Protein 6XT9 (pdb70)

Nearest PDB structures (foldseek):
  6xt9-assembly1_I  TM=1.001E+00  e=0.000E+00  Homo sapiens
  6voa-assembly1_I  TM=8.432E-01  e=8.627E-98  Bos taurus
  4yd8-assembly1_A  TM=9.291E-01  e=5.196E-53  Homo sapiens
  4yd8-assembly2_B  TM=9.199E-01  e=7.740E-51  Homo sapiens
  6xt9-assembly1_A  TM=5.156E-01  e=2.504E-19  Homo sapiens

Sequence (2183 aa):
SKWLDAHYDPMANIHTFSACLALADLHGDGEYKLVVGDLGPGGQQPRLKVLKGPLVMTESPLPALPAAAATFLMEQHEPRTPALALASGPCVYVYKNLRPYFKFSLPQLPPNPLEQDLWNQAKEDRIDPLTLKEMLESIRETAEEPLSIQSLRFLQLELSEMEAFVNQHKSNSIKRQTVITTMTTLKKNLADEDAVSCLVLGTENKELLVLDPEAFTILAKMSLPSVPVFLEVSGQFDVEFRLAAACRNGNIYILRRDSKHPKYCIELSAQPVGLIRVHKVLVVGSTQDSLHGFTHKGKKLWTVQMPAAILTMNLLEQHSRGLQAVMAGLANGEVRIYRDKALLNVIHTPDAVTSLCFGRYGREDNTLIMTTRGGGLIIKILKRTAVFVEGGSEVGPPPAQAMKLNVPRKTRLYVDQTLREREAGTAMHRAFQTDLYLLRLRAARAYLQALESSLSPLSTTAREPLKLHAVVQGLGPTFKLTLHLQNTSTTRPVLGLLVCFLYNEALYSLPRAFFKVPLLVPGLNYPLETFVESLSNKGISDIIKVLVLREGQSAPLLSAHVNMPGSEFPILEKQNWLIHLHYIRKDYEACKAVIKEQLQETQGLCEYAIYVQALIFRLEGNIQESLELFQTCAVLSPQSADNLKQVARSLFLLGKHKAAIEVYNEAAKLNQKDWEISHNLGVCYIYLKQFNKAQDQLHNALNLNRHDLTYIMLGKIHLLEGDLDKAIEVYKKAVEFSPENTELLTTLGLLYLQLGIYQKAFEHLGNALTYDPTNYKAILAAGSMMQTHGDFDVALTKYRVVACAVPESPPLWNNIGMCFFGKKKYVAAISCLKRANYLAPFDWKILYNLGLVHLTMQQYASAFHFLSAAINFQPKMGELYMLLAVALTNLEDIENAKRAYAEAVHLDKCNPLVNLNYAVLLYNQGEKKNALAQYQEMEKKVSLLKDNSSLEFDSEMVEMAQKMEPLLLAWSYFRRRKFQLCADLCTQMLEKSPYDQAAWILKARALTEMVYIDEIDVDQEGIAEMMLDENAIAQVLAKALFEYIFHHENDVKTALDLAALSTEHSQYKDWWWKVQIGKCYYRLGMYREAEKQFKSALKQQEMVDTFLYLAKVYVSLDQPVTALNLFKQGLDKFPGEVTLLCGIARIYEEMNNMSSAAEYYKEVLKQDNTHVEAIACIGSNHFYSDQPEIALRFYRRLLQMGIYNGQLFNNLGLCCFYAQQYDMTLTSFERALSLAENEEEAADVWYNLGHVAVGIGDTNLAHQCFRLALVNNNNHAEAYNNLAVLEMRKGHVEQARALLQTASSLAPHMYEPHFNFATISDKIGDLQRSYVAAQKSEAAFPDHVDTQHLIKQLRQHFAMLWWSTILGDKEEFDQGCLCLANVDNSGNGQDKIIVGSFMGYLRIFSPHPAKTGDGAQAEDLLLEVDLRDPVLQVEVGKFVSGTEMLHLAVLHSRKLCVYSVSGTLGNVEHGNQCQMKLMYEHNLQRTACNMTYGSFGGVKGRDLICIQSMDGMLMVFEQESYAFGRFLPGFLLPGPLAYSSRTDSFLTVSSCQQVESYKYQVLVVDWTLNIGEQALDICIVSFSASSVFVLGERNFFCLKDNGQIRFMKKLDWSPSCFLPYCSVSEGTINTLIGNHNNMLHIYQDVTLKWATQLPHIPVAVRVGCLHDLKGVIVTLSDDGHLQCSYLGTDPSLFQAPNVQSRELNYDELDVEMKELQKIIKDVNKSQGVWPMTEREDDLNVSVVVSPNFDSVSQATDVEVGTDLVPSVTVKVTLQNRVILQKAKLSVYVQPPLELTCDQFTFEFMTPDLTRTVSFSVYLKRSYTPSELEGNAVVSYSRPTDRNPDGIPRVIQCKFRLPLKLICLPGQPSKTASHKITIDTNKSPVSLLSLFPGFASQSDDDQVNVMGFHFLGGARITVLASKTSQRYRIQSEQFEDLWLITNELILRLQEYFEKQGVKDFACSFSGSIPLQEYFELIDHHFELRINGEKLEELLSERAVQFRAIQRRLLARFKDKTPAPLQHLDTLLDGTYKQVIALADAVEENQGNLFQSFTRLKSATHLVILLIALWQKLSADQVAILEAAFLPLQEDTQELGWEETVDAAISHLLKTCLSKSSKEQALNLNSQLNVKSMFREVLPKQGPLFVEDIMTMVLCKPKLLPLKSLTLEKLEKMHQAAQNTIRQQ

Secondary structure (DSSP, 8-state):
--EEEEEEETT------GGGEEEE-TTSSS--EEEEEE--TTS---EEEEEETTEEEEEEE-SS-EEEEEEE---TT--PPPEEEEEETT--EEESSS-EEEE-----PPPPHHHHHHHTTTTTT---HHHHHHHHHHHHTTS----TTTTTTTTS--HHHHHH-TTHHHH--------EEEEEEEESSSSSSSS-EEEEEEETTSEEEE--TTT-S--EEEE-SS-EEEEEE----SS---EEEEETTSEEEEE-SS--S--EEEE-SS-EEEEEE-SS-EEEEETTSEE--B-SS--B---EE-SS-EEEEEEEE-TTT--EEEEEEESSS-EEEESSS-B------SS-EEEEEEEEETTEEEEEEEEESSS-EEEEEE-SS-----------S----S-S---PPP-HHHHTHHHHHHHSHHHHHHHHHHHHHHHHHHHHHHHHHHHTTT-SS--SSS---EEEEE-TT--SSEEEEEEEEE---SS------EEE------S---S--EEE-----SS-EEE--EEEE--SS----EEEEEE-SSS--S-TT-EEEPPP---/--S-----HHHHHHHHHTT-HHHHHHHHHHHHHHSSS--SHHHHHHHHHHHHHT-TTHHHHHHHHTTTS-TT-TTHHHHHHHHTTSSS-HHHHHHHHHHHHHHS-S-TTHHHHHHHHHHSSS--HHHHHHHHHHHHH---SHHHHHHHHHHHHHS-SHHHHHHHHHHHHH-TT-HHHHHHHHHHHHHH---SHHHHHHHHHHHH-S--HHHHHHHHHHHHTTS-HHHHHHHHHHHTTTSTT-HHHHHHHHHHHHHTT-HHHHHHHHHHHHHHSSS-SHHHHHHHHHHHHTT-HHHHHHHHHHHHTT-TT-SHHHHHHHHHHHTTT-HHHHHHHHHHHHHTTSSS--HHHHHHHHHTTTT--STHHHHHSTT-S-SS--S-HHHHHHHHHHHHHH--/-HHHHHHHHHHHTT--HHHHHHHHHTTTTSS--HHHHHHHHHHHHTTS---S----B-SS-SSSS---SSS---THHHHHHTHHHHT-HHHHHHHHHHHHHHS-SS-HHHHHHHHHHHHHHT-HHHHHHHHHHHHTT---HHHHHHHHHHHHHTT-TTHHHHHHHHGGGTSTT-HHHHHHHHHHTTTTT-HHHHTTGGGTTTTSSTT-GGGTHHHHSTTTTTT-TTHHHHHHHHHHHTT---SHHHHHHHHHHHHTT--SHHHHHHHHHHTT--STTHHHHHHHHHHHHHHHH--HHHHHHHHHHHHHHSS--HHHHHHHHHHHHHHT-HHHHHHHHHHHHTT-SS-SHHHHHHTTTTTTS--TTHHHHHHHHHHHSS-S-HHHHTTHHHHHHHHH--/-B--B-SSS----TTSEEEE-TT--TT---EEEE--SSS-EEEE------SSSS--S--EEEEE--SS-EEEEE-S--STT-----EEEEESSEEEEEE----SS-SSSS-S---EE---EE-SS-EEE--EE-GGG-SS--EE--EESS-EEEEE-SSSEEEEEE-TT-SS---EEE-SSS-EEEEE-TTSBEEEEES-----S---B-SS-EEEEEEEE---EEEEEEESSBEEEE-TTS-EEE--B-SS----EE----SSSS---EEEE-SSSBEEEESSS-B----B-SS--SEEEEE-SSS--SEEEEE-SSSB--B---SSS---SSTTS--SS---S-SS-------SS-TT-SSSTTTSHHHHHHHHHHHHS--SS-S--S-S----EEE-S--SS-EEEEE-B--SS--EEEEEEEE--TTEEESS--EE-----TT--B--EEEEEE-S-S--SSS--EEEEEEEE--TTSSSPEE--EEEE----STTS-----------EEEEE--SS----GGGSSS--S--S----SS--B---SSS--BB---SSS-SSEEEEESSTTSSHHHHHHHHHHHHHHHTTTT---------SHHHHHHHHHHHHHHHHHHHHHTTSSHHHHHHHHHHHHHHHHHHHH--SSSSS-STTSSHHHHHHHHHHHHTTTTHHHHHHHHHHHHHHHHHHHHHHHHHHHHHTT--SSHHHHHHHHS----S-TTTTTHHHHHHHHHHHHTSSS-SS--HHHHHHHHHHT-/-----------------S------PPPP-PPPBPPTTHHHHHHHHHHHHHHHHH-

Solvent-accessible surface area: 100687 Å² total; per-residue (Å²): 70,154,22,84,94,30,72,101,41,78,143,34,76,15,49,8,12,30,53,0,20,14,42,12,10,31,79,46,68,35,38,62,3,11,8,8,2,4,19,10,74,69,72,104,87,13,67,14,18,4,16,65,22,74,136,55,85,38,92,33,109,22,90,32,58,1,2,2,15,8,31,9,33,31,108,147,147,90,133,48,30,44,5,12,4,5,0,2,8,33,15,8,35,12,27,65,63,57,131,102,106,77,141,17,76,11,79,71,73,90,21,47,79,114,28,73,88,9,63,85,41,1,116,74,126,177,33,58,40,128,81,1,56,96,55,5,68,65,27,32,71,112,58,43,88,46,30,30,39,17,15,18,53,16,24,57,6,129,112,96,70,2,72,70,57,53,112,79,8,17,80,24,73,48,96,11,73,18,9,2,6,16,14,24,51,0,67,32,66,104,52,55,123,98,24,6,8,0,6,0,0,0,0,28,50,89,17,1,3,14,0,19,20,132,64,33,90,76,73,46,84,10,51,7,76,10,26,0,16,49,19,26,17,31,8,62,19,80,139,59,9,30,2,5,0,0,1,27,83,8,28,0,21,14,1,84,72,108,41,91,103,44,82,59,91,36,57,20,41,13,16,2,14,3,7,30,78,34,124,160,15,16,0,0,0,2,27,103,22,18,2,27,0,9,53,97,91,6,144,80,112,19,45,27,118,2,90,20,32,9,27,8,13,30,64,7,70,5,124,93,77,49,37,50,4,4,0,1,0,0,40,100,1,14,2,50,12,13,91,69,149,36,72,8,19,48,20,129,103,9,91,7,2,20,0,0,14,24,12,62,22,2,164,75,71,17,4,2,10,0,5,15,138,50,0,1,26,6,11,22,51,8,52,213,118,6,87,25,83,62,73,66,105,109,106,66,65,56,110,84,96,90,34,78,34,98,40,25,193,41,61,176,36,13,82,71,15,15,112,85,2,100,147,58,4,51,58,6,17,72,20,12,67,36,25,5,79,82,6,107,43,86,0,18,139,34,32,3,72,6,33,45,10,19,46,9,5,34,31,113,137,25,63,3,17,3,27,2,82,36,58,135,123,2,118,24,77,54,9,29,5,13,12,44,2,37,4,14,15,110,102,147,34,26,41,11,14,7,5,10,14,38,32,68,116,21,70,15,62,5,113,70,20,12,44,92,5,9,10,1,14,26,50,92,69,14,43,26,39,22,101,2,69,20,130,49,67,59,24,67,52,4,46,3,0,5,4,47,79,146,149,17,27,40,0,41,4,2,3,41,13,89,20,59,100,18,94,176,111,35,35,101,26,28,30,10,13,22,0,1,18,32,22,9,50,83,30,59,136,36,0,58,54,29,2,118,90,15,50,156,108,12,128,20,75,7,64,33,0,19,29,1,34,0,10,7,55,2,47,95,5,59,0,106,70,0,23,98,25,0,87,58,3,16,87,35,19,43,40,29,24,58,5,32,41,25,6,0,14,0,22,7,0,22,20,122,16,124,54,0,15,96,34,0,54,93,0,27,158,75,52,109,164,34,38,42,4,13,4,6,16,0,15,0,36,12,78,48,164,59,36,120,92,0,47,79,44,1,86,69,0,40,121,62,29,123,34,34,63,2,5,49,28,7,2,68,0,10,66,108,88,42,81,35,89,93,0,9,90,24,12,87,144,0,23,129,61,2,74,75,55,28,115,8,4,10,51,0,1,32,8,3,40,113,88,39,62,112,148,67,0,107,85,13,3,27,48,0,31,111,127,52,61,99,42,18,88,0,3,0,0,2,0,4,22,42,6,75,166,18,74,52,93,67,0,9,76,66,2,101,41,5,21,76,64,6,72,53,10,22,14,0,14,0,0,13,0,9,0,13,17,32,94,158,111,70,71,18,0,5,5,1,0,30,61,0,26,36,23,5,28,30,31,63,60,0,4,13,0,0,0,3,2,0,10,35,33,85,2,47,7,0,0,41,12,11,0,29,0,2,25,81,34,45,70,146,50,10,64,1,29,12,2,18,0,4,0,8,67,36,4,122,37,93,131,56,10,120,159,18,22,60,85,2,56,109,62,36,146,97,123,28,43,60,8,27,52,14,6,27,37,62,48,76,125,90,44,93,93,47,21,53,67,19,51,74,39,65,74,94,65,114,101,84,113,87,85,63,80,52,6,53,74,20,39,66,30,19,64,74,87,59,134,106,98,49,34,8,42,0,28,4,19,26,28,16,82,67,25,111,97,0,12,82,49,1,57,79,11,60,124,126,39,124,188,46,108,16,4,95,15,5,62,5,21,0,66,3,39,67,53,72,49,58,70,104,104,45,56,18,61,12,14,40,65,70,79,73,24,39,22,25,30,56,74,52,135,26,128,18,30,59,11,22,41,45,17,73,124,84,68,13,51,68,0,13,64,77,6,47,120,33,11,120,169,47,88,96,157,12,17,48,37,40,3,8,14,0,44,1,16,54,96,70,25,13,74,179,45,0,22,155,36,3,66,50,3,22,147,100,28,78,1,1,27,2,5,27,30,1,6,51,2,34,41,44,68,117,61,63,119,38,0,39,59,7,9,128,95,0,40,118,86,6,90,39,1,7,33,1,9,6,2,4,0,82,17,33,42,118,85,88,52,59,107,48,1,30,119,76,8,92,71,0,30,150,20,12,57,31,43,44,20,0,2,6,14,3,0,0,34,47,8,4,45,22,39,13,17,38,0,4,146,29,4,47,97,1,47,111,50,59,70,107,43,2,14,0,13,0,0,9,0,0,0,0,15,39,6,7,17,8,25,18,2,2,52,6,1,37,115,0,22,57,75,28,119,65,124,92,17,10,0,20,0,14,0,0,2,0,14,4,1,8,20,25,3,30,34,108,6,0,35,30,0,0,24,9,0,1,31,40,23,15,60,16,10,32,0,5,0,0,0,0,2,4,17,60,121,132,42,89,40,73,45,0,63,10,1,0,70,16,0,21,69,32,16,99,99,33,24,9,1,20,3,0,18,0,22,2,1,31,153,76,2,13,11,32,102,0,17,65,11,0,66,99,0,48,90,47,39,85,129,20,18,36,0,71,57,8,5,116,86,2,128,117,63,3,46,54,58,90,13,70,25,128,20,38,115,200,11,43,5,12,27,12,3,0,19,30,13,12,6,58,67,46,89,117,38,16,38,43,6,2,2,0,0,26,73,0,71,1,15,18,1,9,6,73,67,31,154,150,64,159,69,107,67,81,58,48,28,17,4,78,32,64,36,88,55,24,3,17,30,3,11,17,4,56,0,38,36,90,35,97,102,45,2,7,1,0,0,3,23,122,74,2,0,2,14,16,27,34,62,45,188,34,121,95,117,118,38,77,33,4,87,51,79,79,95,48,71,24,120,20,65,103,22,0,5,26,8,22,91,9,32,4,54,66,56,96,36,61,29,7,6,0,5,4,2,13,74,1,14,28,28,12,16,60,8,128,63,87,49,63,12,162,119,19,57,44,62,31,13,11,6,12,18,13,24,5,96,73,58,52,12,11,6,12,1,12,8,43,23,33,2,10,1,7,81,62,104,130,102,131,76,88,58,59,20,16,2,11,13,19,9,27,23,18,32,45,32,56,131,139,40,32,4,5,2,0,0,0,34,74,11,1,0,0,1,68,45,96,23,106,33,64,16,2,11,70,6,120,48,28,4,9,7,7,30,1,25,59,32,78,58,105,47,32,12,0,3,5,1,1,4,44,86,56,32,18,8,33,3,41,30,18,50,9,99,132,29,37,74,16,77,23,67,1,10,1,6,59,41,14,24,13,54,110,52,146,12,8,42,1,2,2,4,29,76,1,50,0,17,0,9,87,44,33,61,40,15,30,16,18,22,101,85,57,19,66,10,54,40,101,69,109,92,57,99,81,87,94,66,36,93,93,79,91,33,50,97,64,20,86,75,66,89,49,35,32,61,48,30,82,66,23,61,69,37,38,92,63,78,16,63,54,90,61,92,74,91,82,14,19,35,18,70,21,106,48,42,144,79,88,82,53,50,2,65,7,101,2,31,3,61,11,137,60,80,5,66,115,16,60,1,18,9,34,18,25,79,8,8,51,32,90,57,94,70,43,74,6,133,116,5,58,94,108,44,84,92,66,38,61,12,24,3,129,45,137,222,35,60,13,9,17,62,16,35,5,24,0,13,3,21,15,6,62,56,44,138,104,21,129,108,21,12,12,19,4,46,28,16,116,15,118,3,46,8,71,3,29,24,139,19,32,157,32,49,150,67,90,42,62,78,12,34,35,31,32,94,98,26,69,21,53,12,92,64,17,23,100,42,9,14,45,133,91,118,47,117,84,93,87,28,22,5,10,26,10,6,36,64,25,41,6,12,3,14,8,27,139,126,28,99,88,24,70,1,10,2,109,81,18,14,7,1,29,26,9,8,33,13,30,48,66,53,28,53,112,82,6,107,164,91,49,56,158,6,140,42,18,9,117,46,4,58,110,8,14,130,53,6,48,107,20,25,59,86,1,32,82,42,17,54,73,26,68,113,51,92,77,88,34,60,92,77,48,63,75,56,129,51,22,61,147,114,29,91,42,55,96,30,105,76,129,105,17,75,132,109,93,32,70,84,91,25,76,39,13,103,101,60,32,58,81,22,43,100,37,39,89,106,18,72,34,82,11,53,56,8,15,16,70,1,13,6,2,1,22,7,7,9,34,12,11,14,45,74,46,115,37,93,71,87,32,20,31,46,13,92,13,1,9,34,1,76,14,90,35,2,76,76,33,4,10,31,128,9,28,43,21,2,5,49,39,27,91,130,129,38,114,86,153,18,60,22,35,95,58,16,21,120,39,26,115,136,95,188,192,63,84,126,161,39,50,30,60,131,99,16,32,25,12,47,51,28,111,63,65,33,28,2,9,14,4,39,2,17,38,6,61,10,120,41,30,81,78,82,64,149,76,98,99,62,47,57,98,86,68,141,171,189

Organism: Homo sapiens (NCBI:txid9606)

InterPro domains:
  IPR011047 Quinoprotein alcohol dehydrogenase-like superfamily [SSF50998] (219-396)
  IPR028784 BBSome complex member BBS1 [PTHR20870] (1-590)
  IPR032728 Bardet-Biedl syndrome 1, N-terminal [PF14779] (23-276)
  IPR056419 Bardet-Biedl syndrome 1 protein, GAE domain [PF23304] (486-587)

Structure (mmCIF, N/CA/C/O backbone):
data_6XT9
#
_entry.id   6XT9
#
loop_
_entity.id
_entity.type
_entity.pdbx_description
1 polymer 'Bardet-Biedl syndrome 1 protein'
2 polymer 'Bardet-Biedl syndrome 4 protein'
3 polymer 'Tetratricopeptide repeat domain 8 isoform 2'
4 polymer 'Protein PTHB1'
5 polymer 'BBSome-interacting protein 1'
#
loop_
_atom_site.group_PDB
_atom_site.id
_atom_site.type_symbol
_atom_site.label_atom_id
_atom_site.label_alt_id
_atom_site.label_comp_id
_atom_site.label_asym_id
_atom_site.label_entity_id
_atom_site.label_seq_id
_atom_site.pdbx_PDB_ins_code
_atom_site.Cartn_x
_atom_site.Cartn_y
_atom_site.Cartn_z
_atom_site.occupancy
_atom_site.B_iso_or_equiv
_atom_site.auth_seq_id
_atom_site.auth_comp_id
_atom_site.auth_asym_id
_atom_site.auth_atom_id
_atom_site.pdbx_PDB_model_num
ATOM 1 N N . SER A 1 21 ? 132.391 198.471 130.085 1.00 174.26 21 SER A N 1
ATOM 2 C CA . SER A 1 21 ? 133.134 197.887 131.195 1.00 174.26 21 SER A CA 1
ATOM 3 C C . SER A 1 21 ? 134.189 196.904 130.696 1.00 174.26 21 SER A C 1
ATOM 4 O O . SER A 1 21 ? 134.151 195.718 131.022 1.00 174.26 21 SER A O 1
ATOM 7 N N . LYS A 1 22 ? 135.129 197.405 129.901 1.00 173.25 22 LYS A N 1
ATOM 8 C CA . LYS A 1 22 ? 136.233 196.612 129.385 1.00 173.25 22 LYS A CA 1
ATOM 9 C C . LYS A 1 22 ? 137.493 197.466 129.382 1.00 173.25 22 LYS A C 1
ATOM 10 O O . LYS A 1 22 ? 137.464 198.659 129.694 1.00 173.25 22 LYS A O 1
ATOM 16 N N . TRP A 1 23 ? 138.607 196.846 129.017 1.00 176.41 23 TRP A N 1
ATOM 17 C CA . TRP A 1 23 ? 139.905 197.497 129.011 1.00 176.41 23 TRP A CA 1
ATOM 18 C C . TRP A 1 23 ? 140.508 197.457 127.613 1.00 176.41 23 TRP A C 1
ATOM 19 O O . TRP A 1 23 ? 139.917 196.938 126.664 1.00 176.41 23 TRP A O 1
ATOM 30 N N . LEU A 1 24 ? 141.705 198.024 127.498 1.00 175.19 24 LEU A N 1
ATOM 31 C CA . LEU A 1 24 ? 142.455 198.045 126.252 1.00 175.19 24 LEU A CA 1
ATOM 32 C C . LEU A 1 24 ? 143.855 197.531 126.536 1.00 175.19 24 LEU A C 1
ATOM 33 O O . LEU A 1 24 ? 144.555 198.080 127.392 1.00 175.19 24 LEU A O 1
ATOM 38 N N . ASP A 1 25 ? 144.256 196.478 125.829 1.00 182.69 25 ASP A N 1
ATOM 39 C CA . ASP A 1 25 ? 145.588 195.911 126.008 1.00 182.69 25 ASP A CA 1
ATOM 40 C C . ASP A 1 25 ? 146.622 196.864 125.425 1.00 182.69 25 ASP A C 1
ATOM 41 O O . ASP A 1 25 ? 146.729 197.007 124.203 1.00 182.69 25 ASP A O 1
ATOM 46 N N . ALA A 1 26 ? 147.376 197.532 126.299 1.00 181.02 26 ALA A N 1
ATOM 47 C CA . ALA A 1 26 ? 148.385 198.476 125.833 1.00 181.02 26 ALA A CA 1
ATOM 48 C C . ALA A 1 26 ? 149.605 197.745 125.289 1.00 181.02 26 ALA A C 1
ATOM 49 O O . ALA A 1 26 ? 149.945 197.869 124.108 1.00 181.02 26 ALA A O 1
ATOM 51 N N . HIS A 1 27 ? 150.284 196.981 126.142 1.00 176.08 27 HIS A N 1
ATOM 52 C CA . HIS A 1 27 ? 151.409 196.152 125.736 1.00 176.08 27 HIS A CA 1
ATOM 53 C C . HIS A 1 27 ? 151.332 194.841 126.499 1.00 176.08 27 HIS A C 1
ATOM 54 O O . HIS A 1 27 ? 150.481 194.658 127.374 1.00 176.08 27 HIS A O 1
ATOM 61 N N . TYR A 1 28 ? 152.234 193.922 126.160 1.00 166.43 28 TYR A N 1
ATOM 62 C CA . TYR A 1 28 ? 152.395 192.685 126.918 1.00 166.43 28 TYR A CA 1
ATOM 63 C C . TYR A 1 28 ? 153.813 192.199 126.669 1.00 166.43 28 TYR A C 1
ATOM 64 O O . TYR A 1 28 ? 154.110 191.701 125.580 1.00 166.43 28 TYR A O 1
ATOM 73 N N . ASP A 1 29 ? 154.681 192.347 127.671 1.00 169.85 29 ASP A N 1
ATOM 74 C CA . ASP A 1 29 ? 156.115 192.107 127.531 1.00 169.85 29 ASP A CA 1
ATOM 75 C C . ASP A 1 29 ? 156.549 191.061 128.553 1.00 169.85 29 ASP A C 1
ATOM 76 O O . ASP A 1 29 ? 157.057 191.407 129.629 1.00 169.85 29 ASP A O 1
ATOM 81 N N . PRO A 1 30 ? 156.382 189.770 128.246 1.00 164.77 30 PRO A N 1
ATOM 82 C CA . PRO A 1 30 ? 156.688 188.728 129.236 1.00 164.77 30 PRO A CA 1
ATOM 83 C C . PRO A 1 30 ? 158.152 188.319 129.297 1.00 164.77 30 PRO A C 1
ATOM 84 O O . PRO A 1 30 ? 158.463 187.245 129.820 1.00 164.77 30 PRO A O 1
ATOM 88 N N . MET A 1 31 ? 159.062 189.131 128.761 1.00 172.38 31 MET A N 1
ATOM 89 C CA . MET A 1 31 ? 160.474 188.783 128.758 1.00 172.38 31 MET A CA 1
ATOM 90 C C . MET A 1 31 ? 161.317 189.612 129.716 1.00 172.38 31 MET A C 1
ATOM 91 O O . MET A 1 31 ? 162.516 189.346 129.842 1.00 172.38 31 MET A O 1
ATOM 96 N N . ALA A 1 32 ? 160.733 190.595 130.398 1.00 165.64 32 ALA A N 1
ATOM 97 C CA . ALA A 1 32 ? 161.501 191.456 131.284 1.00 165.64 32 ALA A CA 1
ATOM 98 C C . ALA A 1 32 ? 161.830 190.731 132.590 1.00 165.64 32 ALA A C 1
ATOM 99 O O . ALA A 1 32 ? 161.430 189.587 132.824 1.00 165.64 32 ALA A O 1
ATOM 101 N N . ASN A 1 33 ? 162.570 191.416 133.461 1.00 165.25 33 ASN A N 1
ATOM 102 C CA . ASN A 1 33 ? 162.957 190.868 134.764 1.00 165.25 33 ASN A CA 1
ATOM 103 C C . ASN A 1 33 ? 162.774 191.971 135.802 1.00 165.25 33 ASN A C 1
ATOM 104 O O . ASN A 1 33 ? 163.695 192.746 136.070 1.00 165.25 33 ASN A O 1
ATOM 109 N N . ILE A 1 34 ? 161.576 192.034 136.378 1.00 161.87 34 ILE A N 1
ATOM 110 C CA . ILE A 1 34 ? 161.211 193.028 137.383 1.00 161.87 34 ILE A CA 1
ATOM 111 C C . ILE A 1 34 ? 160.682 192.260 138.589 1.00 161.87 34 ILE A C 1
ATOM 112 O O . ILE A 1 34 ? 159.530 191.813 138.590 1.00 161.87 34 ILE A O 1
ATOM 117 N N . HIS A 1 35 ? 161.514 192.104 139.615 1.00 161.79 35 HIS A N 1
ATOM 118 C CA . HIS A 1 35 ? 161.133 191.427 140.850 1.00 161.79 35 HIS A CA 1
ATOM 119 C C . HIS A 1 35 ? 160.992 192.460 141.958 1.00 161.79 35 HIS A C 1
ATOM 120 O O . HIS A 1 35 ? 161.986 193.032 142.413 1.00 161.79 35 HIS A O 1
ATOM 127 N N . THR A 1 36 ? 159.759 192.674 142.404 1.00 153.35 36 THR A N 1
ATOM 128 C CA . THR A 1 36 ? 159.435 193.773 143.304 1.00 153.35 36 THR A CA 1
ATOM 129 C C . THR A 1 36 ? 158.107 193.476 143.988 1.00 153.35 36 THR A C 1
ATOM 130 O O . THR A 1 36 ? 157.501 192.423 143.783 1.00 153.35 36 THR A O 1
ATOM 134 N N . PHE A 1 37 ? 157.655 194.424 144.801 1.00 145.67 37 PHE A N 1
ATOM 135 C CA . PHE A 1 37 ? 156.390 194.330 145.510 1.00 145.67 37 PHE A CA 1
ATOM 136 C C . PHE A 1 37 ? 155.554 195.567 145.226 1.00 145.67 37 PHE A C 1
ATOM 137 O O . PHE A 1 37 ? 156.014 196.527 144.605 1.00 145.67 37 PHE A O 1
ATOM 145 N N . SER A 1 38 ? 154.314 195.548 145.708 1.00 142.91 38 SER A N 1
ATOM 146 C CA . SER A 1 38 ? 153.446 196.709 145.571 1.00 142.91 38 SER A CA 1
ATOM 147 C C . SER A 1 38 ? 153.817 197.835 146.523 1.00 142.91 38 SER A C 1
ATOM 148 O O . SER A 1 38 ? 153.299 198.946 146.378 1.00 142.91 38 SER A O 1
ATOM 151 N N . ALA A 1 39 ? 154.695 197.577 147.489 1.00 143.86 39 ALA A N 1
ATOM 152 C CA . ALA A 1 39 ? 155.103 198.620 148.415 1.00 143.86 39 ALA A CA 1
ATOM 153 C C . ALA A 1 39 ? 156.189 199.513 147.835 1.00 143.86 39 ALA A C 1
ATOM 154 O O . ALA A 1 39 ? 156.389 200.628 148.326 1.00 143.86 39 ALA A O 1
ATOM 156 N N . CYS A 1 40 ? 156.895 199.060 146.802 1.00 147.93 40 CYS A N 1
ATOM 157 C CA . CYS A 1 40 ? 158.051 199.783 146.288 1.00 147.93 40 CYS A CA 1
ATOM 158 C C . CYS A 1 40 ? 157.864 200.195 144.834 1.00 147.93 40 CYS A C 1
ATOM 159 O O . CYS A 1 40 ? 158.798 200.149 144.032 1.00 147.93 40 CYS A O 1
ATOM 162 N N . LEU A 1 41 ? 156.654 200.621 144.479 1.00 150.42 41 LEU A N 1
ATOM 163 C CA . LEU A 1 41 ? 156.394 201.260 143.198 1.00 150.42 41 LEU A CA 1
ATOM 164 C C . LEU A 1 41 ? 155.701 202.592 143.442 1.00 150.42 41 LEU A C 1
ATOM 165 O O . LEU A 1 41 ? 154.889 202.715 144.362 1.00 150.42 41 LEU A O 1
ATOM 170 N N . ALA A 1 42 ? 156.016 203.584 142.612 1.00 157.14 42 ALA A N 1
ATOM 171 C CA . ALA A 1 42 ? 155.442 204.911 142.780 1.00 157.14 42 ALA A CA 1
ATOM 172 C C . ALA A 1 42 ? 155.284 205.589 141.428 1.00 157.14 42 ALA A C 1
ATOM 173 O O . ALA A 1 42 ? 156.006 205.287 140.474 1.00 157.14 42 ALA A O 1
ATOM 175 N N . LEU A 1 43 ? 154.333 206.520 141.365 1.00 165.50 43 LEU A N 1
ATOM 176 C CA . LEU A 1 43 ? 154.001 207.248 140.145 1.00 165.50 43 LEU A CA 1
ATOM 177 C C . LEU A 1 43 ? 154.179 208.739 140.394 1.00 165.50 43 LEU A C 1
ATOM 178 O O . LEU A 1 43 ? 153.368 209.357 141.093 1.00 165.50 43 LEU A O 1
ATOM 183 N N . ALA A 1 44 ? 155.233 209.313 139.820 1.00 176.38 44 ALA A N 1
ATOM 184 C CA . ALA A 1 44 ? 155.496 210.740 139.920 1.00 176.38 44 ALA A CA 1
ATOM 185 C C . ALA A 1 44 ? 156.306 211.181 138.713 1.00 176.38 44 ALA A C 1
ATOM 186 O O . ALA A 1 44 ? 156.772 210.364 137.919 1.00 176.38 44 ALA A O 1
ATOM 188 N N . ASP A 1 45 ? 156.464 212.495 138.580 1.00 186.30 45 ASP A N 1
ATOM 189 C CA . ASP A 1 45 ? 157.136 213.079 137.422 1.00 186.30 45 ASP A CA 1
ATOM 190 C C . ASP A 1 45 ? 158.555 213.421 137.848 1.00 186.30 45 ASP A C 1
ATOM 191 O O . ASP A 1 45 ? 158.796 214.396 138.556 1.00 186.30 45 ASP A O 1
ATOM 196 N N . LEU A 1 46 ? 159.513 212.610 137.405 1.00 181.84 46 LEU A N 1
ATOM 197 C CA . LEU A 1 46 ? 160.878 212.760 137.893 1.00 181.84 46 LEU A CA 1
ATOM 198 C C . LEU A 1 46 ? 161.584 213.959 137.267 1.00 181.84 46 LEU A C 1
ATOM 199 O O . LEU A 1 46 ? 162.547 214.477 137.844 1.00 181.84 46 LEU A O 1
ATOM 204 N N . HIS A 1 47 ? 161.108 214.440 136.120 1.00 184.18 47 HIS A N 1
ATOM 205 C CA . HIS A 1 47 ? 161.727 215.571 135.443 1.00 184.18 47 HIS A CA 1
ATOM 206 C C . HIS A 1 47 ? 160.872 216.832 135.509 1.00 184.18 47 HIS A C 1
ATOM 207 O O . HIS A 1 47 ? 161.160 217.807 134.808 1.00 184.18 47 HIS A O 1
ATOM 214 N N . GLY A 1 48 ? 159.821 216.834 136.326 1.00 181.32 48 GLY A N 1
ATOM 215 C CA . GLY A 1 48 ? 159.042 218.039 136.541 1.00 181.32 48 GLY A CA 1
ATOM 216 C C . GLY A 1 48 ? 158.020 218.352 135.466 1.00 181.32 48 GLY A C 1
ATOM 217 O O . GLY A 1 48 ? 157.227 219.288 135.611 1.00 181.32 48 GLY A O 1
ATOM 218 N N . ASP A 1 49 ? 158.018 217.572 134.388 1.00 191.57 49 ASP A N 1
ATOM 219 C CA . ASP A 1 49 ? 157.100 217.786 133.280 1.00 191.57 49 ASP A CA 1
ATOM 220 C C . ASP A 1 49 ? 155.724 217.206 133.610 1.00 191.57 49 ASP A C 1
ATOM 221 O O . ASP A 1 49 ? 155.384 216.943 134.765 1.00 191.57 49 ASP A O 1
ATOM 226 N N . GLY A 1 50 ? 154.903 217.039 132.571 1.00 192.42 50 GLY A N 1
ATOM 227 C CA . GLY A 1 50 ? 153.620 216.383 132.746 1.00 192.42 50 GLY A CA 1
ATOM 228 C C . GLY A 1 50 ? 153.686 214.872 132.666 1.00 192.42 50 GLY A C 1
ATOM 229 O O . GLY A 1 50 ? 152.704 214.201 132.996 1.00 192.42 50 GLY A O 1
ATOM 230 N N . GLU A 1 51 ? 154.822 214.324 132.241 1.00 192.46 51 GLU A N 1
ATOM 231 C CA . GLU A 1 51 ? 154.971 212.882 132.073 1.00 192.46 51 GLU A CA 1
ATOM 232 C C . GLU A 1 51 ? 155.188 212.223 133.429 1.00 192.46 51 GLU A C 1
ATOM 233 O O . GLU A 1 51 ? 156.214 212.444 134.081 1.00 192.46 51 GLU A O 1
ATOM 239 N N . TYR A 1 52 ? 154.219 211.418 133.863 1.00 185.26 52 TYR A N 1
ATOM 240 C CA . TYR A 1 52 ? 154.383 210.621 135.073 1.00 185.26 52 TYR A CA 1
ATOM 241 C C . TYR A 1 52 ? 155.320 209.454 134.789 1.00 185.26 52 TYR A C 1
ATOM 242 O O . TYR A 1 52 ? 155.113 208.702 133.831 1.00 185.26 52 TYR A O 1
ATOM 251 N N . LYS A 1 53 ? 156.350 209.307 135.613 1.00 182.27 53 LYS A N 1
ATOM 252 C CA . LYS A 1 53 ? 157.408 208.331 135.391 1.00 182.27 53 LYS A CA 1
ATOM 253 C C . LYS A 1 53 ? 157.380 207.295 136.505 1.00 182.27 53 LYS A C 1
ATOM 254 O O . LYS A 1 53 ? 157.640 207.620 137.668 1.00 182.27 53 LYS A O 1
ATOM 260 N N . LEU A 1 54 ? 157.053 206.056 136.144 1.00 176.94 54 LEU A N 1
ATOM 261 C CA . LEU A 1 54 ? 157.011 204.960 137.101 1.00 176.94 54 LEU A CA 1
ATOM 262 C C . LEU A 1 54 ? 158.415 204.631 137.594 1.00 176.94 54 LEU A C 1
ATOM 263 O O . LEU A 1 54 ? 159.385 204.653 136.834 1.00 176.94 54 LEU A O 1
ATOM 268 N N . VAL A 1 55 ? 158.516 204.320 138.883 1.00 163.73 55 VAL A N 1
ATOM 269 C CA . VAL A 1 55 ? 159.788 203.990 139.511 1.00 163.73 55 VAL A CA 1
ATOM 270 C C . VAL A 1 55 ? 159.612 202.704 140.310 1.00 163.73 55 VAL A C 1
ATOM 271 O O . VAL A 1 55 ? 158.619 202.526 141.023 1.00 163.73 55 VAL A O 1
ATOM 275 N N . VAL A 1 56 ? 160.561 201.784 140.153 1.00 161.91 56 VAL A N 1
ATOM 276 C CA . VAL A 1 56 ? 160.467 200.449 140.729 1.00 161.91 56 VAL A CA 1
ATOM 277 C C . VAL A 1 56 ? 161.791 200.080 141.390 1.00 161.91 56 VAL A C 1
ATOM 278 O O . VAL A 1 56 ? 162.861 200.201 140.784 1.00 161.91 56 VAL A O 1
ATOM 282 N N . GLY A 1 57 ? 161.714 199.669 142.653 1.00 159.54 57 GLY A N 1
ATOM 283 C CA . GLY A 1 57 ? 162.851 199.151 143.383 1.00 159.54 57 GLY A CA 1
ATOM 284 C C . GLY A 1 57 ? 163.096 197.688 143.086 1.00 159.54 57 GLY A C 1
ATOM 285 O O . GLY A 1 57 ? 162.684 196.818 143.859 1.00 159.54 57 GLY A O 1
ATOM 286 N N . ASP A 1 58 ? 163.732 197.406 141.952 1.00 165.18 58 ASP A N 1
ATOM 287 C CA . ASP A 1 58 ? 163.932 196.030 141.515 1.00 165.18 58 ASP A CA 1
ATOM 288 C C . ASP A 1 58 ? 164.916 195.297 142.420 1.00 165.18 58 ASP A C 1
ATOM 289 O O . ASP A 1 58 ? 166.054 195.736 142.613 1.00 165.18 58 ASP A O 1
ATOM 294 N N . LEU A 1 59 ? 164.464 194.171 142.975 1.00 160.26 59 LEU A N 1
ATOM 295 C CA . LEU A 1 59 ? 165.273 193.396 143.909 1.00 160.26 59 LEU A CA 1
ATOM 296 C C . LEU A 1 59 ? 166.362 192.613 143.191 1.00 160.26 59 LEU A C 1
ATOM 297 O O . LEU A 1 59 ? 167.556 192.821 143.435 1.00 160.26 59 LEU A O 1
ATOM 302 N N . GLY A 1 60 ? 165.960 191.714 142.298 1.00 168.39 60 GLY A N 1
ATOM 303 C CA . GLY A 1 60 ? 166.865 190.783 141.670 1.00 168.39 60 GLY A CA 1
ATOM 304 C C . GLY A 1 60 ? 166.141 189.515 141.260 1.00 168.39 60 GLY A C 1
ATOM 305 O O . GLY A 1 60 ? 165.242 189.035 141.960 1.00 168.39 60 GLY A O 1
ATOM 306 N N . PRO A 1 61 ? 166.508 188.959 140.100 1.00 172.11 61 PRO A N 1
ATOM 307 C CA . PRO A 1 61 ? 165.785 187.778 139.596 1.00 172.11 61 PRO A CA 1
ATOM 308 C C . PRO A 1 61 ? 166.043 186.515 140.389 1.00 172.11 61 PRO A C 1
ATOM 309 O O . PRO A 1 61 ? 165.159 185.655 140.478 1.00 172.11 61 PRO A O 1
ATOM 313 N N . GLY A 1 62 ? 167.234 186.375 140.960 1.00 172.87 62 GLY A N 1
ATOM 314 C CA . GLY A 1 62 ? 167.533 185.262 141.837 1.00 172.87 62 GLY A CA 1
ATOM 315 C C . GLY A 1 62 ? 167.980 185.751 143.196 1.00 172.87 62 GLY A C 1
ATOM 316 O O . GLY A 1 62 ? 168.924 185.211 143.778 1.00 172.87 62 GLY A O 1
ATOM 317 N N . GLY A 1 63 ? 167.309 186.780 143.710 1.00 171.94 63 GLY A N 1
ATOM 318 C CA . GLY A 1 63 ? 167.808 187.461 144.886 1.00 171.94 63 GLY A CA 1
ATOM 319 C C . GLY A 1 63 ? 169.076 188.236 144.632 1.00 171.94 63 GLY A C 1
ATOM 320 O O . GLY A 1 63 ? 169.951 188.285 145.499 1.00 171.94 63 GLY A O 1
ATOM 321 N N . GLN A 1 64 ? 169.196 188.851 143.458 1.00 173.49 64 GLN A N 1
ATOM 322 C CA . GLN A 1 64 ? 170.417 189.504 143.018 1.00 173.49 64 GLN A CA 1
ATOM 323 C C . GLN A 1 64 ? 170.563 190.865 143.704 1.00 173.49 64 GLN A C 1
ATOM 324 O O . GLN A 1 64 ? 169.811 191.213 144.620 1.00 173.49 64 GLN A O 1
ATOM 330 N N . GLN A 1 65 ? 171.566 191.622 143.266 1.00 172.47 65 GLN A N 1
ATOM 331 C CA . GLN A 1 65 ? 171.840 192.939 143.814 1.00 172.47 65 GLN A CA 1
ATOM 332 C C . GLN A 1 65 ? 170.666 193.878 143.548 1.00 172.47 65 GLN A C 1
ATOM 333 O O . GLN A 1 65 ? 170.083 193.841 142.455 1.00 172.47 65 GLN A O 1
ATOM 339 N N . PRO A 1 66 ? 170.263 194.685 144.526 1.00 169.55 66 PRO A N 1
ATOM 340 C CA . PRO A 1 66 ? 169.151 195.620 144.313 1.00 169.55 66 PRO A CA 1
ATOM 341 C C . PRO A 1 66 ? 169.553 196.728 143.355 1.00 169.55 66 PRO A C 1
ATOM 342 O O . PRO A 1 66 ? 170.578 197.390 143.531 1.00 169.55 66 PRO A O 1
ATOM 346 N N . ARG A 1 67 ? 168.749 196.906 142.316 1.00 172.48 67 ARG A N 1
ATOM 347 C CA . ARG A 1 67 ? 169.021 197.904 141.298 1.00 172.48 67 ARG A CA 1
ATOM 348 C C . ARG A 1 67 ? 167.800 198.792 141.142 1.00 172.48 67 ARG A C 1
ATOM 349 O O . ARG A 1 67 ? 166.691 198.295 140.925 1.00 172.48 67 ARG A O 1
ATOM 357 N N . LEU A 1 68 ? 168.005 200.097 141.272 1.00 171.98 68 LEU A N 1
ATOM 358 C CA . LEU A 1 68 ? 166.922 201.047 141.076 1.00 171.98 68 LEU A CA 1
ATOM 359 C C . LEU A 1 68 ? 166.565 201.115 139.599 1.00 171.98 68 LEU A C 1
ATOM 360 O O . LEU A 1 68 ? 167.443 201.131 138.733 1.00 171.98 68 LEU A O 1
ATOM 365 N N . LYS A 1 69 ? 165.267 201.140 139.308 1.00 169.59 69 LYS A N 1
ATOM 366 C CA . LYS A 1 69 ? 164.796 201.273 137.940 1.00 169.59 69 LYS A CA 1
ATOM 367 C C . LYS A 1 69 ? 163.671 202.294 137.884 1.00 169.59 69 LYS A C 1
ATOM 368 O O . LYS A 1 69 ? 162.779 202.299 138.736 1.00 169.59 69 LYS A O 1
ATOM 374 N N . VAL A 1 70 ? 163.728 203.160 136.876 1.00 175.77 70 VAL A N 1
ATOM 375 C CA . VAL A 1 70 ? 162.683 204.133 136.605 1.00 175.77 70 VAL A CA 1
ATOM 376 C C . VAL A 1 70 ? 162.165 203.863 135.192 1.00 175.77 70 VAL A C 1
ATOM 377 O O . VAL A 1 70 ? 162.828 203.218 134.378 1.00 175.77 70 VAL A O 1
ATOM 381 N N . LEU A 1 71 ? 160.949 204.332 134.916 1.00 183.97 71 LEU A N 1
ATOM 382 C CA . LEU A 1 71 ? 160.270 203.998 133.672 1.00 183.97 71 LEU A CA 1
ATOM 383 C C . LEU A 1 71 ? 159.835 205.261 132.947 1.00 183.97 71 LEU A C 1
ATOM 384 O O . LEU A 1 71 ? 159.324 206.199 133.564 1.00 183.97 71 LEU A O 1
ATOM 389 N N . LYS A 1 72 ? 160.044 205.272 131.631 1.00 184.62 72 LYS A N 1
ATOM 390 C CA . LYS A 1 72 ? 159.570 206.339 130.753 1.00 184.62 72 LYS A CA 1
ATOM 391 C C . LYS A 1 72 ? 159.071 205.677 129.477 1.00 184.62 72 LYS A C 1
ATOM 392 O O . LYS A 1 72 ? 159.872 205.156 128.695 1.00 184.62 72 LYS A O 1
ATOM 398 N N . GLY A 1 73 ? 157.759 205.703 129.260 1.00 184.42 73 GLY A N 1
ATOM 399 C CA . GLY A 1 73 ? 157.163 204.943 128.190 1.00 184.42 73 GLY A CA 1
ATOM 400 C C . GLY A 1 73 ? 157.118 203.473 128.552 1.00 184.42 73 GLY A C 1
ATOM 401 O O . GLY A 1 73 ? 157.179 203.105 129.729 1.00 184.42 73 GLY A O 1
ATOM 402 N N . PRO A 1 74 ? 157.014 202.595 127.552 1.00 182.47 74 PRO A N 1
ATOM 403 C CA . PRO A 1 74 ? 156.961 201.156 127.834 1.00 182.47 74 PRO A CA 1
ATOM 404 C C . PRO A 1 74 ? 158.311 200.524 128.138 1.00 182.47 74 PRO A C 1
ATOM 405 O O . PRO A 1 74 ? 158.359 199.319 128.403 1.00 182.47 74 PRO A O 1
ATOM 409 N N . LEU A 1 75 ? 159.399 201.287 128.116 1.00 182.64 75 LEU A N 1
ATOM 410 C CA . LEU A 1 75 ? 160.726 200.756 128.375 1.00 182.64 75 LEU A CA 1
ATOM 411 C C . LEU A 1 75 ? 161.370 201.584 129.482 1.00 182.64 75 LEU A C 1
ATOM 412 O O . LEU A 1 75 ? 160.897 202.672 129.820 1.00 182.64 75 LEU A O 1
ATOM 417 N N . VAL A 1 76 ? 162.451 201.048 130.059 1.00 181.48 76 VAL A N 1
ATOM 418 C CA . VAL A 1 76 ? 163.120 201.694 131.183 1.00 181.48 76 VAL A CA 1
ATOM 419 C C . VAL A 1 76 ? 163.853 202.950 130.721 1.00 181.48 76 VAL A C 1
ATOM 420 O O . VAL A 1 76 ? 164.112 203.148 129.526 1.00 181.48 76 VAL A O 1
ATOM 424 N N . MET A 1 77 ? 164.188 203.811 131.681 1.00 183.17 77 MET A N 1
ATOM 425 C CA . MET A 1 77 ? 164.837 205.084 131.395 1.00 183.17 77 MET A CA 1
ATOM 426 C C . MET A 1 77 ? 166.225 205.191 132.009 1.00 183.17 77 MET A C 1
ATOM 427 O O . MET A 1 77 ? 167.189 205.472 131.288 1.00 183.17 77 MET A O 1
ATOM 432 N N . THR A 1 78 ? 166.364 204.984 133.322 1.00 179.47 78 THR A N 1
ATOM 433 C CA . THR A 1 78 ? 167.674 204.955 133.971 1.00 179.47 78 THR A CA 1
ATOM 434 C C . THR A 1 78 ? 167.701 203.803 134.961 1.00 179.47 78 THR A C 1
ATOM 435 O O . THR A 1 78 ? 166.705 203.547 135.644 1.00 179.47 78 THR A O 1
ATOM 439 N N . GLU A 1 79 ? 168.835 203.117 135.033 1.00 182.81 79 GLU A N 1
ATOM 440 C CA . GLU A 1 79 ? 169.101 202.139 136.075 1.00 182.81 79 GLU A CA 1
ATOM 441 C C . GLU A 1 79 ? 170.189 202.656 137.011 1.00 182.81 79 GLU A C 1
ATOM 442 O O . GLU A 1 79 ? 171.020 203.487 136.635 1.00 182.81 79 GLU A O 1
ATOM 448 N N . SER A 1 80 ? 170.173 202.150 138.249 1.00 175.90 80 SER A N 1
ATOM 449 C CA . SER A 1 80 ? 171.133 202.590 139.253 1.00 175.90 80 SER A CA 1
ATOM 450 C C . SER A 1 80 ? 171.276 201.525 140.323 1.00 175.90 80 SER A C 1
ATOM 451 O O . SER A 1 80 ? 170.269 200.914 140.704 1.00 175.90 80 SER A O 1
ATOM 454 N N . PRO A 1 81 ? 172.481 201.281 140.834 1.00 172.45 81 PRO A N 1
ATOM 455 C CA . PRO A 1 81 ? 172.636 200.315 141.926 1.00 172.45 81 PRO A CA 1
ATOM 456 C C . PRO A 1 81 ? 172.160 200.893 143.248 1.00 172.45 81 PRO A C 1
ATOM 457 O O . PRO A 1 81 ? 172.117 202.110 143.445 1.00 172.45 81 PRO A O 1
ATOM 461 N N . LEU A 1 82 ? 171.803 199.996 144.164 1.00 159.32 82 LEU A N 1
ATOM 462 C CA . LEU A 1 82 ? 171.277 200.362 145.466 1.00 159.32 82 LEU A CA 1
ATOM 463 C C . LEU A 1 82 ? 172.193 199.848 146.569 1.00 159.32 82 LEU A C 1
ATOM 464 O O . LEU A 1 82 ? 172.865 198.827 146.392 1.00 159.32 82 LEU A O 1
ATOM 469 N N . PRO A 1 83 ? 172.258 200.540 147.711 1.00 152.58 83 PRO A N 1
ATOM 470 C CA . PRO A 1 83 ? 173.153 200.080 148.784 1.00 152.58 83 PRO A CA 1
ATOM 471 C C . PRO A 1 83 ? 172.668 198.823 149.480 1.00 152.58 83 PRO A C 1
ATOM 472 O O . PRO A 1 83 ? 173.493 197.981 149.854 1.00 152.58 83 PRO A O 1
ATOM 476 N N . ALA A 1 84 ? 171.361 198.668 149.667 1.00 148.89 84 ALA A N 1
ATOM 477 C CA . ALA A 1 84 ? 170.808 197.489 150.317 1.00 148.89 84 ALA A CA 1
ATOM 478 C C . ALA A 1 84 ? 169.442 197.199 149.713 1.00 148.89 84 ALA A C 1
ATOM 479 O O . ALA A 1 84 ? 168.973 197.909 148.820 1.00 148.89 84 ALA A O 1
ATOM 481 N N . LEU A 1 85 ? 168.800 196.149 150.219 1.00 140.72 85 LEU A N 1
ATOM 482 C CA . LEU A 1 85 ? 167.504 195.710 149.718 1.00 140.72 85 LEU A CA 1
ATOM 483 C C . LEU A 1 85 ? 166.436 196.721 150.111 1.00 140.72 85 LEU A C 1
ATOM 484 O O . LEU A 1 85 ? 166.146 196.887 151.300 1.00 140.72 85 LEU A O 1
ATOM 489 N N . PRO A 1 86 ? 165.834 197.407 149.146 1.00 135.22 86 PRO A N 1
ATOM 490 C CA . PRO A 1 86 ? 164.935 198.512 149.473 1.00 135.22 86 PRO A CA 1
ATOM 491 C C . PRO A 1 86 ? 163.589 198.029 149.974 1.00 135.22 86 PRO A C 1
ATOM 492 O O . PRO A 1 86 ? 163.125 196.939 149.641 1.00 135.22 86 PRO A O 1
ATOM 496 N N . ALA A 1 87 ? 162.957 198.876 150.783 1.00 134.01 87 ALA A N 1
ATOM 497 C CA . ALA A 1 87 ? 161.698 198.537 151.433 1.00 134.01 87 ALA A CA 1
ATOM 498 C C . ALA A 1 87 ? 160.496 199.136 150.715 1.00 134.01 87 ALA A C 1
ATOM 499 O O . ALA A 1 87 ? 159.614 198.404 150.262 1.00 134.01 87 ALA A O 1
ATOM 501 N N . ALA A 1 88 ? 160.443 200.458 150.597 1.00 136.08 88 ALA A N 1
ATOM 502 C CA . ALA A 1 88 ? 159.280 201.115 150.028 1.00 136.08 88 ALA A CA 1
ATOM 503 C C . ALA A 1 88 ? 159.724 202.343 149.250 1.00 136.08 88 ALA A C 1
ATOM 504 O O . ALA A 1 88 ? 160.908 202.688 149.208 1.00 136.08 88 ALA A O 1
ATOM 506 N N . ALA A 1 89 ? 158.754 203.010 148.631 1.00 142.79 89 ALA A N 1
ATOM 507 C CA . ALA A 1 89 ? 159.011 204.200 147.836 1.00 142.79 89 ALA A CA 1
ATOM 508 C C . ALA A 1 89 ? 157.880 205.190 148.046 1.00 142.79 89 ALA A C 1
ATOM 509 O O . ALA A 1 89 ? 156.706 204.813 147.997 1.00 142.79 89 ALA A O 1
ATOM 511 N N . ALA A 1 90 ? 158.235 206.449 148.283 1.00 148.92 90 ALA A N 1
ATOM 512 C CA . ALA A 1 90 ? 157.259 207.515 148.428 1.00 148.92 90 ALA A CA 1
ATOM 513 C C . ALA A 1 90 ? 157.828 208.780 147.804 1.00 148.92 90 ALA A C 1
ATOM 514 O O . ALA A 1 90 ? 159.022 208.869 147.516 1.00 148.92 90 ALA A O 1
ATOM 516 N N . THR A 1 91 ? 156.956 209.764 147.584 1.00 158.88 91 THR A N 1
ATOM 517 C CA . THR A 1 91 ? 157.335 211.028 146.959 1.00 158.88 91 THR A CA 1
ATOM 518 C C . THR A 1 91 ? 156.855 212.160 147.849 1.00 158.88 91 THR A C 1
ATOM 519 O O . THR A 1 91 ? 155.684 212.183 148.238 1.00 158.88 91 THR A O 1
ATOM 523 N N . PHE A 1 92 ? 157.743 213.099 148.171 1.00 165.08 92 PHE A N 1
ATOM 524 C CA . PHE A 1 92 ? 157.479 214.054 149.238 1.00 165.08 92 PHE A CA 1
ATOM 525 C C . PHE A 1 92 ? 157.774 215.489 148.825 1.00 165.08 92 PHE A C 1
ATOM 526 O O . PHE A 1 92 ? 158.759 215.757 148.131 1.00 165.08 92 PHE A O 1
ATOM 534 N N . LEU A 1 93 ? 156.922 216.404 149.280 1.00 173.94 93 LEU A N 1
ATOM 535 C CA . LEU A 1 93 ? 156.996 217.815 148.935 1.00 173.94 93 LEU A CA 1
ATOM 536 C C . LEU A 1 93 ? 157.871 218.573 149.919 1.00 173.94 93 LEU A C 1
ATOM 537 O O . LEU A 1 93 ? 157.868 218.281 151.119 1.00 173.94 93 LEU A O 1
ATOM 542 N N . MET A 1 94 ? 158.614 219.545 149.403 1.00 187.58 94 MET A N 1
ATOM 543 C CA . MET A 1 94 ? 159.077 220.654 150.222 1.00 187.58 94 MET A CA 1
ATOM 544 C C . MET A 1 94 ? 158.051 221.780 150.172 1.00 187.58 94 MET A C 1
ATOM 545 O O . MET A 1 94 ? 156.917 221.586 149.724 1.00 187.58 94 MET A O 1
ATOM 550 N N . GLU A 1 95 ? 158.448 222.962 150.631 1.00 204.55 95 GLU A N 1
ATOM 551 C CA . GLU A 1 95 ? 157.512 224.072 150.745 1.00 204.55 95 GLU A CA 1
ATOM 552 C C . GLU A 1 95 ? 157.267 224.733 149.386 1.00 204.55 95 GLU A C 1
ATOM 553 O O . GLU A 1 95 ? 157.610 224.194 148.329 1.00 204.55 95 GLU A O 1
ATOM 559 N N . GLN A 1 96 ? 156.671 225.925 149.426 1.00 211.78 96 GLN A N 1
ATOM 560 C CA . GLN A 1 96 ? 156.085 226.652 148.281 1.00 211.78 96 GLN A CA 1
ATOM 561 C C . GLN A 1 96 ? 157.160 227.147 147.309 1.00 211.78 96 GLN A C 1
ATOM 562 O O . GLN A 1 96 ? 156.792 227.866 146.366 1.00 211.78 96 GLN A O 1
ATOM 568 N N . HIS A 1 97 ? 158.442 226.871 147.538 1.00 216.48 97 HIS A N 1
ATOM 569 C CA . HIS A 1 97 ? 159.629 227.277 146.748 1.00 216.48 97 HIS A CA 1
ATOM 570 C C . HIS A 1 97 ? 159.401 226.982 145.260 1.00 216.48 97 HIS A C 1
ATOM 571 O O . HIS A 1 97 ? 159.421 227.912 144.440 1.00 216.48 97 HIS A O 1
ATOM 578 N N . GLU A 1 98 ? 159.175 225.734 144.874 1.00 208.79 98 GLU A N 1
ATOM 579 C CA . GLU A 1 98 ? 158.934 225.451 143.466 1.00 208.79 98 GLU A CA 1
ATOM 580 C C . GLU A 1 98 ? 157.697 224.576 143.306 1.00 208.79 98 GLU A C 1
ATOM 581 O O . GLU A 1 98 ? 157.389 223.765 144.188 1.00 208.79 98 GLU A O 1
ATOM 587 N N . PRO A 1 99 ? 156.965 224.705 142.191 1.00 201.78 99 PRO A N 1
ATOM 588 C CA . PRO A 1 99 ? 155.806 223.830 141.958 1.00 201.78 99 PRO A CA 1
ATOM 589 C C . PRO A 1 99 ? 156.165 222.483 141.345 1.00 201.78 99 PRO A C 1
ATOM 590 O O . PRO A 1 99 ? 155.300 221.821 140.763 1.00 201.78 99 PRO A O 1
ATOM 594 N N . ARG A 1 100 ? 157.433 222.081 141.448 1.00 186.94 100 ARG A N 1
ATOM 595 C CA . ARG A 1 100 ? 157.874 220.791 140.931 1.00 186.94 100 ARG A CA 1
ATOM 596 C C . ARG A 1 100 ? 157.249 219.637 141.709 1.00 186.94 100 ARG A C 1
ATOM 597 O O . ARG A 1 100 ? 156.672 219.825 142.785 1.00 186.94 100 ARG A O 1
ATOM 605 N N . THR A 1 101 ? 157.373 218.436 141.142 1.00 185.07 101 THR A N 1
ATOM 606 C CA . THR A 1 101 ? 156.800 217.219 141.693 1.00 185.07 101 THR A CA 1
ATOM 607 C C . THR A 1 101 ? 157.427 216.902 143.055 1.00 185.07 101 THR A C 1
ATOM 608 O O . THR A 1 101 ? 158.549 217.331 143.339 1.00 185.07 101 THR A O 1
ATOM 612 N N . PRO A 1 102 ? 156.683 216.224 143.938 1.00 179.92 102 PRO A N 1
ATOM 613 C CA . PRO A 1 102 ? 157.261 215.738 145.198 1.00 179.92 102 PRO A CA 1
ATOM 614 C C . PRO A 1 102 ? 158.501 214.871 145.011 1.00 179.92 102 PRO A C 1
ATOM 615 O O . PRO A 1 102 ? 158.589 214.062 144.085 1.00 179.92 102 PRO A O 1
ATOM 619 N N . ALA A 1 103 ? 159.467 215.055 145.909 1.00 165.06 103 ALA A N 1
ATOM 620 C CA . ALA A 1 103 ? 160.757 214.391 145.779 1.00 165.06 103 ALA A CA 1
ATOM 621 C C . ALA A 1 103 ? 160.684 212.954 146.278 1.00 165.06 103 ALA A C 1
ATOM 622 O O . ALA A 1 103 ? 160.127 212.675 147.342 1.00 165.06 103 ALA A O 1
ATOM 624 N N . LEU A 1 104 ? 161.292 212.049 145.512 1.00 154.14 104 LEU A N 1
ATOM 625 C CA . LEU A 1 104 ? 161.178 210.618 145.764 1.00 154.14 104 LEU A CA 1
ATOM 626 C C . LEU A 1 104 ? 161.967 210.211 147.002 1.00 154.14 104 LEU A C 1
ATOM 627 O O . LEU A 1 104 ? 163.110 210.636 147.192 1.00 154.14 104 LEU A O 1
ATOM 632 N N . ALA A 1 105 ? 161.349 209.389 147.847 1.00 146.71 105 ALA A N 1
ATOM 633 C CA . ALA A 1 105 ? 162.001 208.798 149.004 1.00 146.71 105 ALA A CA 1
ATOM 634 C C . ALA A 1 105 ? 162.139 207.296 148.799 1.00 146.71 105 ALA A C 1
ATOM 635 O O . ALA A 1 105 ? 161.295 206.669 148.151 1.00 146.71 105 ALA A O 1
ATOM 637 N N . LEU A 1 106 ? 163.201 206.720 149.356 1.00 135.17 106 LEU A N 1
ATOM 638 C CA . LEU A 1 106 ? 163.503 205.305 149.166 1.00 135.17 106 LEU A CA 1
ATOM 639 C C . LEU A 1 106 ? 164.049 204.741 150.466 1.00 135.17 106 LEU A C 1
ATOM 640 O O . LEU A 1 106 ? 165.185 205.038 150.844 1.00 135.17 106 LEU A O 1
ATOM 645 N N . ALA A 1 107 ? 163.253 203.915 151.135 1.00 133.82 107 ALA A N 1
ATOM 646 C CA . ALA A 1 107 ? 163.649 203.302 152.394 1.00 133.82 107 ALA A CA 1
ATOM 647 C C . ALA A 1 107 ? 164.435 202.029 152.109 1.00 133.82 107 ALA A C 1
ATOM 648 O O . ALA A 1 107 ? 163.953 201.146 151.392 1.00 133.82 107 ALA A O 1
ATOM 650 N N . SER A 1 108 ? 165.637 201.931 152.672 1.00 136.52 108 SER A N 1
ATOM 651 C CA . SER A 1 108 ? 166.487 200.764 152.453 1.00 136.52 108 SER A CA 1
ATOM 652 C C . SER A 1 108 ? 167.434 200.632 153.634 1.00 136.52 108 SER A C 1
ATOM 653 O O . SER A 1 108 ? 168.359 201.435 153.775 1.00 136.52 108 SER A O 1
ATOM 656 N N . GLY A 1 109 ? 167.221 199.612 154.459 1.00 133.97 109 GLY A N 1
ATOM 657 C CA . GLY A 1 109 ? 168.001 199.432 155.659 1.00 133.97 109 GLY A CA 1
ATOM 658 C C . GLY A 1 109 ? 167.701 200.525 156.661 1.00 133.97 109 GLY A C 1
ATOM 659 O O . GLY A 1 109 ? 166.626 201.129 156.644 1.00 133.97 109 GLY A O 1
ATOM 660 N N . PRO A 1 110 ? 168.640 200.806 157.553 1.00 132.16 110 PRO A N 1
ATOM 661 C CA . PRO A 1 110 ? 168.460 201.946 158.454 1.00 132.16 110 PRO A CA 1
ATOM 662 C C . PRO A 1 110 ? 168.975 203.247 157.865 1.00 132.16 110 PRO A C 1
ATOM 663 O O . PRO A 1 110 ? 169.624 204.025 158.570 1.00 132.16 110 PRO A O 1
ATOM 667 N N . CYS A 1 111 ? 168.688 203.503 156.586 1.00 135.18 111 CYS A N 1
ATOM 668 C CA . CYS A 1 111 ? 169.123 204.739 155.939 1.00 135.18 111 CYS A CA 1
ATOM 669 C C . CYS A 1 111 ? 168.218 204.989 154.734 1.00 135.18 111 CYS A C 1
ATOM 670 O O . CYS A 1 111 ? 168.401 204.369 153.684 1.00 135.18 111 CYS A O 1
ATOM 673 N N . VAL A 1 112 ? 167.262 205.894 154.889 1.00 132.34 112 VAL A N 1
ATOM 674 C CA . VAL A 1 112 ? 166.414 206.279 153.768 1.00 132.34 112 VAL A CA 1
ATOM 675 C C . VAL A 1 112 ? 167.191 207.233 152.865 1.00 132.34 112 VAL A C 1
ATOM 676 O O . VAL A 1 112 ? 167.899 208.129 153.340 1.00 132.34 112 VAL A O 1
ATOM 680 N N . TYR A 1 113 ? 167.129 206.989 151.559 1.00 145.42 113 TYR A N 1
ATOM 681 C CA . TYR A 1 113 ? 167.803 207.817 150.566 1.00 145.42 113 TYR A CA 1
ATOM 682 C C . TYR A 1 113 ? 166.749 208.599 149.798 1.00 145.42 113 TYR A C 1
ATOM 683 O O . TYR A 1 113 ? 166.013 208.029 148.985 1.00 145.42 113 TYR A O 1
ATOM 692 N N . VAL A 1 114 ? 166.676 209.902 150.059 1.00 157.05 114 VAL A N 1
ATOM 693 C CA . VAL A 1 114 ? 165.767 210.760 149.315 1.00 157.05 114 VAL A CA 1
ATOM 694 C C . VAL A 1 114 ? 166.356 211.025 147.933 1.00 157.05 114 VAL A C 1
ATOM 695 O O . VAL A 1 114 ? 167.577 211.152 147.769 1.00 157.05 114 VAL A O 1
ATOM 699 N N . TYR A 1 115 ? 165.496 211.053 146.916 1.00 155.13 115 TYR A N 1
ATOM 700 C CA . TYR A 1 115 ? 165.923 211.303 145.545 1.00 155.13 115 TYR A CA 1
ATOM 701 C C . TYR A 1 115 ? 165.089 212.434 144.968 1.00 155.13 115 TYR A C 1
ATOM 702 O O . TYR A 1 115 ? 163.867 212.309 144.850 1.00 155.13 115 TYR A O 1
ATOM 711 N N . LYS A 1 116 ? 165.748 213.532 144.612 1.00 161.20 116 LYS A N 1
ATOM 712 C CA . LYS A 1 116 ? 165.091 214.702 144.044 1.00 161.20 116 LYS A CA 1
ATOM 713 C C . LYS A 1 116 ? 165.745 215.006 142.709 1.00 161.20 116 LYS A C 1
ATOM 714 O O . LYS A 1 116 ? 166.823 215.607 142.678 1.00 161.20 116 LYS A O 1
ATOM 720 N N . ASN A 1 117 ? 165.072 214.609 141.622 1.00 165.95 117 ASN A N 1
ATOM 721 C CA . ASN A 1 117 ? 165.622 214.607 140.261 1.00 165.95 117 ASN A CA 1
ATOM 722 C C . ASN A 1 117 ? 166.941 213.839 140.207 1.00 165.95 117 ASN A C 1
ATOM 723 O O . ASN A 1 117 ? 167.973 214.375 139.798 1.00 165.95 117 ASN A O 1
ATOM 728 N N . LEU A 1 118 ? 166.894 212.583 140.669 1.00 155.86 118 LEU A N 1
ATOM 729 C CA . LEU A 1 118 ? 167.988 211.608 140.573 1.00 155.86 118 LEU A CA 1
ATOM 730 C C . LEU A 1 118 ? 169.261 212.089 141.265 1.00 155.86 118 LEU A C 1
ATOM 731 O O . LEU A 1 118 ? 170.371 211.821 140.805 1.00 155.86 118 LEU A O 1
ATOM 736 N N . ARG A 1 119 ? 169.106 212.814 142.367 1.00 159.59 119 ARG A N 1
ATOM 737 C CA . ARG A 1 119 ? 170.250 213.354 143.086 1.00 159.59 119 ARG A CA 1
ATOM 738 C C . ARG A 1 119 ? 170.448 212.576 144.377 1.00 159.59 119 ARG A C 1
ATOM 739 O O . ARG A 1 119 ? 169.664 212.752 145.325 1.00 159.59 119 ARG A O 1
ATOM 747 N N . PRO A 1 120 ? 171.453 211.707 144.465 1.00 159.68 120 PRO A N 1
ATOM 748 C CA . PRO A 1 120 ? 171.699 210.996 145.725 1.00 159.68 120 PRO A CA 1
ATOM 749 C C . PRO A 1 120 ? 172.341 211.883 146.780 1.00 159.68 120 PRO A C 1
ATOM 750 O O . PRO A 1 120 ? 173.533 212.199 146.711 1.00 159.68 120 PRO A O 1
ATOM 754 N N . TYR A 1 121 ? 171.550 212.287 147.768 1.00 153.09 121 TYR A N 1
ATOM 755 C CA . TYR A 1 121 ? 172.060 213.071 148.881 1.00 153.09 121 TYR A CA 1
ATOM 756 C C . TYR A 1 121 ? 171.233 212.742 150.111 1.00 153.09 121 TYR A C 1
ATOM 757 O O . TYR A 1 121 ? 170.195 212.078 150.018 1.00 153.09 121 TYR A O 1
ATOM 766 N N . PHE A 1 122 ? 171.718 213.219 151.262 1.00 146.98 122 PHE A N 1
ATOM 767 C CA . PHE A 1 122 ? 171.075 213.081 152.567 1.00 146.98 122 PHE A CA 1
ATOM 768 C C . PHE A 1 122 ? 170.832 211.624 152.951 1.00 146.98 122 PHE A C 1
ATOM 769 O O . PHE A 1 122 ? 169.693 211.146 152.927 1.00 146.98 122 PHE A O 1
ATOM 777 N N . LYS A 1 123 ? 171.899 210.883 153.227 1.00 143.47 123 LYS A N 1
ATOM 778 C CA . LYS A 1 123 ? 171.733 209.580 153.861 1.00 143.47 123 LYS A CA 1
ATOM 779 C C . LYS A 1 123 ? 171.275 209.829 155.291 1.00 143.47 123 LYS A C 1
ATOM 780 O O . LYS A 1 123 ? 172.080 210.123 156.177 1.00 143.47 123 LYS A O 1
ATOM 786 N N . PHE A 1 124 ? 169.967 209.746 155.509 1.00 136.53 124 PHE A N 1
ATOM 787 C CA . PHE A 1 124 ? 169.403 209.958 156.831 1.00 136.53 124 PHE A CA 1
ATOM 788 C C . PHE A 1 124 ? 169.740 208.776 157.732 1.00 136.53 124 PHE A C 1
ATOM 789 O O . PHE A 1 124 ? 169.877 207.641 157.276 1.00 136.53 124 PHE A O 1
ATOM 797 N N . SER A 1 125 ? 169.895 209.052 159.021 1.00 140.54 125 SER A N 1
ATOM 798 C CA . SER A 1 125 ? 170.295 208.041 159.983 1.00 140.54 125 SER A CA 1
ATOM 799 C C . SER A 1 125 ? 169.193 207.820 161.006 1.00 140.54 125 SER A C 1
ATOM 800 O O . SER A 1 125 ? 168.464 208.745 161.368 1.00 140.54 125 SER A O 1
ATOM 803 N N . LEU A 1 126 ? 169.088 206.582 161.474 1.00 144.39 126 LEU A N 1
ATOM 804 C CA . LEU A 1 126 ? 168.171 206.254 162.549 1.00 144.39 126 LEU A CA 1
ATOM 805 C C . LEU A 1 126 ? 168.691 206.846 163.860 1.00 144.39 126 LEU A C 1
ATOM 806 O O . LEU A 1 126 ? 169.882 207.140 163.982 1.00 144.39 126 LEU A O 1
ATOM 811 N N . PRO A 1 127 ? 167.811 207.063 164.844 1.00 155.21 127 PRO A N 1
ATOM 812 C CA . PRO A 1 127 ? 168.265 207.637 166.125 1.00 155.21 127 PRO A CA 1
ATOM 813 C C . PRO A 1 127 ? 169.236 206.776 166.924 1.00 155.21 127 PRO A C 1
ATOM 814 O O . PRO A 1 127 ? 169.880 207.325 167.829 1.00 155.21 127 PRO A O 1
ATOM 818 N N . GLN A 1 128 ? 169.356 205.474 166.627 1.00 177.98 128 GLN A N 1
ATOM 819 C CA . GLN A 1 128 ? 170.344 204.560 167.218 1.00 177.98 128 GLN A CA 1
ATOM 820 C C . GLN A 1 128 ? 170.193 204.481 168.742 1.00 177.98 128 GLN A C 1
ATOM 821 O O . GLN A 1 128 ? 171.021 204.987 169.503 1.00 177.98 128 GLN A O 1
ATOM 827 N N . LEU A 1 129 ? 169.075 203.879 169.148 1.00 195.73 129 LEU A N 1
ATOM 828 C CA . LEU A 1 129 ? 168.704 203.792 170.557 1.00 195.73 129 LEU A CA 1
ATOM 829 C C . LEU A 1 129 ? 169.751 203.007 171.347 1.00 195.73 129 LEU A C 1
ATOM 830 O O . LEU A 1 129 ? 170.158 201.917 170.928 1.00 195.73 129 LEU A O 1
ATOM 835 N N . PRO A 1 130 ? 170.209 203.528 172.484 1.00 213.30 130 PRO A N 1
ATOM 836 C CA . PRO A 1 130 ? 171.345 202.918 173.189 1.00 213.30 130 PRO A CA 1
ATOM 837 C C . PRO A 1 130 ? 170.904 201.717 174.006 1.00 213.30 130 PRO A C 1
ATOM 838 O O . PRO A 1 130 ? 169.719 201.595 174.351 1.00 213.30 130 PRO A O 1
ATOM 842 N N . PRO A 1 131 ? 171.821 200.806 174.333 1.00 234.35 131 PRO A N 1
ATOM 843 C CA . PRO A 1 131 ? 171.449 199.640 175.141 1.00 234.35 131 PRO A CA 1
ATOM 844 C C . PRO A 1 131 ? 171.178 200.018 176.589 1.00 234.35 131 PRO A C 1
ATOM 845 O O . PRO A 1 131 ? 171.389 201.149 177.030 1.00 234.35 131 PRO A O 1
ATOM 849 N N . ASN A 1 132 ? 170.712 199.038 177.330 1.00 263.57 132 ASN A N 1
ATOM 850 C CA . ASN A 1 132 ? 170.366 199.120 178.738 1.00 263.57 132 ASN A CA 1
ATOM 851 C C . ASN A 1 132 ? 171.628 199.086 179.598 1.00 263.57 132 ASN A C 1
ATOM 852 O O . ASN A 1 132 ? 172.605 198.417 179.243 1.00 263.57 132 ASN A O 1
ATOM 857 N N . PRO A 1 133 ? 171.637 199.805 180.731 1.00 274.03 133 PRO A N 1
ATOM 858 C CA . PRO A 1 133 ? 172.901 200.008 181.463 1.00 274.03 133 PRO A CA 1
ATOM 859 C C . PRO A 1 133 ? 173.446 198.770 182.155 1.00 274.03 133 PRO A C 1
ATOM 860 O O . PRO A 1 133 ? 174.610 198.792 182.574 1.00 274.03 133 PRO A O 1
ATOM 864 N N . LEU A 1 134 ? 172.659 197.702 182.301 1.00 278.26 134 LEU A N 1
ATOM 865 C CA . LEU A 1 134 ? 173.212 196.466 182.845 1.00 278.26 134 LEU A CA 1
ATOM 866 C C . LEU A 1 134 ? 174.175 195.819 181.861 1.00 278.26 134 LEU A C 1
ATOM 867 O O . LEU A 1 134 ? 175.143 195.169 182.273 1.00 278.26 134 LEU A O 1
ATOM 872 N N . GLU A 1 135 ? 173.929 195.996 180.564 1.00 277.38 135 GLU A N 1
ATOM 873 C CA . GLU A 1 135 ? 174.918 195.622 179.563 1.00 277.38 135 GLU A CA 1
ATOM 874 C C . GLU A 1 135 ? 176.093 196.587 179.566 1.00 277.38 135 GLU A C 1
ATOM 875 O O . GLU A 1 135 ? 177.205 196.211 179.179 1.00 277.38 135 GLU A O 1
ATOM 881 N N . GLN A 1 136 ? 175.864 197.832 179.996 1.00 279.90 136 GLN A N 1
ATOM 882 C CA . GLN A 1 136 ? 176.933 198.822 180.002 1.00 279.90 136 GLN A CA 1
ATOM 883 C C . GLN A 1 136 ? 177.958 198.544 181.090 1.00 279.90 136 GLN A C 1
ATOM 884 O O . GLN A 1 136 ? 179.101 199.001 180.987 1.00 279.90 136 GLN A O 1
ATOM 890 N N . ASP A 1 137 ? 177.575 197.813 182.139 1.00 289.32 137 ASP A N 1
ATOM 891 C CA . ASP A 1 137 ? 178.561 197.402 183.132 1.00 289.32 137 ASP A CA 1
ATOM 892 C C . ASP A 1 137 ? 179.525 196.371 182.563 1.00 289.32 137 ASP A C 1
ATOM 893 O O . ASP A 1 137 ? 180.720 196.411 182.872 1.00 289.32 137 ASP A O 1
ATOM 898 N N . LEU A 1 138 ? 179.032 195.454 181.724 1.00 288.89 138 LEU A N 1
ATOM 899 C CA . LEU A 1 138 ? 179.927 194.567 180.987 1.00 288.89 138 LEU A CA 1
ATOM 900 C C . LEU A 1 138 ? 180.711 195.333 179.930 1.00 288.89 138 LEU A C 1
ATOM 901 O O . LEU A 1 138 ? 181.832 194.944 179.586 1.00 288.89 138 LEU A O 1
ATOM 906 N N . TRP A 1 139 ? 180.130 196.413 179.404 1.00 292.56 139 TRP A N 1
ATOM 907 C CA . TRP A 1 139 ? 180.837 197.293 178.481 1.00 292.56 139 TRP A CA 1
ATOM 908 C C . TRP A 1 139 ? 181.962 198.051 179.177 1.00 292.56 139 TRP A C 1
ATOM 909 O O . TRP A 1 139 ? 182.933 198.452 178.525 1.00 292.56 139 TRP A O 1
ATOM 920 N N . ASN A 1 140 ? 181.868 198.239 180.493 1.00 302.33 140 ASN A N 1
ATOM 921 C CA . ASN A 1 140 ? 182.784 199.109 181.216 1.00 302.33 140 ASN A CA 1
ATOM 922 C C . ASN A 1 140 ? 183.730 198.362 182.150 1.00 302.33 140 ASN A C 1
ATOM 923 O O . ASN A 1 140 ? 184.495 199.008 182.870 1.00 302.33 140 ASN A O 1
ATOM 928 N N . GLN A 1 141 ? 183.700 197.030 182.171 1.00 312.01 141 GLN A N 1
ATOM 929 C CA . GLN A 1 141 ? 184.575 196.290 183.074 1.00 312.01 141 GLN A CA 1
ATOM 930 C C . GLN A 1 141 ? 185.781 195.667 182.390 1.00 312.01 141 GLN A C 1
ATOM 931 O O . GLN A 1 141 ? 186.847 195.594 183.003 1.00 312.01 141 GLN A O 1
ATOM 937 N N . ALA A 1 142 ? 185.651 195.229 181.141 1.00 317.27 142 ALA A N 1
ATOM 938 C CA . ALA A 1 142 ? 186.734 194.522 180.476 1.00 317.27 142 ALA A CA 1
ATOM 939 C C . ALA A 1 142 ? 187.635 195.437 179.664 1.00 317.27 142 ALA A C 1
ATOM 940 O O . ALA A 1 142 ? 188.704 194.998 179.225 1.00 317.27 142 ALA A O 1
ATOM 942 N N . LYS A 1 143 ? 187.240 196.694 179.461 1.00 317.50 143 LYS A N 1
ATOM 943 C CA . LYS A 1 143 ? 188.028 197.608 178.646 1.00 317.50 143 LYS A CA 1
ATOM 944 C C . LYS A 1 143 ? 189.237 198.178 179.379 1.00 317.50 143 LYS A C 1
ATOM 945 O O . LYS A 1 143 ? 190.044 198.873 178.752 1.00 317.50 143 LYS A O 1
ATOM 951 N N . GLU A 1 144 ? 189.388 197.905 180.676 1.00 322.93 144 GLU A N 1
ATOM 952 C CA . GLU A 1 144 ? 190.566 198.312 181.434 1.00 322.93 144 GLU A CA 1
ATOM 953 C C . GLU A 1 144 ? 191.398 197.109 181.876 1.00 322.93 144 GLU A C 1
ATOM 954 O O . GLU A 1 144 ? 192.009 197.133 182.949 1.00 322.93 144 GLU A O 1
ATOM 960 N N . ASP A 1 145 ? 191.413 196.058 181.045 1.00 323.30 145 ASP A N 1
ATOM 961 C CA . ASP A 1 145 ? 192.177 194.818 181.253 1.00 323.30 145 ASP A CA 1
ATOM 962 C C . ASP A 1 145 ? 191.780 194.100 182.542 1.00 323.30 145 ASP A C 1
ATOM 963 O O . ASP A 1 145 ? 192.614 193.474 183.200 1.00 323.30 145 ASP A O 1
ATOM 968 N N . ARG A 1 146 ? 190.503 194.182 182.906 1.00 319.87 146 ARG A N 1
ATOM 969 C CA . ARG A 1 146 ? 189.942 193.452 184.037 1.00 319.87 146 ARG A CA 1
ATOM 970 C C . ARG A 1 146 ? 189.010 192.351 183.543 1.00 319.87 146 ARG A C 1
ATOM 971 O O . ARG A 1 146 ? 187.949 192.099 184.118 1.00 319.87 146 ARG A O 1
ATOM 979 N N . ILE A 1 147 ? 189.410 191.687 182.463 1.00 321.70 147 ILE A N 1
ATOM 980 C CA . ILE A 1 147 ? 188.560 190.750 181.740 1.00 321.70 147 ILE A CA 1
ATOM 981 C C . ILE A 1 147 ? 188.817 189.338 182.253 1.00 321.70 147 ILE A C 1
ATOM 982 O O . ILE A 1 147 ? 189.971 188.900 182.356 1.00 321.70 147 ILE A O 1
ATOM 987 N N . ASP A 1 148 ? 187.741 188.634 182.603 1.00 320.24 148 ASP A N 1
ATOM 988 C CA . ASP A 1 148 ? 187.801 187.233 182.973 1.00 320.24 148 ASP A CA 1
ATOM 989 C C . ASP A 1 148 ? 186.846 186.432 182.098 1.00 320.24 148 ASP A C 1
ATOM 990 O O . ASP A 1 148 ? 185.724 186.881 181.842 1.00 320.24 148 ASP A O 1
ATOM 995 N N . PRO A 1 149 ? 187.261 185.256 181.616 1.00 316.47 149 PRO A N 1
ATOM 996 C CA . PRO A 1 149 ? 186.384 184.499 180.707 1.00 316.47 149 PRO A CA 1
ATOM 997 C C . PRO A 1 149 ? 185.175 183.884 181.388 1.00 316.47 149 PRO A C 1
ATOM 998 O O . PRO A 1 149 ? 184.101 183.813 180.778 1.00 316.47 149 PRO A O 1
ATOM 1002 N N . LEU A 1 150 ? 185.311 183.437 182.638 1.00 313.55 150 LEU A N 1
ATOM 1003 C CA . LEU A 1 150 ? 184.213 182.715 183.273 1.00 313.55 150 LEU A CA 1
ATOM 1004 C C . LEU A 1 150 ? 183.140 183.665 183.791 1.00 313.55 150 LEU A C 1
ATOM 1005 O O . LEU A 1 150 ? 181.956 183.497 183.476 1.00 313.55 150 LEU A O 1
ATOM 1010 N N . THR A 1 151 ? 183.526 184.666 184.588 1.00 313.45 151 THR A N 1
ATOM 1011 C CA . THR A 1 151 ? 182.533 185.506 185.248 1.00 313.45 151 THR A CA 1
ATOM 1012 C C . THR A 1 151 ? 181.885 186.512 184.306 1.00 313.45 151 THR A C 1
ATOM 1013 O O . THR A 1 151 ? 180.850 187.089 184.662 1.00 313.45 151 THR A O 1
ATOM 1017 N N . LEU A 1 152 ? 182.460 186.741 183.123 1.00 308.04 152 LEU A N 1
ATOM 1018 C CA . LEU A 1 152 ? 181.730 187.485 182.106 1.00 308.04 152 LEU A CA 1
ATOM 1019 C C . LEU A 1 152 ? 180.597 186.636 181.550 1.00 308.04 152 LEU A C 1
ATOM 1020 O O . LEU A 1 152 ? 179.489 187.135 181.332 1.00 308.04 152 LEU A O 1
ATOM 1025 N N . LYS A 1 153 ? 180.855 185.340 181.333 1.00 299.01 153 LYS A N 1
ATOM 1026 C CA . LYS A 1 153 ? 179.852 184.447 180.767 1.00 299.01 153 LYS A CA 1
ATOM 1027 C C . LYS A 1 153 ? 178.724 184.138 181.742 1.00 299.01 153 LYS A C 1
ATOM 1028 O O . LYS A 1 153 ? 177.697 183.592 181.327 1.00 299.01 153 LYS A O 1
ATOM 1034 N N . GLU A 1 154 ? 178.889 184.464 183.023 1.00 298.02 154 GLU A N 1
ATOM 1035 C CA . GLU A 1 154 ? 177.823 184.281 183.994 1.00 298.02 154 GLU A CA 1
ATOM 1036 C C . GLU A 1 154 ? 177.127 185.580 184.366 1.00 298.02 154 GLU A C 1
ATOM 1037 O O . GLU A 1 154 ? 175.979 185.536 184.821 1.00 298.02 154 GLU A O 1
ATOM 1043 N N . MET A 1 155 ? 177.784 186.729 184.187 1.00 296.40 155 MET A N 1
ATOM 1044 C CA . MET A 1 155 ? 177.104 187.991 184.451 1.00 296.40 155 MET A CA 1
ATOM 1045 C C . MET A 1 155 ? 176.110 188.318 183.342 1.00 296.40 155 MET A C 1
ATOM 1046 O O . MET A 1 155 ? 175.095 188.979 183.590 1.00 296.40 155 MET A O 1
ATOM 1051 N N . LEU A 1 156 ? 176.382 187.863 182.114 1.00 287.10 156 LEU A N 1
ATOM 1052 C CA . LEU A 1 156 ? 175.425 188.047 181.030 1.00 287.10 156 LEU A CA 1
ATOM 1053 C C . LEU A 1 156 ? 174.193 187.175 181.224 1.00 287.10 156 LEU A C 1
ATOM 1054 O O . LEU A 1 156 ? 173.091 187.558 180.817 1.00 287.10 156 LEU A O 1
ATOM 1059 N N . GLU A 1 157 ? 174.362 186.010 181.850 1.00 280.85 157 GLU A N 1
ATOM 1060 C CA . GLU A 1 157 ? 173.247 185.127 182.156 1.00 280.85 157 GLU A CA 1
ATOM 1061 C C . GLU A 1 157 ? 172.363 185.659 183.274 1.00 280.85 157 GLU A C 1
ATOM 1062 O O . GLU A 1 157 ? 171.233 185.187 183.425 1.00 280.85 157 GLU A O 1
ATOM 1068 N N . SER A 1 158 ? 172.847 186.613 184.066 1.00 279.10 158 SER A N 1
ATOM 1069 C CA . SER A 1 158 ? 171.986 187.299 185.018 1.00 279.10 158 SER A CA 1
ATOM 1070 C C . SER A 1 158 ? 171.241 188.467 184.389 1.00 279.10 158 SER A C 1
ATOM 1071 O O . SER A 1 158 ? 170.266 188.948 184.975 1.00 279.10 158 SER A O 1
ATOM 1074 N N . ILE A 1 159 ? 171.672 188.927 183.216 1.00 266.28 159 ILE A N 1
ATOM 1075 C CA . ILE A 1 159 ? 171.020 190.032 182.526 1.00 266.28 159 ILE A CA 1
ATOM 1076 C C . ILE A 1 159 ? 169.832 189.503 181.737 1.00 266.28 159 ILE A C 1
ATOM 1077 O O . ILE A 1 159 ? 168.697 189.958 181.915 1.00 266.28 159 ILE A O 1
ATOM 1082 N N . ARG A 1 160 ? 170.090 188.533 180.865 1.00 253.29 160 ARG A N 1
ATOM 1083 C CA . ARG A 1 160 ? 169.110 188.069 179.893 1.00 253.29 160 ARG A CA 1
ATOM 1084 C C . ARG A 1 160 ? 167.997 187.228 180.504 1.00 253.29 160 ARG A C 1
ATOM 1085 O O . ARG A 1 160 ? 166.921 187.131 179.906 1.00 253.29 160 ARG A O 1
ATOM 1093 N N . GLU A 1 161 ? 168.211 186.636 181.676 1.00 254.55 161 GLU A N 1
ATOM 1094 C CA . GLU A 1 161 ? 167.285 185.638 182.198 1.00 254.55 161 GLU A CA 1
ATOM 1095 C C . GLU A 1 161 ? 166.306 186.182 183.227 1.00 254.55 161 GLU A C 1
ATOM 1096 O O . GLU A 1 161 ? 165.195 185.654 183.341 1.00 254.55 161 GLU A O 1
ATOM 1102 N N . THR A 1 162 ? 166.678 187.220 183.978 1.00 252.16 162 THR A N 1
ATOM 1103 C CA . THR A 1 162 ? 165.755 187.794 184.953 1.00 252.16 162 THR A CA 1
ATOM 1104 C C . THR A 1 162 ? 164.734 188.693 184.267 1.00 252.16 162 THR A C 1
ATOM 1105 O O . THR A 1 162 ? 163.533 188.400 184.256 1.00 252.16 162 THR A O 1
ATOM 1109 N N . ALA A 1 163 ? 165.204 189.790 183.680 1.00 246.35 163 ALA A N 1
ATOM 1110 C CA . ALA A 1 163 ? 164.386 190.655 182.838 1.00 246.35 163 ALA A CA 1
ATOM 1111 C C . ALA A 1 163 ? 165.276 191.093 181.689 1.00 246.35 163 ALA A C 1
ATOM 1112 O O . ALA A 1 163 ? 166.327 191.695 181.926 1.00 246.35 163 ALA A O 1
ATOM 1114 N N . GLU A 1 164 ? 164.867 190.765 180.462 1.00 235.27 164 GLU A N 1
ATOM 1115 C CA . GLU A 1 164 ? 165.754 190.831 179.306 1.00 235.27 164 GLU A CA 1
ATOM 1116 C C . GLU A 1 164 ? 166.234 192.241 178.950 1.00 235.27 164 GLU A C 1
ATOM 1117 O O . GLU A 1 164 ? 167.394 192.565 179.233 1.00 235.27 164 GLU A O 1
ATOM 1123 N N . GLU A 1 165 ? 165.333 193.111 178.454 1.00 249.24 165 GLU A N 1
ATOM 1124 C CA . GLU A 1 165 ? 165.613 194.352 177.728 1.00 249.24 165 GLU A CA 1
ATOM 1125 C C . GLU A 1 165 ? 166.827 194.194 176.816 1.00 249.24 165 GLU A C 1
ATOM 1126 O O . GLU A 1 165 ? 167.771 194.987 176.913 1.00 249.24 165 GLU A O 1
ATOM 1132 N N . PRO A 1 166 ? 166.845 193.186 175.925 1.00 244.63 166 PRO A N 1
ATOM 1133 C CA . PRO A 1 166 ? 168.131 192.666 175.439 1.00 244.63 166 PRO A CA 1
ATOM 1134 C C . PRO A 1 166 ? 168.865 193.552 174.443 1.00 244.63 166 PRO A C 1
ATOM 1135 O O . PRO A 1 166 ? 170.069 193.778 174.621 1.00 244.63 166 PRO A O 1
ATOM 1139 N N . LEU A 1 167 ? 168.144 194.095 173.454 1.00 239.09 167 LEU A N 1
ATOM 1140 C CA . LEU A 1 167 ? 168.719 194.717 172.255 1.00 239.09 167 LEU A CA 1
ATOM 1141 C C . LEU A 1 167 ? 169.793 193.818 171.644 1.00 239.09 167 LEU A C 1
ATOM 1142 O O . LEU A 1 167 ? 170.950 194.208 171.472 1.00 239.09 167 LEU A O 1
ATOM 1147 N N . SER A 1 168 ? 169.387 192.588 171.317 1.00 250.93 168 SER A N 1
ATOM 1148 C CA . SER A 1 168 ? 170.305 191.510 170.969 1.00 250.93 168 SER A CA 1
ATOM 1149 C C . SER A 1 168 ? 170.627 191.455 169.479 1.00 250.93 168 SER A C 1
ATOM 1150 O O . SER A 1 168 ? 170.963 190.381 168.961 1.00 250.93 168 SER A O 1
ATOM 1153 N N . ILE A 1 169 ? 170.522 192.583 168.774 1.00 235.60 169 ILE A N 1
ATOM 1154 C CA . ILE A 1 169 ? 171.054 192.668 167.416 1.00 235.60 169 ILE A CA 1
ATOM 1155 C C . ILE A 1 169 ? 172.577 192.610 167.446 1.00 235.60 169 ILE A C 1
ATOM 1156 O O . ILE A 1 169 ? 173.205 191.887 166.663 1.00 235.60 169 ILE A O 1
ATOM 1161 N N . GLN A 1 170 ? 173.189 193.336 168.374 1.00 250.63 170 GLN A N 1
ATOM 1162 C CA . GLN A 1 170 ? 174.631 193.348 168.556 1.00 250.63 170 GLN A CA 1
ATOM 1163 C C . GLN A 1 170 ? 175.052 192.872 169.940 1.00 250.63 170 GLN A C 1
ATOM 1164 O O . GLN A 1 170 ? 176.128 192.282 170.074 1.00 250.63 170 GLN A O 1
ATOM 1170 N N . SER A 1 171 ? 174.199 193.048 170.956 1.00 253.39 171 SER A N 1
ATOM 1171 C CA . SER A 1 171 ? 174.535 192.620 172.311 1.00 253.39 171 SER A CA 1
ATOM 1172 C C . SER A 1 171 ? 174.634 191.103 172.427 1.00 253.39 171 SER A C 1
ATOM 1173 O O . SER A 1 171 ? 175.389 190.602 173.267 1.00 253.39 171 SER A O 1
ATOM 1176 N N . LEU A 1 172 ? 173.905 190.363 171.586 1.00 254.15 172 LEU A N 1
ATOM 1177 C CA . LEU A 1 172 ? 174.001 188.905 171.607 1.00 254.15 172 LEU A CA 1
ATOM 1178 C C . LEU A 1 172 ? 175.343 188.436 171.058 1.00 254.15 172 LEU A C 1
ATOM 1179 O O . LEU A 1 172 ? 175.974 187.538 171.625 1.00 254.15 172 LEU A O 1
ATOM 1184 N N . ARG A 1 173 ? 175.805 189.035 169.958 1.00 257.10 173 ARG A N 1
ATOM 1185 C CA . ARG A 1 173 ? 177.150 188.709 169.503 1.00 257.10 173 ARG A CA 1
ATOM 1186 C C . ARG A 1 173 ? 178.218 189.434 170.307 1.00 257.10 173 ARG A C 1
ATOM 1187 O O . ARG A 1 173 ? 179.405 189.130 170.147 1.00 257.10 173 ARG A O 1
ATOM 1195 N N . PHE A 1 174 ? 177.826 190.385 171.155 1.00 278.41 174 PHE A N 1
ATOM 1196 C CA . PHE A 1 174 ? 178.702 190.905 172.193 1.00 278.41 174 PHE A CA 1
ATOM 1197 C C . PHE A 1 174 ? 178.790 189.974 173.394 1.00 278.41 174 PHE A C 1
ATOM 1198 O O . PHE A 1 174 ? 179.616 190.215 174.282 1.00 278.41 174 PHE A O 1
ATOM 1206 N N . LEU A 1 175 ? 177.966 188.923 173.451 1.00 275.32 175 LEU A N 1
ATOM 1207 C CA . LEU A 1 175 ? 178.007 187.989 174.568 1.00 275.32 175 LEU A CA 1
ATOM 1208 C C . LEU A 1 175 ? 178.320 186.552 174.173 1.00 275.32 175 LEU A C 1
ATOM 1209 O O . LEU A 1 175 ? 178.871 185.817 174.995 1.00 275.32 175 LEU A O 1
ATOM 1214 N N . GLN A 1 176 ? 177.997 186.128 172.947 1.00 272.63 176 GLN A N 1
ATOM 1215 C CA . GLN A 1 176 ? 178.154 184.720 172.590 1.00 272.63 176 GLN A CA 1
ATOM 1216 C C . GLN A 1 176 ? 179.598 184.318 172.332 1.00 272.63 176 GLN A C 1
ATOM 1217 O O . GLN A 1 176 ? 179.860 183.119 172.184 1.00 272.63 176 GLN A O 1
ATOM 1223 N N . LEU A 1 177 ? 180.521 185.274 172.244 1.00 291.65 177 LEU A N 1
ATOM 1224 C CA . LEU A 1 177 ? 181.900 184.964 171.888 1.00 291.65 177 LEU A CA 1
ATOM 1225 C C . LEU A 1 177 ? 182.592 184.195 173.011 1.00 291.65 177 LEU A C 1
ATOM 1226 O O . LEU A 1 177 ? 182.414 184.488 174.197 1.00 291.65 177 LEU A O 1
ATOM 1231 N N . GLU A 1 178 ? 183.367 183.187 172.619 1.00 301.59 178 GLU A N 1
ATOM 1232 C CA . GLU A 1 178 ? 183.843 182.142 173.516 1.00 301.59 178 GLU A CA 1
ATOM 1233 C C . GLU A 1 178 ? 185.178 182.548 174.146 1.00 301.59 178 GLU A C 1
ATOM 1234 O O . GLU A 1 178 ? 185.570 183.717 174.108 1.00 301.59 178 GLU A O 1
ATOM 1240 N N . LEU A 1 179 ? 185.871 181.577 174.751 1.00 307.58 179 LEU A N 1
ATOM 1241 C CA . LEU A 1 179 ? 187.085 181.860 175.512 1.00 307.58 179 LEU A CA 1
ATOM 1242 C C . LEU A 1 179 ? 188.237 182.284 174.609 1.00 307.58 179 LEU A C 1
ATOM 1243 O O . LEU A 1 179 ? 189.015 183.177 174.965 1.00 307.58 179 LEU A O 1
ATOM 1248 N N . SER A 1 180 ? 188.365 181.653 173.441 1.00 318.43 180 SER A N 1
ATOM 1249 C CA . SER A 1 180 ? 189.542 181.863 172.603 1.00 318.43 180 SER A CA 1
ATOM 1250 C C . SER A 1 180 ? 189.515 183.215 171.899 1.00 318.43 180 SER A C 1
ATOM 1251 O O . SER A 1 180 ? 190.539 183.905 171.842 1.00 318.43 180 SER A O 1
ATOM 1254 N N . GLU A 1 181 ? 188.360 183.608 171.357 1.00 320.27 181 GLU A N 1
ATOM 1255 C CA . GLU A 1 181 ? 188.283 184.855 170.601 1.00 320.27 181 GLU A CA 1
ATOM 1256 C C . GLU A 1 181 ? 188.319 186.067 171.524 1.00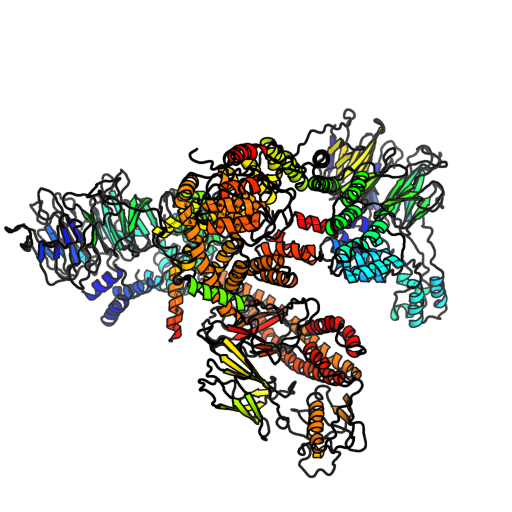 320.27 181 GLU A C 1
ATOM 1257 O O . GLU A 1 181 ? 188.996 187.059 171.230 1.00 320.27 181 GLU A O 1
ATOM 1263 N N . MET A 1 182 ? 187.601 185.998 172.650 1.00 318.44 182 MET A N 1
ATOM 1264 C CA . MET A 1 182 ? 187.481 187.153 173.538 1.00 318.44 182 MET A CA 1
ATOM 1265 C C . MET A 1 182 ? 188.796 187.458 174.242 1.00 318.44 182 MET A C 1
ATOM 1266 O O . MET A 1 182 ? 189.140 188.627 174.452 1.00 318.44 182 MET A O 1
ATOM 1271 N N . GLU A 1 183 ? 189.549 186.423 174.611 1.00 321.77 183 GLU A N 1
ATOM 1272 C CA . GLU A 1 183 ? 190.885 186.650 175.139 1.00 321.77 183 GLU A CA 1
ATOM 1273 C C . GLU A 1 183 ? 191.861 187.094 174.058 1.00 321.77 183 GLU A C 1
ATOM 1274 O O . GLU A 1 183 ? 192.880 187.713 174.378 1.00 321.77 183 GLU A O 1
ATOM 1280 N N . ALA A 1 184 ? 191.567 186.797 172.791 1.00 321.98 184 ALA A N 1
ATOM 1281 C CA . ALA A 1 184 ? 192.315 187.381 171.687 1.00 321.98 184 ALA A CA 1
ATOM 1282 C C . ALA A 1 184 ? 191.785 188.753 171.295 1.00 321.98 184 ALA A C 1
ATOM 1283 O O . ALA A 1 184 ? 192.481 189.496 170.595 1.00 321.98 184 ALA A O 1
ATOM 1285 N N . PHE A 1 185 ? 190.576 189.103 171.731 1.00 315.55 185 PHE A N 1
ATOM 1286 C CA . PHE A 1 185 ? 189.973 190.407 171.475 1.00 315.55 185 PHE A CA 1
ATOM 1287 C C . PHE A 1 185 ? 189.807 191.192 172.771 1.00 315.55 185 PHE A C 1
ATOM 1288 O O . PHE A 1 185 ? 188.760 191.790 173.022 1.00 315.55 185 PHE A O 1
ATOM 1296 N N . VAL A 1 186 ? 190.836 191.179 173.623 1.00 322.19 186 VAL A N 1
ATOM 1297 C CA . VAL A 1 186 ? 190.774 191.921 174.880 1.00 322.19 186 VAL A CA 1
ATOM 1298 C C . VAL A 1 186 ? 190.816 193.422 174.629 1.00 322.19 186 VAL A C 1
ATOM 1299 O O . VAL A 1 186 ? 190.341 194.212 175.453 1.00 322.19 186 VAL A O 1
ATOM 1303 N N . ASN A 1 187 ? 191.380 193.840 173.498 1.00 319.58 187 ASN A N 1
ATOM 1304 C CA . ASN A 1 187 ? 191.329 195.237 173.095 1.00 319.58 187 ASN A CA 1
ATOM 1305 C C . ASN A 1 187 ? 190.312 195.479 171.986 1.00 319.58 187 ASN A C 1
ATOM 1306 O O . ASN A 1 187 ? 189.700 196.548 171.939 1.00 319.58 187 ASN A O 1
ATOM 1311 N N . GLN A 1 188 ? 190.101 194.495 171.105 1.00 310.13 188 GLN A N 1
ATOM 1312 C CA . GLN A 1 188 ? 189.271 194.713 169.923 1.00 310.13 188 GLN A CA 1
ATOM 1313 C C . GLN A 1 188 ? 187.784 194.683 170.249 1.00 310.13 188 GLN A C 1
ATOM 1314 O O . GLN A 1 188 ? 187.039 195.567 169.808 1.00 310.13 188 GLN A O 1
ATOM 1320 N N . HIS A 1 189 ? 187.340 193.683 171.019 1.00 304.04 189 HIS A N 1
ATOM 1321 C CA . HIS A 1 189 ? 185.926 193.550 171.366 1.00 304.04 189 HIS A CA 1
ATOM 1322 C C . HIS A 1 189 ? 185.454 194.695 172.257 1.00 304.04 189 HIS A C 1
ATOM 1323 O O . HIS A 1 189 ? 184.273 195.058 172.226 1.00 304.04 189 HIS A O 1
ATOM 1330 N N . LYS A 1 190 ? 186.363 195.309 173.014 1.00 310.47 190 LYS A N 1
ATOM 1331 C CA . LYS A 1 190 ? 186.046 196.511 173.767 1.00 310.47 190 LYS A CA 1
ATOM 1332 C C . LYS A 1 190 ? 186.280 197.795 172.982 1.00 310.47 190 LYS A C 1
ATOM 1333 O O . LYS A 1 190 ? 185.851 198.862 173.434 1.00 310.47 190 LYS A O 1
ATOM 1339 N N . SER A 1 191 ? 186.942 197.726 171.825 1.00 304.87 191 SER A N 1
ATOM 1340 C CA . SER A 1 191 ? 187.019 198.876 170.933 1.00 304.87 191 SER A CA 1
ATOM 1341 C C . SER A 1 191 ? 185.885 198.908 169.923 1.00 304.87 191 SER A C 1
ATOM 1342 O O . SER A 1 191 ? 185.755 199.899 169.195 1.00 304.87 191 SER A O 1
ATOM 1345 N N . ASN A 1 192 ? 185.076 197.855 169.855 1.00 290.78 192 ASN A N 1
ATOM 1346 C CA . ASN A 1 192 ? 183.939 197.804 168.940 1.00 290.78 192 ASN A CA 1
ATOM 1347 C C . ASN A 1 192 ? 182.843 198.691 169.509 1.00 290.78 192 ASN A C 1
ATOM 1348 O O . ASN A 1 192 ? 181.974 198.242 170.260 1.00 290.78 192 ASN A O 1
ATOM 1353 N N . SER A 1 193 ? 182.901 199.973 169.152 1.00 268.47 193 SER A N 1
ATOM 1354 C CA . SER A 1 193 ? 181.885 200.944 169.543 1.00 268.47 193 SER A CA 1
ATOM 1355 C C . SER A 1 193 ? 180.570 200.582 168.868 1.00 268.47 193 SER A C 1
ATOM 1356 O O . SER A 1 193 ? 180.449 200.676 167.642 1.00 268.47 193 SER A O 1
ATOM 1359 N N . ILE A 1 194 ? 179.591 200.158 169.662 1.00 245.63 194 ILE A N 1
ATOM 1360 C CA . ILE A 1 194 ? 178.361 199.592 169.120 1.00 245.63 194 ILE A CA 1
ATOM 1361 C C . ILE A 1 194 ? 177.472 200.711 168.584 1.00 245.63 194 ILE A C 1
ATOM 1362 O O . ILE A 1 194 ? 177.332 201.774 169.203 1.00 245.63 194 ILE A O 1
ATOM 1367 N N . LYS A 1 195 ? 176.912 200.494 167.393 1.00 211.15 195 LYS A N 1
ATOM 1368 C CA . LYS A 1 195 ? 176.116 201.527 166.743 1.00 211.15 195 LYS A CA 1
ATOM 1369 C C . LYS A 1 195 ? 174.639 201.414 167.089 1.00 211.15 195 LYS A C 1
ATOM 1370 O O . LYS A 1 195 ? 173.950 202.440 167.150 1.00 211.15 195 LYS A O 1
ATOM 1376 N N . ARG A 1 196 ? 174.154 200.183 167.295 1.00 207.87 196 ARG A N 1
ATOM 1377 C CA . ARG A 1 196 ? 172.774 199.864 167.679 1.00 207.87 196 ARG A CA 1
ATOM 1378 C C . ARG A 1 196 ? 171.762 200.372 166.649 1.00 207.87 196 ARG A C 1
ATOM 1379 O O . ARG A 1 196 ? 170.882 201.183 166.944 1.00 207.87 196 ARG A O 1
ATOM 1387 N N . GLN A 1 197 ? 171.899 199.870 165.424 1.00 176.33 197 GLN A N 1
ATOM 1388 C CA . GLN A 1 197 ? 170.986 200.244 164.358 1.00 176.33 197 GLN A CA 1
ATOM 1389 C C . GLN A 1 197 ? 169.680 199.463 164.468 1.00 176.33 197 GLN A C 1
ATOM 1390 O O . GLN A 1 197 ? 169.552 198.510 165.239 1.00 176.33 197 GLN A O 1
ATOM 1396 N N . THR A 1 198 ? 168.695 199.888 163.678 1.00 147.37 198 THR A N 1
ATOM 1397 C CA . THR A 1 198 ? 167.409 199.209 163.595 1.00 147.37 198 THR A CA 1
ATOM 1398 C C . THR A 1 198 ? 166.855 199.440 162.196 1.00 147.37 198 THR A C 1
ATOM 1399 O O . THR A 1 198 ? 166.785 200.584 161.740 1.00 147.37 198 THR A O 1
ATOM 1403 N N . VAL A 1 199 ? 166.468 198.363 161.526 1.00 130.51 199 VAL A N 1
ATOM 1404 C CA . VAL A 1 199 ? 166.139 198.394 160.106 1.00 130.51 199 VAL A CA 1
ATOM 1405 C C . VAL A 1 199 ? 164.693 198.832 159.925 1.00 130.51 199 VAL A C 1
ATOM 1406 O O . VAL A 1 199 ? 163.793 198.360 160.628 1.00 130.51 199 VAL A O 1
ATOM 1410 N N . ILE A 1 200 ? 164.471 199.766 158.997 1.00 123.49 200 ILE A N 1
ATOM 1411 C CA . ILE A 1 200 ? 163.122 200.190 158.651 1.00 123.49 200 ILE A CA 1
ATOM 1412 C C . ILE A 1 200 ? 162.428 199.086 157.868 1.00 123.49 200 ILE A C 1
ATOM 1413 O O . ILE A 1 200 ? 163.043 198.413 157.031 1.00 123.49 200 ILE A O 1
ATOM 1418 N N . THR A 1 201 ? 161.139 198.889 158.137 1.00 119.70 201 THR A N 1
ATOM 1419 C CA . THR A 1 201 ? 160.343 197.910 157.409 1.00 119.70 201 THR A CA 1
ATOM 1420 C C . THR A 1 201 ? 159.475 198.547 156.335 1.00 119.70 201 THR A C 1
ATOM 1421 O O . THR A 1 201 ? 159.431 198.060 155.205 1.00 119.70 201 THR A O 1
ATOM 1425 N N . THR A 1 202 ? 158.776 199.624 156.667 1.00 116.93 202 THR A N 1
ATOM 1426 C CA . THR A 1 202 ? 157.759 200.175 155.790 1.00 116.93 202 THR A CA 1
ATOM 1427 C C . THR A 1 202 ? 157.800 201.697 155.832 1.00 116.93 202 THR A C 1
ATOM 1428 O O . THR A 1 202 ? 158.509 202.298 156.641 1.00 116.93 202 THR A O 1
ATOM 1432 N N . MET A 1 203 ? 157.017 202.321 154.952 1.00 122.27 203 MET A N 1
ATOM 1433 C CA . MET A 1 203 ? 157.110 203.758 154.723 1.00 122.27 203 MET A CA 1
ATOM 1434 C C . MET A 1 203 ? 155.832 204.235 154.055 1.00 122.27 203 MET A C 1
ATOM 1435 O O . MET A 1 203 ? 155.359 203.595 153.113 1.00 122.27 203 MET A O 1
ATOM 1440 N N . THR A 1 204 ? 155.279 205.351 154.527 1.00 134.15 204 THR A N 1
ATOM 1441 C CA . THR A 1 204 ? 154.062 205.879 153.928 1.00 134.15 204 THR A CA 1
ATOM 1442 C C . THR A 1 204 ? 154.054 207.398 153.998 1.00 134.15 204 THR A C 1
ATOM 1443 O O . THR A 1 204 ? 154.938 208.021 154.592 1.00 134.15 204 THR A O 1
ATOM 1447 N N . THR A 1 205 ? 153.026 207.985 153.388 1.00 147.87 205 THR A N 1
ATOM 1448 C CA . THR A 1 205 ? 152.926 209.423 153.177 1.00 147.87 205 THR A CA 1
ATOM 1449 C C . THR A 1 205 ? 151.696 209.961 153.896 1.00 147.87 205 THR A C 1
ATOM 1450 O O . THR A 1 205 ? 150.616 209.368 153.810 1.00 147.87 205 THR A O 1
ATOM 1454 N N . LEU A 1 206 ? 151.858 211.077 154.604 1.00 157.88 206 LEU A N 1
ATOM 1455 C CA . LEU A 1 206 ? 150.756 211.758 155.271 1.00 157.88 206 LEU A CA 1
ATOM 1456 C C . LEU A 1 206 ? 150.824 213.248 154.970 1.00 157.88 206 LEU A C 1
ATOM 1457 O O . LEU A 1 206 ? 151.876 213.869 155.137 1.00 157.88 206 LEU A O 1
ATOM 1462 N N . LYS A 1 207 ? 149.702 213.818 154.534 1.00 168.78 207 LYS A N 1
ATOM 1463 C CA . LYS A 1 207 ? 149.643 215.249 154.260 1.00 168.78 207 LYS A CA 1
ATOM 1464 C C . LYS A 1 207 ? 149.688 216.045 155.559 1.00 168.78 207 LYS A C 1
ATOM 1465 O O . LYS A 1 207 ? 148.811 215.910 156.417 1.00 168.78 207 LYS A O 1
ATOM 1471 N N . LYS A 1 208 ? 150.711 216.880 155.697 1.00 174.68 208 LYS A N 1
ATOM 1472 C CA . LYS A 1 208 ? 150.976 217.601 156.931 1.00 174.68 208 LYS A CA 1
ATOM 1473 C C . LYS A 1 208 ? 150.132 218.869 157.014 1.00 174.68 208 LYS A C 1
ATOM 1474 O O . LYS A 1 208 ? 149.785 219.479 156.000 1.00 174.68 208 LYS A O 1
ATOM 1480 N N . ASN A 1 209 ? 149.737 219.196 158.252 1.00 186.11 209 ASN A N 1
ATOM 1481 C CA . ASN A 1 209 ? 149.114 220.461 158.698 1.00 186.11 209 ASN A CA 1
ATOM 1482 C C . ASN A 1 209 ? 147.651 220.612 158.264 1.00 186.11 209 ASN A C 1
ATOM 1483 O O . ASN A 1 209 ? 146.924 221.462 158.786 1.00 186.11 209 ASN A O 1
ATOM 1488 N N . LEU A 1 210 ? 147.196 219.723 157.372 1.00 189.84 210 LEU A N 1
ATOM 1489 C CA . LEU A 1 210 ? 145.865 219.774 156.769 1.00 189.84 210 LEU A CA 1
ATOM 1490 C C . LEU A 1 210 ? 145.676 218.525 155.913 1.00 189.84 210 LEU A C 1
ATOM 1491 O O . LEU A 1 210 ? 146.643 217.808 155.639 1.00 189.84 210 LEU A O 1
ATOM 1496 N N . ALA A 1 211 ? 144.441 218.250 155.492 1.00 189.76 211 ALA A N 1
ATOM 1497 C CA . ALA A 1 211 ? 144.138 217.099 154.653 1.00 189.76 211 ALA A CA 1
ATOM 1498 C C . ALA A 1 211 ? 144.293 217.375 153.162 1.00 189.76 211 ALA A C 1
ATOM 1499 O O . ALA A 1 211 ? 144.042 216.470 152.359 1.00 189.76 211 ALA A O 1
ATOM 1501 N N . ASP A 1 212 ? 144.690 218.583 152.765 1.00 191.93 212 ASP A N 1
ATOM 1502 C CA . ASP A 1 212 ? 144.785 218.898 151.344 1.00 191.93 212 ASP A CA 1
ATOM 1503 C C . ASP A 1 212 ? 146.155 218.516 150.793 1.00 191.93 212 ASP A C 1
ATOM 1504 O O . ASP A 1 212 ? 147.136 218.412 151.533 1.00 191.93 212 ASP A O 1
ATOM 1509 N N . GLU A 1 213 ? 146.218 218.312 149.474 1.00 194.26 213 GLU A N 1
ATOM 1510 C CA . GLU A 1 213 ? 147.472 217.904 148.850 1.00 194.26 213 GLU A CA 1
ATOM 1511 C C . GLU A 1 213 ? 148.403 219.088 148.622 1.00 194.26 213 GLU A C 1
ATOM 1512 O O . GLU A 1 213 ? 149.602 218.895 148.393 1.00 194.26 213 GLU A O 1
ATOM 1518 N N . ASP A 1 214 ? 147.872 220.313 148.671 1.00 200.19 214 ASP A N 1
ATOM 1519 C CA . ASP A 1 214 ? 148.700 221.490 148.427 1.00 200.19 214 ASP A CA 1
ATOM 1520 C C . ASP A 1 214 ? 149.642 221.758 149.592 1.00 200.19 214 ASP A C 1
ATOM 1521 O O . ASP A 1 214 ? 150.683 222.405 149.424 1.00 200.19 214 ASP A O 1
ATOM 1526 N N . ALA A 1 215 ? 149.296 221.275 150.781 1.00 189.32 215 ALA A N 1
ATOM 1527 C CA . ALA A 1 215 ? 150.205 221.379 151.911 1.00 189.32 215 ALA A CA 1
ATOM 1528 C C . ALA A 1 215 ? 151.313 220.342 151.791 1.00 189.32 215 ALA A C 1
ATOM 1529 O O . ALA A 1 215 ? 151.268 219.456 150.933 1.00 189.32 215 ALA A O 1
ATOM 1531 N N . VAL A 1 216 ? 152.316 220.459 152.662 1.00 177.49 216 VAL A N 1
ATOM 1532 C CA . VAL A 1 216 ? 153.465 219.567 152.595 1.00 177.49 216 VAL A CA 1
ATOM 1533 C C . VAL A 1 216 ? 153.088 218.185 153.104 1.00 177.49 216 VAL A C 1
ATOM 1534 O O . VAL A 1 216 ? 152.059 217.997 153.765 1.00 177.49 216 VAL A O 1
ATOM 1538 N N . SER A 1 217 ? 153.921 217.203 152.777 1.00 166.02 217 SER A N 1
ATOM 1539 C CA . SER A 1 217 ? 153.681 215.839 153.216 1.00 166.02 217 SER A CA 1
ATOM 1540 C C . SER A 1 217 ? 154.639 215.453 154.342 1.00 166.02 217 SER A C 1
ATOM 1541 O O . SER A 1 217 ? 155.762 215.956 154.434 1.00 166.02 217 SER A O 1
ATOM 1544 N N . CYS A 1 218 ? 154.185 214.539 155.199 1.00 153.62 218 CYS A N 1
ATOM 1545 C CA . CYS A 1 218 ? 154.856 214.210 156.455 1.00 153.62 218 CYS A CA 1
ATOM 1546 C C . CYS A 1 218 ? 155.095 212.707 156.525 1.00 153.62 218 CYS A C 1
ATOM 1547 O O . CYS A 1 218 ? 154.146 211.921 156.429 1.00 153.62 218 CYS A O 1
ATOM 1550 N N . LEU A 1 219 ? 156.364 212.314 156.670 1.00 141.40 219 LEU A N 1
ATOM 1551 C CA . LEU A 1 219 ? 156.744 210.906 156.608 1.00 141.40 219 LEU A CA 1
ATOM 1552 C C . LEU A 1 219 ? 156.266 210.175 157.848 1.00 141.40 219 LEU A C 1
ATOM 1553 O O . LEU A 1 219 ? 156.220 210.751 158.938 1.00 141.40 219 LEU A O 1
ATOM 1558 N N . VAL A 1 220 ? 155.904 208.917 157.681 1.00 124.71 220 VAL A N 1
ATOM 1559 C CA . VAL A 1 220 ? 155.689 208.005 158.793 1.00 124.71 220 VAL A CA 1
ATOM 1560 C C . VAL A 1 220 ? 156.561 206.787 158.547 1.00 124.71 220 VAL A C 1
ATOM 1561 O O . VAL A 1 220 ? 156.572 206.235 157.442 1.00 124.71 220 VAL A O 1
ATOM 1565 N N . LEU A 1 221 ? 157.317 206.379 159.561 1.00 115.17 221 LEU A N 1
ATOM 1566 C CA . LEU A 1 221 ? 158.219 205.245 159.439 1.00 115.17 221 LEU A CA 1
ATOM 1567 C C . LEU A 1 221 ? 157.987 204.292 160.597 1.00 115.17 221 LEU A C 1
ATOM 1568 O O . LEU A 1 221 ? 158.029 204.703 161.759 1.00 115.17 221 LEU A O 1
ATOM 1573 N N . GLY A 1 222 ? 157.730 203.031 160.280 1.00 117.84 222 GLY A N 1
ATOM 1574 C CA . GLY A 1 222 ? 157.750 201.967 161.260 1.00 117.84 222 GLY A CA 1
ATOM 1575 C C . GLY A 1 222 ? 159.022 201.167 161.069 1.00 117.84 222 GLY A C 1
ATOM 1576 O O . GLY A 1 222 ? 159.552 201.081 159.966 1.00 117.84 222 GLY A O 1
ATOM 1577 N N . THR A 1 223 ? 159.521 200.585 162.152 1.00 126.16 223 THR A N 1
ATOM 1578 C CA . THR A 1 223 ? 160.802 199.904 162.083 1.00 126.16 223 THR A CA 1
ATOM 1579 C C . THR A 1 223 ? 160.777 198.681 162.989 1.00 126.16 223 THR A C 1
ATOM 1580 O O . THR A 1 223 ? 159.772 198.383 163.640 1.00 126.16 223 THR A O 1
ATOM 1584 N N . GLU A 1 224 ? 161.912 197.980 163.036 1.00 131.76 224 GLU A N 1
ATOM 1585 C CA . GLU A 1 224 ? 162.010 196.684 163.695 1.00 131.76 224 GLU A CA 1
ATOM 1586 C C . GLU A 1 224 ? 161.951 196.773 165.214 1.00 131.76 224 GLU A C 1
ATOM 1587 O O . GLU A 1 224 ? 161.772 195.744 165.873 1.00 131.76 224 GLU A O 1
ATOM 1593 N N . ASN A 1 225 ? 162.059 197.966 165.790 1.00 134.60 225 ASN A N 1
ATOM 1594 C CA . ASN A 1 225 ? 162.002 198.120 167.236 1.00 134.60 225 ASN A CA 1
ATOM 1595 C C . ASN A 1 225 ? 160.591 198.378 167.738 1.00 134.60 225 ASN A C 1
ATOM 1596 O O . ASN A 1 225 ? 160.434 199.012 168.791 1.00 134.60 225 ASN A O 1
ATOM 1601 N N . LYS A 1 226 ? 159.580 197.871 167.010 1.00 129.82 226 LYS A N 1
ATOM 1602 C CA . LYS A 1 226 ? 158.127 198.042 167.233 1.00 129.82 226 LYS A CA 1
ATOM 1603 C C . LYS A 1 226 ? 157.740 199.465 167.640 1.00 129.82 226 LYS A C 1
ATOM 1604 O O . LYS A 1 226 ? 156.894 199.678 168.510 1.00 129.82 226 LYS A O 1
ATOM 1610 N N . GLU A 1 227 ? 158.343 200.448 166.983 1.00 134.97 227 GLU A N 1
ATOM 1611 C CA . GLU A 1 227 ? 158.075 201.854 167.228 1.00 134.97 227 GLU A CA 1
ATOM 1612 C C . GLU A 1 227 ? 157.779 202.540 165.905 1.00 134.97 227 GLU A C 1
ATOM 1613 O O . GLU A 1 227 ? 158.288 202.140 164.853 1.00 134.97 227 GLU A O 1
ATOM 1619 N N . LEU A 1 228 ? 156.955 203.580 165.961 1.00 127.54 228 LEU A N 1
ATOM 1620 C CA . LEU A 1 228 ? 156.496 204.270 164.761 1.00 127.54 228 LEU A CA 1
ATOM 1621 C C . LEU A 1 228 ? 157.064 205.679 164.762 1.00 127.54 228 LEU A C 1
ATOM 1622 O O . LEU A 1 228 ? 156.541 206.565 165.446 1.00 127.54 228 LEU A O 1
ATOM 1627 N N . LEU A 1 229 ? 158.127 205.883 163.993 1.00 122.62 229 LEU A N 1
ATOM 1628 C CA . LEU A 1 229 ? 158.677 207.211 163.813 1.00 122.62 229 LEU A CA 1
ATOM 1629 C C . LEU A 1 229 ? 157.771 208.039 162.914 1.00 122.62 229 LEU A C 1
ATOM 1630 O O . LEU A 1 229 ? 156.924 207.521 162.182 1.00 122.62 229 LEU A O 1
ATOM 1635 N N . VAL A 1 230 ? 157.964 209.350 162.976 1.00 124.07 230 VAL A N 1
ATOM 1636 C CA . VAL A 1 230 ? 157.280 210.281 162.093 1.00 124.07 230 VAL A CA 1
ATOM 1637 C C . VAL A 1 230 ? 158.194 211.474 161.830 1.00 124.07 230 VAL A C 1
ATOM 1638 O O . VAL A 1 230 ? 158.612 212.180 162.754 1.00 124.07 230 VAL A O 1
ATOM 1642 N N . LEU A 1 231 ? 158.551 211.677 160.568 1.00 127.53 231 LEU A N 1
ATOM 1643 C CA . LEU A 1 231 ? 159.609 212.605 160.206 1.00 127.53 231 LEU A CA 1
ATOM 1644 C C . LEU A 1 231 ? 159.028 213.884 159.628 1.00 127.53 231 LEU A C 1
ATOM 1645 O O . LEU A 1 231 ? 157.831 213.991 159.358 1.00 127.53 231 LEU A O 1
ATOM 1650 N N . ASP A 1 232 ? 159.908 214.861 159.430 1.00 142.94 232 ASP A N 1
ATOM 1651 C CA . ASP A 1 232 ? 159.510 216.186 159.001 1.00 142.94 232 ASP A CA 1
ATOM 1652 C C . ASP A 1 232 ? 160.148 216.534 157.665 1.00 142.94 232 ASP A C 1
ATOM 1653 O O . ASP A 1 232 ? 161.290 216.146 157.407 1.00 142.94 232 ASP A O 1
ATOM 1658 N N . PRO A 1 233 ? 159.442 217.252 156.796 1.00 153.87 233 PRO A N 1
ATOM 1659 C CA . PRO A 1 233 ? 160.063 217.697 155.544 1.00 153.87 233 PRO A CA 1
ATOM 1660 C C . PRO A 1 233 ? 161.094 218.786 155.794 1.00 153.87 233 PRO A C 1
ATOM 1661 O O . PRO A 1 233 ? 160.952 219.595 156.715 1.00 153.87 233 PRO A O 1
ATOM 1665 N N . GLU A 1 234 ? 162.191 218.713 155.026 1.00 157.24 234 GLU A N 1
ATOM 1666 C CA . GLU A 1 234 ? 163.241 219.724 154.856 1.00 157.24 234 GLU A CA 1
ATOM 1667 C C . GLU A 1 234 ? 164.154 219.855 156.081 1.00 157.24 234 GLU A C 1
ATOM 1668 O O . GLU A 1 234 ? 165.250 220.417 155.985 1.00 157.24 234 GLU A O 1
ATOM 1674 N N . ALA A 1 235 ? 163.769 219.274 157.215 1.00 150.26 235 ALA A N 1
ATOM 1675 C CA . ALA A 1 235 ? 164.603 219.269 158.410 1.00 150.26 235 ALA A CA 1
ATOM 1676 C C . ALA A 1 235 ? 164.909 217.861 158.890 1.00 150.26 235 ALA A C 1
ATOM 1677 O O . ALA A 1 235 ? 166.051 217.585 159.281 1.00 150.26 235 ALA A O 1
ATOM 1679 N N . PHE A 1 236 ? 163.904 216.975 158.870 1.00 150.13 236 PHE A N 1
ATOM 1680 C CA . PHE A 1 236 ? 164.045 215.532 159.101 1.00 150.13 236 PHE A CA 1
ATOM 1681 C C . PHE A 1 236 ? 164.617 215.208 160.477 1.00 150.13 236 PHE A C 1
ATOM 1682 O O . PHE A 1 236 ? 165.469 214.329 160.611 1.00 150.13 236 PHE A O 1
ATOM 1690 N N . THR A 1 237 ? 164.176 215.919 161.511 1.00 144.09 237 THR A N 1
ATOM 1691 C CA . THR A 1 237 ? 164.725 215.544 162.804 1.00 144.09 237 THR A CA 1
ATOM 1692 C C . THR A 1 237 ? 163.945 214.388 163.416 1.00 144.09 237 THR A C 1
ATOM 1693 O O . THR A 1 237 ? 164.325 213.229 163.230 1.00 144.09 237 THR A O 1
ATOM 1697 N N . ILE A 1 238 ? 162.787 214.704 164.007 1.00 136.26 238 ILE A N 1
ATOM 1698 C CA . ILE A 1 238 ? 161.791 213.833 164.643 1.00 136.26 238 ILE A CA 1
ATOM 1699 C C . ILE A 1 238 ? 160.572 214.735 164.766 1.00 136.26 238 ILE A C 1
ATOM 1700 O O . ILE A 1 238 ? 160.708 215.908 165.128 1.00 136.26 238 ILE A O 1
ATOM 1705 N N . LEU A 1 239 ? 159.377 214.230 164.478 1.00 136.34 239 LEU A N 1
ATOM 1706 C CA . LEU A 1 239 ? 158.190 214.956 164.909 1.00 136.34 239 LEU A CA 1
ATOM 1707 C C . LEU A 1 239 ? 157.595 214.404 166.195 1.00 136.34 239 LEU A C 1
ATOM 1708 O O . LEU A 1 239 ? 157.272 215.179 167.099 1.00 136.34 239 LEU A O 1
ATOM 1713 N N . ALA A 1 240 ? 157.455 213.088 166.302 1.00 132.53 240 ALA A N 1
ATOM 1714 C CA . ALA A 1 240 ? 156.897 212.440 167.482 1.00 132.53 240 ALA A CA 1
ATOM 1715 C C . ALA A 1 240 ? 157.376 210.995 167.493 1.00 132.53 240 ALA A C 1
ATOM 1716 O O . ALA A 1 240 ? 158.295 210.624 166.755 1.00 132.53 240 ALA A O 1
ATOM 1718 N N . LYS A 1 241 ? 156.745 210.173 168.327 1.00 137.41 241 LYS A N 1
ATOM 1719 C CA . LYS A 1 241 ? 157.144 208.784 168.490 1.00 137.41 241 LYS A CA 1
ATOM 1720 C C . LYS A 1 241 ? 155.966 208.011 169.063 1.00 137.41 241 LYS A C 1
ATOM 1721 O O . LYS A 1 241 ? 155.298 208.488 169.983 1.00 137.41 241 LYS A O 1
ATOM 1727 N N . MET A 1 242 ? 155.711 206.824 168.514 1.00 143.76 242 MET A N 1
ATOM 1728 C CA . MET A 1 242 ? 154.591 205.998 168.937 1.00 143.76 242 MET A CA 1
ATOM 1729 C C . MET A 1 242 ? 155.092 204.645 169.412 1.00 143.76 242 MET A C 1
ATOM 1730 O O . MET A 1 242 ? 156.145 204.167 168.983 1.00 143.76 242 MET A O 1
ATOM 1735 N N . SER A 1 243 ? 154.314 204.024 170.293 1.00 143.94 243 SER A N 1
ATOM 1736 C CA . SER A 1 243 ? 154.670 202.754 170.907 1.00 143.94 243 SER A CA 1
ATOM 1737 C C . SER A 1 243 ? 153.648 201.694 170.527 1.00 143.94 243 SER A C 1
ATOM 1738 O O . SER A 1 243 ? 152.449 201.871 170.761 1.00 143.94 243 SER A O 1
ATOM 1741 N N . LEU A 1 244 ? 154.122 200.600 169.944 1.00 130.01 244 LEU A N 1
ATOM 1742 C CA . LEU A 1 244 ? 153.281 199.468 169.596 1.00 130.01 244 LEU A CA 1
ATOM 1743 C C . LEU A 1 244 ? 153.908 198.197 170.143 1.00 130.01 244 LEU A C 1
ATOM 1744 O O . LEU A 1 244 ? 155.135 198.087 170.196 1.00 130.01 244 LEU A O 1
ATOM 1749 N N . PRO A 1 245 ? 153.103 197.224 170.566 1.00 124.36 245 PRO A N 1
ATOM 1750 C CA . PRO A 1 245 ? 153.659 195.989 171.139 1.00 124.36 245 PRO A CA 1
ATOM 1751 C C . PRO A 1 245 ? 154.055 194.919 170.130 1.00 124.36 245 PRO A C 1
ATOM 1752 O O . PRO A 1 245 ? 154.274 193.776 170.540 1.00 124.36 245 PRO A O 1
ATOM 1756 N N . SER A 1 246 ? 154.166 195.249 168.847 1.00 120.40 246 SER A N 1
ATOM 1757 C CA . SER A 1 246 ? 154.414 194.252 167.815 1.00 120.40 246 SER A CA 1
ATOM 1758 C C . SER A 1 246 ? 154.998 194.935 166.587 1.00 120.40 246 SER A C 1
ATOM 1759 O O . SER A 1 246 ? 154.800 196.133 166.377 1.00 120.40 246 SER A O 1
ATOM 1762 N N . VAL A 1 247 ? 155.719 194.162 165.786 1.00 110.53 247 VAL A N 1
ATOM 1763 C CA . VAL A 1 247 ? 156.447 194.716 164.642 1.00 110.53 247 VAL A CA 1
ATOM 1764 C C . VAL A 1 247 ? 155.467 194.958 163.499 1.00 110.53 247 VAL A C 1
ATOM 1765 O O . VAL A 1 247 ? 154.753 194.027 163.104 1.00 110.53 247 VAL A O 1
ATOM 1769 N N . PRO A 1 248 ? 155.412 196.162 162.938 1.00 106.12 248 PRO A N 1
ATOM 1770 C CA . PRO A 1 248 ? 154.436 196.450 161.886 1.00 106.12 248 PRO A CA 1
ATOM 1771 C C . PRO A 1 248 ? 154.973 196.221 160.484 1.00 106.12 248 PRO A C 1
ATOM 1772 O O . PRO A 1 248 ? 156.145 196.453 160.181 1.00 106.12 248 PRO A O 1
ATOM 1776 N N . VAL A 1 249 ? 154.078 195.752 159.617 1.00 102.69 249 VAL A N 1
ATOM 1777 C CA . VAL A 1 249 ? 154.432 195.502 158.223 1.00 102.69 249 VAL A CA 1
ATOM 1778 C C . VAL A 1 249 ? 153.437 196.101 157.239 1.00 102.69 249 VAL A C 1
ATOM 1779 O O . VAL A 1 249 ? 153.778 196.303 156.060 1.00 102.69 249 VAL A O 1
ATOM 1783 N N . PHE A 1 250 ? 152.226 196.460 157.652 1.00 107.16 250 PHE A N 1
ATOM 1784 C CA . PHE A 1 250 ? 151.275 197.122 156.772 1.00 107.16 250 PHE A CA 1
ATOM 1785 C C . PHE A 1 250 ? 150.626 198.253 157.544 1.00 107.16 250 PHE A C 1
ATOM 1786 O O . PHE A 1 250 ? 150.147 198.042 158.660 1.00 107.16 250 PHE A O 1
ATOM 1794 N N . LEU A 1 251 ? 150.607 199.445 156.956 1.00 116.15 251 LEU A N 1
ATOM 1795 C CA . LEU A 1 251 ? 150.055 200.590 157.662 1.00 116.15 251 LEU A CA 1
ATOM 1796 C C . LEU A 1 251 ? 149.493 201.578 156.655 1.00 116.15 251 LEU A C 1
ATOM 1797 O O . LEU A 1 251 ? 149.820 201.542 155.467 1.00 116.15 251 LEU A O 1
ATOM 1802 N N . GLU A 1 252 ? 148.652 202.476 157.157 1.00 135.93 252 GLU A N 1
ATOM 1803 C CA . GLU A 1 252 ? 148.054 203.525 156.351 1.00 135.93 252 GLU A CA 1
ATOM 1804 C C . GLU A 1 252 ? 147.619 204.657 157.269 1.00 135.93 252 GLU A C 1
ATOM 1805 O O . GLU A 1 252 ? 147.674 204.544 158.494 1.00 135.93 252 GLU A O 1
ATOM 1811 N N . VAL A 1 253 ? 147.158 205.744 156.662 1.00 146.81 253 VAL A N 1
ATOM 1812 C CA . VAL A 1 253 ? 146.648 206.897 157.391 1.00 146.81 253 VAL A CA 1
ATOM 1813 C C . VAL A 1 253 ? 145.385 207.385 156.688 1.00 146.81 253 VAL A C 1
ATOM 1814 O O . VAL A 1 253 ? 145.254 207.254 155.464 1.00 146.81 253 VAL A O 1
ATOM 1818 N N . SER A 1 254 ? 144.416 207.859 157.474 1.00 155.76 254 SER A N 1
ATOM 1819 C CA . SER A 1 254 ? 143.225 208.459 156.883 1.00 155.76 254 SER A CA 1
ATOM 1820 C C . SER A 1 254 ? 143.564 209.794 156.236 1.00 155.76 254 SER A C 1
ATOM 1821 O O . SER A 1 254 ? 143.178 210.061 155.092 1.00 155.76 254 SER A O 1
ATOM 1824 N N . GLY A 1 255 ? 144.274 210.640 156.961 1.00 169.05 255 GLY A N 1
ATOM 1825 C CA . GLY A 1 255 ? 144.891 211.860 156.496 1.00 169.05 255 GLY A CA 1
ATOM 1826 C C . GLY A 1 255 ? 144.091 213.089 156.892 1.00 169.05 255 GLY A C 1
ATOM 1827 O O . GLY A 1 255 ? 143.201 213.557 156.176 1.00 169.05 255 GLY A O 1
ATOM 1828 N N . GLN A 1 256 ? 144.458 213.629 158.056 1.00 177.62 256 GLN A N 1
ATOM 1829 C CA . GLN A 1 256 ? 144.048 214.920 158.600 1.00 177.62 256 GLN A CA 1
ATOM 1830 C C . GLN A 1 256 ? 145.179 215.341 159.528 1.00 177.62 256 GLN A C 1
ATOM 1831 O O . GLN A 1 256 ? 146.003 214.501 159.906 1.00 177.62 256 GLN A O 1
ATOM 1837 N N . PHE A 1 257 ? 145.232 216.610 159.921 1.00 180.38 257 PHE A N 1
ATOM 1838 C CA . PHE A 1 257 ? 146.281 217.026 160.840 1.00 180.38 257 PHE A CA 1
ATOM 1839 C C . PHE A 1 257 ? 145.796 218.213 161.660 1.00 180.38 257 PHE A C 1
ATOM 1840 O O . PHE A 1 257 ? 144.866 218.924 161.268 1.00 180.38 257 PHE A O 1
ATOM 1848 N N . ASP A 1 258 ? 146.406 218.358 162.844 1.00 192.20 258 ASP A N 1
ATOM 1849 C CA . ASP A 1 258 ? 146.218 219.422 163.836 1.00 192.20 258 ASP A CA 1
ATOM 1850 C C . ASP A 1 258 ? 144.855 219.453 164.527 1.00 192.20 258 ASP A C 1
ATOM 1851 O O . ASP A 1 258 ? 144.687 220.201 165.495 1.00 192.20 258 ASP A O 1
ATOM 1856 N N . VAL A 1 259 ? 143.870 218.674 164.067 1.00 190.71 259 VAL A N 1
ATOM 1857 C CA . VAL A 1 259 ? 142.631 218.540 164.835 1.00 190.71 259 VAL A CA 1
ATOM 1858 C C . VAL A 1 259 ? 142.371 217.073 165.158 1.00 190.71 259 VAL A C 1
ATOM 1859 O O . VAL A 1 259 ? 141.838 216.736 166.222 1.00 190.71 259 VAL A O 1
ATOM 1863 N N . GLU A 1 260 ? 142.812 216.178 164.276 1.00 179.97 260 GLU A N 1
ATOM 1864 C CA . GLU A 1 260 ? 142.520 214.757 164.396 1.00 179.97 260 GLU A CA 1
ATOM 1865 C C . GLU A 1 260 ? 143.474 214.033 163.460 1.00 179.97 260 GLU A C 1
ATOM 1866 O O . GLU A 1 260 ? 143.868 214.571 162.422 1.00 179.97 260 GLU A O 1
ATOM 1872 N N . PHE A 1 261 ? 143.855 212.814 163.837 1.00 166.07 261 PHE A N 1
ATOM 1873 C CA . PHE A 1 261 ? 144.866 212.065 163.100 1.00 166.07 261 PHE A CA 1
ATOM 1874 C C . PHE A 1 261 ? 144.736 210.586 163.431 1.00 166.07 261 PHE A C 1
ATOM 1875 O O . PHE A 1 261 ? 145.011 210.178 164.561 1.00 166.07 261 PHE A O 1
ATOM 1883 N N . ARG A 1 262 ? 144.303 209.787 162.456 1.00 155.10 262 ARG A N 1
ATOM 1884 C CA . ARG A 1 262 ? 144.107 208.354 162.654 1.00 155.10 262 ARG A CA 1
ATOM 1885 C C . ARG A 1 262 ? 145.203 207.593 161.929 1.00 155.10 262 ARG A C 1
ATOM 1886 O O . ARG A 1 262 ? 145.284 207.641 160.699 1.00 155.10 262 ARG A O 1
ATOM 1894 N N . LEU A 1 263 ? 146.021 206.872 162.687 1.00 141.60 263 LEU A N 1
ATOM 1895 C CA . LEU A 1 263 ? 147.126 206.105 162.138 1.00 141.60 263 LEU A CA 1
ATOM 1896 C C . LEU A 1 263 ? 146.878 204.632 162.399 1.00 141.60 263 LEU A C 1
ATOM 1897 O O . LEU A 1 263 ? 146.987 204.178 163.541 1.00 141.60 263 LEU A O 1
ATOM 1902 N N . ALA A 1 264 ? 146.564 203.888 161.344 1.00 128.99 264 ALA A N 1
ATOM 1903 C CA . ALA A 1 264 ? 146.290 202.463 161.438 1.00 128.99 264 ALA A CA 1
ATOM 1904 C C . ALA A 1 264 ? 147.502 201.679 160.965 1.00 128.99 264 ALA A C 1
ATOM 1905 O O . ALA A 1 264 ? 148.181 202.083 160.017 1.00 128.99 264 ALA A O 1
ATOM 1907 N N . ALA A 1 265 ? 147.769 200.556 161.623 1.00 114.06 265 ALA A N 1
ATOM 1908 C CA . ALA A 1 265 ? 148.913 199.732 161.273 1.00 114.06 265 ALA A CA 1
ATOM 1909 C C . ALA A 1 265 ? 148.625 198.283 161.622 1.00 114.06 265 ALA A C 1
ATOM 1910 O O . ALA A 1 265 ? 148.107 197.988 162.701 1.00 114.06 265 ALA A O 1
ATOM 1912 N N . ALA A 1 266 ? 148.964 197.389 160.702 1.00 105.24 266 ALA A N 1
ATOM 1913 C CA . ALA A 1 266 ? 148.874 195.955 160.919 1.00 105.24 266 ALA A CA 1
ATOM 1914 C C . ALA A 1 266 ? 150.252 195.411 161.264 1.00 105.24 266 ALA A C 1
ATOM 1915 O O . ALA A 1 266 ? 151.275 195.988 160.891 1.00 105.24 266 ALA A O 1
ATOM 1917 N N . CYS A 1 267 ? 150.276 194.289 161.974 1.00 107.35 267 CYS A N 1
ATOM 1918 C CA . CYS A 1 267 ? 151.509 193.791 162.556 1.00 107.35 267 CYS A CA 1
ATOM 1919 C C . CYS A 1 267 ? 151.708 192.323 162.212 1.00 107.35 267 CYS A C 1
ATOM 1920 O O . CYS A 1 267 ? 150.866 191.688 161.576 1.00 107.35 267 CYS A O 1
ATOM 1923 N N . ARG A 1 268 ? 152.841 191.781 162.655 1.00 103.57 268 ARG A N 1
ATOM 1924 C CA . ARG A 1 268 ? 153.167 190.382 162.428 1.00 103.57 268 ARG A CA 1
ATOM 1925 C C . ARG A 1 268 ? 152.392 189.433 163.325 1.00 103.57 268 ARG A C 1
ATOM 1926 O O . ARG A 1 268 ? 152.382 188.229 163.058 1.00 103.57 268 ARG A O 1
ATOM 1934 N N . ASN A 1 269 ? 151.753 189.929 164.376 1.00 109.83 269 ASN A N 1
ATOM 1935 C CA . ASN A 1 269 ? 150.988 189.072 165.266 1.00 109.83 269 ASN A CA 1
ATOM 1936 C C . ASN A 1 269 ? 149.534 188.941 164.840 1.00 109.83 269 ASN A C 1
ATOM 1937 O O . ASN A 1 269 ? 148.729 188.378 165.586 1.00 109.83 269 ASN A O 1
ATOM 1942 N N . GLY A 1 270 ? 149.185 189.444 163.661 1.00 113.11 270 GLY A N 1
ATOM 1943 C CA . GLY A 1 270 ? 147.833 189.302 163.164 1.00 113.11 270 GLY A CA 1
ATOM 1944 C C . GLY A 1 270 ? 146.825 190.190 163.846 1.00 113.11 270 GLY A C 1
ATOM 1945 O O . GLY A 1 270 ? 145.710 189.746 164.131 1.00 113.11 270 GLY A O 1
ATOM 1946 N N . ASN A 1 271 ? 147.185 191.434 164.128 1.00 115.72 271 ASN A N 1
ATOM 1947 C CA . ASN A 1 271 ? 146.289 192.369 164.781 1.00 115.72 271 ASN A CA 1
ATOM 1948 C C . ASN A 1 271 ? 146.175 193.646 163.962 1.00 115.72 271 ASN A C 1
ATOM 1949 O O . ASN A 1 271 ? 146.969 193.913 163.058 1.00 115.72 271 ASN A O 1
ATOM 1954 N N . ILE A 1 272 ? 145.166 194.442 164.298 1.00 119.78 272 ILE A N 1
ATOM 1955 C CA . ILE A 1 272 ? 144.967 195.758 163.710 1.00 119.78 272 ILE A CA 1
ATOM 1956 C C . ILE A 1 272 ? 145.085 196.780 164.828 1.00 119.78 272 ILE A C 1
ATOM 1957 O O . ILE A 1 272 ? 144.325 196.732 165.804 1.00 119.78 272 ILE A O 1
ATOM 1962 N N . TYR A 1 273 ? 146.041 197.691 164.696 1.00 125.47 273 TYR A N 1
ATOM 1963 C CA . TYR A 1 273 ? 146.301 198.713 165.695 1.00 125.47 273 TYR A CA 1
ATOM 1964 C C . TYR A 1 273 ? 146.052 200.079 165.082 1.00 125.47 273 TYR A C 1
ATOM 1965 O O . TYR A 1 273 ? 146.523 200.359 163.977 1.00 125.47 273 TYR A O 1
ATOM 1974 N N . ILE A 1 274 ? 145.311 200.923 165.794 1.00 138.04 274 ILE A N 1
ATOM 1975 C CA . ILE A 1 274 ? 145.010 202.271 165.333 1.00 138.04 274 ILE A CA 1
ATOM 1976 C C . ILE A 1 274 ? 145.432 203.267 166.404 1.00 138.04 274 ILE A C 1
ATOM 1977 O O . ILE A 1 274 ? 145.439 202.962 167.600 1.00 138.04 274 ILE A O 1
ATOM 1982 N N . LEU A 1 275 ? 145.805 204.465 165.959 1.00 147.68 275 LEU A N 1
ATOM 1983 C CA . LEU A 1 275 ? 146.420 205.466 166.819 1.00 147.68 275 LEU A CA 1
ATOM 1984 C C . LEU A 1 275 ? 145.648 206.774 166.725 1.00 147.68 275 LEU A C 1
ATOM 1985 O O . LEU A 1 275 ? 145.144 207.130 165.656 1.00 147.68 275 LEU A O 1
ATOM 1990 N N . ARG A 1 276 ? 145.564 207.491 167.846 1.00 163.26 276 ARG A N 1
ATOM 1991 C CA . ARG A 1 276 ? 144.891 208.781 167.888 1.00 163.26 276 ARG A CA 1
ATOM 1992 C C . ARG A 1 276 ? 145.863 209.886 167.475 1.00 163.26 276 ARG A C 1
ATOM 1993 O O . ARG A 1 276 ? 146.962 209.623 166.981 1.00 163.26 276 ARG A O 1
ATOM 2001 N N . ARG A 1 277 ? 145.452 211.146 167.659 1.00 174.17 277 ARG A N 1
ATOM 2002 C CA . ARG A 1 277 ? 146.228 212.272 167.143 1.00 174.17 277 ARG A CA 1
ATOM 2003 C C . ARG A 1 277 ? 147.497 212.494 167.957 1.00 174.17 277 ARG A C 1
ATOM 2004 O O . ARG A 1 277 ? 148.596 212.575 167.398 1.00 174.17 277 ARG A O 1
ATOM 2012 N N . ASP A 1 278 ? 147.368 212.588 169.278 1.00 177.04 278 ASP A N 1
ATOM 2013 C CA . ASP A 1 278 ? 148.514 212.840 170.138 1.00 177.04 278 ASP A CA 1
ATOM 2014 C C . ASP A 1 278 ? 148.722 211.792 171.215 1.00 177.04 278 ASP A C 1
ATOM 2015 O O . ASP A 1 278 ? 149.830 211.716 171.759 1.00 177.04 278 ASP A O 1
ATOM 2020 N N . SER A 1 279 ? 147.711 210.994 171.549 1.00 167.70 279 SER A N 1
ATOM 2021 C CA . SER A 1 279 ? 147.889 209.895 172.489 1.00 167.70 279 SER A CA 1
ATOM 2022 C C . SER A 1 279 ? 148.714 208.806 171.818 1.00 167.70 279 SER A C 1
ATOM 2023 O O . SER A 1 279 ? 148.259 208.170 170.863 1.00 167.70 279 SER A O 1
ATOM 2026 N N . LYS A 1 280 ? 149.931 208.597 172.309 1.00 165.29 280 LYS A N 1
ATOM 2027 C CA . LYS A 1 280 ? 150.897 207.705 171.667 1.00 165.29 280 LYS A CA 1
ATOM 2028 C C . LYS A 1 280 ? 150.802 206.279 172.203 1.00 165.29 280 LYS A C 1
ATOM 2029 O O . LYS A 1 280 ? 151.797 205.668 172.590 1.00 165.29 280 LYS A O 1
ATOM 2035 N N . HIS A 1 281 ? 149.588 205.737 172.222 1.00 167.94 281 HIS A N 1
ATOM 2036 C CA . HIS A 1 281 ? 149.322 204.383 172.684 1.00 167.94 281 HIS A CA 1
ATOM 2037 C C . HIS A 1 281 ? 148.195 203.821 171.837 1.00 167.94 281 HIS A C 1
ATOM 2038 O O . HIS A 1 281 ? 147.335 204.584 171.380 1.00 167.94 281 HIS A O 1
ATOM 2045 N N . PRO A 1 282 ? 148.174 202.505 171.590 1.00 159.68 282 PRO A N 1
ATOM 2046 C CA . PRO A 1 282 ? 147.075 201.930 170.803 1.00 159.68 282 PRO A CA 1
ATOM 2047 C C . PRO A 1 282 ? 145.763 201.950 171.567 1.00 159.68 282 PRO A C 1
ATOM 2048 O O . PRO A 1 282 ? 145.548 201.155 172.487 1.00 159.68 282 PRO A O 1
ATOM 2052 N N . LYS A 1 283 ? 144.875 202.868 171.182 1.00 158.28 283 LYS A N 1
ATOM 2053 C CA . LYS A 1 283 ? 143.658 203.083 171.954 1.00 158.28 283 LYS A CA 1
ATOM 2054 C C . LYS A 1 283 ? 142.646 201.975 171.711 1.00 158.28 283 LYS A C 1
ATOM 2055 O O . LYS A 1 283 ? 142.007 201.492 172.652 1.00 158.28 283 LYS A O 1
ATOM 2061 N N . TYR A 1 284 ? 142.492 201.553 170.464 1.00 149.35 284 TYR A N 1
ATOM 2062 C CA . TYR A 1 284 ? 141.552 200.504 170.113 1.00 149.35 284 TYR A CA 1
ATOM 2063 C C . TYR A 1 284 ? 142.275 199.423 169.328 1.00 149.35 284 TYR A C 1
ATOM 2064 O O . TYR A 1 284 ? 142.966 199.712 168.347 1.00 149.35 284 TYR A O 1
ATOM 2073 N N . CYS A 1 285 ? 142.123 198.181 169.771 1.00 134.62 285 CYS A N 1
ATOM 2074 C CA . CYS A 1 285 ? 142.759 197.042 169.129 1.00 134.62 285 CYS A CA 1
ATOM 2075 C C . CYS A 1 285 ? 141.697 196.061 168.662 1.00 134.62 285 CYS A C 1
ATOM 2076 O O . CYS A 1 285 ? 140.781 195.717 169.414 1.00 134.62 285 CYS A O 1
ATOM 2079 N N . ILE A 1 286 ? 141.812 195.629 167.410 1.00 121.95 286 ILE A N 1
ATOM 2080 C CA . ILE A 1 286 ? 140.955 194.590 166.861 1.00 121.95 286 ILE A CA 1
ATOM 2081 C C . ILE A 1 286 ? 141.833 193.567 166.163 1.00 121.95 286 ILE A C 1
ATOM 2082 O O . ILE A 1 286 ? 142.900 193.890 165.633 1.00 121.95 286 ILE A O 1
ATOM 2087 N N . GLU A 1 287 ? 141.374 192.324 166.165 1.00 127.18 287 GLU A N 1
ATOM 2088 C CA . GLU A 1 287 ? 142.182 191.190 165.756 1.00 127.18 287 GLU A CA 1
ATOM 2089 C C . GLU A 1 287 ? 141.543 190.487 164.567 1.00 127.18 287 GLU A C 1
ATOM 2090 O O . GLU A 1 287 ? 140.380 190.709 164.225 1.00 127.18 287 GLU A O 1
ATOM 2096 N N . LEU A 1 288 ? 142.338 189.630 163.934 1.00 116.50 288 LEU A N 1
ATOM 2097 C CA . LEU A 1 288 ? 141.847 188.729 162.905 1.00 116.50 288 LEU A CA 1
ATOM 2098 C C . LEU A 1 288 ? 142.183 187.306 163.315 1.00 116.50 288 LEU A C 1
ATOM 2099 O O . LEU A 1 288 ? 142.598 187.066 164.452 1.00 116.50 288 LEU A O 1
ATOM 2104 N N . SER A 1 289 ? 142.002 186.356 162.404 1.00 110.80 289 SER A N 1
ATOM 2105 C CA . SER A 1 289 ? 142.445 184.994 162.640 1.00 110.80 289 SER A CA 1
ATOM 2106 C C . SER A 1 289 ? 143.824 184.704 162.077 1.00 110.80 289 SER A C 1
ATOM 2107 O O . SER A 1 289 ? 144.431 183.706 162.478 1.00 110.80 289 SER A O 1
ATOM 2110 N N . ALA A 1 290 ? 144.341 185.537 161.180 1.00 104.82 290 ALA A N 1
ATOM 2111 C CA . ALA A 1 290 ? 145.602 185.264 160.514 1.00 104.82 290 ALA A CA 1
ATOM 2112 C C . ALA A 1 290 ? 146.234 186.575 160.076 1.00 104.82 290 ALA A C 1
ATOM 2113 O O . ALA A 1 290 ? 145.734 187.661 160.378 1.00 104.82 290 ALA A O 1
ATOM 2115 N N . GLN A 1 291 ? 147.346 186.457 159.361 1.00 104.99 291 GLN A N 1
ATOM 2116 C CA . GLN A 1 291 ? 148.123 187.620 158.944 1.00 104.99 291 GLN A CA 1
ATOM 2117 C C . GLN A 1 291 ? 147.388 188.413 157.875 1.00 104.99 291 GLN A C 1
ATOM 2118 O O . GLN A 1 291 ? 146.985 187.836 156.858 1.00 104.99 291 GLN A O 1
ATOM 2124 N N . PRO A 1 292 ? 147.181 189.711 158.057 1.00 99.68 292 PRO A N 1
ATOM 2125 C CA . PRO A 1 292 ? 146.637 190.524 156.969 1.00 99.68 292 PRO A CA 1
ATOM 2126 C C . PRO A 1 292 ? 147.671 190.744 155.876 1.00 99.68 292 PRO A C 1
ATOM 2127 O O . PRO A 1 292 ? 148.795 191.174 156.141 1.00 99.68 292 PRO A O 1
ATOM 2131 N N . VAL A 1 293 ? 147.285 190.454 154.629 1.00 105.74 293 VAL A N 1
ATOM 2132 C CA . VAL A 1 293 ? 148.200 190.574 153.497 1.00 105.74 293 VAL A CA 1
ATOM 2133 C C . VAL A 1 293 ? 148.179 191.962 152.884 1.00 105.74 293 VAL A C 1
ATOM 2134 O O . VAL A 1 293 ? 148.926 192.221 151.934 1.00 105.74 293 VAL A O 1
ATOM 2138 N N . GLY A 1 294 ? 147.327 192.853 153.375 1.00 116.93 294 GLY A N 1
ATOM 2139 C CA . GLY A 1 294 ? 147.216 194.184 152.822 1.00 116.93 294 GLY A CA 1
ATOM 2140 C C . GLY A 1 294 ? 146.200 195.006 153.581 1.00 116.93 294 GLY A C 1
ATOM 2141 O O . GLY A 1 294 ? 145.151 194.492 153.983 1.00 116.93 294 GLY A O 1
ATOM 2142 N N . LEU A 1 295 ? 146.495 196.286 153.785 1.00 120.68 295 LEU A N 1
ATOM 2143 C CA . LEU A 1 295 ? 145.645 197.156 154.591 1.00 120.68 295 LEU A CA 1
ATOM 2144 C C . LEU A 1 295 ? 145.311 198.388 153.767 1.00 120.68 295 LEU A C 1
ATOM 2145 O O . LEU A 1 295 ? 146.143 199.289 153.630 1.00 120.68 295 LEU A O 1
ATOM 2150 N N . ILE A 1 296 ? 144.104 198.423 153.213 1.00 128.79 296 ILE A N 1
ATOM 2151 C CA . ILE A 1 296 ? 143.644 199.525 152.378 1.00 128.79 296 ILE A CA 1
ATOM 2152 C C . ILE A 1 296 ? 142.374 200.092 152.993 1.00 128.79 296 ILE A C 1
ATOM 2153 O O . ILE A 1 296 ? 141.513 199.340 153.460 1.00 128.79 296 ILE A O 1
ATOM 2158 N N . ARG A 1 297 ? 142.258 201.415 153.008 1.00 137.32 297 ARG A N 1
ATOM 2159 C CA . ARG A 1 297 ? 141.037 202.037 153.490 1.00 137.32 297 ARG A CA 1
ATOM 2160 C C . ARG A 1 297 ? 140.150 202.461 152.328 1.00 137.32 297 ARG A C 1
ATOM 2161 O O . ARG A 1 297 ? 140.584 202.572 151.179 1.00 137.32 297 ARG A O 1
ATOM 2169 N N . VAL A 1 298 ? 138.882 202.687 152.653 1.00 139.51 298 VAL A N 1
ATOM 2170 C CA . VAL A 1 298 ? 137.877 203.190 151.726 1.00 139.51 298 VAL A CA 1
ATOM 2171 C C . VAL A 1 298 ? 137.540 204.529 152.386 1.00 139.51 298 VAL A C 1
ATOM 2172 O O . VAL A 1 298 ? 138.244 204.927 153.324 1.00 139.51 298 VAL A O 1
ATOM 2176 N N . HIS A 1 299 ? 136.548 205.268 151.862 1.00 150.46 299 HIS A N 1
ATOM 2177 C CA . HIS A 1 299 ? 136.208 206.611 152.333 1.00 150.46 299 HIS A CA 1
ATOM 2178 C C . HIS A 1 299 ? 135.911 206.670 153.828 1.00 150.46 299 HIS A C 1
ATOM 2179 O O . HIS A 1 299 ? 136.305 207.633 154.494 1.00 150.46 299 HIS A O 1
ATOM 2186 N N . LYS A 1 300 ? 135.233 205.665 154.376 1.00 142.27 300 LYS A N 1
ATOM 2187 C CA . LYS A 1 300 ? 135.044 205.586 155.819 1.00 142.27 300 LYS A CA 1
ATOM 2188 C C . LYS A 1 300 ? 135.288 204.207 156.411 1.00 142.27 300 LYS A C 1
ATOM 2189 O O . LYS A 1 300 ? 135.559 204.120 157.615 1.00 142.27 300 LYS A O 1
ATOM 2195 N N . VAL A 1 301 ? 135.208 203.141 155.628 1.00 145.67 301 VAL A N 1
ATOM 2196 C CA . VAL A 1 301 ? 135.443 201.798 156.123 1.00 145.67 301 VAL A CA 1
ATOM 2197 C C . VAL A 1 301 ? 136.870 201.411 155.749 1.00 145.67 301 VAL A C 1
ATOM 2198 O O . VAL A 1 301 ? 137.498 202.011 154.873 1.00 145.67 301 VAL A O 1
ATOM 2202 N N . LEU A 1 302 ? 137.406 200.411 156.444 1.00 135.61 302 LEU A N 1
ATOM 2203 C CA . LEU A 1 302 ? 138.789 199.981 156.275 1.00 135.61 302 LEU A CA 1
ATOM 2204 C C . LEU A 1 302 ? 138.807 198.474 156.083 1.00 135.61 302 LEU A C 1
ATOM 2205 O O . LEU A 1 302 ? 138.273 197.739 156.919 1.00 135.61 302 LEU A O 1
ATOM 2210 N N . VAL A 1 303 ? 139.418 198.011 154.996 1.00 130.36 303 VAL A N 1
ATOM 2211 C CA . VAL A 1 303 ? 139.386 196.596 154.653 1.00 130.36 303 VAL A CA 1
ATOM 2212 C C . VAL A 1 303 ? 140.767 195.989 154.853 1.00 130.36 303 VAL A C 1
ATOM 2213 O O . VAL A 1 303 ? 141.794 196.676 154.792 1.00 130.36 303 VAL A O 1
ATOM 2217 N N . VAL A 1 304 ? 140.777 194.688 155.138 1.00 122.23 304 VAL A N 1
ATOM 2218 C CA . VAL A 1 304 ? 141.993 193.909 155.317 1.00 122.23 304 VAL A CA 1
ATOM 2219 C C . VAL A 1 304 ? 141.941 192.736 154.350 1.00 122.23 304 VAL A C 1
ATOM 2220 O O . VAL A 1 304 ? 140.922 192.473 153.714 1.00 122.23 304 VAL A O 1
ATOM 2224 N N . GLY A 1 305 ? 143.060 192.030 154.238 1.00 116.94 305 GLY A N 1
ATOM 2225 C CA . GLY A 1 305 ? 143.033 190.763 153.536 1.00 116.94 305 GLY A CA 1
ATOM 2226 C C . GLY A 1 305 ? 143.644 189.618 154.313 1.00 116.94 305 GLY A C 1
ATOM 2227 O O . GLY A 1 305 ? 144.861 189.560 154.474 1.00 116.94 305 GLY A O 1
ATOM 2228 N N . SER A 1 306 ? 142.829 188.673 154.759 1.00 123.14 306 SER A N 1
ATOM 2229 C CA . SER A 1 306 ? 143.361 187.536 155.489 1.00 123.14 306 SER A CA 1
ATOM 2230 C C . SER A 1 306 ? 143.952 186.526 154.519 1.00 123.14 306 SER A C 1
ATOM 2231 O O . SER A 1 306 ? 143.504 186.395 153.379 1.00 123.14 306 SER A O 1
ATOM 2234 N N . THR A 1 307 ? 144.964 185.796 154.985 1.00 119.40 307 THR A N 1
ATOM 2235 C CA . THR A 1 307 ? 145.559 184.763 154.148 1.00 119.40 307 THR A CA 1
ATOM 2236 C C . THR A 1 307 ? 144.723 183.493 154.101 1.00 119.40 307 THR A C 1
ATOM 2237 O O . THR A 1 307 ? 145.085 182.559 153.379 1.00 119.40 307 THR A O 1
ATOM 2241 N N . GLN A 1 308 ? 143.631 183.432 154.860 1.00 130.31 308 GLN A N 1
ATOM 2242 C CA . GLN A 1 308 ? 142.577 182.451 154.665 1.00 130.31 308 GLN A CA 1
ATOM 2243 C C . GLN A 1 308 ? 141.520 182.937 153.683 1.00 130.31 308 GLN A C 1
ATOM 2244 O O . GLN A 1 308 ? 140.428 182.356 153.635 1.00 130.31 308 GLN A O 1
ATOM 2250 N N . ASP A 1 309 ? 141.818 184.018 152.949 1.00 128.79 309 ASP A N 1
ATOM 2251 C CA . ASP A 1 309 ? 141.036 184.521 151.815 1.00 128.79 309 ASP A CA 1
ATOM 2252 C C . ASP A 1 309 ? 139.640 184.973 152.246 1.00 128.79 309 ASP A C 1
ATOM 2253 O O . ASP A 1 309 ? 138.631 184.596 151.651 1.00 128.79 309 ASP A O 1
ATOM 2258 N N . SER A 1 310 ? 139.595 185.793 153.293 1.00 134.48 310 SER A N 1
ATOM 2259 C CA . SER A 1 310 ? 138.349 186.314 153.851 1.00 134.48 310 SER A CA 1
ATOM 2260 C C . SER A 1 310 ? 138.536 187.817 154.030 1.00 134.48 310 SER A C 1
ATOM 2261 O O . SER A 1 310 ? 138.932 188.284 155.100 1.00 134.48 310 SER A O 1
ATOM 2264 N N . LEU A 1 311 ? 138.242 188.569 152.975 1.00 131.96 311 LEU A N 1
ATOM 2265 C CA . LEU A 1 311 ? 138.486 190.008 152.926 1.00 131.96 311 LEU A CA 1
ATOM 2266 C C . LEU A 1 311 ? 137.438 190.719 153.774 1.00 131.96 311 LEU A C 1
ATOM 2267 O O . LEU A 1 311 ? 136.273 190.825 153.386 1.00 131.96 311 LEU A O 1
ATOM 2272 N N . HIS A 1 312 ? 137.847 191.215 154.937 1.00 134.50 312 HIS A N 1
ATOM 2273 C CA . HIS A 1 312 ? 136.924 191.803 155.895 1.00 134.50 312 HIS A CA 1
ATOM 2274 C C . HIS A 1 312 ? 136.724 193.291 155.618 1.00 134.50 312 HIS A C 1
ATOM 2275 O O . HIS A 1 312 ? 137.079 193.810 154.557 1.00 134.50 312 HIS A O 1
ATOM 2282 N N . GLY A 1 313 ? 136.130 193.985 156.586 1.00 139.40 313 GLY A N 1
ATOM 2283 C CA . GLY A 1 313 ? 135.948 195.421 156.539 1.00 139.40 313 GLY A CA 1
ATOM 2284 C C . GLY A 1 313 ? 135.616 195.977 157.909 1.00 139.40 313 GLY A C 1
ATOM 2285 O O . GLY A 1 313 ? 134.750 195.438 158.604 1.00 139.40 313 GLY A O 1
ATOM 2286 N N . PHE A 1 314 ? 136.291 197.050 158.314 1.00 142.36 314 PHE A N 1
ATOM 2287 C CA . PHE A 1 314 ? 136.111 197.624 159.641 1.00 142.36 314 PHE A CA 1
ATOM 2288 C C . PHE A 1 314 ? 135.944 199.131 159.546 1.00 142.36 314 PHE A C 1
ATOM 2289 O O . PHE A 1 314 ? 136.591 199.787 158.726 1.00 142.36 314 PHE A O 1
ATOM 2297 N N . THR A 1 315 ? 135.097 199.681 160.409 1.00 148.87 315 THR A N 1
ATOM 2298 C CA . THR A 1 315 ? 134.761 201.098 160.359 1.00 148.87 315 THR A CA 1
ATOM 2299 C C . THR A 1 315 ? 135.843 201.933 161.048 1.00 148.87 315 THR A C 1
ATOM 2300 O O . THR A 1 315 ? 136.955 201.463 161.310 1.00 148.87 315 THR A O 1
ATOM 2304 N N . HIS A 1 316 ? 135.520 203.206 161.307 1.00 148.81 316 HIS A N 1
ATOM 2305 C CA . HIS A 1 316 ? 136.473 204.163 161.867 1.00 148.81 316 HIS A CA 1
ATOM 2306 C C . HIS A 1 316 ? 136.924 203.746 163.262 1.00 148.81 316 HIS A C 1
ATOM 2307 O O . HIS A 1 316 ? 138.124 203.611 163.527 1.00 148.81 316 HIS A O 1
ATOM 2314 N N . LYS A 1 317 ? 135.970 203.535 164.170 1.00 144.99 317 LYS A N 1
ATOM 2315 C CA . LYS A 1 317 ? 136.308 202.924 165.449 1.00 144.99 317 LYS A CA 1
ATOM 2316 C C . LYS A 1 317 ? 136.688 201.462 165.273 1.00 144.99 317 LYS A C 1
ATOM 2317 O O . LYS A 1 317 ? 137.539 200.947 166.006 1.00 144.99 317 LYS A O 1
ATOM 2323 N N . GLY A 1 318 ? 136.068 200.787 164.313 1.00 143.84 318 GLY A N 1
ATOM 2324 C CA . GLY A 1 318 ? 136.430 199.436 163.947 1.00 143.84 318 GLY A CA 1
ATOM 2325 C C . GLY A 1 318 ? 135.498 198.389 164.512 1.00 143.84 318 GLY A C 1
ATOM 2326 O O . GLY A 1 318 ? 135.644 197.973 165.665 1.00 143.84 318 GLY A O 1
ATOM 2327 N N . LYS A 1 319 ? 134.539 197.950 163.700 1.00 144.72 319 LYS A N 1
ATOM 2328 C CA . LYS A 1 319 ? 133.657 196.840 164.029 1.00 144.72 319 LYS A CA 1
ATOM 2329 C C . LYS A 1 319 ? 133.453 196.010 162.772 1.00 144.72 319 LYS A C 1
ATOM 2330 O O . LYS A 1 319 ? 133.816 196.422 161.669 1.00 144.72 319 LYS A O 1
ATOM 2336 N N . LYS A 1 320 ? 132.854 194.837 162.942 1.00 142.86 320 LYS A N 1
ATOM 2337 C CA . LYS A 1 320 ? 132.608 193.966 161.802 1.00 142.86 320 LYS A CA 1
ATOM 2338 C C . LYS A 1 320 ? 131.437 194.491 160.980 1.00 142.86 320 LYS A C 1
ATOM 2339 O O . LYS A 1 320 ? 130.350 194.734 161.513 1.00 142.86 320 LYS A O 1
ATOM 2345 N N . LEU A 1 321 ? 131.663 194.676 159.681 1.00 140.32 321 LEU A N 1
ATOM 2346 C CA . LEU A 1 321 ? 130.634 195.178 158.779 1.00 140.32 321 LEU A CA 1
ATOM 2347 C C . LEU A 1 321 ? 130.232 194.167 157.720 1.00 140.32 321 LEU A C 1
ATOM 2348 O O . LEU A 1 321 ? 129.047 193.834 157.607 1.00 140.32 321 LEU A O 1
ATOM 2353 N N . TRP A 1 322 ? 131.184 193.667 156.939 1.00 142.01 322 TRP A N 1
ATOM 2354 C CA . TRP A 1 322 ? 130.883 192.730 155.868 1.00 142.01 322 TRP A CA 1
ATOM 2355 C C . TRP A 1 322 ? 132.128 191.906 155.591 1.00 142.01 322 TRP A C 1
ATOM 2356 O O . TRP A 1 322 ? 133.222 192.231 156.058 1.00 142.01 322 TRP A O 1
ATOM 2367 N N . THR A 1 323 ? 131.952 190.844 154.810 1.00 135.31 323 THR A N 1
ATOM 2368 C CA . THR A 1 323 ? 133.042 189.919 154.530 1.00 135.31 323 THR A CA 1
ATOM 2369 C C . THR A 1 323 ? 132.777 189.229 153.204 1.00 135.31 323 THR A C 1
ATOM 2370 O O . THR A 1 323 ? 131.728 188.603 153.030 1.00 135.31 323 THR A O 1
ATOM 2374 N N . VAL A 1 324 ? 133.718 189.346 152.273 1.00 130.28 324 VAL A N 1
ATOM 2375 C CA . VAL A 1 324 ? 133.645 188.656 150.992 1.00 130.28 324 VAL A CA 1
ATOM 2376 C C . VAL A 1 324 ? 134.699 187.555 150.971 1.00 130.28 324 VAL A C 1
ATOM 2377 O O . VAL A 1 324 ? 135.858 187.777 151.340 1.00 130.28 324 VAL A O 1
ATOM 2381 N N . GLN A 1 325 ? 134.275 186.352 150.609 1.00 131.17 325 GLN A N 1
ATOM 2382 C CA . GLN A 1 325 ? 135.189 185.236 150.455 1.00 131.17 325 GLN A CA 1
ATOM 2383 C C . GLN A 1 325 ? 135.760 185.257 149.045 1.00 131.17 325 GLN A C 1
ATOM 2384 O O . GLN A 1 325 ? 135.099 185.678 148.093 1.00 131.17 325 GLN A O 1
ATOM 2390 N N . MET A 1 326 ? 136.993 184.812 148.920 1.00 136.21 326 MET A N 1
ATOM 2391 C CA . MET A 1 326 ? 137.614 184.797 147.614 1.00 136.21 326 MET A CA 1
ATOM 2392 C C . MET A 1 326 ? 138.029 183.378 147.247 1.00 136.21 326 MET A C 1
ATOM 2393 O O . MET A 1 326 ? 138.632 182.681 148.070 1.00 136.21 326 MET A O 1
ATOM 2398 N N . PRO A 1 327 ? 137.729 182.920 146.030 1.00 135.98 327 PRO A N 1
ATOM 2399 C CA . PRO A 1 327 ? 137.974 181.518 145.670 1.00 135.98 327 PRO A CA 1
ATOM 2400 C C . PRO A 1 327 ? 139.418 181.169 145.342 1.00 135.98 327 PRO A C 1
ATOM 2401 O O . PRO A 1 327 ? 139.657 180.081 144.812 1.00 135.98 327 PRO A O 1
ATOM 2405 N N . ALA A 1 328 ? 140.384 182.038 145.623 1.00 131.80 328 ALA A N 1
ATOM 2406 C CA . ALA A 1 328 ? 141.789 181.708 145.440 1.00 131.80 328 ALA A CA 1
ATOM 2407 C C . ALA A 1 328 ? 142.595 182.492 146.464 1.00 131.80 328 ALA A C 1
ATOM 2408 O O . ALA A 1 328 ? 142.060 183.345 147.177 1.00 131.80 328 ALA A O 1
ATOM 2410 N N . ALA A 1 329 ? 143.896 182.213 146.520 1.00 125.25 329 ALA A N 1
ATOM 2411 C CA . ALA A 1 329 ? 144.760 182.812 147.527 1.00 125.25 329 ALA A CA 1
ATOM 2412 C C . ALA A 1 329 ? 145.081 184.259 147.170 1.00 125.25 329 ALA A C 1
ATOM 2413 O O . ALA A 1 329 ? 145.514 184.547 146.048 1.00 125.25 329 ALA A O 1
ATOM 2415 N N . ILE A 1 330 ? 144.861 185.165 148.128 1.00 116.12 330 ILE A N 1
ATOM 2416 C CA . ILE A 1 330 ? 145.160 186.578 147.928 1.00 116.12 330 ILE A CA 1
ATOM 2417 C C . ILE A 1 330 ? 146.668 186.753 147.853 1.00 116.12 330 ILE A C 1
ATOM 2418 O O . ILE A 1 330 ? 147.421 186.099 148.583 1.00 116.12 330 ILE A O 1
ATOM 2423 N N . LEU A 1 331 ? 147.126 187.622 146.957 1.00 123.36 331 LEU A N 1
ATOM 2424 C CA . LEU A 1 331 ? 148.553 187.857 146.827 1.00 123.36 331 LEU A CA 1
ATOM 2425 C C . LEU A 1 331 ? 148.933 189.330 146.783 1.00 123.36 331 LEU A C 1
ATOM 2426 O O . LEU A 1 331 ? 150.063 189.660 147.156 1.00 123.36 331 LEU A O 1
ATOM 2431 N N . THR A 1 332 ? 148.039 190.227 146.367 1.00 131.60 332 THR A N 1
ATOM 2432 C CA . THR A 1 332 ? 148.320 191.657 146.351 1.00 131.60 332 THR A CA 1
ATOM 2433 C C . THR A 1 332 ? 147.006 192.402 146.546 1.00 131.60 332 THR A C 1
ATOM 2434 O O . THR A 1 332 ? 145.967 191.967 146.047 1.00 131.60 332 THR A O 1
ATOM 2438 N N . MET A 1 333 ? 147.052 193.513 147.278 1.00 132.18 333 MET A N 1
ATOM 2439 C CA . MET A 1 333 ? 145.894 194.375 147.463 1.00 132.18 333 MET A CA 1
ATOM 2440 C C . MET A 1 333 ? 146.327 195.828 147.288 1.00 132.18 333 MET A C 1
ATOM 2441 O O . MET A 1 333 ? 147.445 196.194 147.664 1.00 132.18 333 MET A O 1
ATOM 2446 N N . ASN A 1 334 ? 145.453 196.652 146.704 1.00 142.25 334 ASN A N 1
ATOM 2447 C CA . ASN A 1 334 ? 145.771 198.049 146.429 1.00 142.25 334 ASN A CA 1
ATOM 2448 C C . ASN A 1 334 ? 144.484 198.863 146.325 1.00 142.25 334 ASN A C 1
ATOM 2449 O O . ASN A 1 334 ? 143.376 198.321 146.349 1.00 142.25 334 ASN A O 1
ATOM 2454 N N . LEU A 1 335 ? 144.648 200.182 146.198 1.00 151.10 335 LEU A N 1
ATOM 2455 C CA . LEU A 1 335 ? 143.555 201.144 146.174 1.00 151.10 335 LEU A CA 1
ATOM 2456 C C . LEU A 1 335 ? 143.327 201.682 144.766 1.00 151.10 335 LEU A C 1
ATOM 2457 O O . LEU A 1 335 ? 144.269 202.035 144.049 1.00 151.10 335 LEU A O 1
ATOM 2462 N N . LEU A 1 336 ? 142.053 201.754 144.378 1.00 162.95 336 LEU A N 1
ATOM 2463 C CA . LEU A 1 336 ? 141.634 202.329 143.104 1.00 162.95 336 LEU A CA 1
ATOM 2464 C C . LEU A 1 336 ? 141.084 203.720 143.366 1.00 162.95 336 LEU A C 1
ATOM 2465 O O . LEU A 1 336 ? 140.236 203.897 144.246 1.00 162.95 336 LEU A O 1
ATOM 2470 N N . GLU A 1 337 ? 141.553 204.697 142.598 1.00 183.09 337 GLU A N 1
ATOM 2471 C CA . GLU A 1 337 ? 141.101 206.072 142.744 1.00 183.09 337 GLU A CA 1
ATOM 2472 C C . GLU A 1 337 ? 141.056 206.742 141.381 1.00 183.09 337 GLU A C 1
ATOM 2473 O O . GLU A 1 337 ? 142.101 206.994 140.771 1.00 183.09 337 GLU A O 1
ATOM 2479 N N . GLN A 1 338 ? 139.846 207.040 140.913 1.00 187.53 338 GLN A N 1
ATOM 2480 C CA . GLN A 1 338 ? 139.635 207.777 139.675 1.00 187.53 338 GLN A CA 1
ATOM 2481 C C . GLN A 1 338 ? 139.350 209.229 140.022 1.00 187.53 338 GLN A C 1
ATOM 2482 O O . GLN A 1 338 ? 138.453 209.513 140.822 1.00 187.53 338 GLN A O 1
ATOM 2488 N N . HIS A 1 339 ? 140.116 210.143 139.424 1.00 191.41 339 HIS A N 1
ATOM 2489 C CA . HIS A 1 339 ? 139.936 211.563 139.705 1.00 191.41 339 HIS A CA 1
ATOM 2490 C C . HIS A 1 339 ? 138.641 212.080 139.092 1.00 191.41 339 HIS A C 1
ATOM 2491 O O . HIS A 1 339 ? 137.968 212.943 139.667 1.00 191.41 339 HIS A O 1
ATOM 2498 N N . SER A 1 340 ? 138.274 211.555 137.923 1.00 187.33 340 SER A N 1
ATOM 2499 C CA . SER A 1 340 ? 137.075 212.026 137.240 1.00 187.33 340 SER A CA 1
ATOM 2500 C C . SER A 1 340 ? 135.814 211.476 137.892 1.00 187.33 340 SER A C 1
ATOM 2501 O O . SER A 1 340 ? 134.938 212.239 138.313 1.00 187.33 340 SER A O 1
ATOM 2504 N N . ARG A 1 341 ? 135.704 210.150 137.984 1.00 183.55 341 ARG A N 1
ATOM 2505 C CA . ARG A 1 341 ? 134.471 209.540 138.470 1.00 183.55 341 ARG A CA 1
ATOM 2506 C C . ARG A 1 341 ? 134.349 209.661 139.983 1.00 183.55 341 ARG A C 1
ATOM 2507 O O . ARG A 1 341 ? 133.239 209.677 140.528 1.00 183.55 341 ARG A O 1
ATOM 2515 N N . GLY A 1 342 ? 135.477 209.745 140.682 1.00 181.34 342 GLY A N 1
ATOM 2516 C CA . GLY A 1 342 ? 135.446 209.721 142.127 1.00 181.34 342 GLY A CA 1
ATOM 2517 C C . GLY A 1 342 ? 135.208 208.355 142.725 1.00 181.34 342 GLY A C 1
ATOM 2518 O O . GLY A 1 342 ? 134.661 208.267 143.830 1.00 181.34 342 GLY A O 1
ATOM 2519 N N . LEU A 1 343 ? 135.592 207.288 142.030 1.00 170.84 343 LEU A N 1
ATOM 2520 C CA . LEU A 1 343 ? 135.315 205.943 142.511 1.00 170.84 343 LEU A CA 1
ATOM 2521 C C . LEU A 1 343 ? 136.468 205.423 143.359 1.00 170.84 343 LEU A C 1
ATOM 2522 O O . LEU A 1 343 ? 137.628 205.428 142.938 1.00 170.84 343 LEU A O 1
ATOM 2527 N N . GLN A 1 344 ? 136.139 204.970 144.564 1.00 159.69 344 GLN A N 1
ATOM 2528 C CA . GLN A 1 344 ? 137.115 204.383 145.470 1.00 159.69 344 GLN A CA 1
ATOM 2529 C C . GLN A 1 344 ? 136.866 202.884 145.560 1.00 159.69 344 GLN A C 1
ATOM 2530 O O . GLN A 1 344 ? 135.947 202.444 146.259 1.00 159.69 344 GLN A O 1
ATOM 2536 N N . ALA A 1 345 ? 137.681 202.104 144.856 1.00 154.14 345 ALA A N 1
ATOM 2537 C CA . ALA A 1 345 ? 137.570 200.653 144.846 1.00 154.14 345 ALA A CA 1
ATOM 2538 C C . ALA A 1 345 ? 138.861 200.053 145.380 1.00 154.14 345 ALA A C 1
ATOM 2539 O O . ALA A 1 345 ? 139.851 200.769 145.564 1.00 154.14 345 ALA A O 1
ATOM 2541 N N . VAL A 1 346 ? 138.839 198.750 145.645 1.00 146.26 346 VAL A N 1
ATOM 2542 C CA . VAL A 1 346 ? 139.977 198.023 146.196 1.00 146.26 346 VAL A CA 1
ATOM 2543 C C . VAL A 1 346 ? 140.341 196.893 145.234 1.00 146.26 346 VAL A C 1
ATOM 2544 O O . VAL A 1 346 ? 139.459 196.194 144.720 1.00 146.26 346 VAL A O 1
ATOM 2548 N N . MET A 1 347 ? 141.629 196.765 144.929 1.00 145.71 347 MET A N 1
ATOM 2549 C CA . MET A 1 347 ? 142.098 195.681 144.082 1.00 145.71 347 MET A CA 1
ATOM 2550 C C . MET A 1 347 ? 142.420 194.435 144.890 1.00 145.71 347 MET A C 1
ATOM 2551 O O . MET A 1 347 ? 142.581 194.473 146.110 1.00 145.71 347 MET A O 1
ATOM 2556 N N . ALA A 1 348 ? 142.517 193.316 144.176 1.00 142.49 348 ALA A N 1
ATOM 2557 C CA . ALA A 1 348 ? 142.894 192.041 144.776 1.00 142.49 348 ALA A CA 1
ATOM 2558 C C . ALA A 1 348 ? 143.558 191.212 143.682 1.00 142.49 348 ALA A C 1
ATOM 2559 O O . ALA A 1 348 ? 142.868 190.629 142.844 1.00 142.49 348 ALA A O 1
ATOM 2561 N N . GLY A 1 349 ? 144.885 191.177 143.686 1.00 138.07 349 GLY A N 1
ATOM 2562 C CA . GLY A 1 349 ? 145.602 190.358 142.732 1.00 138.07 349 GLY A CA 1
ATOM 2563 C C . GLY A 1 349 ? 145.676 188.916 143.183 1.00 138.07 349 GLY A C 1
ATOM 2564 O O . GLY A 1 349 ? 146.440 188.586 144.092 1.00 138.07 349 GLY A O 1
ATOM 2565 N N . LEU A 1 350 ? 144.894 188.045 142.555 1.00 136.25 350 LEU A N 1
ATOM 2566 C CA . LEU A 1 350 ? 144.785 186.673 143.021 1.00 136.25 350 LEU A CA 1
ATOM 2567 C C . LEU A 1 350 ? 145.964 185.839 142.529 1.00 136.25 350 LEU A C 1
ATOM 2568 O O . LEU A 1 350 ? 146.881 186.327 141.865 1.00 136.25 350 LEU A O 1
ATOM 2573 N N . ALA A 1 351 ? 145.927 184.551 142.856 1.00 137.58 351 ALA A N 1
ATOM 2574 C CA . ALA A 1 351 ? 147.059 183.672 142.615 1.00 137.58 351 ALA A CA 1
ATOM 2575 C C . ALA A 1 351 ? 147.035 183.012 141.246 1.00 137.58 351 ALA A C 1
ATOM 2576 O O . ALA A 1 351 ? 148.105 182.739 140.692 1.00 137.58 351 ALA A O 1
ATOM 2578 N N . ASN A 1 352 ? 145.854 182.737 140.689 1.00 142.07 352 ASN A N 1
ATOM 2579 C CA . ASN A 1 352 ? 145.790 182.105 139.378 1.00 142.07 352 ASN A CA 1
ATOM 2580 C C . ASN A 1 352 ? 146.102 183.075 138.249 1.00 142.07 352 ASN A C 1
ATOM 2581 O O . ASN A 1 352 ? 146.513 182.637 137.170 1.00 142.07 352 ASN A O 1
ATOM 2586 N N . GLY A 1 353 ? 145.922 184.373 138.471 1.00 148.59 353 GLY A N 1
ATOM 2587 C CA . GLY A 1 353 ? 146.223 185.359 137.455 1.00 148.59 353 GLY A CA 1
ATOM 2588 C C . GLY A 1 353 ? 145.160 186.426 137.317 1.00 148.59 353 GLY A C 1
ATOM 2589 O O . GLY A 1 353 ? 145.409 187.482 136.728 1.00 148.59 353 GLY A O 1
ATOM 2590 N N . GLU A 1 354 ? 143.970 186.166 137.851 1.00 144.24 354 GLU A N 1
ATOM 2591 C CA . GLU A 1 354 ? 142.898 187.141 137.767 1.00 144.24 354 GLU A CA 1
ATOM 2592 C C . GLU A 1 354 ? 143.147 188.287 138.740 1.00 144.24 354 GLU A C 1
ATOM 2593 O O . GLU A 1 354 ? 143.923 188.175 139.692 1.00 144.24 354 GLU A O 1
ATOM 2599 N N . VAL A 1 355 ? 142.500 189.417 138.471 1.00 142.14 355 VAL A N 1
ATOM 2600 C CA . VAL A 1 355 ? 142.597 190.610 139.306 1.00 142.14 355 VAL A CA 1
ATOM 2601 C C . VAL A 1 355 ? 141.164 191.049 139.576 1.00 142.14 355 VAL A C 1
ATOM 2602 O O . VAL A 1 355 ? 140.532 191.690 138.731 1.00 142.14 355 VAL A O 1
ATOM 2606 N N . ARG A 1 356 ? 140.635 190.681 140.732 1.00 140.21 356 ARG A N 1
ATOM 2607 C CA . ARG A 1 356 ? 139.267 191.031 141.068 1.00 140.21 356 ARG A CA 1
ATOM 2608 C C . ARG A 1 356 ? 139.202 192.442 141.628 1.00 140.21 356 ARG A C 1
ATOM 2609 O O . ARG A 1 356 ? 140.088 192.883 142.362 1.00 140.21 356 ARG A O 1
ATOM 2617 N N . ILE A 1 357 ? 138.143 193.157 141.259 1.00 144.23 357 ILE A N 1
ATOM 2618 C CA . ILE A 1 357 ? 137.940 194.541 141.665 1.00 144.23 357 ILE A CA 1
ATOM 2619 C C . ILE A 1 357 ? 136.655 194.596 142.471 1.00 144.23 357 ILE A C 1
ATOM 2620 O O . ILE A 1 357 ? 135.650 193.994 142.079 1.00 144.23 357 ILE A O 1
ATOM 2625 N N . TYR A 1 358 ? 136.679 195.311 143.589 1.00 142.98 358 TYR A N 1
ATOM 2626 C CA . TYR A 1 358 ? 135.555 195.309 144.510 1.00 142.98 358 TYR A CA 1
ATOM 2627 C C . TYR A 1 358 ? 135.276 196.712 145.019 1.00 142.98 358 TYR A C 1
ATOM 2628 O O . TYR A 1 358 ? 136.205 197.475 145.296 1.00 142.98 358 TYR A O 1
ATOM 2637 N N . ARG A 1 359 ? 133.995 197.044 145.131 1.00 150.61 359 ARG A N 1
ATOM 2638 C CA . ARG A 1 359 ? 133.523 198.155 145.945 1.00 150.61 359 ARG A CA 1
ATOM 2639 C C . ARG A 1 359 ? 133.234 197.590 147.332 1.00 150.61 359 ARG A C 1
ATOM 2640 O O . ARG A 1 359 ? 134.003 196.756 147.825 1.00 150.61 359 ARG A O 1
ATOM 2648 N N . ASP A 1 360 ? 132.175 198.081 147.977 1.00 150.40 360 ASP A N 1
ATOM 2649 C CA . ASP A 1 360 ? 131.774 197.658 149.330 1.00 150.40 360 ASP A CA 1
ATOM 2650 C C . ASP A 1 360 ? 131.471 196.159 149.311 1.00 150.40 360 ASP A C 1
ATOM 2651 O O . ASP A 1 360 ? 132.080 195.411 150.090 1.00 150.40 360 ASP A O 1
ATOM 2656 N N . LYS A 1 361 ? 130.568 195.673 148.465 1.00 146.41 361 LYS A N 1
ATOM 2657 C CA . LYS A 1 361 ? 130.230 194.255 148.445 1.00 146.41 361 LYS A CA 1
ATOM 2658 C C . LYS A 1 361 ? 130.032 193.706 147.041 1.00 146.41 361 LYS A C 1
ATOM 2659 O O . LYS A 1 361 ? 129.540 192.584 146.893 1.00 146.41 361 LYS A O 1
ATOM 2665 N N . ALA A 1 362 ? 130.403 194.458 146.012 1.00 149.00 362 ALA A N 1
ATOM 2666 C CA . ALA A 1 362 ? 130.084 194.101 144.638 1.00 149.00 362 ALA A CA 1
ATOM 2667 C C . ALA A 1 362 ? 131.357 193.856 143.847 1.00 149.00 362 ALA A C 1
ATOM 2668 O O . ALA A 1 362 ? 132.306 194.642 143.929 1.00 149.00 362 ALA A O 1
ATOM 2670 N N . LEU A 1 363 ? 131.372 192.767 143.087 1.00 154.49 363 LEU A N 1
ATOM 2671 C CA . LEU A 1 363 ? 132.407 192.544 142.089 1.00 154.49 363 LEU A CA 1
ATOM 2672 C C . LEU A 1 363 ? 132.143 193.455 140.899 1.00 154.49 363 LEU A C 1
ATOM 2673 O O . LEU A 1 363 ? 131.039 193.455 140.345 1.00 154.49 363 LEU A O 1
ATOM 2678 N N . LEU A 1 364 ? 133.149 194.235 140.507 1.00 159.06 364 LEU A N 1
ATOM 2679 C CA . LEU A 1 364 ? 132.966 195.140 139.380 1.00 159.06 364 LEU A CA 1
ATOM 2680 C C . LEU A 1 364 ? 133.361 194.466 138.074 1.00 159.06 364 LEU A C 1
ATOM 2681 O O . LEU A 1 364 ? 132.533 194.312 137.170 1.00 159.06 364 LEU A O 1
ATOM 2686 N N . ASN A 1 365 ? 134.618 194.044 137.962 1.00 148.69 365 ASN A N 1
ATOM 2687 C CA . ASN A 1 365 ? 135.059 193.277 136.806 1.00 148.69 365 ASN A CA 1
ATOM 2688 C C . ASN A 1 365 ? 136.263 192.443 137.203 1.00 148.69 365 ASN A C 1
ATOM 2689 O O . ASN A 1 365 ? 136.744 192.509 138.335 1.00 148.69 365 ASN A O 1
ATOM 2694 N N . VAL A 1 366 ? 136.740 191.654 136.246 1.00 141.53 366 VAL A N 1
ATOM 2695 C CA . VAL A 1 366 ? 137.913 190.807 136.408 1.00 141.53 366 VAL A CA 1
ATOM 2696 C C . VAL A 1 366 ? 138.717 190.873 135.120 1.00 141.53 366 VAL A C 1
ATOM 2697 O O . VAL A 1 366 ? 138.169 191.201 134.063 1.00 141.53 366 VAL A O 1
ATOM 2701 N N . ILE A 1 367 ? 140.011 190.581 135.205 1.00 145.74 367 ILE A N 1
ATOM 2702 C CA . ILE A 1 367 ? 140.877 190.470 134.035 1.00 145.74 367 ILE A CA 1
ATOM 2703 C C . ILE A 1 367 ? 141.606 189.138 134.132 1.00 145.74 367 ILE A C 1
ATOM 2704 O O . ILE A 1 367 ? 142.445 188.946 135.019 1.00 145.74 367 ILE A O 1
ATOM 2709 N N . HIS A 1 368 ? 141.290 188.224 133.217 1.00 153.58 368 HIS A N 1
ATOM 2710 C CA . HIS A 1 368 ? 141.676 186.829 133.399 1.00 153.58 368 HIS A CA 1
ATOM 2711 C C . HIS A 1 368 ? 143.011 186.510 132.740 1.00 153.58 368 HIS A C 1
ATOM 2712 O O . HIS A 1 368 ? 143.586 185.445 132.991 1.00 153.58 368 HIS A O 1
ATOM 2719 N N . THR A 1 369 ? 143.503 187.404 131.879 1.00 160.36 369 THR A N 1
ATOM 2720 C CA . THR A 1 369 ? 144.562 187.112 130.909 1.00 160.36 369 THR A CA 1
ATOM 2721 C C . THR A 1 369 ? 145.913 186.629 131.455 1.00 160.36 369 THR A C 1
ATOM 2722 O O . THR A 1 369 ? 146.336 185.529 131.078 1.00 160.36 369 THR A O 1
ATOM 2726 N N . PRO A 1 370 ? 146.635 187.365 132.332 1.00 160.64 370 PRO A N 1
ATOM 2727 C CA . PRO A 1 370 ? 148.043 187.008 132.534 1.00 160.64 370 PRO A CA 1
ATOM 2728 C C . PRO A 1 370 ? 148.238 185.901 133.556 1.00 160.64 370 PRO A C 1
ATOM 2729 O O . PRO A 1 370 ? 147.275 185.287 134.026 1.00 160.64 370 PRO A O 1
ATOM 2733 N N . ASP A 1 371 ? 149.496 185.635 133.895 1.00 161.81 371 ASP A N 1
ATOM 2734 C CA . ASP A 1 371 ? 149.822 184.752 135.003 1.00 161.81 371 ASP A CA 1
ATOM 2735 C C . ASP A 1 371 ? 149.716 185.499 136.332 1.00 161.81 371 ASP A C 1
ATOM 2736 O O . ASP A 1 371 ? 149.110 186.571 136.424 1.00 161.81 371 ASP A O 1
ATOM 2741 N N . ALA A 1 372 ? 150.293 184.899 137.377 1.00 152.64 372 ALA A N 1
ATOM 2742 C CA . ALA A 1 372 ? 150.198 185.434 138.732 1.00 152.64 372 ALA A CA 1
ATOM 2743 C C . ALA A 1 372 ? 150.870 186.795 138.847 1.00 152.64 372 ALA A C 1
ATOM 2744 O O . ALA A 1 372 ? 152.033 186.969 138.479 1.00 152.64 372 ALA A O 1
ATOM 2746 N N . VAL A 1 373 ? 150.116 187.757 139.367 1.00 152.57 373 VAL A N 1
ATOM 2747 C CA . VAL A 1 373 ? 150.531 189.150 139.437 1.00 152.57 373 VAL A CA 1
ATOM 2748 C C . VAL A 1 373 ? 150.971 189.461 140.864 1.00 152.57 373 VAL A C 1
ATOM 2749 O O . VAL A 1 373 ? 150.292 189.094 141.830 1.00 152.57 373 VAL A O 1
ATOM 2753 N N . THR A 1 374 ? 152.144 190.078 140.998 1.00 151.50 374 THR A N 1
ATOM 2754 C CA . THR A 1 374 ? 152.661 190.428 142.314 1.00 151.50 374 THR A CA 1
ATOM 2755 C C . THR A 1 374 ? 152.574 191.916 142.605 1.00 151.50 374 THR A C 1
ATOM 2756 O O . THR A 1 374 ? 152.406 192.302 143.766 1.00 151.50 374 THR A O 1
ATOM 2760 N N . SER A 1 375 ? 152.677 192.755 141.583 1.00 153.54 375 SER A N 1
ATOM 2761 C CA . SER A 1 375 ? 152.755 194.195 141.752 1.00 153.54 375 SER A CA 1
ATOM 2762 C C . SER A 1 375 ? 151.589 194.859 141.038 1.00 153.54 375 SER A C 1
ATOM 2763 O O . SER A 1 375 ? 151.141 194.392 139.988 1.00 153.54 375 SER A O 1
ATOM 2766 N N . LEU A 1 376 ? 151.107 195.965 141.601 1.00 152.15 376 LEU A N 1
ATOM 2767 C CA . LEU A 1 376 ? 149.890 196.582 141.080 1.00 152.15 376 LEU A CA 1
ATOM 2768 C C . LEU A 1 376 ? 149.856 198.043 141.514 1.00 152.15 376 LEU A C 1
ATOM 2769 O O . LEU A 1 376 ? 149.998 198.337 142.704 1.00 152.15 376 LEU A O 1
ATOM 2774 N N . CYS A 1 377 ? 149.656 198.946 140.555 1.00 161.06 377 CYS A N 1
ATOM 2775 C CA . CYS A 1 377 ? 149.292 200.328 140.832 1.00 161.06 377 CYS A CA 1
ATOM 2776 C C . CYS A 1 377 ? 148.192 200.755 139.874 1.00 161.06 377 CYS A C 1
ATOM 2777 O O . CYS A 1 377 ? 147.947 200.104 138.855 1.00 161.06 377 CYS A O 1
ATOM 2780 N N . PHE A 1 378 ? 147.532 201.863 140.209 1.00 168.66 378 PHE A N 1
ATOM 2781 C CA . PHE A 1 378 ? 146.481 202.429 139.364 1.00 168.66 378 PHE A CA 1
ATOM 2782 C C . PHE A 1 378 ? 146.553 203.949 139.464 1.00 168.66 378 PHE A C 1
ATOM 2783 O O . PHE A 1 378 ? 146.214 204.523 140.503 1.00 168.66 378 PHE A O 1
ATOM 2791 N N . GLY A 1 379 ? 146.973 204.595 138.380 1.00 178.50 379 GLY A N 1
ATOM 2792 C CA . GLY A 1 379 ? 147.089 206.042 138.357 1.00 178.50 379 GLY A CA 1
ATOM 2793 C C . GLY A 1 379 ? 147.201 206.538 136.934 1.00 178.50 379 GLY A C 1
ATOM 2794 O O . GLY A 1 379 ? 146.803 205.865 135.983 1.00 178.50 379 GLY A O 1
ATOM 2795 N N . ARG A 1 380 ? 147.724 207.753 136.796 1.00 183.45 380 ARG A N 1
ATOM 2796 C CA . ARG A 1 380 ? 148.018 208.266 135.467 1.00 183.45 380 ARG A CA 1
ATOM 2797 C C . ARG A 1 380 ? 149.470 207.995 135.104 1.00 183.45 380 ARG A C 1
ATOM 2798 O O . ARG A 1 380 ? 150.379 208.213 135.909 1.00 183.45 380 ARG A O 1
ATOM 2806 N N . TYR A 1 381 ? 149.685 207.481 133.900 1.00 183.37 381 TYR A N 1
ATOM 2807 C CA . TYR A 1 381 ? 151.021 207.203 133.396 1.00 183.37 381 TYR A CA 1
ATOM 2808 C C . TYR A 1 381 ? 151.302 208.117 132.213 1.00 183.37 381 TYR A C 1
ATOM 2809 O O . TYR A 1 381 ? 150.824 207.863 131.104 1.00 183.37 381 TYR A O 1
ATOM 2818 N N . GLY A 1 382 ? 152.082 209.164 132.445 1.00 188.22 382 GLY A N 1
ATOM 2819 C CA . GLY A 1 382 ? 152.421 210.062 131.355 1.00 188.22 382 GLY A CA 1
ATOM 2820 C C . GLY A 1 382 ? 151.280 211.009 131.050 1.00 188.22 382 GLY A C 1
ATOM 2821 O O . GLY A 1 382 ? 150.883 211.833 131.881 1.00 188.22 382 GLY A O 1
ATOM 2822 N N . ARG A 1 383 ? 150.740 210.896 129.835 1.00 187.92 383 ARG A N 1
ATOM 2823 C CA . ARG A 1 383 ? 149.678 211.803 129.418 1.00 187.92 383 ARG A CA 1
ATOM 2824 C C . ARG A 1 383 ? 148.300 211.222 129.707 1.00 187.92 383 ARG A C 1
ATOM 2825 O O . ARG A 1 383 ? 147.370 211.963 130.048 1.00 187.92 383 ARG A O 1
ATOM 2833 N N . GLU A 1 384 ? 148.147 209.908 129.569 1.00 188.84 384 GLU A N 1
ATOM 2834 C CA . GLU A 1 384 ? 146.857 209.275 129.803 1.00 188.84 384 GLU A CA 1
ATOM 2835 C C . GLU A 1 384 ? 146.556 209.239 131.295 1.00 188.84 384 GLU A C 1
ATOM 2836 O O . GLU A 1 384 ? 147.461 209.090 132.121 1.00 188.84 384 GLU A O 1
ATOM 2842 N N . ASP A 1 385 ? 145.277 209.386 131.639 1.00 185.44 385 ASP A N 1
ATOM 2843 C CA . ASP A 1 385 ? 144.920 209.561 133.041 1.00 185.44 385 ASP A CA 1
ATOM 2844 C C . ASP A 1 385 ? 144.524 208.244 133.694 1.00 185.44 385 ASP A C 1
ATOM 2845 O O . ASP A 1 385 ? 144.571 208.118 134.923 1.00 185.44 385 ASP A O 1
ATOM 2850 N N . ASN A 1 386 ? 144.143 207.251 132.900 1.00 184.06 386 ASN A N 1
ATOM 2851 C CA . ASN A 1 386 ? 143.651 205.985 133.421 1.00 184.06 386 ASN A CA 1
ATOM 2852 C C . ASN A 1 386 ? 144.608 204.865 133.044 1.00 184.06 386 ASN A C 1
ATOM 2853 O O . ASN A 1 386 ? 144.539 204.333 131.932 1.00 184.06 386 ASN A O 1
ATOM 2858 N N . THR A 1 387 ? 145.491 204.506 133.973 1.00 180.26 387 THR A N 1
ATOM 2859 C CA . THR A 1 387 ? 146.440 203.426 133.739 1.00 180.26 387 THR A CA 1
ATOM 2860 C C . THR A 1 387 ? 146.491 202.520 134.962 1.00 180.26 387 THR A C 1
ATOM 2861 O O . THR A 1 387 ? 146.581 203.005 136.093 1.00 180.26 387 THR A O 1
ATOM 2865 N N . LEU A 1 388 ? 146.430 201.207 134.754 1.00 168.85 388 LEU A N 1
ATOM 2866 C CA . LEU A 1 388 ? 146.455 200.238 135.848 1.00 168.85 388 LEU A CA 1
ATOM 2867 C C . LEU A 1 388 ? 147.574 199.255 135.514 1.00 168.85 388 LEU A C 1
ATOM 2868 O O . LEU A 1 388 ? 147.364 198.263 134.812 1.00 168.85 388 LEU A O 1
ATOM 2873 N N . ILE A 1 389 ? 148.765 199.546 136.012 1.00 162.23 389 ILE A N 1
ATOM 2874 C CA . ILE A 1 389 ? 149.965 198.776 135.708 1.00 162.23 389 ILE A CA 1
ATOM 2875 C C . ILE A 1 389 ? 150.019 197.550 136.612 1.00 162.23 389 ILE A C 1
ATOM 2876 O O . ILE A 1 389 ? 149.696 197.616 137.803 1.00 162.23 389 ILE A O 1
ATOM 2881 N N . MET A 1 390 ? 150.388 196.410 136.030 1.00 166.08 390 MET A N 1
ATOM 2882 C CA . MET A 1 390 ? 150.586 195.162 136.753 1.00 166.08 390 MET A CA 1
ATOM 2883 C C . MET A 1 390 ? 151.880 194.510 136.269 1.00 166.08 390 MET A C 1
ATOM 2884 O O . MET A 1 390 ? 152.567 195.032 135.386 1.00 166.08 390 MET A O 1
ATOM 2889 N N . THR A 1 391 ? 152.221 193.362 136.854 1.00 161.86 391 THR A N 1
ATOM 2890 C CA . THR A 1 391 ? 153.548 192.782 136.666 1.00 161.86 391 THR A CA 1
ATOM 2891 C C . THR A 1 391 ? 153.475 191.277 136.884 1.00 161.86 391 THR A C 1
ATOM 2892 O O . THR A 1 391 ? 152.883 190.825 137.867 1.00 161.86 391 THR A O 1
ATOM 2896 N N . THR A 1 392 ? 154.073 190.510 135.971 1.00 162.67 392 THR A N 1
ATOM 2897 C CA . THR A 1 392 ? 154.092 189.056 136.075 1.00 162.67 392 THR A CA 1
ATOM 2898 C C . THR A 1 392 ? 154.974 188.590 137.228 1.00 162.67 392 THR A C 1
ATOM 2899 O O . THR A 1 392 ? 155.832 189.324 137.723 1.00 162.67 392 THR A O 1
ATOM 2903 N N . ARG A 1 393 ? 154.769 187.337 137.641 1.00 155.86 393 ARG A N 1
ATOM 2904 C CA . ARG A 1 393 ? 155.602 186.776 138.698 1.00 155.86 393 ARG A CA 1
ATOM 2905 C C . ARG A 1 393 ? 156.988 186.412 138.186 1.00 155.86 393 ARG A C 1
ATOM 2906 O O . ARG A 1 393 ? 157.932 186.311 138.977 1.00 155.86 393 ARG A O 1
ATOM 2914 N N . GLY A 1 394 ? 157.134 186.209 136.876 1.00 159.11 394 GLY A N 1
ATOM 2915 C CA . GLY A 1 394 ? 158.442 185.903 136.330 1.00 159.11 394 GLY A CA 1
ATOM 2916 C C . GLY A 1 394 ? 159.311 187.131 136.177 1.00 159.11 394 GLY A C 1
ATOM 2917 O O . GLY A 1 394 ? 160.541 187.031 136.197 1.00 159.11 394 GLY A O 1
ATOM 2918 N N . GLY A 1 395 ? 158.695 188.297 136.016 1.00 159.96 395 GLY A N 1
ATOM 2919 C CA . GLY A 1 395 ? 159.443 189.529 135.918 1.00 159.96 395 GLY A CA 1
ATOM 2920 C C . GLY A 1 395 ? 159.026 190.399 134.754 1.00 159.96 395 GLY A C 1
ATOM 2921 O O . GLY A 1 395 ? 159.505 191.527 134.608 1.00 159.96 395 GLY A O 1
ATOM 2922 N N . GLY A 1 396 ? 158.128 189.886 133.918 1.00 164.35 396 GLY A N 1
ATOM 2923 C CA . GLY A 1 396 ? 157.673 190.615 132.757 1.00 164.35 396 GLY A CA 1
ATOM 2924 C C . GLY A 1 396 ? 156.650 191.675 133.106 1.00 164.35 396 GLY A C 1
ATOM 2925 O O . GLY A 1 396 ? 156.268 191.866 134.259 1.00 164.35 396 GLY A O 1
ATOM 2926 N N . LEU A 1 397 ? 156.193 192.376 132.072 1.00 164.69 397 LEU A N 1
ATOM 2927 C CA . LEU A 1 397 ? 155.259 193.479 132.230 1.00 164.69 397 LEU A CA 1
ATOM 2928 C C . LEU A 1 397 ? 153.968 193.210 131.471 1.00 164.69 397 LEU A C 1
ATOM 2929 O O . LEU A 1 397 ? 153.937 192.465 130.489 1.00 164.69 397 LEU A O 1
ATOM 2934 N N . ILE A 1 398 ? 152.900 193.843 131.944 1.00 166.43 398 ILE A N 1
ATOM 2935 C CA . ILE A 1 398 ? 151.609 193.857 131.265 1.00 166.43 398 ILE A CA 1
ATOM 2936 C C . ILE A 1 398 ? 150.888 195.141 131.647 1.00 166.43 398 ILE A C 1
ATOM 2937 O O . ILE A 1 398 ? 150.758 195.464 132.831 1.00 166.43 398 ILE A O 1
ATOM 2942 N N . ILE A 1 399 ? 150.448 195.895 130.643 1.00 168.82 399 ILE A N 1
ATOM 2943 C CA . ILE A 1 399 ? 149.878 197.220 130.844 1.00 168.82 399 ILE A CA 1
ATOM 2944 C C . ILE A 1 399 ? 148.455 197.226 130.304 1.00 168.82 399 ILE A C 1
ATOM 2945 O O . ILE A 1 399 ? 148.199 196.732 129.200 1.00 168.82 399 ILE A O 1
ATOM 2950 N N . LYS A 1 400 ? 147.531 197.787 131.082 1.00 171.39 400 LYS A N 1
ATOM 2951 C CA . LYS A 1 400 ? 146.150 197.977 130.668 1.00 171.39 400 LYS A CA 1
ATOM 2952 C C . LYS A 1 400 ? 145.838 199.466 130.609 1.00 171.39 400 LYS A C 1
ATOM 2953 O O . LYS A 1 400 ? 146.450 200.272 131.314 1.00 171.39 400 LYS A O 1
ATOM 2959 N N . ILE A 1 401 ? 144.882 199.828 129.756 1.00 170.53 401 ILE A N 1
ATOM 2960 C CA . ILE A 1 401 ? 144.463 201.216 129.586 1.00 170.53 401 ILE A CA 1
ATOM 2961 C C . ILE A 1 401 ? 142.943 201.259 129.574 1.00 170.53 401 ILE A C 1
ATOM 2962 O O . ILE A 1 401 ? 142.304 200.585 128.760 1.00 170.53 401 ILE A O 1
ATOM 2967 N N . LEU A 1 402 ? 142.363 202.032 130.485 1.00 174.73 402 LEU A N 1
ATOM 2968 C CA . LEU A 1 402 ? 140.927 202.238 130.469 1.00 174.73 402 LEU A CA 1
ATOM 2969 C C . LEU A 1 402 ? 140.557 203.294 129.429 1.00 174.73 402 LEU A C 1
ATOM 2970 O O . LEU A 1 402 ? 141.334 204.198 129.113 1.00 174.73 402 LEU A O 1
ATOM 2975 N N . LYS A 1 403 ? 139.347 203.169 128.893 1.00 182.41 403 LYS A N 1
ATOM 2976 C CA . LYS A 1 403 ? 138.796 204.140 127.960 1.00 182.41 403 LYS A CA 1
ATOM 2977 C C . LYS A 1 403 ? 137.793 205.041 128.669 1.00 182.41 403 LYS A C 1
ATOM 2978 O O . LYS A 1 403 ? 137.266 204.701 129.731 1.00 182.41 403 LYS A O 1
ATOM 2984 N N . ARG A 1 404 ? 137.535 206.203 128.063 1.00 190.20 404 ARG A N 1
ATOM 2985 C CA . ARG A 1 404 ? 136.674 207.200 128.693 1.00 190.20 404 ARG A CA 1
ATOM 2986 C C . ARG A 1 404 ? 135.211 206.778 128.660 1.00 190.20 404 ARG A C 1
ATOM 2987 O O . ARG A 1 404 ? 134.418 207.206 129.506 1.00 190.20 404 ARG A O 1
ATOM 2995 N N . THR A 1 405 ? 134.835 205.943 127.691 1.00 189.30 405 THR A N 1
ATOM 2996 C CA . THR A 1 405 ? 133.436 205.555 127.552 1.00 189.30 405 THR A CA 1
ATOM 2997 C C . THR A 1 405 ? 133.031 204.537 128.610 1.00 189.30 405 THR A C 1
ATOM 2998 O O . THR A 1 405 ? 131.879 204.526 129.059 1.00 189.30 405 THR A O 1
ATOM 3002 N N . ALA A 1 406 ? 133.958 203.677 129.020 1.00 184.13 406 ALA A N 1
ATOM 3003 C CA . ALA A 1 406 ? 133.613 202.596 129.931 1.00 184.13 406 ALA A CA 1
ATOM 3004 C C . ALA A 1 406 ? 133.470 203.109 131.356 1.00 184.13 406 ALA A C 1
ATOM 3005 O O . ALA A 1 406 ? 134.406 203.679 131.923 1.00 184.13 406 ALA A O 1
ATOM 3007 N N . VAL A 1 407 ? 132.286 202.906 131.931 1.00 186.31 407 VAL A N 1
ATOM 3008 C CA . VAL A 1 407 ? 132.067 203.075 133.359 1.00 186.31 407 VAL A CA 1
ATOM 3009 C C . VAL A 1 407 ? 131.808 201.684 133.924 1.00 186.31 407 VAL A C 1
ATOM 3010 O O . VAL A 1 407 ? 131.352 200.777 133.223 1.00 186.31 407 VAL A O 1
ATOM 3014 N N . PHE A 1 408 ? 132.171 201.497 135.187 1.00 183.42 408 PHE A N 1
ATOM 3015 C CA . PHE A 1 408 ? 132.176 200.176 135.797 1.00 183.42 408 PHE A CA 1
ATOM 3016 C C . PHE A 1 408 ? 130.787 199.839 136.323 1.00 183.42 408 PHE A C 1
ATOM 3017 O O . PHE A 1 408 ? 130.217 200.586 137.126 1.00 183.42 408 PHE A O 1
ATOM 3025 N N . VAL A 1 409 ? 130.253 198.712 135.859 1.00 188.89 409 VAL A N 1
ATOM 3026 C CA . VAL A 1 409 ? 128.955 198.195 136.255 1.00 188.89 409 VAL A CA 1
ATOM 3027 C C . VAL A 1 409 ? 129.256 197.052 137.222 1.00 188.89 409 VAL A C 1
ATOM 3028 O O . VAL A 1 409 ? 130.299 196.414 137.137 1.00 188.89 409 VAL A O 1
ATOM 3032 N N . GLU A 1 410 ? 128.204 196.552 137.917 1.00 196.54 410 GLU A N 1
ATOM 3033 C CA . GLU A 1 410 ? 128.154 195.122 138.322 1.00 196.54 410 GLU A CA 1
ATOM 3034 C C . GLU A 1 410 ? 128.263 194.196 137.115 1.00 196.54 410 GLU A C 1
ATOM 3035 O O . GLU A 1 410 ? 129.271 193.496 136.953 1.00 196.54 410 GLU A O 1
ATOM 3037 N N . GLY A 1 411 ? 127.240 194.209 136.247 1.00 211.14 411 GLY A N 1
ATOM 3038 C CA . GLY A 1 411 ? 127.174 193.440 134.992 1.00 211.14 411 GLY A CA 1
ATOM 3039 C C . GLY A 1 411 ? 127.394 191.942 135.215 1.00 211.14 411 GLY A C 1
ATOM 3040 O O . GLY A 1 411 ? 128.011 191.248 134.403 1.00 211.14 411 GLY A O 1
ATOM 3041 N N . GLY A 1 412 ? 126.877 191.442 136.333 1.00 222.02 412 GLY A N 1
ATOM 3042 C CA . GLY A 1 412 ? 127.101 190.069 136.765 1.00 222.02 412 GLY A CA 1
ATOM 3043 C C . GLY A 1 412 ? 125.836 189.257 136.527 1.00 222.02 412 GLY A C 1
ATOM 3044 O O . GLY A 1 412 ? 124.735 189.699 136.875 1.00 222.02 412 GLY A O 1
ATOM 3045 N N . SER A 1 413 ? 125.996 188.079 135.934 1.00 232.40 413 SER A N 1
ATOM 3046 C CA . SER A 1 413 ? 124.871 187.194 135.688 1.00 232.40 413 SER A CA 1
ATOM 3047 C C . SER A 1 413 ? 124.475 186.457 136.965 1.00 232.40 413 SER A C 1
ATOM 3048 O O . SER A 1 413 ? 125.112 186.586 138.015 1.00 232.40 413 SER A O 1
ATOM 3050 N N . GLU A 1 414 ? 123.400 185.675 136.860 1.00 240.34 414 GLU A N 1
ATOM 3051 C CA . GLU A 1 414 ? 122.886 184.892 137.984 1.00 240.34 414 GLU A CA 1
ATOM 3052 C C . GLU A 1 414 ? 123.417 183.460 137.891 1.00 240.34 414 GLU A C 1
ATOM 3053 O O . GLU A 1 414 ? 122.783 182.550 137.352 1.00 240.34 414 GLU A O 1
ATOM 3055 N N . VAL A 1 415 ? 124.618 183.273 138.435 1.00 239.53 415 VAL A N 1
ATOM 3056 C CA . VAL A 1 415 ? 125.255 181.962 138.454 1.00 239.53 415 VAL A CA 1
ATOM 3057 C C . VAL A 1 415 ? 124.600 181.093 139.521 1.00 239.53 415 VAL A C 1
ATOM 3058 O O . VAL A 1 415 ? 124.766 181.341 140.721 1.00 239.53 415 VAL A O 1
ATOM 3060 N N . GLY A 1 416 ? 123.863 180.075 139.086 1.00 233.23 416 GLY A N 1
ATOM 3061 C CA . GLY A 1 416 ? 123.101 179.241 140.000 1.00 233.23 416 GLY A CA 1
ATOM 3062 C C . GLY A 1 416 ? 123.961 178.109 140.553 1.00 233.23 416 GLY A C 1
ATOM 3063 O O . GLY A 1 416 ? 125.153 177.991 140.255 1.00 233.23 416 GLY A O 1
ATOM 3064 N N . PRO A 1 417 ? 123.330 177.267 141.375 1.00 211.87 417 PRO A N 1
ATOM 3065 C CA . PRO A 1 417 ? 124.052 176.183 142.035 1.00 211.87 417 PRO A CA 1
ATOM 3066 C C . PRO A 1 417 ? 124.342 175.044 141.068 1.00 211.87 417 PRO A C 1
ATOM 3067 O O . PRO A 1 417 ? 125.505 174.728 140.791 1.00 211.87 417 PRO A O 1
ATOM 3069 N N . PRO A 1 418 ? 123.295 174.414 140.540 1.00 199.03 418 PRO A N 1
ATOM 3070 C CA . PRO A 1 418 ? 123.440 173.280 139.633 1.00 199.03 418 PRO A CA 1
ATOM 3071 C C . PRO A 1 418 ? 122.510 173.473 138.445 1.00 199.03 418 PRO A C 1
ATOM 3072 O O . PRO A 1 418 ? 121.310 173.192 138.539 1.00 199.03 418 PRO A O 1
ATOM 3074 N N . PRO A 1 419 ? 123.062 173.951 137.331 1.00 195.95 419 PRO A N 1
ATOM 3075 C CA . PRO A 1 419 ? 122.337 173.998 136.073 1.00 195.95 419 PRO A CA 1
ATOM 3076 C C . PRO A 1 419 ? 122.713 172.853 135.146 1.00 195.95 419 PRO A C 1
ATOM 3077 O O . PRO A 1 419 ? 122.184 172.780 134.032 1.00 195.95 419 PRO A O 1
ATOM 3079 N N . ALA A 1 420 ? 123.602 171.960 135.572 1.00 188.12 420 ALA A N 1
ATOM 3080 C CA . ALA A 1 420 ? 124.052 170.871 134.720 1.00 188.12 420 ALA A CA 1
ATOM 3081 C C . ALA A 1 420 ? 123.229 169.609 134.957 1.00 188.12 420 ALA A C 1
ATOM 3082 O O . ALA A 1 420 ? 122.770 169.332 136.069 1.00 188.12 420 ALA A O 1
ATOM 3084 N N . GLN A 1 421 ? 123.050 168.837 133.882 1.00 184.45 421 GLN A N 1
ATOM 3085 C CA . GLN A 1 421 ? 122.308 167.583 133.967 1.00 184.45 421 GLN A CA 1
ATOM 3086 C C . GLN A 1 421 ? 123.251 166.388 134.023 1.00 184.45 421 GLN A C 1
ATOM 3087 O O . GLN A 1 421 ? 123.009 165.370 133.364 1.00 184.45 421 GLN A O 1
ATOM 3089 N N . ALA A 1 422 ? 124.350 166.517 134.770 1.00 176.83 422 ALA A N 1
ATOM 3090 C CA . ALA A 1 422 ? 125.435 165.524 134.861 1.00 176.83 422 ALA A CA 1
ATOM 3091 C C . ALA A 1 422 ? 124.878 164.227 135.451 1.00 176.83 422 ALA A C 1
ATOM 3092 O O . ALA A 1 422 ? 125.194 163.146 134.938 1.00 176.83 422 ALA A O 1
ATOM 3094 N N . MET A 1 423 ? 124.062 164.278 136.504 1.00 161.29 423 MET A N 1
ATOM 3095 C CA . MET A 1 423 ? 123.506 163.079 137.125 1.00 161.29 423 MET A CA 1
ATOM 3096 C C . MET A 1 423 ? 122.017 163.306 137.390 1.00 161.29 423 MET A C 1
ATOM 3097 O O . MET A 1 423 ? 121.630 163.988 138.341 1.00 161.29 423 MET A O 1
ATOM 3099 N N . LYS A 1 424 ? 121.178 162.738 136.529 1.00 146.59 424 LYS A N 1
ATOM 3100 C CA . LYS A 1 424 ? 119.741 162.809 136.742 1.00 146.59 424 LYS A CA 1
ATOM 3101 C C . LYS A 1 424 ? 119.236 161.532 137.402 1.00 146.59 424 LYS A C 1
ATOM 3102 O O . LYS A 1 424 ? 118.736 160.628 136.724 1.00 146.59 424 LYS A O 1
ATOM 3104 N N . LEU A 1 425 ? 119.381 161.474 138.734 1.00 130.12 425 LEU A N 1
ATOM 3105 C CA . LEU A 1 425 ? 118.845 160.410 139.596 1.00 130.12 425 LEU A CA 1
ATOM 3106 C C . LEU A 1 425 ? 119.372 159.031 139.202 1.00 130.12 425 LEU A C 1
ATOM 3107 O O . LEU A 1 425 ? 118.644 158.190 138.671 1.00 130.12 425 LEU A O 1
ATOM 3109 N N . ASN A 1 426 ? 120.666 158.818 139.439 1.00 121.51 426 ASN A N 1
ATOM 3110 C CA . ASN A 1 426 ? 121.346 157.577 139.072 1.00 121.51 426 ASN A CA 1
ATOM 3111 C C . ASN A 1 426 ? 120.808 156.429 139.922 1.00 121.51 426 ASN A C 1
ATOM 3112 O O . ASN A 1 426 ? 121.181 156.278 141.088 1.00 121.51 426 ASN A O 1
ATOM 3117 N N . VAL A 1 427 ? 119.944 155.612 139.328 1.00 110.30 427 VAL A N 1
ATOM 3118 C CA . VAL A 1 427 ? 119.318 154.470 139.990 1.00 110.30 427 VAL A CA 1
ATOM 3119 C C . VAL A 1 427 ? 119.411 153.288 139.032 1.00 110.30 427 VAL A C 1
ATOM 3120 O O . VAL A 1 427 ? 119.056 153.433 137.854 1.00 110.30 427 VAL A O 1
ATOM 3124 N N . PRO A 1 428 ? 119.890 152.120 139.468 1.00 106.53 428 PRO A N 1
ATOM 3125 C CA . PRO A 1 428 ? 119.987 150.979 138.552 1.00 106.53 428 PRO A CA 1
ATOM 3126 C C . PRO A 1 428 ? 118.618 150.411 138.222 1.00 106.53 428 PRO A C 1
ATOM 3127 O O . PRO A 1 428 ? 117.650 150.583 138.967 1.00 106.53 428 PRO A O 1
ATOM 3131 N N . ARG A 1 429 ? 118.544 149.730 137.084 1.00 114.06 429 ARG A N 1
ATOM 3132 C CA . ARG A 1 429 ? 117.284 149.249 136.537 1.00 114.06 429 ARG A CA 1
ATOM 3133 C C . ARG A 1 429 ? 117.094 147.777 136.870 1.00 114.06 429 ARG A C 1
ATOM 3134 O O . ARG A 1 429 ? 117.990 146.960 136.631 1.00 114.06 429 ARG A O 1
ATOM 3142 N N . LYS A 1 430 ? 115.924 147.446 137.407 1.00 111.88 430 LYS A N 1
ATOM 3143 C CA . LYS A 1 430 ? 115.589 146.084 137.798 1.00 111.88 430 LYS A CA 1
ATOM 3144 C C . LYS A 1 430 ? 114.801 145.407 136.684 1.00 111.88 430 LYS A C 1
ATOM 3145 O O . LYS A 1 430 ? 113.700 145.846 136.338 1.00 111.88 430 LYS A O 1
ATOM 3151 N N . THR A 1 431 ? 115.363 144.330 136.144 1.00 118.62 431 THR A N 1
ATOM 3152 C CA . THR A 1 431 ? 114.846 143.674 134.950 1.00 118.62 431 THR A CA 1
ATOM 3153 C C . THR A 1 431 ? 113.721 142.706 135.303 1.00 118.62 431 THR A C 1
ATOM 3154 O O . THR A 1 431 ? 113.164 142.724 136.403 1.00 118.62 431 THR A O 1
ATOM 3158 N N . ARG A 1 432 ? 113.367 141.848 134.341 1.00 121.14 432 ARG A N 1
ATOM 3159 C CA . ARG A 1 432 ? 112.388 140.793 134.574 1.00 121.14 432 ARG A CA 1
ATOM 3160 C C . ARG A 1 432 ? 112.911 139.740 135.540 1.00 121.14 432 ARG A C 1
ATOM 3161 O O . ARG A 1 432 ? 112.115 139.109 136.242 1.00 121.14 432 ARG A O 1
ATOM 3169 N N . LEU A 1 433 ? 114.229 139.552 135.606 1.00 111.64 433 LEU A N 1
ATOM 3170 C CA . LEU A 1 433 ? 114.821 138.497 136.417 1.00 111.64 433 LEU A CA 1
ATOM 3171 C C . LEU A 1 433 ? 114.684 138.761 137.916 1.00 111.64 433 LEU A C 1
ATOM 3172 O O . LEU A 1 433 ? 114.886 137.839 138.712 1.00 111.64 433 LEU A O 1
ATOM 3177 N N . TYR A 1 434 ? 114.322 139.980 138.318 1.00 110.92 434 TYR A N 1
ATOM 3178 C CA . TYR A 1 434 ? 113.945 140.236 139.701 1.00 110.92 434 TYR A CA 1
ATOM 3179 C C . TYR A 1 434 ? 112.440 140.152 139.926 1.00 110.92 434 TYR A C 1
ATOM 3180 O O . TYR A 1 434 ? 112.011 139.682 140.986 1.00 110.92 434 TYR A O 1
ATOM 3189 N N . VAL A 1 435 ? 111.624 140.574 138.955 1.00 120.76 435 VAL A N 1
ATOM 3190 C CA . VAL A 1 435 ? 110.189 140.687 139.206 1.00 120.76 435 VAL A CA 1
ATOM 3191 C C . VAL A 1 435 ? 109.510 139.318 139.204 1.00 120.76 435 VAL A C 1
ATOM 3192 O O . VAL A 1 435 ? 108.396 139.180 139.722 1.00 120.76 435 VAL A O 1
ATOM 3196 N N . ASP A 1 436 ? 110.160 138.285 138.674 1.00 121.90 436 ASP A N 1
ATOM 3197 C CA . ASP A 1 436 ? 109.640 136.941 138.872 1.00 121.90 436 ASP A CA 1
ATOM 3198 C C . ASP A 1 436 ? 110.097 136.345 140.192 1.00 121.90 436 ASP A C 1
ATOM 3199 O O . ASP A 1 436 ? 109.453 135.421 140.698 1.00 121.90 436 ASP A O 1
ATOM 3204 N N . GLN A 1 437 ? 111.194 136.853 140.755 1.00 108.15 437 GLN A N 1
ATOM 3205 C CA . GLN A 1 437 ? 111.695 136.332 142.016 1.00 108.15 437 GLN A CA 1
ATOM 3206 C C . GLN A 1 437 ? 110.819 136.724 143.192 1.00 108.15 437 GLN A C 1
ATOM 3207 O O . GLN A 1 437 ? 110.787 135.998 144.189 1.00 108.15 437 GLN A O 1
ATOM 3213 N N . THR A 1 438 ? 110.097 137.840 143.098 1.00 112.60 438 THR A N 1
ATOM 3214 C CA . THR A 1 438 ? 109.246 138.245 144.209 1.00 112.60 438 THR A CA 1
ATOM 3215 C C . THR A 1 438 ? 107.975 137.405 144.264 1.00 112.60 438 THR A C 1
ATOM 3216 O O . THR A 1 438 ? 107.316 137.327 145.307 1.00 112.60 438 THR A O 1
ATOM 3220 N N . LEU A 1 439 ? 107.617 136.758 143.153 1.00 120.66 439 LEU A N 1
ATOM 3221 C CA . LEU A 1 439 ? 106.452 135.882 143.169 1.00 120.66 439 LEU A CA 1
ATOM 3222 C C . LEU A 1 439 ? 106.771 134.550 143.828 1.00 120.66 439 LEU A C 1
ATOM 3223 O O . LEU A 1 439 ? 105.894 133.942 144.452 1.00 120.66 439 LEU A O 1
ATOM 3228 N N . ARG A 1 440 ? 108.016 134.086 143.701 1.00 116.56 440 ARG A N 1
ATOM 3229 C CA . ARG A 1 440 ? 108.440 132.884 144.411 1.00 116.56 440 ARG A CA 1
ATOM 3230 C C . ARG A 1 440 ? 108.477 133.130 145.913 1.00 116.56 440 ARG A C 1
ATOM 3231 O O . ARG A 1 440 ? 108.176 132.232 146.708 1.00 116.56 440 ARG A O 1
ATOM 3239 N N . GLU A 1 441 ? 108.803 134.353 146.319 1.00 117.59 441 GLU A N 1
ATOM 3240 C CA . GLU A 1 441 ? 108.858 134.689 147.732 1.00 117.59 441 GLU A CA 1
ATOM 3241 C C . GLU A 1 441 ? 107.486 134.911 148.341 1.00 117.59 441 GLU A C 1
ATOM 3242 O O . GLU A 1 441 ? 107.330 134.745 149.554 1.00 117.59 441 GLU A O 1
ATOM 3248 N N . ARG A 1 442 ? 106.492 135.275 147.531 1.00 118.38 442 ARG A N 1
ATOM 3249 C CA . ARG A 1 442 ? 105.219 135.717 148.086 1.00 118.38 442 ARG A CA 1
ATOM 3250 C C . ARG A 1 442 ? 104.380 134.544 148.573 1.00 118.38 442 ARG A C 1
ATOM 3251 O O . ARG A 1 442 ? 103.758 134.621 149.638 1.00 118.38 442 ARG A O 1
ATOM 3259 N N . GLU A 1 443 ? 104.355 133.451 147.817 1.00 122.55 443 GLU A N 1
ATOM 3260 C CA . GLU A 1 443 ? 103.493 132.321 148.139 1.00 122.55 443 GLU A CA 1
ATOM 3261 C C . GLU A 1 443 ? 104.188 131.241 148.956 1.00 122.55 443 GLU A C 1
ATOM 3262 O O . GLU A 1 443 ? 103.615 130.746 149.929 1.00 122.55 443 GLU A O 1
ATOM 3268 N N . ALA A 1 444 ? 105.409 130.860 148.587 1.00 116.00 444 ALA A N 1
ATOM 3269 C CA . ALA A 1 444 ? 106.130 129.799 149.273 1.00 116.00 444 ALA A CA 1
ATOM 3270 C C . ALA A 1 444 ? 107.154 130.332 150.268 1.00 116.00 444 ALA A C 1
ATOM 3271 O O . ALA A 1 444 ? 108.102 129.619 150.610 1.00 116.00 444 ALA A O 1
ATOM 3273 N N . GLY A 1 445 ? 106.981 131.566 150.744 1.00 105.19 445 GLY A N 1
ATOM 3274 C CA . GLY A 1 445 ? 107.978 132.172 151.608 1.00 105.19 445 GLY A CA 1
ATOM 3275 C C . GLY A 1 445 ? 108.041 131.585 153.000 1.00 105.19 445 GLY A C 1
ATOM 3276 O O . GLY A 1 445 ? 109.095 131.650 153.639 1.00 105.19 445 GLY A O 1
ATOM 3277 N N . THR A 1 446 ? 106.943 130.996 153.475 1.00 103.33 446 THR A N 1
ATOM 3278 C CA . THR A 1 446 ? 106.898 130.507 154.848 1.00 103.33 446 THR A CA 1
ATOM 3279 C C . THR A 1 446 ? 107.784 129.287 155.042 1.00 103.33 446 THR A C 1
ATOM 3280 O O . THR A 1 446 ? 108.220 129.011 156.164 1.00 103.33 446 THR A O 1
ATOM 3284 N N . ALA A 1 447 ? 108.061 128.551 153.970 1.00 110.83 447 ALA A N 1
ATOM 3285 C CA . ALA A 1 447 ? 109.034 127.473 154.061 1.00 110.83 447 ALA A CA 1
ATOM 3286 C C . ALA A 1 447 ? 110.456 128.010 154.060 1.00 110.83 447 ALA A C 1
ATOM 3287 O O . ALA A 1 447 ? 111.368 127.346 154.564 1.00 110.83 447 ALA A O 1
ATOM 3289 N N . MET A 1 448 ? 110.665 129.203 153.508 1.00 104.54 448 MET A N 1
ATOM 3290 C CA . MET A 1 448 ? 112.014 129.741 153.408 1.00 104.54 448 MET A CA 1
ATOM 3291 C C . MET A 1 448 ? 112.536 130.243 154.744 1.00 104.54 448 MET A C 1
ATOM 3292 O O . MET A 1 448 ? 113.750 130.227 154.972 1.00 104.54 448 MET A O 1
ATOM 3297 N N . HIS A 1 449 ? 111.648 130.683 155.634 1.00 102.43 449 HIS A N 1
ATOM 3298 C CA . HIS A 1 449 ? 112.100 131.217 156.912 1.00 102.43 449 HIS A CA 1
ATOM 3299 C C . HIS A 1 449 ? 112.609 130.109 157.820 1.00 102.43 449 HIS A C 1
ATOM 3300 O O . HIS A 1 449 ? 113.663 130.245 158.452 1.00 102.43 449 HIS A O 1
ATOM 3307 N N . ARG A 1 450 ? 111.872 129.001 157.898 1.00 112.27 450 ARG A N 1
ATOM 3308 C CA . ARG A 1 450 ? 112.305 127.877 158.715 1.00 112.27 450 ARG A CA 1
ATOM 3309 C C . ARG A 1 450 ? 113.486 127.150 158.103 1.00 112.27 450 ARG A C 1
ATOM 3310 O O . ARG A 1 450 ? 114.189 126.427 158.812 1.00 112.27 450 ARG A O 1
ATOM 3318 N N . ALA A 1 451 ? 113.717 127.322 156.804 1.00 101.11 451 ALA A N 1
ATOM 3319 C CA . ALA A 1 451 ? 114.909 126.756 156.195 1.00 101.11 451 ALA A CA 1
ATOM 3320 C C . ALA A 1 451 ? 116.153 127.534 156.584 1.00 101.11 451 ALA A C 1
ATOM 3321 O O . ALA A 1 451 ? 117.251 126.973 156.605 1.00 101.11 451 ALA A O 1
ATOM 3323 N N . PHE A 1 452 ? 116.010 128.819 156.893 1.00 95.81 452 PHE A N 1
ATOM 3324 C CA . PHE A 1 452 ? 117.192 129.601 157.226 1.00 95.81 452 PHE A CA 1
ATOM 3325 C C . PHE A 1 452 ? 117.652 129.338 158.651 1.00 95.81 452 PHE A C 1
ATOM 3326 O O . PHE A 1 452 ? 118.856 129.209 158.895 1.00 95.81 452 PHE A O 1
ATOM 3334 N N . GLN A 1 453 ? 116.711 129.239 159.593 1.00 100.89 453 GLN A N 1
ATOM 3335 C CA . GLN A 1 453 ? 117.065 129.136 161.006 1.00 100.89 453 GLN A CA 1
ATOM 3336 C C . GLN A 1 453 ? 117.750 127.813 161.318 1.00 100.89 453 GLN A C 1
ATOM 3337 O O . GLN A 1 453 ? 118.806 127.787 161.958 1.00 100.89 453 GLN A O 1
ATOM 3343 N N . THR A 1 454 ? 117.183 126.706 160.842 1.00 108.37 454 THR A N 1
ATOM 3344 C CA . THR A 1 454 ? 117.754 125.400 161.138 1.00 108.37 454 THR A CA 1
ATOM 3345 C C . THR A 1 454 ? 119.031 125.129 160.359 1.00 108.37 454 THR A C 1
ATOM 3346 O O . THR A 1 454 ? 119.726 124.157 160.661 1.00 108.37 454 THR A O 1
ATOM 3350 N N . ASP A 1 455 ? 119.342 125.944 159.355 1.00 102.50 455 ASP A N 1
ATOM 3351 C CA . ASP A 1 455 ? 120.657 125.876 158.738 1.00 102.50 455 ASP A CA 1
ATOM 3352 C C . ASP A 1 455 ? 121.634 126.804 159.431 1.00 102.50 455 ASP A C 1
ATOM 3353 O O . ASP A 1 455 ? 122.834 126.523 159.470 1.00 102.50 455 ASP A O 1
ATOM 3358 N N . LEU A 1 456 ? 121.134 127.902 159.984 1.00 90.25 456 LEU A N 1
ATOM 3359 C CA . LEU A 1 456 ? 121.962 128.784 160.788 1.00 90.25 456 LEU A CA 1
ATOM 3360 C C . LEU A 1 456 ? 122.213 128.207 162.172 1.00 90.25 456 LEU A C 1
ATOM 3361 O O . LEU A 1 456 ? 123.219 128.541 162.807 1.00 90.25 456 LEU A O 1
ATOM 3366 N N . TYR A 1 457 ? 121.323 127.336 162.651 1.00 98.67 457 TYR A N 1
ATOM 3367 C CA . TYR A 1 457 ? 121.514 126.751 163.972 1.00 98.67 457 TYR A CA 1
ATOM 3368 C C . TYR A 1 457 ? 122.647 125.737 163.978 1.00 98.67 457 TYR A C 1
ATOM 3369 O O . TYR A 1 457 ? 123.289 125.532 165.012 1.00 98.67 457 TYR A O 1
ATOM 3378 N N . LEU A 1 458 ? 122.908 125.096 162.843 1.00 92.32 458 LEU A N 1
ATOM 3379 C CA . LEU A 1 458 ? 124.116 124.293 162.733 1.00 92.32 458 LEU A CA 1
ATOM 3380 C C . LEU A 1 458 ? 125.342 125.172 162.563 1.00 92.32 458 LEU A C 1
ATOM 3381 O O . LEU A 1 458 ? 126.459 124.741 162.865 1.00 92.32 458 LEU A O 1
ATOM 3386 N N . LEU A 1 459 ? 125.155 126.402 162.085 1.00 80.39 459 LEU A N 1
ATOM 3387 C CA . LEU A 1 459 ? 126.293 127.263 161.797 1.00 80.39 459 LEU A CA 1
ATOM 3388 C C . LEU A 1 459 ? 126.904 127.819 163.073 1.00 80.39 459 LEU A C 1
ATOM 3389 O O . LEU A 1 459 ? 128.128 127.962 163.168 1.00 80.39 459 LEU A O 1
ATOM 3394 N N . ARG A 1 460 ? 126.068 128.148 164.059 1.00 81.39 460 ARG A N 1
ATOM 3395 C CA . ARG A 1 460 ? 126.589 128.582 165.348 1.00 81.39 460 ARG A CA 1
ATOM 3396 C C . ARG A 1 460 ? 127.330 127.452 166.043 1.00 81.39 460 ARG A C 1
ATOM 3397 O O . ARG A 1 460 ? 128.345 127.681 166.710 1.00 81.39 460 ARG A O 1
ATOM 3405 N N . LEU A 1 461 ? 126.846 126.220 165.880 1.00 86.73 461 LEU A N 1
ATOM 3406 C CA . LEU A 1 461 ? 127.501 125.081 166.507 1.00 86.73 461 LEU A CA 1
ATOM 3407 C C . LEU A 1 461 ? 128.807 124.743 165.804 1.00 86.73 461 LEU A C 1
ATOM 3408 O O . LEU A 1 461 ? 129.814 124.468 166.464 1.00 86.73 461 LEU A O 1
ATOM 3413 N N . ARG A 1 462 ? 128.812 124.774 164.469 1.00 79.35 462 ARG A N 1
ATOM 3414 C CA . ARG A 1 462 ? 130.014 124.431 163.717 1.00 79.35 462 ARG A CA 1
ATOM 3415 C C . ARG A 1 462 ? 131.112 125.466 163.909 1.00 79.35 462 ARG A C 1
ATOM 3416 O O . ARG A 1 462 ? 132.299 125.124 163.879 1.00 79.35 462 ARG A O 1
ATOM 3424 N N . ALA A 1 463 ? 130.739 126.725 164.136 1.00 78.34 463 ALA A N 1
ATOM 3425 C CA . ALA A 1 463 ? 131.739 127.751 164.399 1.00 78.34 463 ALA A CA 1
ATOM 3426 C C . ALA A 1 463 ? 132.352 127.575 165.780 1.00 78.34 463 ALA A C 1
ATOM 3427 O O . ALA A 1 463 ? 133.579 127.539 165.924 1.00 78.34 463 ALA A O 1
ATOM 3429 N N . ALA A 1 464 ? 131.506 127.451 166.806 1.00 81.59 464 ALA A N 1
ATOM 3430 C CA . ALA A 1 464 ? 131.990 127.404 168.181 1.00 81.59 464 ALA A CA 1
ATOM 3431 C C . ALA A 1 464 ? 132.749 126.120 168.478 1.00 81.59 464 ALA A C 1
ATOM 3432 O O . ALA A 1 464 ? 133.686 126.132 169.282 1.00 81.59 464 ALA A O 1
ATOM 3434 N N . ARG A 1 465 ? 132.373 125.010 167.840 1.00 86.69 465 ARG A N 1
ATOM 3435 C CA . ARG A 1 465 ? 133.134 123.776 167.990 1.00 86.69 465 ARG A CA 1
ATOM 3436 C C . ARG A 1 465 ? 134.488 123.859 167.303 1.00 86.69 465 ARG A C 1
ATOM 3437 O O . ARG A 1 465 ? 135.406 123.123 167.677 1.00 86.69 465 ARG A O 1
ATOM 3445 N N . ALA A 1 466 ? 134.635 124.735 166.313 1.00 76.54 466 ALA A N 1
ATOM 3446 C CA . ALA A 1 466 ? 135.934 124.987 165.713 1.00 76.54 466 ALA A CA 1
ATOM 3447 C C . ALA A 1 466 ? 136.638 126.184 166.326 1.00 76.54 466 ALA A C 1
ATOM 3448 O O . ALA A 1 466 ? 137.858 126.309 166.183 1.00 76.54 466 ALA A O 1
ATOM 3450 N N . TYR A 1 467 ? 135.901 127.066 166.997 1.00 81.76 467 TYR A N 1
ATOM 3451 C CA . TYR A 1 467 ? 136.533 128.164 167.717 1.00 81.76 467 TYR A CA 1
ATOM 3452 C C . TYR A 1 467 ? 137.249 127.647 168.955 1.00 81.76 467 TYR A C 1
ATOM 3453 O O . TYR A 1 467 ? 138.437 127.918 169.157 1.00 81.76 467 TYR A O 1
ATOM 3462 N N . LEU A 1 468 ? 136.538 126.892 169.795 1.00 91.44 468 LEU A N 1
ATOM 3463 C CA . LEU A 1 468 ? 137.122 126.355 171.019 1.00 91.44 468 LEU A CA 1
ATOM 3464 C C . LEU A 1 468 ? 138.189 125.308 170.741 1.00 91.44 468 LEU A C 1
ATOM 3465 O O . LEU A 1 468 ? 139.023 125.047 171.610 1.00 91.44 468 LEU A O 1
ATOM 3470 N N . GLN A 1 469 ? 138.183 124.715 169.548 1.00 97.46 469 GLN A N 1
ATOM 3471 C CA . GLN A 1 469 ? 139.220 123.779 169.139 1.00 97.46 469 GLN A CA 1
ATOM 3472 C C . GLN A 1 469 ? 140.576 124.456 168.980 1.00 97.46 469 GLN A C 1
ATOM 3473 O O . GLN A 1 469 ? 141.607 123.783 169.072 1.00 97.46 469 GLN A O 1
ATOM 3479 N N . ALA A 1 470 ? 140.603 125.769 168.764 1.00 95.88 470 ALA A N 1
ATOM 3480 C CA . ALA A 1 470 ? 141.850 126.508 168.645 1.00 95.88 470 ALA A CA 1
ATOM 3481 C C . ALA A 1 470 ? 142.107 127.464 169.795 1.00 95.88 470 ALA A C 1
ATOM 3482 O O . ALA A 1 470 ? 143.261 127.818 170.033 1.00 95.88 470 ALA A O 1
ATOM 3484 N N . LEU A 1 471 ? 141.063 127.901 170.500 1.00 102.59 471 LEU A N 1
ATOM 3485 C CA . LEU A 1 471 ? 141.257 128.822 171.614 1.00 102.59 471 LEU A CA 1
ATOM 3486 C C . LEU A 1 471 ? 141.947 128.133 172.782 1.00 102.59 471 LEU A C 1
ATOM 3487 O O . LEU A 1 471 ? 142.813 128.727 173.433 1.00 102.59 471 LEU A O 1
ATOM 3492 N N . GLU A 1 472 ? 141.582 126.880 173.057 1.00 116.43 472 GLU A N 1
ATOM 3493 C CA . GLU A 1 472 ? 142.269 126.122 174.097 1.00 116.43 472 GLU A CA 1
ATOM 3494 C C . GLU A 1 472 ? 143.703 125.818 173.694 1.00 116.43 472 GLU A C 1
ATOM 3495 O O . GLU A 1 472 ? 144.599 125.789 174.543 1.00 116.43 472 GLU A O 1
ATOM 3501 N N . SER A 1 473 ? 143.944 125.605 172.403 1.00 102.86 473 SER A N 1
ATOM 3502 C CA . SER A 1 473 ? 145.308 125.492 171.915 1.00 102.86 473 SER A CA 1
ATOM 3503 C C . SER A 1 473 ? 145.978 126.845 171.739 1.00 102.86 473 SER A C 1
ATOM 3504 O O . SER A 1 473 ? 147.182 126.877 171.469 1.00 102.86 473 SER A O 1
ATOM 3507 N N . SER A 1 474 ? 145.213 127.939 171.867 1.00 109.92 474 SER A N 1
ATOM 3508 C CA . SER A 1 474 ? 145.702 129.324 171.847 1.00 109.92 474 SER A CA 1
ATOM 3509 C C . SER A 1 474 ? 146.419 129.669 170.541 1.00 109.92 474 SER A C 1
ATOM 3510 O O . SER A 1 474 ? 147.453 130.336 170.531 1.00 109.92 474 SER A O 1
ATOM 3513 N N . LEU A 1 475 ? 145.836 129.231 169.424 1.00 100.65 475 LEU A N 1
ATOM 3514 C CA . LEU A 1 475 ? 146.416 129.499 168.113 1.00 100.65 475 LEU A CA 1
ATOM 3515 C C . LEU A 1 475 ? 146.281 130.952 167.689 1.00 100.65 475 LEU A C 1
ATOM 3516 O O . LEU A 1 475 ? 146.958 131.367 166.743 1.00 100.65 475 LEU A O 1
ATOM 3521 N N . SER A 1 476 ? 145.422 131.723 168.343 1.00 102.69 476 SER A N 1
ATOM 3522 C CA . SER A 1 476 ? 145.115 133.059 167.861 1.00 102.69 476 SER A CA 1
ATOM 3523 C C . SER A 1 476 ? 146.272 134.012 168.152 1.00 102.69 476 SER A C 1
ATOM 3524 O O . SER A 1 476 ? 146.901 133.923 169.208 1.00 102.69 476 SER A O 1
ATOM 3527 N N . PRO A 1 477 ? 146.574 134.936 167.235 1.00 100.89 477 PRO A N 1
ATOM 3528 C CA . PRO A 1 477 ? 147.617 135.936 167.499 1.00 100.89 477 PRO A CA 1
ATOM 3529 C C . PRO A 1 477 ? 147.163 137.111 168.356 1.00 100.89 477 PRO A C 1
ATOM 3530 O O . PRO A 1 477 ? 147.799 138.166 168.327 1.00 100.89 477 PRO A O 1
ATOM 3534 N N . LEU A 1 478 ? 146.067 136.965 169.099 1.00 109.50 478 LEU A N 1
ATOM 3535 C CA . LEU A 1 478 ? 145.561 138.017 169.968 1.00 109.50 478 LEU A CA 1
ATOM 3536 C C . LEU A 1 478 ? 145.424 137.488 171.390 1.00 109.50 478 LEU A C 1
ATOM 3537 O O . LEU A 1 478 ? 145.159 136.302 171.601 1.00 109.50 478 LEU A O 1
ATOM 3542 N N . SER A 1 479 ? 145.605 138.377 172.367 1.00 123.64 479 SER A N 1
ATOM 3543 C CA . SER A 1 479 ? 145.525 138.003 173.774 1.00 123.64 479 SER A CA 1
ATOM 3544 C C . SER A 1 479 ? 144.910 139.137 174.581 1.00 123.64 479 SER A C 1
ATOM 3545 O O . SER A 1 479 ? 144.675 140.236 174.075 1.00 123.64 479 SER A O 1
ATOM 3548 N N . THR A 1 480 ? 144.654 138.852 175.860 1.00 138.92 480 THR A N 1
ATOM 3549 C CA . THR A 1 480 ? 143.971 139.793 176.740 1.00 138.92 480 THR A CA 1
ATOM 3550 C C . THR A 1 480 ? 144.744 140.012 178.040 1.00 138.92 480 THR A C 1
ATOM 3551 O O . THR A 1 480 ? 144.831 141.142 178.533 1.00 138.92 480 THR A O 1
ATOM 3555 N N . THR A 1 481 ? 145.339 138.950 178.589 1.00 140.97 481 THR A N 1
ATOM 3556 C CA . THR A 1 481 ? 146.038 139.063 179.869 1.00 140.97 481 THR A CA 1
ATOM 3557 C C . THR A 1 481 ? 147.372 139.785 179.711 1.00 140.97 481 THR A C 1
ATOM 3558 O O . THR A 1 481 ? 147.573 140.874 180.261 1.00 140.97 481 THR A O 1
ATOM 3562 N N . ALA A 1 482 ? 148.296 139.190 178.964 1.00 136.69 482 ALA A N 1
ATOM 3563 C CA . ALA A 1 482 ? 149.475 139.883 178.467 1.00 136.69 482 ALA A CA 1
ATOM 3564 C C . ALA A 1 482 ? 149.139 140.348 177.058 1.00 136.69 482 ALA A C 1
ATOM 3565 O O . ALA A 1 482 ? 148.831 139.527 176.188 1.00 136.69 482 ALA A O 1
ATOM 3567 N N . ARG A 1 483 ? 149.209 141.654 176.829 1.00 128.75 483 ARG A N 1
ATOM 3568 C CA . ARG A 1 483 ? 148.349 142.311 175.849 1.00 128.75 483 ARG A CA 1
ATOM 3569 C C . ARG A 1 483 ? 149.049 142.622 174.535 1.00 128.75 483 ARG A C 1
ATOM 3570 O O . ARG A 1 483 ? 148.833 143.691 173.965 1.00 128.75 483 ARG A O 1
ATOM 3578 N N . GLU A 1 484 ? 149.889 141.724 174.031 1.00 115.13 484 GLU A N 1
ATOM 3579 C CA . GLU A 1 484 ? 150.464 142.098 172.745 1.00 115.13 484 GLU A CA 1
ATOM 3580 C C . GLU A 1 484 ? 149.916 141.220 171.628 1.00 115.13 484 GLU A C 1
ATOM 3581 O O . GLU A 1 484 ? 149.491 140.092 171.883 1.00 115.13 484 GLU A O 1
ATOM 3587 N N . PRO A 1 485 ? 149.863 141.706 170.393 1.00 111.38 485 PRO A N 1
ATOM 3588 C CA . PRO A 1 485 ? 149.623 140.829 169.252 1.00 111.38 485 PRO A CA 1
ATOM 3589 C C . PRO A 1 485 ? 150.948 140.380 168.653 1.00 111.38 485 PRO A C 1
ATOM 3590 O O . PRO A 1 485 ? 152.027 140.818 169.053 1.00 111.38 485 PRO A O 1
ATOM 3594 N N . LEU A 1 486 ? 150.839 139.503 167.665 1.00 108.12 486 LEU A N 1
ATOM 3595 C CA . LEU A 1 486 ? 152.021 138.916 167.061 1.00 108.12 486 LEU A CA 1
ATOM 3596 C C . LEU A 1 486 ? 151.798 138.767 165.568 1.00 108.12 486 LEU A C 1
ATOM 3597 O O . LEU A 1 486 ? 150.960 137.973 165.136 1.00 108.12 486 LEU A O 1
ATOM 3602 N N . LYS A 1 487 ? 152.550 139.536 164.794 1.00 122.47 487 LYS A N 1
ATOM 3603 C CA . LYS A 1 487 ? 152.535 139.442 163.347 1.00 122.47 487 LYS A CA 1
ATOM 3604 C C . LYS A 1 487 ? 153.915 138.971 162.924 1.00 122.47 487 LYS A C 1
ATOM 3605 O O . LYS A 1 487 ? 154.912 139.262 163.589 1.00 122.47 487 LYS A O 1
ATOM 3611 N N . LEU A 1 488 ? 153.970 138.241 161.817 1.00 128.09 488 LEU A N 1
ATOM 3612 C CA . LEU A 1 488 ? 155.232 137.675 161.369 1.00 128.09 488 LEU A CA 1
ATOM 3613 C C . LEU A 1 488 ? 155.155 137.443 159.872 1.00 128.09 488 LEU A C 1
ATOM 3614 O O . LEU A 1 488 ? 154.075 137.261 159.309 1.00 128.09 488 LEU A O 1
ATOM 3619 N N . HIS A 1 489 ? 156.320 137.446 159.235 1.00 146.83 489 HIS A N 1
ATOM 3620 C CA . HIS A 1 489 ? 156.362 137.534 157.786 1.00 146.83 489 HIS A CA 1
ATOM 3621 C C . HIS A 1 489 ? 157.670 136.954 157.278 1.00 146.83 489 HIS A C 1
ATOM 3622 O O . HIS A 1 489 ? 158.654 136.866 158.014 1.00 146.83 489 HIS A O 1
ATOM 3629 N N . ALA A 1 490 ? 157.661 136.545 156.015 1.00 161.54 490 ALA A N 1
ATOM 3630 C CA . ALA A 1 490 ? 158.873 136.177 155.300 1.00 161.54 490 ALA A CA 1
ATOM 3631 C C . ALA A 1 490 ? 159.348 137.385 154.504 1.00 161.54 490 ALA A C 1
ATOM 3632 O O . ALA A 1 490 ? 158.569 137.982 153.755 1.00 161.54 490 ALA A O 1
ATOM 3634 N N . VAL A 1 491 ? 160.619 137.737 154.661 1.00 187.65 491 VAL A N 1
ATOM 3635 C CA . VAL A 1 491 ? 161.152 138.979 154.126 1.00 187.65 491 VAL A CA 1
ATOM 3636 C C . VAL A 1 491 ? 161.739 138.678 152.742 1.00 187.65 491 VAL A C 1
ATOM 3637 O O . VAL A 1 491 ? 161.958 137.522 152.376 1.00 187.65 491 VAL A O 1
ATOM 3641 N N . VAL A 1 492 ? 161.953 139.743 151.957 1.00 205.34 492 VAL A N 1
ATOM 3642 C CA . VAL A 1 492 ? 162.420 139.651 150.574 1.00 205.34 492 VAL A CA 1
ATOM 3643 C C . VAL A 1 492 ? 163.794 138.993 150.459 1.00 205.34 492 VAL A C 1
ATOM 3644 O O . VAL A 1 492 ? 164.006 138.163 149.564 1.00 205.34 492 VAL A O 1
ATOM 3648 N N . GLN A 1 493 ? 164.714 139.283 151.379 1.00 209.37 493 GLN A N 1
ATOM 3649 C CA . GLN A 1 493 ? 166.034 138.659 151.388 1.00 209.37 493 GLN A CA 1
ATOM 3650 C C . GLN A 1 493 ? 165.980 137.175 151.744 1.00 209.37 493 GLN A C 1
ATOM 3651 O O . GLN A 1 493 ? 166.947 136.451 151.488 1.00 209.37 493 GLN A O 1
ATOM 3657 N N . GLY A 1 494 ? 164.862 136.699 152.284 1.00 199.97 494 GLY A N 1
ATOM 3658 C CA . GLY A 1 494 ? 164.684 135.291 152.559 1.00 199.97 494 GLY A CA 1
ATOM 3659 C C . GLY A 1 494 ? 164.268 134.492 151.341 1.00 199.97 494 GLY A C 1
ATOM 3660 O O . GLY A 1 494 ? 163.084 134.187 151.167 1.00 199.97 494 GLY A O 1
ATOM 3661 N N . LEU A 1 495 ? 165.228 134.170 150.476 1.00 202.36 495 LEU A N 1
ATOM 3662 C CA . LEU A 1 495 ? 164.960 133.403 149.270 1.00 202.36 495 LEU A CA 1
ATOM 3663 C C . LEU A 1 495 ? 166.083 132.404 149.041 1.00 202.36 495 LEU A C 1
ATOM 3664 O O . LEU A 1 495 ? 167.249 132.693 149.324 1.00 202.36 495 LEU A O 1
ATOM 3669 N N . GLY A 1 496 ? 165.724 131.229 148.533 1.00 201.52 496 GLY A N 1
ATOM 3670 C CA . GLY A 1 496 ? 166.693 130.211 148.209 1.00 201.52 496 GLY A CA 1
ATOM 3671 C C . GLY A 1 496 ? 166.981 129.282 149.370 1.00 201.52 496 GLY A C 1
ATOM 3672 O O . GLY A 1 496 ? 166.099 128.962 150.174 1.00 201.52 496 GLY A O 1
ATOM 3673 N N . PRO A 1 497 ? 168.234 128.812 149.468 1.00 197.80 497 PRO A N 1
ATOM 3674 C CA . PRO A 1 497 ? 168.618 127.944 150.590 1.00 197.80 497 PRO A CA 1
ATOM 3675 C C . PRO A 1 497 ? 168.638 128.707 151.901 1.00 197.80 497 PRO A C 1
ATOM 3676 O O . PRO A 1 497 ? 168.150 128.215 152.924 1.00 197.80 497 PRO A O 1
ATOM 3680 N N . THR A 1 498 ? 169.201 129.910 151.881 1.00 190.12 498 THR A N 1
ATOM 3681 C CA . THR A 1 498 ? 169.048 130.803 153.016 1.00 190.12 498 THR A CA 1
ATOM 3682 C C . THR A 1 498 ? 167.634 131.373 153.032 1.00 190.12 498 THR A C 1
ATOM 3683 O O . THR A 1 498 ? 166.942 131.416 152.010 1.00 190.12 498 THR A O 1
ATOM 3687 N N . PHE A 1 499 ? 167.201 131.790 154.219 1.00 181.31 499 PHE A N 1
ATOM 3688 C CA . PHE A 1 499 ? 165.832 132.237 154.430 1.00 181.31 499 PHE A CA 1
ATOM 3689 C C . PHE A 1 499 ? 165.791 133.019 155.732 1.00 181.31 499 PHE A C 1
ATOM 3690 O O . PHE A 1 499 ? 166.345 132.575 156.740 1.00 181.31 499 PHE A O 1
ATOM 3698 N N . LYS A 1 500 ? 165.153 134.181 155.705 1.00 167.41 500 LYS A N 1
ATOM 3699 C CA . LYS A 1 500 ? 165.120 135.079 156.847 1.00 167.41 500 LYS A CA 1
ATOM 3700 C C . LYS A 1 500 ? 163.680 135.311 157.277 1.00 167.41 500 LYS A C 1
ATOM 3701 O O . LYS A 1 500 ? 162.810 135.587 156.446 1.00 167.41 500 LYS A O 1
ATOM 3707 N N . LEU A 1 501 ? 163.435 135.194 158.578 1.00 143.20 501 LEU A N 1
ATOM 3708 C CA . LEU A 1 501 ? 162.091 135.268 159.139 1.00 143.20 501 LEU A CA 1
ATOM 3709 C C . LEU A 1 501 ? 162.055 136.387 160.167 1.00 143.20 501 LEU A C 1
ATOM 3710 O O . LEU A 1 501 ? 162.729 136.308 161.199 1.00 143.20 501 LEU A O 1
ATOM 3715 N N . THR A 1 502 ? 161.285 137.431 159.882 1.00 133.56 502 THR A N 1
ATOM 3716 C CA . THR A 1 502 ? 161.088 138.494 160.848 1.00 133.56 502 THR A CA 1
ATOM 3717 C C . THR A 1 502 ? 159.924 138.147 161.766 1.00 133.56 502 THR A C 1
ATOM 3718 O O . THR A 1 502 ? 159.198 137.174 161.556 1.00 133.56 502 THR A O 1
ATOM 3722 N N . LEU A 1 503 ? 159.738 138.971 162.791 1.00 122.16 503 LEU A N 1
ATOM 3723 C CA . LEU A 1 503 ? 158.698 138.758 163.785 1.00 122.16 503 LEU A CA 1
ATOM 3724 C C . LEU A 1 503 ? 158.431 140.092 164.460 1.00 122.16 503 LEU A C 1
ATOM 3725 O O . LEU A 1 503 ? 159.373 140.829 164.757 1.00 122.16 503 LEU A O 1
ATOM 3730 N N . HIS A 1 504 ? 157.160 140.405 164.695 1.00 117.01 504 HIS A N 1
ATOM 3731 C CA . HIS A 1 504 ? 156.762 141.742 165.122 1.00 117.01 504 HIS A CA 1
ATOM 3732 C C . HIS A 1 504 ? 155.985 141.669 166.428 1.00 117.01 504 HIS A C 1
ATOM 3733 O O . HIS A 1 504 ? 154.846 141.192 166.455 1.00 117.01 504 HIS A O 1
ATOM 3740 N N . LEU A 1 505 ? 156.596 142.157 167.501 1.00 108.89 505 LEU A N 1
ATOM 3741 C CA . LEU A 1 505 ? 155.943 142.318 168.788 1.00 108.89 505 LEU A CA 1
ATOM 3742 C C . LEU A 1 505 ? 155.758 143.793 169.097 1.00 108.89 505 LEU A C 1
ATOM 3743 O O . LEU A 1 505 ? 156.579 144.630 168.713 1.00 108.89 505 LEU A O 1
ATOM 3748 N N . GLN A 1 506 ? 154.684 144.092 169.826 1.00 117.13 506 GLN A N 1
ATOM 3749 C CA . GLN A 1 506 ? 154.312 145.462 170.156 1.00 117.13 506 GLN A CA 1
ATOM 3750 C C . GLN A 1 506 ? 153.282 145.460 171.273 1.00 117.13 506 GLN A C 1
ATOM 3751 O O . GLN A 1 506 ? 152.264 144.779 171.163 1.00 117.13 506 GLN A O 1
ATOM 3757 N N . ASN A 1 507 ? 153.512 146.209 172.342 1.00 118.42 507 ASN A N 1
ATOM 3758 C CA . ASN A 1 507 ? 152.533 146.213 173.415 1.00 118.42 507 ASN A CA 1
ATOM 3759 C C . ASN A 1 507 ? 151.327 147.069 173.039 1.00 118.42 507 ASN A C 1
ATOM 3760 O O . ASN A 1 507 ? 151.422 148.009 172.248 1.00 118.42 507 ASN A O 1
ATOM 3765 N N . THR A 1 508 ? 150.171 146.717 173.606 1.00 120.31 508 THR A N 1
ATOM 3766 C CA . THR A 1 508 ? 148.951 147.503 173.450 1.00 120.31 508 THR A CA 1
ATOM 3767 C C . THR A 1 508 ? 148.492 148.125 174.758 1.00 120.31 508 THR A C 1
ATOM 3768 O O . THR A 1 508 ? 147.308 148.434 174.910 1.00 120.31 508 THR A O 1
ATOM 3772 N N . SER A 1 509 ? 149.390 148.301 175.712 1.00 129.14 509 SER A N 1
ATOM 3773 C CA . SER A 1 509 ? 149.040 149.063 176.894 1.00 129.14 509 SER A CA 1
ATOM 3774 C C . SER A 1 509 ? 149.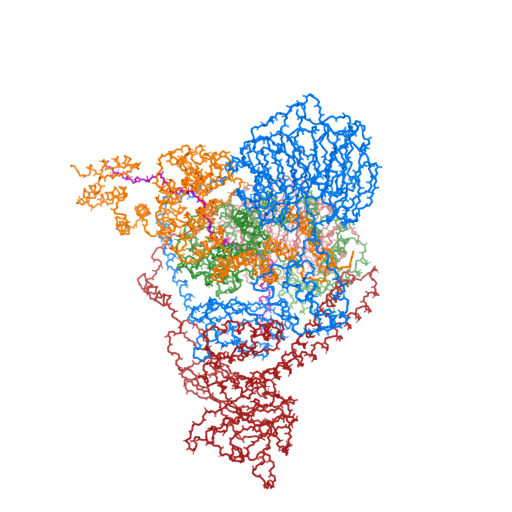419 150.523 176.693 1.00 129.14 509 SER A C 1
ATOM 3775 O O . SER A 1 509 ? 150.079 150.896 175.720 1.00 129.14 509 SER A O 1
ATOM 3778 N N . THR A 1 510 ? 148.974 151.362 177.621 1.00 137.01 510 THR A N 1
ATOM 3779 C CA . THR A 1 510 ? 149.450 152.735 177.677 1.00 137.01 510 THR A CA 1
ATOM 3780 C C . THR A 1 510 ? 150.542 152.918 178.715 1.00 137.01 510 THR A C 1
ATOM 3781 O O . THR A 1 510 ? 151.617 153.429 178.391 1.00 137.01 510 THR A O 1
ATOM 3785 N N . THR A 1 511 ? 150.295 152.508 179.962 1.00 141.49 511 THR A N 1
ATOM 3786 C CA . THR A 1 511 ? 151.349 152.457 180.977 1.00 141.49 511 THR A CA 1
ATOM 3787 C C . THR A 1 511 ? 151.241 151.105 181.685 1.00 141.49 511 THR A C 1
ATOM 3788 O O . THR A 1 511 ? 150.623 151.002 182.748 1.00 141.49 511 THR A O 1
ATOM 3792 N N . ARG A 1 512 ? 151.860 150.081 181.086 1.00 133.82 512 ARG A N 1
ATOM 3793 C CA . ARG A 1 512 ? 152.149 148.798 181.719 1.00 133.82 512 ARG A CA 1
ATOM 3794 C C . ARG A 1 512 ? 153.185 148.062 180.881 1.00 133.82 512 ARG A C 1
ATOM 3795 O O . ARG A 1 512 ? 152.817 147.294 179.985 1.00 133.82 512 ARG A O 1
ATOM 3803 N N . PRO A 1 513 ? 154.472 148.278 181.116 1.00 124.70 513 PRO A N 1
ATOM 3804 C CA . PRO A 1 513 ? 155.487 147.554 180.343 1.00 124.70 513 PRO A CA 1
ATOM 3805 C C . PRO A 1 513 ? 155.568 146.091 180.740 1.00 124.70 513 PRO A C 1
ATOM 3806 O O . PRO A 1 513 ? 155.913 145.777 181.882 1.00 124.70 513 PRO A O 1
ATOM 3810 N N . VAL A 1 514 ? 155.234 145.190 179.814 1.00 115.56 514 VAL A N 1
ATOM 3811 C CA . VAL A 1 514 ? 155.390 143.767 180.075 1.00 115.56 514 VAL A CA 1
ATOM 3812 C C . VAL A 1 514 ? 156.871 143.417 180.084 1.00 115.56 514 VAL A C 1
ATOM 3813 O O . VAL A 1 514 ? 157.690 144.049 179.404 1.00 115.56 514 VAL A O 1
ATOM 3817 N N . LEU A 1 515 ? 157.220 142.393 180.855 1.00 111.04 515 LEU A N 1
ATOM 3818 C CA . LEU A 1 515 ? 158.583 142.252 181.343 1.00 111.04 515 LEU A CA 1
ATOM 3819 C C . LEU A 1 515 ? 159.132 140.862 181.070 1.00 111.04 515 LEU A C 1
ATOM 3820 O O . LEU A 1 515 ? 158.592 139.875 181.574 1.00 111.04 515 LEU A O 1
ATOM 3825 N N . GLY A 1 516 ? 160.204 140.805 180.275 1.00 108.99 516 GLY A N 1
ATOM 3826 C CA . GLY A 1 516 ? 161.082 139.653 180.144 1.00 108.99 516 GLY A CA 1
ATOM 3827 C C . GLY A 1 516 ? 160.468 138.312 179.798 1.00 108.99 516 GLY A C 1
ATOM 3828 O O . GLY A 1 516 ? 160.703 137.323 180.497 1.00 108.99 516 GLY A O 1
ATOM 3829 N N . LEU A 1 517 ? 159.685 138.257 178.731 1.00 106.24 517 LEU A N 1
ATOM 3830 C CA . LEU A 1 517 ? 159.043 137.022 178.316 1.00 106.24 517 LEU A CA 1
ATOM 3831 C C . LEU A 1 517 ? 160.010 136.161 177.518 1.00 106.24 517 LEU A C 1
ATOM 3832 O O . LEU A 1 517 ? 161.185 136.486 177.343 1.00 106.24 517 LEU A O 1
ATOM 3837 N N . LEU A 1 518 ? 159.491 135.049 177.019 1.00 102.09 518 LEU A N 1
ATOM 3838 C CA . LEU A 1 518 ? 160.290 134.044 176.343 1.00 102.09 518 LEU A CA 1
ATOM 3839 C C . LEU A 1 518 ? 159.625 133.692 175.029 1.00 102.09 518 LEU A C 1
ATOM 3840 O O . LEU A 1 518 ? 158.419 133.458 174.992 1.00 102.09 518 LEU A O 1
ATOM 3845 N N . VAL A 1 519 ? 160.407 133.637 173.956 1.00 96.27 519 VAL A N 1
ATOM 3846 C CA . VAL A 1 519 ? 159.913 133.204 172.651 1.00 96.27 519 VAL A CA 1
ATOM 3847 C C . VAL A 1 519 ? 160.688 131.945 172.269 1.00 96.27 519 VAL A C 1
ATOM 3848 O O . VAL A 1 519 ? 161.921 131.901 172.321 1.00 96.27 519 VAL A O 1
ATOM 3852 N N . CYS A 1 520 ? 159.955 130.879 171.975 1.00 101.60 520 CYS A N 1
ATOM 3853 C CA . CYS A 1 520 ? 160.508 129.614 171.531 1.00 101.60 520 CYS A CA 1
ATOM 3854 C C . CYS A 1 520 ? 159.592 129.030 170.474 1.00 101.60 520 CYS A C 1
ATOM 3855 O O . CYS A 1 520 ? 158.366 129.110 170.584 1.00 101.60 520 CYS A O 1
ATOM 3858 N N . PHE A 1 521 ? 160.184 128.447 169.444 1.00 108.93 521 PHE A N 1
ATOM 3859 C CA . PHE A 1 521 ? 159.397 127.834 168.382 1.00 108.93 521 PHE A CA 1
ATOM 3860 C C . PHE A 1 521 ? 159.716 126.346 168.267 1.00 108.93 521 PHE A C 1
ATOM 3861 O O . PHE A 1 521 ? 160.784 125.945 167.798 1.00 108.93 521 PHE A O 1
ATOM 3869 N N . LEU A 1 522 ? 158.790 125.533 168.759 1.00 105.90 522 LEU A N 1
ATOM 3870 C CA . LEU A 1 522 ? 158.783 124.123 168.429 1.00 105.90 522 LEU A CA 1
ATOM 3871 C C . LEU A 1 522 ? 158.372 123.942 166.978 1.00 105.90 522 LEU A C 1
ATOM 3872 O O . LEU A 1 522 ? 157.519 124.662 166.457 1.00 105.90 522 LEU A O 1
ATOM 3877 N N . TYR A 1 523 ? 158.994 122.973 166.322 1.00 124.83 523 TYR A N 1
ATOM 3878 C CA . TYR A 1 523 ? 158.753 122.766 164.904 1.00 124.83 523 TYR A CA 1
ATOM 3879 C C . TYR A 1 523 ? 159.129 121.342 164.542 1.00 124.83 523 TYR A C 1
ATOM 3880 O O . TYR A 1 523 ? 160.068 120.779 165.112 1.00 124.83 523 TYR A O 1
ATOM 3889 N N . ASN A 1 524 ? 158.375 120.766 163.608 1.00 145.10 524 ASN A N 1
ATOM 3890 C CA . ASN A 1 524 ? 158.693 119.449 163.079 1.00 145.10 524 ASN A CA 1
ATOM 3891 C C . ASN A 1 524 ? 160.008 119.513 162.317 1.00 145.10 524 ASN A C 1
ATOM 3892 O O . ASN A 1 524 ? 160.195 120.380 161.458 1.00 145.10 524 ASN A O 1
ATOM 3897 N N . GLU A 1 525 ? 160.926 118.610 162.653 1.00 147.47 525 GLU A N 1
ATOM 3898 C CA . GLU A 1 525 ? 162.316 118.720 162.220 1.00 147.47 525 GLU A CA 1
ATOM 3899 C C . GLU A 1 525 ? 162.413 118.414 160.734 1.00 147.47 525 GLU A C 1
ATOM 3900 O O . GLU A 1 525 ? 162.355 117.258 160.308 1.00 147.47 525 GLU A O 1
ATOM 3906 N N . ALA A 1 526 ? 162.498 119.469 159.941 1.00 152.10 526 ALA A N 1
ATOM 3907 C CA . ALA A 1 526 ? 162.949 119.375 158.564 1.00 152.10 526 ALA A CA 1
ATOM 3908 C C . ALA A 1 526 ? 164.456 119.634 158.552 1.00 152.10 526 ALA A C 1
ATOM 3909 O O . ALA A 1 526 ? 165.108 119.620 159.599 1.00 152.10 526 ALA A O 1
ATOM 3911 N N . LEU A 1 527 ? 165.025 119.873 157.379 1.00 165.54 527 LEU A N 1
ATOM 3912 C CA . LEU A 1 527 ? 166.470 119.921 157.225 1.00 165.54 527 LEU A CA 1
ATOM 3913 C C . LEU A 1 527 ? 167.058 121.317 157.424 1.00 165.54 527 LEU A C 1
ATOM 3914 O O . LEU A 1 527 ? 168.204 121.554 157.030 1.00 165.54 527 LEU A O 1
ATOM 3919 N N . TYR A 1 528 ? 166.329 122.229 158.058 1.00 157.65 528 TYR A N 1
ATOM 3920 C CA . TYR A 1 528 ? 166.885 123.523 158.422 1.00 157.65 528 TYR A CA 1
ATOM 3921 C C . TYR A 1 528 ? 167.290 123.548 159.895 1.00 157.65 528 TYR A C 1
ATOM 3922 O O . TYR A 1 528 ? 166.910 122.683 160.686 1.00 157.65 528 TYR A O 1
ATOM 3931 N N . SER A 1 529 ? 168.075 124.565 160.259 1.00 154.90 529 SER A N 1
ATOM 3932 C CA . SER A 1 529 ? 168.753 124.598 161.551 1.00 154.90 529 SER A CA 1
ATOM 3933 C C . SER A 1 529 ? 168.190 125.651 162.499 1.00 154.90 529 SER A C 1
ATOM 3934 O O . SER A 1 529 ? 167.752 125.293 163.598 1.00 154.90 529 SER A O 1
ATOM 3937 N N . LEU A 1 530 ? 168.187 126.919 162.086 1.00 153.25 530 LEU A N 1
ATOM 3938 C CA . LEU A 1 530 ? 167.792 128.060 162.916 1.00 153.25 530 LEU A CA 1
ATOM 3939 C C . LEU A 1 530 ? 168.565 128.115 164.234 1.00 153.25 530 LEU A C 1
ATOM 3940 O O . LEU A 1 530 ? 168.045 127.726 165.279 1.00 153.25 530 LEU A O 1
ATOM 3945 N N . PRO A 1 531 ? 169.824 128.584 164.197 1.00 143.34 531 PRO A N 1
ATOM 3946 C CA . PRO A 1 531 ? 170.802 128.222 165.246 1.00 143.34 531 PRO A CA 1
ATOM 3947 C C . PRO A 1 531 ? 170.504 128.732 166.649 1.00 143.34 531 PRO A C 1
ATOM 3948 O O . PRO A 1 531 ? 170.965 128.121 167.620 1.00 143.34 531 PRO A O 1
ATOM 3952 N N . ARG A 1 532 ? 169.769 129.833 166.800 1.00 123.33 532 ARG A N 1
ATOM 3953 C CA . ARG A 1 532 ? 169.469 130.314 168.145 1.00 123.33 532 ARG A CA 1
ATOM 3954 C C . ARG A 1 532 ? 168.304 129.544 168.753 1.00 123.33 532 ARG A C 1
ATOM 3955 O O . ARG A 1 532 ? 168.433 128.937 169.821 1.00 123.33 532 ARG A O 1
ATOM 3963 N N . ALA A 1 533 ? 167.142 129.605 168.104 1.00 108.57 533 ALA A N 1
ATOM 3964 C CA . ALA A 1 533 ? 165.917 128.841 168.324 1.00 108.57 533 ALA A CA 1
ATOM 3965 C C . ALA A 1 533 ? 165.199 129.161 169.636 1.00 108.57 533 ALA A C 1
ATOM 3966 O O . ALA A 1 533 ? 164.087 128.676 169.831 1.00 108.57 533 ALA A O 1
ATOM 3968 N N . PHE A 1 534 ? 165.773 129.965 170.532 1.00 101.56 534 PHE A N 1
ATOM 3969 C CA . PHE A 1 534 ? 165.168 130.222 171.840 1.00 101.56 534 PHE A CA 1
ATOM 3970 C C . PHE A 1 534 ? 165.754 131.530 172.375 1.00 101.56 534 PHE A C 1
ATOM 3971 O O . PHE A 1 534 ? 166.885 131.561 172.863 1.00 101.56 534 PHE A O 1
ATOM 3979 N N . PHE A 1 535 ? 164.974 132.601 172.277 1.00 105.77 535 PHE A N 1
ATOM 3980 C CA . PHE A 1 535 ? 165.461 133.905 172.697 1.00 105.77 535 PHE A CA 1
ATOM 3981 C C . PHE A 1 535 ? 164.969 134.251 174.092 1.00 105.77 535 PHE A C 1
ATOM 3982 O O . PHE A 1 535 ? 164.150 133.549 174.685 1.00 105.77 535 PHE A O 1
ATOM 3990 N N . LYS A 1 536 ? 165.467 135.368 174.597 1.00 105.91 536 LYS A N 1
ATOM 3991 C CA . LYS A 1 536 ? 164.863 136.077 175.712 1.00 105.91 536 LYS A CA 1
ATOM 3992 C C . LYS A 1 536 ? 164.475 137.453 175.190 1.00 105.91 536 LYS A C 1
ATOM 3993 O O . LYS A 1 536 ? 165.339 138.208 174.737 1.00 105.91 536 LYS A O 1
ATOM 3999 N N . VAL A 1 537 ? 163.186 137.768 175.230 1.00 99.86 537 VAL A N 1
ATOM 4000 C CA . VAL A 1 537 ? 162.678 138.948 174.535 1.00 99.86 537 VAL A CA 1
ATOM 4001 C C . VAL A 1 537 ? 163.000 140.178 175.384 1.00 99.86 537 VAL A C 1
ATOM 4002 O O . VAL A 1 537 ? 163.070 140.071 176.618 1.00 99.86 537 VAL A O 1
ATOM 4006 N N . PRO A 1 538 ? 163.304 141.330 174.784 1.00 103.32 538 PRO A N 1
ATOM 4007 C CA . PRO A 1 538 ? 163.582 142.525 175.589 1.00 103.32 538 PRO A CA 1
ATOM 4008 C C . PRO A 1 538 ? 162.332 143.086 176.245 1.00 103.32 538 PRO A C 1
ATOM 4009 O O . PRO A 1 538 ? 161.213 142.617 176.034 1.00 103.32 538 PRO A O 1
ATOM 4013 N N . LEU A 1 539 ? 162.545 144.116 177.059 1.00 110.70 539 LEU A N 1
ATOM 4014 C CA . LEU A 1 539 ? 161.439 144.764 177.748 1.00 110.70 539 LEU A CA 1
ATOM 4015 C C . LEU A 1 539 ? 160.624 145.565 176.750 1.00 110.70 539 LEU A C 1
ATOM 4016 O O . LEU A 1 539 ? 161.116 146.538 176.171 1.00 110.70 539 LEU A O 1
ATOM 4021 N N . LEU A 1 540 ? 159.376 145.163 176.555 1.00 116.14 540 LEU A N 1
ATOM 4022 C CA . LEU A 1 540 ? 158.509 145.804 175.580 1.00 116.14 540 LEU A CA 1
ATOM 4023 C C . LEU A 1 540 ? 157.961 147.090 176.180 1.00 116.14 540 LEU A C 1
ATOM 4024 O O . LEU A 1 540 ? 157.291 147.064 177.216 1.00 116.14 540 LEU A O 1
ATOM 4029 N N . VAL A 1 541 ? 158.264 148.213 175.541 1.00 121.75 541 VAL A N 1
ATOM 4030 C CA . VAL A 1 541 ? 157.724 149.495 175.975 1.00 121.75 541 VAL A CA 1
ATOM 4031 C C . VAL A 1 541 ? 156.325 149.626 175.387 1.00 121.75 541 VAL A C 1
ATOM 4032 O O . VAL A 1 541 ? 156.031 149.017 174.348 1.00 121.75 541 VAL A O 1
ATOM 4036 N N . PRO A 1 542 ? 155.417 150.337 176.033 1.00 123.09 542 PRO A N 1
ATOM 4037 C CA . PRO A 1 542 ? 154.080 150.501 175.452 1.00 123.09 542 PRO A CA 1
ATOM 4038 C C . PRO A 1 542 ? 154.072 151.467 174.282 1.00 123.09 542 PRO A C 1
ATOM 4039 O O . PRO A 1 542 ? 154.212 152.678 174.466 1.00 123.09 542 PRO A O 1
ATOM 4043 N N . GLY A 1 543 ? 153.916 150.941 173.072 1.00 115.32 543 GLY A N 1
ATOM 4044 C CA . GLY A 1 543 ? 153.767 151.788 171.908 1.00 115.32 543 GLY A CA 1
ATOM 4045 C C . GLY A 1 543 ? 154.654 151.437 170.733 1.00 115.32 543 GLY A C 1
ATOM 4046 O O . GLY A 1 543 ? 154.205 151.484 169.585 1.00 115.32 543 GLY A O 1
ATOM 4047 N N . LEU A 1 544 ? 155.906 151.079 170.990 1.00 112.75 544 LEU A N 1
ATOM 4048 C CA . LEU A 1 544 ? 156.828 150.768 169.911 1.00 112.75 544 LEU A CA 1
ATOM 4049 C C . LEU A 1 544 ? 156.627 149.334 169.446 1.00 112.75 544 LEU A C 1
ATOM 4050 O O . LEU A 1 544 ? 156.237 148.459 170.222 1.00 112.75 544 LEU A O 1
ATOM 4055 N N . ASN A 1 545 ? 156.886 149.099 168.165 1.00 118.60 545 ASN A N 1
ATOM 4056 C CA . ASN A 1 545 ? 156.872 147.755 167.611 1.00 118.60 545 ASN A CA 1
ATOM 4057 C C . ASN A 1 545 ? 158.301 147.247 167.488 1.00 118.60 545 ASN A C 1
ATOM 4058 O O . ASN A 1 545 ? 159.227 148.016 167.214 1.00 118.60 545 ASN A O 1
ATOM 4063 N N . TYR A 1 546 ? 158.484 145.955 167.726 1.00 113.67 546 TYR A N 1
ATOM 4064 C CA . TYR A 1 546 ? 159.817 145.391 167.782 1.00 113.67 546 TYR A CA 1
ATOM 4065 C C . TYR A 1 546 ? 160.036 144.450 166.614 1.00 113.67 546 TYR A C 1
ATOM 4066 O O . TYR A 1 546 ? 159.261 143.500 166.443 1.00 113.67 546 TYR A O 1
ATOM 4075 N N . PRO A 1 547 ? 161.050 144.666 165.796 1.00 121.71 547 PRO A N 1
ATOM 4076 C CA . PRO A 1 547 ? 161.430 143.641 164.820 1.00 121.71 547 PRO A CA 1
ATOM 4077 C C . PRO A 1 547 ? 162.310 142.584 165.467 1.00 121.71 547 PRO A C 1
ATOM 4078 O O . PRO A 1 547 ? 163.231 142.915 166.215 1.00 121.71 547 PRO A O 1
ATOM 4082 N N . LEU A 1 548 ? 162.012 141.309 165.226 1.00 127.90 548 LEU A N 1
ATOM 4083 C CA . LEU A 1 548 ? 162.809 140.201 165.740 1.00 127.90 548 LEU A CA 1
ATOM 4084 C C . LEU A 1 548 ? 163.100 139.257 164.588 1.00 127.90 548 LEU A C 1
ATOM 4085 O O . LEU A 1 548 ? 162.175 138.677 164.014 1.00 127.90 548 LEU A O 1
ATOM 4090 N N . GLU A 1 549 ? 164.375 139.102 164.252 1.00 146.59 549 GLU A N 1
ATOM 4091 C CA . GLU A 1 549 ? 164.775 138.415 163.034 1.00 146.59 549 GLU A CA 1
ATOM 4092 C C . GLU A 1 549 ? 165.562 137.151 163.347 1.00 146.59 549 GLU A C 1
ATOM 4093 O O . GLU A 1 549 ? 166.311 137.096 164.326 1.00 146.59 549 GLU A O 1
ATOM 4099 N N . THR A 1 550 ? 165.384 136.139 162.499 1.00 150.06 550 THR A N 1
ATOM 4100 C CA . THR A 1 550 ? 166.104 134.879 162.593 1.00 150.06 550 THR A CA 1
ATOM 4101 C C . THR A 1 550 ? 166.696 134.553 161.229 1.00 150.06 550 THR A C 1
ATOM 4102 O O . THR A 1 550 ? 166.648 135.364 160.301 1.00 150.06 550 THR A O 1
ATOM 4106 N N . PHE A 1 551 ? 167.256 133.352 161.109 1.00 160.58 551 PHE A N 1
ATOM 4107 C CA . PHE A 1 551 ? 167.917 132.920 159.879 1.00 160.58 551 PHE A CA 1
ATOM 4108 C C . PHE A 1 551 ? 167.674 131.429 159.657 1.00 160.58 551 PHE A C 1
ATOM 4109 O O . PHE A 1 551 ? 168.403 130.588 160.190 1.00 160.58 551 PHE A O 1
ATOM 4117 N N . VAL A 1 552 ? 166.655 131.106 158.864 1.00 175.00 552 VAL A N 1
ATOM 4118 C CA . VAL A 1 552 ? 166.432 129.727 158.452 1.00 175.00 552 VAL A CA 1
ATOM 4119 C C . VAL A 1 552 ? 167.501 129.342 157.440 1.00 175.00 552 VAL A C 1
ATOM 4120 O O . VAL A 1 552 ? 167.752 130.071 156.472 1.00 175.00 552 VAL A O 1
ATOM 4124 N N . GLU A 1 553 ? 168.143 128.198 157.653 1.00 184.23 553 GLU A N 1
ATOM 4125 C CA . GLU A 1 553 ? 169.122 127.688 156.703 1.00 184.23 553 GLU A CA 1
ATOM 4126 C C . GLU A 1 553 ? 168.655 126.332 156.195 1.00 184.23 553 GLU A C 1
ATOM 4127 O O . GLU A 1 553 ? 169.053 125.294 156.733 1.00 184.23 553 GLU A O 1
ATOM 4133 N N . SER A 1 554 ? 167.832 126.344 155.150 1.00 188.88 554 SER A N 1
ATOM 4134 C CA . SER A 1 554 ? 167.306 125.129 154.540 1.00 188.88 554 SER A CA 1
ATOM 4135 C C . SER A 1 554 ? 168.349 124.586 153.578 1.00 188.88 554 SER A C 1
ATOM 4136 O O . SER A 1 554 ? 169.057 125.361 152.925 1.00 188.88 554 SER A O 1
ATOM 4139 N N . LEU A 1 555 ? 168.448 123.259 153.492 1.00 187.93 555 LEU A N 1
ATOM 4140 C CA . LEU A 1 555 ? 169.494 122.659 152.670 1.00 187.93 555 LEU A CA 1
ATOM 4141 C C . LEU A 1 555 ? 168.952 122.196 151.320 1.00 187.93 555 LEU A C 1
ATOM 4142 O O . LEU A 1 555 ? 169.654 122.276 150.306 1.00 187.93 555 LEU A O 1
ATOM 4147 N N . SER A 1 556 ? 167.711 121.709 151.283 1.00 202.38 556 SER A N 1
ATOM 4148 C CA . SER A 1 556 ? 167.076 121.284 150.042 1.00 202.38 556 SER A CA 1
ATOM 4149 C C . SER A 1 556 ? 165.640 121.789 150.001 1.00 202.38 556 SER A C 1
ATOM 4150 O O . SER A 1 556 ? 165.189 122.525 150.882 1.00 202.38 556 SER A O 1
ATOM 4153 N N . ASN A 1 557 ? 164.923 121.368 148.963 1.00 212.03 557 ASN A N 1
ATOM 4154 C CA . ASN A 1 557 ? 163.634 121.959 148.638 1.00 212.03 557 ASN A CA 1
ATOM 4155 C C . ASN A 1 557 ? 162.475 121.219 149.302 1.00 212.03 557 ASN A C 1
ATOM 4156 O O . ASN A 1 557 ? 162.053 120.148 148.857 1.00 212.03 557 ASN A O 1
ATOM 4161 N N . LYS A 1 558 ? 161.944 121.821 150.368 1.00 202.12 558 LYS A N 1
ATOM 4162 C CA . LYS A 1 558 ? 160.735 121.332 151.024 1.00 202.12 558 LYS A CA 1
ATOM 4163 C C . LYS A 1 558 ? 159.883 122.491 151.527 1.00 202.12 558 LYS A C 1
ATOM 4164 O O . LYS A 1 558 ? 160.252 123.659 151.364 1.00 202.12 558 LYS A O 1
ATOM 4170 N N . GLY A 1 559 ? 158.740 122.175 152.131 1.00 183.50 559 GLY A N 1
ATOM 4171 C CA . GLY A 1 559 ? 157.905 123.178 152.763 1.00 183.50 559 GLY A CA 1
ATOM 4172 C C . GLY A 1 559 ? 157.040 122.602 153.866 1.00 183.50 559 GLY A C 1
ATOM 4173 O O . GLY A 1 559 ? 156.252 121.683 153.623 1.00 183.50 559 GLY A O 1
ATOM 4174 N N . ILE A 1 560 ? 157.161 123.145 155.076 1.00 163.58 560 ILE A N 1
ATOM 4175 C CA . ILE A 1 560 ? 156.448 122.645 156.247 1.00 163.58 560 ILE A CA 1
ATOM 4176 C C . ILE A 1 560 ? 156.349 123.775 157.269 1.00 163.58 560 ILE A C 1
ATOM 4177 O O . ILE A 1 560 ? 157.289 124.562 157.432 1.00 163.58 560 ILE A O 1
ATOM 4182 N N . SER A 1 561 ? 155.192 123.876 157.922 1.00 144.13 561 SER A N 1
ATOM 4183 C CA . SER A 1 561 ? 154.852 125.053 158.710 1.00 144.13 561 SER A CA 1
ATOM 4184 C C . SER A 1 561 ? 155.535 125.035 160.073 1.00 144.13 561 SER A C 1
ATOM 4185 O O . SER A 1 561 ? 155.624 123.989 160.721 1.00 144.13 561 SER A O 1
ATOM 4188 N N . ASP A 1 562 ? 156.006 126.204 160.506 1.00 118.36 562 ASP A N 1
ATOM 4189 C CA . ASP A 1 562 ? 156.530 126.401 161.849 1.00 118.36 562 ASP A CA 1
ATOM 4190 C C . ASP A 1 562 ? 155.425 126.862 162.787 1.00 118.36 562 ASP A C 1
ATOM 4191 O O . ASP A 1 562 ? 154.396 127.388 162.359 1.00 118.36 562 ASP A O 1
ATOM 4196 N N . ILE A 1 563 ? 155.646 126.664 164.079 1.00 104.86 563 ILE A N 1
ATOM 4197 C CA . ILE A 1 563 ? 154.773 127.205 165.109 1.00 104.86 563 ILE A CA 1
ATOM 4198 C C . ILE A 1 563 ? 155.654 127.976 166.075 1.00 104.86 563 ILE A C 1
ATOM 4199 O O . ILE A 1 563 ? 156.550 127.397 166.697 1.00 104.86 563 ILE A O 1
ATOM 4204 N N . ILE A 1 564 ? 155.420 129.279 166.181 1.00 96.37 564 ILE A N 1
ATOM 4205 C CA . ILE A 1 564 ? 156.218 130.162 167.019 1.00 96.37 564 ILE A CA 1
ATOM 4206 C C . ILE A 1 564 ? 155.387 130.551 168.225 1.00 96.37 564 ILE A C 1
ATOM 4207 O O . ILE A 1 564 ? 154.309 131.132 168.075 1.00 96.37 564 ILE A O 1
ATOM 4212 N N . LYS A 1 565 ? 155.899 130.271 169.415 1.00 98.98 565 LYS A N 1
ATOM 4213 C CA . LYS A 1 565 ? 155.195 130.531 170.658 1.00 98.98 565 LYS A CA 1
ATOM 4214 C C . LYS A 1 565 ? 155.859 131.669 171.417 1.00 98.98 565 LYS A C 1
ATOM 4215 O O . LYS A 1 565 ? 157.030 131.983 171.206 1.00 98.98 565 LYS A O 1
ATOM 4221 N N . VAL A 1 566 ? 155.101 132.280 172.325 1.00 97.76 566 VAL A N 1
ATOM 4222 C CA . VAL A 1 566 ? 155.657 133.178 173.334 1.00 97.76 566 VAL A CA 1
ATOM 4223 C C . VAL A 1 566 ? 155.061 132.778 174.678 1.00 97.76 566 VAL A C 1
ATOM 4224 O O . VAL A 1 566 ? 153.860 132.517 174.785 1.00 97.76 566 VAL A O 1
ATOM 4228 N N . LEU A 1 567 ? 155.899 132.712 175.704 1.00 107.02 567 LEU A N 1
ATOM 4229 C CA . LEU A 1 567 ? 155.449 132.277 177.013 1.00 107.02 567 LEU A CA 1
ATOM 4230 C C . LEU A 1 567 ? 155.572 133.408 178.025 1.00 107.02 567 LEU A C 1
ATOM 4231 O O . LEU A 1 567 ? 156.325 134.365 177.843 1.00 107.02 567 LEU A O 1
ATOM 4236 N N . VAL A 1 568 ? 154.848 133.268 179.135 1.00 117.77 568 VAL A N 1
ATOM 4237 C CA . VAL A 1 568 ? 155.067 134.119 180.299 1.00 117.77 568 VAL A CA 1
ATOM 4238 C C . VAL A 1 568 ? 156.308 133.560 180.989 1.00 117.77 568 VAL A C 1
ATOM 4239 O O . VAL A 1 568 ? 156.785 132.480 180.620 1.00 117.77 568 VAL A O 1
ATOM 4243 N N . LEU A 1 569 ? 156.820 134.279 181.998 1.00 121.64 569 LEU A N 1
ATOM 4244 C CA . LEU A 1 569 ? 158.204 134.139 182.455 1.00 121.64 569 LEU A CA 1
ATOM 4245 C C . LEU A 1 569 ? 158.513 132.739 182.978 1.00 121.64 569 LEU A C 1
ATOM 4246 O O . LEU A 1 569 ? 159.354 132.031 182.414 1.00 121.64 569 LEU A O 1
ATOM 4251 N N . ARG A 1 570 ? 157.852 132.316 184.049 1.00 137.55 570 ARG A N 1
ATOM 4252 C CA . ARG A 1 570 ? 158.202 131.014 184.596 1.00 137.55 570 ARG A CA 1
ATOM 4253 C C . ARG A 1 570 ? 157.007 130.091 184.796 1.00 137.55 570 ARG A C 1
ATOM 4254 O O . ARG A 1 570 ? 157.107 128.886 184.547 1.00 137.55 570 ARG A O 1
ATOM 4262 N N . GLU A 1 571 ? 155.876 130.633 185.250 1.00 145.70 571 GLU A N 1
ATOM 4263 C CA . GLU A 1 571 ? 154.815 129.764 185.753 1.00 145.70 571 GLU A CA 1
ATOM 4264 C C . GLU A 1 571 ? 153.940 129.212 184.630 1.00 145.70 571 GLU A C 1
ATOM 4265 O O . GLU A 1 571 ? 153.852 127.991 184.452 1.00 145.70 571 GLU A O 1
ATOM 4271 N N . GLY A 1 572 ? 153.304 130.077 183.851 1.00 130.59 572 GLY A N 1
ATOM 4272 C CA . GLY A 1 572 ? 152.313 129.620 182.897 1.00 130.59 572 GLY A CA 1
ATOM 4273 C C . GLY A 1 572 ? 152.930 129.107 181.618 1.00 130.59 572 GLY A C 1
ATOM 4274 O O . GLY A 1 572 ? 153.451 129.886 180.819 1.00 130.59 572 GLY A O 1
ATOM 4275 N N . GLN A 1 573 ? 152.882 127.794 181.412 1.00 117.44 573 GLN A N 1
ATOM 4276 C CA . GLN A 1 573 ? 153.352 127.193 180.175 1.00 117.44 573 GLN A CA 1
ATOM 4277 C C . GLN A 1 573 ? 152.248 127.080 179.142 1.00 117.44 573 GLN A C 1
ATOM 4278 O O . GLN A 1 573 ? 152.419 126.380 178.142 1.00 117.44 573 GLN A O 1
ATOM 4284 N N . SER A 1 574 ? 151.143 127.807 179.336 1.00 119.89 574 SER A N 1
ATOM 4285 C CA . SER A 1 574 ? 149.954 127.637 178.506 1.00 119.89 574 SER A CA 1
ATOM 4286 C C . SER A 1 574 ? 150.146 128.207 177.107 1.00 119.89 574 SER A C 1
ATOM 4287 O O . SER A 1 574 ? 149.303 127.990 176.227 1.00 119.89 574 SER A O 1
ATOM 4290 N N . ALA A 1 575 ? 151.237 128.954 176.894 1.00 109.03 575 ALA A N 1
ATOM 4291 C CA . ALA A 1 575 ? 151.711 129.460 175.613 1.00 109.03 575 ALA A CA 1
ATOM 4292 C C . ALA A 1 575 ? 150.689 130.334 174.899 1.00 109.03 575 ALA A C 1
ATOM 4293 O O . ALA A 1 575 ? 150.068 129.874 173.934 1.00 109.03 575 ALA A O 1
ATOM 4295 N N . PRO A 1 576 ? 150.445 131.565 175.353 1.00 109.70 576 PRO A N 1
ATOM 4296 C CA . PRO A 1 576 ? 149.594 132.466 174.573 1.00 109.70 576 PRO A CA 1
ATOM 4297 C C . PRO A 1 576 ? 150.298 132.891 173.295 1.00 109.70 576 PRO A C 1
ATOM 4298 O O . PRO A 1 576 ? 151.523 132.843 173.194 1.00 109.70 576 PRO A O 1
ATOM 4302 N N . LEU A 1 577 ? 149.487 133.277 172.305 1.00 104.09 577 LEU A N 1
ATOM 4303 C CA . LEU A 1 577 ? 149.940 133.870 171.040 1.00 104.09 577 LEU A CA 1
ATOM 4304 C C . LEU A 1 577 ? 150.870 132.956 170.251 1.00 104.09 577 LEU A C 1
ATOM 4305 O O . LEU A 1 577 ? 151.855 133.409 169.669 1.00 104.09 577 LEU A O 1
ATOM 4310 N N . LEU A 1 578 ? 150.579 131.665 170.223 1.00 103.81 578 LEU A N 1
ATOM 4311 C CA . LEU A 1 578 ? 151.352 130.797 169.352 1.00 103.81 578 LEU A CA 1
ATOM 4312 C C . LEU A 1 578 ? 150.820 130.917 167.931 1.00 103.81 578 LEU A C 1
ATOM 4313 O O . LEU A 1 578 ? 149.632 130.705 167.681 1.00 103.81 578 LEU A O 1
ATOM 4318 N N . SER A 1 579 ? 151.696 131.294 167.010 1.00 105.85 579 SER A N 1
ATOM 4319 C CA . SER A 1 579 ? 151.314 131.623 165.645 1.00 105.85 579 SER A CA 1
ATOM 4320 C C . SER A 1 579 ? 151.848 130.554 164.708 1.00 105.85 579 SER A C 1
ATOM 4321 O O . SER A 1 579 ? 153.057 130.479 164.474 1.00 105.85 579 SER A O 1
ATOM 4324 N N . ALA A 1 580 ? 150.947 129.743 164.156 1.00 120.74 580 ALA A N 1
ATOM 4325 C CA . ALA A 1 580 ? 151.330 128.679 163.230 1.00 120.74 580 ALA A CA 1
ATOM 4326 C C . ALA A 1 580 ? 151.683 129.312 161.889 1.00 120.74 580 ALA A C 1
ATOM 4327 O O . ALA A 1 580 ? 150.855 129.454 160.987 1.00 120.74 580 ALA A O 1
ATOM 4329 N N . HIS A 1 581 ? 152.940 129.717 161.774 1.00 136.16 581 HIS A N 1
ATOM 4330 C CA . HIS A 1 581 ? 153.434 130.280 160.530 1.00 136.16 581 HIS A CA 1
ATOM 4331 C C . HIS A 1 581 ? 153.553 129.216 159.453 1.00 136.16 581 HIS A C 1
ATOM 4332 O O . HIS A 1 581 ? 154.241 128.210 159.629 1.00 136.16 581 HIS A O 1
ATOM 4339 N N . VAL A 1 582 ? 152.914 129.458 158.313 1.00 150.57 582 VAL A N 1
ATOM 4340 C CA . VAL A 1 582 ? 153.000 128.562 157.166 1.00 150.57 582 VAL A CA 1
ATOM 4341 C C . VAL A 1 582 ? 154.167 129.020 156.295 1.00 150.57 582 VAL A C 1
ATOM 4342 O O . VAL A 1 582 ? 154.264 130.195 155.921 1.00 150.57 582 VAL A O 1
ATOM 4346 N N . ASN A 1 583 ? 155.096 128.107 156.043 1.00 167.67 583 ASN A N 1
ATOM 4347 C CA . ASN A 1 583 ? 156.308 128.467 155.334 1.00 167.67 583 ASN A CA 1
ATOM 4348 C C . ASN A 1 583 ? 156.087 128.420 153.828 1.00 167.67 583 ASN A C 1
ATOM 4349 O O . ASN A 1 583 ? 155.180 127.755 153.323 1.00 167.67 583 ASN A O 1
ATOM 4354 N N . MET A 1 584 ? 156.938 129.146 153.114 1.00 191.01 584 MET A N 1
ATOM 4355 C CA . MET A 1 584 ? 157.057 129.115 151.668 1.00 191.01 584 MET A CA 1
ATOM 4356 C C . MET A 1 584 ? 157.976 127.979 151.243 1.00 191.01 584 MET A C 1
ATOM 4357 O O . MET A 1 584 ? 158.947 127.672 151.942 1.00 191.01 584 MET A O 1
ATOM 4362 N N . PRO A 1 585 ? 157.689 127.307 150.130 1.00 207.22 585 PRO A N 1
ATOM 4363 C CA . PRO A 1 585 ? 158.578 126.241 149.650 1.00 207.22 585 PRO A CA 1
ATOM 4364 C C . PRO A 1 585 ? 159.792 126.824 148.942 1.00 207.22 585 PRO A C 1
ATOM 4365 O O . PRO A 1 585 ? 159.691 127.347 147.828 1.00 207.22 585 PRO A O 1
ATOM 4369 N N . GLY A 1 586 ? 160.947 126.725 149.587 1.00 216.82 586 GLY A N 1
ATOM 4370 C CA . GLY A 1 586 ? 162.200 127.231 149.043 1.00 216.82 586 GLY A CA 1
ATOM 4371 C C . GLY A 1 586 ? 162.866 126.167 148.190 1.00 216.82 586 GLY A C 1
ATOM 4372 O O . GLY A 1 586 ? 162.430 125.014 148.174 1.00 216.82 586 GLY A O 1
ATOM 4373 N N . SER A 1 587 ? 163.912 126.565 147.473 1.00 220.50 587 SER A N 1
ATOM 4374 C CA . SER A 1 587 ? 164.648 125.636 146.621 1.00 220.50 587 SER A CA 1
ATOM 4375 C C . SER A 1 587 ? 165.978 125.239 147.253 1.00 220.50 587 SER A C 1
ATOM 4376 O O . SER A 1 587 ? 166.621 126.040 147.932 1.00 220.50 587 SER A O 1
ATOM 4379 N N . GLU B 2 37 ? 179.715 197.984 157.441 1.00 229.86 28 GLU D N 1
ATOM 4380 C CA . GLU B 2 37 ? 180.445 197.795 158.690 1.00 229.86 28 GLU D CA 1
ATOM 4381 C C . GLU B 2 37 ? 180.674 196.303 158.904 1.00 229.86 28 GLU D C 1
ATOM 4382 O O . GLU B 2 37 ? 180.253 195.483 158.092 1.00 229.86 28 GLU D O 1
ATOM 4388 N N . PHE B 2 38 ? 181.347 195.952 159.997 1.00 225.58 29 PHE D N 1
ATOM 4389 C CA . PHE B 2 38 ? 181.832 194.584 160.154 1.00 225.58 29 PHE D CA 1
ATOM 4390 C C . PHE B 2 38 ? 180.781 193.545 160.560 1.00 225.58 29 PHE D C 1
ATOM 4391 O O . PHE B 2 38 ? 180.632 192.571 159.802 1.00 225.58 29 PHE D O 1
ATOM 4399 N N . PRO B 2 39 ? 180.038 193.665 161.687 1.00 213.84 30 PRO D N 1
ATOM 4400 C CA . PRO B 2 39 ? 179.531 192.440 162.345 1.00 213.84 30 PRO D CA 1
ATOM 4401 C C . PRO B 2 39 ? 178.463 191.668 161.582 1.00 213.84 30 PRO D C 1
ATOM 4402 O O . PRO B 2 39 ? 178.793 190.670 160.930 1.00 213.84 30 PRO D O 1
ATOM 4406 N N . ILE B 2 40 ? 177.217 192.167 161.568 1.00 187.06 31 ILE D N 1
ATOM 4407 C CA . ILE B 2 40 ? 176.089 191.739 160.732 1.00 187.06 31 ILE D CA 1
ATOM 4408 C C . ILE B 2 40 ? 175.183 192.967 160.758 1.00 187.06 31 ILE D C 1
ATOM 4409 O O . ILE B 2 40 ? 175.227 193.745 161.716 1.00 187.06 31 ILE D O 1
ATOM 4414 N N . LEU B 2 41 ? 174.343 193.155 159.738 1.00 169.47 32 LEU D N 1
ATOM 4415 C CA . LEU B 2 41 ? 173.208 194.059 159.910 1.00 169.47 32 LEU D CA 1
ATOM 4416 C C . LEU B 2 41 ? 172.112 193.393 160.735 1.00 169.47 32 LEU D C 1
ATOM 4417 O O . LEU B 2 41 ? 171.328 194.077 161.406 1.00 169.47 32 LEU D O 1
ATOM 4422 N N . GLU B 2 42 ? 171.987 192.064 160.600 1.00 173.51 33 GLU D N 1
ATOM 4423 C CA . GLU B 2 42 ? 171.355 191.153 161.570 1.00 173.51 33 GLU D CA 1
ATOM 4424 C C . GLU B 2 42 ? 169.826 191.207 161.529 1.00 173.51 33 GLU D C 1
ATOM 4425 O O . GLU B 2 42 ? 169.146 190.471 162.245 1.00 173.51 33 GLU D O 1
ATOM 4431 N N . LYS B 2 43 ? 169.265 192.047 160.663 1.00 151.75 34 LYS D N 1
ATOM 4432 C CA . LYS B 2 43 ? 167.809 192.140 160.579 1.00 151.75 34 LYS D CA 1
ATOM 4433 C C . LYS B 2 43 ? 167.396 192.228 159.118 1.00 151.75 34 LYS D C 1
ATOM 4434 O O . LYS B 2 43 ? 167.567 193.274 158.485 1.00 151.75 34 LYS D O 1
ATOM 4440 N N . GLN B 2 44 ? 166.850 191.132 158.593 1.00 129.93 35 GLN D N 1
ATOM 4441 C CA . GLN B 2 44 ? 166.226 191.138 157.277 1.00 129.93 35 GLN D CA 1
ATOM 4442 C C . GLN B 2 44 ? 164.904 190.392 157.335 1.00 129.93 35 GLN D C 1
ATOM 4443 O O . GLN B 2 44 ? 164.490 189.745 156.368 1.00 129.93 35 GLN D O 1
ATOM 4449 N N . ASN B 2 45 ? 164.223 190.489 158.472 1.00 121.41 36 ASN D N 1
ATOM 4450 C CA . ASN B 2 45 ? 163.005 189.736 158.711 1.00 121.41 36 ASN D CA 1
ATOM 4451 C C . ASN B 2 45 ? 161.804 190.295 157.972 1.00 121.41 36 ASN D C 1
ATOM 4452 O O . ASN B 2 45 ? 160.774 189.621 157.905 1.00 121.41 36 ASN D O 1
ATOM 4457 N N . TRP B 2 46 ? 161.901 191.504 157.427 1.00 116.30 37 TRP D N 1
ATOM 4458 C CA . TRP B 2 46 ? 160.777 192.077 156.706 1.00 116.30 37 TRP D CA 1
ATOM 4459 C C . TRP B 2 46 ? 160.549 191.395 155.372 1.00 116.30 37 TRP D C 1
ATOM 4460 O O . TRP B 2 46 ? 159.448 191.487 154.822 1.00 116.30 37 TRP D O 1
ATOM 4471 N N . LEU B 2 47 ? 161.567 190.734 154.833 1.00 111.16 38 LEU D N 1
ATOM 4472 C CA . LEU B 2 47 ? 161.450 190.049 153.558 1.00 111.16 38 LEU D CA 1
ATOM 4473 C C . LEU B 2 47 ? 160.929 188.631 153.718 1.00 111.16 38 LEU D C 1
ATOM 4474 O O . LEU B 2 47 ? 160.138 188.167 152.891 1.00 111.16 38 LEU D O 1
ATOM 4479 N N . ILE B 2 48 ? 161.370 187.938 154.770 1.00 107.53 39 ILE D N 1
ATOM 4480 C CA . ILE B 2 48 ? 160.965 186.553 154.978 1.00 107.53 39 ILE D CA 1
ATOM 4481 C C . ILE B 2 48 ? 159.499 186.483 155.371 1.00 107.53 39 ILE D C 1
ATOM 4482 O O . ILE B 2 48 ? 158.768 185.585 154.938 1.00 107.53 39 ILE D O 1
ATOM 4487 N N . HIS B 2 49 ? 159.031 187.454 156.150 1.00 99.18 40 HIS D N 1
ATOM 4488 C CA . HIS B 2 49 ? 157.610 187.539 156.443 1.00 99.18 40 HIS D CA 1
ATOM 4489 C C . HIS B 2 49 ? 156.778 187.887 155.219 1.00 99.18 40 HIS D C 1
ATOM 4490 O O . HIS B 2 49 ? 155.585 187.582 155.204 1.00 99.18 40 HIS D O 1
ATOM 4497 N N . LEU B 2 50 ? 157.369 188.485 154.186 1.00 103.32 41 LEU D N 1
ATOM 4498 C CA . LEU B 2 50 ? 156.627 188.668 152.945 1.00 103.32 41 LEU D CA 1
ATOM 4499 C C . LEU B 2 50 ? 156.505 187.375 152.158 1.00 103.32 41 LEU D C 1
ATOM 4500 O O . LEU B 2 50 ? 155.522 187.185 151.437 1.00 103.32 41 LEU D O 1
ATOM 4505 N N . HIS B 2 51 ? 157.487 186.485 152.270 1.00 108.79 42 HIS D N 1
ATOM 4506 C CA . HIS B 2 51 ? 157.412 185.224 151.545 1.00 108.79 42 HIS D CA 1
ATOM 4507 C C . HIS B 2 51 ? 156.405 184.279 152.186 1.00 108.79 42 HIS D C 1
ATOM 4508 O O . HIS B 2 51 ? 155.627 183.623 151.487 1.00 108.79 42 HIS D O 1
ATOM 4515 N N . TYR B 2 52 ? 156.413 184.191 153.518 1.00 99.52 43 TYR D N 1
ATOM 4516 C CA . TYR B 2 52 ? 155.509 183.281 154.211 1.00 99.52 43 TYR D CA 1
ATOM 4517 C C . TYR B 2 52 ? 154.060 183.743 154.117 1.00 99.52 43 TYR D C 1
ATOM 4518 O O . TYR B 2 52 ? 153.148 182.912 154.059 1.00 99.52 43 TYR D O 1
ATOM 4527 N N . ILE B 2 53 ? 153.823 185.054 154.053 1.00 100.26 44 ILE D N 1
ATOM 4528 C CA . ILE B 2 53 ? 152.453 185.547 153.939 1.00 100.26 44 ILE D CA 1
ATOM 4529 C C . ILE B 2 53 ? 151.923 185.380 152.524 1.00 100.26 44 ILE D C 1
ATOM 4530 O O . ILE B 2 53 ? 150.710 185.465 152.299 1.00 100.26 44 ILE D O 1
ATOM 4535 N N . ARG B 2 54 ? 152.803 185.103 151.568 1.00 110.16 45 ARG D N 1
ATOM 4536 C CA . ARG B 2 54 ? 152.458 184.905 150.172 1.00 110.16 45 ARG D CA 1
ATOM 4537 C C . ARG B 2 54 ? 152.333 183.422 149.830 1.00 110.16 45 ARG D C 1
ATOM 4538 O O . ARG B 2 54 ? 151.987 183.080 148.694 1.00 110.16 45 ARG D O 1
ATOM 4546 N N . LYS B 2 55 ? 152.571 182.547 150.813 1.00 112.90 46 LYS D N 1
ATOM 4547 C CA . LYS B 2 55 ? 152.598 181.087 150.662 1.00 112.90 46 LYS D CA 1
ATOM 4548 C C . LYS B 2 55 ? 153.612 180.635 149.615 1.00 112.90 46 LYS D C 1
ATOM 4549 O O . LYS B 2 55 ? 153.389 179.658 148.902 1.00 112.90 46 LYS D O 1
ATOM 4555 N N . ASP B 2 56 ? 154.735 181.336 149.517 1.00 122.68 47 ASP D N 1
ATOM 4556 C CA . ASP B 2 56 ? 155.826 180.921 148.644 1.00 122.68 47 ASP D CA 1
ATOM 4557 C C . ASP B 2 56 ? 156.871 180.217 149.509 1.00 122.68 47 ASP D C 1
ATOM 4558 O O . ASP B 2 56 ? 157.947 180.737 149.797 1.00 122.68 47 ASP D O 1
ATOM 4563 N N . TYR B 2 57 ? 156.534 178.991 149.910 1.00 115.76 48 TYR D N 1
ATOM 4564 C CA . TYR B 2 57 ? 157.352 178.275 150.882 1.00 115.76 48 TYR D CA 1
ATOM 4565 C C . TYR B 2 57 ? 158.658 177.759 150.300 1.00 115.76 48 TYR D C 1
ATOM 4566 O O . TYR B 2 57 ? 159.543 177.362 151.063 1.00 115.76 48 TYR D O 1
ATOM 4575 N N . GLU B 2 58 ? 158.801 177.749 148.978 1.00 131.17 49 GLU D N 1
ATOM 4576 C CA . GLU B 2 58 ? 160.036 177.260 148.383 1.00 131.17 49 GLU D CA 1
ATOM 4577 C C . GLU B 2 58 ? 161.096 178.349 148.287 1.00 131.17 49 GLU D C 1
ATOM 4578 O O . GLU B 2 58 ? 162.289 178.055 148.416 1.00 131.17 49 GLU D O 1
ATOM 4584 N N . ALA B 2 59 ? 160.694 179.603 148.075 1.00 124.74 50 ALA D N 1
ATOM 4585 C CA . ALA B 2 59 ? 161.666 180.686 148.075 1.00 124.74 50 ALA D CA 1
ATOM 4586 C C . ALA B 2 59 ? 162.007 181.132 149.487 1.00 124.74 50 ALA D C 1
ATOM 4587 O O . ALA B 2 59 ? 163.095 181.670 149.717 1.00 124.74 50 ALA D O 1
ATOM 4589 N N . CYS B 2 60 ? 161.095 180.916 150.436 1.00 131.30 51 CYS D N 1
ATOM 4590 C CA . CYS B 2 60 ? 161.341 181.331 151.811 1.00 131.30 51 CYS D CA 1
ATOM 4591 C C . CYS B 2 60 ? 162.394 180.459 152.475 1.00 131.30 51 CYS D C 1
ATOM 4592 O O . CYS B 2 60 ? 163.196 180.960 153.270 1.00 131.30 51 CYS D O 1
ATOM 4595 N N . LYS B 2 61 ? 162.424 179.166 152.138 1.00 129.72 52 LYS D N 1
ATOM 4596 C CA . LYS B 2 61 ? 163.411 178.252 152.705 1.00 129.72 52 LYS D CA 1
ATOM 4597 C C . LYS B 2 61 ? 164.828 178.610 152.285 1.00 129.72 52 LYS D C 1
ATOM 4598 O O . LYS B 2 61 ? 165.783 178.307 153.009 1.00 129.72 52 LYS D O 1
ATOM 4604 N N . ALA B 2 62 ? 164.986 179.243 151.122 1.00 135.66 53 ALA D N 1
ATOM 4605 C CA . ALA B 2 62 ? 166.305 179.694 150.696 1.00 135.66 53 ALA D CA 1
ATOM 4606 C C . ALA B 2 62 ? 166.806 180.831 151.577 1.00 135.66 53 ALA D C 1
ATOM 4607 O O . ALA B 2 62 ? 167.964 180.828 152.010 1.00 135.66 53 ALA D O 1
ATOM 4609 N N . VAL B 2 63 ? 165.937 181.803 151.866 1.00 130.07 54 VAL D N 1
ATOM 4610 C CA . VAL B 2 63 ? 166.351 182.973 152.632 1.00 130.07 54 VAL D CA 1
ATOM 4611 C C . VAL B 2 63 ? 166.580 182.608 154.091 1.00 130.07 54 VAL D C 1
ATOM 4612 O O . VAL B 2 63 ? 167.415 183.220 154.767 1.00 130.07 54 VAL D O 1
ATOM 4616 N N . ILE B 2 64 ? 165.852 181.610 154.595 1.00 129.94 55 ILE D N 1
ATOM 4617 C CA . ILE B 2 64 ? 166.107 181.091 155.936 1.00 129.94 55 ILE D CA 1
ATOM 4618 C C . ILE B 2 64 ? 167.484 180.444 155.994 1.00 129.94 55 ILE D C 1
ATOM 4619 O O . ILE B 2 64 ? 168.263 180.675 156.926 1.00 129.94 55 ILE D O 1
ATOM 4624 N N . LYS B 2 65 ? 167.816 179.647 154.977 1.00 139.85 56 LYS D N 1
ATOM 4625 C CA . LYS B 2 65 ? 169.163 179.098 154.888 1.00 139.85 56 LYS D CA 1
ATOM 4626 C C . LYS B 2 65 ? 170.189 180.177 154.572 1.00 139.85 56 LYS D C 1
ATOM 4627 O O . LYS B 2 65 ? 171.361 180.037 154.935 1.00 139.85 56 LYS D O 1
ATOM 4633 N N . GLU B 2 66 ? 169.772 181.255 153.907 1.00 145.96 57 GLU D N 1
ATOM 4634 C CA . GLU B 2 66 ? 170.702 182.334 153.593 1.00 145.96 57 GLU D CA 1
ATOM 4635 C C . GLU B 2 66 ? 171.031 183.156 154.831 1.00 145.96 57 GLU D C 1
ATOM 4636 O O . GLU B 2 66 ? 172.206 183.379 155.144 1.00 145.96 57 GLU D O 1
ATOM 4642 N N . GLN B 2 67 ? 170.001 183.623 155.539 1.00 150.35 58 GLN D N 1
ATOM 4643 C CA . GLN B 2 67 ? 170.213 184.560 156.637 1.00 150.35 58 GLN D CA 1
ATOM 4644 C C . GLN B 2 67 ? 170.859 183.883 157.836 1.00 150.35 58 GLN D C 1
ATOM 4645 O O . GLN B 2 67 ? 171.643 184.508 158.557 1.00 150.35 58 GLN D O 1
ATOM 4651 N N . LEU B 2 68 ? 170.543 182.608 158.067 1.00 150.44 59 LEU D N 1
ATOM 4652 C CA . LEU B 2 68 ? 171.173 181.891 159.169 1.00 150.44 59 LEU D CA 1
ATOM 4653 C C . LEU B 2 68 ? 172.633 181.583 158.866 1.00 150.44 59 LEU D C 1
ATOM 4654 O O . LEU B 2 68 ? 173.458 181.521 159.784 1.00 150.44 59 LEU D O 1
ATOM 4659 N N . GLN B 2 69 ? 172.974 181.408 157.590 1.00 159.05 60 GLN D N 1
ATOM 4660 C CA . GLN B 2 69 ? 174.372 181.207 157.230 1.00 159.05 60 GLN D CA 1
ATOM 4661 C C . GLN B 2 69 ? 175.114 182.528 157.099 1.00 159.05 60 GLN D C 1
ATOM 4662 O O . GLN B 2 69 ? 176.339 182.564 157.261 1.00 159.05 60 GLN D O 1
ATOM 4668 N N . GLU B 2 70 ? 174.401 183.616 156.789 1.00 160.14 61 GLU D N 1
ATOM 4669 C CA . GLU B 2 70 ? 175.047 184.923 156.711 1.00 160.14 61 GLU D CA 1
ATOM 4670 C C . GLU B 2 70 ? 175.478 185.402 158.090 1.00 160.14 61 GLU D C 1
ATOM 4671 O O . GLU B 2 70 ? 176.596 185.902 158.258 1.00 160.14 61 GLU D O 1
ATOM 4677 N N . THR B 2 71 ? 174.612 185.253 159.086 1.00 165.96 62 THR D N 1
ATOM 4678 C CA . THR B 2 71 ? 175.043 185.428 160.461 1.00 165.96 62 THR D CA 1
ATOM 4679 C C . THR B 2 71 ? 175.856 184.214 160.901 1.00 165.96 62 THR D C 1
ATOM 4680 O O . THR B 2 71 ? 175.866 183.168 160.246 1.00 165.96 62 THR D O 1
ATOM 4684 N N . GLN B 2 72 ? 176.559 184.370 162.026 1.00 175.18 63 GLN D N 1
ATOM 4685 C CA . GLN B 2 72 ? 177.345 183.260 162.557 1.00 175.18 63 GLN D CA 1
ATOM 4686 C C . GLN B 2 72 ? 176.444 182.169 163.122 1.00 175.18 63 GLN D C 1
ATOM 4687 O O . GLN B 2 72 ? 176.846 181.003 163.210 1.00 175.18 63 GLN D O 1
ATOM 4693 N N . GLY B 2 73 ? 175.228 182.529 163.513 1.00 167.16 64 GLY D N 1
ATOM 4694 C CA . GLY B 2 73 ? 174.250 181.553 163.952 1.00 167.16 64 GLY D CA 1
ATOM 4695 C C . GLY B 2 73 ? 173.228 182.219 164.841 1.00 167.16 64 GLY D C 1
ATOM 4696 O O . GLY B 2 73 ? 173.291 183.426 165.094 1.00 167.16 64 GLY D O 1
ATOM 4697 N N . LEU B 2 74 ? 172.292 181.392 165.317 1.00 162.24 65 LEU D N 1
ATOM 4698 C CA . LEU B 2 74 ? 171.279 181.733 166.327 1.00 162.24 65 LEU D CA 1
ATOM 4699 C C . LEU B 2 74 ? 170.476 182.993 165.981 1.00 162.24 65 LEU D C 1
ATOM 4700 O O . LEU B 2 74 ? 170.211 183.853 166.825 1.00 162.24 65 LEU D O 1
ATOM 4705 N N . CYS B 2 75 ? 170.054 183.085 164.723 1.00 140.56 66 CYS D N 1
ATOM 4706 C CA . CYS B 2 75 ? 169.089 184.111 164.355 1.00 140.56 66 CYS D CA 1
ATOM 4707 C C . CYS B 2 75 ? 167.724 183.732 164.910 1.00 140.56 66 CYS D C 1
ATOM 4708 O O . CYS B 2 75 ? 167.442 182.553 165.142 1.00 140.56 66 CYS D O 1
ATOM 4711 N N . GLU B 2 76 ? 166.874 184.731 165.137 1.00 112.62 67 GLU D N 1
ATOM 4712 C CA . GLU B 2 76 ? 165.633 184.464 165.854 1.00 112.62 67 GLU D CA 1
ATOM 4713 C C . GLU B 2 76 ? 164.490 184.151 164.901 1.00 112.62 67 GLU D C 1
ATOM 4714 O O . GLU B 2 76 ? 163.889 183.074 164.973 1.00 112.62 67 GLU D O 1
ATOM 4720 N N . TYR B 2 77 ? 164.163 185.087 164.009 1.00 98.90 68 TYR D N 1
ATOM 4721 C CA . TYR B 2 77 ? 162.961 184.930 163.200 1.00 98.90 68 TYR D CA 1
ATOM 4722 C C . TYR B 2 77 ? 163.164 183.920 162.084 1.00 98.90 68 TYR D C 1
ATOM 4723 O O . TYR B 2 77 ? 162.191 183.379 161.551 1.00 98.90 68 TYR D O 1
ATOM 4732 N N . ALA B 2 78 ? 164.415 183.656 161.710 1.00 104.90 69 ALA D N 1
ATOM 4733 C CA . ALA B 2 78 ? 164.672 182.613 160.724 1.00 104.90 69 ALA D CA 1
ATOM 4734 C C . ALA B 2 78 ? 164.427 181.235 161.317 1.00 104.90 69 ALA D C 1
ATOM 4735 O O . ALA B 2 78 ? 164.117 180.286 160.591 1.00 104.90 69 ALA D O 1
ATOM 4737 N N . ILE B 2 79 ? 164.561 181.104 162.635 1.00 96.14 70 ILE D N 1
ATOM 4738 C CA . ILE B 2 79 ? 164.228 179.844 163.288 1.00 96.14 70 ILE D CA 1
ATOM 4739 C C . ILE B 2 79 ? 162.719 179.713 163.434 1.00 96.14 70 ILE D C 1
ATOM 4740 O O . ILE B 2 79 ? 162.150 178.638 163.205 1.00 96.14 70 ILE D O 1
ATOM 4745 N N . TYR B 2 80 ? 162.044 180.820 163.749 1.00 85.70 71 TYR D N 1
ATOM 4746 C CA . TYR B 2 80 ? 160.632 180.776 164.115 1.00 85.70 71 TYR D CA 1
ATOM 4747 C C . TYR B 2 80 ? 159.749 180.420 162.928 1.00 85.70 71 TYR D C 1
ATOM 4748 O O . TYR B 2 80 ? 158.898 179.531 163.023 1.00 85.70 71 TYR D O 1
ATOM 4757 N N . VAL B 2 81 ? 159.944 181.088 161.792 1.00 93.44 72 VAL D N 1
ATOM 4758 C CA . VAL B 2 81 ? 159.056 180.835 160.664 1.00 93.44 72 VAL D CA 1
ATOM 4759 C C . VAL B 2 81 ? 159.457 179.553 159.946 1.00 93.44 72 VAL D C 1
ATOM 4760 O O . VAL B 2 81 ? 158.650 178.962 159.219 1.00 93.44 72 VAL D O 1
ATOM 4764 N N . GLN B 2 82 ? 160.691 179.082 160.147 1.00 101.38 73 GLN D N 1
ATOM 4765 C CA . GLN B 2 82 ? 161.046 177.754 159.663 1.00 101.38 73 GLN D CA 1
ATOM 4766 C C . GLN B 2 82 ? 160.317 176.679 160.450 1.00 101.38 73 GLN D C 1
ATOM 4767 O O . GLN B 2 82 ? 160.005 175.613 159.910 1.00 101.38 73 GLN D O 1
ATOM 4773 N N . ALA B 2 83 ? 160.030 176.945 161.720 1.00 90.61 74 ALA D N 1
ATOM 4774 C CA . ALA B 2 83 ? 159.194 176.041 162.489 1.00 90.61 74 ALA D CA 1
ATOM 4775 C C . ALA B 2 83 ? 157.728 176.206 162.144 1.00 90.61 74 ALA D C 1
ATOM 4776 O O . ALA B 2 83 ? 156.942 175.280 162.355 1.00 90.61 74 ALA D O 1
ATOM 4778 N N . LEU B 2 84 ? 157.337 177.359 161.623 1.00 84.70 75 LEU D N 1
ATOM 4779 C CA . LEU B 2 84 ? 155.956 177.540 161.215 1.00 84.70 75 LEU D CA 1
ATOM 4780 C C . LEU B 2 84 ? 155.702 177.050 159.801 1.00 84.70 75 LEU D C 1
ATOM 4781 O O . LEU B 2 84 ? 154.543 176.986 159.382 1.00 84.70 75 LEU D O 1
ATOM 4786 N N . ILE B 2 85 ? 156.747 176.705 159.060 1.00 91.22 76 ILE D N 1
ATOM 4787 C CA . ILE B 2 85 ? 156.579 176.053 157.768 1.00 91.22 76 ILE D CA 1
ATOM 4788 C C . ILE B 2 85 ? 156.446 174.547 157.932 1.00 91.22 76 ILE D C 1
ATOM 4789 O O . ILE B 2 85 ? 155.580 173.924 157.312 1.00 91.22 76 ILE D O 1
ATOM 4794 N N . PHE B 2 86 ? 157.268 173.955 158.802 1.00 92.15 77 PHE D N 1
ATOM 4795 C CA . PHE B 2 86 ? 157.164 172.532 159.099 1.00 92.15 77 PHE D CA 1
ATOM 4796 C C . PHE B 2 86 ? 155.860 172.182 159.799 1.00 92.15 77 PHE D C 1
ATOM 4797 O O . PHE B 2 86 ? 155.404 171.041 159.693 1.00 92.15 77 PHE D O 1
ATOM 4805 N N . ARG B 2 87 ? 155.250 173.134 160.501 1.00 82.31 78 ARG D N 1
ATOM 4806 C CA . ARG B 2 87 ? 153.944 172.913 161.098 1.00 82.31 78 ARG D CA 1
ATOM 4807 C C . ARG B 2 87 ? 152.816 173.037 160.093 1.00 82.31 78 ARG D C 1
ATOM 4808 O O . ARG B 2 87 ? 151.670 172.726 160.426 1.00 82.31 78 ARG D O 1
ATOM 4816 N N . LEU B 2 88 ? 153.106 173.507 158.885 1.00 83.79 79 LEU D N 1
ATOM 4817 C CA . LEU B 2 88 ? 152.098 173.525 157.838 1.00 83.79 79 LEU D CA 1
ATOM 4818 C C . LEU B 2 88 ? 152.142 172.261 156.998 1.00 83.79 79 LEU D C 1
ATOM 4819 O O . LEU B 2 88 ? 151.219 172.006 156.219 1.00 83.79 79 LEU D O 1
ATOM 4824 N N . GLU B 2 89 ? 153.198 171.466 157.138 1.00 91.37 80 GLU D N 1
ATOM 4825 C CA . GLU B 2 89 ? 153.373 170.277 156.321 1.00 91.37 80 GLU D CA 1
ATOM 4826 C C . GLU B 2 89 ? 153.010 168.994 157.047 1.00 91.37 80 GLU D C 1
ATOM 4827 O O . GLU B 2 89 ? 152.843 167.961 156.393 1.00 91.37 80 GLU D O 1
ATOM 4833 N N . GLY B 2 90 ? 152.891 169.026 158.369 1.00 84.47 81 GLY D N 1
ATOM 4834 C CA . GLY B 2 90 ? 152.621 167.843 159.159 1.00 84.47 81 GLY D CA 1
ATOM 4835 C C . GLY B 2 90 ? 153.779 167.387 160.015 1.00 84.47 81 GLY D C 1
ATOM 4836 O O . GLY B 2 90 ? 153.609 166.470 160.829 1.00 84.47 81 GLY D O 1
ATOM 4837 N N . ASN B 2 91 ? 154.952 168.000 159.871 1.00 96.22 82 ASN D N 1
ATOM 4838 C CA . ASN B 2 91 ? 156.150 167.597 160.607 1.00 96.22 82 ASN D CA 1
ATOM 4839 C C . ASN B 2 91 ? 156.172 168.255 161.989 1.00 96.22 82 ASN D C 1
ATOM 4840 O O . ASN B 2 91 ? 157.084 169.001 162.349 1.00 96.22 82 ASN D O 1
ATOM 4845 N N . ILE B 2 92 ? 155.139 167.944 162.779 1.00 84.05 83 ILE D N 1
ATOM 4846 C CA . ILE B 2 92 ? 154.950 168.573 164.080 1.00 84.05 83 ILE D CA 1
ATOM 4847 C C . ILE B 2 92 ? 156.000 168.109 165.078 1.00 84.05 83 ILE D C 1
ATOM 4848 O O . ILE B 2 92 ? 156.365 168.862 165.989 1.00 84.05 83 ILE D O 1
ATOM 4853 N N . GLN B 2 93 ? 156.567 166.920 164.878 1.00 95.34 84 GLN D N 1
ATOM 4854 C CA . GLN B 2 93 ? 157.694 166.501 165.701 1.00 95.34 84 GLN D CA 1
ATOM 4855 C C . GLN B 2 93 ? 158.932 167.347 165.424 1.00 95.34 84 GLN D C 1
ATOM 4856 O O . GLN B 2 93 ? 159.755 167.557 166.322 1.00 95.34 84 GLN D O 1
ATOM 4862 N N . GLU B 2 94 ? 159.057 167.878 164.213 1.00 97.35 85 GLU D N 1
ATOM 4863 C CA . GLU B 2 94 ? 160.131 168.809 163.907 1.00 97.35 85 GLU D CA 1
ATOM 4864 C C . GLU B 2 94 ? 159.755 170.253 164.194 1.00 97.35 85 GLU D C 1
ATOM 4865 O O . GLU B 2 94 ? 160.648 171.095 164.324 1.00 97.35 85 GLU D O 1
ATOM 4871 N N . SER B 2 95 ? 158.464 170.559 164.300 1.00 91.04 86 SER D N 1
ATOM 4872 C CA . SER B 2 95 ? 158.008 171.874 164.722 1.00 91.04 86 SER D CA 1
ATOM 4873 C C . SER B 2 95 ? 157.791 171.956 166.223 1.00 91.04 86 SER D C 1
ATOM 4874 O O . SER B 2 95 ? 157.010 172.794 166.684 1.00 91.04 86 SER D O 1
ATOM 4877 N N . LEU B 2 96 ? 158.439 171.092 166.989 1.00 87.72 87 LEU D N 1
ATOM 4878 C CA . LEU B 2 96 ? 158.460 171.200 168.435 1.00 87.72 87 LEU D CA 1
ATOM 4879 C C . LEU B 2 96 ? 159.853 171.405 168.990 1.00 87.72 87 LEU D C 1
ATOM 4880 O O . LEU B 2 96 ? 160.008 172.150 169.956 1.00 87.72 87 LEU D O 1
ATOM 4885 N N . GLU B 2 97 ? 160.874 170.795 168.395 1.00 101.79 88 GLU D N 1
ATOM 4886 C CA . GLU B 2 97 ? 162.227 171.051 168.867 1.00 101.79 88 GLU D CA 1
ATOM 4887 C C . GLU B 2 97 ? 162.755 172.392 168.372 1.00 101.79 88 GLU D C 1
ATOM 4888 O O . GLU B 2 97 ? 163.631 172.979 169.014 1.00 101.79 88 GLU D O 1
ATOM 4894 N N . LEU B 2 98 ? 162.247 172.890 167.243 1.00 94.52 89 LEU D N 1
ATOM 4895 C CA . LEU B 2 98 ? 162.664 174.207 166.780 1.00 94.52 89 LEU D CA 1
ATOM 4896 C C . LEU B 2 98 ? 162.043 175.299 167.631 1.00 94.52 89 LEU D C 1
ATOM 4897 O O . LEU B 2 98 ? 162.668 176.335 167.878 1.00 94.52 89 LEU D O 1
ATOM 4902 N N . PHE B 2 99 ? 160.818 175.079 168.100 1.00 94.91 90 PHE D N 1
ATOM 4903 C CA . PHE B 2 99 ? 160.223 175.967 169.085 1.00 94.91 90 PHE D CA 1
ATOM 4904 C C . PHE B 2 99 ? 160.855 175.823 170.461 1.00 94.91 90 PHE D C 1
ATOM 4905 O O . PHE B 2 99 ? 160.628 176.682 171.316 1.00 94.91 90 PHE D O 1
ATOM 4913 N N . GLN B 2 100 ? 161.625 174.760 170.704 1.00 104.45 91 GLN D N 1
ATOM 4914 C CA . GLN B 2 100 ? 162.396 174.681 171.937 1.00 104.45 91 GLN D CA 1
ATOM 4915 C C . GLN B 2 100 ? 163.625 175.574 171.872 1.00 104.45 91 GLN D C 1
ATOM 4916 O O . GLN B 2 100 ? 164.011 176.175 172.880 1.00 104.45 91 GLN D O 1
ATOM 4922 N N . THR B 2 101 ? 164.256 175.661 170.698 1.00 106.59 92 THR D N 1
ATOM 4923 C CA . THR B 2 101 ? 165.349 176.608 170.508 1.00 106.59 92 THR D CA 1
ATOM 4924 C C . THR B 2 101 ? 164.840 178.042 170.595 1.00 106.59 92 THR D C 1
ATOM 4925 O O . THR B 2 101 ? 165.460 178.895 171.243 1.00 106.59 92 THR D O 1
ATOM 4929 N N . CYS B 2 102 ? 163.674 178.308 170.008 1.00 109.42 93 CYS D N 1
ATOM 4930 C CA . CYS B 2 102 ? 163.057 179.623 170.105 1.00 109.42 93 CYS D CA 1
ATOM 4931 C C . CYS B 2 102 ? 162.498 179.910 171.494 1.00 109.42 93 CYS D C 1
ATOM 4932 O O . CYS B 2 102 ? 162.213 181.071 171.799 1.00 109.42 93 CYS D O 1
ATOM 4935 N N . ALA B 2 103 ? 162.337 178.892 172.340 1.00 111.69 94 ALA D N 1
ATOM 4936 C CA . ALA B 2 103 ? 161.996 179.126 173.735 1.00 111.69 94 ALA D CA 1
ATOM 4937 C C . ALA B 2 103 ? 163.216 179.445 174.580 1.00 111.69 94 ALA D C 1
ATOM 4938 O O . ALA B 2 103 ? 163.066 179.819 175.747 1.00 111.69 94 ALA D O 1
ATOM 4940 N N . VAL B 2 104 ? 164.415 179.298 174.021 1.00 120.68 95 VAL D N 1
ATOM 4941 C CA . VAL B 2 104 ? 165.634 179.574 174.770 1.00 120.68 95 VAL D CA 1
ATOM 4942 C C . VAL B 2 104 ? 166.057 181.026 174.589 1.00 120.68 95 VAL D C 1
ATOM 4943 O O . VAL B 2 104 ? 166.360 181.726 175.563 1.00 120.68 95 VAL D O 1
ATOM 4947 N N . LEU B 2 105 ? 166.035 181.514 173.346 1.00 127.80 96 LEU D N 1
ATOM 4948 C CA . LEU B 2 105 ? 166.624 182.804 173.003 1.00 127.80 96 LEU D CA 1
ATOM 4949 C C . LEU B 2 105 ? 165.850 183.995 173.549 1.00 127.80 96 LEU D C 1
ATOM 4950 O O . LEU B 2 105 ? 166.372 185.113 173.507 1.00 127.80 96 LEU D O 1
ATOM 4955 N N . SER B 2 106 ? 164.642 183.791 174.060 1.00 144.50 97 SER D N 1
ATOM 4956 C CA . SER B 2 106 ? 163.878 184.862 174.684 1.00 144.50 97 SER D CA 1
ATOM 4957 C C . SER B 2 106 ? 162.879 184.278 175.674 1.00 144.50 97 SER D C 1
ATOM 4958 O O . SER B 2 106 ? 161.690 184.156 175.357 1.00 144.50 97 SER D O 1
ATOM 4961 N N . PRO B 2 107 ? 163.316 183.910 176.882 1.00 154.43 98 PRO D N 1
ATOM 4962 C CA . PRO B 2 107 ? 162.395 183.279 177.838 1.00 154.43 98 PRO D CA 1
ATOM 4963 C C . PRO B 2 107 ? 161.403 184.239 178.466 1.00 154.43 98 PRO D C 1
ATOM 4964 O O . PRO B 2 107 ? 160.438 183.778 179.086 1.00 154.43 98 PRO D O 1
ATOM 4968 N N . GLN B 2 108 ? 161.602 185.547 178.335 1.00 188.48 99 GLN D N 1
ATOM 4969 C CA . GLN B 2 108 ? 160.648 186.522 178.841 1.00 188.48 99 GLN D CA 1
ATOM 4970 C C . GLN B 2 108 ? 159.574 186.871 177.825 1.00 188.48 99 GLN D C 1
ATOM 4971 O O . GLN B 2 108 ? 158.782 187.786 178.071 1.00 188.48 99 GLN D O 1
ATOM 4977 N N . SER B 2 109 ? 159.533 186.178 176.692 1.00 147.38 100 SER D N 1
ATOM 4978 C CA . SER B 2 109 ? 158.535 186.432 175.664 1.00 147.38 100 SER D CA 1
ATOM 4979 C C . SER B 2 109 ? 157.377 185.463 175.845 1.00 147.38 100 SER D C 1
ATOM 4980 O O . SER B 2 109 ? 157.583 184.250 175.940 1.00 147.38 100 SER D O 1
ATOM 4983 N N . ALA B 2 110 ? 156.162 185.998 175.883 1.00 126.13 101 ALA D N 1
ATOM 4984 C CA . ALA B 2 110 ? 154.973 185.171 176.017 1.00 126.13 101 ALA D CA 1
ATOM 4985 C C . ALA B 2 110 ? 154.511 184.578 174.696 1.00 126.13 101 ALA D C 1
ATOM 4986 O O . ALA B 2 110 ? 153.448 183.952 174.657 1.00 126.13 101 ALA D O 1
ATOM 4988 N N . ASP B 2 111 ? 155.267 184.764 173.617 1.00 108.77 102 ASP D N 1
ATOM 4989 C CA . ASP B 2 111 ? 154.878 184.180 172.341 1.00 108.77 102 ASP D CA 1
ATOM 4990 C C . ASP B 2 111 ? 155.258 182.709 172.259 1.00 108.77 102 ASP D C 1
ATOM 4991 O O . ASP B 2 111 ? 154.393 181.848 172.070 1.00 108.77 102 ASP D O 1
ATOM 4996 N N . ASN B 2 112 ? 156.554 182.409 172.397 1.00 101.74 103 ASN D N 1
ATOM 4997 C CA . ASN B 2 112 ? 157.047 181.059 172.142 1.00 101.74 103 ASN D CA 1
ATOM 4998 C C . ASN B 2 112 ? 156.553 180.062 173.177 1.00 101.74 103 ASN D C 1
ATOM 4999 O O . ASN B 2 112 ? 156.185 178.940 172.819 1.00 101.74 103 ASN D O 1
ATOM 5004 N N . LEU B 2 113 ? 156.489 180.462 174.446 1.00 107.01 104 LEU D N 1
ATOM 5005 C CA . LEU B 2 113 ? 155.949 179.576 175.470 1.00 107.01 104 LEU D CA 1
ATOM 5006 C C . LEU B 2 113 ? 154.445 179.396 175.336 1.00 107.01 104 LEU D C 1
ATOM 5007 O O . LEU B 2 113 ? 153.886 178.485 175.953 1.00 107.01 104 LEU D O 1
ATOM 5012 N N . LYS B 2 114 ? 153.779 180.248 174.558 1.00 101.69 105 LYS D N 1
ATOM 5013 C CA . LYS B 2 114 ? 152.433 179.944 174.096 1.00 101.69 105 LYS D CA 1
ATOM 5014 C C . LYS B 2 114 ? 152.477 179.107 172.826 1.00 101.69 105 LYS D C 1
ATOM 5015 O O . LYS B 2 114 ? 151.693 178.166 172.668 1.00 101.69 105 LYS D O 1
ATOM 5021 N N . GLN B 2 115 ? 153.417 179.406 171.934 1.00 91.30 106 GLN D N 1
ATOM 5022 C CA . GLN B 2 115 ? 153.467 178.739 170.642 1.00 91.30 106 GLN D CA 1
ATOM 5023 C C . GLN B 2 115 ? 154.064 177.341 170.725 1.00 91.30 106 GLN D C 1
ATOM 5024 O O . GLN B 2 115 ? 153.864 176.544 169.805 1.00 91.30 106 GLN D O 1
ATOM 5030 N N . VAL B 2 116 ? 154.805 177.026 171.788 1.00 90.08 107 VAL D N 1
ATOM 5031 C CA . VAL B 2 116 ? 155.193 175.639 172.027 1.00 90.08 107 VAL D CA 1
ATOM 5032 C C . VAL B 2 116 ? 153.966 174.811 172.372 1.00 90.08 107 VAL D C 1
ATOM 5033 O O . VAL B 2 116 ? 153.739 173.737 171.805 1.00 90.08 107 VAL D O 1
ATOM 5037 N N . ALA B 2 117 ? 153.125 175.331 173.263 1.00 92.34 108 ALA D N 1
ATOM 5038 C CA . ALA B 2 117 ? 151.975 174.585 173.748 1.00 92.34 108 ALA D CA 1
ATOM 5039 C C . ALA B 2 117 ? 150.873 174.438 172.711 1.00 92.34 108 ALA D C 1
ATOM 5040 O O . ALA B 2 117 ? 149.929 173.680 172.946 1.00 92.34 108 ALA D O 1
ATOM 5042 N N . ARG B 2 118 ? 150.958 175.135 171.580 1.00 88.94 109 ARG D N 1
ATOM 5043 C CA . ARG B 2 118 ? 150.127 174.757 170.446 1.00 88.94 109 ARG D CA 1
ATOM 5044 C C . ARG B 2 118 ? 150.687 173.521 169.762 1.00 88.94 109 ARG D C 1
ATOM 5045 O O . ARG B 2 118 ? 149.930 172.629 169.370 1.00 88.94 109 ARG D O 1
ATOM 5053 N N . SER B 2 119 ? 152.008 173.428 169.646 1.00 83.10 110 SER D N 1
ATOM 5054 C CA . SER B 2 119 ? 152.632 172.270 169.026 1.00 83.10 110 SER D CA 1
ATOM 5055 C C . SER B 2 119 ? 152.636 171.042 169.922 1.00 83.10 110 SER D C 1
ATOM 5056 O O . SER B 2 119 ? 153.047 169.972 169.468 1.00 83.10 110 SER D O 1
ATOM 5059 N N . LEU B 2 120 ? 152.212 171.163 171.176 1.00 81.82 111 LEU D N 1
ATOM 5060 C CA . LEU B 2 120 ? 151.965 170.006 172.021 1.00 81.82 111 LEU D CA 1
ATOM 5061 C C . LEU B 2 120 ? 150.492 169.660 172.112 1.00 81.82 111 LEU D C 1
ATOM 5062 O O . LEU B 2 120 ? 150.158 168.562 172.556 1.00 81.82 111 LEU D O 1
ATOM 5067 N N . PHE B 2 121 ? 149.610 170.572 171.715 1.00 78.09 112 PHE D N 1
ATOM 5068 C CA . PHE B 2 121 ? 148.202 170.231 171.597 1.00 78.09 112 PHE D CA 1
ATOM 5069 C C . PHE B 2 121 ? 147.964 169.298 170.421 1.00 78.09 112 PHE D C 1
ATOM 5070 O O . PHE B 2 121 ? 147.005 168.521 170.428 1.00 78.09 112 PHE D O 1
ATOM 5078 N N . LEU B 2 122 ? 148.819 169.362 169.409 1.00 77.87 113 LEU D N 1
ATOM 5079 C CA . LEU B 2 122 ? 148.618 168.594 168.195 1.00 77.87 113 LEU D CA 1
ATOM 5080 C C . LEU B 2 122 ? 149.307 167.243 168.222 1.00 77.87 113 LEU D C 1
ATOM 5081 O O . LEU B 2 122 ? 148.886 166.338 167.498 1.00 77.87 113 LEU D O 1
ATOM 5086 N N . LEU B 2 123 ? 150.335 167.070 169.040 1.00 79.83 114 LEU D N 1
ATOM 5087 C CA . LEU B 2 123 ? 150.985 165.774 169.132 1.00 79.83 114 LEU D CA 1
ATOM 5088 C C . LEU B 2 123 ? 150.253 164.802 170.043 1.00 79.83 114 LEU D C 1
ATOM 5089 O O . LEU B 2 123 ? 150.753 163.698 170.267 1.00 79.83 114 LEU D O 1
ATOM 5094 N N . GLY B 2 124 ? 149.090 165.176 170.569 1.00 85.93 115 GLY D N 1
ATOM 5095 C CA . GLY B 2 124 ? 148.287 164.301 171.382 1.00 85.93 115 GLY D CA 1
ATOM 5096 C C . GLY B 2 124 ? 148.563 164.385 172.867 1.00 85.93 115 GLY D C 1
ATOM 5097 O O . GLY B 2 124 ? 147.665 164.109 173.667 1.00 85.93 115 GLY D O 1
ATOM 5098 N N . LYS B 2 125 ? 149.774 164.781 173.256 1.00 90.76 116 LYS D N 1
ATOM 5099 C CA . LYS B 2 125 ? 150.150 164.867 174.665 1.00 90.76 116 LYS D CA 1
ATOM 5100 C C . LYS B 2 125 ? 149.439 166.070 175.270 1.00 90.76 116 LYS D C 1
ATOM 5101 O O . LYS B 2 125 ? 149.967 167.180 175.352 1.00 90.76 116 LYS D O 1
ATOM 5107 N N . HIS B 2 126 ? 148.203 165.832 175.701 1.00 91.25 117 HIS D N 1
ATOM 5108 C CA . HIS B 2 126 ? 147.325 166.920 176.110 1.00 91.25 117 HIS D CA 1
ATOM 5109 C C . HIS B 2 126 ? 147.718 167.478 177.470 1.00 91.25 117 HIS D C 1
ATOM 5110 O O . HIS B 2 126 ? 147.922 168.687 177.617 1.00 91.25 117 HIS D O 1
ATOM 5117 N N . LYS B 2 127 ? 147.822 166.606 178.480 1.00 101.29 118 LYS D N 1
ATOM 5118 C CA . LYS B 2 127 ? 148.052 167.057 179.852 1.00 101.29 118 LYS D CA 1
ATOM 5119 C C . LYS B 2 127 ? 149.434 167.667 180.031 1.00 101.29 118 LYS D C 1
ATOM 5120 O O . LYS B 2 127 ? 149.628 168.506 180.916 1.00 101.29 118 LYS D O 1
ATOM 5126 N N . ALA B 2 128 ? 150.398 167.276 179.197 1.00 99.53 119 ALA D N 1
ATOM 5127 C CA . ALA B 2 128 ? 151.683 167.958 179.203 1.00 99.53 119 ALA D CA 1
ATOM 5128 C C . ALA B 2 128 ? 151.557 169.384 178.688 1.00 99.53 119 ALA D C 1
ATOM 5129 O O . ALA B 2 128 ? 152.328 170.257 179.093 1.00 99.53 119 ALA D O 1
ATOM 5131 N N . ALA B 2 129 ? 150.583 169.644 177.820 1.00 99.22 120 ALA D N 1
ATOM 5132 C CA . ALA B 2 129 ? 150.451 170.971 177.240 1.00 99.22 120 ALA D CA 1
ATOM 5133 C C . ALA B 2 129 ? 149.729 171.941 178.161 1.00 99.22 120 ALA D C 1
ATOM 5134 O O . ALA B 2 129 ? 149.986 173.147 178.089 1.00 99.22 120 ALA D O 1
ATOM 5136 N N . ILE B 2 130 ? 148.837 171.452 179.030 1.00 103.54 121 ILE D N 1
ATOM 5137 C CA . ILE B 2 130 ? 148.036 172.360 179.849 1.00 103.54 121 ILE D CA 1
ATOM 5138 C C . ILE B 2 130 ? 148.860 173.050 180.925 1.00 103.54 121 ILE D C 1
ATOM 5139 O O . ILE B 2 130 ? 148.412 174.051 181.491 1.00 103.54 121 ILE D O 1
ATOM 5144 N N . GLU B 2 131 ? 150.059 172.554 181.220 1.00 107.83 122 GLU D N 1
ATOM 5145 C CA . GLU B 2 131 ? 150.922 173.256 182.154 1.00 107.83 122 GLU D CA 1
ATOM 5146 C C . GLU B 2 131 ? 151.813 174.266 181.447 1.00 107.83 122 GLU D C 1
ATOM 5147 O O . GLU B 2 131 ? 152.149 175.302 182.030 1.00 107.83 122 GLU D O 1
ATOM 5153 N N . VAL B 2 132 ? 152.198 173.988 180.199 1.00 101.00 123 VAL D N 1
ATOM 5154 C CA . VAL B 2 132 ? 152.985 174.952 179.439 1.00 101.00 123 VAL D CA 1
ATOM 5155 C C . VAL B 2 132 ? 152.125 176.139 179.042 1.00 101.00 123 VAL D C 1
ATOM 5156 O O . VAL B 2 132 ? 152.622 177.265 178.922 1.00 101.00 123 VAL D O 1
ATOM 5160 N N . TYR B 2 133 ? 150.824 175.918 178.843 1.00 103.67 124 TYR D N 1
ATOM 5161 C CA . TYR B 2 133 ? 149.908 177.041 178.686 1.00 103.67 124 TYR D CA 1
ATOM 5162 C C . TYR B 2 133 ? 149.790 177.827 179.980 1.00 103.67 124 TYR D C 1
ATOM 5163 O O . TYR B 2 133 ? 149.746 179.061 179.959 1.00 103.67 124 TYR D O 1
ATOM 5172 N N . ASN B 2 134 ? 149.747 177.126 181.116 1.00 108.16 125 ASN D N 1
ATOM 5173 C CA . ASN B 2 134 ? 149.790 177.801 182.406 1.00 108.16 125 ASN D CA 1
ATOM 5174 C C . ASN B 2 134 ? 151.128 178.487 182.626 1.00 108.16 125 ASN D C 1
ATOM 5175 O O . ASN B 2 134 ? 151.192 179.507 183.319 1.00 108.16 125 ASN D O 1
ATOM 5180 N N . GLU B 2 135 ? 152.200 177.944 182.042 1.00 115.29 126 GLU D N 1
ATOM 5181 C CA . GLU B 2 135 ? 153.504 178.593 182.111 1.00 115.29 126 GLU D CA 1
ATOM 5182 C C . GLU B 2 135 ? 153.516 179.905 181.342 1.00 115.29 126 GLU D C 1
ATOM 5183 O O . GLU B 2 135 ? 154.196 180.854 181.745 1.00 115.29 126 GLU D O 1
ATOM 5189 N N . ALA B 2 136 ? 152.763 179.990 180.253 1.00 110.47 127 ALA D N 1
ATOM 5190 C CA . ALA B 2 136 ? 152.599 181.261 179.570 1.00 110.47 127 ALA D CA 1
ATOM 5191 C C . ALA B 2 136 ? 151.441 182.074 180.120 1.00 110.47 127 ALA D C 1
ATOM 5192 O O . ALA B 2 136 ? 151.388 183.285 179.884 1.00 110.47 127 ALA D O 1
ATOM 5194 N N . ALA B 2 137 ? 150.518 181.446 180.853 1.00 117.05 128 ALA D N 1
ATOM 5195 C CA . ALA B 2 137 ? 149.422 182.193 181.458 1.00 117.05 128 ALA D CA 1
ATOM 5196 C C . ALA B 2 137 ? 149.876 183.022 182.647 1.00 117.05 128 ALA D C 1
ATOM 5197 O O . ALA B 2 137 ? 149.168 183.954 183.040 1.00 117.05 128 ALA D O 1
ATOM 5199 N N . LYS B 2 138 ? 151.025 182.697 183.236 1.00 125.01 129 LYS D N 1
ATOM 5200 C CA . LYS B 2 138 ? 151.571 183.477 184.336 1.00 125.01 129 LYS D CA 1
ATOM 5201 C C . LYS B 2 138 ? 152.583 184.512 183.882 1.00 125.01 129 LYS D C 1
ATOM 5202 O O . LYS B 2 138 ? 152.789 185.508 184.582 1.00 125.01 129 LYS D O 1
ATOM 5208 N N . LEU B 2 139 ? 153.216 184.306 182.731 1.00 124.01 130 LEU D N 1
ATOM 5209 C CA . LEU B 2 139 ? 154.119 185.307 182.186 1.00 124.01 130 LEU D CA 1
ATOM 5210 C C . LEU B 2 139 ? 153.368 186.435 181.493 1.00 124.01 130 LEU D C 1
ATOM 5211 O O . LEU B 2 139 ? 153.949 187.501 181.266 1.00 124.01 130 LEU D O 1
ATOM 5216 N N . ASN B 2 140 ? 152.090 186.236 181.183 1.00 124.74 131 ASN D N 1
ATOM 5217 C CA . ASN B 2 140 ? 151.248 187.288 180.632 1.00 124.74 131 ASN D CA 1
ATOM 5218 C C . ASN B 2 140 ? 149.800 186.980 180.971 1.00 124.74 131 ASN D C 1
ATOM 5219 O O . ASN B 2 140 ? 149.355 185.841 180.812 1.00 124.74 131 ASN D O 1
ATOM 5224 N N . GLN B 2 141 ? 149.073 187.989 181.428 1.00 136.57 132 GLN D N 1
ATOM 5225 C CA . GLN B 2 141 ? 147.670 187.837 181.771 1.00 136.57 132 GLN D CA 1
ATOM 5226 C C . GLN B 2 141 ? 146.806 188.512 180.716 1.00 136.57 132 GLN D C 1
ATOM 5227 O O . GLN B 2 141 ? 147.310 189.161 179.794 1.00 136.57 132 GLN D O 1
ATOM 5233 N N . LYS B 2 142 ? 145.489 188.330 180.876 1.00 143.41 133 LYS D N 1
ATOM 5234 C CA . LYS B 2 142 ? 144.447 188.945 180.046 1.00 143.41 133 LYS D CA 1
ATOM 5235 C C . LYS B 2 142 ? 144.596 188.601 178.567 1.00 143.41 133 LYS D C 1
ATOM 5236 O O . LYS B 2 142 ? 144.290 189.418 177.697 1.00 143.41 133 LYS D O 1
ATOM 5242 N N . ASP B 2 143 ? 145.073 187.397 178.269 1.00 131.93 134 ASP D N 1
ATOM 5243 C CA . ASP B 2 143 ? 145.218 186.944 176.895 1.00 131.93 134 ASP D CA 1
ATOM 5244 C C . ASP B 2 143 ? 144.041 186.059 176.521 1.00 131.93 134 ASP D C 1
ATOM 5245 O O . ASP B 2 143 ? 143.498 185.338 177.363 1.00 131.93 134 ASP D O 1
ATOM 5250 N N . TRP B 2 144 ? 143.656 186.112 175.251 1.00 120.82 135 TRP D N 1
ATOM 5251 C CA . TRP B 2 144 ? 142.402 185.500 174.837 1.00 120.82 135 TRP D CA 1
ATOM 5252 C C . TRP B 2 144 ? 142.561 184.005 174.576 1.00 120.82 135 TRP D C 1
ATOM 5253 O O . TRP B 2 144 ? 141.859 183.184 175.176 1.00 120.82 135 TRP D O 1
ATOM 5264 N N . GLU B 2 145 ? 143.482 183.630 173.690 1.00 118.27 136 GLU D N 1
ATOM 5265 C CA . GLU B 2 145 ? 143.549 182.245 173.244 1.00 118.27 136 GLU D CA 1
ATOM 5266 C C . GLU B 2 145 ? 144.184 181.313 174.264 1.00 118.27 136 GLU D C 1
ATOM 5267 O O . GLU B 2 145 ? 143.902 180.111 174.235 1.00 118.27 136 GLU D O 1
ATOM 5273 N N . ILE B 2 146 ? 145.028 181.830 175.160 1.00 112.20 137 ILE D N 1
ATOM 5274 C CA . ILE B 2 146 ? 145.625 180.970 176.176 1.00 112.20 137 ILE D CA 1
ATOM 5275 C C . ILE B 2 146 ? 144.582 180.566 177.199 1.00 112.20 137 ILE D C 1
ATOM 5276 O O . ILE B 2 146 ? 144.662 179.484 177.790 1.00 112.20 137 ILE D O 1
ATOM 5281 N N . SER B 2 147 ? 143.583 181.408 177.415 1.00 113.89 138 SER D N 1
ATOM 5282 C CA . SER B 2 147 ? 142.425 181.002 178.190 1.00 113.89 138 SER D CA 1
ATOM 5283 C C . SER B 2 147 ? 141.379 180.300 177.340 1.00 113.89 138 SER D C 1
ATOM 5284 O O . SER B 2 147 ? 140.318 179.948 177.861 1.00 113.89 138 SER D O 1
ATOM 5287 N N . HIS B 2 148 ? 141.646 180.097 176.054 1.00 101.91 139 HIS D N 1
ATOM 5288 C CA . HIS B 2 148 ? 140.776 179.312 175.190 1.00 101.91 139 HIS D CA 1
ATOM 5289 C C . HIS B 2 148 ? 141.333 177.938 174.866 1.00 101.91 139 HIS D C 1
ATOM 5290 O O . HIS B 2 148 ? 140.578 176.965 174.860 1.00 101.91 139 HIS D O 1
ATOM 5297 N N . ASN B 2 149 ? 142.637 177.834 174.594 1.00 95.26 140 ASN D N 1
ATOM 5298 C CA . ASN B 2 149 ? 143.238 176.529 174.344 1.00 95.26 140 ASN D CA 1
ATOM 5299 C C . ASN B 2 149 ? 143.240 175.665 175.593 1.00 95.26 140 ASN D C 1
ATOM 5300 O O . ASN B 2 149 ? 143.159 174.437 175.493 1.00 95.26 140 ASN D O 1
ATOM 5305 N N . LEU B 2 150 ? 143.323 176.283 176.770 1.00 104.60 141 LEU D N 1
ATOM 5306 C CA . LEU B 2 150 ? 143.111 175.543 178.006 1.00 104.60 141 LEU D CA 1
ATOM 5307 C C . LEU B 2 150 ? 141.676 175.062 178.119 1.00 104.60 141 LEU D C 1
ATOM 5308 O O . LEU B 2 150 ? 141.411 174.051 178.777 1.00 104.60 141 LEU D O 1
ATOM 5313 N N . GLY B 2 151 ? 140.740 175.781 177.501 1.00 104.06 142 GLY D N 1
ATOM 5314 C CA . GLY B 2 151 ? 139.372 175.303 177.452 1.00 104.06 142 GLY D CA 1
ATOM 5315 C C . GLY B 2 151 ? 139.233 174.049 176.614 1.00 104.06 142 GLY D C 1
ATOM 5316 O O . GLY B 2 151 ? 138.743 173.023 177.090 1.00 104.06 142 GLY D O 1
ATOM 5317 N N . VAL B 2 152 ? 139.695 174.105 175.363 1.00 98.48 143 VAL D N 1
ATOM 5318 C CA . VAL B 2 152 ? 139.488 172.991 174.442 1.00 98.48 143 VAL D CA 1
ATOM 5319 C C . VAL B 2 152 ? 140.371 171.795 174.773 1.00 98.48 143 VAL D C 1
ATOM 5320 O O . VAL B 2 152 ? 140.033 170.665 174.402 1.00 98.48 143 VAL D O 1
ATOM 5324 N N . CYS B 2 153 ? 141.471 171.986 175.499 1.00 100.20 144 CYS D N 1
ATOM 5325 C CA . CYS B 2 153 ? 142.283 170.834 175.849 1.00 100.20 144 CYS D CA 1
ATOM 5326 C C . CYS B 2 153 ? 141.721 170.093 177.053 1.00 100.20 144 CYS D C 1
ATOM 5327 O O . CYS B 2 153 ? 142.066 168.928 177.267 1.00 100.20 144 CYS D O 1
ATOM 5330 N N . TYR B 2 154 ? 140.834 170.727 177.819 1.00 105.25 145 TYR D N 1
ATOM 5331 C CA . TYR B 2 154 ? 140.127 170.021 178.877 1.00 105.25 145 TYR D CA 1
ATOM 5332 C C . TYR B 2 154 ? 138.999 169.165 178.324 1.00 105.25 145 TYR D C 1
ATOM 5333 O O . TYR B 2 154 ? 138.671 168.129 178.908 1.00 105.25 145 TYR D O 1
ATOM 5342 N N . ILE B 2 155 ? 138.387 169.586 177.216 1.00 100.99 146 ILE D N 1
ATOM 5343 C CA . ILE B 2 155 ? 137.284 168.825 176.642 1.00 100.99 146 ILE D CA 1
ATOM 5344 C C . ILE B 2 155 ? 137.798 167.575 175.940 1.00 100.99 146 ILE D C 1
ATOM 5345 O O . ILE B 2 155 ? 137.057 166.603 175.766 1.00 100.99 146 ILE D O 1
ATOM 5350 N N . TYR B 2 156 ? 139.067 167.557 175.542 1.00 99.68 147 TYR D N 1
ATOM 5351 C CA . TYR B 2 156 ? 139.613 166.330 174.978 1.00 99.68 147 TYR D CA 1
ATOM 5352 C C . TYR B 2 156 ? 140.151 165.433 176.081 1.00 99.68 147 TYR D C 1
ATOM 5353 O O . TYR B 2 156 ? 140.465 164.262 175.844 1.00 99.68 147 TYR D O 1
ATOM 5362 N N . LEU B 2 157 ? 140.264 165.971 177.291 1.00 107.82 148 LEU D N 1
ATOM 5363 C CA . LEU B 2 157 ? 140.202 165.172 178.503 1.00 107.82 148 LEU D CA 1
ATOM 5364 C C . LEU B 2 157 ? 138.741 164.934 178.867 1.00 107.82 148 LEU D C 1
ATOM 5365 O O . LEU B 2 157 ? 137.834 165.125 178.057 1.00 107.82 148 LEU D O 1
ATOM 5370 N N . LYS B 2 158 ? 138.505 164.505 180.102 1.00 114.75 149 LYS D N 1
ATOM 5371 C CA . LYS B 2 158 ? 137.121 164.291 180.502 1.00 114.75 149 LYS D CA 1
ATOM 5372 C C . LYS B 2 158 ? 136.660 165.336 181.508 1.00 114.75 149 LYS D C 1
ATOM 5373 O O . LYS B 2 158 ? 135.482 165.367 181.878 1.00 114.75 149 LYS D O 1
ATOM 5379 N N . GLN B 2 159 ? 137.564 166.203 181.954 1.00 116.62 150 GLN D N 1
ATOM 5380 C CA . GLN B 2 159 ? 137.171 167.285 182.845 1.00 116.62 150 GLN D CA 1
ATOM 5381 C C . GLN B 2 159 ? 136.373 168.324 182.077 1.00 116.62 150 GLN D C 1
ATOM 5382 O O . GLN B 2 159 ? 136.877 168.941 181.137 1.00 116.62 150 GLN D O 1
ATOM 5388 N N . PHE B 2 160 ? 135.119 168.507 182.475 1.00 116.99 151 PHE D N 1
ATOM 5389 C CA . PHE B 2 160 ? 134.201 169.323 181.692 1.00 116.99 151 PHE D CA 1
ATOM 5390 C C . PHE B 2 160 ? 133.811 170.589 182.437 1.00 116.99 151 PHE D C 1
ATOM 5391 O O . PHE B 2 160 ? 133.609 171.640 181.821 1.00 116.99 151 PHE D O 1
ATOM 5399 N N . ASN B 2 161 ? 133.682 170.488 183.760 1.00 124.94 152 ASN D N 1
ATOM 5400 C CA . ASN B 2 161 ? 133.162 171.600 184.547 1.00 124.94 152 ASN D CA 1
ATOM 5401 C C . ASN B 2 161 ? 134.151 172.756 184.611 1.00 124.94 152 ASN D C 1
ATOM 5402 O O . ASN B 2 161 ? 133.752 173.923 184.535 1.00 124.94 152 ASN D O 1
ATOM 5407 N N . LYS B 2 162 ? 135.442 172.459 184.736 1.00 122.41 153 LYS D N 1
ATOM 5408 C CA . LYS B 2 162 ? 136.459 173.498 184.692 1.00 122.41 153 LYS D CA 1
ATOM 5409 C C . LYS B 2 162 ? 136.926 173.795 183.274 1.00 122.41 153 LYS D C 1
ATOM 5410 O O . LYS B 2 162 ? 137.923 174.501 183.096 1.00 122.41 153 LYS D O 1
ATOM 5416 N N . ALA B 2 163 ? 136.234 173.267 182.269 1.00 120.48 154 ALA D N 1
ATOM 5417 C CA . ALA B 2 163 ? 136.381 173.735 180.900 1.00 120.48 154 ALA D CA 1
ATOM 5418 C C . ALA B 2 163 ? 135.345 174.786 180.544 1.00 120.48 154 ALA D C 1
ATOM 5419 O O . ALA B 2 163 ? 135.643 175.700 179.767 1.00 120.48 154 ALA D O 1
ATOM 5421 N N . GLN B 2 164 ? 134.138 174.667 181.101 1.00 123.87 155 GLN D N 1
ATOM 5422 C CA . GLN B 2 164 ? 133.028 175.539 180.742 1.00 123.87 155 GLN D CA 1
ATOM 5423 C C . GLN B 2 164 ? 133.243 176.976 181.191 1.00 123.87 155 GLN D C 1
ATOM 5424 O O . GLN B 2 164 ? 132.770 177.898 180.522 1.00 123.87 155 GLN D O 1
ATOM 5430 N N . ASP B 2 165 ? 133.945 177.188 182.297 1.00 128.61 156 ASP D N 1
ATOM 5431 C CA . ASP B 2 165 ? 134.262 178.540 182.733 1.00 128.61 156 ASP D CA 1
ATOM 5432 C C . ASP B 2 165 ? 135.473 179.111 182.015 1.00 128.61 156 ASP D C 1
ATOM 5433 O O . ASP B 2 165 ? 135.614 180.337 181.937 1.00 128.61 156 ASP D O 1
ATOM 5438 N N . GLN B 2 166 ? 136.359 178.241 181.520 1.00 120.91 157 GLN D N 1
ATOM 5439 C CA . GLN B 2 166 ? 137.528 178.699 180.777 1.00 120.91 157 GLN D CA 1
ATOM 5440 C C . GLN B 2 166 ? 137.122 179.379 179.479 1.00 120.91 157 GLN D C 1
ATOM 5441 O O . GLN B 2 166 ? 137.698 180.405 179.100 1.00 120.91 157 GLN D O 1
ATOM 5447 N N . LEU B 2 167 ? 136.123 178.830 178.791 1.00 118.87 158 LEU D N 1
ATOM 5448 C CA . LEU B 2 167 ? 135.621 179.486 177.594 1.00 118.87 158 LEU D CA 1
ATOM 5449 C C . LEU B 2 167 ? 134.818 180.727 177.945 1.00 118.87 158 LEU D C 1
ATOM 5450 O O . LEU B 2 167 ? 134.798 181.687 177.168 1.00 118.87 158 LEU D O 1
ATOM 5455 N N . HIS B 2 168 ? 134.155 180.726 179.103 1.00 119.87 159 HIS D N 1
ATOM 5456 C CA . HIS B 2 168 ? 133.536 181.950 179.596 1.00 119.87 159 HIS D CA 1
ATOM 5457 C C . HIS B 2 168 ? 134.592 182.994 179.923 1.00 119.87 159 HIS D C 1
ATOM 5458 O O . HIS B 2 168 ? 134.374 184.194 179.726 1.00 119.87 159 HIS D O 1
ATOM 5465 N N . ASN B 2 169 ? 135.747 182.552 180.419 1.00 123.71 160 ASN D N 1
ATOM 5466 C CA . ASN B 2 169 ? 136.868 183.464 180.598 1.00 123.71 160 ASN D CA 1
ATOM 5467 C C . ASN B 2 169 ? 137.472 183.865 179.260 1.00 123.71 160 ASN D C 1
ATOM 5468 O O . ASN B 2 169 ? 138.046 184.952 179.141 1.00 123.71 160 ASN D O 1
ATOM 5473 N N . ALA B 2 170 ? 137.347 183.013 178.245 1.00 119.91 161 ALA D N 1
ATOM 5474 C CA . ALA B 2 170 ? 137.869 183.328 176.925 1.00 119.91 161 ALA D CA 1
ATOM 5475 C C . ALA B 2 170 ? 136.889 184.103 176.065 1.00 119.91 161 ALA D C 1
ATOM 5476 O O . ALA B 2 170 ? 137.280 184.600 175.005 1.00 119.91 161 ALA D O 1
ATOM 5478 N N . LEU B 2 171 ? 135.631 184.214 176.486 1.00 120.27 162 LEU D N 1
ATOM 5479 C CA . LEU B 2 171 ? 134.655 184.956 175.700 1.00 120.27 162 LEU D CA 1
ATOM 5480 C C . LEU B 2 171 ? 134.605 186.422 176.107 1.00 120.27 162 LEU D C 1
ATOM 5481 O O . LEU B 2 171 ? 134.466 187.301 175.249 1.00 120.27 162 LEU D O 1
ATOM 5486 N N . ASN B 2 172 ? 134.724 186.700 177.406 1.00 124.22 163 ASN D N 1
ATOM 5487 C CA . ASN B 2 172 ? 134.590 188.066 177.892 1.00 124.22 163 ASN D CA 1
ATOM 5488 C C . ASN B 2 172 ? 135.754 188.943 177.456 1.00 124.22 163 ASN D C 1
ATOM 5489 O O . ASN B 2 172 ? 135.571 190.145 177.237 1.00 124.22 163 ASN D O 1
ATOM 5494 N N . LEU B 2 173 ? 136.945 188.366 177.306 1.00 123.39 164 LEU D N 1
ATOM 5495 C CA . LEU B 2 173 ? 138.073 189.154 176.828 1.00 123.39 164 LEU D CA 1
ATOM 5496 C C . LEU B 2 173 ? 137.970 189.429 175.336 1.00 123.39 164 LEU D C 1
ATOM 5497 O O . LEU B 2 173 ? 138.322 190.522 174.883 1.00 123.39 164 LEU D O 1
ATOM 5502 N N . ASN B 2 174 ? 137.474 188.465 174.568 1.00 121.38 165 ASN D N 1
ATOM 5503 C CA . ASN B 2 174 ? 137.430 188.584 173.114 1.00 121.38 165 ASN D CA 1
ATOM 5504 C C . ASN B 2 174 ? 136.402 187.599 172.589 1.00 121.38 165 ASN D C 1
ATOM 5505 O O . ASN B 2 174 ? 136.549 186.391 172.792 1.00 121.38 165 ASN D O 1
ATOM 5510 N N . ARG B 2 175 ? 135.378 188.099 171.909 1.00 126.13 166 ARG D N 1
ATOM 5511 C CA . ARG B 2 175 ? 134.388 187.222 171.302 1.00 126.13 166 ARG D CA 1
ATOM 5512 C C . ARG B 2 175 ? 134.920 186.690 169.975 1.00 126.13 166 ARG D C 1
ATOM 5513 O O . ARG B 2 175 ? 135.532 187.428 169.196 1.00 126.13 166 ARG D O 1
ATOM 5521 N N . HIS B 2 176 ? 134.738 185.394 169.748 1.00 119.55 167 HIS D N 1
ATOM 5522 C CA . HIS B 2 176 ? 135.236 184.727 168.557 1.00 119.55 167 HIS D CA 1
ATOM 5523 C C . HIS B 2 176 ? 134.277 183.611 168.171 1.00 119.55 167 HIS D C 1
ATOM 5524 O O . HIS B 2 176 ? 133.533 183.090 169.004 1.00 119.55 167 HIS D O 1
ATOM 5531 N N . ASP B 2 177 ? 134.307 183.238 166.892 1.00 118.23 168 ASP D N 1
ATOM 5532 C CA . ASP B 2 177 ? 133.361 182.240 166.408 1.00 118.23 168 ASP D CA 1
ATOM 5533 C C . ASP B 2 177 ? 133.771 180.829 166.799 1.00 118.23 168 ASP D C 1
ATOM 5534 O O . ASP B 2 177 ? 132.914 180.009 167.138 1.00 118.23 168 ASP D O 1
ATOM 5539 N N . LEU B 2 178 ? 135.069 180.523 166.766 1.00 112.81 169 LEU D N 1
ATOM 5540 C CA . LEU B 2 178 ? 135.511 179.179 167.113 1.00 112.81 169 LEU D CA 1
ATOM 5541 C C . LEU B 2 178 ? 135.396 178.912 168.608 1.00 112.81 169 LEU D C 1
ATOM 5542 O O . LEU B 2 178 ? 135.293 177.751 169.016 1.00 112.81 169 LEU D O 1
ATOM 5547 N N . THR B 2 179 ? 135.357 179.961 169.430 1.00 112.53 170 THR D N 1
ATOM 5548 C CA . THR B 2 179 ? 135.122 179.788 170.855 1.00 112.53 170 THR D CA 1
ATOM 5549 C C . THR B 2 179 ? 133.680 179.420 171.154 1.00 112.53 170 THR D C 1
ATOM 5550 O O . THR B 2 179 ? 133.388 178.942 172.253 1.00 112.53 170 THR D O 1
ATOM 5554 N N . TYR B 2 180 ? 132.776 179.642 170.206 1.00 115.95 171 TYR D N 1
ATOM 5555 C CA . TYR B 2 180 ? 131.362 179.382 170.428 1.00 115.95 171 TYR D CA 1
ATOM 5556 C C . TYR B 2 180 ? 131.035 177.903 170.325 1.00 115.95 171 TYR D C 1
ATOM 5557 O O . TYR B 2 180 ? 130.341 177.354 171.186 1.00 115.95 171 TYR D O 1
ATOM 5566 N N . ILE B 2 181 ? 131.515 177.245 169.273 1.00 115.39 172 ILE D N 1
ATOM 5567 C CA . ILE B 2 181 ? 131.040 175.899 168.996 1.00 115.39 172 ILE D CA 1
ATOM 5568 C C . ILE B 2 181 ? 131.681 174.881 169.928 1.00 115.39 172 ILE D C 1
ATOM 5569 O O . ILE B 2 181 ? 131.091 173.827 170.190 1.00 115.39 172 ILE D O 1
ATOM 5574 N N . MET B 2 182 ? 132.872 175.168 170.458 1.00 113.95 173 MET D N 1
ATOM 5575 C CA . MET B 2 182 ? 133.392 174.323 171.524 1.00 113.95 173 MET D CA 1
ATOM 5576 C C . MET B 2 182 ? 132.588 174.505 172.801 1.00 113.95 173 MET D C 1
ATOM 5577 O O . MET B 2 182 ? 132.420 173.552 173.568 1.00 113.95 173 MET D O 1
ATOM 5582 N N . LEU B 2 183 ? 132.079 175.713 173.041 1.00 116.26 174 LEU D N 1
ATOM 5583 C CA . LEU B 2 183 ? 131.139 175.901 174.135 1.00 116.26 174 LEU D CA 1
ATOM 5584 C C . LEU B 2 183 ? 129.808 175.235 173.827 1.00 116.26 174 LEU D C 1
ATOM 5585 O O . LEU B 2 183 ? 129.159 174.698 174.730 1.00 116.26 174 LEU D O 1
ATOM 5590 N N . GLY B 2 184 ? 129.401 175.234 172.557 1.00 119.53 175 GLY D N 1
ATOM 5591 C CA . GLY B 2 184 ? 128.232 174.474 172.161 1.00 119.53 175 GLY D CA 1
ATOM 5592 C C . GLY B 2 184 ? 128.436 172.977 172.220 1.00 119.53 175 GLY D C 1
ATOM 5593 O O . GLY B 2 184 ? 127.461 172.234 172.369 1.00 119.53 175 GLY D O 1
ATOM 5594 N N . LYS B 2 185 ? 129.685 172.521 172.112 1.00 118.69 176 LYS D N 1
ATOM 5595 C CA . LYS B 2 185 ? 130.001 171.107 172.263 1.00 118.69 176 LYS D CA 1
ATOM 5596 C C . LYS B 2 185 ? 129.776 170.620 173.687 1.00 118.69 176 LYS D C 1
ATOM 5597 O O . LYS B 2 185 ? 129.533 169.427 173.894 1.00 118.69 176 LYS D O 1
ATOM 5603 N N . ILE B 2 186 ? 129.835 171.522 174.664 1.00 124.74 177 ILE D N 1
ATOM 5604 C CA . ILE B 2 186 ? 129.758 171.134 176.065 1.00 124.74 177 ILE D CA 1
ATOM 5605 C C . ILE B 2 186 ? 128.344 170.727 176.441 1.00 124.74 177 ILE D C 1
ATOM 5606 O O . ILE B 2 186 ? 128.121 169.647 176.999 1.00 124.74 177 ILE D O 1
ATOM 5611 N N . HIS B 2 187 ? 127.369 171.579 176.129 1.00 129.50 178 HIS D N 1
ATOM 5612 C CA . HIS B 2 187 ? 126.017 171.369 176.628 1.00 129.50 178 HIS D CA 1
ATOM 5613 C C . HIS B 2 187 ? 125.310 170.227 175.909 1.00 129.50 178 HIS D C 1
ATOM 5614 O O . HIS B 2 187 ? 124.404 169.609 176.478 1.00 129.50 178 HIS D O 1
ATOM 5621 N N . LEU B 2 188 ? 125.711 169.921 174.674 1.00 133.50 179 LEU D N 1
ATOM 5622 C CA . LEU B 2 188 ? 125.171 168.741 174.008 1.00 133.50 179 LEU D CA 1
ATOM 5623 C C . LEU B 2 188 ? 125.734 167.462 174.608 1.00 133.50 179 LEU D C 1
ATOM 5624 O O . LEU B 2 188 ? 125.016 166.464 174.732 1.00 133.50 179 LEU D O 1
ATOM 5629 N N . LEU B 2 189 ? 127.015 167.479 174.978 1.00 125.29 180 LEU D N 1
ATOM 5630 C CA . LEU B 2 189 ? 127.659 166.285 175.513 1.00 125.29 180 LEU D CA 1
ATOM 5631 C C . LEU B 2 189 ? 127.130 165.948 176.900 1.00 125.29 180 LEU D C 1
ATOM 5632 O O . LEU B 2 189 ? 126.871 164.779 177.209 1.00 125.29 180 LEU D O 1
ATOM 5637 N N . GLU B 2 190 ? 126.957 166.961 177.749 1.00 139.45 181 GLU D N 1
ATOM 5638 C CA . GLU B 2 190 ? 126.496 166.705 179.109 1.00 139.45 181 GLU D CA 1
ATOM 5639 C C . GLU B 2 190 ? 125.001 166.431 179.149 1.00 139.45 181 GLU D C 1
ATOM 5640 O O . GLU B 2 190 ? 124.527 165.678 180.008 1.00 139.45 181 GLU D O 1
ATOM 5646 N N . GLY B 2 191 ? 124.240 167.020 178.232 1.00 145.40 182 GLY D N 1
ATOM 5647 C CA . GLY B 2 191 ? 122.801 166.947 178.362 1.00 145.40 182 GLY D CA 1
ATOM 5648 C C . GLY B 2 191 ? 121.998 167.707 177.331 1.00 145.40 182 GLY D C 1
ATOM 5649 O O . GLY B 2 191 ? 122.227 167.573 176.124 1.00 145.40 182 GLY D O 1
ATOM 5650 N N . ASP B 2 192 ? 121.048 168.506 177.817 1.00 151.34 183 ASP D N 1
ATOM 5651 C CA . ASP B 2 192 ? 119.983 169.047 176.981 1.00 151.34 183 ASP D CA 1
ATOM 5652 C C . ASP B 2 192 ? 120.492 170.089 175.996 1.00 151.34 183 ASP D C 1
ATOM 5653 O O . ASP B 2 192 ? 121.638 170.539 176.064 1.00 151.34 183 ASP D O 1
ATOM 5658 N N . LEU B 2 193 ? 119.609 170.482 175.087 1.00 139.73 184 LEU D N 1
ATOM 5659 C CA . LEU B 2 193 ? 119.904 171.462 174.059 1.00 139.73 184 LEU D CA 1
ATOM 5660 C C . LEU B 2 193 ? 119.327 172.836 174.359 1.00 139.73 184 LEU D C 1
ATOM 5661 O O . LEU B 2 193 ? 119.620 173.783 173.624 1.00 139.73 184 LEU D O 1
ATOM 5666 N N . ASP B 2 194 ? 118.519 172.961 175.416 1.00 147.96 185 ASP D N 1
ATOM 5667 C CA . ASP B 2 194 ? 117.743 174.180 175.631 1.00 147.96 185 ASP D CA 1
ATOM 5668 C C . ASP B 2 194 ? 118.642 175.346 176.016 1.00 147.96 185 ASP D C 1
ATOM 5669 O O . ASP B 2 194 ? 118.451 176.474 175.547 1.00 147.96 185 ASP D O 1
ATOM 5674 N N . LYS B 2 195 ? 119.638 175.093 176.863 1.00 139.01 186 LYS D N 1
ATOM 5675 C CA . LYS B 2 195 ? 120.622 176.130 177.144 1.00 139.01 186 LYS D CA 1
ATOM 5676 C C . LYS B 2 195 ? 121.602 176.272 175.989 1.00 139.01 186 LYS D C 1
ATOM 5677 O O . LYS B 2 195 ? 122.222 177.326 175.816 1.00 139.01 186 LYS D O 1
ATOM 5683 N N . ALA B 2 196 ? 121.741 175.223 175.176 1.00 130.51 187 ALA D N 1
ATOM 5684 C CA . ALA B 2 196 ? 122.723 175.240 174.102 1.00 130.51 187 ALA D CA 1
ATOM 5685 C C . ALA B 2 196 ? 122.272 176.099 172.930 1.00 130.51 187 ALA D C 1
ATOM 5686 O O . ALA B 2 196 ? 123.108 176.571 172.152 1.00 130.51 187 ALA D O 1
ATOM 5688 N N . ILE B 2 197 ? 120.961 176.297 172.779 1.00 130.22 188 ILE D N 1
ATOM 5689 C CA . ILE B 2 197 ? 120.447 177.153 171.715 1.00 130.22 188 ILE D CA 1
ATOM 5690 C C . ILE B 2 197 ? 120.831 178.604 171.968 1.00 130.22 188 ILE D C 1
ATOM 5691 O O . ILE B 2 197 ? 121.224 179.330 171.045 1.00 130.22 188 ILE D O 1
ATOM 5696 N N . GLU B 2 198 ? 120.775 179.033 173.229 1.00 133.44 189 GLU D N 1
ATOM 5697 C CA . GLU B 2 198 ? 121.083 180.420 173.557 1.00 133.44 189 GLU D CA 1
ATOM 5698 C C . GLU B 2 198 ? 122.569 180.709 173.403 1.00 133.44 189 GLU D C 1
ATOM 5699 O O . GLU B 2 198 ? 122.966 181.865 173.221 1.00 133.44 189 GLU D O 1
ATOM 5705 N N . VAL B 2 199 ? 123.405 179.673 173.479 1.00 122.79 190 VAL D N 1
ATOM 5706 C CA . VAL B 2 199 ? 124.800 179.822 173.081 1.00 122.79 190 VAL D CA 1
ATOM 5707 C C . VAL B 2 199 ? 124.888 180.095 171.588 1.00 122.79 190 VAL D C 1
ATOM 5708 O O . VAL B 2 199 ? 125.683 180.925 171.134 1.00 122.79 190 VAL D O 1
ATOM 5712 N N . TYR B 2 200 ? 124.053 179.419 170.803 1.00 116.70 191 TYR D N 1
ATOM 5713 C CA . TYR B 2 200 ? 124.088 179.632 169.364 1.00 116.70 191 TYR D CA 1
ATOM 5714 C C . TYR B 2 200 ? 123.289 180.864 168.969 1.00 116.70 191 TYR D C 1
ATOM 5715 O O . TYR B 2 200 ? 123.560 181.475 167.929 1.00 116.70 191 TYR D O 1
ATOM 5724 N N . LYS B 2 201 ? 122.301 181.245 169.781 1.00 115.19 192 LYS D N 1
ATOM 5725 C CA . LYS B 2 201 ? 121.550 182.460 169.488 1.00 115.19 192 LYS D CA 1
ATOM 5726 C C . LYS B 2 201 ? 122.418 183.692 169.694 1.00 115.19 192 LYS D C 1
ATOM 5727 O O . LYS B 2 201 ? 122.240 184.708 169.013 1.00 115.19 192 LYS D O 1
ATOM 5733 N N . LYS B 2 202 ? 123.371 183.616 170.622 1.00 115.74 193 LYS D N 1
ATOM 5734 C CA . LYS B 2 202 ? 124.410 184.635 170.690 1.00 115.74 193 LYS D CA 1
ATOM 5735 C C . LYS B 2 202 ? 125.355 184.517 169.506 1.00 115.74 193 LYS D C 1
ATOM 5736 O O . LYS B 2 202 ? 125.901 185.519 169.031 1.00 115.74 193 LYS D O 1
ATOM 5742 N N . ALA B 2 203 ? 125.552 183.295 169.009 1.00 111.89 194 ALA D N 1
ATOM 5743 C CA . ALA B 2 203 ? 126.549 183.069 167.970 1.00 111.89 194 ALA D CA 1
ATOM 5744 C C . ALA B 2 203 ? 126.057 183.544 166.611 1.00 111.89 194 ALA D C 1
ATOM 5745 O O . ALA B 2 203 ? 126.846 184.025 165.790 1.00 111.89 194 ALA D O 1
ATOM 5747 N N . VAL B 2 204 ? 124.755 183.420 166.352 1.00 113.25 195 VAL D N 1
ATOM 5748 C CA . VAL B 2 204 ? 124.208 183.909 165.091 1.00 113.25 195 VAL D CA 1
ATOM 5749 C C . VAL B 2 204 ? 124.119 185.432 165.119 1.00 113.25 195 VAL D C 1
ATOM 5750 O O . VAL B 2 204 ? 124.175 186.097 164.076 1.00 113.25 195 VAL D O 1
ATOM 5754 N N . GLU B 2 205 ? 124.039 186.008 166.319 1.00 119.55 196 GLU D N 1
ATOM 5755 C CA . GLU B 2 205 ? 123.936 187.449 166.495 1.00 119.55 196 GLU D CA 1
ATOM 5756 C C . GLU B 2 205 ? 125.223 188.148 166.090 1.00 119.55 196 GLU D C 1
ATOM 5757 O O . GLU B 2 205 ? 125.190 189.181 165.414 1.00 119.55 196 GLU D O 1
ATOM 5763 N N . PHE B 2 206 ? 126.360 187.581 166.489 1.00 114.37 197 PHE D N 1
ATOM 5764 C CA . PHE B 2 206 ? 127.644 188.196 166.187 1.00 114.37 197 PHE D CA 1
ATOM 5765 C C . PHE B 2 206 ? 128.030 188.028 164.725 1.00 114.37 197 PHE D C 1
ATOM 5766 O O . PHE B 2 206 ? 128.672 188.915 164.154 1.00 114.37 197 PHE D O 1
ATOM 5774 N N . SER B 2 207 ? 127.637 186.925 164.101 1.00 110.98 198 SER D N 1
ATOM 5775 C CA . SER B 2 207 ? 128.021 186.625 162.722 1.00 110.98 198 SER D CA 1
ATOM 5776 C C . SER B 2 207 ? 126.846 185.993 161.996 1.00 110.98 198 SER D C 1
ATOM 5777 O O . SER B 2 207 ? 126.732 184.765 161.914 1.00 110.98 198 SER D O 1
ATOM 5780 N N . PRO B 2 208 ? 125.946 186.808 161.439 1.00 108.76 199 PRO D N 1
ATOM 5781 C CA . PRO B 2 208 ? 124.793 186.261 160.714 1.00 108.76 199 PRO D CA 1
ATOM 5782 C C . PRO B 2 208 ? 125.103 185.805 159.300 1.00 108.76 199 PRO D C 1
ATOM 5783 O O . PRO B 2 208 ? 124.177 185.431 158.574 1.00 108.76 199 PRO D O 1
ATOM 5787 N N . GLU B 2 209 ? 126.366 185.828 158.891 1.00 113.57 200 GLU D N 1
ATOM 5788 C CA . GLU B 2 209 ? 126.753 185.479 157.533 1.00 113.57 200 GLU D CA 1
ATOM 5789 C C . GLU B 2 209 ? 127.458 184.136 157.435 1.00 113.57 200 GLU D C 1
ATOM 5790 O O . GLU B 2 209 ? 127.602 183.610 156.327 1.00 113.57 200 GLU D O 1
ATOM 5796 N N . ASN B 2 210 ? 127.901 183.571 158.554 1.00 118.62 201 ASN D N 1
ATOM 5797 C CA . ASN B 2 210 ? 128.613 182.303 158.516 1.00 118.62 201 ASN D CA 1
ATOM 5798 C C . ASN B 2 210 ? 127.620 181.156 158.389 1.00 118.62 201 ASN D C 1
ATOM 5799 O O . ASN B 2 210 ? 126.653 181.070 159.153 1.00 118.62 201 ASN D O 1
ATOM 5804 N N . THR B 2 211 ? 127.864 180.271 157.422 1.00 113.49 202 THR D N 1
ATOM 5805 C CA . THR B 2 211 ? 126.923 179.192 157.154 1.00 113.49 202 THR D CA 1
ATOM 5806 C C . THR B 2 211 ? 127.067 178.046 158.146 1.00 113.49 202 THR D C 1
ATOM 5807 O O . THR B 2 211 ? 126.099 177.321 158.393 1.00 113.49 202 THR D O 1
ATOM 5811 N N . GLU B 2 212 ? 128.255 177.870 158.722 1.00 119.12 203 GLU D N 1
ATOM 5812 C CA . GLU B 2 212 ? 128.493 176.743 159.614 1.00 119.12 203 GLU D CA 1
ATOM 5813 C C . GLU B 2 212 ? 127.807 176.929 160.954 1.00 119.12 203 GLU D C 1
ATOM 5814 O O . GLU B 2 212 ? 127.372 175.949 161.565 1.00 119.12 203 GLU D O 1
ATOM 5820 N N . LEU B 2 213 ? 127.702 178.170 161.421 1.00 118.97 204 LEU D N 1
ATOM 5821 C CA . LEU B 2 213 ? 126.989 178.448 162.659 1.00 118.97 204 LEU D CA 1
ATOM 5822 C C . LEU B 2 213 ? 125.486 178.367 162.466 1.00 118.97 204 LEU D C 1
ATOM 5823 O O . LEU B 2 213 ? 124.760 178.035 163.408 1.00 118.97 204 LEU D O 1
ATOM 5828 N N . LEU B 2 214 ? 125.008 178.661 161.259 1.00 113.95 205 LEU D N 1
ATOM 5829 C CA . LEU B 2 214 ? 123.578 178.604 160.988 1.00 113.95 205 LEU D CA 1
ATOM 5830 C C . LEU B 2 214 ? 123.091 177.167 160.876 1.00 113.95 205 LEU D C 1
ATOM 5831 O O . LEU B 2 214 ? 122.031 176.820 161.409 1.00 113.95 205 LEU D O 1
ATOM 5836 N N . THR B 2 215 ? 123.849 176.324 160.168 1.00 110.61 206 THR D N 1
ATOM 5837 C CA . THR B 2 215 ? 123.400 174.968 159.868 1.00 110.61 206 THR D CA 1
ATOM 5838 C C . THR B 2 215 ? 123.314 174.116 161.122 1.00 110.61 206 THR D C 1
ATOM 5839 O O . THR B 2 215 ? 122.384 173.319 161.274 1.00 110.61 206 THR D O 1
ATOM 5843 N N . THR B 2 216 ? 124.270 174.277 162.036 1.00 114.12 207 THR D N 1
ATOM 5844 C CA . THR B 2 216 ? 124.207 173.558 163.300 1.00 114.12 207 THR D CA 1
ATOM 5845 C C . THR B 2 216 ? 123.063 174.072 164.159 1.00 114.12 207 THR D C 1
ATOM 5846 O O . THR B 2 216 ? 122.462 173.304 164.920 1.00 114.12 207 THR D O 1
ATOM 5850 N N . LEU B 2 217 ? 122.727 175.354 164.026 1.00 108.93 208 LEU D N 1
ATOM 5851 C CA . LEU B 2 217 ? 121.547 175.879 164.697 1.00 108.93 208 LEU D CA 1
ATOM 5852 C C . LEU B 2 217 ? 120.272 175.302 164.102 1.00 108.93 208 LEU D C 1
ATOM 5853 O O . LEU B 2 217 ? 119.296 175.078 164.828 1.00 108.93 208 LEU D O 1
ATOM 5858 N N . GLY B 2 218 ? 120.276 175.024 162.798 1.00 109.91 209 GLY D N 1
ATOM 5859 C CA . GLY B 2 218 ? 119.089 174.482 162.160 1.00 109.91 209 GLY D CA 1
ATOM 5860 C C . GLY B 2 218 ? 118.765 173.073 162.616 1.00 109.91 209 GLY D C 1
ATOM 5861 O O . GLY B 2 218 ? 117.597 172.738 162.834 1.00 109.91 209 GLY D O 1
ATOM 5862 N N . LEU B 2 219 ? 119.789 172.233 162.775 1.00 111.04 210 LEU D N 1
ATOM 5863 C CA . LEU B 2 219 ? 119.564 170.892 163.301 1.00 111.04 210 LEU D CA 1
ATOM 5864 C C . LEU B 2 219 ? 119.156 170.931 164.764 1.00 111.04 210 LEU D C 1
ATOM 5865 O O . LEU B 2 219 ? 118.449 170.033 165.233 1.00 111.04 210 LEU D O 1
ATOM 5870 N N . LEU B 2 220 ? 119.578 171.964 165.493 1.00 116.38 211 LEU D N 1
ATOM 5871 C CA . LEU B 2 220 ? 119.249 172.046 166.909 1.00 116.38 211 LEU D CA 1
ATOM 5872 C C . LEU B 2 220 ? 117.798 172.450 167.118 1.00 116.38 211 LEU D C 1
ATOM 5873 O O . LEU B 2 220 ? 117.154 171.991 168.068 1.00 116.38 211 LEU D O 1
ATOM 5878 N N . TYR B 2 221 ? 117.271 173.318 166.253 1.00 115.69 212 TYR D N 1
ATOM 5879 C CA . TYR B 2 221 ? 115.842 173.608 166.283 1.00 115.69 212 TYR D CA 1
ATOM 5880 C C . TYR B 2 221 ? 115.016 172.391 165.900 1.00 115.69 212 TYR D C 1
ATOM 5881 O O . TYR B 2 221 ? 113.925 172.189 166.445 1.00 115.69 212 TYR D O 1
ATOM 5890 N N . LEU B 2 222 ? 115.521 171.570 164.979 1.00 115.81 213 LEU D N 1
ATOM 5891 C CA . LEU B 2 222 ? 114.735 170.448 164.483 1.00 115.81 213 LEU D CA 1
ATOM 5892 C C . LEU B 2 222 ? 114.631 169.335 165.514 1.00 115.81 213 LEU D C 1
ATOM 5893 O O . LEU B 2 222 ? 113.600 168.659 165.591 1.00 115.81 213 LEU D O 1
ATOM 5898 N N . GLN B 2 223 ? 115.671 169.140 166.322 1.00 124.62 214 GLN D N 1
ATOM 5899 C CA . GLN B 2 223 ? 115.594 168.169 167.402 1.00 124.62 214 GLN D CA 1
ATOM 5900 C C . GLN B 2 223 ? 114.693 168.635 168.533 1.00 124.62 214 GLN D C 1
ATOM 5901 O O . GLN B 2 223 ? 114.195 167.801 169.295 1.00 124.62 214 GLN D O 1
ATOM 5907 N N . LEU B 2 224 ? 114.470 169.943 168.657 1.00 126.21 215 LEU D N 1
ATOM 5908 C CA . LEU B 2 224 ? 113.491 170.446 169.610 1.00 126.21 215 LEU D CA 1
ATOM 5909 C C . LEU B 2 224 ? 112.064 170.188 169.148 1.00 126.21 215 LEU D C 1
ATOM 5910 O O . LEU B 2 224 ? 111.156 170.104 169.981 1.00 126.21 215 LEU D O 1
ATOM 5915 N N . GLY B 2 225 ? 111.853 170.025 167.848 1.00 127.93 216 GLY D N 1
ATOM 5916 C CA . GLY B 2 225 ? 110.518 170.095 167.295 1.00 127.93 216 GLY D CA 1
ATOM 5917 C C . GLY B 2 225 ? 110.341 171.465 166.683 1.00 127.93 216 GLY D C 1
ATOM 5918 O O . GLY B 2 225 ? 110.426 172.474 167.390 1.00 127.93 216 GLY D O 1
ATOM 5919 N N . ILE B 2 226 ? 110.113 171.513 165.369 1.00 123.61 217 ILE D N 1
ATOM 5920 C CA . ILE B 2 226 ? 110.241 172.764 164.636 1.00 123.61 217 ILE D CA 1
ATOM 5921 C C . ILE B 2 226 ? 109.066 173.681 164.947 1.00 123.61 217 ILE D C 1
ATOM 5922 O O . ILE B 2 226 ? 107.923 173.237 165.128 1.00 123.61 217 ILE D O 1
ATOM 5927 N N . TYR B 2 227 ? 109.367 174.966 165.105 1.00 135.90 218 TYR D N 1
ATOM 5928 C CA . TYR B 2 227 ? 108.363 176.015 165.195 1.00 135.90 218 TYR D CA 1
ATOM 5929 C C . TYR B 2 227 ? 108.490 176.958 164.004 1.00 135.90 218 TYR D C 1
ATOM 5930 O O . TYR B 2 227 ? 108.325 178.171 164.135 1.00 135.90 218 TYR D O 1
ATOM 5939 N N . GLN B 2 228 ? 108.821 176.377 162.846 1.00 131.42 219 GLN D N 1
ATOM 5940 C CA . GLN B 2 228 ? 109.052 176.939 161.511 1.00 131.42 219 GLN D CA 1
ATOM 5941 C C . GLN B 2 228 ? 110.295 177.828 161.434 1.00 131.42 219 GLN D C 1
ATOM 5942 O O . GLN B 2 228 ? 110.665 178.256 160.331 1.00 131.42 219 GLN D O 1
ATOM 5948 N N . LYS B 2 229 ? 111.000 178.047 162.546 1.00 122.55 220 LYS D N 1
ATOM 5949 C CA . LYS B 2 229 ? 112.204 178.867 162.529 1.00 122.55 220 LYS D CA 1
ATOM 5950 C C . LYS B 2 229 ? 113.361 178.148 161.851 1.00 122.55 220 LYS D C 1
ATOM 5951 O O . LYS B 2 229 ? 114.223 178.798 161.248 1.00 122.55 220 LYS D O 1
ATOM 5957 N N . ALA B 2 230 ? 113.389 176.814 161.930 1.00 115.93 221 ALA D N 1
ATOM 5958 C CA . ALA B 2 230 ? 114.483 176.050 161.339 1.00 115.93 221 ALA D CA 1
ATOM 5959 C C . ALA B 2 230 ? 114.467 176.123 159.822 1.00 115.93 221 ALA D C 1
ATOM 5960 O O . ALA B 2 230 ? 115.526 176.043 159.190 1.00 115.93 221 ALA D O 1
ATOM 5962 N N . PHE B 2 231 ? 113.283 176.278 159.229 1.00 115.98 222 PHE D N 1
ATOM 5963 C CA . PHE B 2 231 ? 113.189 176.458 157.786 1.00 115.98 222 PHE D CA 1
ATOM 5964 C C . PHE B 2 231 ? 113.804 177.781 157.351 1.00 115.98 222 PHE D C 1
ATOM 5965 O O . PHE B 2 231 ? 114.327 177.888 156.237 1.00 115.98 222 PHE D O 1
ATOM 5973 N N . GLU B 2 232 ? 113.768 178.789 158.222 1.00 120.95 223 GLU D N 1
ATOM 5974 C CA . GLU B 2 232 ? 114.323 180.091 157.876 1.00 120.95 223 GLU D CA 1
ATOM 5975 C C . GLU B 2 232 ? 115.844 180.073 157.894 1.00 120.95 223 GLU D C 1
ATOM 5976 O O . GLU B 2 232 ? 116.485 180.643 157.004 1.00 120.95 223 GLU D O 1
ATOM 5982 N N . HIS B 2 233 ? 116.435 179.428 158.900 1.00 114.68 224 HIS D N 1
ATOM 5983 C CA . HIS B 2 233 ? 117.874 179.540 159.106 1.00 114.68 224 HIS D CA 1
ATOM 5984 C C . HIS B 2 233 ? 118.665 178.767 158.064 1.00 114.68 224 HIS D C 1
ATOM 5985 O O . HIS B 2 233 ? 119.788 179.158 157.727 1.00 114.68 224 HIS D O 1
ATOM 5992 N N . LEU B 2 234 ? 118.105 177.678 157.542 1.00 108.23 225 LEU D N 1
ATOM 5993 C CA . LEU B 2 234 ? 118.812 176.912 156.525 1.00 108.23 225 LEU D CA 1
ATOM 5994 C C . LEU B 2 234 ? 118.834 177.653 155.198 1.00 108.23 225 LEU D C 1
ATOM 5995 O O . LEU B 2 234 ? 119.824 177.587 154.460 1.00 108.23 225 LEU D O 1
ATOM 6000 N N . GLY B 2 235 ? 117.752 178.369 154.885 1.00 117.34 226 GLY D N 1
ATOM 6001 C CA . GLY B 2 235 ? 117.716 179.155 153.666 1.00 117.34 226 GLY D CA 1
ATOM 6002 C C . GLY B 2 235 ? 118.683 180.317 153.683 1.00 117.34 226 GLY D C 1
ATOM 6003 O O . GLY B 2 235 ? 119.181 180.726 152.631 1.00 117.34 226 GLY D O 1
ATOM 6004 N N . ASN B 2 236 ? 118.958 180.865 154.867 1.00 119.95 227 ASN D N 1
ATOM 6005 C CA . ASN B 2 236 ? 120.018 181.856 154.993 1.00 119.95 227 ASN D CA 1
ATOM 6006 C C . ASN B 2 236 ? 121.374 181.237 154.697 1.00 119.95 227 ASN D C 1
ATOM 6007 O O . ASN B 2 236 ? 122.225 181.862 154.054 1.00 119.95 227 ASN D O 1
ATOM 6012 N N . ALA B 2 237 ? 121.588 180.002 155.148 1.00 116.23 228 ALA D N 1
ATOM 6013 C CA . ALA B 2 237 ? 122.837 179.320 154.846 1.00 116.23 228 ALA D CA 1
ATOM 6014 C C . ALA B 2 237 ? 122.887 178.870 153.397 1.00 116.23 228 ALA D C 1
ATOM 6015 O O . ALA B 2 237 ? 123.974 178.766 152.818 1.00 116.23 228 ALA D O 1
ATOM 6017 N N . LEU B 2 238 ? 121.729 178.606 152.795 1.00 122.00 229 LEU D N 1
ATOM 6018 C CA . LEU B 2 238 ? 121.701 178.139 151.417 1.00 122.00 229 LEU D CA 1
ATOM 6019 C C . LEU B 2 238 ? 121.956 179.261 150.422 1.00 12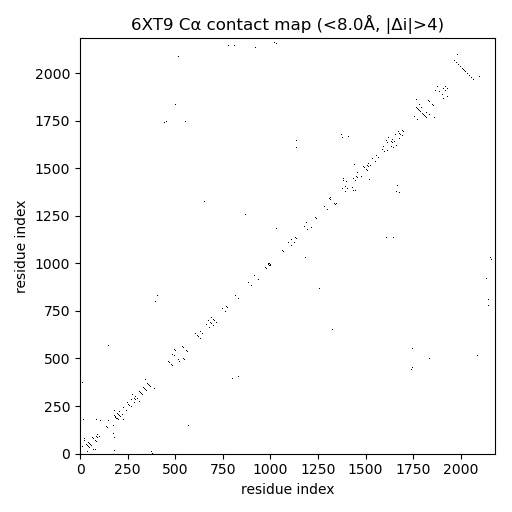2.00 229 LEU D C 1
ATOM 6020 O O . LEU B 2 238 ? 122.592 179.030 149.389 1.00 122.00 229 LEU D O 1
ATOM 6025 N N . THR B 2 239 ? 121.468 180.471 150.699 1.00 128.36 230 THR D N 1
ATOM 6026 C CA . THR B 2 239 ? 121.729 181.581 149.790 1.00 128.36 230 THR D CA 1
ATOM 6027 C C . THR B 2 239 ? 123.162 182.080 149.916 1.00 128.36 230 THR D C 1
ATOM 6028 O O . THR B 2 239 ? 123.777 182.461 148.914 1.00 128.36 230 THR D O 1
ATOM 6032 N N . TYR B 2 240 ? 123.709 182.086 151.134 1.00 123.53 231 TYR D N 1
ATOM 6033 C CA . TYR B 2 240 ? 125.089 182.516 151.320 1.00 123.53 231 TYR D CA 1
ATOM 6034 C C . TYR B 2 240 ? 126.077 181.499 150.773 1.00 123.53 231 TYR D C 1
ATOM 6035 O O . TYR B 2 240 ? 127.200 181.871 150.420 1.00 123.53 231 TYR D O 1
ATOM 6044 N N . ASP B 2 241 ? 125.683 180.232 150.698 1.00 128.65 232 ASP D N 1
ATOM 6045 C CA . ASP B 2 241 ? 126.487 179.180 150.094 1.00 128.65 232 ASP D CA 1
ATOM 6046 C C . ASP B 2 241 ? 125.561 178.079 149.594 1.00 128.65 232 ASP D C 1
ATOM 6047 O O . ASP B 2 241 ? 124.857 177.449 150.392 1.00 128.65 232 ASP D O 1
ATOM 6052 N N . PRO B 2 242 ? 125.525 177.818 148.285 1.00 132.11 233 PRO D N 1
ATOM 6053 C CA . PRO B 2 242 ? 124.528 176.895 147.738 1.00 132.11 233 PRO D CA 1
ATOM 6054 C C . PRO B 2 242 ? 124.973 175.448 147.617 1.00 132.11 233 PRO D C 1
ATOM 6055 O O . PRO B 2 242 ? 124.149 174.607 147.233 1.00 132.11 233 PRO D O 1
ATOM 6059 N N . THR B 2 243 ? 126.229 175.129 147.925 1.00 134.81 234 THR D N 1
ATOM 6060 C CA . THR B 2 243 ? 126.757 173.789 147.703 1.00 134.81 234 THR D CA 1
ATOM 6061 C C . THR B 2 243 ? 127.215 173.098 148.983 1.00 134.81 234 THR D C 1
ATOM 6062 O O . THR B 2 243 ? 127.883 172.060 148.908 1.00 134.81 234 THR D O 1
ATOM 6066 N N . ASN B 2 244 ? 126.852 173.620 150.151 1.00 118.22 235 ASN D N 1
ATOM 6067 C CA . ASN B 2 244 ? 127.237 172.998 151.411 1.00 118.22 235 ASN D CA 1
ATOM 6068 C C . ASN B 2 244 ? 126.404 171.741 151.631 1.00 118.22 235 ASN D C 1
ATOM 6069 O O . ASN B 2 244 ? 125.177 171.819 151.755 1.00 118.22 235 ASN D O 1
ATOM 6074 N N . TYR B 2 245 ? 127.085 170.591 151.696 1.00 103.76 236 TYR D N 1
ATOM 6075 C CA . TYR B 2 245 ? 126.417 169.291 151.680 1.00 103.76 236 TYR D CA 1
ATOM 6076 C C . TYR B 2 245 ? 125.587 169.069 152.937 1.00 103.76 236 TYR D C 1
ATOM 6077 O O . TYR B 2 245 ? 124.492 168.501 152.869 1.00 103.76 236 TYR D O 1
ATOM 6086 N N . LYS B 2 246 ? 126.081 169.522 154.087 1.00 104.90 237 LYS D N 1
ATOM 6087 C CA . LYS B 2 246 ? 125.342 169.355 155.332 1.00 104.90 237 LYS D CA 1
ATOM 6088 C C . LYS B 2 246 ? 124.083 170.204 155.366 1.00 104.90 237 LYS D C 1
ATOM 6089 O O . LYS B 2 246 ? 123.133 169.853 156.071 1.00 104.90 237 LYS D O 1
ATOM 6095 N N . ALA B 2 247 ? 124.050 171.301 154.612 1.00 102.25 238 ALA D N 1
ATOM 6096 C CA . ALA B 2 247 ? 122.872 172.157 154.606 1.00 102.25 238 ALA D CA 1
ATOM 6097 C C . ALA B 2 247 ? 121.737 171.537 153.804 1.00 102.25 238 ALA D C 1
ATOM 6098 O O . ALA B 2 247 ? 120.561 171.742 154.126 1.00 102.25 238 ALA D O 1
ATOM 6100 N N . ILE B 2 248 ? 122.070 170.776 152.759 1.00 102.28 239 ILE D N 1
ATOM 6101 C CA . ILE B 2 248 ? 121.054 170.302 151.824 1.00 102.28 239 ILE D CA 1
ATOM 6102 C C . ILE B 2 248 ? 120.209 169.204 152.450 1.00 102.28 239 ILE D C 1
ATOM 6103 O O . ILE B 2 248 ? 118.983 169.189 152.291 1.00 102.28 239 ILE D O 1
ATOM 6108 N N . LEU B 2 249 ? 120.843 168.280 153.181 1.00 100.31 240 LEU D N 1
ATOM 6109 C CA . LEU B 2 249 ? 120.114 167.150 153.750 1.00 100.31 240 LEU D CA 1
ATOM 6110 C C . LEU B 2 249 ? 119.133 167.587 154.825 1.00 100.31 240 LEU D C 1
ATOM 6111 O O . LEU B 2 249 ? 118.111 166.924 155.027 1.00 100.31 240 LEU D O 1
ATOM 6116 N N . ALA B 2 250 ? 119.428 168.686 155.519 1.00 107.23 241 ALA D N 1
ATOM 6117 C CA . ALA B 2 250 ? 118.495 169.211 156.508 1.00 107.23 241 ALA D CA 1
ATOM 6118 C C . ALA B 2 250 ? 117.226 169.718 155.840 1.00 107.23 241 ALA D C 1
ATOM 6119 O O . ALA B 2 250 ? 116.115 169.340 156.224 1.00 107.23 241 ALA D O 1
ATOM 6121 N N . ALA B 2 251 ? 117.378 170.562 154.818 1.00 106.41 242 ALA D N 1
ATOM 6122 C CA . ALA B 2 251 ? 116.229 170.973 154.024 1.00 106.41 242 ALA D CA 1
ATOM 6123 C C . ALA B 2 251 ? 115.695 169.819 153.194 1.00 106.41 242 ALA D C 1
ATOM 6124 O O . ALA B 2 251 ? 114.503 169.792 152.868 1.00 106.41 242 ALA D O 1
ATOM 6126 N N . GLY B 2 252 ? 116.562 168.873 152.831 1.00 102.09 243 GLY D N 1
ATOM 6127 C CA . GLY B 2 252 ? 116.087 167.645 152.219 1.00 102.09 243 GLY D CA 1
ATOM 6128 C C . GLY B 2 252 ? 115.212 166.844 153.160 1.00 102.09 243 GLY D C 1
ATOM 6129 O O . GLY B 2 252 ? 114.221 166.243 152.746 1.00 102.09 243 GLY D O 1
ATOM 6130 N N . SER B 2 253 ? 115.561 166.834 154.445 1.00 97.42 244 SER D N 1
ATOM 6131 C CA . SER B 2 253 ? 114.693 166.184 155.415 1.00 97.42 244 SER D CA 1
ATOM 6132 C C . SER B 2 253 ? 113.500 167.053 155.769 1.00 97.42 244 SER D C 1
ATOM 6133 O O . SER B 2 253 ? 112.444 166.527 156.126 1.00 97.42 244 SER D O 1
ATOM 6136 N N . MET B 2 254 ? 113.648 168.376 155.680 1.00 112.33 245 MET D N 1
ATOM 6137 C CA . MET B 2 254 ? 112.595 169.269 156.153 1.00 112.33 245 MET D CA 1
ATOM 6138 C C . MET B 2 254 ? 111.395 169.262 155.217 1.00 112.33 245 MET D C 1
ATOM 6139 O O . MET B 2 254 ? 110.246 169.258 155.675 1.00 112.33 245 MET D O 1
ATOM 6144 N N . MET B 2 255 ? 111.642 169.275 153.907 1.00 109.98 246 MET D N 1
ATOM 6145 C CA . MET B 2 255 ? 110.548 169.189 152.949 1.00 109.98 246 MET D CA 1
ATOM 6146 C C . MET B 2 255 ? 109.885 167.822 153.001 1.00 109.98 246 MET D C 1
ATOM 6147 O O . MET B 2 255 ? 108.660 167.710 152.884 1.00 109.98 246 MET D O 1
ATOM 6152 N N . GLN B 2 256 ? 110.679 166.778 153.226 1.00 92.39 247 GLN D N 1
ATOM 6153 C CA . GLN B 2 256 ? 110.215 165.411 153.058 1.00 92.39 247 GLN D CA 1
ATOM 6154 C C . GLN B 2 256 ? 109.303 164.960 154.191 1.00 92.39 247 GLN D C 1
ATOM 6155 O O . GLN B 2 256 ? 108.596 163.960 154.043 1.00 92.39 247 GLN D O 1
ATOM 6161 N N . THR B 2 257 ? 109.274 165.687 155.301 1.00 103.81 248 THR D N 1
ATOM 6162 C CA . THR B 2 257 ? 108.403 165.335 156.413 1.00 103.81 248 THR D CA 1
ATOM 6163 C C . THR B 2 257 ? 106.944 165.686 156.169 1.00 103.81 248 THR D C 1
ATOM 6164 O O . THR B 2 257 ? 106.082 165.227 156.925 1.00 103.81 248 THR D O 1
ATOM 6168 N N . HIS B 2 258 ? 106.641 166.484 155.148 1.00 113.61 249 HIS D N 1
ATOM 6169 C CA . HIS B 2 258 ? 105.269 166.851 154.828 1.00 113.61 249 HIS D CA 1
ATOM 6170 C C . HIS B 2 258 ? 104.826 166.260 153.498 1.00 113.61 249 HIS D C 1
ATOM 6171 O O . HIS B 2 258 ? 103.813 165.561 153.425 1.00 113.61 249 HIS D O 1
ATOM 6178 N N . GLY B 2 259 ? 105.576 166.531 152.442 1.00 113.03 250 GLY D N 1
ATOM 6179 C CA . GLY B 2 259 ? 105.253 166.091 151.106 1.00 113.03 250 GLY D CA 1
ATOM 6180 C C . GLY B 2 259 ? 106.387 166.524 150.210 1.00 113.03 250 GLY D C 1
ATOM 6181 O O . GLY B 2 259 ? 107.549 166.344 150.587 1.00 113.03 250 GLY D O 1
ATOM 6182 N N . ASP B 2 260 ? 106.056 167.083 149.038 1.00 109.99 251 ASP D N 1
ATOM 6183 C CA . ASP B 2 260 ? 107.008 167.748 148.139 1.00 109.99 251 ASP D CA 1
ATOM 6184 C C . ASP B 2 260 ? 108.132 166.810 147.710 1.00 109.99 251 ASP D C 1
ATOM 6185 O O . ASP B 2 260 ? 109.303 167.195 147.661 1.00 109.99 251 ASP D O 1
ATOM 6190 N N . PHE B 2 261 ? 107.757 165.557 147.446 1.00 102.01 252 PHE D N 1
ATOM 6191 C CA . PHE B 2 261 ? 108.719 164.522 147.092 1.00 102.01 252 PHE D CA 1
ATOM 6192 C C . PHE B 2 261 ? 109.427 164.855 145.790 1.00 102.01 252 PHE D C 1
ATOM 6193 O O . PHE B 2 261 ? 110.640 164.656 145.664 1.00 102.01 252 PHE D O 1
ATOM 6201 N N . ASP B 2 262 ? 108.683 165.379 144.816 1.00 115.73 253 ASP D N 1
ATOM 6202 C CA . ASP B 2 262 ? 109.291 165.860 143.583 1.00 115.73 253 ASP D CA 1
ATOM 6203 C C . ASP B 2 262 ? 110.167 167.080 143.829 1.00 115.73 253 ASP D C 1
ATOM 6204 O O . ASP B 2 262 ? 111.151 167.292 143.113 1.00 115.73 253 ASP D O 1
ATOM 6209 N N . VAL B 2 263 ? 109.829 167.892 144.832 1.00 106.07 254 VAL D N 1
ATOM 6210 C CA . VAL B 2 263 ? 110.683 169.021 145.175 1.00 106.07 254 VAL D CA 1
ATOM 6211 C C . VAL B 2 263 ? 111.916 168.539 145.919 1.00 106.07 254 VAL D C 1
ATOM 6212 O O . VAL B 2 263 ? 112.996 169.130 145.795 1.00 106.07 254 VAL D O 1
ATOM 6216 N N . ALA B 2 264 ? 111.784 167.451 146.680 1.00 99.82 255 ALA D N 1
ATOM 6217 C CA . ALA B 2 264 ? 112.890 166.972 147.500 1.00 99.82 255 ALA D CA 1
ATOM 6218 C C . ALA B 2 264 ? 114.015 166.411 146.647 1.00 99.82 255 ALA D C 1
ATOM 6219 O O . ALA B 2 264 ? 115.190 166.682 146.915 1.00 99.82 255 ALA D O 1
ATOM 6221 N N . LEU B 2 265 ? 113.671 165.647 145.608 1.00 98.10 256 LEU D N 1
ATOM 6222 C CA . LEU B 2 265 ? 114.687 165.043 144.751 1.00 98.10 256 LEU D CA 1
ATOM 6223 C C . LEU B 2 265 ? 115.455 166.096 143.967 1.00 98.10 256 LEU D C 1
ATOM 6224 O O . LEU B 2 265 ? 116.636 165.907 143.659 1.00 98.10 256 LEU D O 1
ATOM 6229 N N . THR B 2 266 ? 114.798 167.211 143.641 1.00 101.27 257 THR D N 1
ATOM 6230 C CA . THR B 2 266 ? 115.478 168.293 142.942 1.00 101.27 257 THR D CA 1
ATOM 6231 C C . THR B 2 266 ? 116.537 168.931 143.825 1.00 101.27 257 THR D C 1
ATOM 6232 O O . THR B 2 266 ? 117.577 169.377 143.332 1.00 101.27 257 THR D O 1
ATOM 6236 N N . LYS B 2 267 ? 116.294 168.976 145.135 1.00 97.81 258 LYS D N 1
ATOM 6237 C CA . LYS B 2 267 ? 117.346 169.381 146.057 1.00 97.81 258 LYS D CA 1
ATOM 6238 C C . LYS B 2 267 ? 118.423 168.311 146.156 1.00 97.81 258 LYS D C 1
ATOM 6239 O O . LYS B 2 267 ? 119.615 168.628 146.222 1.00 97.81 258 LYS D O 1
ATOM 6245 N N . TYR B 2 268 ? 118.021 167.037 146.158 1.00 91.66 259 TYR D N 1
ATOM 6246 C CA . TYR B 2 268 ? 118.977 165.954 146.357 1.00 91.66 259 TYR D CA 1
ATOM 6247 C C . TYR B 2 268 ? 119.870 165.755 145.144 1.00 91.66 259 TYR D C 1
ATOM 6248 O O . TYR B 2 268 ? 121.038 165.384 145.295 1.00 91.66 259 TYR D O 1
ATOM 6257 N N . ARG B 2 269 ? 119.348 166.008 143.942 1.00 107.03 260 ARG D N 1
ATOM 6258 C CA . ARG B 2 269 ? 120.134 165.819 142.729 1.00 107.03 260 ARG D CA 1
ATOM 6259 C C . ARG B 2 269 ? 121.266 166.825 142.600 1.00 107.03 260 ARG D C 1
ATOM 6260 O O . ARG B 2 269 ? 122.182 166.600 141.802 1.00 107.03 260 ARG D O 1
ATOM 6268 N N . VAL B 2 270 ? 121.208 167.935 143.342 1.00 109.55 261 VAL D N 1
ATOM 6269 C CA . VAL B 2 270 ? 122.310 168.892 143.366 1.00 109.55 261 VAL D CA 1
ATOM 6270 C C . VAL B 2 270 ? 123.565 168.249 143.931 1.00 109.55 261 VAL D C 1
ATOM 6271 O O . VAL B 2 270 ? 124.673 168.455 143.422 1.00 109.55 261 VAL D O 1
ATOM 6275 N N . VAL B 2 271 ? 123.410 167.442 144.975 1.00 100.15 262 VAL D N 1
ATOM 6276 C CA . VAL B 2 271 ? 124.554 166.975 145.740 1.00 100.15 262 VAL D CA 1
ATOM 6277 C C . VAL B 2 271 ? 124.966 165.557 145.358 1.00 100.15 262 VAL D C 1
ATOM 6278 O O . VAL B 2 271 ? 126.095 165.149 145.668 1.00 100.15 262 VAL D O 1
ATOM 6282 N N . ALA B 2 272 ? 124.111 164.815 144.649 1.00 104.10 263 ALA D N 1
ATOM 6283 C CA . ALA B 2 272 ? 124.397 163.429 144.301 1.00 104.10 263 ALA D CA 1
ATOM 6284 C C . ALA B 2 272 ? 125.531 163.287 143.299 1.00 104.10 263 ALA D C 1
ATOM 6285 O O . ALA B 2 272 ? 126.074 162.189 143.158 1.00 104.10 263 ALA D O 1
ATOM 6287 N N . CYS B 2 273 ? 125.899 164.355 142.605 1.00 113.04 264 CYS D N 1
ATOM 6288 C CA . CYS B 2 273 ? 127.089 164.343 141.775 1.00 113.04 264 CYS D CA 1
ATOM 6289 C C . CYS B 2 273 ? 128.336 164.755 142.541 1.00 113.04 264 CYS D C 1
ATOM 6290 O O . CYS B 2 273 ? 129.425 164.769 141.960 1.00 113.04 264 CYS D O 1
ATOM 6293 N N . ALA B 2 274 ? 128.202 165.089 143.822 1.00 105.69 265 ALA D N 1
ATOM 6294 C CA . ALA B 2 274 ? 129.338 165.426 144.670 1.00 105.69 265 ALA D CA 1
ATOM 6295 C C . ALA B 2 274 ? 129.660 164.337 145.681 1.00 105.69 265 ALA D C 1
ATOM 6296 O O . ALA B 2 274 ? 130.830 163.993 145.864 1.00 105.69 265 ALA D O 1
ATOM 6298 N N . VAL B 2 275 ? 128.647 163.795 146.345 1.00 98.78 266 VAL D N 1
ATOM 6299 C CA . VAL B 2 275 ? 128.811 162.688 147.281 1.00 98.78 266 VAL D CA 1
ATOM 6300 C C . VAL B 2 275 ? 128.066 161.469 146.738 1.00 98.78 266 VAL D C 1
ATOM 6301 O O . VAL B 2 275 ? 126.937 161.167 147.149 1.00 98.78 266 VAL D O 1
ATOM 6305 N N . PRO B 2 276 ? 128.677 160.719 145.818 1.00 92.91 267 PRO D N 1
ATOM 6306 C CA . PRO B 2 276 ? 127.930 159.679 145.096 1.00 92.91 267 PRO D CA 1
ATOM 6307 C C . PRO B 2 276 ? 127.649 158.429 145.911 1.00 92.91 267 PRO D C 1
ATOM 6308 O O . PRO B 2 276 ? 126.897 157.566 145.442 1.00 92.91 267 PRO D O 1
ATOM 6312 N N . GLU B 2 277 ? 128.206 158.310 147.114 1.00 88.56 268 GLU D N 1
ATOM 6313 C CA . GLU B 2 277 ? 128.160 157.064 147.865 1.00 88.56 268 GLU D CA 1
ATOM 6314 C C . GLU B 2 277 ? 127.670 157.221 149.298 1.00 88.56 268 GLU D C 1
ATOM 6315 O O . GLU B 2 277 ? 127.820 156.283 150.080 1.00 88.56 268 GLU D O 1
ATOM 6321 N N . SER B 2 278 ? 127.085 158.355 149.660 1.00 85.37 269 SER D N 1
ATOM 6322 C CA . SER B 2 278 ? 126.754 158.630 151.060 1.00 85.37 269 SER D CA 1
ATOM 6323 C C . SER B 2 278 ? 125.556 157.810 151.522 1.00 85.37 269 SER D C 1
ATOM 6324 O O . SER B 2 278 ? 124.485 157.903 150.913 1.00 85.37 269 SER D O 1
ATOM 6327 N N . PRO B 2 279 ? 125.683 157.008 152.574 1.00 78.77 270 PRO D N 1
ATOM 6328 C CA . PRO B 2 279 ? 124.557 156.188 153.022 1.00 78.77 270 PRO D CA 1
ATOM 6329 C C . PRO B 2 279 ? 123.427 156.975 153.678 1.00 78.77 270 PRO D C 1
ATOM 6330 O O . PRO B 2 279 ? 122.277 156.522 153.584 1.00 78.77 270 PRO D O 1
ATOM 6334 N N . PRO B 2 280 ? 123.648 158.114 154.365 1.00 70.77 271 PRO D N 1
ATOM 6335 C CA . PRO B 2 280 ? 122.467 158.910 154.729 1.00 70.77 271 PRO D CA 1
ATOM 6336 C C . PRO B 2 280 ? 121.775 159.539 153.544 1.00 70.77 271 PRO D C 1
ATOM 6337 O O . PRO B 2 280 ? 120.558 159.741 153.598 1.00 70.77 271 PRO D O 1
ATOM 6341 N N . LEU B 2 281 ? 122.506 159.859 152.481 1.00 76.21 272 LEU D N 1
ATOM 6342 C CA . LEU B 2 281 ? 121.870 160.376 151.278 1.00 76.21 272 LEU D CA 1
ATOM 6343 C C . LEU B 2 281 ? 121.019 159.304 150.621 1.00 76.21 272 LEU D C 1
ATOM 6344 O O . LEU B 2 281 ? 119.828 159.509 150.364 1.00 76.21 272 LEU D O 1
ATOM 6349 N N . TRP B 2 282 ? 121.611 158.133 150.383 1.00 78.44 273 TRP D N 1
ATOM 6350 C CA . TRP B 2 282 ? 120.936 157.072 149.652 1.00 78.44 273 TRP D CA 1
ATOM 6351 C C . TRP B 2 282 ? 119.805 156.441 150.438 1.00 78.44 273 TRP D C 1
ATOM 6352 O O . TRP B 2 282 ? 118.972 155.759 149.843 1.00 78.44 273 TRP D O 1
ATOM 6363 N N . ASN B 2 283 ? 119.756 156.638 151.752 1.00 70.47 274 ASN D N 1
ATOM 6364 C CA . ASN B 2 283 ? 118.573 156.220 152.488 1.00 70.47 274 ASN D CA 1
ATOM 6365 C C . ASN B 2 283 ? 117.396 157.136 152.191 1.00 70.47 274 ASN D C 1
ATOM 6366 O O . ASN B 2 283 ? 116.258 156.672 152.066 1.00 70.47 274 ASN D O 1
ATOM 6371 N N . ASN B 2 284 ? 117.653 158.441 152.064 1.00 74.47 275 ASN D N 1
ATOM 6372 C CA . ASN B 2 284 ? 116.567 159.407 151.934 1.00 74.47 275 ASN D CA 1
ATOM 6373 C C . ASN B 2 284 ? 115.903 159.312 150.571 1.00 74.47 275 ASN D C 1
ATOM 6374 O O . ASN B 2 284 ? 114.671 159.311 150.473 1.00 74.47 275 ASN D O 1
ATOM 6379 N N . ILE B 2 285 ? 116.712 159.246 149.507 1.00 72.56 276 ILE D N 1
ATOM 6380 C CA . ILE B 2 285 ? 116.198 159.061 148.155 1.00 72.56 276 ILE D CA 1
ATOM 6381 C C . ILE B 2 285 ? 115.443 157.750 148.044 1.00 72.56 276 ILE D C 1
ATOM 6382 O O . ILE B 2 285 ? 114.460 157.651 147.302 1.00 72.56 276 ILE D O 1
ATOM 6387 N N . GLY B 2 286 ? 115.887 156.728 148.775 1.00 80.46 277 GLY D N 1
ATOM 6388 C CA . GLY B 2 286 ? 115.105 155.512 148.876 1.00 80.46 277 GLY D CA 1
ATOM 6389 C C . GLY B 2 286 ? 113.785 155.734 149.582 1.00 80.46 277 GLY D C 1
ATOM 6390 O O . GLY B 2 286 ? 112.757 155.185 149.183 1.00 80.46 277 GLY D O 1
ATOM 6391 N N . MET B 2 287 ? 113.787 156.553 150.629 1.00 80.49 278 MET D N 1
ATOM 6392 C CA . MET B 2 287 ? 112.538 156.833 151.316 1.00 80.49 278 MET D CA 1
ATOM 6393 C C . MET B 2 287 ? 111.675 157.830 150.564 1.00 80.49 278 MET D C 1
ATOM 6394 O O . MET B 2 287 ? 110.464 157.878 150.799 1.00 80.49 278 MET D O 1
ATOM 6399 N N . CYS B 2 288 ? 112.260 158.616 149.662 1.00 84.71 279 CYS D N 1
ATOM 6400 C CA . CYS B 2 288 ? 111.460 159.551 148.885 1.00 84.71 279 CYS D CA 1
ATOM 6401 C C . CYS B 2 288 ? 110.672 158.834 147.803 1.00 84.71 279 CYS D C 1
ATOM 6402 O O . CYS B 2 288 ? 109.540 159.222 147.500 1.00 84.71 279 CYS D O 1
ATOM 6405 N N . PHE B 2 289 ? 111.256 157.788 147.216 1.00 82.01 280 PHE D N 1
ATOM 6406 C CA . PHE B 2 289 ? 110.535 156.982 146.239 1.00 82.01 280 PHE D CA 1
ATOM 6407 C C . PHE B 2 289 ? 109.387 156.220 146.881 1.00 82.01 280 PHE D C 1
ATOM 6408 O O . PHE B 2 289 ? 108.404 155.900 146.205 1.00 82.01 280 PHE D O 1
ATOM 6416 N N . PHE B 2 290 ? 109.493 155.931 148.179 1.00 81.87 281 PHE D N 1
ATOM 6417 C CA . PHE B 2 290 ? 108.417 155.282 148.914 1.00 81.87 281 PHE D CA 1
ATOM 6418 C C . PHE B 2 290 ? 107.177 156.158 149.014 1.00 81.87 281 PHE D C 1
ATOM 6419 O O . PHE B 2 290 ? 106.068 155.631 149.136 1.00 81.87 281 PHE D O 1
ATOM 6427 N N . GLY B 2 291 ? 107.333 157.478 148.947 1.00 92.23 282 GLY D N 1
ATOM 6428 C CA . GLY B 2 291 ? 106.167 158.343 148.926 1.00 92.23 282 GLY D CA 1
ATOM 6429 C C . GLY B 2 291 ? 105.437 158.302 147.599 1.00 92.23 282 GLY D C 1
ATOM 6430 O O . GLY B 2 291 ? 104.205 158.268 147.558 1.00 92.23 282 GLY D O 1
ATOM 6431 N N . LYS B 2 292 ? 106.181 158.286 146.498 1.00 91.22 283 LYS D N 1
ATOM 6432 C CA . LYS B 2 292 ? 105.597 158.289 145.165 1.00 91.22 283 LYS D CA 1
ATOM 6433 C C . LYS B 2 292 ? 105.174 156.906 144.689 1.00 91.22 283 LYS D C 1
ATOM 6434 O O . LYS B 2 292 ? 104.879 156.758 143.499 1.00 91.22 283 LYS D O 1
ATOM 6440 N N . LYS B 2 293 ? 105.174 155.909 145.582 1.00 96.46 284 LYS D N 1
ATOM 6441 C CA . LYS B 2 293 ? 104.739 154.532 145.314 1.00 96.46 284 LYS D CA 1
ATOM 6442 C C . LYS B 2 293 ? 105.544 153.859 144.206 1.00 96.46 284 LYS D C 1
ATOM 6443 O O . LYS B 2 293 ? 105.047 152.966 143.522 1.00 96.46 284 LYS D O 1
ATOM 6449 N N . LYS B 2 294 ? 106.793 154.275 144.017 1.00 93.45 285 LYS D N 1
ATOM 6450 C CA . LYS B 2 294 ? 107.728 153.536 143.171 1.00 93.45 285 LYS D CA 1
ATOM 6451 C C . LYS B 2 294 ? 108.424 152.487 144.036 1.00 93.45 285 LYS D C 1
ATOM 6452 O O . LYS B 2 294 ? 109.594 152.611 144.397 1.00 93.45 285 LYS D O 1
ATOM 6458 N N . TYR B 2 295 ? 107.653 151.445 144.371 1.00 89.75 286 TYR D N 1
ATOM 6459 C CA . TYR B 2 295 ? 108.055 150.491 145.402 1.00 89.75 286 TYR D CA 1
ATOM 6460 C C . TYR B 2 295 ? 109.297 149.712 145.003 1.00 89.75 286 TYR D C 1
ATOM 6461 O O . TYR B 2 295 ? 110.234 149.575 145.797 1.00 89.75 286 TYR D O 1
ATOM 6470 N N . VAL B 2 296 ? 109.338 149.219 143.765 1.00 89.93 287 VAL D N 1
ATOM 6471 C CA . VAL B 2 296 ? 110.479 148.437 143.310 1.00 89.93 287 VAL D CA 1
ATOM 6472 C C . VAL B 2 296 ? 111.707 149.300 143.074 1.00 89.93 287 VAL D C 1
ATOM 6473 O O . VAL B 2 296 ? 112.820 148.777 142.974 1.00 89.93 287 VAL D O 1
ATOM 6477 N N . ALA B 2 297 ? 111.541 150.617 143.012 1.00 82.66 288 ALA D N 1
ATOM 6478 C CA . ALA B 2 297 ? 112.698 151.483 142.870 1.00 82.66 288 ALA D CA 1
ATOM 6479 C C . ALA B 2 297 ? 113.433 151.648 144.191 1.00 82.66 288 ALA D C 1
ATOM 6480 O O . ALA B 2 297 ? 114.662 151.769 144.206 1.00 82.66 288 ALA D O 1
ATOM 6482 N N . ALA B 2 298 ? 112.698 151.640 145.306 1.00 81.21 289 ALA D N 1
ATOM 6483 C CA . ALA B 2 298 ? 113.287 151.996 146.593 1.00 81.21 289 ALA D CA 1
ATOM 6484 C C . ALA B 2 298 ? 114.225 150.914 147.105 1.00 81.21 289 ALA D C 1
ATOM 6485 O O . ALA B 2 298 ? 115.296 151.222 147.639 1.00 81.21 289 ALA D O 1
ATOM 6487 N N . ILE B 2 299 ? 113.833 149.645 146.971 1.00 75.85 290 ILE D N 1
ATOM 6488 C CA . ILE B 2 299 ? 114.673 148.540 147.411 1.00 75.85 290 ILE D CA 1
ATOM 6489 C C . ILE B 2 299 ? 115.941 148.463 146.584 1.00 75.85 290 ILE D C 1
ATOM 6490 O O . ILE B 2 299 ? 117.014 148.162 147.113 1.00 75.85 290 ILE D O 1
ATOM 6495 N N . SER B 2 300 ? 115.860 148.802 145.304 1.00 78.94 291 SER D N 1
ATOM 6496 C CA . SER B 2 300 ? 117.056 148.912 144.488 1.00 78.94 291 SER D CA 1
ATOM 6497 C C . SER B 2 300 ? 117.890 150.130 144.839 1.00 78.94 291 SER D C 1
ATOM 6498 O O . SER B 2 300 ? 119.048 150.205 144.422 1.00 78.94 291 SER D O 1
ATOM 6501 N N 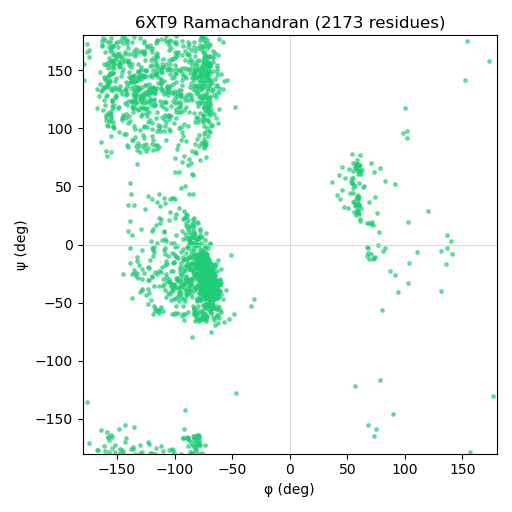. CYS B 2 301 ? 117.332 151.080 145.583 1.00 77.94 292 CYS D N 1
ATOM 6502 C CA . CYS B 2 301 ? 118.062 152.260 146.014 1.00 77.94 292 CYS D CA 1
ATOM 6503 C C . CYS B 2 301 ? 118.496 152.183 147.469 1.00 77.94 292 CYS D C 1
ATOM 6504 O O . CYS B 2 301 ? 119.584 152.659 147.801 1.00 77.94 292 CYS D O 1
ATOM 6507 N N . LEU B 2 302 ? 117.683 151.578 148.337 1.00 63.71 293 LEU D N 1
ATOM 6508 C CA . LEU B 2 302 ? 118.072 151.420 149.734 1.00 63.71 293 LEU D CA 1
ATOM 6509 C C . LEU B 2 302 ? 119.221 150.438 149.885 1.00 63.71 293 LEU D C 1
ATOM 6510 O O . LEU B 2 302 ? 120.110 150.643 150.714 1.00 63.71 293 LEU D O 1
ATOM 6515 N N . LYS B 2 303 ? 119.228 149.368 149.090 1.00 72.03 294 LYS D N 1
ATOM 6516 C CA . LYS B 2 303 ? 120.255 148.343 149.232 1.00 72.03 294 LYS D CA 1
ATOM 6517 C C . LYS B 2 303 ? 121.613 148.794 148.730 1.00 72.03 294 LYS D C 1
ATOM 6518 O O . LYS B 2 303 ? 122.599 148.092 148.959 1.00 72.03 294 LYS D O 1
ATOM 6524 N N . ARG B 2 304 ? 121.692 149.932 148.052 1.00 74.44 295 ARG D N 1
ATOM 6525 C CA . ARG B 2 304 ? 122.979 150.558 147.820 1.00 74.44 295 ARG D CA 1
ATOM 6526 C C . ARG B 2 304 ? 123.539 151.182 149.084 1.00 74.44 295 ARG D C 1
ATOM 6527 O O . ARG B 2 304 ? 124.745 151.423 149.160 1.00 74.44 295 ARG D O 1
ATOM 6535 N N . ALA B 2 305 ? 122.695 151.454 150.075 1.00 66.14 296 ALA D N 1
ATOM 6536 C CA . ALA B 2 305 ? 123.182 151.978 151.340 1.00 66.14 296 ALA D CA 1
ATOM 6537 C C . ALA B 2 305 ? 123.585 150.869 152.292 1.00 66.14 296 ALA D C 1
ATOM 6538 O O . ALA B 2 305 ? 124.609 150.979 152.972 1.00 66.14 296 ALA D O 1
ATOM 6540 N N . ASN B 2 306 ? 122.800 149.794 152.345 1.00 66.05 297 ASN D N 1
ATOM 6541 C CA . ASN B 2 306 ? 123.101 148.693 153.247 1.00 66.05 297 ASN D CA 1
ATOM 6542 C C . ASN B 2 306 ? 124.343 147.921 152.836 1.00 66.05 297 ASN D C 1
ATOM 6543 O O . ASN B 2 306 ? 124.959 147.274 153.683 1.00 66.05 297 ASN D O 1
ATOM 6548 N N . TYR B 2 307 ? 124.715 147.957 151.562 1.00 60.48 298 TYR D N 1
ATOM 6549 C CA . TYR B 2 307 ? 126.026 147.453 151.187 1.00 60.48 298 TYR D CA 1
ATOM 6550 C C . TYR B 2 307 ? 127.118 148.366 151.707 1.00 60.48 298 TYR D C 1
ATOM 6551 O O . TYR B 2 307 ? 128.166 147.895 152.156 1.00 60.48 298 TYR D O 1
ATOM 6560 N N . LEU B 2 308 ? 126.900 149.674 151.638 1.00 65.92 299 LEU D N 1
ATOM 6561 C CA . LEU B 2 308 ? 127.968 150.629 151.890 1.00 65.92 299 LEU D CA 1
ATOM 6562 C C . LEU B 2 308 ? 128.184 150.870 153.373 1.00 65.92 299 LEU D C 1
ATOM 6563 O O . LEU B 2 308 ? 129.323 151.051 153.809 1.00 65.92 299 LEU D O 1
ATOM 6568 N N . ALA B 2 309 ? 127.117 150.868 154.158 1.00 67.39 300 ALA D N 1
ATOM 6569 C CA . ALA B 2 309 ? 127.218 150.898 155.614 1.00 67.39 300 ALA D CA 1
ATOM 6570 C C . ALA B 2 309 ? 126.474 149.689 156.156 1.00 67.39 300 ALA D C 1
ATOM 6571 O O . ALA B 2 309 ? 125.231 149.666 156.139 1.00 67.39 300 ALA D O 1
ATOM 6573 N N . PRO B 2 310 ? 127.181 148.658 156.631 1.00 64.76 301 PRO D N 1
ATOM 6574 C CA . PRO B 2 310 ? 126.514 147.371 156.872 1.00 64.76 301 PRO D CA 1
ATOM 6575 C C . PRO B 2 310 ? 125.626 147.357 158.095 1.00 64.76 301 PRO D C 1
ATOM 6576 O O . PRO B 2 310 ? 124.587 146.689 158.077 1.00 64.76 301 PRO D O 1
ATOM 6580 N N . PHE B 2 311 ? 125.990 148.063 159.159 1.00 64.71 302 PHE D N 1
ATOM 6581 C CA . PHE B 2 311 ? 125.108 148.203 160.310 1.00 64.71 302 PHE D CA 1
ATOM 6582 C C . PHE B 2 311 ? 124.719 149.658 160.519 1.00 64.71 302 PHE D C 1
ATOM 6583 O O . PHE B 2 311 ? 125.581 150.531 160.649 1.00 64.71 302 PHE D O 1
ATOM 6591 N N . ASP B 2 312 ? 123.414 149.917 160.485 1.00 73.23 303 ASP D N 1
ATOM 6592 C CA . ASP B 2 312 ? 122.846 151.193 160.881 1.00 73.23 303 ASP D CA 1
ATOM 6593 C C . ASP B 2 312 ? 121.559 150.948 161.637 1.00 73.23 303 ASP D C 1
ATOM 6594 O O . ASP B 2 312 ? 120.917 149.909 161.496 1.00 73.23 303 ASP D O 1
ATOM 6599 N N . TRP B 2 313 ? 121.190 151.935 162.444 1.00 81.03 304 TRP D N 1
ATOM 6600 C CA . TRP B 2 313 ? 119.871 151.936 163.058 1.00 81.03 304 TRP D CA 1
ATOM 6601 C C . TRP B 2 313 ? 118.777 152.055 162.011 1.00 81.03 304 TRP D C 1
ATOM 6602 O O . TRP B 2 313 ? 117.752 151.370 162.088 1.00 81.03 304 TRP D O 1
ATOM 6613 N N . LYS B 2 314 ? 118.971 152.931 161.033 1.00 75.95 305 LYS D N 1
ATOM 6614 C CA . LYS B 2 314 ? 117.871 153.472 160.252 1.00 75.95 305 LYS D CA 1
ATOM 6615 C C . LYS B 2 314 ? 117.713 152.816 158.894 1.00 75.95 305 LYS D C 1
ATOM 6616 O O . LYS B 2 314 ? 116.587 152.705 158.403 1.00 75.95 305 LYS D O 1
ATOM 6622 N N . ILE B 2 315 ? 118.816 152.405 158.267 1.00 67.15 306 ILE D N 1
ATOM 6623 C CA . ILE B 2 315 ? 118.739 151.782 156.952 1.00 67.15 306 ILE D CA 1
ATOM 6624 C C . ILE B 2 315 ? 118.039 150.438 157.045 1.00 67.15 306 ILE D C 1
ATOM 6625 O O . ILE B 2 315 ? 117.224 150.088 156.187 1.00 67.15 306 ILE D O 1
ATOM 6630 N N . LEU B 2 316 ? 118.300 149.693 158.119 1.00 69.03 307 LEU D N 1
ATOM 6631 C CA . LEU B 2 316 ? 117.704 148.372 158.269 1.00 69.03 307 LEU D CA 1
ATOM 6632 C C . LEU B 2 316 ? 116.216 148.459 158.570 1.00 69.03 307 LEU D C 1
ATOM 6633 O O . LEU B 2 316 ? 115.433 147.656 158.056 1.00 69.03 307 LEU D O 1
ATOM 6638 N N . TYR B 2 317 ? 115.801 149.425 159.389 1.00 67.34 308 TYR D N 1
ATOM 6639 C CA . TYR B 2 317 ? 114.382 149.545 159.695 1.00 67.34 308 TYR D CA 1
ATOM 6640 C C . TYR B 2 317 ? 113.599 150.071 158.503 1.00 67.34 308 TYR D C 1
ATOM 6641 O O . TYR B 2 317 ? 112.435 149.705 158.316 1.00 67.34 308 TYR D O 1
ATOM 6650 N N . ASN B 2 318 ? 114.220 150.905 157.677 1.00 66.71 309 ASN D N 1
ATOM 6651 C CA . ASN B 2 318 ? 113.570 151.335 156.445 1.00 66.71 309 ASN D CA 1
ATOM 6652 C C . ASN B 2 318 ? 113.473 150.190 155.450 1.00 66.71 309 ASN D C 1
ATOM 6653 O O . ASN B 2 318 ? 112.454 150.030 154.770 1.00 66.71 309 ASN D O 1
ATOM 6658 N N . LEU B 2 319 ? 114.529 149.380 155.356 1.00 67.35 310 LEU D N 1
ATOM 6659 C CA . LEU B 2 319 ? 114.573 148.309 154.369 1.00 67.35 310 LEU D CA 1
ATOM 6660 C C . LEU B 2 319 ? 113.590 147.204 154.703 1.00 67.35 310 LEU D C 1
ATOM 6661 O O . LEU B 2 319 ? 113.084 146.535 153.800 1.00 67.35 310 LEU D O 1
ATOM 6666 N N . GLY B 2 320 ? 113.299 147.008 155.985 1.00 74.71 311 GLY D N 1
ATOM 6667 C CA . GLY B 2 320 ? 112.294 146.036 156.357 1.00 74.71 311 GLY D CA 1
ATOM 6668 C C . GLY B 2 320 ? 110.883 146.555 156.216 1.00 74.71 311 GLY D C 1
ATOM 6669 O O . GLY B 2 320 ? 109.947 145.768 156.056 1.00 74.71 311 GLY D O 1
ATOM 6670 N N . LEU B 2 321 ? 110.704 147.872 156.257 1.00 70.78 312 LEU D N 1
ATOM 6671 C CA . LEU B 2 321 ? 109.357 148.419 156.218 1.00 70.78 312 LEU D CA 1
ATOM 6672 C C . LEU B 2 321 ? 108.768 148.384 154.818 1.00 70.78 312 LEU D C 1
ATOM 6673 O O . LEU B 2 321 ? 107.551 148.242 154.667 1.00 70.78 312 LEU D O 1
ATOM 6678 N N . VAL B 2 322 ? 109.606 148.483 153.789 1.00 72.71 313 VAL D N 1
ATOM 6679 C CA . VAL B 2 322 ? 109.092 148.484 152.427 1.00 72.71 313 VAL D CA 1
ATOM 6680 C C . VAL B 2 322 ? 108.698 147.079 151.995 1.00 72.71 313 VAL D C 1
ATOM 6681 O O . VAL B 2 322 ? 107.927 146.904 151.047 1.00 72.71 313 VAL D O 1
ATOM 6685 N N . HIS B 2 323 ? 109.199 146.058 152.686 1.00 77.99 314 HIS D N 1
ATOM 6686 C CA . HIS B 2 323 ? 108.864 144.699 152.293 1.00 77.99 314 HIS D CA 1
ATOM 6687 C C . HIS B 2 323 ? 107.485 144.304 152.799 1.00 77.99 314 HIS D C 1
ATOM 6688 O O . HIS B 2 323 ? 106.759 143.571 152.119 1.00 77.99 314 HIS D O 1
ATOM 6695 N N . LEU B 2 324 ? 107.105 144.783 153.984 1.00 81.29 315 LEU D N 1
ATOM 6696 C CA . LEU B 2 324 ? 105.785 144.467 154.521 1.00 81.29 315 LEU D CA 1
ATOM 6697 C C . LEU B 2 324 ? 104.686 145.152 153.727 1.00 81.29 315 LEU D C 1
ATOM 6698 O O . LEU B 2 324 ? 103.551 144.667 153.677 1.00 81.29 315 LEU D O 1
ATOM 6703 N N . THR B 2 325 ? 104.997 146.287 153.110 1.00 86.94 316 THR D N 1
ATOM 6704 C CA . THR B 2 325 ? 104.047 146.894 152.193 1.00 86.94 316 THR D CA 1
ATOM 6705 C C . THR B 2 325 ? 103.953 146.088 150.908 1.00 86.94 316 THR D C 1
ATOM 6706 O O . THR B 2 325 ? 102.898 146.045 150.267 1.00 86.94 316 THR D O 1
ATOM 6710 N N . MET B 2 326 ? 105.047 145.436 150.520 1.00 98.11 317 MET D N 1
ATOM 6711 C CA . MET B 2 326 ? 105.062 144.631 149.308 1.00 98.11 317 MET D CA 1
ATOM 6712 C C . MET B 2 326 ? 104.672 143.179 149.572 1.00 98.11 317 MET D C 1
ATOM 6713 O O . MET B 2 326 ? 104.751 142.356 148.653 1.00 98.11 317 MET D O 1
ATOM 6718 N N . GLN B 2 327 ? 104.267 142.855 150.805 1.00 94.57 318 GLN D N 1
ATOM 6719 C CA . GLN B 2 327 ? 103.820 141.531 151.240 1.00 94.57 318 GLN D CA 1
ATOM 6720 C C . GLN B 2 327 ? 104.877 140.452 151.050 1.00 94.57 318 GLN D C 1
ATOM 6721 O O . GLN B 2 327 ? 104.542 139.283 150.860 1.00 94.57 318 GLN D O 1
ATOM 6727 N N . GLN B 2 328 ? 106.153 140.822 151.096 1.00 90.27 319 GLN D N 1
ATOM 6728 C CA . GLN B 2 328 ? 107.255 139.873 150.951 1.00 90.27 319 GLN D CA 1
ATOM 6729 C C . GLN B 2 328 ? 107.735 139.452 152.340 1.00 90.27 319 GLN D C 1
ATOM 6730 O O . GLN B 2 328 ? 108.885 139.669 152.725 1.00 90.27 319 GLN D O 1
ATOM 6736 N N . TYR B 2 329 ? 106.817 138.809 153.073 1.00 85.41 320 TYR D N 1
ATOM 6737 C CA . TYR B 2 329 ? 106.897 138.732 154.532 1.00 85.41 320 TYR D CA 1
ATOM 6738 C C . TYR B 2 329 ? 108.104 137.947 155.017 1.00 85.41 320 TYR D C 1
ATOM 6739 O O . TYR B 2 329 ? 108.589 138.175 156.128 1.00 85.41 320 TYR D O 1
ATOM 6748 N N . ALA B 2 330 ? 108.600 137.015 154.209 1.00 83.75 321 ALA D N 1
ATOM 6749 C CA . ALA B 2 330 ? 109.684 136.159 154.672 1.00 83.75 321 ALA D CA 1
ATOM 6750 C C . ALA B 2 330 ? 111.007 136.904 154.673 1.00 83.75 321 ALA D C 1
ATOM 6751 O O . ALA B 2 330 ? 111.890 136.624 155.489 1.00 83.75 321 ALA D O 1
ATOM 6753 N N . SER B 2 331 ? 111.164 137.856 153.759 1.00 85.65 322 SER D N 1
ATOM 6754 C CA . SER B 2 331 ? 112.405 138.614 153.716 1.00 85.65 322 SER D CA 1
ATOM 6755 C C . SER B 2 331 ? 112.403 139.729 154.751 1.00 85.65 322 SER D C 1
ATOM 6756 O O . SER B 2 331 ? 113.465 140.156 155.216 1.00 85.65 322 SER D O 1
ATOM 6759 N N . ALA B 2 332 ? 111.218 140.202 155.134 1.00 85.53 323 ALA D N 1
ATOM 6760 C CA . ALA B 2 332 ? 111.131 141.301 156.084 1.00 85.53 323 ALA D CA 1
ATOM 6761 C C . ALA B 2 332 ? 111.472 140.871 157.497 1.00 85.53 323 ALA D C 1
ATOM 6762 O O . ALA B 2 332 ? 111.830 141.721 158.315 1.00 85.53 323 ALA D O 1
ATOM 6764 N N . PHE B 2 333 ? 111.358 139.581 157.811 1.00 83.59 324 PHE D N 1
ATOM 6765 C CA . PHE B 2 333 ? 111.839 139.105 159.101 1.00 83.59 324 PHE D CA 1
ATOM 6766 C C . PHE B 2 333 ? 113.353 139.198 159.183 1.00 83.59 324 PHE D C 1
ATOM 6767 O O . PHE B 2 333 ? 113.900 139.368 160.274 1.00 83.59 324 PHE D O 1
ATOM 6775 N N . HIS B 2 334 ? 114.041 139.089 158.051 1.00 82.46 325 HIS D N 1
ATOM 6776 C CA . HIS B 2 334 ? 115.492 139.087 158.085 1.00 82.46 325 HIS D CA 1
ATOM 6777 C C . HIS B 2 334 ? 116.059 140.460 158.395 1.00 82.46 325 HIS D C 1
ATOM 6778 O O . HIS B 2 334 ? 117.068 140.558 159.095 1.00 82.46 325 HIS D O 1
ATOM 6785 N N . PHE B 2 335 ? 115.432 141.520 157.903 1.00 77.01 326 PHE D N 1
ATOM 6786 C CA . PHE B 2 335 ? 115.971 142.853 158.121 1.00 77.01 326 PHE D CA 1
ATOM 6787 C C . PHE B 2 335 ? 115.477 143.472 159.417 1.00 77.01 326 PHE D C 1
ATOM 6788 O O . PHE B 2 335 ? 116.238 144.176 160.086 1.00 77.01 326 PHE D O 1
ATOM 6796 N N . LEU B 2 336 ? 114.212 143.234 159.769 1.00 72.67 327 LEU D N 1
ATOM 6797 C CA . LEU B 2 336 ? 113.665 143.756 161.015 1.00 72.67 327 LEU D CA 1
ATOM 6798 C C . LEU B 2 336 ? 114.378 143.158 162.215 1.00 72.67 327 LEU D C 1
ATOM 6799 O O . LEU B 2 336 ? 114.745 143.872 163.151 1.00 72.67 327 LEU D O 1
ATOM 6804 N N . SER B 2 337 ? 114.610 141.848 162.192 1.00 74.42 328 SER D N 1
ATOM 6805 C CA . SER B 2 337 ? 115.375 141.226 163.261 1.00 74.42 328 SER D CA 1
ATOM 6806 C C . SER B 2 337 ? 116.859 141.532 163.178 1.00 74.42 328 SER D C 1
ATOM 6807 O O . SER B 2 337 ? 117.579 141.261 164.141 1.00 74.42 328 SER D O 1
ATOM 6810 N N . ALA B 2 338 ? 117.338 142.079 162.065 1.00 69.01 329 ALA D N 1
ATOM 6811 C CA . ALA B 2 338 ? 118.733 142.472 162.015 1.00 69.01 329 ALA D CA 1
ATOM 6812 C C . ALA B 2 338 ? 118.980 143.837 162.623 1.00 69.01 329 ALA D C 1
ATOM 6813 O O . ALA B 2 338 ? 120.139 144.218 162.783 1.00 69.01 329 ALA D O 1
ATOM 6815 N N . ALA B 2 339 ? 117.933 144.581 162.966 1.00 70.90 330 ALA D N 1
ATOM 6816 C CA . ALA B 2 339 ? 118.106 145.865 163.621 1.00 70.90 330 ALA D CA 1
ATOM 6817 C C . ALA B 2 339 ? 117.712 145.848 165.086 1.00 70.90 330 ALA D C 1
ATOM 6818 O O . ALA B 2 339 ? 117.949 146.839 165.781 1.00 70.90 330 ALA D O 1
ATOM 6820 N N . ILE B 2 340 ? 117.113 144.758 165.565 1.00 77.79 331 ILE D N 1
ATOM 6821 C CA . ILE B 2 340 ? 116.925 144.582 166.998 1.00 77.79 331 ILE D CA 1
ATOM 6822 C C . ILE B 2 340 ? 118.272 144.423 167.685 1.00 77.79 331 ILE D C 1
ATOM 6823 O O . ILE B 2 340 ? 118.488 144.968 168.774 1.00 77.79 331 ILE D O 1
ATOM 6828 N N . ASN B 2 341 ? 119.212 143.725 167.043 1.00 80.05 332 ASN D N 1
ATOM 6829 C CA . ASN B 2 341 ? 120.508 143.451 167.652 1.00 80.05 332 ASN D CA 1
ATOM 6830 C C . ASN B 2 341 ? 121.356 144.698 167.834 1.00 80.05 332 ASN D C 1
ATOM 6831 O O . ASN B 2 341 ? 122.203 144.725 168.731 1.00 80.05 332 ASN D O 1
ATOM 6836 N N . PHE B 2 342 ? 121.152 145.729 167.017 1.00 76.65 333 PHE D N 1
ATOM 6837 C CA . PHE B 2 342 ? 121.994 146.913 167.081 1.00 76.65 333 PHE D CA 1
ATOM 6838 C C . PHE B 2 342 ? 121.463 147.986 168.012 1.00 76.65 333 PHE D C 1
ATOM 6839 O O . PHE B 2 342 ? 122.243 148.833 168.458 1.00 76.65 333 PHE D O 1
ATOM 6847 N N . GLN B 2 343 ? 120.167 147.977 168.310 1.00 93.72 334 GLN D N 1
ATOM 6848 C CA . GLN B 2 343 ? 119.595 148.856 169.326 1.00 93.72 334 GLN D CA 1
ATOM 6849 C C . GLN B 2 343 ? 118.342 148.193 169.869 1.00 93.72 334 GLN D C 1
ATOM 6850 O O . GLN B 2 343 ? 117.293 148.178 169.215 1.00 93.72 334 GLN D O 1
ATOM 6856 N N . PRO B 2 344 ? 118.410 147.644 171.079 1.00 95.36 335 PRO D N 1
ATOM 6857 C CA . PRO B 2 344 ? 117.303 146.806 171.548 1.00 95.36 335 PRO D CA 1
ATOM 6858 C C . PRO B 2 344 ? 116.124 147.595 172.081 1.00 95.36 335 PRO D C 1
ATOM 6859 O O . PRO B 2 344 ? 115.012 147.059 172.126 1.00 95.36 335 PRO D O 1
ATOM 6863 N N . LYS B 2 345 ? 116.316 148.852 172.463 1.00 106.23 336 LYS D N 1
ATOM 6864 C CA . LYS B 2 345 ? 115.325 149.571 173.253 1.00 106.23 336 LYS D CA 1
ATOM 6865 C C . LYS B 2 345 ? 114.211 150.203 172.423 1.00 106.23 336 LYS D C 1
ATOM 6866 O O . LYS B 2 345 ? 113.456 151.021 172.956 1.00 106.23 336 LYS D O 1
ATOM 6872 N N . MET B 2 346 ? 114.079 149.850 171.150 1.00 104.27 337 MET D N 1
ATOM 6873 C CA . MET B 2 346 ? 113.054 150.466 170.322 1.00 104.27 337 MET D CA 1
ATOM 6874 C C . MET B 2 346 ? 111.710 149.782 170.531 1.00 104.27 337 MET D C 1
ATOM 6875 O O . MET B 2 346 ? 111.636 148.595 170.851 1.00 104.27 337 MET D O 1
ATOM 6880 N N . GLY B 2 347 ? 110.642 150.550 170.350 1.00 113.55 338 GLY D N 1
ATOM 6881 C CA . GLY B 2 347 ? 109.304 150.009 170.451 1.00 113.55 338 GLY D CA 1
ATOM 6882 C C . GLY B 2 347 ? 108.744 149.555 169.121 1.00 113.55 338 GLY D C 1
ATOM 6883 O O . GLY B 2 347 ? 108.197 148.455 169.009 1.00 113.55 338 GLY D O 1
ATOM 6884 N N . GLU B 2 348 ? 108.888 150.395 168.100 1.00 115.66 339 GLU D N 1
ATOM 6885 C CA . GLU B 2 348 ? 108.223 150.155 166.828 1.00 115.66 339 GLU D CA 1
ATOM 6886 C C . GLU B 2 348 ? 108.868 149.049 166.009 1.00 115.66 339 GLU D C 1
ATOM 6887 O O . GLU B 2 348 ? 108.185 148.452 165.171 1.00 115.66 339 GLU D O 1
ATOM 6893 N N . LEU B 2 349 ? 110.159 148.774 166.210 1.00 105.27 340 LEU D N 1
ATOM 6894 C CA . LEU B 2 349 ? 110.749 147.577 165.620 1.00 105.27 340 LEU D CA 1
ATOM 6895 C C . LEU B 2 349 ? 110.108 146.321 166.181 1.00 105.27 340 LEU D C 1
ATOM 6896 O O . LEU B 2 349 ? 109.832 145.373 165.440 1.00 105.27 340 LEU D O 1
ATOM 6901 N N . TYR B 2 350 ? 109.860 146.302 167.491 1.00 113.37 341 TYR D N 1
ATOM 6902 C CA . TYR B 2 350 ? 109.150 145.183 168.094 1.00 113.37 341 TYR D CA 1
ATOM 6903 C C . TYR B 2 350 ? 107.702 145.135 167.643 1.00 113.37 341 TYR D C 1
ATOM 6904 O O . TYR B 2 350 ? 107.101 144.057 167.612 1.00 113.37 341 TYR D O 1
ATOM 6913 N N . MET B 2 351 ? 107.125 146.287 167.303 1.00 118.50 342 MET D N 1
ATOM 6914 C CA . MET B 2 351 ? 105.761 146.304 166.794 1.00 118.50 342 MET D CA 1
ATOM 6915 C C . MET B 2 351 ? 105.684 145.665 165.415 1.00 118.50 342 MET D C 1
ATOM 6916 O O . MET B 2 351 ? 104.809 144.831 165.161 1.00 118.50 342 MET D O 1
ATOM 6921 N N . LEU B 2 352 ? 106.613 146.013 164.525 1.00 111.37 343 LEU D N 1
ATOM 6922 C CA . LEU B 2 352 ? 106.520 145.541 163.148 1.00 111.37 343 LEU D CA 1
ATOM 6923 C C . LEU B 2 352 ? 106.994 144.102 163.015 1.00 111.37 343 LEU D C 1
ATOM 6924 O O . LEU B 2 352 ? 106.512 143.367 162.146 1.00 111.37 343 LEU D O 1
ATOM 6929 N N . LEU B 2 353 ? 107.947 143.690 163.857 1.00 102.24 344 LEU D N 1
ATOM 6930 C CA . LEU B 2 353 ? 108.459 142.324 163.804 1.00 102.24 344 LEU D CA 1
ATOM 6931 C C . LEU B 2 353 ? 107.386 141.312 164.163 1.00 102.24 344 LEU D C 1
ATOM 6932 O O . LEU B 2 353 ? 107.399 140.186 163.655 1.00 102.24 344 LEU D O 1
ATOM 6937 N N . ALA B 2 354 ? 106.445 141.700 165.020 1.00 118.22 345 ALA D N 1
ATOM 6938 C CA . ALA B 2 354 ? 105.335 140.817 165.345 1.00 118.22 345 ALA D CA 1
ATOM 6939 C C . ALA B 2 354 ? 104.389 140.666 164.161 1.00 118.22 345 ALA D C 1
ATOM 6940 O O . ALA B 2 354 ? 103.813 139.593 163.952 1.00 118.22 345 ALA D O 1
ATOM 6942 N N . VAL B 2 355 ? 104.225 141.725 163.368 1.00 112.33 346 VAL D N 1
ATOM 6943 C CA . VAL B 2 355 ? 103.433 141.604 162.153 1.00 112.33 346 VAL D CA 1
ATOM 6944 C C . VAL B 2 355 ? 104.168 140.783 161.106 1.00 112.33 346 VAL D C 1
ATOM 6945 O O . VAL B 2 355 ? 103.530 140.115 160.285 1.00 112.33 346 VAL D O 1
ATOM 6949 N N . ALA B 2 356 ? 105.501 140.781 161.137 1.00 109.99 347 ALA D N 1
ATOM 6950 C CA . ALA B 2 356 ? 106.257 139.898 160.258 1.00 109.99 347 ALA D CA 1
ATOM 6951 C C . ALA B 2 356 ? 106.142 138.437 160.667 1.00 109.99 347 ALA D C 1
ATOM 6952 O O . ALA B 2 356 ? 106.449 137.554 159.860 1.00 109.99 347 ALA D O 1
ATOM 6954 N N . LEU B 2 357 ? 105.711 138.161 161.895 1.00 110.33 348 LEU D N 1
ATOM 6955 C CA . LEU B 2 357 ? 105.580 136.789 162.355 1.00 110.33 348 LEU D CA 1
ATOM 6956 C C . LEU B 2 357 ? 104.226 136.179 162.043 1.00 110.33 348 LEU D C 1
ATOM 6957 O O . LEU B 2 357 ? 104.152 134.979 161.768 1.00 110.33 348 LEU D O 1
ATOM 6962 N N . THR B 2 358 ? 103.151 136.966 162.085 1.00 108.66 349 THR D N 1
ATOM 6963 C CA . THR B 2 358 ? 101.822 136.390 161.927 1.00 108.66 349 THR D CA 1
ATOM 6964 C C . THR B 2 358 ? 101.520 135.999 160.489 1.00 108.66 349 THR D C 1
ATOM 6965 O O . THR B 2 358 ? 100.624 135.181 160.260 1.00 108.66 349 THR D O 1
ATOM 6969 N N . ASN B 2 359 ? 102.237 136.554 159.516 1.00 106.83 350 ASN D N 1
ATOM 6970 C CA . ASN B 2 359 ? 102.119 136.051 158.157 1.00 106.83 350 ASN D CA 1
ATOM 6971 C C . ASN B 2 359 ? 102.917 134.776 157.960 1.00 106.83 350 ASN D C 1
ATOM 6972 O O . ASN B 2 359 ? 102.642 134.023 157.021 1.00 106.83 350 ASN D O 1
ATOM 6977 N N . LEU B 2 360 ? 103.894 134.524 158.822 1.00 112.67 351 LEU D N 1
ATOM 6978 C CA . LEU B 2 360 ? 104.487 133.207 158.971 1.00 112.67 351 LEU D CA 1
ATOM 6979 C C . LEU B 2 360 ? 103.671 132.449 160.018 1.00 112.67 351 LEU D C 1
ATOM 6980 O O . LEU B 2 360 ? 102.574 132.870 160.395 1.00 112.67 351 LEU D O 1
ATOM 6985 N N . GLU B 2 361 ? 104.183 131.324 160.512 1.00 128.32 352 GLU D N 1
ATOM 6986 C CA . GLU B 2 361 ? 103.480 130.566 161.548 1.00 128.32 352 GLU D CA 1
ATOM 6987 C C . GLU B 2 361 ? 104.427 130.342 162.724 1.00 128.32 352 GLU D C 1
ATOM 6988 O O . GLU B 2 361 ? 105.048 129.287 162.850 1.00 128.32 352 GLU D O 1
ATOM 6994 N N . ASP B 2 362 ? 104.523 131.350 163.584 1.00 137.04 353 ASP D N 1
ATOM 6995 C CA . ASP B 2 362 ? 105.217 131.284 164.868 1.00 137.04 353 ASP D CA 1
ATOM 6996 C C . ASP B 2 362 ? 104.388 132.006 165.924 1.00 137.04 353 ASP D C 1
ATOM 6997 O O . ASP B 2 362 ? 104.855 132.940 166.576 1.00 137.04 353 ASP D O 1
ATOM 7002 N N . ILE B 2 363 ? 103.112 131.614 166.038 1.00 136.14 354 ILE D N 1
ATOM 7003 C CA . ILE B 2 363 ? 102.158 132.275 166.934 1.00 136.14 354 ILE D CA 1
ATOM 7004 C C . ILE B 2 363 ? 102.613 132.196 168.388 1.00 136.14 354 ILE D C 1
ATOM 7005 O O . ILE B 2 363 ? 102.314 133.083 169.198 1.00 136.14 354 ILE D O 1
ATOM 7010 N N . GLU B 2 364 ? 103.349 131.138 168.739 1.00 148.32 355 GLU D N 1
ATOM 7011 C CA . GLU B 2 364 ? 103.982 131.073 170.053 1.00 148.32 355 GLU D CA 1
ATOM 7012 C C . GLU B 2 364 ? 105.042 132.159 170.206 1.00 148.32 355 GLU D C 1
ATOM 7013 O O . GLU B 2 364 ? 105.126 132.810 171.254 1.00 148.32 355 GLU D O 1
ATOM 7019 N N . ASN B 2 365 ? 105.853 132.377 169.169 1.00 138.71 356 ASN D N 1
ATOM 7020 C CA . ASN B 2 365 ? 106.799 133.486 169.193 1.00 138.71 356 ASN D CA 1
ATOM 7021 C C . ASN B 2 365 ? 106.107 134.833 169.063 1.00 138.71 356 ASN D C 1
ATOM 7022 O O . ASN B 2 365 ? 106.676 135.846 169.477 1.00 138.71 356 ASN D O 1
ATOM 7027 N N . ALA B 2 366 ? 104.897 134.861 168.499 1.00 141.40 357 ALA D N 1
ATOM 7028 C CA . ALA B 2 366 ? 104.206 136.125 168.269 1.00 141.40 357 ALA D CA 1
ATOM 7029 C C . ALA B 2 366 ? 103.729 136.748 169.572 1.00 141.40 357 ALA D C 1
ATOM 7030 O O . ALA B 2 366 ? 103.846 137.963 169.765 1.00 141.40 357 ALA D O 1
ATOM 7032 N N . LYS B 2 367 ? 103.178 135.935 170.471 1.00 142.93 358 LYS D N 1
ATOM 7033 C CA . LYS B 2 367 ? 102.771 136.451 171.770 1.00 142.93 358 LYS D CA 1
ATOM 7034 C C . LYS B 2 367 ? 103.975 136.810 172.628 1.00 142.93 358 LYS D C 1
ATOM 7035 O O . LYS B 2 367 ? 103.894 137.732 173.447 1.00 142.93 358 LYS D O 1
ATOM 7041 N N . ARG B 2 368 ? 105.094 136.106 172.451 1.00 151.38 359 ARG D N 1
ATOM 7042 C CA . ARG B 2 368 ? 106.299 136.433 173.204 1.00 151.38 359 ARG D CA 1
ATOM 7043 C C . ARG B 2 368 ? 106.924 137.729 172.702 1.00 151.38 359 ARG D C 1
ATOM 7044 O O . ARG B 2 368 ? 107.332 138.582 173.500 1.00 151.38 359 ARG D O 1
ATOM 7052 N N . ALA B 2 369 ? 107.007 137.892 171.379 1.00 147.28 360 ALA D N 1
ATOM 7053 C CA . ALA B 2 369 ? 107.593 139.104 170.817 1.00 147.28 360 ALA D CA 1
ATOM 7054 C C . ALA B 2 369 ? 106.712 140.315 171.080 1.00 147.28 360 ALA D C 1
ATOM 7055 O O . ALA B 2 369 ? 107.216 141.433 171.233 1.00 147.28 360 ALA D O 1
ATOM 7057 N N . TYR B 2 370 ? 105.396 140.112 171.151 1.00 158.11 361 TYR D N 1
ATOM 7058 C CA . TYR B 2 370 ? 104.514 141.225 171.471 1.00 158.11 361 TYR D CA 1
ATOM 7059 C C . TYR B 2 370 ? 104.622 141.606 172.944 1.00 158.11 361 TYR D C 1
ATOM 7060 O O . TYR B 2 370 ? 104.369 142.759 173.317 1.00 158.11 361 TYR D O 1
ATOM 7069 N N . ALA B 2 371 ? 105.013 140.652 173.794 1.00 158.67 362 ALA D N 1
ATOM 7070 C CA . ALA B 2 371 ? 105.116 140.921 175.225 1.00 158.67 362 ALA D CA 1
ATOM 7071 C C . ALA B 2 371 ? 106.238 141.905 175.530 1.00 158.67 362 ALA D C 1
ATOM 7072 O O . ALA B 2 371 ? 106.105 142.747 176.425 1.00 158.67 362 ALA D O 1
ATOM 7074 N N . GLU B 2 372 ? 107.343 141.829 174.787 1.00 152.73 363 GLU D N 1
ATOM 7075 C CA . GLU B 2 372 ? 108.392 142.825 174.946 1.00 152.73 363 GLU D CA 1
ATOM 7076 C C . GLU B 2 372 ? 108.076 144.110 174.199 1.00 152.73 363 GLU D C 1
ATOM 7077 O O . GLU B 2 372 ? 108.754 145.119 174.410 1.00 152.73 363 GLU D O 1
ATOM 7083 N N . ALA B 2 373 ? 107.061 144.097 173.337 1.00 154.59 364 ALA D N 1
ATOM 7084 C CA . ALA B 2 373 ? 106.748 145.282 172.549 1.00 154.59 364 ALA D CA 1
ATOM 7085 C C . ALA B 2 373 ? 106.006 146.319 173.379 1.00 154.59 364 ALA D C 1
ATOM 7086 O O . ALA B 2 373 ? 106.353 147.506 173.362 1.00 154.59 364 ALA D O 1
ATOM 7088 N N . VAL B 2 374 ? 104.982 145.888 174.120 1.00 161.47 365 VAL D N 1
ATOM 7089 C CA . VAL B 2 374 ? 104.125 146.816 174.848 1.00 161.47 365 VAL D CA 1
ATOM 7090 C C . VAL B 2 374 ? 104.832 147.377 176.081 1.00 161.47 365 VAL D C 1
ATOM 7091 O O . VAL B 2 374 ? 104.422 148.409 176.625 1.00 161.47 365 VAL D O 1
ATOM 7095 N N . HIS B 2 375 ? 105.924 146.748 176.509 1.00 172.22 366 HIS D N 1
ATOM 7096 C CA . HIS B 2 375 ? 106.600 147.172 177.727 1.00 172.22 366 HIS D CA 1
ATOM 7097 C C . HIS B 2 375 ? 107.672 148.226 177.468 1.00 172.22 366 HIS D C 1
ATOM 7098 O O . HIS B 2 375 ? 107.927 149.067 178.334 1.00 172.22 366 HIS D O 1
ATOM 7105 N N . LEU B 2 376 ? 108.301 148.214 176.294 1.00 165.00 367 LEU D N 1
ATOM 7106 C CA . LEU B 2 376 ? 109.508 149.008 176.105 1.00 165.00 367 LEU D CA 1
ATOM 7107 C C . LEU B 2 376 ? 109.251 150.477 175.799 1.00 165.00 367 LEU D C 1
ATOM 7108 O O . LEU B 2 376 ? 110.220 151.225 175.632 1.00 165.00 367 LEU D O 1
ATOM 7113 N N . ASP B 2 377 ? 107.997 150.921 175.720 1.00 186.57 368 ASP D N 1
ATOM 7114 C CA . ASP B 2 377 ? 107.705 152.310 175.377 1.00 186.57 368 ASP D CA 1
ATOM 7115 C C . ASP B 2 377 ? 107.067 153.086 176.528 1.00 186.57 368 ASP D C 1
ATOM 7116 O O . ASP B 2 377 ? 107.577 154.142 176.918 1.00 186.57 368 ASP D O 1
ATOM 7121 N N . LYS B 2 378 ? 105.909 152.617 177.009 1.00 197.91 369 LYS D N 1
ATOM 7122 C CA . LYS B 2 378 ? 105.167 153.054 178.194 1.00 197.91 369 LYS D CA 1
ATOM 7123 C C . LYS B 2 378 ? 104.532 154.439 178.101 1.00 197.91 369 LYS D C 1
ATOM 7124 O O . LYS B 2 378 ? 103.712 154.782 178.960 1.00 197.91 369 LYS D O 1
ATOM 7130 N N . CYS B 2 379 ? 104.876 155.254 177.099 1.00 205.16 370 CYS D N 1
ATOM 7131 C CA . CYS B 2 379 ? 104.148 156.514 176.963 1.00 205.16 370 CYS D CA 1
ATOM 7132 C C . CYS B 2 379 ? 103.750 156.897 175.543 1.00 205.16 370 CYS D C 1
ATOM 7133 O O . CYS B 2 379 ? 102.599 157.295 175.341 1.00 205.16 370 CYS D O 1
ATOM 7136 N N . ASN B 2 380 ? 104.636 156.793 174.555 1.00 203.04 371 ASN D N 1
ATOM 7137 C CA . ASN B 2 380 ? 104.402 157.522 173.309 1.00 203.04 371 ASN D CA 1
ATOM 7138 C C . ASN B 2 380 ? 103.448 156.858 172.308 1.00 203.04 371 ASN D C 1
ATOM 7139 O O . ASN B 2 380 ? 102.411 157.459 171.998 1.00 203.04 371 ASN D O 1
ATOM 7144 N N . PRO B 2 381 ? 103.714 155.632 171.766 1.00 185.96 372 PRO D N 1
ATOM 7145 C CA . PRO B 2 381 ? 102.953 155.227 170.575 1.00 185.96 372 PRO D CA 1
ATOM 7146 C C . PRO B 2 381 ? 101.613 154.582 170.886 1.00 185.96 372 PRO D C 1
ATOM 7147 O O . PRO B 2 381 ? 101.427 153.950 171.931 1.00 185.96 372 PRO D O 1
ATOM 7151 N N . LEU B 2 382 ? 100.666 154.742 169.969 1.00 182.90 373 LEU D N 1
ATOM 7152 C CA . LEU B 2 382 ? 99.321 154.221 170.149 1.00 182.90 373 LEU D CA 1
ATOM 7153 C C . LEU B 2 382 ? 98.942 153.189 169.099 1.00 182.90 373 LEU D C 1
ATOM 7154 O O . LEU B 2 382 ? 97.837 152.644 169.161 1.00 182.90 373 LEU D O 1
ATOM 7159 N N . VAL B 2 383 ? 99.825 152.908 168.140 1.00 172.20 374 VAL D N 1
ATOM 7160 C CA . VAL B 2 383 ? 99.476 151.995 167.056 1.00 172.20 374 VAL D CA 1
ATOM 7161 C C . VAL B 2 383 ? 99.523 150.550 167.536 1.00 172.20 374 VAL D C 1
ATOM 7162 O O . VAL B 2 383 ? 98.734 149.706 167.096 1.00 172.20 374 VAL D O 1
ATOM 7166 N N . ASN B 2 384 ? 100.443 150.245 168.452 1.00 171.71 375 ASN D N 1
ATOM 7167 C CA . ASN B 2 384 ? 100.676 148.856 168.833 1.00 171.71 375 ASN D CA 1
ATOM 7168 C C . ASN B 2 384 ? 99.561 148.317 169.720 1.00 171.71 375 ASN D C 1
ATOM 7169 O O . ASN B 2 384 ? 99.344 147.102 169.782 1.00 171.71 375 ASN D O 1
ATOM 7174 N N . LEU B 2 385 ? 98.836 149.197 170.412 1.00 175.84 376 LEU D N 1
ATOM 7175 C CA . LEU B 2 385 ? 97.657 148.729 171.131 1.00 175.84 376 LEU D CA 1
ATOM 7176 C C . LEU B 2 385 ? 96.512 148.441 170.170 1.00 175.84 376 LEU D C 1
ATOM 7177 O O . LEU B 2 385 ? 95.593 147.682 170.497 1.00 175.84 376 LEU D O 1
ATOM 7182 N N . ASN B 2 386 ? 96.543 149.039 168.977 1.00 176.36 377 ASN D N 1
ATOM 7183 C CA . ASN B 2 386 ? 95.594 148.638 167.945 1.00 176.36 377 ASN D CA 1
ATOM 7184 C C . ASN B 2 386 ? 96.025 147.329 167.302 1.00 176.36 377 ASN D C 1
ATOM 7185 O O . ASN B 2 386 ? 95.215 146.633 166.681 1.00 176.36 377 ASN D O 1
ATOM 7190 N N . TYR B 2 387 ? 97.306 146.983 167.433 1.00 165.80 378 TYR D N 1
ATOM 7191 C CA . TYR B 2 387 ? 97.753 145.657 167.030 1.00 165.80 378 TYR D CA 1
ATOM 7192 C C . TYR B 2 387 ? 97.350 144.615 168.066 1.00 165.80 378 TYR D C 1
ATOM 7193 O O . TYR B 2 387 ? 97.211 143.426 167.747 1.00 165.80 378 TYR D O 1
ATOM 7202 N N . ALA B 2 388 ? 97.119 145.054 169.308 1.00 171.39 379 ALA D N 1
ATOM 7203 C CA . ALA B 2 388 ? 96.770 144.132 170.384 1.00 171.39 379 ALA D CA 1
ATOM 7204 C C . ALA B 2 388 ? 95.409 143.495 170.164 1.00 171.39 379 ALA D C 1
ATOM 7205 O O . ALA B 2 388 ? 95.145 142.403 170.670 1.00 171.39 379 ALA D O 1
ATOM 7207 N N . VAL B 2 389 ? 94.532 144.158 169.412 1.00 181.10 380 VAL D N 1
ATOM 7208 C CA . VAL B 2 389 ? 93.185 143.633 169.227 1.00 181.10 380 VAL D CA 1
ATOM 7209 C C . VAL B 2 389 ? 93.162 142.623 168.086 1.00 181.10 380 VAL D C 1
ATOM 7210 O O . VAL B 2 389 ? 92.271 141.770 168.006 1.00 181.10 380 VAL D O 1
ATOM 7214 N N . LEU B 2 390 ? 94.152 142.690 167.195 1.00 173.04 381 LEU D N 1
ATOM 7215 C CA . LEU B 2 390 ? 94.148 141.801 166.042 1.00 173.04 381 LEU D CA 1
ATOM 7216 C C . LEU B 2 390 ? 94.710 140.439 166.418 1.00 173.04 381 LEU D C 1
ATOM 7217 O O . LEU B 2 390 ? 94.239 139.402 165.938 1.00 173.04 381 LEU D O 1
ATOM 7222 N N . LEU B 2 391 ? 95.727 140.426 167.281 1.00 174.29 382 LEU D N 1
ATOM 7223 C CA . LEU B 2 391 ? 96.165 139.170 167.875 1.00 174.29 382 LEU D CA 1
ATOM 7224 C C . LEU B 2 391 ? 95.093 138.613 168.801 1.00 174.29 382 LEU D C 1
ATOM 7225 O O . LEU B 2 391 ? 94.906 137.395 168.887 1.00 174.29 382 LEU D O 1
ATOM 7230 N N . TYR B 2 392 ? 94.362 139.498 169.481 1.00 177.68 383 TYR D N 1
ATOM 7231 C CA . TYR B 2 392 ? 93.311 139.056 170.386 1.00 177.68 383 TYR D CA 1
ATOM 7232 C C . TYR B 2 392 ? 92.043 138.690 169.632 1.00 177.68 383 TYR D C 1
ATOM 7233 O O . TYR B 2 392 ? 91.117 138.127 170.222 1.00 177.68 383 TYR D O 1
ATOM 7242 N N . ASN B 2 393 ? 91.975 139.022 168.338 1.00 171.95 384 ASN D N 1
ATOM 7243 C CA . ASN B 2 393 ? 90.812 138.665 167.532 1.00 171.95 384 ASN D CA 1
ATOM 7244 C C . ASN B 2 393 ? 90.703 137.155 167.364 1.00 171.95 384 ASN D C 1
ATOM 7245 O O . ASN B 2 393 ? 89.599 136.604 167.291 1.00 171.95 384 ASN D O 1
ATOM 7250 N N . GLN B 2 394 ? 91.838 136.468 167.335 1.00 173.00 385 GLN D N 1
ATOM 7251 C CA . GLN B 2 394 ? 91.840 135.021 167.194 1.00 173.00 385 GLN D CA 1
ATOM 7252 C C . GLN B 2 394 ? 91.834 134.364 168.570 1.00 173.00 385 GLN D C 1
ATOM 7253 O O . GLN B 2 394 ? 92.780 134.531 169.349 1.00 173.00 385 GLN D O 1
ATOM 7259 N N . GLY B 2 395 ? 90.756 133.639 168.873 1.00 182.34 386 GLY D N 1
ATOM 7260 C CA . GLY B 2 395 ? 90.554 132.762 170.030 1.00 182.34 386 GLY D CA 1
ATOM 7261 C C . GLY B 2 395 ? 90.621 133.472 171.381 1.00 182.34 386 GLY D C 1
ATOM 7262 O O . GLY B 2 395 ? 91.031 132.839 172.362 1.00 182.34 386 GLY D O 1
ATOM 7263 N N . GLU B 2 396 ? 90.229 134.742 171.480 1.00 180.75 387 GLU D N 1
ATOM 7264 C CA . GLU B 2 396 ? 90.264 135.451 172.752 1.00 180.75 387 GLU D CA 1
ATOM 7265 C C . GLU B 2 396 ? 89.210 136.551 172.740 1.00 180.75 387 GLU D C 1
ATOM 7266 O O . GLU B 2 396 ? 88.903 137.106 171.683 1.00 180.75 387 GLU D O 1
ATOM 7268 N N . LYS B 2 397 ? 88.628 136.839 173.909 1.00 179.97 388 LYS D N 1
ATOM 7269 C CA . LYS B 2 397 ? 87.536 137.805 173.977 1.00 179.97 388 LYS D CA 1
ATOM 7270 C C . LYS B 2 397 ? 87.561 138.761 175.163 1.00 179.97 388 LYS D C 1
ATOM 7271 O O . LYS B 2 397 ? 86.853 139.772 175.118 1.00 179.97 388 LYS D O 1
ATOM 7273 N N . LYS B 2 398 ? 88.340 138.492 176.212 1.00 179.10 389 LYS D N 1
ATOM 7274 C CA . LYS B 2 398 ? 88.187 139.256 177.448 1.00 179.10 389 LYS D CA 1
ATOM 7275 C C . LYS B 2 398 ? 88.911 140.596 177.379 1.00 179.10 389 LYS D C 1
ATOM 7276 O O . LYS B 2 398 ? 88.281 141.659 177.419 1.00 179.10 389 LYS D O 1
ATOM 7278 N N . ASN B 2 399 ? 90.237 140.566 177.256 1.00 178.10 390 ASN D N 1
ATOM 7279 C CA . ASN B 2 399 ? 91.079 141.754 177.335 1.00 178.10 390 ASN D CA 1
ATOM 7280 C C . ASN B 2 399 ? 91.177 142.530 176.029 1.00 178.10 390 ASN D C 1
ATOM 7281 O O . ASN B 2 399 ? 92.155 143.262 175.836 1.00 178.10 390 ASN D O 1
ATOM 7283 N N . ALA B 2 400 ? 90.209 142.380 175.124 1.00 182.31 391 ALA D N 1
ATOM 7284 C CA . ALA B 2 400 ? 90.224 143.141 173.880 1.00 182.31 391 ALA D CA 1
ATOM 7285 C C . ALA B 2 400 ? 89.970 144.620 174.139 1.00 182.31 391 ALA D C 1
ATOM 7286 O O . ALA B 2 400 ? 90.787 145.475 173.777 1.00 182.31 391 ALA D O 1
ATOM 7288 N N . LEU B 2 401 ? 88.839 144.937 174.775 1.00 188.84 392 LEU D N 1
ATOM 7289 C CA . LEU B 2 401 ? 88.507 146.329 175.065 1.00 188.84 392 LEU D CA 1
ATOM 7290 C C . LEU B 2 401 ? 89.419 146.903 176.142 1.00 188.84 392 LEU D C 1
ATOM 7291 O O . LEU B 2 401 ? 89.569 148.126 176.250 1.00 188.84 392 LEU D O 1
ATOM 7293 N N . ALA B 2 402 ? 90.020 146.033 176.959 1.00 193.99 393 ALA D N 1
ATOM 7294 C CA . ALA B 2 402 ? 91.028 146.482 177.911 1.00 193.99 393 ALA D CA 1
ATOM 7295 C C . ALA B 2 402 ? 92.264 146.998 177.191 1.00 193.99 393 ALA D C 1
ATOM 7296 O O . ALA B 2 402 ? 92.850 148.010 177.591 1.00 193.99 393 ALA D O 1
ATOM 7298 N N . GLN B 2 403 ? 92.672 146.317 176.120 1.00 189.64 394 GLN D N 1
ATOM 7299 C CA . GLN B 2 403 ? 93.766 146.825 175.305 1.00 189.64 394 GLN D CA 1
ATOM 7300 C C . GLN B 2 403 ? 93.313 148.004 174.454 1.00 189.64 394 GLN D C 1
ATOM 7301 O O . GLN B 2 403 ? 94.103 148.909 174.163 1.00 189.64 394 GLN D O 1
ATOM 7303 N N . TYR B 2 404 ? 92.038 148.018 174.056 1.00 191.26 395 TYR D N 1
ATOM 7304 C CA . TYR B 2 404 ? 91.546 149.077 173.180 1.00 191.26 395 TYR D CA 1
ATOM 7305 C C . TYR B 2 404 ? 91.410 150.399 173.926 1.00 191.26 395 TYR D C 1
ATOM 7306 O O . TYR B 2 404 ? 91.681 151.468 173.366 1.00 191.26 395 TYR D O 1
ATOM 7308 N N . GLN B 2 405 ? 90.994 150.346 175.192 1.00 197.75 396 GLN D N 1
ATOM 7309 C CA . GLN B 2 405 ? 90.873 151.570 175.976 1.00 197.75 396 GLN D CA 1
ATOM 7310 C C . GLN B 2 405 ? 92.200 151.949 176.619 1.00 197.75 396 GLN D C 1
ATOM 7311 O O . GLN B 2 405 ? 92.313 153.012 177.241 1.00 197.75 396 GLN D O 1
ATOM 7313 N N . GLU B 2 406 ? 93.210 151.088 176.491 1.00 199.95 397 GLU D N 1
ATOM 7314 C CA . GLU B 2 406 ? 94.508 151.350 177.100 1.00 199.95 397 GLU D CA 1
ATOM 7315 C C . GLU B 2 406 ? 95.221 152.489 176.384 1.00 199.95 397 GLU D C 1
ATOM 7316 O O . GLU B 2 406 ? 95.584 152.362 175.210 1.00 199.95 397 GLU D O 1
ATOM 7318 N N . MET B 2 407 ? 95.420 153.594 177.119 1.00 198.88 398 MET D N 1
ATOM 7319 C CA . MET B 2 407 ? 96.054 154.827 176.632 1.00 198.88 398 MET D CA 1
ATOM 7320 C C . MET B 2 407 ? 95.362 155.362 175.382 1.00 198.88 398 MET D C 1
ATOM 7321 O O . MET B 2 407 ? 96.005 155.665 174.376 1.00 198.88 398 MET D O 1
ATOM 7323 N N . GLU B 2 408 ? 94.032 155.459 175.441 1.00 199.37 399 GLU D N 1
ATOM 7324 C CA . GLU B 2 408 ? 93.275 155.938 174.290 1.00 199.37 399 GLU D CA 1
ATOM 7325 C C . GLU B 2 408 ? 93.507 157.425 174.055 1.00 199.37 399 GLU D C 1
ATOM 7326 O O . GLU B 2 408 ? 93.481 157.892 172.911 1.00 199.37 399 GLU D O 1
ATOM 7328 N N . LYS B 2 409 ? 93.748 158.180 175.122 1.00 204.02 400 LYS D N 1
ATOM 7329 C CA . LYS B 2 409 ? 94.015 159.602 174.977 1.00 204.02 400 LYS D CA 1
ATOM 7330 C C . LYS B 2 409 ? 95.458 159.834 174.552 1.00 204.02 400 LYS D C 1
ATOM 7331 O O . LYS B 2 409 ? 96.392 159.271 175.129 1.00 204.02 400 LYS D O 1
ATOM 7333 N N . LYS B 2 410 ? 95.637 160.668 173.534 1.00 208.44 401 LYS D N 1
ATOM 7334 C CA . LYS B 2 410 ? 96.954 161.066 173.057 1.00 208.44 401 LYS D CA 1
ATOM 7335 C C . LYS B 2 410 ? 97.293 162.417 173.668 1.00 208.44 401 LYS D C 1
ATOM 7336 O O . LYS B 2 410 ? 96.482 163.347 173.603 1.00 208.44 401 LYS D O 1
ATOM 7338 N N . VAL B 2 411 ? 98.473 162.508 174.290 1.00 219.48 402 VAL D N 1
ATOM 7339 C CA . VAL B 2 411 ? 98.894 163.754 174.926 1.00 219.48 402 VAL D CA 1
ATOM 7340 C C . VAL B 2 411 ? 99.115 164.859 173.898 1.00 219.48 402 VAL D C 1
ATOM 7341 O O . VAL B 2 411 ? 98.385 165.857 173.878 1.00 219.48 402 VAL D O 1
ATOM 7343 N N . SER B 2 412 ? 100.105 164.688 173.026 1.00 220.73 403 SER D N 1
ATOM 7344 C CA . SER B 2 412 ? 100.397 165.663 171.984 1.00 220.73 403 SER D CA 1
ATOM 7345 C C . SER B 2 412 ? 101.137 164.958 170.858 1.00 220.73 403 SER D C 1
ATOM 7346 O O . SER B 2 412 ? 102.320 164.631 170.975 1.00 220.73 403 SER D O 1
ATOM 7348 N N . LEU B 2 413 ? 100.423 164.741 169.753 1.00 219.57 404 LEU D N 1
ATOM 7349 C CA . LEU B 2 413 ? 100.993 164.053 168.601 1.00 219.57 404 LEU D CA 1
ATOM 7350 C C . LEU B 2 413 ? 100.259 164.421 167.319 1.00 219.57 404 LEU D C 1
ATOM 7351 O O . LEU B 2 413 ? 99.052 164.684 167.338 1.00 219.57 404 LEU D O 1
ATOM 7353 N N . LEU B 2 414 ? 100.984 164.443 166.198 1.00 217.80 405 LEU D N 1
ATOM 7354 C CA . LEU B 2 414 ? 100.349 164.706 164.912 1.00 217.80 405 LEU D CA 1
ATOM 7355 C C . LEU B 2 414 ? 100.373 163.468 164.023 1.00 217.80 405 LEU D C 1
ATOM 7356 O O . LEU B 2 414 ? 100.264 163.577 162.796 1.00 217.80 405 LEU D O 1
ATOM 7358 N N . LYS B 2 415 ? 100.519 162.291 164.620 1.00 207.33 406 LYS D N 1
ATOM 7359 C CA . LYS B 2 415 ? 100.605 161.035 163.865 1.00 207.33 406 LYS D CA 1
ATOM 7360 C C . LYS B 2 415 ? 99.207 160.685 163.347 1.00 207.33 406 LYS D C 1
ATOM 7361 O O . LYS B 2 415 ? 98.197 161.192 163.853 1.00 207.33 406 LYS D O 1
ATOM 7363 N N . ASP B 2 416 ? 99.134 159.815 162.345 1.00 204.31 407 ASP D N 1
ATOM 7364 C CA . ASP B 2 416 ? 97.881 159.454 161.695 1.00 204.31 407 ASP D CA 1
ATOM 7365 C C . ASP B 2 416 ? 97.173 158.348 162.462 1.00 204.31 407 ASP D C 1
ATOM 7366 O O . ASP B 2 416 ? 97.243 157.170 162.101 1.00 204.31 407 ASP D O 1
ATOM 7368 N N . ASN B 2 417 ? 96.472 158.715 163.536 1.00 200.19 408 ASN D N 1
ATOM 7369 C CA . ASN B 2 417 ? 95.660 157.737 164.252 1.00 200.19 408 ASN D CA 1
ATOM 7370 C C . ASN B 2 417 ? 94.309 157.543 163.573 1.00 200.19 408 ASN D C 1
ATOM 7371 O O . ASN B 2 417 ? 93.549 156.637 163.935 1.00 200.19 408 ASN D O 1
ATOM 7373 N N . SER B 2 418 ? 93.995 158.387 162.585 1.00 197.47 409 SER D N 1
ATOM 7374 C CA . SER B 2 418 ? 92.691 158.328 161.929 1.00 197.47 409 SER D CA 1
ATOM 7375 C C . SER B 2 418 ? 92.581 157.121 161.007 1.00 197.47 409 SER D C 1
ATOM 7376 O O . SER B 2 418 ? 91.504 156.525 160.881 1.00 197.47 409 SER D O 1
ATOM 7378 N N . SER B 2 419 ? 93.676 156.759 160.334 1.00 185.80 410 SER D N 1
ATOM 7379 C CA . SER B 2 419 ? 93.679 155.534 159.540 1.00 185.80 410 SER D CA 1
ATOM 7380 C C . SER B 2 419 ? 93.588 154.309 160.437 1.00 185.80 410 SER D C 1
ATOM 7381 O O . SER B 2 419 ? 92.981 153.297 160.065 1.00 185.80 410 SER D O 1
ATOM 7383 N N . LEU B 2 420 ? 94.178 154.389 161.631 1.00 187.49 411 LEU D N 1
ATOM 7384 C CA . LEU B 2 420 ? 94.001 153.333 162.619 1.00 187.49 411 LEU D CA 1
ATOM 7385 C C . LEU B 2 420 ? 92.593 153.355 163.197 1.00 187.49 411 LEU D C 1
ATOM 7386 O O . LEU B 2 420 ? 92.081 152.320 163.637 1.00 187.49 411 LEU D O 1
ATOM 7388 N N . GLU B 2 421 ? 91.954 154.529 163.207 1.00 187.76 412 GLU D N 1
ATOM 7389 C CA . GLU B 2 421 ? 90.610 154.643 163.765 1.00 187.76 412 GLU D CA 1
ATOM 7390 C C . GLU B 2 421 ? 89.582 153.960 162.875 1.00 187.76 412 GLU D C 1
ATOM 7391 O O . GLU B 2 421 ? 88.527 153.525 163.353 1.00 187.76 412 GLU D O 1
ATOM 7393 N N . PHE B 2 422 ? 89.863 153.877 161.573 1.00 182.31 413 PHE D N 1
ATOM 7394 C CA . PHE B 2 422 ? 89.062 153.028 160.701 1.00 182.31 413 PHE D CA 1
ATOM 7395 C C . PHE B 2 422 ? 89.214 151.565 161.091 1.00 182.31 413 PHE D C 1
ATOM 7396 O O . PHE B 2 422 ? 88.239 150.806 161.088 1.00 182.31 413 PHE D O 1
ATOM 7398 N N . ASP B 2 423 ? 90.434 151.159 161.445 1.00 182.86 414 ASP D N 1
ATOM 7399 C CA . ASP B 2 423 ? 90.643 149.811 161.956 1.00 182.86 414 ASP D CA 1
ATOM 7400 C C . ASP B 2 423 ? 90.134 149.684 163.386 1.00 182.86 414 ASP D C 1
ATOM 7401 O O . ASP B 2 423 ? 89.674 148.613 163.797 1.00 182.86 414 ASP D O 1
ATOM 7403 N N . SER B 2 424 ? 90.203 150.772 164.159 1.00 188.08 415 SER D N 1
ATOM 7404 C CA . SER B 2 424 ? 89.684 150.737 165.523 1.00 188.08 415 SER D CA 1
ATOM 7405 C C . SER B 2 424 ? 88.162 150.746 165.531 1.00 188.08 415 SER D C 1
ATOM 7406 O O . SER B 2 424 ? 87.538 150.362 166.527 1.00 188.08 415 SER D O 1
ATOM 7408 N N . GLU B 2 425 ? 87.549 151.202 164.434 1.00 185.82 416 GLU D N 1
ATOM 7409 C CA . GLU B 2 425 ? 86.108 151.051 164.274 1.00 185.82 416 GLU D CA 1
ATOM 7410 C C . GLU B 2 425 ? 85.724 149.580 164.186 1.00 185.82 416 GLU D C 1
ATOM 7411 O O . GLU B 2 425 ? 84.674 149.172 164.696 1.00 185.82 416 GLU D O 1
ATOM 7413 N N . MET B 2 426 ? 86.572 148.765 163.555 1.00 183.04 417 MET D N 1
ATOM 7414 C CA . MET B 2 426 ? 86.344 147.325 163.544 1.00 183.04 417 MET D CA 1
ATOM 7415 C C . MET B 2 426 ? 86.699 146.703 164.888 1.00 183.04 417 MET D C 1
ATOM 7416 O O . MET B 2 426 ? 86.173 145.643 165.249 1.00 183.04 417 MET D O 1
ATOM 7418 N N . VAL B 2 427 ? 87.598 147.345 165.639 1.00 180.89 418 VAL D N 1
ATOM 7419 C CA . VAL B 2 427 ? 87.974 146.830 166.951 1.00 180.89 418 VAL D CA 1
ATOM 7420 C C . VAL B 2 427 ? 86.846 147.006 167.957 1.00 180.89 418 VAL D C 1
ATOM 7421 O O . VAL B 2 427 ? 86.536 146.084 168.720 1.00 180.89 418 VAL D O 1
ATOM 7423 N N . GLU B 2 428 ? 86.212 148.180 167.965 1.00 179.38 419 GLU D N 1
ATOM 7424 C CA . GLU B 2 428 ? 85.078 148.402 168.854 1.00 179.38 419 GLU D CA 1
ATOM 7425 C C . GLU B 2 428 ? 83.840 147.668 168.359 1.00 179.38 419 GLU D C 1
ATOM 7426 O O . GLU B 2 428 ? 82.890 147.453 169.120 1.00 179.38 419 GLU D O 1
ATOM 7428 N N . MET B 2 429 ? 83.828 147.286 167.080 1.00 180.17 420 MET D N 1
ATOM 7429 C CA . MET B 2 429 ? 82.731 146.482 166.556 1.00 180.17 420 MET D CA 1
ATOM 7430 C C . MET B 2 429 ? 82.763 145.072 167.127 1.00 180.17 420 MET D C 1
ATOM 7431 O O . MET B 2 429 ? 81.721 144.418 167.245 1.00 180.17 420 MET D O 1
ATOM 7433 N N . ALA B 2 430 ? 83.954 144.588 167.489 1.00 173.12 421 ALA D N 1
ATOM 7434 C CA . ALA B 2 430 ? 84.064 143.262 168.086 1.00 173.12 421 ALA D CA 1
ATOM 7435 C C . ALA B 2 430 ? 83.481 143.240 169.492 1.00 173.12 421 ALA D C 1
ATOM 7436 O O . ALA B 2 430 ? 83.059 142.187 169.981 1.00 173.12 421 ALA D O 1
ATOM 7438 N N . GLN B 2 431 ? 83.441 144.396 170.154 1.00 171.26 422 GLN D N 1
ATOM 7439 C CA . GLN B 2 431 ? 82.892 144.516 171.499 1.00 171.26 422 GLN D CA 1
ATOM 7440 C C . GLN B 2 431 ? 81.859 145.643 171.502 1.00 171.26 422 GLN D C 1
ATOM 7441 O O . GLN B 2 431 ? 82.162 146.788 171.840 1.00 171.26 422 GLN D O 1
ATOM 7443 N N . LYS B 2 432 ? 80.628 145.304 171.135 1.00 165.11 423 LYS D N 1
ATOM 7444 C CA . LYS B 2 432 ? 79.535 146.268 171.144 1.00 165.11 423 LYS D CA 1
ATOM 7445 C C . LYS B 2 432 ? 78.201 145.562 171.349 1.00 165.11 423 LYS D C 1
ATOM 7446 O O . LYS B 2 432 ? 78.113 144.340 171.234 1.00 165.11 423 LYS D O 1
ATOM 7448 N N . MET C 3 17 ? 154.098 95.418 111.546 1.00 153.57 5 MET H N 1
ATOM 7449 C CA . MET C 3 17 ? 154.363 94.862 112.867 1.00 153.57 5 MET H CA 1
ATOM 7450 C C . MET C 3 17 ? 153.398 95.419 113.908 1.00 153.57 5 MET H C 1
ATOM 7451 O O . MET C 3 17 ? 153.248 96.632 114.054 1.00 153.57 5 MET H O 1
ATOM 7456 N N . GLU C 3 18 ? 152.739 94.513 114.620 1.00 145.36 6 GLU H N 1
ATOM 7457 C CA . GLU C 3 18 ? 151.787 94.848 115.675 1.00 145.36 6 GLU H CA 1
ATOM 7458 C C . GLU C 3 18 ? 152.323 95.671 116.855 1.00 145.36 6 GLU H C 1
ATOM 7459 O O . GLU C 3 18 ? 151.539 96.446 117.418 1.00 145.36 6 GLU H O 1
ATOM 7465 N N . PRO C 3 19 ? 153.590 95.547 117.303 1.00 144.36 7 PRO H N 1
ATOM 7466 C CA . PRO C 3 19 ? 154.054 96.493 118.342 1.00 144.36 7 PRO H CA 1
ATOM 7467 C C . PRO C 3 19 ? 154.159 97.939 117.882 1.00 144.36 7 PRO H C 1
ATOM 7468 O O . PRO C 3 19 ? 153.841 98.849 118.658 1.00 144.36 7 PRO H O 1
ATOM 7472 N N . LEU C 3 20 ? 154.614 98.180 116.651 1.00 136.82 8 LEU H N 1
ATOM 7473 C CA . LEU C 3 20 ? 154.750 99.552 116.172 1.00 136.82 8 LEU H CA 1
ATOM 7474 C C . LEU C 3 20 ? 153.390 100.207 115.973 1.00 136.82 8 LEU H C 1
ATOM 7475 O O . LEU C 3 20 ? 153.216 101.394 116.270 1.00 136.82 8 LEU H O 1
ATOM 7480 N N . LEU C 3 21 ? 152.414 99.442 115.486 1.00 134.51 9 LEU H N 1
ATOM 7481 C CA . LEU C 3 21 ? 151.075 99.980 115.289 1.00 134.51 9 LEU H CA 1
ATOM 7482 C C . LEU C 3 21 ? 150.392 100.257 116.619 1.00 134.51 9 LEU H C 1
ATOM 7483 O O . LEU C 3 21 ? 149.773 101.311 116.797 1.00 134.51 9 LEU H O 1
ATOM 7488 N N . LEU C 3 22 ? 150.502 99.324 117.570 1.00 130.39 10 LEU H N 1
ATOM 7489 C CA . LEU C 3 22 ? 149.903 99.523 118.885 1.00 130.39 10 LEU H CA 1
ATOM 7490 C C . LEU C 3 22 ? 150.577 100.647 119.656 1.00 130.39 10 LEU H C 1
ATOM 7491 O O . LEU C 3 22 ? 149.931 101.275 120.501 1.00 130.39 10 LEU H O 1
ATOM 7496 N N . ALA C 3 23 ? 151.848 100.925 119.372 1.00 131.99 11 ALA H N 1
ATOM 7497 C CA . ALA C 3 23 ? 152.489 102.104 119.940 1.00 131.99 11 ALA H CA 1
ATOM 7498 C C . ALA C 3 23 ? 151.883 103.376 119.367 1.00 131.99 11 ALA H C 1
ATOM 7499 O O . ALA C 3 23 ? 151.565 104.314 120.107 1.00 131.99 11 ALA H O 1
ATOM 7501 N N . TRP C 3 24 ? 151.705 103.418 118.047 1.00 125.30 12 TRP H N 1
ATOM 7502 C CA . TRP C 3 24 ? 151.156 104.605 117.404 1.00 125.30 12 TRP H CA 1
ATOM 7503 C C . TRP C 3 24 ? 149.671 104.755 117.699 1.00 125.30 12 TRP H C 1
ATOM 7504 O O . TRP C 3 24 ? 149.169 105.875 117.833 1.00 125.30 12 TRP H O 1
ATOM 7515 N N . SER C 3 25 ? 148.956 103.639 117.818 1.00 123.19 13 SER H N 1
ATOM 7516 C CA . SER C 3 25 ? 147.538 103.711 118.130 1.00 123.19 13 SER H CA 1
ATOM 7517 C C . SER C 3 25 ? 147.288 104.059 119.588 1.00 123.19 13 SER H C 1
ATOM 7518 O O . SER C 3 25 ? 146.189 104.508 119.924 1.00 123.19 13 SER H O 1
ATOM 7521 N N . TYR C 3 26 ? 148.270 103.849 120.464 1.00 125.79 14 TYR H N 1
ATOM 7522 C CA . TYR C 3 26 ? 148.150 104.355 121.824 1.00 125.79 14 TYR H CA 1
ATOM 7523 C C . TYR C 3 26 ? 148.342 105.860 121.880 1.00 125.79 14 TYR H C 1
ATOM 7524 O O . TYR C 3 26 ? 147.767 106.518 122.754 1.00 125.79 14 TYR H O 1
ATOM 7533 N N . PHE C 3 27 ? 149.131 106.416 120.964 1.00 121.46 15 PHE H N 1
ATOM 7534 C CA . PHE C 3 27 ? 149.336 107.856 120.927 1.00 121.46 15 PHE H CA 1
ATOM 7535 C C . PHE C 3 27 ? 148.105 108.579 120.405 1.00 121.46 15 PHE H C 1
ATOM 7536 O O . PHE C 3 27 ? 147.832 109.714 120.807 1.00 121.46 15 PHE H O 1
ATOM 7544 N N . ARG C 3 28 ? 147.359 107.933 119.508 1.00 117.48 16 ARG H N 1
ATOM 7545 C CA . ARG C 3 28 ? 146.162 108.539 118.939 1.00 117.48 16 ARG H CA 1
ATOM 7546 C C . ARG C 3 28 ? 145.058 108.687 119.975 1.00 117.48 16 ARG H C 1
ATOM 7547 O O . ARG C 3 28 ? 144.417 109.740 120.050 1.00 117.48 16 ARG H O 1
ATOM 7555 N N . ARG C 3 29 ? 144.838 107.666 120.800 1.00 117.37 17 ARG H N 1
ATOM 7556 C CA . ARG C 3 29 ? 143.901 107.762 121.908 1.00 117.37 17 ARG H CA 1
ATOM 7557 C C . ARG C 3 29 ? 144.565 108.289 123.172 1.00 117.37 17 ARG H C 1
ATOM 7558 O O . ARG C 3 29 ? 143.993 108.170 124.260 1.00 117.37 17 ARG H O 1
ATOM 7566 N N . ARG C 3 30 ? 145.765 108.862 123.031 1.00 114.78 18 ARG H N 1
ATOM 7567 C CA . ARG C 3 30 ? 146.601 109.517 124.039 1.00 114.78 18 ARG H CA 1
ATOM 7568 C C . ARG C 3 30 ? 146.773 108.741 125.344 1.00 114.78 18 ARG H C 1
ATOM 7569 O O . ARG C 3 30 ? 146.961 109.334 126.411 1.00 114.78 18 ARG H O 1
ATOM 7577 N N . LYS C 3 31 ? 146.778 107.413 125.264 1.00 129.81 19 LYS H N 1
ATOM 7578 C CA . LYS C 3 31 ? 147.236 106.616 126.392 1.00 129.81 19 LYS H CA 1
ATOM 7579 C C . LYS C 3 31 ? 148.751 106.720 126.457 1.00 129.81 19 LYS H C 1
ATOM 7580 O O . LYS C 3 31 ? 149.461 105.930 125.829 1.00 129.81 19 LYS H O 1
ATOM 7586 N N . PHE C 3 32 ? 149.251 107.697 127.212 1.00 132.71 20 PHE H N 1
ATOM 7587 C CA . PHE C 3 32 ? 150.651 108.091 127.098 1.00 132.71 20 PHE H CA 1
ATOM 7588 C C . PHE C 3 32 ? 151.576 107.164 127.874 1.00 132.71 20 PHE H C 1
ATOM 7589 O O . PHE C 3 32 ? 152.605 106.724 127.349 1.00 132.71 20 PHE H O 1
ATOM 7597 N N . GLN C 3 33 ? 151.236 106.877 129.133 1.00 139.89 21 GLN H N 1
ATOM 7598 C CA . GLN C 3 33 ? 152.102 106.046 129.963 1.00 139.89 21 GLN H CA 1
ATOM 7599 C C . GLN C 3 33 ? 152.117 104.602 129.486 1.00 139.89 21 GLN H C 1
ATOM 7600 O O . GLN C 3 33 ? 153.115 103.898 129.671 1.00 139.89 21 GLN H O 1
ATOM 7606 N N . LEU C 3 34 ? 151.036 104.153 128.853 1.00 137.62 22 LEU H N 1
ATOM 7607 C CA . LEU C 3 34 ? 151.027 102.844 128.219 1.00 137.62 22 LEU H CA 1
ATOM 7608 C C . LEU C 3 34 ? 151.780 102.833 126.896 1.00 137.62 22 LEU H C 1
ATOM 7609 O O . LEU C 3 34 ? 151.999 101.753 126.338 1.00 137.62 22 LEU H O 1
ATOM 7614 N N . CYS C 3 35 ? 152.183 103.995 126.387 1.00 142.67 23 CYS H N 1
ATOM 7615 C CA . CYS C 3 35 ? 152.847 104.081 125.094 1.00 142.67 23 CYS H CA 1
ATOM 7616 C C . CYS C 3 35 ? 154.363 104.108 125.212 1.00 142.67 23 CYS H C 1
ATOM 7617 O O . CYS C 3 35 ? 155.051 103.460 124.416 1.00 142.67 23 CYS H O 1
ATOM 7620 N N . ALA C 3 36 ? 154.891 104.839 126.197 1.00 146.35 24 ALA H N 1
ATOM 7621 C CA . ALA C 3 36 ? 156.331 105.078 126.268 1.00 146.35 24 ALA H CA 1
ATOM 7622 C C . ALA C 3 36 ? 157.099 103.813 126.625 1.00 146.35 24 ALA H C 1
ATOM 7623 O O . ALA C 3 36 ? 158.219 103.606 126.145 1.00 146.35 24 ALA H O 1
ATOM 7625 N N . ASP C 3 37 ? 156.515 102.954 127.458 1.00 150.12 25 ASP H N 1
ATOM 7626 C CA . ASP C 3 37 ? 157.182 101.709 127.819 1.00 150.12 25 ASP H CA 1
ATOM 7627 C C . ASP C 3 37 ? 157.153 100.715 126.666 1.00 150.12 25 ASP H C 1
ATOM 7628 O O . ASP C 3 37 ? 158.134 100.001 126.429 1.00 150.12 25 ASP H O 1
ATOM 7633 N N . LEU C 3 38 ? 156.033 100.648 125.946 1.00 145.61 26 LEU H N 1
ATOM 7634 C CA . LEU C 3 38 ? 155.936 99.741 124.810 1.00 145.61 26 LEU H CA 1
ATOM 7635 C C . LEU C 3 38 ? 156.784 100.222 123.644 1.00 145.61 26 LEU H C 1
ATOM 7636 O O . LEU C 3 38 ? 157.250 99.411 122.837 1.00 145.61 26 LEU H O 1
ATOM 7641 N N . CYS C 3 39 ? 157.006 101.530 123.546 1.00 153.28 27 CYS H N 1
ATOM 7642 C CA . CYS C 3 39 ? 157.858 102.051 122.488 1.00 153.28 27 CYS H CA 1
ATOM 7643 C C . CYS C 3 39 ? 159.327 101.778 122.780 1.00 153.28 27 CYS H C 1
ATOM 7644 O O . CYS C 3 39 ? 160.074 101.366 121.886 1.00 153.28 27 CYS H O 1
ATOM 7647 N N . THR C 3 40 ? 159.755 101.981 124.028 1.00 153.43 28 THR H N 1
ATOM 7648 C CA . THR C 3 40 ? 161.129 101.667 124.399 1.00 153.43 28 THR H CA 1
ATOM 7649 C C . THR C 3 40 ? 161.359 100.171 124.560 1.00 153.43 28 THR H C 1
ATOM 7650 O O . THR C 3 40 ? 162.512 99.750 124.691 1.00 153.43 28 THR H O 1
ATOM 7654 N N . GLN C 3 41 ? 160.296 99.365 124.558 1.00 155.00 29 GLN H N 1
ATOM 7655 C CA . GLN C 3 41 ? 160.465 97.926 124.405 1.00 155.00 29 GLN H CA 1
ATOM 7656 C C . GLN C 3 41 ? 160.937 97.591 122.996 1.00 155.00 29 GLN H C 1
ATOM 7657 O O . GLN C 3 41 ? 161.609 96.576 122.780 1.00 155.00 29 GLN H O 1
ATOM 7663 N N . MET C 3 42 ? 160.591 98.432 122.022 1.00 155.99 30 MET H N 1
ATOM 7664 C CA . MET C 3 42 ? 161.113 98.266 120.674 1.00 155.99 30 MET H CA 1
ATOM 7665 C C . MET C 3 42 ? 162.480 98.906 120.491 1.00 155.99 30 MET H C 1
ATOM 7666 O O . MET C 3 42 ? 163.060 98.790 119.406 1.00 155.99 30 MET H O 1
ATOM 7671 N N . LEU C 3 43 ? 163.005 99.576 121.519 1.00 155.74 31 LEU H N 1
ATOM 7672 C CA . LEU C 3 43 ? 164.248 100.323 121.357 1.00 155.74 31 LEU H CA 1
ATOM 7673 C C . LEU C 3 43 ? 165.451 99.393 121.268 1.00 155.74 31 LEU H C 1
ATOM 7674 O O . LEU C 3 43 ? 166.396 99.663 120.519 1.00 155.74 31 LEU H O 1
ATOM 7679 N N . GLU C 3 44 ? 165.436 98.291 122.018 1.00 165.07 32 GLU H N 1
ATOM 7680 C CA . GLU C 3 44 ? 166.579 97.385 122.007 1.00 165.07 32 GLU H CA 1
ATOM 7681 C C . GLU C 3 44 ? 166.533 96.425 120.827 1.00 165.07 32 GLU H C 1
ATOM 7682 O O . GLU C 3 44 ? 167.518 95.729 120.561 1.00 165.07 32 GLU H O 1
ATOM 7688 N N . LYS C 3 45 ? 165.408 96.373 120.111 1.00 161.98 33 LYS H N 1
ATOM 7689 C CA . LYS C 3 45 ? 165.298 95.467 118.972 1.00 161.98 33 LYS H CA 1
ATOM 7690 C C . LYS C 3 45 ? 166.085 95.985 117.775 1.00 161.98 33 LYS H C 1
ATOM 7691 O O . LYS C 3 45 ? 166.378 95.231 116.840 1.00 161.98 33 LYS H O 1
ATOM 7697 N N . SER C 3 46 ? 166.431 97.267 117.784 1.00 167.19 34 SER H N 1
ATOM 7698 C CA . SER C 3 46 ? 167.174 97.898 116.704 1.00 167.19 34 SER H CA 1
ATOM 7699 C C . SER C 3 46 ? 168.333 98.688 117.294 1.00 167.19 34 SER H C 1
ATOM 7700 O O . SER C 3 46 ? 168.287 99.054 118.474 1.00 167.19 34 SER H O 1
ATOM 7703 N N . PRO C 3 47 ? 169.405 98.931 116.534 1.00 170.06 35 PRO H N 1
ATOM 7704 C CA . PRO C 3 47 ? 170.380 99.942 116.979 1.00 170.06 35 PRO H CA 1
ATOM 7705 C C . PRO C 3 47 ? 169.772 101.330 117.061 1.00 170.06 35 PRO H C 1
ATOM 7706 O O . PRO C 3 47 ? 169.845 101.978 118.113 1.00 170.06 35 PRO H O 1
ATOM 7710 N N . TYR C 3 48 ? 169.147 101.792 115.982 1.00 178.74 36 TYR H N 1
ATOM 7711 C CA . TYR C 3 48 ? 168.452 103.068 115.973 1.00 178.74 36 TYR H CA 1
ATOM 7712 C C . TYR C 3 48 ? 167.282 103.004 115.005 1.00 178.74 36 TYR H C 1
ATOM 7713 O O . TYR C 3 48 ? 167.471 102.802 113.802 1.00 178.74 36 TYR H O 1
ATOM 7722 N N . ASP C 3 49 ? 166.075 103.169 115.539 1.00 165.70 37 ASP H N 1
ATOM 7723 C CA . ASP C 3 49 ? 164.869 103.331 114.737 1.00 165.70 37 ASP H CA 1
ATOM 7724 C C . ASP C 3 49 ? 164.364 104.749 114.934 1.00 165.70 37 ASP H C 1
ATOM 7725 O O . ASP C 3 49 ? 164.040 105.145 116.059 1.00 165.70 37 ASP H O 1
ATOM 7730 N N . GLN C 3 50 ? 164.296 105.504 113.838 1.00 161.48 38 GLN H N 1
ATOM 7731 C CA . GLN C 3 50 ? 163.938 106.916 113.914 1.00 161.48 38 GLN H CA 1
ATOM 7732 C C . GLN C 3 50 ? 162.473 107.097 114.293 1.00 161.48 38 GLN H C 1
ATOM 7733 O O . GLN C 3 50 ? 162.096 108.117 114.878 1.00 161.48 38 GLN H O 1
ATOM 7739 N N . ALA C 3 51 ? 161.634 106.108 113.978 1.00 156.15 39 ALA H N 1
ATOM 7740 C CA . ALA C 3 51 ? 160.211 106.235 114.268 1.00 156.15 39 ALA H CA 1
ATOM 7741 C C . ALA C 3 51 ? 159.933 106.037 115.750 1.00 156.15 39 ALA H C 1
ATOM 7742 O O . ALA C 3 51 ? 159.137 106.771 116.345 1.00 156.15 39 ALA H O 1
ATOM 7744 N N . ALA C 3 52 ? 160.581 105.049 116.365 1.00 150.77 40 ALA H N 1
ATOM 7745 C CA . ALA C 3 52 ? 160.385 104.834 117.791 1.00 150.77 40 ALA H CA 1
ATOM 7746 C C . ALA C 3 52 ? 161.101 105.898 118.607 1.00 150.77 40 ALA H C 1
ATOM 7747 O O . ALA C 3 52 ? 160.686 106.210 119.728 1.00 150.77 40 ALA H O 1
ATOM 7749 N N . TRP C 3 53 ? 162.178 106.465 118.063 1.00 154.75 41 TRP H N 1
ATOM 7750 C CA . TRP C 3 53 ? 162.937 107.466 118.806 1.00 154.75 41 TRP H CA 1
ATOM 7751 C C . TRP C 3 53 ? 162.152 108.765 118.941 1.00 154.75 41 TRP H C 1
ATOM 7752 O O . TRP C 3 53 ? 162.222 109.441 119.973 1.00 154.75 41 TRP H O 1
ATOM 7763 N N . ILE C 3 54 ? 161.380 109.122 117.915 1.00 150.96 42 ILE H N 1
ATOM 7764 C CA . ILE C 3 54 ? 160.574 110.332 118.015 1.00 150.96 42 ILE H CA 1
ATOM 7765 C C . ILE C 3 54 ? 159.263 110.038 118.730 1.00 150.96 42 ILE H C 1
ATOM 7766 O O . ILE C 3 54 ? 158.652 110.934 119.324 1.00 150.96 42 ILE H O 1
ATOM 7771 N N . LEU C 3 55 ? 158.813 108.783 118.698 1.00 147.35 43 LEU H N 1
ATOM 7772 C CA . LEU C 3 55 ? 157.590 108.439 119.409 1.00 147.35 43 LEU H CA 1
ATOM 7773 C C . LEU C 3 55 ? 157.844 108.349 120.903 1.00 147.35 43 LEU H C 1
ATOM 7774 O O . LEU C 3 55 ? 157.002 108.760 121.708 1.00 147.35 43 LEU H O 1
ATOM 7779 N N . LYS C 3 56 ? 159.007 107.819 121.292 1.00 152.48 44 LYS H N 1
ATOM 7780 C CA . LYS C 3 56 ? 159.429 107.896 122.686 1.00 152.48 44 LYS H CA 1
ATOM 7781 C C . LYS C 3 56 ? 159.646 109.344 123.098 1.00 152.48 44 LYS H C 1
ATOM 7782 O O . LYS C 3 56 ? 159.413 109.713 124.254 1.00 152.48 44 LYS H O 1
ATOM 7788 N N . ALA C 3 57 ? 160.075 110.183 122.155 1.00 150.22 45 ALA H N 1
ATOM 7789 C CA . ALA C 3 57 ? 160.189 111.606 122.433 1.00 150.22 45 ALA H CA 1
ATOM 7790 C C . ALA C 3 57 ? 158.819 112.244 122.615 1.00 150.22 45 ALA H C 1
ATOM 7791 O O . ALA C 3 57 ? 158.521 112.788 123.684 1.00 150.22 45 ALA H O 1
ATOM 7793 N N . ARG C 3 58 ? 157.960 112.155 121.599 1.00 142.55 46 ARG H N 1
ATOM 7794 C CA . ARG C 3 58 ? 156.730 112.936 121.584 1.00 142.55 46 ARG H CA 1
ATOM 7795 C C . ARG C 3 58 ? 155.680 112.436 122.563 1.00 142.55 46 ARG H C 1
ATOM 7796 O O . ARG C 3 58 ? 154.857 113.234 123.023 1.00 142.55 46 ARG H O 1
ATOM 7804 N N . ALA C 3 59 ? 155.682 111.146 122.902 1.00 143.66 47 ALA H N 1
ATOM 7805 C CA . ALA C 3 59 ? 154.787 110.692 123.959 1.00 143.66 47 ALA H CA 1
ATOM 7806 C C . ALA C 3 59 ? 155.253 111.187 125.318 1.00 143.66 47 ALA H C 1
ATOM 7807 O O . ALA C 3 59 ? 154.433 111.383 126.221 1.00 143.66 47 ALA H O 1
ATOM 7809 N N . LEU C 3 60 ? 156.555 111.404 125.479 1.00 153.29 48 LEU H N 1
ATOM 7810 C CA . LEU C 3 60 ? 157.063 111.985 126.710 1.00 153.29 48 LEU H CA 1
ATOM 7811 C C . LEU C 3 60 ? 156.852 113.489 126.773 1.00 153.29 48 LEU H C 1
ATOM 7812 O O . LEU C 3 60 ? 156.920 114.062 127.865 1.00 153.29 48 LEU H O 1
ATOM 7817 N N . THR C 3 61 ? 156.608 114.140 125.635 1.00 152.24 49 THR H N 1
ATOM 7818 C CA . THR C 3 61 ? 156.381 115.581 125.651 1.00 152.24 49 THR H CA 1
ATOM 7819 C C . THR C 3 61 ? 155.013 115.909 126.224 1.00 152.24 49 THR H C 1
ATOM 7820 O O . THR C 3 61 ? 154.882 116.780 127.088 1.00 152.24 49 THR H O 1
ATOM 7824 N N . GLU C 3 62 ? 153.986 115.206 125.771 1.00 157.52 50 GLU H N 1
ATOM 7825 C CA . GLU C 3 62 ? 152.618 115.559 126.110 1.00 157.52 50 GLU H CA 1
ATOM 7826 C C . GLU C 3 62 ? 152.168 115.011 127.455 1.00 157.52 50 GLU H C 1
ATOM 7827 O O . GLU C 3 62 ? 150.960 114.976 127.706 1.00 157.52 50 GLU H O 1
ATOM 7833 N N . MET C 3 63 ? 153.091 114.567 128.311 1.00 156.46 51 MET H N 1
ATOM 7834 C CA . MET C 3 63 ? 152.718 114.249 129.684 1.00 156.46 51 MET H CA 1
ATOM 7835 C C . MET C 3 63 ? 152.300 115.511 130.423 1.00 156.46 51 MET H C 1
ATOM 7836 O O . MET C 3 63 ? 151.198 115.586 130.978 1.00 156.46 51 MET H O 1
ATOM 7841 N N . VAL C 3 64 ? 153.170 116.518 130.436 1.00 157.90 52 VAL H N 1
ATOM 7842 C CA . VAL C 3 64 ? 152.816 117.874 130.838 1.00 157.90 52 VAL H CA 1
ATOM 7843 C C . VAL C 3 64 ? 153.275 118.829 129.742 1.00 157.90 52 VAL H C 1
ATOM 7844 O O . VAL C 3 64 ? 154.367 118.668 129.186 1.00 157.90 52 VAL H O 1
ATOM 7848 N N . TYR C 3 65 ? 152.409 119.784 129.387 1.00 151.93 53 TYR H N 1
ATOM 7849 C CA . TYR C 3 65 ? 152.749 120.794 128.384 1.00 151.93 53 TYR H CA 1
ATOM 7850 C C . TYR C 3 65 ? 151.810 121.982 128.589 1.00 151.93 53 TYR H C 1
ATOM 7851 O O . TYR C 3 65 ? 150.615 121.881 128.304 1.00 151.93 53 TYR H O 1
ATOM 7860 N N . ILE C 3 66 ? 152.364 123.094 129.069 1.00 155.03 54 ILE H N 1
ATOM 7861 C CA . ILE C 3 66 ? 151.644 124.352 129.228 1.00 155.03 54 ILE H CA 1
ATOM 7862 C C . ILE C 3 66 ? 152.376 125.404 128.406 1.00 155.03 54 ILE H C 1
ATOM 7863 O O . ILE C 3 66 ? 153.607 125.368 128.302 1.00 155.03 54 ILE H O 1
ATOM 7868 N N . ASP C 3 67 ? 151.628 126.340 127.820 1.00 154.78 55 ASP H N 1
ATOM 7869 C CA . ASP C 3 67 ? 152.206 127.395 126.993 1.00 154.78 55 ASP H CA 1
ATOM 7870 C C . ASP C 3 67 ? 152.107 128.783 127.609 1.00 154.78 55 ASP H C 1
ATOM 7871 O O . ASP C 3 67 ? 153.121 129.476 127.732 1.00 154.78 55 ASP H O 1
ATOM 7876 N N . GLU C 3 68 ? 150.909 129.215 127.993 1.00 147.02 56 GLU H N 1
ATOM 7877 C CA . GLU C 3 68 ? 150.673 130.605 128.361 1.00 147.02 56 GLU H CA 1
ATOM 7878 C C . GLU C 3 68 ? 151.103 130.874 129.805 1.00 147.02 56 GLU H C 1
ATOM 7879 O O . GLU C 3 68 ? 151.690 130.028 130.483 1.00 147.02 56 GLU H O 1
ATOM 7885 N N . ILE C 3 69 ? 150.809 132.082 130.280 1.00 155.73 57 ILE H N 1
ATOM 7886 C CA . ILE C 3 69 ? 151.158 132.547 131.619 1.00 155.73 57 ILE H CA 1
ATOM 7887 C C . ILE C 3 69 ? 150.099 132.042 132.595 1.00 155.73 57 ILE H C 1
ATOM 7888 O O . ILE C 3 69 ? 149.074 131.496 132.171 1.00 155.73 57 ILE H O 1
ATOM 7893 N N . ASP C 3 70 ? 150.342 132.185 133.904 1.00 151.85 58 ASP H N 1
ATOM 7894 C CA . ASP C 3 70 ? 149.328 131.835 134.894 1.00 151.85 58 ASP H CA 1
ATOM 7895 C C . ASP C 3 70 ? 148.181 132.836 134.819 1.00 151.85 58 ASP H C 1
ATOM 7896 O O . ASP C 3 70 ? 148.229 133.918 135.412 1.00 151.85 58 ASP H O 1
ATOM 7901 N N . VAL C 3 71 ? 147.137 132.465 134.087 1.00 144.20 59 VAL H N 1
ATOM 7902 C CA . VAL C 3 71 ? 146.178 133.419 133.544 1.00 144.20 59 VAL H CA 1
ATOM 7903 C C . VAL C 3 71 ? 144.886 133.378 134.362 1.00 144.20 59 VAL H C 1
ATOM 7904 O O . VAL C 3 71 ? 143.808 133.724 133.864 1.00 144.20 59 VAL H O 1
ATOM 7908 N N . ASP C 3 72 ? 145.016 133.006 135.644 1.00 126.15 60 ASP H N 1
ATOM 7909 C CA . ASP C 3 72 ? 143.935 132.842 136.621 1.00 126.15 60 ASP H CA 1
ATOM 7910 C C . ASP C 3 72 ? 142.952 134.006 136.640 1.00 126.15 60 ASP H C 1
ATOM 7911 O O . ASP C 3 72 ? 143.319 135.143 136.948 1.00 126.15 60 ASP H O 1
ATOM 7916 N N . GLN C 3 73 ? 141.695 133.707 136.319 1.00 116.56 61 GLN H N 1
ATOM 7917 C CA . GLN C 3 73 ? 140.731 134.698 135.847 1.00 116.56 61 GLN H CA 1
ATOM 7918 C C . GLN C 3 73 ? 139.920 135.221 137.021 1.00 116.56 61 GLN H C 1
ATOM 7919 O O . GLN C 3 73 ? 138.971 134.577 137.474 1.00 116.56 61 GLN H O 1
ATOM 7925 N N . GLU C 3 74 ? 140.285 136.410 137.487 1.00 116.01 62 GLU H N 1
ATOM 7926 C CA . GLU C 3 74 ? 139.648 137.019 138.641 1.00 116.01 62 GLU H CA 1
ATOM 7927 C C . GLU C 3 74 ? 138.254 137.519 138.281 1.00 116.01 62 GLU H C 1
ATOM 7928 O O . GLU C 3 74 ? 137.842 137.539 137.120 1.00 116.01 62 GLU H O 1
ATOM 7934 N N . GLY C 3 75 ? 137.521 137.927 139.307 1.00 115.16 63 GLY H N 1
ATOM 7935 C CA . GLY C 3 75 ? 136.299 138.667 139.102 1.00 115.16 63 GLY H CA 1
ATOM 7936 C C . GLY C 3 75 ? 136.274 139.940 139.921 1.00 115.16 63 GLY H C 1
ATOM 7937 O O . GLY C 3 75 ? 135.544 140.880 139.596 1.00 115.16 63 GLY H O 1
ATOM 7938 N N . ILE C 3 76 ? 137.085 139.983 140.978 1.00 103.81 64 ILE H N 1
ATOM 7939 C CA . ILE C 3 76 ? 137.126 141.102 141.911 1.00 103.81 64 ILE H CA 1
ATOM 7940 C C . ILE C 3 76 ? 138.567 141.531 142.125 1.00 103.81 64 ILE H C 1
ATOM 7941 O O . ILE C 3 76 ? 139.194 141.123 143.108 1.00 103.81 64 ILE H O 1
ATOM 7943 N N . ALA C 3 77 ? 139.072 142.380 141.230 1.00 110.39 65 ALA H N 1
ATOM 7944 C CA . ALA C 3 77 ? 140.432 142.896 141.333 1.00 110.39 65 ALA H CA 1
ATOM 7945 C C . ALA C 3 77 ? 140.597 144.156 140.498 1.00 110.39 65 ALA H C 1
ATOM 7946 O O . ALA C 3 77 ? 139.996 144.283 139.428 1.00 110.39 65 ALA H O 1
ATOM 7948 N N . GLU C 3 78 ? 141.391 145.105 140.988 1.00 110.88 66 GLU H N 1
ATOM 7949 C CA . GLU C 3 78 ? 141.818 146.228 140.173 1.00 110.88 66 GLU H CA 1
ATOM 7950 C C . GLU C 3 78 ? 143.318 146.473 140.199 1.00 110.88 66 GLU H C 1
ATOM 7951 O O . GLU C 3 78 ? 143.894 146.742 139.139 1.00 110.88 66 GLU H O 1
ATOM 7953 N N . MET C 3 79 ? 143.968 146.358 141.357 1.00 112.24 67 MET H N 1
ATOM 7954 C CA . MET C 3 79 ? 145.397 146.619 141.501 1.00 112.24 67 MET H CA 1
ATOM 7955 C C . MET C 3 79 ? 145.885 145.983 142.791 1.00 112.24 67 MET H C 1
ATOM 7956 O O . MET C 3 79 ? 145.461 146.395 143.877 1.00 112.24 67 MET H O 1
ATOM 7958 N N . MET C 3 80 ? 146.786 144.999 142.659 1.00 119.57 68 MET H N 1
ATOM 7959 C CA . MET C 3 80 ? 147.386 144.250 143.775 1.00 119.57 68 MET H CA 1
ATOM 7960 C C . MET C 3 80 ? 146.325 143.616 144.676 1.00 119.57 68 MET H C 1
ATOM 7961 O O . MET C 3 80 ? 146.413 143.680 145.906 1.00 119.57 68 MET H O 1
ATOM 7963 N N . LEU C 3 81 ? 145.315 143.013 144.036 1.00 104.66 69 LEU H N 1
ATOM 7964 C CA . LEU C 3 81 ? 144.198 142.309 144.680 1.00 104.66 69 LEU H CA 1
ATOM 7965 C C . LEU C 3 81 ? 143.416 143.215 145.632 1.00 104.66 69 LEU H C 1
ATOM 7966 O O . LEU C 3 81 ? 143.369 142.997 146.844 1.00 104.66 69 LEU H O 1
ATOM 7968 N N . ASP C 3 82 ? 142.796 144.246 145.068 1.00 89.81 70 ASP H N 1
ATOM 7969 C CA . ASP C 3 82 ? 141.883 145.089 145.822 1.00 89.81 70 ASP H CA 1
ATOM 7970 C C . ASP C 3 82 ? 140.437 144.731 145.492 1.00 89.81 70 ASP H C 1
ATOM 7971 O O . ASP C 3 82 ? 140.115 144.306 144.382 1.00 89.81 70 ASP H O 1
ATOM 7973 N N . GLU C 3 83 ? 139.554 144.932 146.466 1.00 69.76 71 GLU H N 1
ATOM 7974 C CA . GLU C 3 83 ? 138.146 144.611 146.299 1.00 69.76 71 GLU H CA 1
ATOM 7975 C C . GLU C 3 83 ? 137.448 145.699 145.489 1.00 69.76 71 GLU H C 1
ATOM 7976 O O . GLU C 3 83 ? 138.079 146.559 144.874 1.00 69.76 71 GLU H O 1
ATOM 7978 N N . ASN C 3 84 ? 136.123 145.664 145.472 1.00 69.99 72 ASN H N 1
ATOM 7979 C CA . ASN C 3 84 ? 135.367 146.628 144.695 1.00 69.99 72 ASN H CA 1
ATOM 7980 C C . ASN C 3 84 ? 134.051 146.941 145.384 1.00 69.99 72 ASN H C 1
ATOM 7981 O O . ASN C 3 84 ? 133.792 146.500 146.506 1.00 69.99 72 ASN H O 1
ATOM 7983 N N . ALA C 3 85 ? 133.250 147.756 144.692 1.00 76.35 73 ALA H N 1
ATOM 7984 C CA . ALA C 3 85 ? 131.949 148.330 145.047 1.00 76.35 73 ALA H CA 1
ATOM 7985 C C . ALA C 3 85 ? 132.020 149.354 146.170 1.00 76.35 73 ALA H C 1
ATOM 7986 O O . ALA C 3 85 ? 130.990 149.935 146.520 1.00 76.35 73 ALA H O 1
ATOM 7988 N N . ILE C 3 86 ? 133.192 149.590 146.752 1.00 76.06 74 ILE H N 1
ATOM 7989 C CA . ILE C 3 86 ? 133.464 150.794 147.513 1.00 76.06 74 ILE H CA 1
ATOM 7990 C C . ILE C 3 86 ? 134.454 151.705 146.818 1.00 76.06 74 ILE H C 1
ATOM 7991 O O . ILE C 3 86 ? 134.514 152.890 147.156 1.00 76.06 74 ILE H O 1
ATOM 7993 N N . ALA C 3 87 ? 135.236 151.189 145.869 1.00 79.42 75 ALA H N 1
ATOM 7994 C CA . ALA C 3 87 ? 136.002 152.067 144.990 1.00 79.42 75 ALA H CA 1
ATOM 7995 C C . ALA C 3 87 ? 135.098 152.641 143.903 1.00 79.42 75 ALA H C 1
ATOM 7996 O O . ALA C 3 87 ? 134.784 153.835 143.916 1.00 79.42 75 ALA H O 1
ATOM 7998 N N . GLN C 3 88 ? 134.599 151.782 143.013 1.00 82.05 76 GLN H N 1
ATOM 7999 C CA . GLN C 3 88 ? 133.724 152.134 141.896 1.00 82.05 76 GLN H CA 1
ATOM 8000 C C . GLN C 3 88 ? 133.274 150.854 141.211 1.00 82.05 76 GLN H C 1
ATOM 8001 O O . GLN C 3 88 ? 133.895 149.799 141.368 1.00 82.05 76 GLN H O 1
ATOM 8003 N N . VAL C 3 89 ? 132.193 150.975 140.437 1.00 86.82 77 VAL H N 1
ATOM 8004 C CA . VAL C 3 89 ? 131.666 149.942 139.537 1.00 86.82 77 VAL H CA 1
ATOM 8005 C C . VAL C 3 89 ? 131.343 148.620 140.224 1.00 86.82 77 VAL H C 1
ATOM 8006 O O . VAL C 3 89 ? 131.052 147.624 139.564 1.00 86.82 77 VAL H O 1
ATOM 8008 N N . LEU C 3 193 ? 163.184 118.373 110.579 1.00 143.37 181 LEU H N 1
ATOM 8009 C CA . LEU C 3 193 ? 162.920 116.974 110.267 1.00 143.37 181 LEU H CA 1
ATOM 8010 C C . LEU C 3 193 ? 162.511 116.223 111.525 1.00 143.37 181 LEU H C 1
ATOM 8011 O O . LEU C 3 193 ? 161.597 116.636 112.237 1.00 143.37 181 LEU H O 1
ATOM 8016 N N . ALA C 3 194 ? 163.191 115.107 111.795 1.00 151.08 182 ALA H N 1
ATOM 8017 C CA . ALA C 3 194 ? 163.004 114.427 113.070 1.00 151.08 182 ALA H CA 1
ATOM 8018 C C . ALA C 3 194 ? 163.597 115.243 114.209 1.00 151.08 182 ALA H C 1
ATOM 8019 O O . ALA C 3 194 ? 163.172 115.119 115.363 1.00 151.08 182 ALA H O 1
ATOM 8021 N N . LYS C 3 195 ? 164.572 116.100 113.896 1.00 162.24 183 LYS H N 1
ATOM 8022 C CA . LYS C 3 195 ? 165.185 116.942 114.915 1.00 162.24 183 LYS H CA 1
ATOM 8023 C C . LYS C 3 195 ? 164.266 118.089 115.322 1.00 162.24 183 LYS H C 1
ATOM 8024 O O . LYS C 3 195 ? 164.525 118.769 116.323 1.00 162.24 183 LYS H O 1
ATOM 8030 N N . ALA C 3 196 ? 163.204 118.333 114.546 1.00 160.59 184 ALA H N 1
ATOM 8031 C CA . ALA C 3 196 ? 162.242 119.376 114.892 1.00 160.59 184 ALA H CA 1
ATOM 8032 C C . ALA C 3 196 ? 161.511 119.048 116.185 1.00 160.59 184 ALA H C 1
ATOM 8033 O O . ALA C 3 196 ? 161.256 119.934 117.007 1.00 160.59 184 ALA H O 1
ATOM 8035 N N . LEU C 3 197 ? 161.173 117.778 116.389 1.00 159.71 185 LEU H N 1
ATOM 8036 C CA . LEU C 3 197 ? 160.542 117.394 117.644 1.00 159.71 185 LEU H CA 1
ATOM 8037 C C . LEU C 3 197 ? 161.590 117.084 118.700 1.00 159.71 185 LEU H C 1
ATOM 8038 O O . LEU C 3 197 ? 161.296 117.094 119.900 1.00 159.71 185 LEU H O 1
ATOM 8043 N N . PHE C 3 198 ? 162.822 116.801 118.270 1.00 165.53 186 PHE H N 1
ATOM 8044 C CA . PHE C 3 198 ? 163.929 116.703 119.215 1.00 165.53 186 PHE H CA 1
ATOM 8045 C C . PHE C 3 198 ? 164.241 118.064 119.813 1.00 165.53 186 PHE H C 1
ATOM 8046 O O . PHE C 3 198 ? 164.729 118.160 120.942 1.00 165.53 186 PHE H O 1
ATOM 8054 N N . GLU C 3 199 ? 163.972 119.130 119.058 1.00 174.47 187 GLU H N 1
ATOM 8055 C CA . GLU C 3 199 ? 163.966 120.472 119.626 1.00 174.47 187 GLU H CA 1
ATOM 8056 C C . GLU C 3 199 ? 162.867 120.617 120.673 1.00 174.47 187 GLU H C 1
ATOM 8057 O O . GLU C 3 199 ? 163.038 121.320 121.676 1.00 174.47 187 GLU H O 1
ATOM 8063 N N . TYR C 3 200 ? 161.752 119.915 120.482 1.00 168.30 188 TYR H N 1
ATOM 8064 C CA . TYR C 3 200 ? 160.569 120.161 121.298 1.00 168.30 188 TYR H CA 1
ATOM 8065 C C . TYR C 3 200 ? 160.689 119.517 122.675 1.00 168.30 188 TYR H C 1
ATOM 8066 O O . TYR C 3 200 ? 159.974 119.897 123.611 1.00 168.30 188 TYR H O 1
ATOM 8075 N N . ILE C 3 201 ? 161.614 118.567 122.832 1.00 170.09 189 ILE H N 1
ATOM 8076 C CA . ILE C 3 201 ? 161.828 117.949 124.139 1.00 170.09 189 ILE H CA 1
ATOM 8077 C C . ILE C 3 201 ? 162.537 118.928 125.074 1.00 170.09 189 ILE H C 1
ATOM 8078 O O . ILE C 3 201 ? 162.524 118.768 126.301 1.00 170.09 189 ILE H O 1
ATOM 8083 N N . PHE C 3 202 ? 163.164 119.962 124.514 1.00 180.80 190 PHE H N 1
ATOM 8084 C CA . PHE C 3 202 ? 163.813 120.955 125.357 1.00 180.80 190 PHE H CA 1
ATOM 8085 C C . PHE C 3 202 ? 162.808 121.957 125.908 1.00 180.80 190 PHE H C 1
ATOM 8086 O O . PHE C 3 202 ? 163.108 122.685 126.861 1.00 180.80 190 PHE H O 1
ATOM 8094 N N . HIS C 3 203 ? 161.603 122.002 125.335 1.00 185.52 191 HIS H N 1
ATOM 8095 C CA . HIS C 3 203 ? 160.677 123.074 125.682 1.00 185.52 191 HIS H CA 1
ATOM 8096 C C . HIS C 3 203 ? 159.790 122.696 126.861 1.00 185.52 191 HIS H C 1
ATOM 8097 O O . HIS C 3 203 ? 159.123 123.562 127.444 1.00 185.52 191 HIS H O 1
ATOM 8104 N N . HIS C 3 204 ? 159.757 121.415 127.235 1.00 183.80 192 HIS H N 1
ATOM 8105 C CA . HIS C 3 204 ? 159.146 121.084 128.516 1.00 183.80 192 HIS H CA 1
ATOM 8106 C C . HIS C 3 204 ? 160.183 121.117 129.627 1.00 183.80 192 HIS H C 1
ATOM 8107 O O . HIS C 3 204 ? 159.851 121.366 130.790 1.00 183.80 192 HIS H O 1
ATOM 8114 N N . GLU C 3 205 ? 161.448 120.876 129.283 1.00 192.88 193 GLU H N 1
ATOM 8115 C CA . GLU C 3 205 ? 162.561 120.959 130.218 1.00 192.88 193 GLU H CA 1
ATOM 8116 C C . GLU C 3 205 ? 163.020 122.394 130.441 1.00 192.88 193 GLU H C 1
ATOM 8117 O O . GLU C 3 205 ? 163.763 122.650 131.396 1.00 192.88 193 GLU H O 1
ATOM 8123 N N . ASN C 3 206 ? 162.580 123.312 129.574 1.00 199.07 194 ASN H N 1
ATOM 8124 C CA . ASN C 3 206 ? 162.817 124.758 129.661 1.00 199.07 194 ASN H CA 1
ATOM 8125 C C . ASN C 3 206 ? 164.302 125.111 129.629 1.00 199.07 194 ASN H C 1
ATOM 8126 O O . ASN C 3 206 ? 164.733 126.072 130.274 1.00 199.07 194 ASN H O 1
ATOM 8131 N N . ASP C 3 207 ? 165.098 124.348 128.879 1.00 207.40 195 ASP H N 1
ATOM 8132 C CA . ASP C 3 207 ? 166.491 124.712 128.621 1.00 207.40 195 ASP H CA 1
ATOM 8133 C C . ASP C 3 207 ? 166.517 125.459 127.286 1.00 207.40 195 ASP H C 1
ATOM 8134 O O . ASP C 3 207 ? 166.672 124.888 126.205 1.00 207.40 195 ASP H O 1
ATOM 8139 N N . VAL C 3 208 ? 166.366 126.778 127.393 1.00 206.11 196 VAL H N 1
ATOM 8140 C CA . VAL C 3 208 ? 166.018 127.596 126.237 1.00 206.11 196 VAL H CA 1
ATOM 8141 C C . VAL C 3 208 ? 167.228 127.823 125.339 1.00 206.11 196 VAL H C 1
ATOM 8142 O O . VAL C 3 208 ? 167.113 127.816 124.106 1.00 206.11 196 VAL H O 1
ATOM 8146 N N . LYS C 3 209 ? 168.402 128.030 125.938 1.00 219.71 197 LYS H N 1
ATOM 8147 C CA . LYS C 3 209 ? 169.575 128.417 125.159 1.00 219.71 197 LYS H CA 1
ATOM 8148 C C . LYS C 3 209 ? 170.126 127.249 124.351 1.00 219.71 197 LYS H C 1
ATOM 8149 O O . LYS C 3 209 ? 170.608 127.439 123.229 1.00 219.71 197 LYS H O 1
ATOM 8155 N N . THR C 3 210 ? 170.065 126.036 124.904 1.00 206.79 198 THR H N 1
ATOM 8156 C CA . THR C 3 210 ? 170.583 124.856 124.222 1.00 206.79 198 THR H CA 1
ATOM 8157 C C . THR C 3 210 ? 169.729 124.508 123.013 1.00 206.79 198 THR H C 1
ATOM 8158 O O . THR C 3 210 ? 170.246 124.056 121.988 1.00 206.79 198 THR H O 1
ATOM 8162 N N . ALA C 3 211 ? 168.421 124.720 123.132 1.00 198.33 199 ALA H N 1
ATOM 8163 C CA . ALA C 3 211 ? 167.501 124.500 122.026 1.00 198.33 199 ALA H CA 1
ATOM 8164 C C . ALA C 3 211 ? 167.735 125.523 120.926 1.00 198.33 199 ALA H C 1
ATOM 8165 O O . ALA C 3 211 ? 167.533 125.229 119.744 1.00 198.33 199 ALA H O 1
ATOM 8167 N N . LEU C 3 212 ? 168.175 126.721 121.322 1.00 196.87 200 LEU H N 1
ATOM 8168 C CA . LEU C 3 212 ? 168.301 127.833 120.386 1.00 196.87 200 LEU H CA 1
ATOM 8169 C C . LEU C 3 212 ? 169.411 127.604 119.369 1.00 196.87 200 LEU H C 1
ATOM 8170 O O . LEU C 3 212 ? 169.389 128.192 118.283 1.00 196.87 200 LEU H O 1
ATOM 8175 N N . ASP C 3 213 ? 170.394 126.764 119.705 1.00 200.97 201 ASP H N 1
ATOM 8176 C CA . ASP C 3 213 ? 171.471 126.471 118.763 1.00 200.97 201 ASP H CA 1
ATOM 8177 C C . ASP C 3 213 ? 170.960 125.664 117.579 1.00 200.97 201 ASP H C 1
ATOM 8178 O O . ASP C 3 213 ? 171.114 126.071 116.422 1.00 200.97 201 ASP H O 1
ATOM 8183 N N . LEU C 3 214 ? 170.335 124.518 117.853 1.00 192.48 202 LEU H N 1
ATOM 8184 C CA . LEU C 3 214 ? 169.853 123.669 116.769 1.00 192.48 202 LEU H CA 1
ATOM 8185 C C . LEU C 3 214 ? 168.595 124.247 116.133 1.00 192.48 202 LEU H C 1
ATOM 8186 O O . LEU C 3 214 ? 168.230 123.868 115.014 1.00 192.48 202 LEU H O 1
ATOM 8191 N N . ALA C 3 215 ? 167.915 125.161 116.831 1.00 190.90 203 ALA H N 1
ATOM 8192 C CA . ALA C 3 215 ? 166.876 125.952 116.183 1.00 190.90 203 ALA H CA 1
ATOM 8193 C C . ALA C 3 215 ? 167.485 126.892 115.154 1.00 190.90 203 ALA H C 1
ATOM 8194 O O . ALA C 3 215 ? 166.994 126.999 114.025 1.00 190.90 203 ALA H O 1
ATOM 8196 N N . ALA C 3 216 ? 168.570 127.575 115.527 1.00 190.07 204 ALA H N 1
ATOM 8197 C CA . ALA C 3 216 ? 169.244 128.454 114.581 1.00 190.07 204 ALA H CA 1
ATOM 8198 C C . ALA C 3 216 ? 170.016 127.655 113.540 1.00 190.07 204 ALA H C 1
ATOM 8199 O O . ALA C 3 216 ? 170.253 128.140 112.429 1.00 190.07 204 ALA H O 1
ATOM 8201 N N . LEU C 3 217 ? 170.421 126.430 113.883 1.00 190.52 205 LEU H N 1
ATOM 8202 C CA . LEU C 3 217 ? 171.121 125.582 112.923 1.00 190.52 205 LEU H CA 1
ATOM 8203 C C . LEU C 3 217 ? 170.181 125.115 111.821 1.00 190.52 205 LEU H C 1
ATOM 8204 O O . LEU C 3 217 ? 170.565 125.037 110.648 1.00 190.52 205 LEU H O 1
ATOM 8209 N N . SER C 3 218 ? 168.936 124.804 112.182 1.00 192.00 206 SER H N 1
ATOM 8210 C CA . SER C 3 218 ? 168.022 124.209 111.217 1.00 192.00 206 SER H CA 1
ATOM 8211 C C . SER C 3 218 ? 167.333 125.270 110.369 1.00 192.00 206 SER H C 1
ATOM 8212 O O . SER C 3 218 ? 166.954 125.001 109.223 1.00 192.00 206 SER H O 1
ATOM 8215 N N . THR C 3 219 ? 167.148 126.477 110.908 1.00 198.32 207 THR H N 1
ATOM 8216 C CA . THR C 3 219 ? 166.535 127.530 110.105 1.00 198.32 207 THR H CA 1
ATOM 8217 C C . THR C 3 219 ? 167.535 128.096 109.104 1.00 198.32 207 THR H C 1
ATOM 8218 O O . THR C 3 219 ? 167.147 128.693 108.097 1.00 198.32 207 THR H O 1
ATOM 8222 N N . GLU C 3 220 ? 168.832 127.921 109.366 1.00 195.75 208 GLU H N 1
ATOM 8223 C CA . GLU C 3 220 ? 169.823 128.245 108.348 1.00 195.75 208 GLU H CA 1
ATOM 8224 C C . GLU C 3 220 ? 169.959 127.105 107.350 1.00 195.75 208 GLU H C 1
ATOM 8225 O O . GLU C 3 220 ? 170.459 127.301 106.237 1.00 195.75 208 GLU H O 1
ATOM 8231 N N . HIS C 3 221 ? 169.519 125.906 107.735 1.00 193.71 209 HIS H N 1
ATOM 8232 C CA . HIS C 3 221 ? 169.518 124.788 106.801 1.00 193.71 209 HIS H CA 1
ATOM 8233 C C . HIS C 3 221 ? 168.423 124.957 105.754 1.00 193.71 209 HIS H C 1
ATOM 8234 O O . HIS C 3 221 ? 168.600 124.577 104.591 1.00 193.71 209 HIS H O 1
ATOM 8241 N N . SER C 3 222 ? 167.286 125.520 106.150 1.00 193.69 210 SER H N 1
ATOM 8242 C CA . SER C 3 222 ? 166.194 125.847 105.240 1.00 193.69 210 SER H CA 1
ATOM 8243 C C . SER C 3 222 ? 165.710 127.256 105.551 1.00 193.69 210 SER H C 1
ATOM 8244 O O . SER C 3 222 ? 164.854 127.440 106.424 1.00 193.69 210 SER H O 1
ATOM 8247 N N . GLN C 3 223 ? 166.260 128.248 104.851 1.00 196.79 211 GLN H N 1
ATOM 8248 C CA . GLN C 3 223 ? 166.005 129.648 105.191 1.00 196.79 211 GLN H CA 1
ATOM 8249 C C . GLN C 3 223 ? 164.849 130.203 104.360 1.00 196.79 211 GLN H C 1
ATOM 8250 O O . GLN C 3 223 ? 164.988 131.244 103.711 1.00 196.79 211 GLN H O 1
ATOM 8256 N N . TYR C 3 224 ? 163.736 129.453 104.322 1.00 195.80 212 TYR H N 1
ATOM 8257 C CA . TYR C 3 224 ? 162.353 129.941 104.343 1.00 195.80 212 TYR H CA 1
ATOM 8258 C C . TYR C 3 224 ? 161.403 128.754 104.422 1.00 195.80 212 TYR H C 1
ATOM 8259 O O . TYR C 3 224 ? 161.837 127.625 104.679 1.00 195.80 212 TYR H O 1
ATOM 8268 N N . LYS C 3 225 ? 160.103 129.031 104.265 1.00 196.04 213 LYS H N 1
ATOM 8269 C CA . LYS C 3 225 ? 158.970 128.104 104.283 1.00 196.04 213 LYS H CA 1
ATOM 8270 C C . LYS C 3 225 ? 158.755 127.492 105.657 1.00 196.04 213 LYS H C 1
ATOM 8271 O O . LYS C 3 225 ? 158.089 126.457 105.773 1.00 196.04 213 LYS H O 1
ATOM 8277 N N . ASP C 3 226 ? 159.304 128.102 106.704 1.00 187.26 214 ASP H N 1
ATOM 8278 C CA . ASP C 3 226 ? 159.162 127.625 108.075 1.00 187.26 214 ASP H CA 1
ATOM 8279 C C . ASP C 3 226 ? 158.778 128.801 108.968 1.00 187.26 214 ASP H C 1
ATOM 8280 O O . ASP C 3 226 ? 159.610 129.368 109.678 1.00 187.26 214 ASP H O 1
ATOM 8285 N N . TRP C 3 227 ? 157.490 129.139 108.979 1.00 160.73 215 TRP H N 1
ATOM 8286 C CA . TRP C 3 227 ? 157.043 130.175 109.899 1.00 160.73 215 TRP H CA 1
ATOM 8287 C C . TRP C 3 227 ? 156.982 129.632 111.315 1.00 160.73 215 TRP H C 1
ATOM 8288 O O . TRP C 3 227 ? 157.062 130.394 112.285 1.00 160.73 215 TRP H O 1
ATOM 8299 N N . TRP C 3 228 ? 156.811 128.312 111.439 1.00 165.11 216 TRP H N 1
ATOM 8300 C CA . TRP C 3 228 ? 156.822 127.649 112.738 1.00 165.11 216 TRP H CA 1
ATOM 8301 C C . TRP C 3 228 ? 158.158 127.829 113.443 1.00 165.11 216 TRP H C 1
ATOM 8302 O O . TRP C 3 228 ? 158.200 128.140 114.638 1.00 165.11 216 TRP H O 1
ATOM 8313 N N . TRP C 3 229 ? 159.260 127.656 112.715 1.00 174.00 217 TRP H N 1
ATOM 8314 C CA . TRP C 3 229 ? 160.570 127.883 113.309 1.00 174.00 217 TRP H CA 1
ATOM 8315 C C . TRP C 3 229 ? 160.832 129.369 113.502 1.00 174.00 217 TRP H C 1
ATOM 8316 O O . TRP C 3 229 ? 161.640 129.757 114.353 1.00 174.00 217 TRP H O 1
ATOM 8327 N N . LYS C 3 230 ? 160.150 130.216 112.728 1.00 176.74 218 LYS H N 1
ATOM 8328 C CA . LYS C 3 230 ? 160.266 131.654 112.935 1.00 176.74 218 LYS H CA 1
ATOM 8329 C C . LYS C 3 230 ? 159.598 132.079 114.235 1.00 176.74 218 LYS H C 1
ATOM 8330 O O . LYS C 3 230 ? 160.176 132.843 115.015 1.00 176.74 218 LYS H O 1
ATOM 8336 N N . VAL C 3 231 ? 158.381 131.593 114.491 1.00 173.49 219 VAL H N 1
ATOM 8337 C CA . VAL C 3 231 ? 157.688 132.018 115.699 1.00 173.49 219 VAL H CA 1
ATOM 8338 C C . VAL C 3 231 ? 158.228 131.310 116.928 1.00 173.49 219 VAL H C 1
ATOM 8339 O O . VAL C 3 231 ? 158.066 131.811 118.045 1.00 173.49 219 VAL H O 1
ATOM 8343 N N . GLN C 3 232 ? 158.876 130.159 116.757 1.00 183.78 220 GLN H N 1
ATOM 8344 C CA . GLN C 3 232 ? 159.362 129.426 117.916 1.00 183.78 220 GLN H CA 1
ATOM 8345 C C . GLN C 3 232 ? 160.616 130.055 118.501 1.00 183.78 220 GLN H C 1
ATOM 8346 O O . GLN C 3 232 ? 160.745 130.133 119.726 1.00 183.78 220 GLN H O 1
ATOM 8352 N N . ILE C 3 233 ? 161.533 130.515 117.646 1.00 188.26 221 ILE H N 1
ATOM 8353 C CA . ILE C 3 233 ? 162.740 131.185 118.121 1.00 188.26 221 ILE H CA 1
ATOM 8354 C C . ILE C 3 233 ? 162.382 132.493 118.817 1.00 188.26 221 ILE H C 1
ATOM 8355 O O . ILE C 3 233 ? 162.982 132.857 119.838 1.00 188.26 221 ILE H O 1
ATOM 8360 N N . GLY C 3 234 ? 161.358 133.187 118.314 1.00 190.39 222 GLY H N 1
ATOM 8361 C CA . GLY C 3 234 ? 160.822 134.332 119.028 1.00 190.39 222 GLY H CA 1
ATOM 8362 C C . GLY C 3 234 ? 160.184 133.958 120.351 1.00 190.39 222 GLY H C 1
ATOM 8363 O O . GLY C 3 234 ? 160.232 134.736 121.308 1.00 190.39 222 GLY H O 1
ATOM 8364 N N . LYS C 3 235 ? 159.581 132.769 120.426 1.00 184.83 223 LYS H N 1
ATOM 8365 C CA . LYS C 3 235 ? 159.091 132.278 121.709 1.00 184.83 223 LYS H CA 1
ATOM 8366 C C . LYS C 3 235 ? 160.239 131.945 122.651 1.00 184.83 223 LYS H C 1
ATOM 8367 O O . LYS C 3 235 ? 160.104 132.119 123.867 1.00 184.83 223 LYS H O 1
ATOM 8373 N N . CYS C 3 236 ? 161.364 131.459 122.114 1.00 200.17 224 CYS H N 1
ATOM 8374 C CA . CYS C 3 236 ? 162.552 131.259 122.941 1.00 200.17 224 CYS H CA 1
ATOM 8375 C C . CYS C 3 236 ? 163.109 132.583 123.443 1.00 200.17 224 CYS H C 1
ATOM 8376 O O . CYS C 3 236 ? 163.613 132.664 124.569 1.00 200.17 224 CYS H O 1
ATOM 8379 N N . TYR C 3 237 ? 163.028 133.630 122.621 1.00 210.22 225 TYR H N 1
ATOM 8380 C CA . TYR C 3 237 ? 163.539 134.929 123.036 1.00 210.22 225 TYR H CA 1
ATOM 8381 C C . TYR C 3 237 ? 162.637 135.567 124.081 1.00 210.22 225 TYR H C 1
ATOM 8382 O O . TYR C 3 237 ? 163.119 136.256 124.988 1.00 210.22 225 TYR H O 1
ATOM 8391 N N . TYR C 3 238 ? 161.326 135.343 123.979 1.00 200.37 226 TYR H N 1
ATOM 8392 C CA . TYR C 3 238 ? 160.425 135.857 125.002 1.00 200.37 226 TYR H CA 1
ATOM 8393 C C . TYR C 3 238 ? 160.497 135.022 126.275 1.00 200.37 226 TYR H C 1
ATOM 8394 O O . TYR C 3 238 ? 160.224 135.533 127.369 1.00 200.37 226 TYR H O 1
ATOM 8403 N N . ARG C 3 239 ? 160.886 133.749 126.156 1.00 200.97 227 ARG H N 1
ATOM 8404 C CA . ARG C 3 239 ? 161.007 132.889 127.329 1.00 200.97 227 ARG H CA 1
ATOM 8405 C C . ARG C 3 239 ? 162.141 133.336 128.240 1.00 200.97 227 ARG H C 1
ATOM 8406 O O . ARG C 3 239 ? 162.069 133.142 129.458 1.00 200.97 227 ARG H O 1
ATOM 8414 N N . LEU C 3 240 ? 163.183 133.945 127.675 1.00 211.36 228 LEU H N 1
ATOM 8415 C CA . LEU C 3 240 ? 164.300 134.418 128.481 1.00 211.36 228 LEU H CA 1
ATOM 8416 C C . LEU C 3 240 ? 164.106 135.862 128.924 1.00 211.36 228 LEU H C 1
ATOM 8417 O O . LEU C 3 240 ? 164.272 136.182 130.106 1.00 211.36 228 LEU H O 1
ATOM 8422 N N . GLY C 3 241 ? 163.746 136.739 127.993 1.00 213.81 229 GLY H N 1
ATOM 8423 C CA . GLY C 3 241 ? 163.697 138.170 128.238 1.00 213.81 229 GLY H CA 1
ATOM 8424 C C . GLY C 3 241 ? 164.205 139.011 127.088 1.00 213.81 229 GLY H C 1
ATOM 8425 O O . GLY C 3 241 ? 164.270 140.240 127.226 1.00 213.81 229 GLY H O 1
ATOM 8426 N N . MET C 3 242 ? 164.577 138.410 125.959 1.00 224.18 230 MET H N 1
ATOM 8427 C CA . MET C 3 242 ? 164.955 139.155 124.762 1.00 224.18 230 MET H CA 1
ATOM 8428 C C . MET C 3 242 ? 163.680 139.705 124.145 1.00 224.18 230 MET H C 1
ATOM 8429 O O . MET C 3 242 ? 163.096 139.085 123.254 1.00 224.18 230 MET H O 1
ATOM 8434 N N . TYR C 3 243 ? 163.235 140.865 124.633 1.00 203.25 231 TYR H N 1
ATOM 8435 C CA . TYR C 3 243 ? 161.968 141.429 124.179 1.00 203.25 231 TYR H CA 1
ATOM 8436 C C . TYR C 3 243 ? 162.054 141.884 122.729 1.00 203.25 231 TYR H C 1
ATOM 8437 O O . TYR C 3 243 ? 161.308 141.395 121.874 1.00 203.25 231 TYR H O 1
ATOM 8446 N N . ARG C 3 244 ? 162.987 142.794 122.435 1.00 215.03 232 ARG H N 1
ATOM 8447 C CA . ARG C 3 244 ? 163.056 143.427 121.120 1.00 215.03 232 ARG H CA 1
ATOM 8448 C C . ARG C 3 244 ? 163.477 142.436 120.040 1.00 215.03 232 ARG H C 1
ATOM 8449 O O . ARG C 3 244 ? 162.934 142.456 118.927 1.00 215.03 232 ARG H O 1
ATOM 8457 N N . GLU C 3 245 ? 164.418 141.543 120.361 1.00 222.02 233 GLU H N 1
ATOM 8458 C CA . GLU C 3 245 ? 164.845 140.512 119.422 1.00 222.02 233 GLU H CA 1
ATOM 8459 C C . GLU C 3 245 ? 163.726 139.532 119.093 1.00 222.02 233 GLU H C 1
ATOM 8460 O O . GLU C 3 245 ? 163.682 139.007 117.976 1.00 222.02 233 GLU H O 1
ATOM 8466 N N . ALA C 3 246 ? 162.814 139.292 120.033 1.00 208.00 234 ALA H N 1
ATOM 8467 C CA . ALA C 3 246 ? 161.593 138.573 119.698 1.00 208.00 234 ALA H CA 1
ATOM 8468 C C . ALA C 3 246 ? 160.657 139.444 118.874 1.00 208.00 234 ALA H C 1
ATOM 8469 O O . ALA C 3 246 ? 159.995 138.953 117.952 1.00 208.00 234 ALA H O 1
ATOM 8471 N N . GLU C 3 247 ? 160.595 140.743 119.194 1.00 200.42 235 GLU H N 1
ATOM 8472 C CA . GLU C 3 247 ? 159.652 141.642 118.536 1.00 200.42 235 GLU H CA 1
ATOM 8473 C C . GLU C 3 247 ? 159.992 141.858 117.069 1.00 200.42 235 GLU H C 1
ATOM 8474 O O . GLU C 3 247 ? 159.102 142.162 116.272 1.00 200.42 235 GLU H O 1
ATOM 8480 N N . LYS C 3 248 ? 161.256 141.710 116.692 1.00 198.43 236 LYS H N 1
ATOM 8481 C CA . LYS C 3 248 ? 161.613 141.731 115.283 1.00 198.43 236 LYS H CA 1
ATOM 8482 C C . LYS C 3 248 ? 161.478 140.354 114.640 1.00 198.43 236 LYS H C 1
ATOM 8483 O O . LYS C 3 248 ? 161.377 140.259 113.411 1.00 198.43 236 LYS H O 1
ATOM 8489 N N . GLN C 3 249 ? 161.399 139.292 115.441 1.00 189.86 237 GLN H N 1
ATOM 8490 C CA . GLN C 3 249 ? 161.474 137.947 114.883 1.00 189.86 237 GLN H CA 1
ATOM 8491 C C . GLN C 3 249 ? 160.141 137.491 114.295 1.00 189.86 237 GLN H C 1
ATOM 8492 O O . GLN C 3 249 ? 160.040 137.239 113.090 1.00 189.86 237 GLN H O 1
ATOM 8498 N N . PHE C 3 250 ? 159.105 137.381 115.124 1.00 186.93 238 PHE H N 1
ATOM 8499 C CA . PHE C 3 250 ? 157.863 136.804 114.626 1.00 186.93 238 PHE H CA 1
ATOM 8500 C C . PHE C 3 250 ? 156.941 137.821 113.973 1.00 186.93 238 PHE H C 1
ATOM 8501 O O . PHE C 3 250 ? 155.838 137.448 113.561 1.00 186.93 238 PHE H O 1
ATOM 8509 N N . LYS C 3 251 ? 157.348 139.087 113.871 1.00 178.99 239 LYS H N 1
ATOM 8510 C CA . LYS C 3 251 ? 156.624 139.995 112.992 1.00 178.99 239 LYS H CA 1
ATOM 8511 C C . LYS C 3 251 ? 156.804 139.591 111.538 1.00 178.99 239 LYS H C 1
ATOM 8512 O O . LYS C 3 251 ? 155.875 139.718 110.735 1.00 178.99 239 LYS H O 1
ATOM 8518 N N . SER C 3 252 ? 157.991 139.083 111.192 1.00 180.19 240 SER H N 1
ATOM 8519 C CA . SER C 3 252 ? 158.267 138.666 109.820 1.00 180.19 240 SER H CA 1
ATOM 8520 C C . SER C 3 252 ? 157.453 137.439 109.437 1.00 180.19 240 SER H C 1
ATOM 8521 O O . SER C 3 252 ? 157.085 137.267 108.269 1.00 180.19 240 SER H O 1
ATOM 8524 N N . ALA C 3 253 ? 157.170 136.570 110.407 1.00 173.58 241 ALA H N 1
ATOM 8525 C CA . ALA C 3 253 ? 156.361 135.394 110.120 1.00 173.58 241 ALA H CA 1
ATOM 8526 C C . ALA C 3 253 ? 154.902 135.760 109.900 1.00 173.58 241 ALA H C 1
ATOM 8527 O O . ALA C 3 253 ? 154.202 135.076 109.144 1.00 173.58 241 ALA H O 1
ATOM 8529 N N . LEU C 3 254 ? 154.426 136.828 110.543 1.00 168.19 242 LEU H N 1
ATOM 8530 C CA . LEU C 3 254 ? 153.036 137.229 110.363 1.00 168.19 242 LEU H CA 1
ATOM 8531 C C . LEU C 3 254 ? 152.817 137.842 108.987 1.00 168.19 242 LEU H C 1
ATOM 8532 O O . LEU C 3 254 ? 151.731 137.713 108.409 1.00 168.19 242 LEU H O 1
ATOM 8537 N N . LYS C 3 255 ? 153.851 138.458 108.415 1.00 171.58 243 LYS H N 1
ATOM 8538 C CA . LYS C 3 255 ? 153.751 139.051 107.086 1.00 171.58 243 LYS H CA 1
ATOM 8539 C C . LYS C 3 255 ? 153.715 138.013 105.967 1.00 171.58 243 LYS H C 1
ATOM 8540 O O . LYS C 3 255 ? 153.562 138.388 104.800 1.00 171.58 243 LYS H O 1
ATOM 8546 N N . GLN C 3 256 ? 153.858 136.728 106.289 1.00 170.28 244 GLN H N 1
ATOM 8547 C CA . GLN C 3 256 ? 153.698 135.662 105.318 1.00 170.28 244 GLN H CA 1
ATOM 8548 C C . GLN C 3 256 ? 152.521 134.745 105.611 1.00 170.28 244 GLN H C 1
ATOM 8549 O O . GLN C 3 256 ? 151.978 134.155 104.671 1.00 170.28 244 GLN H O 1
ATOM 8555 N N . GLN C 3 257 ? 152.094 134.622 106.866 1.00 160.50 245 GLN H N 1
ATOM 8556 C CA . GLN C 3 257 ? 151.130 133.592 107.224 1.00 160.50 245 GLN H CA 1
ATOM 8557 C C . GLN C 3 257 ? 150.093 134.170 108.174 1.00 160.50 245 GLN H C 1
ATOM 8558 O O . GLN C 3 257 ? 150.420 135.003 109.023 1.00 160.50 245 GLN H O 1
ATOM 8564 N N . GLU C 3 258 ? 148.849 133.721 108.021 1.00 154.34 246 GLU H N 1
ATOM 8565 C CA . GLU C 3 258 ? 147.734 134.155 108.856 1.00 154.34 246 GLU H CA 1
ATOM 8566 C C . GLU C 3 258 ? 147.401 133.042 109.842 1.00 154.34 246 GLU H C 1
ATOM 8567 O O . GLU C 3 258 ? 146.708 132.083 109.491 1.00 154.34 246 GLU H O 1
ATOM 8573 N N . MET C 3 259 ? 147.886 133.168 111.076 1.00 147.62 247 MET H N 1
ATOM 8574 C CA . MET C 3 259 ? 147.653 132.158 112.099 1.00 147.62 247 MET H CA 1
ATOM 8575 C C . MET C 3 259 ? 147.227 132.839 113.389 1.00 147.62 247 MET H C 1
ATOM 8576 O O . MET C 3 259 ? 147.764 133.889 113.746 1.00 147.62 247 MET H O 1
ATOM 8581 N N . VAL C 3 260 ? 146.273 132.218 114.088 1.00 134.92 248 VAL H N 1
ATOM 8582 C CA . VAL C 3 260 ? 145.613 132.859 115.223 1.00 134.92 248 VAL H CA 1
ATOM 8583 C C . VAL C 3 260 ? 146.564 132.992 116.405 1.00 134.92 248 VAL H C 1
ATOM 8584 O O . VAL C 3 260 ? 146.522 133.983 117.143 1.00 134.92 248 VAL H O 1
ATOM 8588 N N . ASP C 3 261 ? 147.436 132.005 116.602 1.00 147.44 249 ASP H N 1
ATOM 8589 C CA . ASP C 3 261 ? 148.353 132.035 117.733 1.00 147.44 249 ASP H CA 1
ATOM 8590 C C . ASP C 3 261 ? 149.444 133.086 117.577 1.00 147.44 249 ASP H C 1
ATOM 8591 O O . ASP C 3 261 ? 149.966 133.570 118.588 1.00 147.44 249 ASP H O 1
ATOM 8596 N N . THR C 3 262 ? 149.801 133.443 116.341 1.00 151.18 250 THR H N 1
ATOM 8597 C CA . THR C 3 262 ? 150.801 134.485 116.133 1.00 151.18 250 THR H CA 1
ATOM 8598 C C . THR C 3 262 ? 150.266 135.849 116.540 1.00 151.18 250 THR H C 1
ATOM 8599 O O . THR C 3 262 ? 151.020 136.693 117.034 1.00 151.18 250 THR H O 1
ATOM 8603 N N . PHE C 3 263 ? 148.966 136.080 116.344 1.00 143.50 251 PHE H N 1
ATOM 8604 C CA . PHE C 3 263 ? 148.343 137.279 116.889 1.00 143.50 251 PHE H CA 1
ATOM 8605 C C . PHE C 3 263 ? 148.348 137.261 118.409 1.00 143.50 251 PHE H C 1
ATOM 8606 O O . PHE C 3 263 ? 148.403 138.319 119.041 1.00 143.50 251 PHE H O 1
ATOM 8614 N N . LEU C 3 264 ? 148.307 136.077 119.012 1.00 144.56 252 LEU H N 1
ATOM 8615 C CA . LEU C 3 264 ? 148.520 135.958 120.445 1.00 144.56 252 LEU H CA 1
ATOM 8616 C C . LEU C 3 264 ? 149.995 135.950 120.818 1.00 144.56 252 LEU H C 1
ATOM 8617 O O . LEU C 3 264 ? 150.315 135.810 122.001 1.00 144.56 252 LEU H O 1
ATOM 8622 N N . TYR C 3 265 ? 150.896 136.084 119.849 1.00 159.54 253 TYR H N 1
ATOM 8623 C CA . TYR C 3 265 ? 152.320 136.205 120.129 1.00 159.54 253 TYR H CA 1
ATOM 8624 C C . TYR C 3 265 ? 152.832 137.629 119.973 1.00 159.54 253 TYR H C 1
ATOM 8625 O O . TYR C 3 265 ? 153.626 138.089 120.798 1.00 159.54 253 TYR H O 1
ATOM 8634 N N . LEU C 3 266 ? 152.403 138.332 118.921 1.00 164.80 254 LEU H N 1
ATOM 8635 C CA . LEU C 3 266 ? 152.735 139.745 118.778 1.00 164.80 254 LEU H CA 1
ATOM 8636 C C . LEU C 3 266 ? 152.065 140.571 119.866 1.00 164.80 254 LEU H C 1
ATOM 8637 O O . LEU C 3 266 ? 152.689 141.441 120.482 1.00 164.80 254 LEU H O 1
ATOM 8642 N N . ALA C 3 267 ? 150.788 140.307 120.123 1.00 165.38 255 ALA H N 1
ATOM 8643 C CA . ALA C 3 267 ? 150.052 141.049 121.133 1.00 165.38 255 ALA H CA 1
ATOM 8644 C C . ALA C 3 267 ? 150.202 140.465 122.527 1.00 165.38 255 ALA H C 1
ATOM 8645 O O . ALA C 3 267 ? 149.398 140.785 123.410 1.00 165.38 255 ALA H O 1
ATOM 8647 N N . LYS C 3 268 ? 151.194 139.609 122.750 1.00 172.95 256 LYS H N 1
ATOM 8648 C CA . LYS C 3 268 ? 151.567 139.246 124.107 1.00 172.95 256 LYS H CA 1
ATOM 8649 C C . LYS C 3 268 ? 152.828 139.980 124.541 1.00 172.95 256 LYS H C 1
ATOM 8650 O O . LYS C 3 268 ? 152.936 140.413 125.692 1.00 172.95 256 LYS H O 1
ATOM 8656 N N . VAL C 3 269 ? 153.785 140.130 123.626 1.00 182.12 257 VAL H N 1
ATOM 8657 C CA . VAL C 3 269 ? 155.029 140.799 123.980 1.00 182.12 257 VAL H CA 1
ATOM 8658 C C . VAL C 3 269 ? 154.827 142.306 124.076 1.00 182.12 257 VAL H C 1
ATOM 8659 O O . VAL C 3 269 ? 155.559 142.986 124.804 1.00 182.12 257 VAL H O 1
ATOM 8663 N N . TYR C 3 270 ? 153.833 142.851 123.374 1.00 178.91 258 TYR H N 1
ATOM 8664 C CA . TYR C 3 270 ? 153.655 144.297 123.358 1.00 178.91 258 TYR H CA 1
ATOM 8665 C C . TYR C 3 270 ? 152.994 144.778 124.640 1.00 178.91 258 TYR H C 1
ATOM 8666 O O . TYR C 3 270 ? 153.261 145.892 125.105 1.00 178.91 258 TYR H O 1
ATOM 8675 N N . VAL C 3 271 ? 152.126 143.953 125.225 1.00 184.21 259 VAL H N 1
ATOM 8676 C CA . VAL C 3 271 ? 151.497 144.313 126.492 1.00 184.21 259 VAL H CA 1
ATOM 8677 C C . VAL C 3 271 ? 152.515 144.228 127.624 1.00 184.21 259 VAL H C 1
ATOM 8678 O O . VAL C 3 271 ? 152.516 145.055 128.545 1.00 184.21 259 VAL H O 1
ATOM 8682 N N . SER C 3 272 ? 153.431 143.258 127.548 1.00 190.85 260 SER H N 1
ATOM 8683 C CA . SER C 3 272 ? 154.503 143.186 128.537 1.00 190.85 260 SER H CA 1
ATOM 8684 C C . SER C 3 272 ? 155.545 144.271 128.294 1.00 190.85 260 SER H C 1
ATOM 8685 O O . SER C 3 272 ? 156.330 144.601 129.190 1.00 190.85 260 SER H O 1
ATOM 8688 N N . LEU C 3 273 ? 155.567 144.835 127.089 1.00 187.12 261 LEU H N 1
ATOM 8689 C CA . LEU C 3 273 ? 156.329 146.040 126.796 1.00 187.12 261 LEU H CA 1
ATOM 8690 C C . LEU C 3 273 ? 155.562 147.310 127.161 1.00 187.12 261 LEU H C 1
ATOM 8691 O O . LEU C 3 273 ? 156.086 148.412 126.965 1.00 187.12 261 LEU H O 1
ATOM 8696 N N . ASP C 3 274 ? 154.338 147.161 127.686 1.00 183.11 262 ASP H N 1
ATOM 8697 C CA . ASP C 3 274 ? 153.503 148.235 128.240 1.00 183.11 262 ASP H CA 1
ATOM 8698 C C . ASP C 3 274 ? 153.174 149.311 127.200 1.00 183.11 262 ASP H C 1
ATOM 8699 O O . ASP C 3 274 ? 153.540 150.480 127.332 1.00 183.11 262 ASP H O 1
ATOM 8704 N N . GLN C 3 275 ? 152.464 148.889 126.156 1.00 176.58 263 GLN H N 1
ATOM 8705 C CA . GLN C 3 275 ? 151.900 149.791 125.152 1.00 176.58 263 GLN H CA 1
ATOM 8706 C C . GLN C 3 275 ? 150.476 149.346 124.846 1.00 176.58 263 GLN H C 1
ATOM 8707 O O . GLN C 3 275 ? 150.247 148.525 123.950 1.00 176.58 263 GLN H O 1
ATOM 8713 N N . PRO C 3 276 ? 149.490 149.875 125.580 1.00 167.68 264 PRO H N 1
ATOM 8714 C CA . PRO C 3 276 ? 148.109 149.387 125.416 1.00 167.68 264 PRO H CA 1
ATOM 8715 C C . PRO C 3 276 ? 147.447 149.776 124.104 1.00 167.68 264 PRO H C 1
ATOM 8716 O O . PRO C 3 276 ? 146.388 149.227 123.778 1.00 167.68 264 PRO H O 1
ATOM 8720 N N . VAL C 3 277 ? 148.021 150.708 123.342 1.00 165.13 265 VAL H N 1
ATOM 8721 C CA . VAL C 3 277 ? 147.410 151.065 122.064 1.00 165.13 265 VAL H CA 1
ATOM 8722 C C . VAL C 3 277 ? 147.996 150.219 120.938 1.00 165.13 265 VAL H C 1
ATOM 8723 O O . VAL C 3 277 ? 147.386 150.070 119.872 1.00 165.13 265 VAL H O 1
ATOM 8727 N N . THR C 3 278 ? 149.176 149.630 121.157 1.00 165.90 266 THR H N 1
ATOM 8728 C CA . THR C 3 278 ? 149.738 148.742 120.145 1.00 165.90 266 THR H CA 1
ATOM 8729 C C . THR C 3 278 ? 149.113 147.358 120.224 1.00 165.90 266 THR H C 1
ATOM 8730 O O . THR C 3 278 ? 149.222 146.562 119.284 1.00 165.90 266 THR H O 1
ATOM 8734 N N . ALA C 3 279 ? 148.467 147.045 121.344 1.00 155.25 267 ALA H N 1
ATOM 8735 C CA . ALA C 3 279 ? 147.714 145.802 121.424 1.00 155.25 267 ALA H CA 1
ATOM 8736 C C . ALA C 3 279 ? 146.408 145.903 120.647 1.00 155.25 267 ALA H C 1
ATOM 8737 O O . ALA C 3 279 ? 145.879 144.891 120.175 1.00 155.25 267 ALA H O 1
ATOM 8739 N N . LEU C 3 280 ? 145.875 147.119 120.502 1.00 149.06 268 LEU H N 1
ATOM 8740 C CA . LEU C 3 280 ? 144.567 147.294 119.876 1.00 149.06 268 LEU H CA 1
ATOM 8741 C C . LEU C 3 280 ? 144.590 147.017 118.382 1.00 149.06 268 LEU H C 1
ATOM 8742 O O . LEU C 3 280 ? 143.606 146.511 117.833 1.00 149.06 268 LEU H O 1
ATOM 8747 N N . ASN C 3 281 ? 145.687 147.358 117.703 1.00 154.51 269 ASN H N 1
ATOM 8748 C CA . ASN C 3 281 ? 145.717 147.249 116.247 1.00 154.51 269 ASN H CA 1
ATOM 8749 C C . ASN C 3 281 ? 145.730 145.800 115.777 1.00 154.51 269 ASN H C 1
ATOM 8750 O O . ASN C 3 281 ? 145.086 145.456 114.781 1.00 154.51 269 ASN H O 1
ATOM 8755 N N . LEU C 3 282 ? 146.468 144.939 116.483 1.00 148.52 270 LEU H N 1
ATOM 8756 C CA . LEU C 3 282 ? 146.462 143.518 116.153 1.00 148.52 270 LEU H CA 1
ATOM 8757 C C . LEU C 3 282 ? 145.108 142.894 116.445 1.00 148.52 270 LEU H C 1
ATOM 8758 O O . LEU C 3 282 ? 144.640 142.028 115.699 1.00 148.52 270 LEU H O 1
ATOM 8763 N N . PHE C 3 283 ? 144.455 143.339 117.514 1.00 140.51 271 PHE H N 1
ATOM 8764 C CA . PHE C 3 283 ? 143.164 142.783 117.885 1.00 140.51 271 PHE H CA 1
ATOM 8765 C C . PHE C 3 283 ? 142.014 143.357 117.071 1.00 140.51 271 PHE H C 1
ATOM 8766 O O . PHE C 3 283 ? 140.863 142.976 117.305 1.00 140.51 271 PHE H O 1
ATOM 8774 N N . LYS C 3 284 ? 142.287 144.265 116.134 1.00 149.78 272 LYS H N 1
ATOM 8775 C CA . LYS C 3 284 ? 141.333 144.589 115.088 1.00 149.78 272 LYS H CA 1
ATOM 8776 C C . LYS C 3 284 ? 141.857 144.277 113.696 1.00 149.78 272 LYS H C 1
ATOM 8777 O O . LYS C 3 284 ? 141.103 144.410 112.727 1.00 149.78 272 LYS H O 1
ATOM 8783 N N . GLN C 3 285 ? 143.124 143.877 113.568 1.00 149.46 273 GLN H N 1
ATOM 8784 C CA . GLN C 3 285 ? 143.612 143.368 112.290 1.00 149.46 273 GLN H CA 1
ATOM 8785 C C . GLN C 3 285 ? 143.125 141.947 112.051 1.00 149.46 273 GLN H C 1
ATOM 8786 O O . GLN C 3 285 ? 142.347 141.688 111.127 1.00 149.46 273 GLN H O 1
ATOM 8792 N N . GLY C 3 286 ? 143.559 141.014 112.901 1.00 142.27 274 GLY H N 1
ATOM 8793 C CA . GLY C 3 286 ? 143.241 139.612 112.715 1.00 142.27 274 GLY H CA 1
ATOM 8794 C C . GLY C 3 286 ? 141.797 139.272 112.983 1.00 142.27 274 GLY H C 1
ATOM 8795 O O . GLY C 3 286 ? 141.337 138.205 112.568 1.00 142.27 274 GLY H O 1
ATOM 8796 N N . LEU C 3 287 ? 141.068 140.159 113.659 1.00 142.24 275 LEU H N 1
ATOM 8797 C CA . LEU C 3 287 ? 139.644 139.959 113.870 1.00 142.24 275 LEU H CA 1
ATOM 8798 C C . LEU C 3 287 ? 138.841 140.077 112.583 1.00 142.24 275 LEU H C 1
ATOM 8799 O O . LEU C 3 287 ? 137.715 139.574 112.529 1.00 142.24 275 LEU H O 1
ATOM 8804 N N . ASP C 3 288 ? 139.389 140.712 111.548 1.00 151.27 276 ASP H N 1
ATOM 8805 C CA . ASP C 3 288 ? 138.719 140.829 110.263 1.00 151.27 276 ASP H CA 1
ATOM 8806 C C . ASP C 3 288 ? 139.278 139.881 109.210 1.00 151.27 276 ASP H C 1
ATOM 8807 O O . ASP C 3 288 ? 138.812 139.904 108.067 1.00 151.27 276 ASP H O 1
ATOM 8812 N N . LYS C 3 289 ? 140.262 139.054 109.558 1.00 145.06 277 LYS H N 1
ATOM 8813 C CA . LYS C 3 289 ? 140.622 137.916 108.722 1.00 145.06 277 LYS H CA 1
ATOM 8814 C C . LYS C 3 289 ? 140.125 136.607 109.309 1.00 145.06 277 LYS H C 1
ATOM 8815 O O . LYS C 3 289 ? 139.836 135.665 108.563 1.00 145.06 277 LYS H O 1
ATOM 8821 N N . PHE C 3 290 ? 140.025 136.534 110.636 1.00 131.98 278 PHE H N 1
ATOM 8822 C CA . PHE C 3 290 ? 139.380 135.437 111.346 1.00 131.98 278 PHE H CA 1
ATOM 8823 C C . PHE C 3 290 ? 138.146 136.016 112.022 1.00 131.98 278 PHE H C 1
ATOM 8824 O O . PHE C 3 290 ? 138.198 136.384 113.203 1.00 131.98 278 PHE H O 1
ATOM 8832 N N . PRO C 3 291 ? 137.022 136.134 111.322 1.00 132.68 279 PRO H N 1
ATOM 8833 C CA . PRO C 3 291 ? 135.873 136.850 111.885 1.00 132.68 279 PRO H CA 1
ATOM 8834 C C . PRO C 3 291 ? 135.140 136.036 112.939 1.00 132.68 279 PRO H C 1
ATOM 8835 O O . PRO C 3 291 ? 134.939 134.828 112.797 1.00 132.68 279 PRO H O 1
ATOM 8839 N N . GLY C 3 292 ? 134.747 136.717 114.014 1.00 120.41 280 GLY H N 1
ATOM 8840 C CA . GLY C 3 292 ? 134.013 136.072 115.085 1.00 120.41 280 GLY H CA 1
ATOM 8841 C C . GLY C 3 292 ? 134.820 135.110 115.921 1.00 120.41 280 GLY H C 1
ATOM 8842 O O . GLY C 3 292 ? 134.237 134.280 116.621 1.00 120.41 280 GLY H O 1
ATOM 8843 N N . GLU C 3 293 ? 136.147 135.198 115.867 1.00 122.51 281 GLU H N 1
ATOM 8844 C CA . GLU C 3 293 ? 137.006 134.244 116.552 1.00 122.51 281 GLU H CA 1
ATOM 8845 C C . GLU C 3 293 ? 136.951 134.485 118.060 1.00 122.51 281 GLU H C 1
ATOM 8846 O O . GLU C 3 293 ? 136.808 135.617 118.527 1.00 122.51 281 GLU H O 1
ATOM 8852 N N . VAL C 3 294 ? 137.072 133.404 118.826 1.00 111.97 282 VAL H N 1
ATOM 8853 C CA . VAL C 3 294 ? 136.754 133.462 120.249 1.00 111.97 282 VAL H CA 1
ATOM 8854 C C . VAL C 3 294 ? 137.920 134.021 121.050 1.00 111.97 282 VAL H C 1
ATOM 8855 O O . VAL C 3 294 ? 137.775 135.025 121.755 1.00 111.97 282 VAL H O 1
ATOM 8859 N N . THR C 3 295 ? 139.085 133.371 120.972 1.00 114.25 283 THR H N 1
ATOM 8860 C CA . THR C 3 295 ? 140.168 133.712 121.890 1.00 114.25 283 THR H CA 1
ATOM 8861 C C . THR C 3 295 ? 140.813 135.056 121.573 1.00 114.25 283 THR H C 1
ATOM 8862 O O . THR C 3 295 ? 141.479 135.624 122.444 1.00 114.25 283 THR H O 1
ATOM 8866 N N . LEU C 3 296 ? 140.629 135.578 120.359 1.00 119.92 284 LEU H N 1
ATOM 8867 C CA . LEU C 3 296 ? 140.999 136.964 120.103 1.00 119.92 284 LEU H CA 1
ATOM 8868 C C . LEU C 3 296 ? 140.096 137.912 120.874 1.00 119.92 284 LEU H C 1
ATOM 8869 O O . LEU C 3 296 ? 140.575 138.857 121.509 1.00 119.92 284 LEU H O 1
ATOM 8874 N N . LEU C 3 297 ? 138.790 137.655 120.850 1.00 117.54 285 LEU H N 1
ATOM 8875 C CA . LEU C 3 297 ? 137.822 138.488 121.548 1.00 117.54 285 LEU H CA 1
ATOM 8876 C C . LEU C 3 297 ? 137.924 138.384 123.063 1.00 117.54 285 LEU H C 1
ATOM 8877 O O . LEU C 3 297 ? 137.390 139.250 123.762 1.00 117.54 285 LEU H O 1
ATOM 8882 N N . CYS C 3 298 ? 138.588 137.357 123.587 1.00 128.38 286 CYS H N 1
ATOM 8883 C CA . CYS C 3 298 ? 138.908 137.312 125.005 1.00 128.38 286 CYS H CA 1
ATOM 8884 C C . CYS C 3 298 ? 140.209 138.033 125.316 1.00 128.38 286 CYS H C 1
ATOM 8885 O O . CYS C 3 298 ? 140.357 138.587 126.410 1.00 128.38 286 CYS H O 1
ATOM 8888 N N . GLY C 3 299 ? 141.149 138.055 124.371 1.00 131.11 287 GLY H N 1
ATOM 8889 C CA . GLY C 3 299 ? 142.391 138.770 124.598 1.00 131.11 287 GLY H CA 1
ATOM 8890 C C . GLY C 3 299 ? 142.228 140.276 124.580 1.00 131.11 287 GLY H C 1
ATOM 8891 O O . GLY C 3 299 ? 143.000 140.994 125.220 1.00 131.11 287 GLY H O 1
ATOM 8892 N N . ILE C 3 300 ? 141.228 140.777 123.854 1.00 130.37 288 ILE H N 1
ATOM 8893 C CA . ILE C 3 300 ? 141.041 142.220 123.788 1.00 130.37 288 ILE H CA 1
ATOM 8894 C C . ILE C 3 300 ? 140.327 142.732 125.037 1.00 130.37 288 ILE H C 1
ATOM 8895 O O . ILE C 3 300 ? 140.655 143.811 125.541 1.00 130.37 288 ILE H O 1
ATOM 8900 N N . ALA C 3 301 ? 139.405 141.962 125.602 1.00 130.25 289 ALA H N 1
ATOM 8901 C CA . ALA C 3 301 ? 138.718 142.384 126.810 1.00 130.25 289 ALA H CA 1
ATOM 8902 C C . ALA C 3 301 ? 139.506 142.074 128.072 1.00 130.25 289 ALA H C 1
ATOM 8903 O O . ALA C 3 301 ? 139.019 142.350 129.171 1.00 130.25 289 ALA H O 1
ATOM 8905 N N . ARG C 3 302 ? 140.703 141.506 127.943 1.00 136.58 290 ARG H N 1
ATOM 8906 C CA . ARG C 3 302 ? 141.551 141.239 129.096 1.00 136.58 290 ARG H CA 1
ATOM 8907 C C . ARG C 3 302 ? 142.543 142.358 129.359 1.00 136.58 290 ARG H C 1
ATOM 8908 O O . ARG C 3 302 ? 142.997 142.517 130.498 1.00 136.58 290 ARG H O 1
ATOM 8916 N N . ILE C 3 303 ? 142.898 143.131 128.332 1.00 139.90 291 ILE H N 1
ATOM 8917 C CA . ILE C 3 303 ? 143.761 144.284 128.553 1.00 139.90 291 ILE H CA 1
ATOM 8918 C C . ILE C 3 303 ? 142.936 145.503 128.933 1.00 139.90 291 ILE H C 1
ATOM 8919 O O . ILE C 3 303 ? 143.465 146.471 129.491 1.00 139.90 291 ILE H O 1
ATOM 8924 N N . TYR C 3 304 ? 141.634 145.481 128.645 1.00 141.22 292 TYR H N 1
ATOM 8925 C CA . TYR C 3 304 ? 140.771 146.580 129.054 1.00 141.22 292 TYR H CA 1
ATOM 8926 C C . TYR C 3 304 ? 140.491 146.536 130.546 1.00 141.22 292 TYR H C 1
ATOM 8927 O O . TYR C 3 304 ? 140.309 147.583 131.174 1.00 141.22 292 TYR H O 1
ATOM 8936 N N . GLU C 3 305 ? 140.453 145.339 131.127 1.00 147.70 293 GLU H N 1
ATOM 8937 C CA . GLU C 3 305 ? 140.358 145.204 132.571 1.00 147.70 293 GLU H CA 1
ATOM 8938 C C . GLU C 3 305 ? 141.674 145.506 133.270 1.00 147.70 293 GLU H C 1
ATOM 8939 O O . GLU C 3 305 ? 141.676 145.713 134.487 1.00 147.70 293 GLU H O 1
ATOM 8945 N N . GLU C 3 306 ? 142.785 145.533 132.534 1.00 155.42 294 GLU H N 1
ATOM 8946 C CA . GLU C 3 306 ? 144.054 145.924 133.130 1.00 155.42 294 GLU H CA 1
ATOM 8947 C C . GLU C 3 306 ? 144.108 147.427 133.371 1.00 155.42 294 GLU H C 1
ATOM 8948 O O . GLU C 3 306 ? 144.672 147.879 134.373 1.00 155.42 294 GLU H O 1
ATOM 8954 N N . MET C 3 307 ? 143.522 148.212 132.471 1.00 158.97 295 MET H N 1
ATOM 8955 C CA . MET C 3 307 ? 143.387 149.648 132.662 1.00 158.97 295 MET H CA 1
ATOM 8956 C C . MET C 3 307 ? 142.063 150.027 133.306 1.00 158.97 295 MET H C 1
ATOM 8957 O O . MET C 3 307 ? 141.799 151.224 133.468 1.00 158.97 295 MET H O 1
ATOM 8962 N N . ASN C 3 308 ? 141.255 149.032 133.688 1.00 157.60 296 ASN H N 1
ATOM 8963 C CA . ASN C 3 308 ? 139.891 149.196 134.205 1.00 157.60 296 ASN H CA 1
ATOM 8964 C C . ASN C 3 308 ? 139.036 150.018 133.239 1.00 157.60 296 ASN H C 1
ATOM 8965 O O . ASN C 3 308 ? 138.455 151.049 133.584 1.00 157.60 296 ASN H O 1
ATOM 8970 N N . ASN C 3 309 ? 139.011 149.577 131.990 1.00 148.84 297 ASN H N 1
ATOM 8971 C CA . ASN C 3 309 ? 138.125 150.159 130.987 1.00 148.84 297 ASN H CA 1
ATOM 8972 C C . ASN C 3 309 ? 136.885 149.287 130.814 1.00 148.84 297 ASN H C 1
ATOM 8973 O O . ASN C 3 309 ? 136.611 148.754 129.741 1.00 148.84 297 ASN H O 1
ATOM 8978 N N . MET C 3 310 ? 136.114 149.162 131.894 1.00 151.26 298 MET H N 1
ATOM 8979 C CA . MET C 3 310 ? 134.960 148.273 131.889 1.00 151.26 298 MET H CA 1
ATOM 8980 C C . MET C 3 310 ? 133.776 148.851 131.132 1.00 151.26 298 MET H C 1
ATOM 8981 O O . MET C 3 310 ? 132.779 148.146 130.944 1.00 151.26 298 MET H O 1
ATOM 8986 N N . SER C 3 311 ? 133.850 150.118 130.720 1.00 152.51 299 SER H N 1
ATOM 8987 C CA . SER C 3 311 ? 132.866 150.652 129.788 1.00 152.51 299 SER H CA 1
ATOM 8988 C C . SER C 3 311 ? 132.963 149.954 128.439 1.00 152.51 299 SER H C 1
ATOM 8989 O O . SER C 3 311 ? 131.949 149.732 127.767 1.00 152.51 299 SER H O 1
ATOM 8992 N N . SER C 3 312 ? 134.179 149.590 128.033 1.00 141.88 300 SER H N 1
ATOM 8993 C CA . SER C 3 312 ? 134.421 148.934 126.757 1.00 141.88 300 SER H CA 1
ATOM 8994 C C . SER C 3 312 ? 134.951 147.515 126.913 1.00 141.88 300 SER H C 1
ATOM 8995 O O . SER C 3 312 ? 135.234 146.859 125.905 1.00 141.88 300 SER H O 1
ATOM 8998 N N . ALA C 3 313 ? 135.102 147.025 128.143 1.00 136.67 301 ALA H N 1
ATOM 8999 C CA . ALA C 3 313 ? 135.489 145.633 128.343 1.00 136.67 301 ALA H CA 1
ATOM 9000 C C . ALA C 3 313 ? 134.279 144.710 128.292 1.00 136.67 301 ALA H C 1
ATOM 9001 O O . ALA C 3 313 ? 134.261 143.741 127.527 1.00 136.67 301 ALA H O 1
ATOM 9003 N N . ALA C 3 314 ? 133.250 145.009 129.088 1.00 128.26 302 ALA H N 1
ATOM 9004 C CA . ALA C 3 314 ? 132.104 144.122 129.247 1.00 128.26 302 ALA H CA 1
ATOM 9005 C C . ALA C 3 314 ? 131.170 144.108 128.048 1.00 128.26 302 ALA H C 1
ATOM 9006 O O . ALA C 3 314 ? 130.176 143.377 128.081 1.00 128.26 302 ALA H O 1
ATOM 9008 N N . GLU C 3 315 ? 131.436 144.891 127.005 1.00 130.24 303 GLU H N 1
ATOM 9009 C CA . GLU C 3 315 ? 130.719 144.694 125.753 1.00 130.24 303 GLU H CA 1
ATOM 9010 C C . GLU C 3 315 ? 131.346 143.561 124.954 1.00 130.24 303 GLU H C 1
ATOM 9011 O O . GLU C 3 315 ? 130.642 142.788 124.293 1.00 130.24 303 GLU H O 1
ATOM 9017 N N . TYR C 3 316 ? 132.675 143.446 125.011 1.00 122.00 304 TYR H N 1
ATOM 9018 C CA . TYR C 3 316 ? 133.354 142.360 124.315 1.00 122.00 304 TYR H CA 1
ATOM 9019 C C . TYR C 3 316 ? 133.085 141.025 124.986 1.00 122.00 304 TYR H C 1
ATOM 9020 O O . TYR C 3 316 ? 132.928 140.006 124.307 1.00 122.00 304 TYR H O 1
ATOM 9029 N N . TYR C 3 317 ? 132.985 141.013 126.313 1.00 112.22 305 TYR H N 1
ATOM 9030 C CA . TYR C 3 317 ? 132.573 139.803 127.009 1.00 112.22 305 TYR H CA 1
ATOM 9031 C C . TYR C 3 317 ? 131.097 139.492 126.825 1.00 112.22 305 TYR H C 1
ATOM 9032 O O . TYR C 3 317 ? 130.656 138.426 127.259 1.00 112.22 305 TYR H O 1
ATOM 9041 N N . LYS C 3 318 ? 130.321 140.390 126.227 1.00 116.18 306 LYS H N 1
ATOM 9042 C CA . LYS C 3 318 ? 128.988 140.066 125.750 1.00 116.18 306 LYS H CA 1
ATOM 9043 C C . LYS C 3 318 ? 129.004 139.544 124.321 1.00 116.18 306 LYS H C 1
ATOM 9044 O O . LYS C 3 318 ? 127.948 139.183 123.792 1.00 116.18 306 LYS H O 1
ATOM 9050 N N . GLU C 3 319 ? 130.174 139.494 123.688 1.00 116.05 307 GLU H N 1
ATOM 9051 C CA . GLU C 3 319 ? 130.336 138.890 122.372 1.00 116.05 307 GLU H CA 1
ATOM 9052 C C . GLU C 3 319 ? 130.925 137.489 122.446 1.00 116.05 307 GLU H C 1
ATOM 9053 O O . GLU C 3 319 ? 130.517 136.607 121.685 1.00 116.05 307 GLU H O 1
ATOM 9059 N N . VAL C 3 320 ? 131.843 137.250 123.389 1.00 99.39 308 VAL H N 1
ATOM 9060 C CA . VAL C 3 320 ? 132.330 135.901 123.656 1.00 99.39 308 VAL H CA 1
ATOM 9061 C C . VAL C 3 320 ? 131.243 135.058 124.320 1.00 99.39 308 VAL H C 1
ATOM 9062 O O . VAL C 3 320 ? 131.378 133.838 124.423 1.00 99.39 308 VAL H O 1
ATOM 9066 N N . LEU C 3 321 ? 130.170 135.682 124.796 1.00 99.18 309 LEU H N 1
ATOM 9067 C CA . LEU C 3 321 ? 128.954 134.978 125.171 1.00 99.18 309 LEU H CA 1
ATOM 9068 C C . LEU C 3 321 ? 127.878 135.018 124.098 1.00 99.18 309 LEU H C 1
ATOM 9069 O O . LEU C 3 321 ? 126.869 134.320 124.239 1.00 99.18 309 LEU H O 1
ATOM 9074 N N . LYS C 3 322 ? 128.047 135.819 123.044 1.00 105.55 310 LYS H N 1
ATOM 9075 C CA . LYS C 3 322 ? 127.040 135.847 121.987 1.00 105.55 310 LYS H CA 1
ATOM 9076 C C . LYS C 3 322 ? 127.098 134.569 121.164 1.00 105.55 310 LYS H C 1
ATOM 9077 O O . LYS C 3 322 ? 126.143 133.785 121.137 1.00 105.55 310 LYS H O 1
ATOM 9083 N N . GLN C 3 323 ? 128.212 134.339 120.492 1.00 103.22 311 GLN H N 1
ATOM 9084 C CA . GLN C 3 323 ? 128.598 132.992 120.124 1.00 103.22 311 GLN H CA 1
ATOM 9085 C C . GLN C 3 323 ? 129.461 132.434 121.245 1.00 103.22 311 GLN H C 1
ATOM 9086 O O . GLN C 3 323 ? 129.895 133.182 122.124 1.00 103.22 311 GLN H O 1
ATOM 9092 N N . ASP C 3 324 ? 129.676 131.111 121.224 1.00 98.81 312 ASP H N 1
ATOM 9093 C CA . ASP C 3 324 ? 130.438 130.362 122.237 1.00 98.81 312 ASP H CA 1
ATOM 9094 C C . ASP C 3 324 ? 129.842 130.557 123.637 1.00 98.81 312 ASP H C 1
ATOM 9095 O O . ASP C 3 324 ? 130.452 131.135 124.532 1.00 98.81 312 ASP H O 1
ATOM 9100 N N . ASN C 3 325 ? 128.630 130.032 123.811 1.00 89.57 313 ASN H N 1
ATOM 9101 C CA . ASN C 3 325 ? 127.854 130.293 125.018 1.00 89.57 313 ASN H CA 1
ATOM 9102 C C . ASN C 3 325 ? 128.270 129.441 126.219 1.00 89.57 313 ASN H C 1
ATOM 9103 O O . ASN C 3 325 ? 127.477 129.317 127.157 1.00 89.57 313 ASN H O 1
ATOM 9108 N N . THR C 3 326 ? 129.467 128.846 126.226 1.00 84.13 314 THR H N 1
ATOM 9109 C CA . THR C 3 326 ? 129.909 128.078 127.383 1.00 84.13 314 THR H CA 1
ATOM 9110 C C . THR C 3 326 ? 131.378 128.310 127.723 1.00 84.13 314 THR H C 1
ATOM 9111 O O . THR C 3 326 ? 131.984 127.474 128.402 1.00 84.13 314 THR H O 1
ATOM 9115 N N . HIS C 3 327 ? 131.966 129.409 127.261 1.00 86.48 315 HIS H N 1
ATOM 9116 C CA . HIS C 3 327 ? 133.326 129.758 127.647 1.00 86.48 315 HIS H CA 1
ATOM 9117 C C . HIS C 3 327 ? 133.348 130.149 129.118 1.00 86.48 315 HIS H C 1
ATOM 9118 O O . HIS C 3 327 ? 132.658 131.085 129.527 1.00 86.48 315 HIS H O 1
ATOM 9125 N N . VAL C 3 328 ? 134.135 129.426 129.914 1.00 85.45 316 VAL H N 1
ATOM 9126 C CA . VAL C 3 328 ? 134.001 129.506 131.366 1.00 85.45 316 VAL H CA 1
ATOM 9127 C C . VAL C 3 328 ? 134.596 130.800 131.911 1.00 85.45 316 VAL H C 1
ATOM 9128 O O . VAL C 3 328 ? 134.034 131.421 132.816 1.00 85.45 316 VAL H O 1
ATOM 9132 N N . GLU C 3 329 ? 135.687 131.275 131.333 1.00 99.21 317 GLU H N 1
ATOM 9133 C CA . GLU C 3 329 ? 136.367 132.421 131.911 1.00 99.21 317 GLU H CA 1
ATOM 9134 C C . GLU C 3 329 ? 135.805 133.748 131.437 1.00 99.21 317 GLU H C 1
ATOM 9135 O O . GLU C 3 329 ? 136.378 134.791 131.755 1.00 99.21 317 GLU H O 1
ATOM 9141 N N . ALA C 3 330 ? 134.717 133.736 130.676 1.00 89.04 318 ALA H N 1
ATOM 9142 C CA . ALA C 3 330 ? 133.974 134.946 130.363 1.00 89.04 318 ALA H CA 1
ATOM 9143 C C . ALA C 3 330 ? 132.549 134.854 130.873 1.00 89.04 318 ALA H C 1
ATOM 9144 O O . ALA C 3 330 ? 131.708 135.679 130.517 1.00 89.04 318 ALA H O 1
ATOM 9146 N N . ILE C 3 331 ? 132.267 133.856 131.699 1.00 79.52 319 ILE H N 1
ATOM 9147 C CA . ILE C 3 331 ? 131.002 133.754 132.404 1.00 79.52 319 ILE H CA 1
ATOM 9148 C C . ILE C 3 331 ? 131.104 134.343 133.805 1.00 79.52 319 ILE H C 1
ATOM 9149 O O . ILE C 3 331 ? 130.205 135.059 134.249 1.00 79.52 319 ILE H O 1
ATOM 9154 N N . ALA C 3 332 ? 132.225 134.093 134.483 1.00 81.35 320 ALA H N 1
ATOM 9155 C CA . ALA C 3 332 ? 132.461 134.683 135.794 1.00 81.35 320 ALA H CA 1
ATOM 9156 C C . ALA C 3 332 ? 132.696 136.185 135.691 1.00 81.35 320 ALA H C 1
ATOM 9157 O O . ALA C 3 332 ? 132.064 136.970 136.404 1.00 81.35 320 ALA H O 1
ATOM 9159 N N . CYS C 3 333 ? 133.577 136.609 134.784 1.00 83.51 321 CYS H N 1
ATOM 9160 C CA . CYS C 3 333 ? 133.916 138.024 134.618 1.00 83.51 321 CYS H CA 1
ATOM 9161 C C . CYS C 3 333 ? 132.787 138.866 134.046 1.00 83.51 321 CYS H C 1
ATOM 9162 O O . CYS C 3 333 ? 132.999 140.056 133.835 1.00 83.51 321 CYS H O 1
ATOM 9165 N N . ILE C 3 334 ? 131.615 138.321 133.750 1.00 76.20 322 ILE H N 1
ATOM 9166 C CA . ILE C 3 334 ? 130.394 139.102 133.682 1.00 76.20 322 ILE H CA 1
ATOM 9167 C C . ILE C 3 334 ? 129.556 138.912 134.936 1.00 76.20 322 ILE H C 1
ATOM 9168 O O . ILE C 3 334 ? 129.029 139.875 135.494 1.00 76.20 322 ILE H O 1
ATOM 9173 N N . GLY C 3 335 ? 129.499 137.683 135.439 1.00 79.63 323 GLY H N 1
ATOM 9174 C CA . GLY C 3 335 ? 128.765 137.396 136.653 1.00 79.63 323 GLY H CA 1
ATOM 9175 C C . GLY C 3 335 ? 129.420 137.888 137.923 1.00 79.63 323 GLY H C 1
ATOM 9176 O O . GLY C 3 335 ? 128.865 137.663 139.001 1.00 79.63 323 GLY H O 1
ATOM 9177 N N . SER C 3 336 ? 130.594 138.509 137.837 1.00 77.29 324 SER H N 1
ATOM 9178 C CA . SER C 3 336 ? 131.151 139.235 138.968 1.00 77.29 324 SER H CA 1
ATOM 9179 C C . SER C 3 336 ? 130.926 140.728 138.827 1.00 77.29 324 SER H C 1
ATOM 9180 O O . SER C 3 336 ? 130.608 141.403 139.808 1.00 77.29 324 SER H O 1
ATOM 9183 N N . ASN C 3 337 ? 131.039 141.252 137.611 1.00 75.33 325 ASN H N 1
ATOM 9184 C CA . ASN C 3 337 ? 130.810 142.665 137.350 1.00 75.33 325 ASN H CA 1
ATOM 9185 C C . ASN C 3 337 ? 129.340 143.030 137.330 1.00 75.33 325 ASN H C 1
ATOM 9186 O O . ASN C 3 337 ? 129.008 144.157 136.960 1.00 75.33 325 ASN H O 1
ATOM 9191 N N . HIS C 3 338 ? 128.455 142.103 137.678 1.00 69.75 326 HIS H N 1
ATOM 9192 C CA . HIS C 3 338 ? 127.082 142.424 138.017 1.00 69.75 326 HIS H CA 1
ATOM 9193 C C . HIS C 3 338 ? 126.794 142.303 139.499 1.00 69.75 326 HIS H C 1
ATOM 9194 O O . HIS C 3 338 ? 125.924 143.008 139.993 1.00 69.75 326 HIS H O 1
ATOM 9201 N N . PHE C 3 339 ? 127.514 141.441 140.222 1.00 67.03 327 PHE H N 1
ATOM 9202 C CA . PHE C 3 339 ? 127.331 141.358 141.667 1.00 67.03 327 PHE H CA 1
ATOM 9203 C C . PHE C 3 339 ? 127.760 142.651 142.345 1.00 67.03 327 PHE H C 1
ATOM 9204 O O . PHE C 3 339 ? 127.092 143.123 143.271 1.00 67.03 327 PHE H O 1
ATOM 9212 N N . TYR C 3 340 ? 128.862 143.237 141.900 1.00 66.87 328 TYR H N 1
ATOM 9213 C CA . TYR C 3 340 ? 129.138 144.620 142.237 1.00 66.87 328 TYR H CA 1
ATOM 9214 C C . TYR C 3 340 ? 128.298 145.519 141.344 1.00 66.87 328 TYR H C 1
ATOM 9215 O O . TYR C 3 340 ? 127.831 145.099 140.285 1.00 66.87 328 TYR H O 1
ATOM 9224 N N . SER C 3 341 ? 128.092 146.755 141.800 1.00 72.13 329 SER H N 1
ATOM 9225 C CA . SER C 3 341 ? 127.217 147.743 141.152 1.00 72.13 329 SER H CA 1
ATOM 9226 C C . SER C 3 341 ? 125.775 147.251 141.040 1.00 72.13 329 SER H C 1
ATOM 9227 O O . SER C 3 341 ? 125.090 147.524 140.056 1.00 72.13 329 SER H O 1
ATOM 9230 N N . ASP C 3 342 ? 125.339 146.492 142.047 1.00 82.44 330 ASP H N 1
ATOM 9231 C CA . ASP C 3 342 ? 123.926 146.326 142.408 1.00 82.44 330 ASP H CA 1
ATOM 9232 C C . ASP C 3 342 ? 123.101 145.634 141.321 1.00 82.44 330 ASP H C 1
ATOM 9233 O O . ASP C 3 342 ? 122.049 146.119 140.905 1.00 82.44 330 ASP H O 1
ATOM 9238 N N . GLN C 3 343 ? 123.584 144.500 140.830 1.00 76.41 331 GLN H N 1
ATOM 9239 C CA . GLN C 3 343 ? 122.740 143.525 140.140 1.00 76.41 331 GLN H CA 1
ATOM 9240 C C . GLN C 3 343 ? 123.049 142.152 140.714 1.00 76.41 331 GLN H C 1
ATOM 9241 O O . GLN C 3 343 ? 123.640 141.305 140.037 1.00 76.41 331 GLN H O 1
ATOM 9247 N N . PRO C 3 344 ? 122.670 141.889 141.962 1.00 72.21 332 PRO H N 1
ATOM 9248 C CA . PRO C 3 344 ? 123.025 140.608 142.573 1.00 72.21 332 PRO H CA 1
ATOM 9249 C C . PRO C 3 344 ? 122.102 139.466 142.192 1.00 72.21 332 PRO H C 1
ATOM 9250 O O . PRO C 3 344 ? 122.333 138.341 142.642 1.00 72.21 332 PRO H O 1
ATOM 9254 N N . GLU C 3 345 ? 121.072 139.721 141.389 1.00 82.58 333 GLU H N 1
ATOM 9255 C CA . GLU C 3 345 ? 120.200 138.666 140.896 1.00 82.58 333 GLU H CA 1
ATOM 9256 C C . GLU C 3 345 ? 120.650 138.171 139.529 1.00 82.58 333 GLU H C 1
ATOM 9257 O O . GLU C 3 345 ? 120.637 136.966 139.268 1.00 82.58 333 GLU H O 1
ATOM 9263 N N . ILE C 3 346 ? 121.039 139.097 138.651 1.00 77.34 334 ILE H N 1
ATOM 9264 C CA . ILE C 3 346 ? 121.574 138.727 137.348 1.00 77.34 334 ILE H CA 1
ATOM 9265 C C . ILE C 3 346 ? 122.891 137.990 137.505 1.00 77.34 334 ILE H C 1
ATOM 9266 O O . ILE C 3 346 ? 123.166 137.030 136.778 1.00 77.34 334 ILE H O 1
ATOM 9271 N N . ALA C 3 347 ? 123.701 138.389 138.481 1.00 70.33 335 ALA H N 1
ATOM 9272 C CA . ALA C 3 347 ? 124.974 137.726 138.719 1.00 70.33 335 ALA H CA 1
ATOM 9273 C C . ALA C 3 347 ? 124.806 136.318 139.251 1.00 70.33 335 ALA H C 1
ATOM 9274 O O . ALA C 3 347 ? 125.727 135.510 139.124 1.00 70.33 335 ALA H O 1
ATOM 9276 N N . LEU C 3 348 ? 123.659 136.009 139.850 1.00 76.71 336 LEU H N 1
ATOM 9277 C CA . LEU C 3 348 ? 123.389 134.637 140.255 1.00 76.71 336 LEU H CA 1
ATOM 9278 C C . LEU C 3 348 ? 123.114 133.755 139.047 1.00 76.71 336 LEU H C 1
ATOM 9279 O O . LEU C 3 348 ? 123.589 132.615 138.984 1.00 76.71 336 LEU H O 1
ATOM 9284 N N . ARG C 3 349 ? 122.359 134.282 138.076 1.00 84.91 337 ARG H N 1
ATOM 9285 C CA . ARG C 3 349 ? 122.000 133.546 136.868 1.00 84.91 337 ARG H CA 1
ATOM 9286 C C . ARG C 3 349 ? 123.226 133.134 136.067 1.00 84.91 337 ARG H C 1
ATOM 9287 O O . ARG C 3 349 ? 123.230 132.072 135.441 1.00 84.91 337 ARG H O 1
ATOM 9295 N N . PHE C 3 350 ? 124.286 133.930 136.111 1.00 82.61 338 PHE H N 1
ATOM 9296 C CA . PHE C 3 350 ? 125.537 133.532 135.493 1.00 82.61 338 PHE H CA 1
ATOM 9297 C C . PHE C 3 350 ? 126.305 132.515 136.314 1.00 82.61 338 PHE H C 1
ATOM 9298 O O . PHE C 3 350 ? 127.273 131.948 135.809 1.00 82.61 338 PHE H O 1
ATOM 9306 N N . TYR C 3 351 ? 125.926 132.271 137.561 1.00 78.16 339 TYR H N 1
ATOM 9307 C CA . TYR C 3 351 ? 126.658 131.307 138.364 1.00 78.16 339 TYR H CA 1
ATOM 9308 C C . TYR C 3 351 ? 125.920 130.000 138.588 1.00 78.16 339 TYR H C 1
ATOM 9309 O O . TYR C 3 351 ? 126.569 128.980 138.816 1.00 78.16 339 TYR H O 1
ATOM 9318 N N . ARG C 3 352 ? 124.590 129.992 138.530 1.00 88.92 340 ARG H N 1
ATOM 9319 C CA . ARG C 3 352 ? 123.889 128.717 138.550 1.00 88.92 340 ARG H CA 1
ATOM 9320 C C . ARG C 3 352 ? 124.053 127.989 137.230 1.00 88.92 340 ARG H C 1
ATOM 9321 O O . ARG C 3 352 ? 124.071 126.755 137.203 1.00 88.92 340 ARG H O 1
ATOM 9329 N N . ARG C 3 353 ? 124.178 128.736 136.132 1.00 88.05 341 ARG H N 1
ATOM 9330 C CA . ARG C 3 353 ? 124.448 128.126 134.836 1.00 88.05 341 ARG H CA 1
ATOM 9331 C C . ARG C 3 353 ? 125.848 127.531 134.795 1.00 88.05 341 ARG H C 1
ATOM 9332 O O . ARG C 3 353 ? 126.049 126.435 134.261 1.00 88.05 341 ARG H O 1
ATOM 9340 N N . LEU C 3 354 ? 126.816 128.212 135.403 1.00 73.97 342 LEU H N 1
ATOM 9341 C CA . LEU C 3 354 ? 128.179 127.702 135.453 1.00 73.97 342 LEU H CA 1
ATOM 9342 C C . LEU C 3 354 ? 128.304 126.490 136.366 1.00 73.97 342 LEU H C 1
ATOM 9343 O O . LEU C 3 354 ? 129.255 125.716 136.233 1.00 73.97 342 LEU H O 1
ATOM 9348 N N . LEU C 3 355 ? 127.346 126.290 137.268 1.00 80.47 343 LEU H N 1
ATOM 9349 C CA . LEU C 3 355 ? 127.290 125.046 138.022 1.00 80.47 343 LEU H CA 1
ATOM 9350 C C . LEU C 3 355 ? 126.864 123.884 137.133 1.00 80.47 343 LEU H C 1
ATOM 9351 O O . LEU C 3 355 ? 127.394 122.774 137.255 1.00 80.47 343 LEU H O 1
ATOM 9356 N N . GLN C 3 356 ? 125.934 124.132 136.204 1.00 84.58 344 GLN H N 1
ATOM 9357 C CA . GLN C 3 356 ? 125.334 123.044 135.440 1.00 84.58 344 GLN H CA 1
ATOM 9358 C C . GLN C 3 356 ? 126.257 122.520 134.352 1.00 84.58 344 GLN H C 1
ATOM 9359 O O . GLN C 3 356 ? 125.970 121.481 133.753 1.00 84.58 344 GLN H O 1
ATOM 9365 N N . MET C 3 357 ? 127.357 123.216 134.069 1.00 90.62 345 MET H N 1
ATOM 9366 C CA . MET C 3 357 ? 128.379 122.625 133.214 1.00 90.62 345 MET H CA 1
ATOM 9367 C C . MET C 3 357 ? 129.075 121.475 133.925 1.00 90.62 345 MET H C 1
ATOM 9368 O O . MET C 3 357 ? 129.589 120.557 133.280 1.00 90.62 345 MET H O 1
ATOM 9373 N N . GLY C 3 358 ? 129.107 121.511 135.253 1.00 88.87 346 GLY H N 1
ATOM 9374 C CA . GLY C 3 358 ? 129.678 120.439 136.035 1.00 88.87 346 GLY H CA 1
ATOM 9375 C C . GLY C 3 358 ? 131.144 120.583 136.367 1.00 88.87 346 GLY H C 1
ATOM 9376 O O . GLY C 3 358 ? 131.912 119.652 136.099 1.00 88.87 346 GLY H O 1
ATOM 9377 N N . ILE C 3 359 ? 131.566 121.716 136.931 1.00 90.16 347 ILE H N 1
ATOM 9378 C CA . ILE C 3 359 ? 132.978 121.890 137.256 1.00 90.16 347 ILE H CA 1
ATOM 9379 C C . ILE C 3 359 ? 133.247 121.540 138.714 1.00 90.16 347 ILE H C 1
ATOM 9380 O O . ILE C 3 359 ? 134.255 120.892 139.027 1.00 90.16 347 ILE H O 1
ATOM 9385 N N . TYR C 3 360 ? 132.359 121.975 139.621 1.00 86.34 348 TYR H N 1
ATOM 9386 C CA . TYR C 3 360 ? 132.320 121.546 141.028 1.00 86.34 348 TYR H CA 1
ATOM 9387 C C . TYR C 3 360 ? 133.613 121.865 141.779 1.00 86.34 348 TYR H C 1
ATOM 9388 O O . TYR C 3 360 ? 134.330 120.970 142.227 1.00 86.34 348 TYR H O 1
ATOM 9397 N N . ASN C 3 361 ? 133.924 123.151 141.901 1.00 89.71 349 ASN H N 1
ATOM 9398 C CA . ASN C 3 361 ? 135.061 123.575 142.701 1.00 89.71 349 ASN H CA 1
ATOM 9399 C C . ASN C 3 361 ? 134.626 123.925 144.115 1.00 89.71 349 ASN H C 1
ATOM 9400 O O . ASN C 3 361 ? 133.453 123.834 144.477 1.00 89.71 349 ASN H O 1
ATOM 9405 N N . GLY C 3 362 ? 135.605 124.328 144.921 1.00 77.68 350 GLY H N 1
ATOM 9406 C CA . GLY C 3 362 ? 135.287 124.910 146.213 1.00 77.68 350 GLY H CA 1
ATOM 9407 C C . GLY C 3 362 ? 135.127 126.413 146.127 1.00 77.68 350 GLY H C 1
ATOM 9408 O O . GLY C 3 362 ? 134.396 127.020 146.910 1.00 77.68 350 GLY H O 1
ATOM 9409 N N . GLN C 3 363 ? 135.818 127.030 145.169 1.00 72.92 351 GLN H N 1
ATOM 9410 C CA . GLN C 3 363 ? 135.706 128.466 144.971 1.00 72.92 351 GLN H CA 1
ATOM 9411 C C . GLN C 3 363 ? 134.339 128.861 144.450 1.00 72.92 351 GLN H C 1
ATOM 9412 O O . GLN C 3 363 ? 133.882 129.978 144.697 1.00 72.92 351 GLN H O 1
ATOM 9418 N N . LEU C 3 364 ? 133.669 127.972 143.726 1.00 71.01 352 LEU H N 1
ATOM 9419 C CA . LEU C 3 364 ? 132.380 128.347 143.169 1.00 71.01 352 LEU H CA 1
ATOM 9420 C C . LEU C 3 364 ? 131.277 128.270 144.205 1.00 71.01 352 LEU H C 1
ATOM 9421 O O . LEU C 3 364 ? 130.311 129.034 144.129 1.00 71.01 352 LEU H O 1
ATOM 9426 N N . PHE C 3 365 ? 131.391 127.377 145.181 1.00 72.08 353 PHE H N 1
ATOM 9427 C CA . PHE C 3 365 ? 130.362 127.340 146.206 1.00 72.08 353 PHE H CA 1
ATOM 9428 C C . PHE C 3 365 ? 130.497 128.483 147.190 1.00 72.08 353 PHE H C 1
ATOM 9429 O O . PHE C 3 365 ? 129.564 128.734 147.954 1.00 72.08 353 PHE H O 1
ATOM 9437 N N . ASN C 3 366 ? 131.629 129.182 147.176 1.00 63.19 354 ASN H N 1
ATOM 9438 C CA . ASN C 3 366 ? 131.725 130.476 147.835 1.00 63.19 354 ASN H CA 1
ATOM 9439 C C . ASN C 3 366 ? 130.922 131.525 147.083 1.00 63.19 354 ASN H C 1
ATOM 9440 O O . ASN C 3 366 ? 130.062 132.196 147.664 1.00 63.19 354 ASN H O 1
ATOM 9445 N N . ASN C 3 367 ? 131.210 131.686 145.788 1.00 69.60 355 ASN H N 1
ATOM 9446 C CA . ASN C 3 367 ? 130.576 132.730 144.991 1.00 69.60 355 ASN H CA 1
ATOM 9447 C C . ASN C 3 367 ? 129.086 132.492 144.856 1.00 69.60 355 ASN H C 1
ATOM 9448 O O . ASN C 3 367 ? 128.298 133.440 144.824 1.00 69.60 355 ASN H O 1
ATOM 9453 N N . LEU C 3 368 ? 128.679 131.230 144.794 1.00 69.71 356 LEU H N 1
ATOM 9454 C CA . LEU C 3 368 ? 127.262 130.923 144.791 1.00 69.71 356 LEU H CA 1
ATOM 9455 C C . LEU C 3 368 ? 126.621 131.206 146.137 1.00 69.71 356 LEU H C 1
ATOM 9456 O O . LEU C 3 368 ? 125.422 131.475 146.191 1.00 69.71 356 LEU H O 1
ATOM 9461 N N . GLY C 3 369 ? 127.388 131.165 147.223 1.00 74.63 357 GLY H N 1
ATOM 9462 C CA . GLY C 3 369 ? 126.815 131.498 148.514 1.00 74.63 357 GLY H CA 1
ATOM 9463 C C . GLY C 3 369 ? 126.578 132.986 148.672 1.00 74.63 357 GLY H C 1
ATOM 9464 O O . GLY C 3 369 ? 125.593 133.405 149.286 1.00 74.63 357 GLY H O 1
ATOM 9465 N N . LEU C 3 370 ? 127.468 133.802 148.106 1.00 67.57 358 LEU H N 1
ATOM 9466 C CA . LEU C 3 370 ? 127.385 135.244 148.299 1.00 67.57 358 LEU H CA 1
ATOM 9467 C C . LEU C 3 370 ? 126.284 135.859 147.453 1.00 67.57 358 LEU H C 1
ATOM 9468 O O . LEU C 3 370 ? 125.623 136.807 147.886 1.00 67.57 358 LEU H O 1
ATOM 9473 N N . CYS C 3 371 ? 126.082 135.348 146.241 1.00 79.68 359 CYS H N 1
ATOM 9474 C CA . CYS C 3 371 ? 125.091 135.954 145.367 1.00 79.68 359 CYS H CA 1
ATOM 9475 C C . CYS C 3 371 ? 123.672 135.668 145.828 1.00 79.68 359 CYS H C 1
ATOM 9476 O O . CYS C 3 371 ? 122.792 136.512 145.642 1.00 79.68 359 CYS H O 1
ATOM 9479 N N . CYS C 3 372 ? 123.423 134.506 146.436 1.00 84.84 360 CYS H N 1
ATOM 9480 C CA . CYS C 3 372 ? 122.062 134.210 146.871 1.00 84.84 360 CYS H CA 1
ATOM 9481 C C . CYS C 3 372 ? 121.662 135.026 148.086 1.00 84.84 360 CYS H C 1
ATOM 9482 O O . CYS C 3 372 ? 120.472 135.305 148.270 1.00 84.84 360 CYS H O 1
ATOM 9485 N N . PHE C 3 373 ? 122.623 135.414 148.923 1.00 74.35 361 PHE H N 1
ATOM 9486 C CA . PHE C 3 373 ? 122.283 136.211 150.094 1.00 74.35 361 PHE H CA 1
ATOM 9487 C C . PHE C 3 373 ? 121.941 137.637 149.696 1.00 74.35 361 PHE H C 1
ATOM 9488 O O . PHE C 3 373 ? 120.928 138.190 150.138 1.00 74.35 361 PHE H O 1
ATOM 9496 N N . TYR C 3 374 ? 122.772 138.245 148.852 1.00 71.88 362 TYR H N 1
ATOM 9497 C CA . TYR C 3 374 ? 122.550 139.629 148.470 1.00 71.88 362 TYR H CA 1
ATOM 9498 C C . TYR C 3 374 ? 121.395 139.782 147.498 1.00 71.88 362 TYR H C 1
ATOM 9499 O O . TYR C 3 374 ? 120.857 140.884 147.367 1.00 71.88 362 TYR H O 1
ATOM 9508 N N . ALA C 3 375 ? 120.988 138.708 146.830 1.00 80.27 363 ALA H N 1
ATOM 9509 C CA . ALA C 3 375 ? 119.762 138.739 146.048 1.00 80.27 363 ALA H CA 1
ATOM 9510 C C . ALA C 3 375 ? 118.535 138.392 146.870 1.00 80.27 363 ALA H C 1
ATOM 9511 O O . ALA C 3 375 ? 117.443 138.330 146.298 1.00 80.27 363 ALA H O 1
ATOM 9513 N N . GLN C 3 376 ? 118.704 138.180 148.179 1.00 91.12 364 GLN H N 1
ATOM 9514 C CA . GLN C 3 376 ? 117.656 137.747 149.108 1.00 91.12 364 GLN H CA 1
ATOM 9515 C C . GLN C 3 376 ? 116.990 136.452 148.638 1.00 91.12 364 GLN H C 1
ATOM 9516 O O . GLN C 3 376 ? 115.798 136.405 148.334 1.00 91.12 364 GLN H O 1
ATOM 9522 N N . GLN C 3 377 ? 117.792 135.396 148.573 1.00 95.72 365 GLN H N 1
ATOM 9523 C CA . GLN C 3 377 ? 117.295 134.042 148.347 1.00 95.72 365 GLN H CA 1
ATOM 9524 C C . GLN C 3 377 ? 117.871 133.182 149.465 1.00 95.72 365 GLN H C 1
ATOM 9525 O O . GLN C 3 377 ? 118.995 132.684 149.363 1.00 95.72 365 GLN H O 1
ATOM 9531 N N . TYR C 3 378 ? 117.095 133.015 150.534 1.00 92.84 366 TYR H N 1
ATOM 9532 C CA . TYR C 3 378 ? 117.625 132.509 151.791 1.00 92.84 366 TYR H CA 1
ATOM 9533 C C . TYR C 3 378 ? 117.685 130.991 151.877 1.00 92.84 366 TYR H C 1
ATOM 9534 O O . TYR C 3 378 ? 118.007 130.467 152.947 1.00 92.84 366 TYR H O 1
ATOM 9543 N N . ASP C 3 379 ? 117.391 130.266 150.804 1.00 95.91 367 ASP H N 1
ATOM 9544 C CA . ASP C 3 379 ? 117.439 128.812 150.882 1.00 95.91 367 ASP H CA 1
ATOM 9545 C C . ASP C 3 379 ? 118.828 128.282 150.558 1.00 95.91 367 ASP H C 1
ATOM 9546 O O . ASP C 3 379 ? 119.454 127.606 151.378 1.00 95.91 367 ASP H O 1
ATOM 9551 N N . MET C 3 380 ? 119.332 128.595 149.374 1.00 100.57 368 MET H N 1
ATOM 9552 C CA . MET C 3 380 ? 120.640 128.120 148.955 1.00 100.57 368 MET H CA 1
ATOM 9553 C C . MET C 3 380 ? 121.782 128.965 149.486 1.00 100.57 368 MET H C 1
ATOM 9554 O O . MET C 3 380 ? 122.922 128.755 149.063 1.00 100.57 368 MET H O 1
ATOM 9559 N N . THR C 3 381 ? 121.519 129.901 150.396 1.00 92.31 369 THR H N 1
ATOM 9560 C CA . THR C 3 381 ? 122.522 130.901 150.737 1.00 92.31 369 THR H CA 1
ATOM 9561 C C . THR C 3 381 ? 123.586 130.348 151.671 1.00 92.31 369 THR H C 1
ATOM 9562 O O . THR C 3 381 ? 124.678 130.913 151.779 1.00 92.31 369 THR H O 1
ATOM 9566 N N . LEU C 3 382 ? 123.286 129.252 152.358 1.00 87.26 370 LEU H N 1
ATOM 9567 C CA . LEU C 3 382 ? 124.094 128.842 153.491 1.00 87.26 370 LEU H CA 1
ATOM 9568 C C . LEU C 3 382 ? 124.467 127.372 153.445 1.00 87.26 370 LEU H C 1
ATOM 9569 O O . LEU C 3 382 ? 125.524 127.002 153.967 1.00 87.26 370 LEU H O 1
ATOM 9574 N N . THR C 3 383 ? 123.627 126.536 152.827 1.00 89.88 371 THR H N 1
ATOM 9575 C CA . THR C 3 383 ? 124.047 125.185 152.474 1.00 89.88 371 THR H CA 1
ATOM 9576 C C . THR C 3 383 ? 125.223 125.224 151.516 1.00 89.88 371 THR H C 1
ATOM 9577 O O . THR C 3 383 ? 126.115 124.372 151.577 1.00 89.88 371 THR H O 1
ATOM 9581 N N . SER C 3 384 ? 125.243 126.219 150.627 1.00 77.46 372 SER H N 1
ATOM 9582 C CA . SER C 3 384 ? 126.344 126.382 149.695 1.00 77.46 372 SER H CA 1
ATOM 9583 C C . SER C 3 384 ? 127.629 126.785 150.393 1.00 77.46 372 SER H C 1
ATOM 9584 O O . SER C 3 384 ? 128.708 126.615 149.821 1.00 77.46 372 SER H O 1
ATOM 9587 N N . PHE C 3 385 ? 127.542 127.313 151.611 1.00 72.15 373 PHE H N 1
ATOM 9588 C CA . PHE C 3 385 ? 128.752 127.610 152.357 1.00 72.15 373 PHE H CA 1
ATOM 9589 C C . PHE C 3 385 ? 129.267 126.392 153.106 1.00 72.15 373 PHE H C 1
ATOM 9590 O O . PHE C 3 385 ? 130.483 126.204 153.199 1.00 72.15 373 PHE H O 1
ATOM 9598 N N . GLU C 3 386 ? 128.371 125.551 153.626 1.00 96.14 374 GLU H N 1
ATOM 9599 C CA . GLU C 3 386 ? 128.815 124.345 154.316 1.00 96.14 374 GLU H CA 1
ATOM 9600 C C . GLU C 3 386 ? 129.434 123.344 153.353 1.00 96.14 374 GLU H C 1
ATOM 9601 O O . GLU C 3 386 ? 130.339 122.596 153.736 1.00 96.14 374 GLU H O 1
ATOM 9607 N N . ARG C 3 387 ? 128.977 123.326 152.101 1.00 92.75 375 ARG H N 1
ATOM 9608 C CA . ARG C 3 387 ? 129.676 122.550 151.086 1.00 92.75 375 ARG H CA 1
ATOM 9609 C C . ARG C 3 387 ? 130.957 123.238 150.652 1.00 92.75 375 ARG H C 1
ATOM 9610 O O . ARG C 3 387 ? 131.834 122.596 150.066 1.00 92.75 375 ARG H O 1
ATOM 9618 N N . ALA C 3 388 ? 131.076 124.541 150.905 1.00 80.46 376 ALA H N 1
ATOM 9619 C CA . ALA C 3 388 ? 132.296 125.253 150.556 1.00 80.46 376 ALA H CA 1
ATOM 9620 C C . ALA C 3 388 ? 133.349 125.143 151.645 1.00 80.46 376 ALA H C 1
ATOM 9621 O O . ALA C 3 388 ? 134.545 125.190 151.339 1.00 80.46 376 ALA H O 1
ATOM 9623 N N . LEU C 3 389 ? 132.930 125.029 152.911 1.00 82.28 377 LEU H N 1
ATOM 9624 C CA . LEU C 3 389 ? 133.875 124.723 153.983 1.00 82.28 377 LEU H CA 1
ATOM 9625 C C . LEU C 3 389 ? 134.503 123.355 153.780 1.00 82.28 377 LEU H C 1
ATOM 9626 O O . LEU C 3 389 ? 135.723 123.197 153.898 1.00 82.28 377 LEU H O 1
ATOM 9631 N N . SER C 3 390 ? 133.687 122.355 153.466 1.00 89.04 378 SER H N 1
ATOM 9632 C CA . SER C 3 390 ? 134.214 121.089 153.001 1.00 89.04 378 SER H CA 1
ATOM 9633 C C . SER C 3 390 ? 134.766 121.252 151.589 1.00 89.04 378 SER H C 1
ATOM 9634 O O . SER C 3 390 ? 134.562 122.276 150.931 1.00 89.04 378 SER H O 1
ATOM 9637 N N . LEU C 3 391 ? 135.485 120.216 151.138 1.00 102.24 379 LEU H N 1
ATOM 9638 C CA . LEU C 3 391 ? 136.134 120.125 149.813 1.00 102.24 379 LEU H CA 1
ATOM 9639 C C . LEU C 3 391 ? 136.989 121.349 149.474 1.00 102.24 379 LEU H C 1
ATOM 9640 O O . LEU C 3 391 ? 137.135 121.722 148.309 1.00 102.24 379 LEU H O 1
ATOM 9645 N N . ALA C 3 392 ? 137.577 121.970 150.491 1.00 101.19 380 ALA H N 1
ATOM 9646 C CA . ALA C 3 392 ? 138.519 123.062 150.310 1.00 101.19 380 ALA H CA 1
ATOM 9647 C C . ALA C 3 392 ? 139.923 122.482 150.291 1.00 101.19 380 ALA H C 1
ATOM 9648 O O . ALA C 3 392 ? 140.247 121.608 151.099 1.00 101.19 380 ALA H O 1
ATOM 9650 N N . GLU C 3 393 ? 140.754 122.970 149.373 1.00 113.29 381 GLU H N 1
ATOM 9651 C CA . GLU C 3 393 ? 142.026 122.302 149.101 1.00 113.29 381 GLU H CA 1
ATOM 9652 C C . GLU C 3 393 ? 143.067 122.621 150.168 1.00 113.29 381 GLU H C 1
ATOM 9653 O O . GLU C 3 393 ? 143.516 121.733 150.898 1.00 113.29 381 GLU H O 1
ATOM 9659 N N . ASN C 3 394 ? 143.448 123.884 150.282 1.00 115.83 382 ASN H N 1
ATOM 9660 C CA . ASN C 3 394 ? 144.487 124.271 151.219 1.00 115.83 382 ASN H CA 1
ATOM 9661 C C . ASN C 3 394 ? 143.875 124.810 152.502 1.00 115.83 382 ASN H C 1
ATOM 9662 O O . ASN C 3 394 ? 142.691 125.144 152.564 1.00 115.83 382 ASN H O 1
ATOM 9667 N N . GLU C 3 395 ? 144.706 124.895 153.540 1.00 106.15 383 GLU H N 1
ATOM 9668 C CA . GLU C 3 395 ? 144.252 125.500 154.782 1.00 106.15 383 GLU H CA 1
ATOM 9669 C C . GLU C 3 395 ? 144.192 127.014 154.678 1.00 106.15 383 GLU H C 1
ATOM 9670 O O . GLU C 3 395 ? 143.455 127.648 155.437 1.00 106.15 383 GLU H O 1
ATOM 9676 N N . GLU C 3 396 ? 144.936 127.605 153.747 1.00 104.76 384 GLU H N 1
ATOM 9677 C CA . GLU C 3 396 ? 144.794 129.027 153.477 1.00 104.76 384 GLU H CA 1
ATOM 9678 C C . GLU C 3 396 ? 143.511 129.345 152.728 1.00 104.76 384 GLU H C 1
ATOM 9679 O O . GLU C 3 396 ? 143.087 130.504 152.714 1.00 104.76 384 GLU H O 1
ATOM 9685 N N . GLU C 3 397 ? 142.895 128.349 152.100 1.00 94.74 385 GLU H N 1
ATOM 9686 C CA . GLU C 3 397 ? 141.700 128.573 151.305 1.00 94.74 385 GLU H CA 1
ATOM 9687 C C . GLU C 3 397 ? 140.434 128.541 152.139 1.00 94.74 385 GLU H C 1
ATOM 9688 O O . GLU C 3 397 ? 139.489 129.278 151.841 1.00 94.74 385 GLU H O 1
ATOM 9694 N N . ALA C 3 398 ? 140.389 127.727 153.189 1.00 83.41 386 ALA H N 1
ATOM 9695 C CA . ALA C 3 398 ? 139.223 127.711 154.061 1.00 83.41 386 ALA H CA 1
ATOM 9696 C C . ALA C 3 398 ? 139.134 128.942 154.947 1.00 83.41 386 ALA H C 1
ATOM 9697 O O . ALA C 3 398 ? 138.123 129.117 155.629 1.00 83.41 386 ALA H O 1
ATOM 9699 N N . ALA C 3 399 ? 140.166 129.785 154.968 1.00 79.65 387 ALA H N 1
ATOM 9700 C CA . ALA C 3 399 ? 140.068 131.075 155.635 1.00 79.65 387 ALA H CA 1
ATOM 9701 C C . ALA C 3 399 ? 139.082 131.982 154.921 1.00 79.65 387 ALA H C 1
ATOM 9702 O O . ALA C 3 399 ? 138.221 132.605 155.550 1.00 79.65 387 ALA H O 1
ATOM 9704 N N . ASP C 3 400 ? 139.201 132.067 153.595 1.00 77.92 388 ASP H N 1
ATOM 9705 C CA . ASP C 3 400 ? 138.409 133.002 152.813 1.00 77.92 388 ASP H CA 1
ATOM 9706 C C . ASP C 3 400 ? 136.932 132.664 152.826 1.00 77.92 388 ASP H C 1
ATOM 9707 O O . ASP C 3 400 ? 136.104 133.560 152.657 1.00 77.92 388 ASP H O 1
ATOM 9712 N N . VAL C 3 401 ? 136.585 131.397 153.036 1.00 66.63 389 VAL H N 1
ATOM 9713 C CA . VAL C 3 401 ? 135.185 131.030 153.153 1.00 66.63 389 VAL H CA 1
ATOM 9714 C C . VAL C 3 401 ? 134.658 131.334 154.542 1.00 66.63 389 VAL H C 1
ATOM 9715 O O . VAL C 3 401 ? 133.463 131.604 154.707 1.00 66.63 389 VAL H O 1
ATOM 9719 N N . TRP C 3 402 ? 135.521 131.317 155.550 1.00 61.28 390 TRP H N 1
ATOM 9720 C CA . TRP C 3 402 ? 135.120 131.793 156.863 1.00 61.28 390 TRP H CA 1
ATOM 9721 C C . TRP C 3 402 ? 134.970 133.303 156.876 1.00 61.28 390 TRP H C 1
ATOM 9722 O O . TRP C 3 402 ? 134.137 133.836 157.612 1.00 61.28 390 TRP H O 1
ATOM 9733 N N . TYR C 3 403 ? 135.765 133.994 156.063 1.00 57.74 391 TYR H N 1
ATOM 9734 C CA . TYR C 3 403 ? 135.756 135.450 156.051 1.00 57.74 391 TYR H CA 1
ATOM 9735 C C . TYR C 3 403 ? 134.489 135.985 155.398 1.00 57.74 391 TYR H C 1
ATOM 9736 O O . TYR C 3 403 ? 133.861 136.912 155.919 1.00 57.74 391 TYR H O 1
ATOM 9745 N N . ASN C 3 404 ? 134.096 135.410 154.258 1.00 54.76 392 ASN H N 1
ATOM 9746 C CA . ASN C 3 404 ? 132.847 135.796 153.607 1.00 54.76 392 ASN H CA 1
ATOM 9747 C C . ASN C 3 404 ? 131.644 135.413 154.442 1.00 54.76 392 ASN H C 1
ATOM 9748 O O . ASN C 3 404 ? 130.583 136.028 154.320 1.00 54.76 392 ASN H O 1
ATOM 9753 N N . LEU C 3 405 ? 131.785 134.392 155.279 1.00 54.62 393 LEU H N 1
ATOM 9754 C CA . LEU C 3 405 ? 130.742 134.056 156.231 1.00 54.62 393 LEU H CA 1
ATOM 9755 C C . LEU C 3 405 ? 130.589 135.126 157.296 1.00 54.62 393 LEU H C 1
ATOM 9756 O O . LEU C 3 405 ? 129.510 135.249 157.882 1.00 54.62 393 LEU H O 1
ATOM 9761 N N . GLY C 3 406 ? 131.648 135.890 157.562 1.00 55.38 394 GLY H N 1
ATOM 9762 C CA . GLY C 3 406 ? 131.544 136.977 158.514 1.00 55.38 394 GLY H CA 1
ATOM 9763 C C . GLY C 3 406 ? 130.649 138.091 158.020 1.00 55.38 394 GLY H C 1
ATOM 9764 O O . GLY C 3 406 ? 129.840 138.626 158.777 1.00 55.38 394 GLY H O 1
ATOM 9765 N N . HIS C 3 407 ? 130.759 138.431 156.734 1.00 55.29 395 HIS H N 1
ATOM 9766 C CA . HIS C 3 407 ? 129.900 139.456 156.151 1.00 55.29 395 HIS H CA 1
ATOM 9767 C C . HIS C 3 407 ? 128.450 139.016 156.103 1.00 55.29 395 HIS H C 1
ATOM 9768 O O . HIS C 3 407 ? 127.551 139.862 156.090 1.00 55.29 395 HIS H O 1
ATOM 9775 N N . VAL C 3 408 ? 128.203 137.709 156.054 1.00 57.48 396 VAL H N 1
ATOM 9776 C CA . VAL C 3 408 ? 126.853 137.216 156.276 1.00 57.48 396 VAL H CA 1
ATOM 9777 C C . VAL C 3 408 ? 126.425 137.521 157.700 1.00 57.48 396 VAL H C 1
ATOM 9778 O O . VAL C 3 408 ? 125.349 138.077 157.932 1.00 57.48 396 VAL H O 1
ATOM 9782 N N . ALA C 3 409 ? 127.302 137.233 158.664 1.00 62.70 397 ALA H N 1
ATOM 9783 C CA . ALA C 3 409 ? 126.947 137.333 160.075 1.00 62.70 397 ALA H CA 1
ATOM 9784 C C . ALA C 3 409 ? 126.736 138.770 160.524 1.00 62.70 397 ALA H C 1
ATOM 9785 O O . ALA C 3 409 ? 125.973 139.013 161.463 1.00 62.70 397 ALA H O 1
ATOM 9787 N N . VAL C 3 410 ? 127.404 139.730 159.884 1.00 55.10 398 VAL H N 1
ATOM 9788 C CA . VAL C 3 410 ? 127.090 141.129 160.143 1.00 55.10 398 VAL H CA 1
ATOM 9789 C C . VAL C 3 410 ? 125.716 141.461 159.581 1.00 55.10 398 VAL H C 1
ATOM 9790 O O . VAL C 3 410 ? 124.981 142.275 160.151 1.00 55.10 398 VAL H O 1
ATOM 9794 N N . GLY C 3 411 ? 125.325 140.803 158.489 1.00 58.45 399 GLY H N 1
ATOM 9795 C CA . GLY C 3 411 ? 124.028 141.044 157.888 1.00 58.45 399 GLY H CA 1
ATOM 9796 C C . GLY C 3 411 ? 122.850 140.599 158.728 1.00 58.45 399 GLY H C 1
ATOM 9797 O O . GLY C 3 411 ? 121.796 141.237 158.668 1.00 58.45 399 GLY H O 1
ATOM 9798 N N . ILE C 3 412 ? 122.993 139.528 159.512 1.00 62.12 400 ILE H N 1
ATOM 9799 C CA . ILE C 3 412 ? 121.896 139.151 160.397 1.00 62.12 400 ILE H CA 1
ATOM 9800 C C . ILE C 3 412 ? 121.939 139.982 161.676 1.00 62.12 400 ILE H C 1
ATOM 9801 O O . ILE C 3 412 ? 120.920 140.112 162.366 1.00 62.12 400 ILE H O 1
ATOM 9806 N N . GLY C 3 413 ? 123.073 140.582 161.996 1.00 71.24 401 GLY H N 1
ATOM 9807 C CA . GLY C 3 413 ? 123.186 141.411 163.166 1.00 71.24 401 GLY H CA 1
ATOM 9808 C C . GLY C 3 413 ? 123.907 140.769 164.327 1.00 71.24 401 GLY H C 1
ATOM 9809 O O . GLY C 3 413 ? 124.301 141.477 165.259 1.00 71.24 401 GLY H O 1
ATOM 9810 N N . ASP C 3 414 ? 124.081 139.453 164.300 1.00 71.69 402 ASP H N 1
ATOM 9811 C CA . ASP C 3 414 ? 124.812 138.772 165.356 1.00 71.69 402 ASP H CA 1
ATOM 9812 C C . ASP C 3 414 ? 126.291 139.111 165.247 1.00 71.69 402 ASP H C 1
ATOM 9813 O O . ASP C 3 414 ? 126.946 138.768 164.260 1.00 71.69 402 ASP H O 1
ATOM 9818 N N . THR C 3 415 ? 126.812 139.790 166.262 1.00 68.73 403 THR H N 1
ATOM 9819 C CA . THR C 3 415 ? 128.215 140.167 166.313 1.00 68.73 403 THR H CA 1
ATOM 9820 C C . THR C 3 415 ? 129.066 139.127 167.029 1.00 68.73 403 THR H C 1
ATOM 9821 O O . THR C 3 415 ? 130.215 138.902 166.6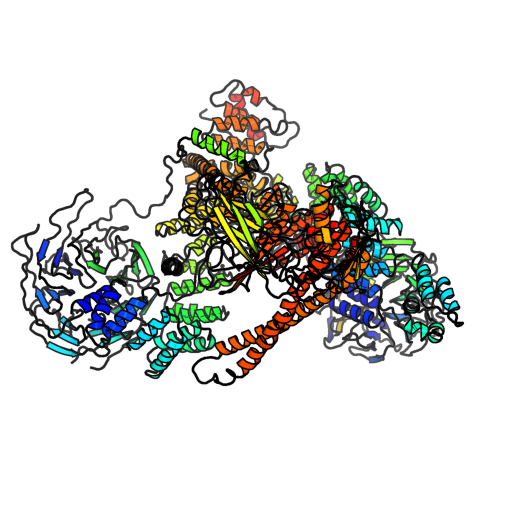30 1.00 68.73 403 THR H O 1
ATOM 9825 N N . ASN C 3 416 ? 128.500 138.464 168.048 1.00 78.20 404 ASN H N 1
ATOM 9826 C CA . ASN C 3 416 ? 129.178 137.353 168.713 1.00 78.20 404 ASN H CA 1
ATOM 9827 C C . ASN C 3 416 ? 129.474 136.228 167.736 1.00 78.20 404 ASN H C 1
ATOM 9828 O O . ASN C 3 416 ? 130.540 135.609 167.795 1.00 78.20 404 ASN H O 1
ATOM 9833 N N . LEU C 3 417 ? 128.534 135.950 166.835 1.00 66.29 405 LEU H N 1
ATOM 9834 C CA . LEU C 3 417 ? 128.806 135.046 165.726 1.00 66.29 405 LEU H CA 1
ATOM 9835 C C . LEU C 3 417 ? 129.859 135.634 164.803 1.00 66.29 405 LEU H C 1
ATOM 9836 O O . LEU C 3 417 ? 130.780 134.931 164.375 1.00 66.29 405 LEU H O 1
ATOM 9841 N N . ALA C 3 418 ? 129.736 136.925 164.496 1.00 61.29 406 ALA H N 1
ATOM 9842 C CA . ALA C 3 418 ? 130.626 137.558 163.535 1.00 61.29 406 ALA H CA 1
ATOM 9843 C C . ALA C 3 418 ? 132.031 137.709 164.083 1.00 61.29 406 ALA H C 1
ATOM 9844 O O . ALA C 3 418 ? 132.991 137.721 163.313 1.00 61.29 406 ALA H O 1
ATOM 9846 N N . HIS C 3 419 ? 132.171 137.819 165.402 1.00 65.60 407 HIS H N 1
ATOM 9847 C CA . HIS C 3 419 ? 133.492 137.987 165.989 1.00 65.60 407 HIS H CA 1
ATOM 9848 C C . HIS C 3 419 ? 134.334 136.731 165.849 1.00 65.60 407 HIS H C 1
ATOM 9849 O O . HIS C 3 419 ? 135.558 136.824 165.729 1.00 65.60 407 HIS H O 1
ATOM 9856 N N . GLN C 3 420 ? 133.710 135.558 165.850 1.00 68.43 408 GLN H N 1
ATOM 9857 C CA . GLN C 3 420 ? 134.446 134.316 165.689 1.00 68.43 408 GLN H CA 1
ATOM 9858 C C . GLN C 3 420 ? 134.408 133.790 164.266 1.00 68.43 408 GLN H C 1
ATOM 9859 O O . GLN C 3 420 ? 134.855 132.670 164.025 1.00 68.43 408 GLN H O 1
ATOM 9865 N N . CYS C 3 421 ? 133.889 134.562 163.317 1.00 64.27 409 CYS H N 1
ATOM 9866 C CA . CYS C 3 421 ? 134.063 134.177 161.925 1.00 64.27 409 CYS H CA 1
ATOM 9867 C C . CYS C 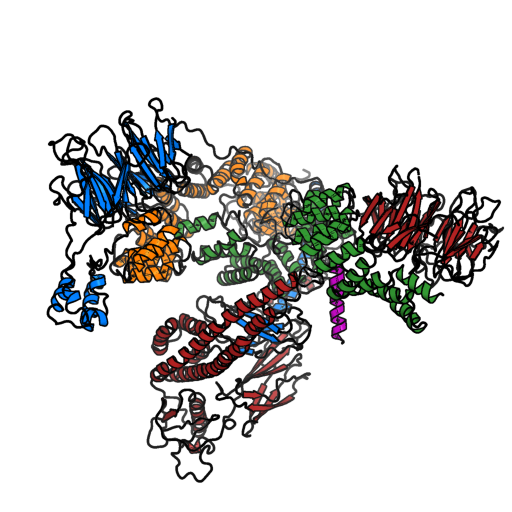3 421 ? 135.334 134.758 161.337 1.00 64.27 409 CYS H C 1
ATOM 9868 O O . CYS C 3 421 ? 136.042 134.067 160.601 1.00 64.27 409 CYS H O 1
ATOM 9871 N N . PHE C 3 422 ? 135.644 136.017 161.644 1.00 57.90 410 PHE H N 1
ATOM 9872 C CA . PHE C 3 422 ? 136.909 136.571 161.185 1.00 57.90 410 PHE H CA 1
ATOM 9873 C C . PHE C 3 422 ? 138.071 135.983 161.959 1.00 57.90 410 PHE H C 1
ATOM 9874 O O . PHE C 3 422 ? 139.177 135.880 161.419 1.00 57.90 410 PHE H O 1
ATOM 9882 N N . ARG C 3 423 ? 137.838 135.603 163.219 1.00 68.67 411 ARG H N 1
ATOM 9883 C CA . ARG C 3 423 ? 138.891 134.998 164.025 1.00 68.67 411 ARG H CA 1
ATOM 9884 C C . ARG C 3 423 ? 139.316 133.657 163.456 1.00 68.67 411 ARG H C 1
ATOM 9885 O O . ARG C 3 423 ? 140.513 133.384 163.330 1.00 68.67 411 ARG H O 1
ATOM 9893 N N . LEU C 3 424 ? 138.349 132.817 163.080 1.00 66.86 412 LEU H N 1
ATOM 9894 C CA . LEU C 3 424 ? 138.687 131.535 162.475 1.00 66.86 412 LEU H CA 1
ATOM 9895 C C . LEU C 3 424 ? 139.275 131.707 161.089 1.00 66.86 412 LEU H C 1
ATOM 9896 O O . LEU C 3 424 ? 140.040 130.853 160.636 1.00 66.86 412 LEU H O 1
ATOM 9901 N N . ALA C 3 425 ? 138.933 132.797 160.402 1.00 63.98 413 ALA H N 1
ATOM 9902 C CA . ALA C 3 425 ? 139.627 133.126 159.166 1.00 63.98 413 ALA H CA 1
ATOM 9903 C C . ALA C 3 425 ? 141.050 133.558 159.454 1.00 63.98 413 ALA H C 1
ATOM 9904 O O . ALA C 3 425 ? 141.938 133.413 158.610 1.00 63.98 413 ALA H O 1
ATOM 9906 N N . LEU C 3 426 ? 141.282 134.078 160.651 1.00 67.82 414 LEU H N 1
ATOM 9907 C CA . LEU C 3 426 ? 142.590 134.593 161.005 1.00 67.82 414 LEU H CA 1
ATOM 9908 C C . LEU C 3 426 ? 143.490 133.519 161.600 1.00 67.82 414 LEU H C 1
ATOM 9909 O O . LEU C 3 426 ? 144.712 133.592 161.439 1.00 67.82 414 LEU H O 1
ATOM 9914 N N . VAL C 3 427 ? 142.925 132.520 162.284 1.00 73.76 415 VAL H N 1
ATOM 9915 C CA . VAL C 3 427 ? 143.758 131.450 162.828 1.00 73.76 415 VAL H CA 1
ATOM 9916 C C . VAL C 3 427 ? 144.025 130.391 161.768 1.00 73.76 415 VAL H C 1
ATOM 9917 O O . VAL C 3 427 ? 145.011 129.652 161.843 1.00 73.76 415 VAL H O 1
ATOM 9921 N N . ASN C 3 428 ? 143.160 130.304 160.759 1.00 80.24 416 ASN H N 1
ATOM 9922 C CA . ASN C 3 428 ? 143.438 129.403 159.654 1.00 80.24 416 ASN H CA 1
ATOM 9923 C C . ASN C 3 428 ? 144.406 130.021 158.667 1.00 80.24 416 ASN H C 1
ATOM 9924 O O . ASN C 3 428 ? 145.042 129.295 157.899 1.00 80.24 416 ASN H O 1
ATOM 9929 N N . ASN C 3 429 ? 144.520 131.345 158.675 1.00 75.74 417 ASN H N 1
ATOM 9930 C CA . ASN C 3 429 ? 145.500 132.043 157.852 1.00 75.74 417 ASN H CA 1
ATOM 9931 C C . ASN C 3 429 ? 145.789 133.375 158.519 1.00 75.74 417 ASN H C 1
ATOM 9932 O O . ASN C 3 429 ? 144.912 134.240 158.572 1.00 75.74 417 ASN H O 1
ATOM 9937 N N . ASN C 3 430 ? 147.005 133.538 159.022 1.00 85.94 418 ASN H N 1
ATOM 9938 C CA . ASN C 3 430 ? 147.467 134.870 159.352 1.00 85.94 418 ASN H CA 1
ATOM 9939 C C . ASN C 3 430 ? 147.825 135.614 158.069 1.00 85.94 418 ASN H C 1
ATOM 9940 O O . ASN C 3 430 ? 147.739 135.074 156.965 1.00 85.94 418 ASN H O 1
ATOM 9945 N N . ASN C 3 431 ? 148.257 136.867 158.246 1.00 87.98 419 ASN H N 1
ATOM 9946 C CA . ASN C 3 431 ? 148.436 137.886 157.191 1.00 87.98 419 ASN H CA 1
ATOM 9947 C C . ASN C 3 431 ? 147.279 137.925 156.182 1.00 87.98 419 ASN H C 1
ATOM 9948 O O . ASN C 3 431 ? 147.475 138.138 154.984 1.00 87.98 419 ASN H O 1
ATOM 9953 N N . HIS C 3 432 ? 146.054 137.762 156.679 1.00 78.42 420 HIS H N 1
ATOM 9954 C CA . HIS C 3 432 ? 144.840 138.030 155.914 1.00 78.42 420 HIS H CA 1
ATOM 9955 C C . HIS C 3 432 ? 144.459 139.466 156.219 1.00 78.42 420 HIS H C 1
ATOM 9956 O O . HIS C 3 432 ? 143.763 139.749 157.193 1.00 78.42 420 HIS H O 1
ATOM 9963 N N . ALA C 3 433 ? 144.928 140.381 155.367 1.00 71.94 421 ALA H N 1
ATOM 9964 C CA . ALA C 3 433 ? 144.884 141.803 155.682 1.00 71.94 421 ALA H CA 1
ATOM 9965 C C . ALA C 3 433 ? 143.469 142.355 155.685 1.00 71.94 421 ALA H C 1
ATOM 9966 O O . ALA C 3 433 ? 143.196 143.338 156.377 1.00 71.94 421 ALA H O 1
ATOM 9968 N N . GLU C 3 434 ? 142.558 141.746 154.936 1.00 77.83 422 GLU H N 1
ATOM 9969 C CA . GLU C 3 434 ? 141.191 142.240 154.927 1.00 77.83 422 GLU H CA 1
ATOM 9970 C C . GLU C 3 434 ? 140.411 141.840 156.165 1.00 77.83 422 GLU H C 1
ATOM 9971 O O . GLU C 3 434 ? 139.323 142.373 156.380 1.00 77.83 422 GLU H O 1
ATOM 9977 N N . ALA C 3 435 ? 140.920 140.916 156.971 1.00 67.45 423 ALA H N 1
ATOM 9978 C CA . ALA C 3 435 ? 140.199 140.499 158.162 1.00 67.45 423 ALA H CA 1
ATOM 9979 C C . ALA C 3 435 ? 140.670 141.218 159.408 1.00 67.45 423 ALA H C 1
ATOM 9980 O O . ALA C 3 435 ? 139.888 141.375 160.347 1.00 67.45 423 ALA H O 1
ATOM 9982 N N . TYR C 3 436 ? 141.940 141.625 159.442 1.00 60.33 424 TYR H N 1
ATOM 9983 C CA . TYR C 3 436 ? 142.468 142.376 160.575 1.00 60.33 424 TYR H CA 1
ATOM 9984 C C . TYR C 3 436 ? 141.746 143.701 160.733 1.00 60.33 424 TYR H C 1
ATOM 9985 O O . TYR C 3 436 ? 141.378 144.091 161.844 1.00 60.33 424 TYR H O 1
ATOM 9994 N N . ASN C 3 437 ? 141.571 144.420 159.626 1.00 62.97 425 ASN H N 1
ATOM 9995 C CA . ASN C 3 437 ? 140.729 145.609 159.609 1.00 62.97 425 ASN H CA 1
ATOM 9996 C C . ASN C 3 437 ? 139.302 145.274 159.999 1.00 62.97 425 ASN H C 1
ATOM 9997 O O . ASN C 3 437 ? 138.672 146.001 160.772 1.00 62.97 425 ASN H O 1
ATOM 10002 N N . ASN C 3 438 ? 138.785 144.170 159.485 1.00 61.33 426 ASN H N 1
ATOM 10003 C CA . ASN C 3 438 ? 137.363 143.916 159.605 1.00 61.33 426 ASN H CA 1
ATOM 10004 C C . ASN C 3 438 ? 137.011 143.424 160.995 1.00 61.33 426 ASN H C 1
ATOM 10005 O O . ASN C 3 438 ? 135.876 143.587 161.451 1.00 61.33 426 ASN H O 1
ATOM 10010 N N . LEU C 3 439 ? 137.976 142.819 161.680 1.00 59.90 427 LEU H N 1
ATOM 10011 C CA . LEU C 3 439 ? 137.740 142.365 163.040 1.00 59.90 427 LEU H CA 1
ATOM 10012 C C . LEU C 3 439 ? 137.726 143.538 164.000 1.00 59.90 427 LEU H C 1
ATOM 10013 O O . LEU C 3 439 ? 136.943 143.561 164.954 1.00 59.90 427 LEU H O 1
ATOM 10018 N N . ALA C 3 440 ? 138.556 144.545 163.739 1.00 57.47 428 ALA H N 1
ATOM 10019 C CA . ALA C 3 440 ? 138.719 145.665 164.648 1.00 57.47 428 ALA H CA 1
ATOM 10020 C C . ALA C 3 440 ? 137.858 146.852 164.278 1.00 57.47 428 ALA H C 1
ATOM 10021 O O . ALA C 3 440 ? 138.264 147.994 164.502 1.00 57.47 428 ALA H O 1
ATOM 10023 N N . VAL C 3 441 ? 136.697 146.612 163.690 1.00 57.63 429 VAL H N 1
ATOM 10024 C CA . VAL C 3 441 ? 135.619 147.585 163.671 1.00 57.63 429 VAL H CA 1
ATOM 10025 C C . VAL C 3 441 ? 134.627 147.066 164.691 1.00 57.63 429 VAL H C 1
ATOM 10026 O O . VAL C 3 441 ? 133.951 147.831 165.386 1.00 57.63 429 VAL H O 1
ATOM 10030 N N . LEU C 3 442 ? 134.573 145.741 164.804 1.00 62.55 430 LEU H N 1
ATOM 10031 C CA . LEU C 3 442 ? 133.751 145.099 165.817 1.00 62.55 430 LEU H CA 1
ATOM 10032 C C . LEU C 3 442 ? 134.303 145.342 167.214 1.00 62.55 430 LEU H C 1
ATOM 10033 O O . LEU C 3 442 ? 133.541 145.363 168.186 1.00 62.55 430 LEU H O 1
ATOM 10038 N N . GLU C 3 443 ? 135.619 145.524 167.334 1.00 74.21 431 GLU H N 1
ATOM 10039 C CA . GLU C 3 443 ? 136.208 145.868 168.623 1.00 74.21 431 GLU H CA 1
ATOM 10040 C C . GLU C 3 443 ? 135.829 147.281 169.039 1.00 74.21 431 GLU H C 1
ATOM 10041 O O . GLU C 3 443 ? 135.477 147.525 170.198 1.00 74.21 431 GLU H O 1
ATOM 10047 N N . MET C 3 444 ? 135.893 148.227 168.100 1.00 77.77 432 MET H N 1
ATOM 10048 C CA . MET C 3 444 ? 135.576 149.616 168.403 1.00 77.77 432 MET H CA 1
ATOM 10049 C C . MET C 3 444 ? 134.092 149.812 168.677 1.00 77.77 432 MET H C 1
ATOM 10050 O O . MET C 3 444 ? 133.716 150.780 169.345 1.00 77.77 432 MET H O 1
ATOM 10055 N N . ARG C 3 445 ? 133.243 148.895 168.211 1.00 77.60 433 ARG H N 1
ATOM 10056 C CA . ARG C 3 445 ? 131.840 148.918 168.606 1.00 77.60 433 ARG H CA 1
ATOM 10057 C C . ARG C 3 445 ? 131.671 148.616 170.089 1.00 77.60 433 ARG H C 1
ATOM 10058 O O . ARG C 3 445 ? 130.735 149.118 170.720 1.00 77.60 433 ARG H O 1
ATOM 10066 N N . LYS C 3 446 ? 132.566 147.814 170.661 1.00 80.77 434 LYS H N 1
ATOM 10067 C CA . LYS C 3 446 ? 132.505 147.474 172.075 1.00 80.77 434 LYS H CA 1
ATOM 10068 C C . LYS C 3 446 ? 133.194 148.525 172.937 1.00 80.77 434 LYS H C 1
ATOM 10069 O O . LYS C 3 446 ? 132.658 148.929 173.972 1.00 80.77 434 LYS H O 1
ATOM 10075 N N . GLY C 3 447 ? 134.376 148.975 172.529 1.00 78.81 435 GLY H N 1
ATOM 10076 C CA . GLY C 3 447 ? 135.053 150.031 173.252 1.00 78.81 435 GLY H CA 1
ATOM 10077 C C . GLY C 3 447 ? 136.552 149.855 173.356 1.00 78.81 435 GLY H C 1
ATOM 10078 O O . GLY C 3 447 ? 137.256 150.762 173.804 1.00 78.81 435 GLY H O 1
ATOM 10079 N N . HIS C 3 448 ? 137.055 148.697 172.935 1.00 77.91 436 HIS H N 1
ATOM 10080 C CA . HIS C 3 448 ? 138.469 148.363 173.090 1.00 77.91 436 HIS H CA 1
ATOM 10081 C C . HIS C 3 448 ? 139.273 149.172 172.077 1.00 77.91 436 HIS H C 1
ATOM 10082 O O . HIS C 3 448 ? 139.578 148.721 170.972 1.00 77.91 436 HIS H O 1
ATOM 10089 N N . VAL C 3 449 ? 139.626 150.394 172.477 1.00 76.42 437 VAL H N 1
ATOM 10090 C CA . VAL C 3 449 ? 140.274 151.333 171.566 1.00 76.42 437 VAL H CA 1
ATOM 10091 C C . VAL C 3 449 ? 141.707 150.909 171.278 1.00 76.42 437 VAL H C 1
ATOM 10092 O O . VAL C 3 449 ? 142.126 150.819 170.118 1.00 76.42 437 VAL H O 1
ATOM 10096 N N . GLU C 3 450 ? 142.479 150.652 172.332 1.00 87.24 438 GLU H N 1
ATOM 10097 C CA . GLU C 3 450 ? 143.878 150.283 172.167 1.00 87.24 438 GLU H CA 1
ATOM 10098 C C . GLU C 3 450 ? 144.032 148.908 171.532 1.00 87.24 438 GLU H C 1
ATOM 10099 O O . GLU C 3 450 ? 145.050 148.642 170.885 1.00 87.24 438 GLU H O 1
ATOM 10105 N N . GLN C 3 451 ? 143.043 148.027 171.700 1.00 81.79 439 GLN H N 1
ATOM 10106 C CA . GLN C 3 451 ? 143.053 146.764 170.973 1.00 81.79 439 GLN H CA 1
ATOM 10107 C C . GLN C 3 451 ? 142.812 146.992 169.491 1.00 81.79 439 GLN H C 1
ATOM 10108 O O . GLN C 3 451 ? 143.467 146.371 168.649 1.00 81.79 439 GLN H O 1
ATOM 10114 N N . ALA C 3 452 ? 141.869 147.876 169.160 1.00 76.66 440 ALA H N 1
ATOM 10115 C CA . ALA C 3 452 ? 141.523 148.119 167.765 1.00 76.66 440 ALA H CA 1
ATOM 10116 C C . ALA C 3 452 ? 142.649 148.826 167.030 1.00 76.66 440 ALA H C 1
ATOM 10117 O O . ALA C 3 452 ? 142.974 148.475 165.892 1.00 76.66 440 ALA H O 1
ATOM 10119 N N . ARG C 3 453 ? 143.279 149.796 167.676 1.00 69.91 441 ARG H N 1
ATOM 10120 C CA . ARG C 3 453 ? 144.285 150.618 167.026 1.00 69.91 441 ARG H CA 1
ATOM 10121 C C . ARG C 3 453 ? 145.591 149.881 166.774 1.00 69.91 441 ARG H C 1
ATOM 10122 O O . ARG C 3 453 ? 146.465 150.426 166.097 1.00 69.91 441 ARG H O 1
ATOM 10130 N N . ALA C 3 454 ? 145.754 148.671 167.301 1.00 65.20 442 ALA H N 1
ATOM 10131 C CA . ALA C 3 454 ? 146.895 147.845 166.954 1.00 65.20 442 ALA H CA 1
ATOM 10132 C C . ALA C 3 454 ? 146.599 146.881 165.820 1.00 65.20 442 ALA H C 1
ATOM 10133 O O . ALA C 3 454 ? 147.527 146.486 165.108 1.00 65.20 442 ALA H O 1
ATOM 10135 N N . LEU C 3 455 ? 145.338 146.496 165.633 1.00 66.12 443 LEU H N 1
ATOM 10136 C CA . LEU C 3 455 ? 144.996 145.620 164.522 1.00 66.12 443 LEU H CA 1
ATOM 10137 C C . LEU C 3 455 ? 144.973 146.381 163.207 1.00 66.12 443 LEU H C 1
ATOM 10138 O O . LEU C 3 455 ? 145.411 145.860 162.178 1.00 66.12 443 LEU H O 1
ATOM 10143 N N . LEU C 3 456 ? 144.469 147.613 163.222 1.00 62.27 444 LEU H N 1
ATOM 10144 C CA . LEU C 3 456 ? 144.587 148.478 162.056 1.00 62.27 444 LEU H CA 1
ATOM 10145 C C . LEU C 3 456 ? 146.034 148.865 161.811 1.00 62.27 444 LEU H C 1
ATOM 10146 O O . LEU C 3 456 ? 146.423 149.127 160.670 1.00 62.27 444 LEU H O 1
ATOM 10151 N N . GLN C 3 457 ? 146.833 148.914 162.876 1.00 70.00 445 GLN H N 1
ATOM 10152 C CA . GLN C 3 457 ? 148.259 149.174 162.750 1.00 70.00 445 GLN H CA 1
ATOM 10153 C C . GLN C 3 457 ? 148.964 148.043 162.022 1.00 70.00 445 GLN H C 1
ATOM 10154 O O . GLN C 3 457 ? 149.936 148.280 161.297 1.00 70.00 445 GLN H O 1
ATOM 10160 N N . THR C 3 458 ? 148.493 146.810 162.192 1.00 76.60 446 THR H N 1
ATOM 10161 C CA . THR C 3 458 ? 149.083 145.694 161.477 1.00 76.60 446 THR H CA 1
ATOM 10162 C C . THR C 3 458 ? 148.275 145.264 160.267 1.00 76.60 446 THR H C 1
ATOM 10163 O O . THR C 3 458 ? 148.754 144.433 159.497 1.00 76.60 446 THR H O 1
ATOM 10167 N N . ALA C 3 459 ? 147.072 145.798 160.072 1.00 70.54 447 ALA H N 1
ATOM 10168 C CA . ALA C 3 459 ? 146.410 145.583 158.794 1.00 70.54 447 ALA H CA 1
ATOM 10169 C C . ALA C 3 459 ? 147.038 146.442 157.713 1.00 70.54 447 ALA H C 1
ATOM 10170 O O . ALA C 3 459 ? 147.089 146.042 156.547 1.00 70.54 447 ALA H O 1
ATOM 10172 N N . SER C 3 460 ? 147.523 147.623 158.090 1.00 78.39 448 SER H N 1
ATOM 10173 C CA . SER C 3 460 ? 148.141 148.521 157.125 1.00 78.39 448 SER H CA 1
ATOM 10174 C C . SER C 3 460 ? 149.496 148.002 156.673 1.00 78.39 448 SER H C 1
ATOM 10175 O O . SER C 3 460 ? 149.827 148.071 155.486 1.00 78.39 448 SER H O 1
ATOM 10178 N N . SER C 3 461 ? 150.290 147.465 157.598 1.00 85.66 449 SER H N 1
ATOM 10179 C CA . SER C 3 461 ? 151.627 146.999 157.259 1.00 85.66 449 SER H CA 1
ATOM 10180 C C . SER C 3 461 ? 151.625 145.699 156.470 1.00 85.66 449 SER H C 1
ATOM 10181 O O . SER C 3 461 ? 152.677 145.310 155.955 1.00 85.66 449 SER H O 1
ATOM 10184 N N . LEU C 3 462 ? 150.487 145.019 156.364 1.00 89.66 450 LEU H N 1
ATOM 10185 C CA . LEU C 3 462 ? 150.381 143.848 155.507 1.00 89.66 450 LEU H CA 1
ATOM 10186 C C . LEU C 3 462 ? 149.922 144.213 154.106 1.00 89.66 450 LEU H C 1
ATOM 10187 O O . LEU C 3 462 ? 150.329 143.573 153.133 1.00 89.66 450 LEU H O 1
ATOM 10192 N N . ALA C 3 463 ? 149.074 145.232 153.991 1.00 99.63 451 ALA H N 1
ATOM 10193 C CA . ALA C 3 463 ? 148.569 145.714 152.709 1.00 99.63 451 ALA H CA 1
ATOM 10194 C C . ALA C 3 463 ? 148.998 147.164 152.543 1.00 99.63 451 ALA H C 1
ATOM 10195 O O . ALA C 3 463 ? 148.291 148.083 152.984 1.00 99.63 451 ALA H O 1
ATOM 10197 N N . PRO C 3 464 ? 150.139 147.427 151.886 1.00 104.14 452 PRO H N 1
ATOM 10198 C CA . PRO C 3 464 ? 150.537 148.817 151.620 1.00 104.14 452 PRO H CA 1
ATOM 10199 C C . PRO C 3 464 ? 149.891 149.386 150.364 1.00 104.14 452 PRO H C 1
ATOM 10200 O O . PRO C 3 464 ? 150.529 150.064 149.555 1.00 104.14 452 PRO H O 1
ATOM 10204 N N . HIS C 3 465 ? 148.607 149.098 150.223 1.00 104.75 453 HIS H N 1
ATOM 10205 C CA . HIS C 3 465 ? 147.658 149.605 149.249 1.00 104.75 453 HIS H CA 1
ATOM 10206 C C . HIS C 3 465 ? 146.340 149.610 149.999 1.00 104.75 453 HIS H C 1
ATOM 10207 O O . HIS C 3 465 ? 146.349 149.628 151.234 1.00 104.75 453 HIS H O 1
ATOM 10214 N N . MET C 3 466 ? 145.221 149.606 149.262 1.00 81.05 454 MET H N 1
ATOM 10215 C CA . MET C 3 466 ? 143.921 149.230 149.814 1.00 81.05 454 MET H CA 1
ATOM 10216 C C . MET C 3 466 ? 143.475 150.141 150.949 1.00 81.05 454 MET H C 1
ATOM 10217 O O . MET C 3 466 ? 143.616 149.777 152.117 1.00 81.05 454 MET H O 1
ATOM 10222 N N . TYR C 3 467 ? 143.003 151.339 150.620 1.00 62.65 455 TYR H N 1
ATOM 10223 C CA . TYR C 3 467 ? 142.832 152.485 151.510 1.00 62.65 455 TYR H CA 1
ATOM 10224 C C . TYR C 3 467 ? 142.087 152.281 152.824 1.00 62.65 455 TYR H C 1
ATOM 10225 O O . TYR C 3 467 ? 142.038 153.201 153.643 1.00 62.65 455 TYR H O 1
ATOM 10234 N N . GLU C 3 468 ? 141.469 151.141 153.027 1.00 56.34 456 GLU H N 1
ATOM 10235 C CA . GLU C 3 468 ? 140.486 151.033 154.093 1.00 56.34 456 GLU H CA 1
ATOM 10236 C C . GLU C 3 468 ? 141.039 150.980 155.524 1.00 56.34 456 GLU H C 1
ATOM 10237 O O . GLU C 3 468 ? 140.395 151.542 156.412 1.00 56.34 456 GLU H O 1
ATOM 10243 N N . PRO C 3 469 ? 142.201 150.380 155.829 1.00 55.52 457 PRO H N 1
ATOM 10244 C CA . PRO C 3 469 ? 142.759 150.615 157.173 1.00 55.52 457 PRO H CA 1
ATOM 10245 C C . PRO C 3 469 ? 143.290 152.020 157.377 1.00 55.52 457 PRO H C 1
ATOM 10246 O O . PRO C 3 469 ? 143.231 152.536 158.500 1.00 55.52 457 PRO H O 1
ATOM 10250 N N . HIS C 3 470 ? 143.827 152.641 156.326 1.00 56.14 458 HIS H N 1
ATOM 10251 C CA . HIS C 3 470 ? 144.443 153.956 156.454 1.00 56.14 458 HIS H CA 1
ATOM 10252 C C . HIS C 3 470 ? 143.418 155.016 156.812 1.00 56.14 458 HIS H C 1
ATOM 10253 O O . HIS C 3 470 ? 143.649 155.829 157.709 1.00 56.14 458 HIS H O 1
ATOM 10260 N N . PHE C 3 471 ? 142.281 155.028 156.119 1.00 44.46 459 PHE H N 1
ATOM 10261 C CA . PHE C 3 471 ? 141.217 155.946 156.495 1.00 44.46 459 PHE H CA 1
ATOM 10262 C C . PHE C 3 471 ? 140.620 155.576 157.839 1.00 44.46 459 PHE H C 1
ATOM 10263 O O . PHE C 3 471 ? 140.269 156.461 158.625 1.00 44.46 459 PHE H O 1
ATOM 10271 N N . ASN C 3 472 ? 140.518 154.287 158.137 1.00 50.95 460 ASN H N 1
ATOM 10272 C CA . ASN C 3 472 ? 139.905 153.892 159.393 1.00 50.95 460 ASN H CA 1
ATOM 10273 C C . ASN C 3 472 ? 140.814 154.132 160.579 1.00 50.95 460 ASN H C 1
ATOM 10274 O O . ASN C 3 472 ? 140.330 154.164 161.711 1.00 50.95 460 ASN H O 1
ATOM 10279 N N . PHE C 3 473 ? 142.117 154.275 160.349 1.00 50.55 461 PHE H N 1
ATOM 10280 C CA . PHE C 3 473 ? 142.999 154.715 161.420 1.00 50.55 461 PHE H CA 1
ATOM 10281 C C . PHE C 3 473 ? 142.706 156.153 161.798 1.00 50.55 461 PHE H C 1
ATOM 10282 O O . PHE C 3 473 ? 142.758 156.516 162.976 1.00 50.55 461 PHE H O 1
ATOM 10290 N N . ALA C 3 474 ? 142.376 156.981 160.815 1.00 49.46 462 ALA H N 1
ATOM 10291 C CA . ALA C 3 474 ? 142.227 158.406 161.030 1.00 49.46 462 ALA H CA 1
ATOM 10292 C C . ALA C 3 474 ? 140.815 158.797 161.411 1.00 49.46 462 ALA H C 1
ATOM 10293 O O . ALA C 3 474 ? 140.404 159.927 161.147 1.00 49.46 462 ALA H O 1
ATOM 10295 N N . THR C 3 475 ? 140.054 157.891 162.005 1.00 52.46 463 THR H N 1
ATOM 10296 C CA . THR C 3 475 ? 138.826 158.262 162.687 1.00 52.46 463 THR H CA 1
ATOM 10297 C C . THR C 3 475 ? 138.822 157.680 164.094 1.00 52.46 463 THR H C 1
ATOM 10298 O O . THR C 3 475 ? 137.910 157.959 164.878 1.00 52.46 463 THR H O 1
ATOM 10302 N N . ILE C 3 476 ? 139.834 156.890 164.432 1.00 61.73 464 ILE H N 1
ATOM 10303 C CA . ILE C 3 476 ? 140.101 156.510 165.809 1.00 61.73 464 ILE H CA 1
ATOM 10304 C C . ILE C 3 476 ? 141.089 157.522 166.357 1.00 61.73 464 ILE H C 1
ATOM 10305 O O . ILE C 3 476 ? 140.848 158.150 167.393 1.00 61.73 464 ILE H O 1
ATOM 10310 N N . SER C 3 477 ? 142.192 157.714 165.641 1.00 72.36 465 SER H N 1
ATOM 10311 C CA . SER C 3 477 ? 143.266 158.602 166.060 1.00 72.36 465 SER H CA 1
ATOM 10312 C C . SER C 3 477 ? 142.948 160.072 165.849 1.00 72.36 465 SER H C 1
ATOM 10313 O O . SER C 3 477 ? 143.804 160.917 166.112 1.00 72.36 465 SER H O 1
ATOM 10316 N N . ASP C 3 478 ? 141.762 160.394 165.354 1.00 67.41 466 ASP H N 1
ATOM 10317 C CA . ASP C 3 478 ? 141.291 161.767 165.302 1.00 67.41 466 ASP H CA 1
ATOM 10318 C C . ASP C 3 478 ? 140.380 162.085 166.476 1.00 67.41 466 ASP H C 1
ATOM 10319 O O . ASP C 3 478 ? 140.423 163.196 167.011 1.00 67.41 466 ASP H O 1
ATOM 10324 N N . LYS C 3 479 ? 139.568 161.114 166.899 1.00 67.90 467 LYS H N 1
ATOM 10325 C CA . LYS C 3 479 ? 138.678 161.325 168.035 1.00 67.90 467 LYS H CA 1
ATOM 10326 C C . LYS C 3 479 ? 139.451 161.439 169.340 1.00 67.90 467 LYS H C 1
ATOM 10327 O O . LYS C 3 479 ? 139.001 162.117 170.269 1.00 67.90 467 LYS H O 1
ATOM 10333 N N . ILE C 3 480 ? 140.612 160.792 169.427 1.00 71.42 468 ILE H N 1
ATOM 10334 C CA . ILE C 3 480 ? 141.481 160.982 170.581 1.00 71.42 468 ILE H CA 1
ATOM 10335 C C . ILE C 3 480 ? 142.075 162.383 170.565 1.00 71.42 468 ILE H C 1
ATOM 10336 O O . ILE C 3 480 ? 141.941 163.142 171.530 1.00 71.42 468 ILE H O 1
ATOM 10341 N N . GLY C 3 481 ? 142.717 162.757 169.464 1.00 80.49 469 GLY H N 1
ATOM 10342 C CA . GLY C 3 481 ? 143.254 164.095 169.342 1.00 80.49 469 GLY H CA 1
ATOM 10343 C C . GLY C 3 481 ? 144.644 164.157 168.747 1.00 80.49 469 GLY H C 1
ATOM 10344 O O . GLY C 3 481 ? 145.181 165.247 168.542 1.00 80.49 469 GLY H O 1
ATOM 10345 N N . ASP C 3 482 ? 145.236 163.002 168.455 1.00 79.96 470 ASP H N 1
ATOM 10346 C CA . ASP C 3 482 ? 146.587 162.958 167.911 1.00 79.96 470 ASP H CA 1
ATOM 10347 C C . ASP C 3 482 ? 146.551 163.389 166.454 1.00 79.96 470 ASP H C 1
ATOM 10348 O O . ASP C 3 482 ? 146.561 162.540 165.562 1.00 79.96 470 ASP H O 1
ATOM 10353 N N . LEU C 3 483 ? 146.567 164.690 166.193 1.00 66.19 471 LEU H N 1
ATOM 10354 C CA . LEU C 3 483 ? 146.424 165.181 164.831 1.00 66.19 471 LEU H CA 1
ATOM 10355 C C . LEU C 3 483 ? 147.700 165.089 164.011 1.00 66.19 471 LEU H C 1
ATOM 10356 O O . LEU C 3 483 ? 147.719 165.594 162.890 1.00 66.19 471 LEU H O 1
ATOM 10361 N N . GLN C 3 484 ? 148.761 164.473 164.514 1.00 63.22 472 GLN H N 1
ATOM 10362 C CA . GLN C 3 484 ? 149.936 164.266 163.685 1.00 63.22 472 GLN H CA 1
ATOM 10363 C C . GLN C 3 484 ? 149.978 162.888 163.053 1.00 63.22 472 GLN H C 1
ATOM 10364 O O . GLN C 3 484 ? 150.302 162.773 161.870 1.00 63.22 472 GLN H O 1
ATOM 10370 N N . ARG C 3 485 ? 149.677 161.832 163.810 1.00 73.40 473 ARG H N 1
ATOM 10371 C CA . ARG C 3 485 ? 149.569 160.513 163.195 1.00 73.40 473 ARG H CA 1
ATOM 10372 C C . ARG C 3 485 ? 148.289 160.376 162.391 1.00 73.40 473 ARG H C 1
ATOM 10373 O O . ARG C 3 485 ? 148.280 159.695 161.363 1.00 73.40 473 ARG H O 1
ATOM 10381 N N . SER C 3 486 ? 147.219 161.046 162.809 1.00 65.56 474 SER H N 1
ATOM 10382 C CA . SER C 3 486 ? 145.962 161.082 162.071 1.00 65.56 474 SER H CA 1
ATOM 10383 C C . SER C 3 486 ? 146.018 161.930 160.851 1.00 65.56 474 SER H C 1
ATOM 10384 O O . SER C 3 486 ? 144.973 162.101 160.242 1.00 65.56 474 SER H O 1
ATOM 10387 N N . TYR C 3 487 ? 147.163 162.497 160.484 1.00 66.44 475 TYR H N 1
ATOM 10388 C CA . TYR C 3 487 ? 147.386 163.098 159.181 1.00 66.44 475 TYR H CA 1
ATOM 10389 C C . TYR C 3 487 ? 148.065 162.131 158.230 1.00 66.44 475 TYR H C 1
ATOM 10390 O O . TYR C 3 487 ? 147.615 161.964 157.096 1.00 66.44 475 TYR H O 1
ATOM 10399 N N . VAL C 3 488 ? 149.142 161.485 158.681 1.00 62.96 476 VAL H N 1
ATOM 10400 C CA . VAL C 3 488 ? 149.856 160.523 157.855 1.00 62.96 476 VAL H CA 1
ATOM 10401 C C . VAL C 3 488 ? 149.008 159.278 157.610 1.00 62.96 476 VAL H C 1
ATOM 10402 O O . VAL C 3 488 ? 149.164 158.612 156.578 1.00 62.96 476 VAL H O 1
ATOM 10406 N N . ALA C 3 489 ? 148.080 158.972 158.518 1.00 66.62 477 ALA H N 1
ATOM 10407 C CA . ALA C 3 489 ? 147.048 157.974 158.271 1.00 66.62 477 ALA H CA 1
ATOM 10408 C C . ALA C 3 489 ? 146.173 158.409 157.110 1.00 66.62 477 ALA H C 1
ATOM 10409 O O . ALA C 3 489 ? 146.141 157.748 156.071 1.00 66.62 477 ALA H O 1
ATOM 10411 N N . ALA C 3 490 ? 145.511 159.551 157.243 1.00 55.00 478 ALA H N 1
ATOM 10412 C CA . ALA C 3 490 ? 144.667 160.064 156.173 1.00 55.00 478 ALA H CA 1
ATOM 10413 C C . ALA C 3 490 ? 145.453 160.716 155.051 1.00 55.00 478 ALA H C 1
ATOM 10414 O O . ALA C 3 490 ? 144.847 161.350 154.189 1.00 55.00 478 ALA H O 1
ATOM 10416 N N . GLN C 3 491 ? 146.778 160.610 155.051 1.00 68.70 479 GLN H N 1
ATOM 10417 C CA . GLN C 3 491 ? 147.545 160.915 153.853 1.00 68.70 479 GLN H CA 1
ATOM 10418 C C . GLN C 3 491 ? 147.524 159.736 152.893 1.00 68.70 479 GLN H C 1
ATOM 10419 O O . GLN C 3 491 ? 147.298 159.905 151.691 1.00 68.70 479 GLN H O 1
ATOM 10425 N N . LYS C 3 492 ? 147.750 158.530 153.414 1.00 65.48 480 LYS H N 1
ATOM 10426 C CA . LYS C 3 492 ? 147.769 157.344 152.573 1.00 65.48 480 LYS H CA 1
ATOM 10427 C C . LYS C 3 492 ? 146.376 156.921 152.143 1.00 65.48 480 LYS H C 1
ATOM 10428 O O . LYS C 3 492 ? 146.244 156.175 151.172 1.00 65.48 480 LYS H O 1
ATOM 10434 N N . SER C 3 493 ? 145.337 157.397 152.815 1.00 61.66 481 SER H N 1
ATOM 10435 C CA . SER C 3 493 ? 143.982 157.179 152.339 1.00 61.66 481 SER H CA 1
ATOM 10436 C C . SER C 3 493 ? 143.582 158.150 151.248 1.00 61.66 481 SER H C 1
ATOM 10437 O O . SER C 3 493 ? 142.412 158.169 150.859 1.00 61.66 481 SER H O 1
ATOM 10440 N N . GLU C 3 494 ? 144.509 158.978 150.779 1.00 78.10 482 GLU H N 1
ATOM 10441 C CA . GLU C 3 494 ? 144.343 159.746 149.560 1.00 78.10 482 GLU H CA 1
ATOM 10442 C C . GLU C 3 494 ? 145.204 159.232 148.425 1.00 78.10 482 GLU H C 1
ATOM 10443 O O . GLU C 3 494 ? 144.740 159.192 147.287 1.00 78.10 482 GLU H O 1
ATOM 10449 N N . ALA C 3 495 ? 146.439 158.824 148.712 1.00 82.40 483 ALA H N 1
ATOM 10450 C CA . ALA C 3 495 ? 147.325 158.362 147.654 1.00 82.40 483 ALA H CA 1
ATOM 10451 C C . ALA C 3 495 ? 146.958 156.970 147.164 1.00 82.40 483 ALA H C 1
ATOM 10452 O O . ALA C 3 495 ? 147.209 156.646 145.999 1.00 82.40 483 ALA H O 1
ATOM 10454 N N . ALA C 3 496 ? 146.366 156.141 148.018 1.00 76.97 484 ALA H N 1
ATOM 10455 C CA . ALA C 3 496 ? 145.974 154.799 147.617 1.00 76.97 484 ALA H CA 1
ATOM 10456 C C . ALA C 3 496 ? 144.562 154.736 147.057 1.00 76.97 484 ALA H C 1
ATOM 10457 O O . ALA C 3 496 ? 144.220 153.750 146.399 1.00 76.97 484 ALA H O 1
ATOM 10459 N N . PHE C 3 497 ? 143.745 155.748 147.304 1.00 81.08 485 PHE H N 1
ATOM 10460 C CA . PHE C 3 497 ? 142.445 155.878 146.666 1.00 81.08 485 PHE H CA 1
ATOM 10461 C C . PHE C 3 497 ? 142.029 157.341 146.660 1.00 81.08 485 PHE H C 1
ATOM 10462 O O . PHE C 3 497 ? 141.450 157.828 147.638 1.00 81.08 485 PHE H O 1
ATOM 10470 N N . PRO C 3 498 ? 142.312 158.080 145.594 1.00 77.45 486 PRO H N 1
ATOM 10471 C CA . PRO C 3 498 ? 141.768 159.431 145.475 1.00 77.45 486 PRO H CA 1
ATOM 10472 C C . PRO C 3 498 ? 140.295 159.379 145.118 1.00 77.45 486 PRO H C 1
ATOM 10473 O O . PRO C 3 498 ? 139.715 158.313 144.906 1.00 77.45 486 PRO H O 1
ATOM 10477 N N . ASP C 3 499 ? 139.691 160.568 145.085 1.00 87.62 487 ASP H N 1
ATOM 10478 C CA . ASP C 3 499 ? 138.260 160.798 144.868 1.00 87.62 487 ASP H CA 1
ATOM 10479 C C . ASP C 3 499 ? 137.412 160.134 145.961 1.00 87.62 487 ASP H C 1
ATOM 10480 O O . ASP C 3 499 ? 136.225 159.870 145.775 1.00 87.62 487 ASP H O 1
ATOM 10485 N N . HIS C 3 500 ? 137.990 159.864 147.126 1.00 81.56 488 HIS H N 1
ATOM 10486 C CA . HIS C 3 500 ? 137.169 159.480 148.258 1.00 81.56 488 HIS H CA 1
ATOM 10487 C C . HIS C 3 500 ? 136.493 160.720 148.816 1.00 81.56 488 HIS H C 1
ATOM 10488 O O . HIS C 3 500 ? 137.029 161.827 148.747 1.00 81.56 488 HIS H O 1
ATOM 10495 N N . VAL C 3 501 ? 135.295 160.535 149.353 1.00 75.34 489 VAL H N 1
ATOM 10496 C CA . VAL C 3 501 ? 134.566 161.664 149.910 1.00 75.34 489 VAL H CA 1
ATOM 10497 C C . VAL C 3 501 ? 135.065 161.983 151.308 1.00 75.34 489 VAL H C 1
ATOM 10498 O O . VAL C 3 501 ? 135.507 163.101 151.590 1.00 75.34 489 VAL H O 1
ATOM 10502 N N . ASP C 3 502 ? 135.034 160.999 152.196 1.00 84.88 490 ASP H N 1
ATOM 10503 C CA . ASP C 3 502 ? 135.312 161.240 153.602 1.00 84.88 490 ASP H CA 1
ATOM 10504 C C . ASP C 3 502 ? 136.794 161.263 153.930 1.00 84.88 490 ASP H C 1
ATOM 10505 O O . ASP C 3 502 ? 137.144 161.268 155.111 1.00 84.88 490 ASP H O 1
ATOM 10510 N N . THR C 3 503 ? 137.669 161.251 152.932 1.00 71.22 491 THR H N 1
ATOM 10511 C CA . THR C 3 503 ? 139.045 161.663 153.150 1.00 71.22 491 THR H CA 1
ATOM 10512 C C . THR C 3 503 ? 139.189 163.155 152.898 1.00 71.22 491 THR H C 1
ATOM 10513 O O . THR C 3 503 ? 139.836 163.866 153.674 1.00 71.22 491 THR H O 1
ATOM 10517 N N . GLN C 3 504 ? 138.520 163.658 151.865 1.00 73.17 492 GLN H N 1
ATOM 10518 C CA . GLN C 3 504 ? 138.559 165.077 151.560 1.00 73.17 492 GLN H CA 1
ATOM 10519 C C . GLN C 3 504 ? 137.748 165.917 152.530 1.00 73.17 492 GLN H C 1
ATOM 10520 O O . GLN C 3 504 ? 137.898 167.139 152.528 1.00 73.17 492 GLN H O 1
ATOM 10526 N N . HIS C 3 505 ? 136.901 165.311 153.354 1.00 78.04 493 HIS H N 1
ATOM 10527 C CA . HIS C 3 505 ? 136.304 166.013 154.478 1.00 78.04 493 HIS H CA 1
ATOM 10528 C C . HIS C 3 505 ? 137.102 165.811 155.746 1.00 78.04 493 HIS H C 1
ATOM 10529 O O . HIS C 3 505 ? 136.623 166.139 156.834 1.00 78.04 493 HIS H O 1
ATOM 10536 N N . LEU C 3 506 ? 138.283 165.270 155.633 1.00 65.78 494 LEU H N 1
ATOM 10537 C CA . LEU C 3 506 ? 139.115 165.030 156.801 1.00 65.78 494 LEU H CA 1
ATOM 10538 C C . LEU C 3 506 ? 140.469 165.702 156.694 1.00 65.78 494 LEU H C 1
ATOM 10539 O O . LEU C 3 506 ? 140.967 166.212 157.694 1.00 65.78 494 LEU H O 1
ATOM 10544 N N . ILE C 3 507 ? 141.072 165.725 155.507 1.00 65.88 495 ILE H N 1
ATOM 10545 C CA . ILE C 3 507 ? 142.310 166.471 155.340 1.00 65.88 495 ILE H CA 1
ATOM 10546 C C . ILE C 3 507 ? 142.049 167.965 155.481 1.00 65.88 495 ILE H C 1
ATOM 10547 O O . ILE C 3 507 ? 142.791 168.677 156.167 1.00 65.88 495 ILE H O 1
ATOM 10552 N N . LYS C 3 508 ? 140.945 168.451 154.915 1.00 76.65 496 LYS H N 1
ATOM 10553 C CA . LYS C 3 508 ? 140.594 169.856 155.090 1.00 76.65 496 LYS H CA 1
ATOM 10554 C C . LYS C 3 508 ? 140.069 170.128 156.495 1.00 76.65 496 LYS H C 1
ATOM 10555 O O . LYS C 3 508 ? 140.017 171.281 156.934 1.00 76.65 496 LYS H O 1
ATOM 10561 N N . GLN C 3 509 ? 139.667 169.082 157.215 1.00 75.37 497 GLN H N 1
ATOM 10562 C CA . GLN C 3 509 ? 139.373 169.239 158.632 1.00 75.37 497 GLN H CA 1
ATOM 10563 C C . GLN C 3 509 ? 140.658 169.402 159.429 1.00 75.37 497 GLN H C 1
ATOM 10564 O O . GLN C 3 509 ? 140.693 170.120 160.433 1.00 75.37 497 GLN H O 1
ATOM 10570 N N . LEU C 3 510 ? 141.736 168.768 158.972 1.00 69.51 498 LEU H N 1
ATOM 10571 C CA . LEU C 3 510 ? 143.008 168.836 159.682 1.00 69.51 498 LEU H CA 1
ATOM 10572 C C . LEU C 3 510 ? 143.826 170.048 159.272 1.00 69.51 498 LEU H C 1
ATOM 10573 O O . LEU C 3 510 ? 144.544 170.623 160.095 1.00 69.51 498 LEU H O 1
ATOM 10578 N N . ARG C 3 511 ? 143.748 170.449 158.006 1.00 74.26 499 ARG H N 1
ATOM 10579 C CA . ARG C 3 511 ? 144.600 171.536 157.544 1.00 74.26 499 ARG H CA 1
ATOM 10580 C C . ARG C 3 511 ? 144.094 172.890 158.017 1.00 74.26 499 ARG H C 1
ATOM 10581 O O . ARG C 3 511 ? 144.795 173.897 157.886 1.00 74.26 499 ARG H O 1
ATOM 10589 N N . GLN C 3 512 ? 142.880 172.944 158.562 1.00 81.70 500 GLN H N 1
ATOM 10590 C CA . GLN C 3 512 ? 142.459 174.149 159.263 1.00 81.70 500 GLN H CA 1
ATOM 10591 C C . GLN C 3 512 ? 143.079 174.212 160.649 1.00 81.70 500 GLN H C 1
ATOM 10592 O O . GLN C 3 512 ? 143.315 175.300 161.183 1.00 81.70 500 GLN H O 1
ATOM 10598 N N . HIS C 3 513 ? 143.350 173.055 161.249 1.00 73.92 501 HIS H N 1
ATOM 10599 C CA . HIS C 3 513 ? 143.970 173.036 162.567 1.00 73.92 501 HIS H CA 1
ATOM 10600 C C . HIS C 3 513 ? 145.456 173.339 162.481 1.00 73.92 501 HIS H C 1
ATOM 10601 O O . HIS C 3 513 ? 146.059 173.795 163.456 1.00 73.92 501 HIS H O 1
ATOM 10608 N N . PHE C 3 514 ? 146.065 173.094 161.324 1.00 72.69 502 PHE H N 1
ATOM 10609 C CA . PHE C 3 514 ? 147.519 173.163 161.240 1.00 72.69 502 PHE H CA 1
ATOM 10610 C C . PHE C 3 514 ? 147.994 174.581 160.982 1.00 72.69 502 PHE H C 1
ATOM 10611 O O . PHE C 3 514 ? 149.105 174.951 161.378 1.00 72.69 502 PHE H O 1
ATOM 10619 N N . ALA C 3 515 ? 147.180 175.382 160.296 1.00 83.10 503 ALA H N 1
ATOM 10620 C CA . ALA C 3 515 ? 147.579 176.747 159.977 1.00 83.10 503 ALA H CA 1
ATOM 10621 C C . ALA C 3 515 ? 147.558 177.625 161.219 1.00 83.10 503 ALA H C 1
ATOM 10622 O O . ALA C 3 515 ? 148.591 178.160 161.636 1.00 83.10 503 ALA H O 1
ATOM 10624 N N . MET C 3 516 ? 146.388 177.776 161.824 1.00 96.21 504 MET H N 1
ATOM 10625 C CA . MET C 3 516 ? 146.222 178.529 163.058 1.00 96.21 504 MET H CA 1
ATOM 10626 C C . MET C 3 516 ? 144.944 178.020 163.701 1.00 96.21 504 MET H C 1
ATOM 10627 O O . MET C 3 516 ? 144.423 176.967 163.330 1.00 96.21 504 MET H O 1
ATOM 10632 N N . LEU C 3 517 ? 144.449 178.773 164.675 1.00 108.85 505 LEU H N 1
ATOM 10633 C CA . LEU C 3 517 ? 143.198 178.443 165.346 1.00 108.85 505 LEU H CA 1
ATOM 10634 C C . LEU C 3 517 ? 141.994 178.517 164.408 1.00 108.85 505 LEU H C 1
ATOM 10635 O O . LEU C 3 517 ? 142.065 179.106 163.330 1.00 108.85 505 LEU H O 1
ATOM 10640 N N . TRP D 4 9 ? 118.871 106.423 125.128 1.00 149.97 9 TRP I N 1
ATOM 10641 C CA . TRP D 4 9 ? 118.124 105.910 123.986 1.00 149.97 9 TRP I CA 1
ATOM 10642 C C . TRP D 4 9 ? 118.477 104.450 123.735 1.00 149.97 9 TRP I C 1
ATOM 10643 O O . TRP D 4 9 ? 117.600 103.591 123.705 1.00 149.97 9 TRP I O 1
ATOM 10654 N N . TRP D 4 10 ? 119.765 104.172 123.550 1.00 143.46 10 TRP I N 1
ATOM 10655 C CA . TRP D 4 10 ? 120.231 102.813 123.332 1.00 143.46 10 TRP I CA 1
ATOM 10656 C C . TRP D 4 10 ? 121.665 102.693 123.821 1.00 143.46 10 TRP I C 1
ATOM 10657 O O . TRP D 4 10 ? 122.416 103.670 123.841 1.00 143.46 10 TRP I O 1
ATOM 10668 N N . SER D 4 11 ? 122.037 101.480 124.228 1.00 134.46 11 SER I N 1
ATOM 10669 C CA . SER D 4 11 ? 123.403 101.184 124.634 1.00 134.46 11 SER I CA 1
ATOM 10670 C C . SER D 4 11 ? 123.701 99.723 124.339 1.00 134.46 11 SER I C 1
ATOM 10671 O O . SER D 4 11 ? 122.791 98.910 124.157 1.00 134.46 11 SER I O 1
ATOM 10674 N N . THR D 4 12 ? 124.999 99.405 124.297 1.00 127.30 12 THR I N 1
ATOM 10675 C CA . THR D 4 12 ? 125.500 98.034 124.331 1.00 127.30 12 THR I CA 1
ATOM 10676 C C . THR D 4 12 ? 126.965 98.026 124.752 1.00 127.30 12 THR I C 1
ATOM 10677 O O . THR D 4 12 ? 127.615 99.075 124.775 1.00 127.30 12 THR I O 1
ATOM 10681 N N . ILE D 4 13 ? 127.484 96.853 125.112 1.00 120.41 13 ILE I N 1
ATOM 10682 C CA . ILE D 4 13 ? 128.901 96.672 125.413 1.00 120.41 13 ILE I CA 1
ATOM 10683 C C . ILE D 4 13 ? 129.354 95.413 124.692 1.00 120.41 13 ILE I C 1
ATOM 10684 O O . ILE D 4 13 ? 128.858 94.317 124.970 1.00 120.41 13 ILE I O 1
ATOM 10689 N N . LEU D 4 14 ? 130.288 95.552 123.762 1.00 125.51 14 LEU I N 1
ATOM 10690 C CA . LEU D 4 14 ? 130.629 94.476 122.845 1.00 125.51 14 LEU I CA 1
ATOM 10691 C C . LEU D 4 14 ? 132.029 93.960 123.123 1.00 125.51 14 LEU I C 1
ATOM 10692 O O . LEU D 4 14 ? 132.950 94.746 123.369 1.00 125.51 14 LEU I O 1
ATOM 10697 N N . GLY D 4 15 ? 132.181 92.642 123.082 1.00 138.72 15 GLY I N 1
ATOM 10698 C CA . GLY D 4 15 ? 133.474 92.025 123.256 1.00 138.72 15 GLY I CA 1
ATOM 10699 C C . GLY D 4 15 ? 133.959 92.070 124.695 1.00 138.72 15 GLY I C 1
ATOM 10700 O O . GLY D 4 15 ? 133.210 92.335 125.639 1.00 138.72 15 GLY I O 1
ATOM 10701 N N . ASP D 4 16 ? 135.256 91.811 124.844 1.00 143.71 16 ASP I N 1
ATOM 10702 C CA . ASP D 4 16 ? 135.898 91.755 126.151 1.00 143.71 16 ASP I CA 1
ATOM 10703 C C . ASP D 4 16 ? 137.392 92.001 125.998 1.00 143.71 16 ASP I C 1
ATOM 10704 O O . ASP D 4 16 ? 138.102 91.178 125.410 1.00 143.71 16 ASP I O 1
ATOM 10709 N N . LYS D 4 17 ? 137.847 93.149 126.520 1.00 138.84 17 LYS I N 1
ATOM 10710 C CA . LYS D 4 17 ? 139.244 93.604 126.466 1.00 138.84 17 LYS I CA 1
ATOM 10711 C C . LYS D 4 17 ? 139.779 93.703 125.036 1.00 138.84 17 LYS I C 1
ATOM 10712 O O . LYS D 4 17 ? 140.967 93.476 124.788 1.00 138.84 17 LYS I O 1
ATOM 10718 N N . GLU D 4 18 ? 138.910 94.045 124.088 1.00 132.32 18 GLU I N 1
ATOM 10719 C CA . GLU D 4 18 ? 139.307 94.330 122.718 1.00 132.32 18 GLU I CA 1
ATOM 10720 C C . GLU D 4 18 ? 139.402 95.836 122.524 1.00 132.32 18 GLU I C 1
ATOM 10721 O O . GLU D 4 18 ? 138.561 96.590 123.023 1.00 132.32 18 GLU I O 1
ATOM 10727 N N . GLU D 4 19 ? 140.423 96.270 121.796 1.00 124.53 19 GLU I N 1
ATOM 10728 C CA . GLU D 4 19 ? 140.690 97.687 121.636 1.00 124.53 19 GLU I CA 1
ATOM 10729 C C . GLU D 4 19 ? 140.263 98.158 120.253 1.00 124.53 19 GLU I C 1
ATOM 10730 O O . GLU D 4 19 ? 140.059 97.360 119.337 1.00 124.53 19 GLU I O 1
ATOM 10736 N N . PHE D 4 20 ? 140.050 99.468 120.139 1.00 120.39 20 PHE I N 1
ATOM 10737 C CA . PHE D 4 20 ? 139.591 100.090 118.903 1.00 120.39 20 PHE I CA 1
ATOM 10738 C C . PHE D 4 20 ? 140.214 101.472 118.780 1.00 120.39 20 PHE I C 1
ATOM 10739 O O . PHE D 4 20 ? 140.675 102.053 119.764 1.00 120.39 20 PHE I O 1
ATOM 10747 N N . ASP D 4 21 ? 140.220 101.994 117.556 1.00 125.83 21 ASP I N 1
ATOM 10748 C CA . ASP D 4 21 ? 140.580 103.384 117.307 1.00 125.83 21 ASP I CA 1
ATOM 10749 C C . ASP D 4 21 ? 139.675 103.907 116.199 1.00 125.83 21 ASP I C 1
ATOM 10750 O O . ASP D 4 21 ? 138.664 103.286 115.853 1.00 125.83 21 ASP I O 1
ATOM 10755 N N . GLN D 4 22 ? 140.025 105.065 115.643 1.00 115.03 22 GLN I N 1
ATOM 10756 C CA . GLN D 4 22 ? 139.264 105.584 114.519 1.00 115.03 22 GLN I CA 1
ATOM 10757 C C . GLN D 4 22 ? 139.547 104.766 113.265 1.00 115.03 22 GLN I C 1
ATOM 10758 O O . GLN D 4 22 ? 140.546 104.049 113.164 1.00 115.03 22 GLN I O 1
ATOM 10764 N N . GLY D 4 23 ? 138.641 104.877 112.302 1.00 114.35 23 GLY I N 1
ATOM 10765 C CA . GLY D 4 23 ? 138.671 104.017 111.146 1.00 114.35 23 GLY I CA 1
ATOM 10766 C C . GLY D 4 23 ? 138.024 102.669 111.353 1.00 114.35 23 GLY I C 1
ATOM 10767 O O . GLY D 4 23 ? 137.936 101.889 110.399 1.00 114.35 23 GLY I O 1
ATOM 10768 N N . CYS D 4 24 ? 137.558 102.373 112.558 1.00 104.98 24 CYS I N 1
ATOM 10769 C CA . CYS D 4 24 ? 136.959 101.089 112.883 1.00 104.98 24 CYS I CA 1
ATOM 10770 C C . CYS D 4 24 ? 135.454 101.216 113.070 1.00 104.98 24 CYS I C 1
ATOM 10771 O O . CYS D 4 24 ? 134.859 100.542 113.910 1.00 104.98 24 CYS I O 1
ATOM 10774 N N . LEU D 4 25 ? 134.831 102.084 112.277 1.00 105.58 25 LEU I N 1
ATOM 10775 C CA . LEU D 4 25 ? 133.388 102.268 112.284 1.00 105.58 25 LEU I CA 1
ATOM 10776 C C . LEU D 4 25 ? 132.995 102.976 110.999 1.00 105.58 25 LEU I C 1
ATOM 10777 O O . LEU D 4 25 ? 133.658 103.929 110.589 1.00 105.58 25 LEU I O 1
ATOM 10782 N N . CYS D 4 26 ? 131.932 102.494 110.360 1.00 122.31 26 CYS I N 1
ATOM 10783 C CA . CYS D 4 26 ? 131.291 103.198 109.258 1.00 122.31 26 CYS I CA 1
ATOM 10784 C C . CYS D 4 26 ? 129.787 103.099 109.438 1.00 122.31 26 CYS I C 1
ATOM 10785 O O . CYS D 4 26 ? 129.292 102.425 110.344 1.00 122.31 26 CYS I O 1
ATOM 10788 N N . LEU D 4 27 ? 129.055 103.787 108.571 1.00 131.36 27 LEU I N 1
ATOM 10789 C CA . LEU D 4 27 ? 127.598 103.724 108.589 1.00 131.36 27 LEU I CA 1
ATOM 10790 C C . LEU D 4 27 ? 127.106 103.834 107.156 1.00 131.36 27 LEU I C 1
ATOM 10791 O O . LEU D 4 27 ? 127.148 104.918 106.568 1.00 131.36 27 LEU I O 1
ATOM 10796 N N . ALA D 4 28 ? 126.637 102.718 106.605 1.00 151.13 28 ALA I N 1
ATOM 10797 C CA . ALA D 4 28 ? 126.095 102.684 105.257 1.00 151.13 28 ALA I CA 1
ATOM 10798 C C . ALA D 4 28 ? 125.157 101.493 105.139 1.00 151.13 28 ALA I C 1
ATOM 10799 O O . ALA D 4 28 ? 124.943 100.746 106.098 1.00 151.13 28 ALA I O 1
ATOM 10801 N N . ASN D 4 29 ? 124.599 101.319 103.946 1.00 168.87 29 ASN I N 1
ATOM 10802 C CA . ASN D 4 29 ? 123.743 100.182 103.618 1.00 168.87 29 ASN I CA 1
ATOM 10803 C C . ASN D 4 29 ? 124.457 99.380 102.539 1.00 168.87 29 ASN I C 1
ATOM 10804 O O . ASN D 4 29 ? 124.203 99.554 101.346 1.00 168.87 29 ASN I O 1
ATOM 10809 N N . VAL D 4 30 ? 125.342 98.480 102.971 1.00 170.10 30 VAL I N 1
ATOM 10810 C CA . VAL D 4 30 ? 126.216 97.782 102.039 1.00 170.10 30 VAL I CA 1
ATOM 10811 C C . VAL D 4 30 ? 125.461 96.715 101.251 1.00 170.10 30 VAL I C 1
ATOM 10812 O O . VAL D 4 30 ? 125.842 96.401 100.117 1.00 170.10 30 VAL I O 1
ATOM 10816 N N . ASP D 4 31 ? 124.347 96.206 101.779 1.00 174.60 31 ASP I N 1
ATOM 10817 C CA . ASP D 4 31 ? 123.583 95.149 101.124 1.00 174.60 31 ASP I CA 1
ATOM 10818 C C . ASP D 4 31 ? 122.701 95.650 99.985 1.00 174.60 31 ASP I C 1
ATOM 10819 O O . ASP D 4 31 ? 121.932 94.847 99.443 1.00 174.60 31 ASP I O 1
ATOM 10824 N N . ASN D 4 32 ? 122.801 96.942 99.636 1.00 172.47 32 ASN I N 1
ATOM 10825 C CA . ASN D 4 32 ? 122.122 97.558 98.488 1.00 172.47 32 ASN I CA 1
ATOM 10826 C C . ASN D 4 32 ? 120.605 97.426 98.586 1.00 172.47 32 ASN I C 1
ATOM 10827 O O . ASN D 4 32 ? 119.917 97.200 97.589 1.00 172.47 32 ASN I O 1
ATOM 10832 N N . SER D 4 33 ? 120.085 97.559 99.803 1.00 175.47 33 SER I N 1
ATOM 10833 C CA . SER D 4 33 ? 118.649 97.485 100.020 1.00 175.47 33 SER I CA 1
ATOM 10834 C C . SER D 4 33 ? 117.956 98.708 99.431 1.00 175.47 33 SER I C 1
ATOM 10835 O O . SER D 4 33 ? 118.525 99.801 99.363 1.00 175.47 33 SER I O 1
ATOM 10838 N N . GLY D 4 34 ? 116.712 98.507 98.992 1.00 183.16 34 GLY I N 1
ATOM 10839 C CA . GLY D 4 34 ? 115.981 99.574 98.334 1.00 183.16 34 GLY I CA 1
ATOM 10840 C C . GLY D 4 34 ? 115.530 100.678 99.263 1.00 183.16 34 GLY I C 1
ATOM 10841 O O . GLY D 4 34 ? 115.386 101.827 98.835 1.00 183.16 34 GLY I O 1
ATOM 10842 N N . ASN D 4 35 ? 115.302 100.359 100.536 1.00 186.64 35 ASN I N 1
ATOM 10843 C CA . ASN D 4 35 ? 114.890 101.373 101.497 1.00 186.64 35 ASN I CA 1
ATOM 10844 C C . ASN D 4 35 ? 116.042 102.244 101.987 1.00 186.64 35 ASN I C 1
ATOM 10845 O O . ASN D 4 35 ? 115.787 103.278 102.614 1.00 186.64 35 ASN I O 1
ATOM 10850 N N . GLY D 4 36 ? 117.290 101.856 101.720 1.00 178.73 36 GLY I N 1
ATOM 10851 C CA . GLY D 4 36 ? 118.442 102.667 102.064 1.00 178.73 36 GLY I CA 1
ATOM 10852 C C . GLY D 4 36 ? 118.730 102.801 103.541 1.00 178.73 36 GLY I C 1
ATOM 10853 O O . GLY D 4 36 ? 119.460 103.716 103.932 1.00 178.73 36 GLY I O 1
ATOM 10854 N N . GLN D 4 37 ? 118.186 101.920 104.375 1.00 170.44 37 GLN I N 1
ATOM 10855 C CA . GLN D 4 37 ? 118.312 102.041 105.823 1.00 170.44 37 GLN I CA 1
ATOM 10856 C C . GLN D 4 37 ? 119.679 101.524 106.259 1.00 170.44 37 GLN I C 1
ATOM 10857 O O . GLN D 4 37 ? 119.893 100.311 106.335 1.00 170.44 37 GLN I O 1
ATOM 10863 N N . ASP D 4 38 ? 120.578 102.446 106.605 1.00 161.42 38 ASP I N 1
ATOM 10864 C CA . ASP D 4 38 ? 121.996 102.155 106.781 1.00 161.42 38 ASP I CA 1
ATOM 10865 C C . ASP D 4 38 ? 122.268 101.299 108.014 1.00 161.42 38 ASP I C 1
ATOM 10866 O O . ASP D 4 38 ? 121.508 101.303 108.987 1.00 161.42 38 ASP I O 1
ATOM 10871 N N . LYS D 4 39 ? 123.381 100.567 107.965 1.00 145.74 39 LYS I N 1
ATOM 10872 C CA . LYS D 4 39 ? 123.733 99.586 108.980 1.00 145.74 39 LYS I CA 1
ATOM 10873 C C . LYS D 4 39 ? 125.119 99.864 109.546 1.00 145.74 39 LYS I C 1
ATOM 10874 O O . LYS D 4 39 ? 125.998 100.391 108.860 1.00 145.74 39 LYS I O 1
ATOM 10880 N N . ILE D 4 40 ? 125.301 99.489 110.813 1.00 128.23 40 ILE I N 1
ATOM 10881 C CA . ILE D 4 40 ? 126.571 99.672 111.503 1.00 128.23 40 ILE I CA 1
ATOM 10882 C C . ILE D 4 40 ? 127.557 98.589 111.076 1.00 128.23 40 ILE I C 1
ATOM 10883 O O . ILE D 4 40 ? 127.177 97.449 110.789 1.00 128.23 40 ILE I O 1
ATOM 10888 N N . ILE D 4 41 ? 128.835 98.955 111.000 1.00 113.74 41 ILE I N 1
ATOM 10889 C CA . ILE D 4 41 ? 129.931 98.019 110.769 1.00 113.74 41 ILE I CA 1
ATOM 10890 C C . ILE D 4 41 ? 131.024 98.343 111.775 1.00 113.74 41 ILE I C 1
ATOM 10891 O O . ILE D 4 41 ? 131.516 99.474 111.809 1.00 113.74 41 ILE I O 1
ATOM 10896 N N . VAL D 4 42 ? 131.410 97.361 112.587 1.00 103.82 42 VAL I N 1
ATOM 10897 C CA . VAL D 4 42 ? 132.334 97.577 113.696 1.00 103.82 42 VAL I CA 1
ATOM 10898 C C . VAL D 4 42 ? 133.520 96.635 113.536 1.00 103.82 42 VAL I C 1
ATOM 10899 O O . VAL D 4 42 ? 133.354 95.412 113.564 1.00 103.82 42 VAL I O 1
ATOM 10903 N N . GLY D 4 43 ? 134.714 97.196 113.373 1.00 105.81 43 GLY I N 1
ATOM 10904 C CA . GLY D 4 43 ? 135.933 96.414 113.383 1.00 105.81 43 GLY I CA 1
ATOM 10905 C C . GLY D 4 43 ? 136.490 96.254 114.787 1.00 105.81 43 GLY I C 1
ATOM 10906 O O . GLY D 4 43 ? 135.879 96.648 115.781 1.00 105.81 43 GLY I O 1
ATOM 10907 N N . SER D 4 44 ? 137.685 95.663 114.859 1.00 121.33 44 SER I N 1
ATOM 10908 C CA . SER D 4 44 ? 138.386 95.470 116.126 1.00 121.33 44 SER I CA 1
ATOM 10909 C C . SER D 4 44 ? 139.849 95.168 115.852 1.00 121.33 44 SER I C 1
ATOM 10910 O O . SER D 4 44 ? 140.248 94.911 114.717 1.00 121.33 44 SER I O 1
ATOM 10913 N N . PHE D 4 45 ? 140.646 95.164 116.923 1.00 124.12 45 PHE I N 1
ATOM 10914 C CA . PHE D 4 45 ? 141.995 94.616 116.838 1.00 124.12 45 PHE I CA 1
ATOM 10915 C C . PHE D 4 45 ? 142.019 93.096 116.815 1.00 124.12 45 PHE I C 1
ATOM 10916 O O . PHE D 4 45 ? 143.088 92.515 116.606 1.00 124.12 45 PHE I O 1
ATOM 10924 N N . MET D 4 46 ? 140.894 92.443 117.069 1.00 127.02 46 MET I N 1
ATOM 10925 C CA . MET D 4 46 ? 140.694 91.064 116.673 1.00 127.02 46 MET I CA 1
ATOM 10926 C C . MET D 4 46 ? 139.812 91.064 115.429 1.00 127.02 46 MET I C 1
ATOM 10927 O O . MET D 4 46 ? 139.434 92.120 114.914 1.00 127.02 46 MET I O 1
ATOM 10932 N N . GLY D 4 47 ? 139.465 89.884 114.941 1.00 131.06 47 GLY I N 1
ATOM 10933 C CA . GLY D 4 47 ? 138.675 89.807 113.734 1.00 131.06 47 GLY I CA 1
ATOM 10934 C C . GLY D 4 47 ? 137.179 89.904 113.922 1.00 131.06 47 GLY I C 1
ATOM 10935 O O . GLY D 4 47 ? 136.438 89.709 112.954 1.00 131.06 47 GLY I O 1
ATOM 10936 N N . TYR D 4 48 ? 136.708 90.240 115.124 1.00 130.06 48 TYR I N 1
ATOM 10937 C CA . TYR D 4 48 ? 135.296 90.101 115.485 1.00 130.06 48 TYR I CA 1
ATOM 10938 C C . TYR D 4 48 ? 134.468 91.242 114.893 1.00 130.06 48 TYR I C 1
ATOM 10939 O O . TYR D 4 48 ? 134.008 92.153 115.583 1.00 130.06 48 TYR I O 1
ATOM 10948 N N . LEU D 4 49 ? 134.275 91.166 113.579 1.00 118.98 49 LEU I N 1
ATOM 10949 C CA . LEU D 4 49 ? 133.393 92.091 112.880 1.00 118.98 49 LEU I CA 1
ATOM 10950 C C . LEU D 4 49 ? 131.953 91.842 113.300 1.00 118.98 49 LEU I C 1
ATOM 10951 O O . LEU D 4 49 ? 131.495 90.697 113.318 1.00 118.98 49 LEU I O 1
ATOM 10956 N N . ARG D 4 50 ? 131.242 92.907 113.637 1.00 123.26 50 ARG I N 1
ATOM 10957 C CA . ARG D 4 50 ? 129.808 92.845 113.858 1.00 123.26 50 ARG I CA 1
ATOM 10958 C C . ARG D 4 50 ? 129.093 93.704 112.828 1.00 123.26 50 ARG I C 1
ATOM 10959 O O . ARG D 4 50 ? 129.691 94.549 112.161 1.00 123.26 50 ARG I O 1
ATOM 10967 N N . ILE D 4 51 ? 127.793 93.468 112.700 1.00 133.50 51 ILE I N 1
ATOM 10968 C CA . ILE D 4 51 ? 126.913 94.295 111.885 1.00 133.50 51 ILE I CA 1
ATOM 10969 C C . ILE D 4 51 ? 125.636 94.497 112.682 1.00 133.50 51 ILE I C 1
ATOM 10970 O O . ILE D 4 51 ? 124.991 93.524 113.084 1.00 133.50 51 ILE I O 1
ATOM 10975 N N . PHE D 4 52 ? 125.281 95.749 112.932 1.00 139.42 52 PHE I N 1
ATOM 10976 C CA . PHE D 4 52 ? 124.195 96.060 113.844 1.00 139.42 52 PHE I CA 1
ATOM 10977 C C . PHE D 4 52 ? 123.041 96.737 113.123 1.00 139.42 52 PHE I C 1
ATOM 10978 O O . PHE D 4 52 ? 123.174 97.261 112.015 1.00 139.42 52 PHE I O 1
ATOM 10986 N N . SER D 4 53 ? 121.900 96.708 113.788 1.00 154.09 53 SER I N 1
ATOM 10987 C CA . SER D 4 53 ? 120.701 97.452 113.442 1.00 154.09 53 SER I CA 1
ATOM 10988 C C . SER D 4 53 ? 119.848 97.535 114.698 1.00 154.09 53 SER I C 1
ATOM 10989 O O . SER D 4 53 ? 118.917 96.736 114.861 1.00 154.09 53 SER I O 1
ATOM 10992 N N . PRO D 4 54 ? 120.156 98.450 115.616 1.00 160.89 54 PRO I N 1
ATOM 10993 C CA . PRO D 4 54 ? 119.431 98.497 116.890 1.00 160.89 54 PRO I CA 1
ATOM 10994 C C . PRO D 4 54 ? 117.993 98.943 116.699 1.00 160.89 54 PRO I C 1
ATOM 10995 O O . PRO D 4 54 ? 117.722 100.064 116.264 1.00 160.89 54 PRO I O 1
ATOM 10999 N N . HIS D 4 55 ? 117.073 98.043 117.019 1.00 185.54 55 HIS I N 1
ATOM 11000 C CA . HIS D 4 55 ? 115.649 98.304 116.940 1.00 185.54 55 HIS I CA 1
ATOM 11001 C C . HIS D 4 55 ? 115.252 99.361 117.964 1.00 185.54 55 HIS I C 1
ATOM 11002 O O . HIS D 4 55 ? 115.974 99.584 118.942 1.00 185.54 55 HIS I O 1
ATOM 11009 N N . PRO D 4 56 ? 114.138 100.062 117.739 1.00 197.83 56 PRO I N 1
ATOM 11010 C CA . PRO D 4 56 ? 113.668 101.025 118.743 1.00 197.83 56 PRO I CA 1
ATOM 11011 C C . PRO D 4 56 ? 113.292 100.328 120.042 1.00 197.83 56 PRO I C 1
ATOM 11012 O O . PRO D 4 56 ? 112.283 99.624 120.127 1.00 197.83 56 PRO I O 1
ATOM 11016 N N . ALA D 4 57 ? 114.126 100.533 121.055 1.00 203.05 57 ALA I N 1
ATOM 11017 C CA . ALA D 4 57 ? 113.978 99.905 122.358 1.00 203.05 57 ALA I CA 1
ATOM 11018 C C . ALA D 4 57 ? 113.401 100.934 123.316 1.00 203.05 57 ALA I C 1
ATOM 11019 O O . ALA D 4 57 ? 114.014 101.980 123.552 1.00 203.05 57 ALA I O 1
ATOM 11021 N N . LYS D 4 58 ? 112.227 100.639 123.858 1.00 218.59 58 LYS I N 1
ATOM 11022 C CA . LYS D 4 58 ? 111.540 101.604 124.695 1.00 218.59 58 LYS I CA 1
ATOM 11023 C C . LYS D 4 58 ? 112.080 101.554 126.120 1.00 218.59 58 LYS I C 1
ATOM 11024 O O . LYS D 4 58 ? 112.913 100.713 126.471 1.00 218.59 58 LYS I O 1
ATOM 11030 N N . THR D 4 59 ? 111.595 102.481 126.944 1.00 237.16 59 THR I N 1
ATOM 11031 C CA . THR D 4 59 ? 111.974 102.544 128.356 1.00 237.16 59 THR I CA 1
ATOM 11032 C C . THR D 4 59 ? 111.072 101.609 129.164 1.00 237.16 59 THR I C 1
ATOM 11033 O O . THR D 4 59 ? 110.216 102.026 129.947 1.00 237.16 59 THR I O 1
ATOM 11037 N N . GLY D 4 60 ? 111.284 100.313 128.954 1.00 250.16 60 GLY I N 1
ATOM 11038 C CA . GLY D 4 60 ? 110.512 99.275 129.602 1.00 250.16 60 GLY I CA 1
ATOM 11039 C C . GLY D 4 60 ? 111.249 98.482 130.658 1.00 250.16 60 GLY I C 1
ATOM 11040 O O . GLY D 4 60 ? 110.723 97.452 131.100 1.00 250.16 60 GLY I O 1
ATOM 11041 N N . ASP D 4 61 ? 112.444 98.933 131.071 1.00 254.43 61 ASP I N 1
ATOM 11042 C CA . ASP D 4 61 ? 113.290 98.288 132.087 1.00 254.43 61 ASP I CA 1
ATOM 11043 C C . ASP D 4 61 ? 113.624 96.842 131.721 1.00 254.43 61 ASP I C 1
ATOM 11044 O O . ASP D 4 61 ? 113.455 95.922 132.523 1.00 254.43 61 ASP I O 1
ATOM 11049 N N . GLY D 4 62 ? 114.098 96.641 130.493 1.00 245.07 62 GLY I N 1
ATOM 11050 C CA . GLY D 4 62 ? 114.498 95.324 130.048 1.00 245.07 62 GLY I CA 1
ATOM 11051 C C . GLY D 4 62 ? 115.523 95.416 128.936 1.00 245.07 62 GLY I C 1
ATOM 11052 O O . GLY D 4 62 ? 115.634 96.428 128.239 1.00 245.07 62 GLY I O 1
ATOM 11053 N N . ALA D 4 63 ? 116.273 94.332 128.780 1.00 233.30 63 ALA I N 1
ATOM 11054 C CA . ALA D 4 63 ? 117.271 94.205 127.728 1.00 233.30 63 ALA I CA 1
ATOM 11055 C C . ALA D 4 63 ? 116.665 93.395 126.594 1.00 233.30 63 ALA I C 1
ATOM 11056 O O . ALA D 4 63 ? 116.363 92.209 126.767 1.00 233.30 63 ALA I O 1
ATOM 11058 N N . GLN D 4 64 ? 116.479 94.035 125.443 1.00 218.79 64 GLN I N 1
ATOM 11059 C CA . GLN D 4 64 ? 115.899 93.345 124.302 1.00 218.79 64 GLN I CA 1
ATOM 11060 C C . GLN D 4 64 ? 116.918 92.386 123.697 1.00 218.79 64 GLN I C 1
ATOM 11061 O O . GLN D 4 64 ? 118.129 92.623 123.740 1.00 218.79 64 GLN I O 1
ATOM 11067 N N . ALA D 4 65 ? 116.423 91.268 123.182 1.00 209.47 65 ALA I N 1
ATOM 11068 C CA . ALA D 4 65 ? 117.303 90.255 122.633 1.00 209.47 65 ALA I CA 1
ATOM 11069 C C . ALA D 4 65 ? 117.649 90.577 121.185 1.00 209.47 65 ALA I C 1
ATOM 11070 O O . ALA D 4 65 ? 117.187 91.575 120.623 1.00 209.47 65 ALA I O 1
ATOM 11072 N N . GLU D 4 66 ? 118.454 89.682 120.591 1.00 200.31 66 GLU I N 1
ATOM 11073 C CA . GLU D 4 66 ? 118.931 89.692 119.193 1.00 200.31 66 GLU I CA 1
ATOM 11074 C C . GLU D 4 66 ? 119.415 91.072 118.733 1.00 200.31 66 GLU I C 1
ATOM 11075 O O . GLU D 4 66 ? 119.088 91.555 117.647 1.00 200.31 66 GLU I O 1
ATOM 11081 N N . ASP D 4 67 ? 120.234 91.699 119.581 1.00 188.63 67 ASP I N 1
ATOM 11082 C CA . ASP D 4 67 ? 120.834 92.979 119.223 1.00 188.63 67 ASP I CA 1
ATOM 11083 C C . ASP D 4 67 ? 121.811 92.828 118.067 1.00 188.63 67 ASP I C 1
ATOM 11084 O O . ASP D 4 67 ? 121.819 93.652 117.145 1.00 188.63 67 ASP I O 1
ATOM 11089 N N . LEU D 4 68 ? 122.617 91.776 118.086 1.00 165.33 68 LEU I N 1
ATOM 11090 C CA . LEU D 4 68 ? 123.586 91.498 117.038 1.00 165.33 68 LEU I CA 1
ATOM 11091 C C . LEU D 4 68 ? 122.871 90.774 115.905 1.00 165.33 68 LEU I C 1
ATOM 11092 O O . LEU D 4 68 ? 121.913 90.034 116.148 1.00 165.33 68 LEU I O 1
ATOM 11097 N N . LEU D 4 69 ? 123.316 91.007 114.670 1.00 158.64 69 LEU I N 1
ATOM 11098 C CA . LEU D 4 69 ? 122.724 90.302 113.540 1.00 158.64 69 LEU I CA 1
ATOM 11099 C C . LEU D 4 69 ? 123.636 89.182 113.059 1.00 158.64 69 LEU I C 1
ATOM 11100 O O . LEU D 4 69 ? 123.188 88.052 112.838 1.00 158.64 69 LEU I O 1
ATOM 11105 N N . LEU D 4 70 ? 124.920 89.477 112.887 1.00 145.91 70 LEU I N 1
ATOM 11106 C CA . LEU D 4 70 ? 125.880 88.446 112.528 1.00 145.91 70 LEU I CA 1
ATOM 11107 C C . LEU D 4 70 ? 127.205 88.795 113.180 1.00 145.91 70 LEU I C 1
ATOM 11108 O O . LEU D 4 70 ? 127.426 89.929 113.608 1.00 145.91 70 LEU I O 1
ATOM 11113 N N . GLU D 4 71 ? 128.076 87.798 113.270 1.00 136.79 71 GLU I N 1
ATOM 11114 C CA . GLU D 4 71 ? 129.410 87.977 113.817 1.00 136.79 71 GLU I CA 1
ATOM 11115 C C . GLU D 4 71 ? 130.328 86.950 113.184 1.00 136.79 71 GLU I C 1
ATOM 11116 O O . GLU D 4 71 ? 130.090 85.745 113.304 1.00 136.79 71 GLU I O 1
ATOM 11122 N N . VAL D 4 72 ? 131.364 87.422 112.507 1.00 127.39 72 VAL I N 1
ATOM 11123 C CA . VAL D 4 72 ? 132.351 86.546 111.897 1.00 127.39 72 VAL I CA 1
ATOM 11124 C C . VAL D 4 72 ? 133.733 86.928 112.408 1.00 127.39 72 VAL I C 1
ATOM 11125 O O . VAL D 4 72 ? 134.148 88.087 112.309 1.00 127.39 72 VAL I O 1
ATOM 11129 N N . ASP D 4 73 ? 134.418 85.969 113.011 1.00 131.55 73 ASP I N 1
ATOM 11130 C CA . ASP D 4 73 ? 135.798 86.157 113.417 1.00 131.55 73 ASP I CA 1
ATOM 11131 C C . ASP D 4 73 ? 136.707 85.875 112.231 1.00 131.55 73 ASP I C 1
ATOM 11132 O O . ASP D 4 73 ? 136.422 85.014 111.397 1.00 131.55 73 ASP I O 1
ATOM 11137 N N . LEU D 4 74 ? 137.803 86.623 112.158 1.00 136.40 74 LEU I N 1
ATOM 11138 C CA . LEU D 4 74 ? 138.816 86.401 111.141 1.00 136.40 74 LEU I CA 1
ATOM 11139 C C . LEU D 4 74 ? 140.173 86.064 111.735 1.00 136.40 74 LEU I C 1
ATOM 11140 O O . LEU D 4 74 ? 141.113 85.810 110.970 1.00 136.40 74 LEU I O 1
ATOM 11145 N N . ARG D 4 75 ? 140.292 86.072 113.071 1.00 132.91 75 ARG I N 1
ATOM 11146 C CA . ARG D 4 75 ? 141.498 85.686 113.818 1.00 132.91 75 ARG I CA 1
ATOM 11147 C C . ARG D 4 75 ? 142.711 86.531 113.429 1.00 132.91 75 ARG I C 1
ATOM 11148 O O . ARG D 4 75 ? 143.846 86.053 113.419 1.00 132.91 75 ARG I O 1
ATOM 11150 N N . ASP D 4 76 ? 142.467 87.800 113.120 1.00 135.88 76 ASP I N 1
ATOM 11151 C CA . ASP D 4 76 ? 143.498 88.705 112.636 1.00 135.88 76 ASP I CA 1
ATOM 11152 C C . ASP D 4 76 ? 143.105 90.123 113.022 1.00 135.88 76 ASP I C 1
ATOM 11153 O O . ASP D 4 76 ? 141.921 90.399 113.242 1.00 135.88 76 ASP I O 1
ATOM 11158 N N . PRO D 4 77 ? 144.070 91.036 113.136 1.00 133.02 77 PRO I N 1
ATOM 11159 C CA . PRO D 4 77 ? 143.722 92.439 113.395 1.00 133.02 77 PRO I CA 1
ATOM 11160 C C . PRO D 4 77 ? 143.041 93.078 112.195 1.00 133.02 77 PRO I C 1
ATOM 11161 O O . PRO D 4 77 ? 143.474 92.910 111.054 1.00 133.02 77 PRO I O 1
ATOM 11165 N N . VAL D 4 78 ? 141.962 93.803 112.463 1.00 133.94 78 VAL I N 1
ATOM 11166 C CA . VAL D 4 78 ? 141.251 94.577 111.454 1.00 133.94 78 VAL I CA 1
ATOM 11167 C C . VAL D 4 78 ? 141.595 96.042 111.679 1.00 133.94 78 VAL I C 1
ATOM 11168 O O . VAL D 4 78 ? 141.142 96.654 112.651 1.00 133.94 78 VAL I O 1
ATOM 11172 N N . LEU D 4 79 ? 142.400 96.613 110.784 1.00 128.03 79 LEU I N 1
ATOM 11173 C CA . LEU D 4 79 ? 142.834 97.993 110.963 1.00 128.03 79 LEU I CA 1
ATOM 11174 C C . LEU D 4 79 ? 141.707 98.973 110.659 1.00 128.03 79 LEU I C 1
ATOM 11175 O O . LEU D 4 79 ? 141.296 99.751 111.526 1.00 128.03 79 LEU I O 1
ATOM 11180 N N . GLN D 4 80 ? 141.186 98.946 109.435 1.00 132.51 80 GLN I N 1
ATOM 11181 C CA . GLN D 4 80 ? 140.216 99.949 109.016 1.00 132.51 80 GLN I CA 1
ATOM 11182 C C . GLN D 4 80 ? 139.277 99.364 107.975 1.00 132.51 80 GLN I C 1
ATOM 11183 O O . GLN D 4 80 ? 139.731 98.820 106.966 1.00 132.51 80 GLN I O 1
ATOM 11189 N N . VAL D 4 81 ? 137.976 99.481 108.221 1.00 132.30 81 VAL I N 1
ATOM 11190 C CA . VAL D 4 81 ? 136.953 98.966 107.319 1.00 132.30 81 VAL I CA 1
ATOM 11191 C C . VAL D 4 81 ? 136.433 100.105 106.453 1.00 132.30 81 VAL I C 1
ATOM 11192 O O . VAL D 4 81 ? 136.480 101.275 106.851 1.00 132.30 81 VAL I O 1
ATOM 11196 N N . GLU D 4 82 ? 135.987 99.772 105.242 1.00 140.88 82 GLU I N 1
ATOM 11197 C CA . GLU D 4 82 ? 135.452 100.766 104.317 1.00 140.88 82 GLU I CA 1
ATOM 11198 C C . GLU D 4 82 ? 134.327 100.171 103.491 1.00 140.88 82 GLU I C 1
ATOM 11199 O O . GLU D 4 82 ? 134.491 99.111 102.883 1.00 140.88 82 GLU I O 1
ATOM 11205 N N . VAL D 4 83 ? 133.207 100.868 103.452 1.00 143.43 83 VAL I N 1
ATOM 11206 C CA . VAL D 4 83 ? 132.138 100.549 102.525 1.00 143.43 83 VAL I CA 1
ATOM 11207 C C . VAL D 4 83 ? 132.489 101.179 101.180 1.00 143.43 83 VAL I C 1
ATOM 11208 O O . VAL D 4 83 ? 133.352 102.056 101.088 1.00 143.43 83 VAL I O 1
ATOM 11212 N N . GLY D 4 84 ? 131.851 100.709 100.118 1.00 158.16 84 GLY I N 1
ATOM 11213 C CA . GLY D 4 84 ? 132.020 101.327 98.819 1.00 158.16 84 GLY I CA 1
ATOM 11214 C C . GLY D 4 84 ? 131.757 100.338 97.700 1.00 158.16 84 GLY I C 1
ATOM 11215 O O . GLY D 4 84 ? 131.529 99.152 97.929 1.00 158.16 84 GLY I O 1
ATOM 11216 N N . LYS D 4 85 ? 131.789 100.864 96.481 1.00 161.71 85 LYS I N 1
ATOM 11217 C CA . LYS D 4 85 ? 131.588 100.072 95.274 1.00 161.71 85 LYS I CA 1
ATOM 11218 C C . LYS D 4 85 ? 132.942 99.530 94.844 1.00 161.71 85 LYS I C 1
ATOM 11219 O O . LYS D 4 85 ? 133.750 100.256 94.254 1.00 161.71 85 LYS I O 1
ATOM 11225 N N . PHE D 4 86 ? 133.185 98.253 95.144 1.00 157.80 86 PHE I N 1
ATOM 11226 C CA . PHE D 4 86 ? 134.489 97.641 94.934 1.00 157.80 86 PHE I CA 1
ATOM 11227 C C . PHE D 4 86 ? 134.436 96.370 94.095 1.00 157.80 86 PHE I C 1
ATOM 11228 O O . PHE D 4 86 ? 135.258 95.472 94.307 1.00 157.80 86 PHE I O 1
ATOM 11236 N N . VAL D 4 87 ? 133.491 96.258 93.168 1.00 162.16 87 VAL I N 1
ATOM 11237 C CA . VAL D 4 87 ? 133.482 95.210 92.154 1.00 162.16 87 VAL I CA 1
ATOM 11238 C C . VAL D 4 87 ? 133.157 95.871 90.823 1.00 162.16 87 VAL I C 1
ATOM 11239 O O . VAL D 4 87 ? 132.165 96.600 90.713 1.00 162.16 87 VAL I O 1
ATOM 11243 N N . SER D 4 88 ? 134.010 95.644 89.827 1.00 166.01 88 SER I N 1
ATOM 11244 C CA . SER D 4 88 ? 133.793 96.208 88.504 1.00 166.01 88 SER I CA 1
ATOM 11245 C C . SER D 4 88 ? 132.560 95.594 87.848 1.00 166.01 88 SER I C 1
ATOM 11246 O O . SER D 4 88 ? 132.199 94.439 88.088 1.00 166.01 88 SER I O 1
ATOM 11249 N N . GLY D 4 89 ? 131.904 96.396 87.015 1.00 166.69 89 GLY I N 1
ATOM 11250 C CA . GLY D 4 89 ? 130.716 95.944 86.327 1.00 166.69 89 GLY I CA 1
ATOM 11251 C C . GLY D 4 89 ? 129.456 95.904 87.159 1.00 166.69 89 GLY I C 1
ATOM 11252 O O . GLY D 4 89 ? 128.457 95.334 86.711 1.00 166.69 89 GLY I O 1
ATOM 11253 N N . THR D 4 90 ? 129.464 96.482 88.358 1.00 167.99 90 THR I N 1
ATOM 11254 C CA . THR D 4 90 ? 128.248 96.584 89.150 1.00 167.99 90 THR I CA 1
ATOM 11255 C C . THR D 4 90 ? 128.301 97.854 89.984 1.00 167.99 90 THR I C 1
ATOM 11256 O O . THR D 4 90 ? 129.375 98.409 90.235 1.00 167.99 90 THR I O 1
ATOM 11260 N N . GLU D 4 91 ? 127.122 98.322 90.387 1.00 173.05 91 GLU I N 1
ATOM 11261 C CA . GLU D 4 91 ? 126.996 99.484 91.253 1.00 173.05 91 GLU I CA 1
ATOM 11262 C C . GLU D 4 91 ? 126.630 99.100 92.680 1.00 173.05 91 GLU I C 1
ATOM 11263 O O . GLU D 4 91 ? 126.113 99.934 93.430 1.00 173.05 91 GLU I O 1
ATOM 11269 N N . MET D 4 92 ? 126.884 97.853 93.065 1.00 170.34 92 MET I N 1
ATOM 11270 C CA . MET D 4 92 ? 126.613 97.416 94.423 1.00 170.34 92 MET I CA 1
ATOM 11271 C C . MET D 4 92 ? 127.651 97.985 95.386 1.00 170.34 92 MET I C 1
ATOM 11272 O O . MET D 4 92 ? 128.704 98.485 94.985 1.00 170.34 92 MET I O 1
ATOM 11277 N N . LEU D 4 93 ? 127.337 97.909 96.674 1.00 167.41 93 LEU I N 1
ATOM 11278 C CA . LEU D 4 93 ? 128.253 98.330 97.723 1.00 167.41 93 LEU I CA 1
ATOM 11279 C C . LEU D 4 93 ? 128.912 97.100 98.327 1.00 167.41 93 LEU I C 1
ATOM 11280 O O . LEU D 4 93 ? 128.255 96.077 98.543 1.00 167.41 93 LEU I O 1
ATOM 11285 N N . HIS D 4 94 ? 130.212 97.198 98.587 1.00 160.71 94 HIS I N 1
ATOM 11286 C CA . HIS D 4 94 ? 131.003 96.073 99.066 1.00 160.71 94 HIS I CA 1
ATOM 11287 C C . HIS D 4 94 ? 131.841 96.531 100.247 1.00 160.71 94 HIS I C 1
ATOM 11288 O O . HIS D 4 94 ? 132.481 97.585 100.185 1.00 160.71 94 HIS I O 1
ATOM 11295 N N . LEU D 4 95 ? 131.823 95.754 101.323 1.00 146.97 95 LEU I N 1
ATOM 11296 C CA . LEU D 4 95 ? 132.666 96.056 102.469 1.00 146.97 95 LEU I CA 1
ATOM 11297 C C . LEU D 4 95 ? 134.104 95.635 102.184 1.00 146.97 95 LEU I C 1
ATOM 11298 O O . LEU D 4 95 ? 134.362 94.494 101.795 1.00 146.97 95 LEU I O 1
ATOM 11303 N N . ALA D 4 96 ? 135.038 96.562 102.365 1.00 143.06 96 ALA I N 1
ATOM 11304 C CA . ALA D 4 96 ? 136.460 96.290 102.217 1.00 143.06 96 ALA I CA 1
ATOM 11305 C C . ALA D 4 96 ? 137.118 96.279 103.588 1.00 143.06 96 ALA I C 1
ATOM 11306 O O . ALA D 4 96 ? 136.916 97.194 104.390 1.00 143.06 96 ALA I O 1
ATOM 11308 N N . VAL D 4 97 ? 137.911 95.246 103.852 1.00 135.44 97 VAL I N 1
ATOM 11309 C CA . VAL D 4 97 ? 138.470 95.004 105.175 1.00 135.44 97 VAL I CA 1
ATOM 11310 C C . VAL D 4 97 ? 139.983 94.887 105.051 1.00 135.44 97 VAL I C 1
ATOM 11311 O O . VAL D 4 97 ? 140.484 94.137 104.206 1.00 135.44 97 VAL I O 1
ATOM 11315 N N . LEU D 4 98 ? 140.705 95.631 105.886 1.00 136.00 98 LEU I N 1
ATOM 11316 C CA . LEU D 4 98 ? 142.161 95.634 105.893 1.00 136.00 98 LEU I CA 1
ATOM 11317 C C . LEU D 4 98 ? 142.690 94.866 107.095 1.00 136.00 98 LEU I C 1
ATOM 11318 O O . LEU D 4 98 ? 142.284 95.130 108.230 1.00 136.00 98 LEU I O 1
ATOM 11323 N N . HIS D 4 99 ? 143.604 93.931 106.851 1.00 140.44 99 HIS I N 1
ATOM 11324 C CA . HIS D 4 99 ? 144.395 93.354 107.923 1.00 140.44 99 HIS I CA 1
ATOM 11325 C C . HIS D 4 99 ? 145.804 93.937 107.894 1.00 140.44 99 HIS I C 1
ATOM 11326 O O . HIS D 4 99 ? 146.167 94.715 107.012 1.00 140.44 99 HIS I O 1
ATOM 11333 N N . SER D 4 100 ? 146.612 93.543 108.877 1.00 138.79 100 SER I N 1
ATOM 11334 C CA . SER D 4 100 ? 147.945 94.118 109.007 1.00 138.79 100 SER I CA 1
ATOM 11335 C C . SER D 4 100 ? 148.889 93.619 107.922 1.00 138.79 100 SER I C 1
ATOM 11336 O O . SER D 4 100 ? 149.892 94.276 107.626 1.00 138.79 100 SER I O 1
ATOM 11339 N N . ARG D 4 101 ? 148.589 92.467 107.320 1.00 142.19 101 ARG I N 1
ATOM 11340 C CA . ARG D 4 101 ? 149.412 91.953 106.234 1.00 142.19 101 ARG I CA 1
ATOM 11341 C C . ARG D 4 101 ? 148.596 91.388 105.080 1.00 142.19 101 ARG I C 1
ATOM 11342 O O . ARG D 4 101 ? 149.182 90.796 104.166 1.00 142.19 101 ARG I O 1
ATOM 11350 N N . LYS D 4 102 ? 147.277 91.549 105.077 1.00 140.44 102 LYS I N 1
ATOM 11351 C CA . LYS D 4 102 ? 146.474 91.067 103.966 1.00 140.44 102 LYS I CA 1
ATOM 11352 C C . LYS D 4 102 ? 145.279 91.984 103.766 1.00 140.44 102 LYS I C 1
ATOM 11353 O O . LYS D 4 102 ? 144.837 92.666 104.691 1.00 140.44 102 LYS I O 1
ATOM 11359 N N . LEU D 4 103 ? 144.784 92.019 102.533 1.00 144.62 103 LEU I N 1
ATOM 11360 C CA . LEU D 4 103 ? 143.674 92.878 102.149 1.00 144.62 103 LEU I CA 1
ATOM 11361 C C . LEU D 4 103 ? 142.556 92.018 101.585 1.00 144.62 103 LEU I C 1
ATOM 11362 O O . LEU D 4 103 ? 142.789 91.203 100.687 1.00 144.62 103 LEU I O 1
ATOM 11367 N N . CYS D 4 104 ? 141.348 92.207 102.103 1.00 145.58 104 CYS I N 1
ATOM 11368 C CA . CYS D 4 104 ? 140.212 91.385 101.726 1.00 145.58 104 CYS I CA 1
ATOM 11369 C C . CYS D 4 104 ? 139.068 92.262 101.243 1.00 145.58 104 CYS I C 1
ATOM 11370 O O . CYS D 4 104 ? 139.004 93.457 101.541 1.00 145.58 104 CYS I O 1
ATOM 11373 N N . VAL D 4 105 ? 138.168 91.648 100.475 1.00 145.65 105 VAL I N 1
ATOM 11374 C CA . VAL D 4 105 ? 136.931 92.273 100.014 1.00 145.65 105 VAL I CA 1
ATOM 11375 C C . VAL D 4 105 ? 135.815 91.256 100.197 1.00 145.65 105 VAL I C 1
ATOM 11376 O O . VAL D 4 105 ? 135.858 90.174 99.602 1.00 145.65 105 VAL I O 1
ATOM 11380 N N . TYR D 4 106 ? 134.817 91.595 101.002 1.00 148.20 106 TYR I N 1
ATOM 11381 C CA . TYR D 4 106 ? 133.693 90.703 101.273 1.00 148.20 106 TYR I CA 1
ATOM 11382 C C . TYR D 4 106 ? 132.436 91.315 100.663 1.00 148.20 106 TYR I C 1
ATOM 11383 O O . TYR D 4 106 ? 131.850 92.242 101.223 1.00 148.20 106 TYR I O 1
ATOM 11392 N N . SER D 4 107 ? 132.023 90.791 99.509 1.00 162.75 107 SER I N 1
ATOM 11393 C CA . SER D 4 107 ? 130.736 91.175 98.945 1.00 162.75 107 SER I CA 1
ATOM 11394 C C . SER D 4 107 ? 129.617 90.618 99.808 1.00 162.75 107 SER I C 1
ATOM 11395 O O . SER D 4 107 ? 129.509 89.401 99.993 1.00 162.75 107 SER I O 1
ATOM 11398 N N . VAL D 4 108 ? 128.792 91.504 100.345 1.00 171.26 108 VAL I N 1
ATOM 11399 C CA . VAL D 4 108 ? 127.722 91.107 101.247 1.00 171.26 108 VAL I CA 1
ATOM 11400 C C . VAL D 4 108 ? 126.580 90.491 100.446 1.00 171.26 108 VAL I C 1
ATOM 11401 O O . VAL D 4 108 ? 126.231 90.966 99.357 1.00 171.26 108 VAL I O 1
ATOM 11405 N N . SER D 4 109 ? 126.051 89.379 100.944 1.00 185.63 109 SER I N 1
ATOM 11406 C CA . SER D 4 109 ? 124.820 88.798 100.435 1.00 185.63 109 SER I CA 1
ATOM 11407 C C . SER D 4 109 ? 123.887 88.503 101.599 1.00 185.63 109 SER I C 1
ATOM 11408 O O . SER D 4 109 ? 124.283 87.858 102.575 1.00 185.63 109 SER I O 1
ATOM 11411 N N . GLY D 4 110 ? 122.656 88.997 101.498 1.00 197.74 110 GLY I N 1
ATOM 11412 C CA . GLY D 4 110 ? 121.649 88.635 102.478 1.00 197.74 110 GLY I CA 1
ATOM 11413 C C . GLY D 4 110 ? 121.262 87.174 102.334 1.00 197.74 110 GLY I C 1
ATOM 11414 O O . GLY D 4 110 ? 120.906 86.709 101.249 1.00 197.74 110 GLY I O 1
ATOM 11415 N N . THR D 4 111 ? 121.343 86.444 103.442 1.00 209.20 111 THR I N 1
ATOM 11416 C CA . THR D 4 111 ? 121.136 85.005 103.399 1.00 209.20 111 THR I CA 1
ATOM 11417 C C . THR D 4 111 ? 119.656 84.658 103.273 1.00 209.20 111 THR I C 1
ATOM 11418 O O . THR D 4 111 ? 118.778 85.526 103.262 1.00 209.20 111 THR I O 1
ATOM 11422 N N . LEU D 4 112 ? 119.394 83.352 103.178 1.00 220.40 112 LEU I N 1
ATOM 11423 C CA . LEU D 4 112 ? 118.019 82.864 103.183 1.00 220.40 112 LEU I CA 1
ATOM 11424 C C . LEU D 4 112 ? 117.382 83.056 104.553 1.00 220.40 112 LEU I C 1
ATOM 11425 O O . LEU D 4 112 ? 116.160 83.207 104.665 1.00 220.40 112 LEU I O 1
ATOM 11430 N N . GLY D 4 113 ? 118.197 83.055 105.604 1.00 219.34 113 GLY I N 1
ATOM 11431 C CA . GLY D 4 113 ? 117.682 83.320 106.930 1.00 219.34 113 GLY I CA 1
ATOM 11432 C C . GLY D 4 113 ? 117.457 84.801 107.168 1.00 219.34 113 GLY I C 1
ATOM 11433 O O . GLY D 4 113 ? 118.221 85.658 106.723 1.00 219.34 113 GLY I O 1
ATOM 11434 N N . ASN D 4 114 ? 116.377 85.092 107.884 1.00 223.98 114 ASN I N 1
ATOM 11435 C CA . ASN D 4 114 ? 115.974 86.449 108.243 1.00 223.98 114 ASN I CA 1
ATOM 11436 C C . ASN D 4 114 ? 116.581 86.815 109.595 1.00 223.98 114 ASN I C 1
ATOM 11437 O O . ASN D 4 114 ? 117.589 86.235 110.012 1.00 223.98 114 ASN I O 1
ATOM 11442 N N . VAL D 4 115 ? 115.969 87.800 110.256 1.00 224.80 115 VAL I N 1
ATOM 11443 C CA . VAL D 4 115 ? 116.410 88.430 111.502 1.00 224.80 115 VAL I CA 1
ATOM 11444 C C . VAL D 4 115 ? 116.492 87.463 112.682 1.00 224.80 115 VAL I C 1
ATOM 11445 O O . VAL D 4 115 ? 116.240 86.262 112.539 1.00 224.80 115 VAL I O 1
ATOM 11449 N N . GLU D 4 116 ? 116.952 87.994 113.826 1.00 222.32 116 GLU I N 1
ATOM 11450 C CA . GLU D 4 116 ? 117.266 87.283 115.084 1.00 222.32 116 GLU I CA 1
ATOM 11451 C C . GLU D 4 116 ? 118.314 86.186 114.874 1.00 222.32 116 GLU I C 1
ATOM 11452 O O . GLU D 4 116 ? 118.051 84.990 115.006 1.00 222.32 116 GLU I O 1
ATOM 11458 N N . HIS D 4 117 ? 119.526 86.641 114.532 1.00 205.34 117 HIS I N 1
ATOM 11459 C CA . HIS D 4 117 ? 120.777 85.876 114.606 1.00 205.34 117 HIS I CA 1
ATOM 11460 C C . HIS D 4 117 ? 120.758 84.646 113.702 1.00 205.34 117 HIS I C 1
ATOM 11461 O O . HIS D 4 117 ? 120.870 83.505 114.154 1.00 205.34 117 HIS I O 1
ATOM 11468 N N . GLY D 4 118 ? 120.609 84.891 112.405 1.00 199.93 118 GLY I N 1
ATOM 11469 C CA . GLY D 4 118 ? 120.629 83.812 111.443 1.00 199.93 118 GLY I CA 1
ATOM 11470 C C . GLY D 4 118 ? 121.841 83.861 110.540 1.00 199.93 118 GLY I C 1
ATOM 11471 O O . GLY D 4 118 ? 121.840 83.220 109.483 1.00 199.93 118 GLY I O 1
ATOM 11472 N N . ASN D 4 119 ? 122.872 84.601 110.968 1.00 192.22 119 ASN I N 1
ATOM 11473 C CA . ASN D 4 119 ? 124.103 84.842 110.206 1.00 192.22 119 ASN I CA 1
ATOM 11474 C C . ASN D 4 119 ? 123.780 85.429 108.832 1.00 192.22 119 ASN I C 1
ATOM 11475 O O . ASN D 4 119 ? 123.902 84.764 107.802 1.00 192.22 119 ASN I O 1
ATOM 11480 N N . GLN D 4 120 ? 123.326 86.693 108.859 1.00 196.23 120 GLN I N 1
ATOM 11481 C CA . GLN D 4 120 ? 122.695 87.349 107.708 1.00 196.23 120 GLN I CA 1
ATOM 11482 C C . GLN D 4 120 ? 123.608 87.424 106.485 1.00 196.23 120 GLN I C 1
ATOM 11483 O O . GLN D 4 120 ? 123.128 87.586 105.357 1.00 196.23 120 GLN I O 1
ATOM 11489 N N . CYS D 4 121 ? 124.919 87.316 106.682 1.00 183.28 121 CYS I N 1
ATOM 11490 C CA . CYS D 4 121 ? 125.877 87.262 105.588 1.00 183.28 121 CYS I CA 1
ATOM 11491 C C . CYS D 4 121 ? 126.905 86.174 105.851 1.00 183.28 121 CYS I C 1
ATOM 11492 O O . CYS D 4 121 ? 127.344 85.991 106.990 1.00 183.28 121 CYS I O 1
ATOM 11495 N N . GLN D 4 122 ? 127.277 85.450 104.801 1.00 170.61 122 GLN I N 1
ATOM 11496 C CA . GLN D 4 122 ? 128.465 84.613 104.827 1.00 170.61 122 GLN I CA 1
ATOM 11497 C C . GLN D 4 122 ? 129.590 85.373 104.136 1.00 170.61 122 GLN I C 1
ATOM 11498 O O . GLN D 4 122 ? 129.344 86.165 103.221 1.00 170.61 122 GLN I O 1
ATOM 11504 N N . MET D 4 123 ? 130.815 85.173 104.601 1.00 159.63 123 MET I N 1
ATOM 11505 C CA . MET D 4 123 ? 131.910 85.992 104.106 1.00 159.63 123 MET I CA 1
ATOM 11506 C C . MET D 4 123 ? 132.379 85.496 102.748 1.00 159.63 123 MET I C 1
ATOM 11507 O O . MET D 4 123 ? 133.220 84.597 102.656 1.00 159.63 123 MET I O 1
ATOM 11512 N N . LYS D 4 124 ? 131.841 86.100 101.695 1.00 154.00 124 LYS I N 1
ATOM 11513 C CA . LYS D 4 124 ? 132.154 85.749 100.315 1.00 154.00 124 LYS I CA 1
ATOM 11514 C C . LYS D 4 124 ? 133.331 86.615 99.893 1.00 154.00 124 LYS I C 1
ATOM 11515 O O . LYS D 4 124 ? 133.143 87.721 99.383 1.00 154.00 124 LYS I O 1
ATOM 11521 N N . LEU D 4 125 ? 134.541 86.117 100.125 1.00 149.26 125 LEU I N 1
ATOM 11522 C CA . LEU D 4 125 ? 135.744 86.833 99.717 1.00 149.26 125 LEU I CA 1
ATOM 11523 C C . LEU D 4 125 ? 135.841 86.818 98.198 1.00 149.26 125 LEU I C 1
ATOM 11524 O O . LEU D 4 125 ? 136.048 85.762 97.592 1.00 149.26 125 LEU I O 1
ATOM 11529 N N . MET D 4 126 ? 135.666 87.985 97.578 1.00 153.28 126 MET I N 1
ATOM 11530 C CA . MET D 4 126 ? 135.771 88.076 96.127 1.00 153.28 126 MET I CA 1
ATOM 11531 C C . MET D 4 126 ? 137.216 87.930 95.677 1.00 153.28 126 MET I C 1
ATOM 11532 O O . MET D 4 126 ? 137.528 87.116 94.802 1.00 153.28 126 MET I O 1
ATOM 11537 N N . TYR D 4 127 ? 138.115 88.707 96.272 1.00 151.27 127 TYR I N 1
ATOM 11538 C CA . TYR D 4 127 ? 139.529 88.602 95.943 1.00 151.27 127 TYR I CA 1
ATOM 11539 C C . TYR D 4 127 ? 140.343 89.082 97.131 1.00 151.27 127 TYR I C 1
ATOM 11540 O O . TYR D 4 127 ? 140.193 90.223 97.573 1.00 151.27 127 TYR I O 1
ATOM 11549 N N . GLU D 4 128 ? 141.168 88.195 97.671 1.00 150.18 128 GLU I N 1
ATOM 11550 C CA . GLU D 4 128 ? 142.205 88.626 98.588 1.00 150.18 128 GLU I CA 1
ATOM 11551 C C . GLU D 4 128 ? 143.361 89.215 97.792 1.00 150.18 128 GLU I C 1
ATOM 11552 O O . GLU D 4 128 ? 143.680 88.762 96.691 1.00 150.18 128 GLU I O 1
ATOM 11558 N N . HIS D 4 129 ? 143.991 90.237 98.356 1.00 149.88 129 HIS I N 1
ATOM 11559 C CA . HIS D 4 129 ? 145.162 90.849 97.744 1.00 149.88 129 HIS I CA 1
ATOM 11560 C C . HIS D 4 129 ? 146.324 90.729 98.715 1.00 149.88 129 HIS I C 1
ATOM 11561 O O . HIS D 4 129 ? 146.229 91.181 99.861 1.00 149.88 129 HIS I O 1
ATOM 11568 N N . ASN D 4 130 ? 147.405 90.101 98.262 1.00 149.61 130 ASN I N 1
ATOM 11569 C CA . ASN D 4 130 ? 148.593 89.943 99.082 1.00 149.61 130 ASN I CA 1
ATOM 11570 C C . ASN D 4 130 ? 149.268 91.289 99.282 1.00 149.61 130 ASN I C 1
ATOM 11571 O O . ASN D 4 130 ? 149.142 92.192 98.453 1.00 149.61 130 ASN I O 1
ATOM 11576 N N . LEU D 4 131 ? 149.983 91.421 100.388 1.00 142.59 131 LEU I N 1
ATOM 11577 C CA . LEU D 4 131 ? 150.649 92.674 100.689 1.00 142.59 131 LEU I CA 1
ATOM 11578 C C . LEU D 4 131 ? 152.158 92.511 100.597 1.00 142.59 131 LEU I C 1
ATOM 11579 O O . LEU D 4 131 ? 152.724 91.502 101.023 1.00 142.59 131 LEU I O 1
ATOM 11584 N N . GLN D 4 132 ? 152.808 93.520 100.022 1.00 141.61 132 GLN I N 1
ATOM 11585 C CA . GLN D 4 132 ? 154.262 93.566 99.994 1.00 141.61 132 GLN I CA 1
ATOM 11586 C C . GLN D 4 132 ? 154.835 94.230 101.235 1.00 141.61 132 GLN I C 1
ATOM 11587 O O . GLN D 4 132 ? 155.928 93.863 101.680 1.00 141.61 132 GLN I O 1
ATOM 11589 N N . ARG D 4 133 ? 154.122 95.199 101.799 1.00 147.41 133 ARG I N 1
ATOM 11590 C CA . ARG D 4 133 ? 154.490 95.835 103.052 1.00 147.41 133 ARG I CA 1
ATOM 11591 C C . ARG D 4 133 ? 153.287 95.801 103.982 1.00 147.41 133 ARG I C 1
ATOM 11592 O O . ARG D 4 133 ? 152.158 95.531 103.563 1.00 147.41 133 ARG I O 1
ATOM 11600 N N . THR D 4 134 ? 153.529 96.067 105.259 1.00 146.05 134 THR I N 1
ATOM 11601 C CA . THR D 4 134 ? 152.442 96.265 106.202 1.00 146.05 134 THR I CA 1
ATOM 11602 C C . THR D 4 134 ? 151.958 97.707 106.119 1.00 146.05 134 THR I C 1
ATOM 11603 O O . THR D 4 134 ? 152.732 98.625 105.827 1.00 146.05 134 THR I O 1
ATOM 11607 N N . ALA D 4 135 ? 150.663 97.895 106.329 1.00 148.35 135 ALA I N 1
ATOM 11608 C CA . ALA D 4 135 ? 150.027 99.169 106.042 1.00 148.35 135 ALA I CA 1
ATOM 11609 C C . ALA D 4 135 ? 149.727 99.943 107.320 1.00 148.35 135 ALA I C 1
ATOM 11610 O O . ALA D 4 135 ? 149.791 99.416 108.431 1.00 148.35 135 ALA I O 1
ATOM 11612 N N . CYS D 4 136 ? 149.395 101.222 107.146 1.00 143.50 136 CYS I N 1
ATOM 11613 C CA . CYS D 4 136 ? 148.871 102.044 108.231 1.00 143.50 136 CYS I CA 1
ATOM 11614 C C . CYS D 4 136 ? 147.359 102.214 108.122 1.00 143.50 136 CYS I C 1
ATOM 11615 O O . CYS D 4 136 ? 146.619 101.817 109.028 1.00 143.50 136 CYS I O 1
ATOM 11618 N N . ASN D 4 137 ? 146.892 102.782 107.015 1.00 138.44 137 ASN I N 1
ATOM 11619 C CA . ASN D 4 137 ? 145.474 102.985 106.741 1.00 138.44 137 ASN I CA 1
ATOM 11620 C C . ASN D 4 137 ? 145.313 103.203 105.241 1.00 138.44 137 ASN I C 1
ATOM 11621 O O . ASN D 4 137 ? 146.275 103.085 104.475 1.00 138.44 137 ASN I O 1
ATOM 11626 N N . MET D 4 138 ? 144.097 103.539 104.824 1.00 144.42 138 MET I N 1
ATOM 11627 C CA . MET D 4 138 ? 143.753 103.606 103.411 1.00 144.42 138 MET I CA 1
ATOM 11628 C C . MET D 4 138 ? 142.468 104.408 103.249 1.00 144.42 138 MET I C 1
ATOM 11629 O O . MET D 4 138 ? 141.821 104.792 104.226 1.00 144.42 138 MET I O 1
ATOM 11634 N N . THR D 4 139 ? 142.093 104.636 101.993 1.00 138.84 139 THR I N 1
ATOM 11635 C CA . THR D 4 139 ? 140.869 105.350 101.659 1.00 138.84 139 THR I CA 1
ATOM 11636 C C . THR D 4 139 ? 140.431 104.915 100.270 1.00 138.84 139 THR I C 1
ATOM 11637 O O . THR D 4 139 ? 141.171 104.246 99.546 1.00 138.84 139 THR I O 1
ATOM 11641 N N . TYR D 4 140 ? 139.225 105.326 99.896 1.00 135.34 140 TYR I N 1
ATOM 11642 C CA . TYR D 4 140 ? 138.624 104.900 98.643 1.00 135.34 140 TYR I CA 1
ATOM 11643 C C . TYR D 4 140 ? 138.088 106.097 97.878 1.00 135.34 140 TYR I C 1
ATOM 11644 O O . TYR D 4 140 ? 137.578 107.049 98.473 1.00 135.34 140 TYR I O 1
ATOM 11653 N N . GLY D 4 141 ? 138.189 106.030 96.559 1.00 149.84 141 GLY I N 1
ATOM 11654 C CA . GLY D 4 141 ? 137.709 107.107 95.719 1.00 149.84 141 GLY I CA 1
ATOM 11655 C C . GLY D 4 141 ? 137.920 106.765 94.261 1.00 149.84 141 GLY I C 1
ATOM 11656 O O . GLY D 4 141 ? 138.792 105.965 93.903 1.00 149.84 141 GLY I O 1
ATOM 11657 N N . SER D 4 142 ? 137.097 107.385 93.422 1.00 156.54 142 SER I N 1
ATOM 11658 C CA . SER D 4 142 ? 137.167 107.173 91.980 1.00 156.54 142 SER I CA 1
ATOM 11659 C C . SER D 4 142 ? 138.324 107.994 91.433 1.00 156.54 142 SER I C 1
ATOM 11660 O O . SER D 4 142 ? 138.139 109.118 90.966 1.00 156.54 142 SER I O 1
ATOM 11663 N N . PHE D 4 143 ? 139.526 107.432 91.489 1.00 152.30 143 PHE I N 1
ATOM 11664 C CA . PHE D 4 143 ? 140.710 108.117 90.996 1.00 152.30 143 PHE I CA 1
ATOM 11665 C C . PHE D 4 143 ? 140.750 108.045 89.479 1.00 152.30 143 PHE I C 1
ATOM 11666 O O . PHE D 4 143 ? 140.294 107.069 88.879 1.00 152.30 143 PHE I O 1
ATOM 11674 N N . GLY D 4 144 ? 141.295 109.090 88.860 1.00 156.11 144 GLY I N 1
ATOM 11675 C CA . GLY D 4 144 ? 141.358 109.194 87.423 1.00 156.11 144 GLY I CA 1
ATOM 11676 C C . GLY D 4 144 ? 140.134 109.819 86.785 1.00 156.11 144 GLY I C 1
ATOM 11677 O O . GLY D 4 144 ? 140.223 110.330 85.665 1.00 156.11 144 GLY I O 1
ATOM 11678 N N . GLY D 4 145 ? 138.993 109.787 87.467 1.00 158.70 145 GLY I N 1
ATOM 11679 C CA . GLY D 4 145 ? 137.792 110.413 86.956 1.00 158.70 145 GLY I CA 1
ATOM 11680 C C . GLY D 4 145 ? 136.793 109.437 86.372 1.00 158.70 145 GLY I C 1
ATOM 11681 O O . GLY D 4 145 ? 135.915 109.834 85.601 1.00 158.70 145 GLY I O 1
ATOM 11682 N N . VAL D 4 146 ? 136.915 108.158 86.725 1.00 158.78 146 VAL I N 1
ATOM 11683 C CA . VAL D 4 146 ? 135.964 107.164 86.246 1.00 158.78 146 VAL I CA 1
ATOM 11684 C C . VAL D 4 146 ? 134.634 107.333 86.974 1.00 158.78 146 VAL I C 1
ATOM 11685 O O . VAL D 4 146 ? 134.555 107.892 88.071 1.00 158.78 146 VAL I O 1
ATOM 11689 N N . LYS D 4 147 ? 133.572 106.846 86.345 1.00 159.90 147 LYS I N 1
ATOM 11690 C CA . LYS D 4 147 ? 132.227 106.990 86.874 1.00 159.90 147 LYS I CA 1
ATOM 11691 C C . LYS D 4 147 ? 131.735 105.676 87.466 1.00 159.90 147 LYS I C 1
ATOM 11692 O O . LYS D 4 147 ? 132.140 104.590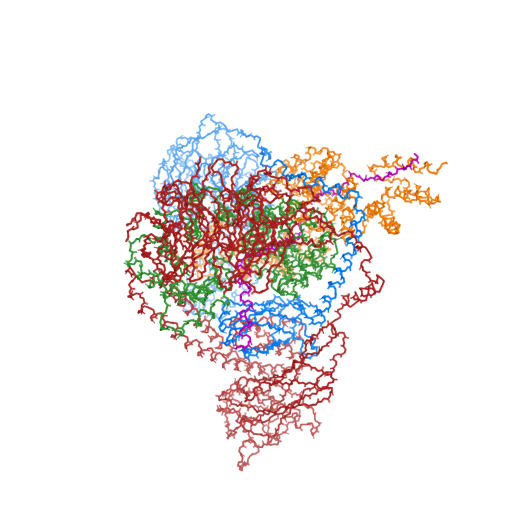 87.044 1.00 159.90 147 LYS I O 1
ATOM 11694 N N . GLY D 4 148 ? 130.860 105.790 88.457 1.00 163.77 148 GLY I N 1
ATOM 11695 C CA . GLY D 4 148 ? 130.207 104.649 89.074 1.00 163.77 148 GLY I CA 1
ATOM 11696 C C . GLY D 4 148 ? 131.019 103.888 90.100 1.00 163.77 148 GLY I C 1
ATOM 11697 O O . GLY D 4 148 ? 130.587 103.738 91.243 1.00 163.77 148 GLY I O 1
ATOM 11698 N N . ARG D 4 149 ? 132.195 103.410 89.714 1.00 160.97 149 ARG I N 1
ATOM 11699 C CA . ARG D 4 149 ? 133.023 102.563 90.557 1.00 160.97 149 ARG I CA 1
ATOM 11700 C C . ARG D 4 149 ? 133.944 103.412 91.426 1.00 160.97 149 ARG I C 1
ATOM 11701 O O . ARG D 4 149 ? 134.012 104.637 91.297 1.00 160.97 149 ARG I O 1
ATOM 11709 N N . ASP D 4 150 ? 134.661 102.733 92.322 1.00 161.57 150 ASP I N 1
ATOM 11710 C CA . ASP D 4 150 ? 135.602 103.389 93.218 1.00 161.57 150 ASP I CA 1
ATOM 11711 C C . ASP D 4 150 ? 136.770 102.454 93.492 1.00 161.57 150 ASP I C 1
ATOM 11712 O O . ASP D 4 150 ? 136.584 101.262 93.752 1.00 161.57 150 ASP I O 1
ATOM 11717 N N . LEU D 4 151 ? 137.975 103.013 93.454 1.00 154.87 151 LEU I N 1
ATOM 11718 C CA . LEU D 4 151 ? 139.204 102.255 93.618 1.00 154.87 151 LEU I CA 1
ATOM 11719 C C . LEU D 4 151 ? 139.792 102.493 95.003 1.00 154.87 151 LEU I C 1
ATOM 11720 O O . LEU D 4 151 ? 139.301 103.310 95.785 1.00 154.87 151 LEU I O 1
ATOM 11725 N N . ILE D 4 152 ? 140.866 101.761 95.289 1.00 148.88 152 ILE I N 1
ATOM 11726 C CA . ILE D 4 152 ? 141.381 101.572 96.640 1.00 148.88 152 ILE I CA 1
ATOM 11727 C C . ILE D 4 152 ? 142.894 101.759 96.630 1.00 148.88 152 ILE I C 1
ATOM 11728 O O . ILE D 4 152 ? 143.600 101.117 95.842 1.00 148.88 152 ILE I O 1
ATOM 11733 N N . CYS D 4 153 ? 143.387 102.652 97.484 1.00 147.99 153 CYS I N 1
ATOM 11734 C CA . CYS D 4 153 ? 144.814 102.827 97.695 1.00 147.99 153 CYS I CA 1
ATOM 11735 C C . CYS D 4 153 ? 145.264 102.089 98.952 1.00 147.99 153 CYS I C 1
ATOM 11736 O O . CYS D 4 153 ? 144.456 101.568 99.719 1.00 147.99 153 CYS I O 1
ATOM 11739 N N . ILE D 4 154 ? 146.581 102.057 99.159 1.00 144.81 154 ILE I N 1
ATOM 11740 C CA . ILE D 4 154 ? 147.211 101.483 100.348 1.00 144.81 154 ILE I CA 1
ATOM 11741 C C . ILE D 4 154 ? 148.370 102.386 100.740 1.00 144.81 154 ILE I C 1
ATOM 11742 O O . ILE D 4 154 ? 149.265 102.633 99.927 1.00 144.81 154 ILE I O 1
ATOM 11747 N N . GLN D 4 155 ? 148.360 102.881 101.972 1.00 142.22 155 GLN I N 1
ATOM 11748 C CA . GLN D 4 155 ? 149.519 103.557 102.533 1.00 142.22 155 GLN I CA 1
ATOM 11749 C C . GLN D 4 155 ? 150.268 102.577 103.420 1.00 142.22 155 GLN I C 1
ATOM 11750 O O . GLN D 4 155 ? 149.697 102.038 104.372 1.00 142.22 155 GLN I O 1
ATOM 11756 N N . SER D 4 156 ? 151.539 102.350 103.107 1.00 150.23 156 SER I N 1
ATOM 11757 C CA . SER D 4 156 ? 152.337 101.408 103.872 1.00 150.23 156 SER I CA 1
ATOM 11758 C C . SER D 4 156 ? 152.731 102.009 105.220 1.00 150.23 156 SER I C 1
ATOM 11759 O O . SER D 4 156 ? 152.535 103.198 105.484 1.00 150.23 156 SER I O 1
ATOM 11762 N N . MET D 4 157 ? 153.291 101.159 106.086 1.00 148.33 157 MET I N 1
ATOM 11763 C CA . MET D 4 157 ? 153.742 101.621 107.396 1.00 148.33 157 MET I CA 1
ATOM 11764 C C . MET D 4 157 ? 154.952 102.535 107.268 1.00 148.33 157 MET I C 1
ATOM 11765 O O . MET D 4 157 ? 154.999 103.609 107.877 1.00 148.33 157 MET I O 1
ATOM 11770 N N . ASP D 4 158 ? 155.945 102.123 106.480 1.00 156.74 158 ASP I N 1
ATOM 11771 C CA . ASP D 4 158 ? 157.032 103.030 106.140 1.00 156.74 158 ASP I CA 1
ATOM 11772 C C . ASP D 4 158 ? 156.612 104.052 105.094 1.00 156.74 158 ASP I C 1
ATOM 11773 O O . ASP D 4 158 ? 157.341 105.018 104.856 1.00 156.74 158 ASP I O 1
ATOM 11778 N N . GLY D 4 159 ? 155.488 103.831 104.425 1.00 157.70 159 GLY I N 1
ATOM 11779 C CA . GLY D 4 159 ? 154.897 104.855 103.594 1.00 157.70 159 GLY I CA 1
ATOM 11780 C C . GLY D 4 159 ? 155.225 104.711 102.126 1.00 157.70 159 GLY I C 1
ATOM 11781 O O . GLY D 4 159 ? 156.271 105.178 101.665 1.00 157.70 159 GLY I O 1
ATOM 11782 N N . MET D 4 160 ? 154.315 104.085 101.386 1.00 157.53 160 MET I N 1
ATOM 11783 C CA . MET D 4 160 ? 154.371 104.017 99.935 1.00 157.53 160 MET I CA 1
ATOM 11784 C C . MET D 4 160 ? 152.977 103.658 99.454 1.00 157.53 160 MET I C 1
ATOM 11785 O O . MET D 4 160 ? 152.187 103.066 100.194 1.00 157.53 160 MET I O 1
ATOM 11790 N N . LEU D 4 161 ? 152.675 104.036 98.221 1.00 152.75 161 LEU I N 1
ATOM 11791 C CA . LEU D 4 161 ? 151.313 103.985 97.716 1.00 152.75 161 LEU I CA 1
ATOM 11792 C C . LEU D 4 161 ? 151.143 102.810 96.769 1.00 152.75 161 LEU I C 1
ATOM 11793 O O . LEU D 4 161 ? 151.703 102.805 95.671 1.00 152.75 161 LEU I O 1
ATOM 11798 N N . MET D 4 162 ? 150.363 101.825 97.198 1.00 152.58 162 MET I N 1
ATOM 11799 C CA . MET D 4 162 ? 150.006 100.672 96.384 1.00 152.58 162 MET I CA 1
ATOM 11800 C C . MET D 4 162 ? 148.534 100.779 96.022 1.00 152.58 162 MET I C 1
ATOM 11801 O O . MET D 4 162 ? 147.667 100.415 96.821 1.00 152.58 162 MET I O 1
ATOM 11806 N N . VAL D 4 163 ? 148.253 101.282 94.828 1.00 147.91 163 VAL I N 1
ATOM 11807 C CA . VAL D 4 163 ? 146.880 101.453 94.377 1.00 147.91 163 VAL I CA 1
ATOM 11808 C C . VAL D 4 163 ? 146.385 100.126 93.823 1.00 147.91 163 VAL I C 1
ATOM 11809 O O . VAL D 4 163 ? 147.107 99.429 93.101 1.00 147.91 163 VAL I O 1
ATOM 11813 N N . PHE D 4 164 ? 145.162 99.762 94.185 1.00 151.25 164 PHE I N 1
ATOM 11814 C CA . PHE D 4 164 ? 144.556 98.507 93.768 1.00 151.25 164 PHE I CA 1
ATOM 11815 C C . PHE D 4 164 ? 143.247 98.816 93.063 1.00 151.25 164 PHE I C 1
ATOM 11816 O O . PHE D 4 164 ? 142.366 99.459 93.642 1.00 151.25 164 PHE I O 1
ATOM 11824 N N . GLU D 4 165 ? 143.120 98.363 91.821 1.00 161.84 165 GLU I N 1
ATOM 11825 C CA . GLU D 4 165 ? 141.843 98.357 91.122 1.00 161.84 165 GLU I CA 1
ATOM 11826 C C . GLU D 4 165 ? 141.164 97.038 91.442 1.00 161.84 165 GLU I C 1
ATOM 11827 O O . GLU D 4 165 ? 141.814 96.115 91.946 1.00 161.84 165 GLU I O 1
ATOM 11833 N N . GLN D 4 166 ? 139.859 96.963 91.178 1.00 162.82 166 GLN I N 1
ATOM 11834 C CA . GLN D 4 166 ? 139.043 95.824 91.587 1.00 162.82 166 GLN I CA 1
ATOM 11835 C C . GLN D 4 166 ? 139.465 94.541 90.890 1.00 162.82 166 GLN I C 1
ATOM 11836 O O . GLN D 4 166 ? 139.337 93.447 91.447 1.00 162.82 166 GLN I O 1
ATOM 11842 N N . GLU D 4 167 ? 139.981 94.670 89.672 1.00 171.45 167 GLU I N 1
ATOM 11843 C CA . GLU D 4 167 ? 140.573 93.517 89.012 1.00 171.45 167 GLU I CA 1
ATOM 11844 C C . GLU D 4 167 ? 141.922 93.177 89.629 1.00 171.45 167 GLU I C 1
ATOM 11845 O O . GLU D 4 167 ? 142.136 92.050 90.091 1.00 171.45 167 GLU I O 1
ATOM 11851 N N . SER D 4 168 ? 142.837 94.144 89.677 1.00 163.55 168 SER I N 1
ATOM 11852 C CA . SER D 4 168 ? 144.181 93.840 90.146 1.00 163.55 168 SER I CA 1
ATOM 11853 C C . SER D 4 168 ? 144.878 95.094 90.649 1.00 163.55 168 SER I C 1
ATOM 11854 O O . SER D 4 168 ? 144.394 96.218 90.490 1.00 163.55 168 SER I O 1
ATOM 11857 N N . TYR D 4 169 ? 146.023 94.854 91.282 1.00 152.96 169 TYR I N 1
ATOM 11858 C CA . TYR D 4 169 ? 146.964 95.886 91.691 1.00 152.96 169 TYR I CA 1
ATOM 11859 C C . TYR D 4 169 ? 147.435 96.709 90.499 1.00 152.96 169 TYR I C 1
ATOM 11860 O O . TYR D 4 169 ? 147.789 96.163 89.451 1.00 152.96 169 TYR I O 1
ATOM 11869 N N . ALA D 4 170 ? 147.442 98.033 90.657 1.00 151.14 170 ALA I N 1
ATOM 11870 C CA . ALA D 4 170 ? 147.757 98.884 89.516 1.00 151.14 170 ALA I CA 1
ATOM 11871 C C . ALA D 4 170 ? 149.242 99.225 89.420 1.00 151.14 170 ALA I C 1
ATOM 11872 O O . ALA D 4 170 ? 149.912 98.789 88.479 1.00 151.14 170 ALA I O 1
ATOM 11874 N N . PHE D 4 171 ? 149.776 99.964 90.393 1.00 151.94 171 PHE I N 1
ATOM 11875 C CA . PHE D 4 171 ? 151.190 100.327 90.401 1.00 151.94 171 PHE I CA 1
ATOM 11876 C C . PHE D 4 171 ? 151.580 100.765 91.803 1.00 151.94 171 PHE I C 1
ATOM 11877 O O . PHE D 4 171 ? 150.744 100.828 92.708 1.00 151.94 171 PHE I O 1
ATOM 11885 N N . GLY D 4 172 ? 152.855 101.075 91.968 1.00 158.53 172 GLY I N 1
ATOM 11886 C CA . GLY D 4 172 ? 153.388 101.432 93.273 1.00 158.53 172 GLY I CA 1
ATOM 11887 C C . GLY D 4 172 ? 154.523 102.427 93.202 1.00 158.53 172 GLY I C 1
ATOM 11888 O O . GLY D 4 172 ? 155.446 102.281 92.403 1.00 158.53 172 GLY I O 1
ATOM 11889 N N . ARG D 4 173 ? 154.443 103.444 94.058 1.00 161.06 173 ARG I N 1
ATOM 11890 C CA . ARG D 4 173 ? 155.517 104.411 94.224 1.00 161.06 173 ARG I CA 1
ATOM 11891 C C . ARG D 4 173 ? 155.661 104.724 95.704 1.00 161.06 173 ARG I C 1
ATOM 11892 O O . ARG D 4 173 ? 154.777 104.427 96.511 1.00 161.06 173 ARG I O 1
ATOM 11900 N N . PHE D 4 174 ? 156.790 105.330 96.053 1.00 161.07 174 PHE I N 1
ATOM 11901 C CA . PHE D 4 174 ? 157.073 105.674 97.436 1.00 161.07 174 PHE I CA 1
ATOM 11902 C C . PHE D 4 174 ? 156.520 107.056 97.771 1.00 161.07 174 PHE I C 1
ATOM 11903 O O . PHE D 4 174 ? 156.191 107.858 96.894 1.00 161.07 174 PHE I O 1
ATOM 11911 N N . LEU D 4 175 ? 156.424 107.332 99.070 1.00 150.82 175 LEU I N 1
ATOM 11912 C CA . LEU D 4 175 ? 155.880 108.589 99.555 1.00 150.82 175 LEU I CA 1
ATOM 11913 C C . LEU D 4 175 ? 157.008 109.469 100.064 1.00 150.82 175 LEU I C 1
ATOM 11914 O O . LEU D 4 175 ? 157.605 109.158 101.105 1.00 150.82 175 LEU I O 1
ATOM 11919 N N . PRO D 4 176 ? 157.332 110.560 99.379 1.00 153.10 176 PRO I N 1
ATOM 11920 C CA . PRO D 4 176 ? 158.421 111.426 99.832 1.00 153.10 176 PRO I CA 1
ATOM 11921 C C . PRO D 4 176 ? 158.024 112.245 101.050 1.00 153.10 176 PRO I C 1
ATOM 11922 O O . PRO D 4 176 ? 156.847 112.420 101.367 1.00 153.10 176 PRO I O 1
ATOM 11926 N N . GLY D 4 177 ? 159.048 112.747 101.737 1.00 150.06 177 GLY I N 1
ATOM 11927 C CA . GLY D 4 177 ? 158.831 113.514 102.946 1.00 150.06 177 GLY I CA 1
ATOM 11928 C C . GLY D 4 177 ? 158.387 112.702 104.139 1.00 150.06 177 GLY I C 1
ATOM 11929 O O . GLY D 4 177 ? 157.878 113.271 105.107 1.00 150.06 177 GLY I O 1
ATOM 11930 N N . PHE D 4 178 ? 158.566 111.384 104.101 1.00 145.96 178 PHE I N 1
ATOM 11931 C CA . PHE D 4 178 ? 158.137 110.527 105.195 1.00 145.96 178 PHE I CA 1
ATOM 11932 C C . PHE D 4 178 ? 159.118 110.596 106.355 1.00 145.96 178 PHE I C 1
ATOM 11933 O O . PHE D 4 178 ? 160.336 110.548 106.164 1.00 145.96 178 PHE I O 1
ATOM 11941 N N . LEU D 4 179 ? 158.573 110.694 107.564 1.00 145.99 179 LEU I N 1
ATOM 11942 C CA . LEU D 4 179 ? 159.281 110.348 108.790 1.00 145.99 179 LEU I CA 1
ATOM 11943 C C . LEU D 4 179 ? 158.430 109.481 109.704 1.00 145.99 179 LEU I C 1
ATOM 11944 O O . LEU D 4 179 ? 158.968 108.699 110.495 1.00 145.99 179 LEU I O 1
ATOM 11949 N N . LEU D 4 180 ? 157.104 109.604 109.614 1.00 141.77 180 LEU I N 1
ATOM 11950 C CA . LEU D 4 180 ? 156.140 108.906 110.450 1.00 141.77 180 LEU I CA 1
ATOM 11951 C C . LEU D 4 180 ? 154.827 108.951 109.692 1.00 141.77 180 LEU I C 1
ATOM 11952 O O . LEU D 4 180 ? 154.557 109.962 109.032 1.00 141.77 180 LEU I O 1
ATOM 11957 N N . PRO D 4 181 ? 154.005 107.902 109.733 1.00 133.15 181 PRO I N 1
ATOM 11958 C CA . PRO D 4 181 ? 152.783 107.903 108.918 1.00 133.15 181 PRO I CA 1
ATOM 11959 C C . PRO D 4 181 ? 151.721 108.828 109.493 1.00 133.15 181 PRO I C 1
ATOM 11960 O O . PRO D 4 181 ? 151.486 108.857 110.701 1.00 133.15 181 PRO I O 1
ATOM 11964 N N . GLY D 4 182 ? 151.085 109.589 108.609 1.00 124.33 182 GLY I N 1
ATOM 11965 C CA . GLY D 4 182 ? 149.980 110.438 108.978 1.00 124.33 182 GLY I CA 1
ATOM 11966 C C . GLY D 4 182 ? 148.724 110.048 108.231 1.00 124.33 182 GLY I C 1
ATOM 11967 O O . GLY D 4 182 ? 148.725 109.108 107.431 1.00 124.33 182 GLY I O 1
ATOM 11968 N N . PRO D 4 183 ? 147.620 110.763 108.477 1.00 119.91 183 PRO I N 1
ATOM 11969 C CA . PRO D 4 183 ? 146.361 110.442 107.789 1.00 119.91 183 PRO I CA 1
ATOM 11970 C C . PRO D 4 183 ? 146.394 110.771 106.305 1.00 119.91 183 PRO I C 1
ATOM 11971 O O . PRO D 4 183 ? 147.344 111.392 105.819 1.00 119.91 183 PRO I O 1
ATOM 11975 N N . LEU D 4 184 ? 145.356 110.369 105.577 1.00 131.70 184 LEU I N 1
ATOM 11976 C CA . LEU D 4 184 ? 145.411 110.389 104.124 1.00 131.70 184 LEU I CA 1
ATOM 11977 C C . LEU D 4 184 ? 144.000 110.345 103.560 1.00 131.70 184 LEU I C 1
ATOM 11978 O O . LEU D 4 184 ? 143.137 109.644 104.093 1.00 131.70 184 LEU I O 1
ATOM 11983 N N . ALA D 4 185 ? 143.779 111.088 102.477 1.00 137.10 185 ALA I N 1
ATOM 11984 C CA . ALA D 4 185 ? 142.486 111.116 101.810 1.00 137.10 185 ALA I CA 1
ATOM 11985 C C . ALA D 4 185 ? 142.684 111.526 100.359 1.00 137.10 185 ALA I C 1
ATOM 11986 O O . ALA D 4 185 ? 143.753 112.001 99.968 1.00 137.10 185 ALA I O 1
ATOM 11988 N N . TYR D 4 186 ? 141.638 111.331 99.565 1.00 148.53 186 TYR I N 1
ATOM 11989 C CA . TYR D 4 186 ? 141.638 111.696 98.155 1.00 148.53 186 TYR I CA 1
ATOM 11990 C C . TYR D 4 186 ? 140.513 112.687 97.898 1.00 148.53 186 TYR I C 1
ATOM 11991 O O . TYR D 4 186 ? 139.348 112.397 98.193 1.00 148.53 186 TYR I O 1
ATOM 12000 N N . SER D 4 187 ? 140.856 113.841 97.338 1.00 143.19 187 SER I N 1
ATOM 12001 C CA . SER D 4 187 ? 139.840 114.822 96.988 1.00 143.19 187 SER I CA 1
ATOM 12002 C C . SER D 4 187 ? 139.105 114.391 95.729 1.00 143.19 187 SER I C 1
ATOM 12003 O O . SER D 4 187 ? 139.720 113.986 94.741 1.00 143.19 187 SER I O 1
ATOM 12006 N N . SER D 4 188 ? 137.778 114.488 95.764 1.00 136.67 188 SER I N 1
ATOM 12007 C CA . SER D 4 188 ? 136.979 114.085 94.613 1.00 136.67 188 SER I CA 1
ATOM 12008 C C . SER D 4 188 ? 137.008 115.142 93.516 1.00 136.67 188 SER I C 1
ATOM 12009 O O . SER D 4 188 ? 137.172 114.816 92.335 1.00 136.67 188 SER I O 1
ATOM 12012 N N . ARG D 4 189 ? 136.852 116.414 93.888 1.00 137.52 189 ARG I N 1
ATOM 12013 C CA . ARG D 4 189 ? 136.739 117.478 92.896 1.00 137.52 189 ARG I CA 1
ATOM 12014 C C . ARG D 4 189 ? 138.088 117.813 92.271 1.00 137.52 189 ARG I C 1
ATOM 12015 O O . ARG D 4 189 ? 138.220 117.835 91.044 1.00 137.52 189 ARG I O 1
ATOM 12017 N N . THR D 4 190 ? 139.099 118.074 93.092 1.00 137.11 190 THR I N 1
ATOM 12018 C CA . THR D 4 190 ? 140.399 118.491 92.586 1.00 137.11 190 THR I CA 1
ATOM 12019 C C . THR D 4 190 ? 141.319 117.326 92.257 1.00 137.11 190 THR I C 1
ATOM 12020 O O . THR D 4 190 ? 142.460 117.571 91.853 1.00 137.11 190 THR I O 1
ATOM 12024 N N . ASP D 4 191 ? 140.818 116.091 92.380 1.00 146.29 191 ASP I N 1
ATOM 12025 C CA . ASP D 4 191 ? 141.455 114.808 92.019 1.00 146.29 191 ASP I CA 1
ATOM 12026 C C . ASP D 4 191 ? 142.932 114.712 92.425 1.00 146.29 191 ASP I C 1
ATOM 12027 O O . ASP D 4 191 ? 143.829 114.509 91.607 1.00 146.29 191 ASP I O 1
ATOM 12032 N N . SER D 4 192 ? 143.168 114.838 93.728 1.00 147.16 192 SER I N 1
ATOM 12033 C CA . SER D 4 192 ? 144.515 114.736 94.269 1.00 147.16 192 SER I CA 1
ATOM 12034 C C . SER D 4 192 ? 144.480 113.967 95.581 1.00 147.16 192 SER I C 1
ATOM 12035 O O . SER D 4 192 ? 143.448 113.878 96.249 1.00 147.16 192 SER I O 1
ATOM 12038 N N . PHE D 4 193 ? 145.637 113.419 95.947 1.00 141.75 193 PHE I N 1
ATOM 12039 C CA . PHE D 4 193 ? 145.784 112.583 97.136 1.00 141.75 193 PHE I CA 1
ATOM 12040 C C . PHE D 4 193 ? 146.293 113.466 98.269 1.00 141.75 193 PHE I C 1
ATOM 12041 O O . PHE D 4 193 ? 147.489 113.750 98.355 1.00 141.75 193 PHE I O 1
ATOM 12049 N N . LEU D 4 194 ? 145.385 113.887 99.146 1.00 138.81 194 LEU I N 1
ATOM 12050 C CA . LEU D 4 194 ? 145.700 114.826 100.218 1.00 138.81 194 LEU I CA 1
ATOM 12051 C C . LEU D 4 194 ? 146.182 114.059 101.439 1.00 138.81 194 LEU I C 1
ATOM 12052 O O . LEU D 4 194 ? 145.483 113.175 101.944 1.00 138.81 194 LEU I O 1
ATOM 12057 N N . THR D 4 195 ? 147.366 114.406 101.920 1.00 137.47 195 THR I N 1
ATOM 12058 C CA . THR D 4 195 ? 147.939 113.795 103.107 1.00 137.47 195 THR I CA 1
ATOM 12059 C C . THR D 4 195 ? 148.700 114.843 103.908 1.00 137.47 195 THR I C 1
ATOM 12060 O O . THR D 4 195 ? 148.823 116.001 103.505 1.00 137.47 195 THR I O 1
ATOM 12064 N N . VAL D 4 196 ? 149.217 114.419 105.057 1.00 133.39 196 VAL I N 1
ATOM 12065 C CA . VAL D 4 196 ? 150.046 115.266 105.904 1.00 133.39 196 VAL I CA 1
ATOM 12066 C C . VAL D 4 196 ? 151.142 114.413 106.536 1.00 133.39 196 VAL I C 1
ATOM 12067 O O . VAL D 4 196 ? 150.859 113.411 107.203 1.00 133.39 196 VAL I O 1
ATOM 12071 N N . SER D 4 197 ? 152.394 114.776 106.284 1.00 138.38 197 SER I N 1
ATOM 12072 C CA . SER D 4 197 ? 153.515 114.043 106.842 1.00 138.38 197 SER I CA 1
ATOM 12073 C C . SER D 4 197 ? 153.798 114.525 108.261 1.00 138.38 197 SER I C 1
ATOM 12074 O O . SER D 4 197 ? 153.063 115.335 108.832 1.00 138.38 197 SER I O 1
ATOM 12077 N N . SER D 4 198 ? 154.888 114.029 108.841 1.00 144.04 198 SER I N 1
ATOM 12078 C CA . SER D 4 198 ? 155.250 114.427 110.192 1.00 144.04 198 SER I CA 1
ATOM 12079 C C . SER D 4 198 ? 155.967 115.766 110.239 1.00 144.04 198 SER I C 1
ATOM 12080 O O . SER D 4 198 ? 156.189 116.293 111.333 1.00 144.04 198 SER I O 1
ATOM 12083 N N . CYS D 4 199 ? 156.326 116.334 109.087 1.00 142.37 199 CYS I N 1
ATOM 12084 C CA . CYS D 4 199 ? 156.972 117.638 109.029 1.00 142.37 199 CYS I CA 1
ATOM 12085 C C . CYS D 4 199 ? 155.972 118.777 108.913 1.00 142.37 199 CYS I C 1
ATOM 12086 O O . CYS D 4 199 ? 156.322 119.846 108.395 1.00 142.37 199 CYS I O 1
ATOM 12089 N N . GLN D 4 200 ? 154.731 118.553 109.358 1.00 145.08 200 GLN I N 1
ATOM 12090 C CA . GLN D 4 200 ? 153.657 119.543 109.455 1.00 145.08 200 GLN I CA 1
ATOM 12091 C C . GLN D 4 200 ? 153.285 120.156 108.109 1.00 145.08 200 GLN I C 1
ATOM 12092 O O . GLN D 4 200 ? 152.783 121.282 108.057 1.00 145.08 200 GLN I O 1
ATOM 12098 N N . GLN D 4 201 ? 153.515 119.442 107.016 1.00 141.98 201 GLN I N 1
ATOM 12099 C CA . GLN D 4 201 ? 153.202 119.933 105.681 1.00 141.98 201 GLN I CA 1
ATOM 12100 C C . GLN D 4 201 ? 151.966 119.203 105.174 1.00 141.98 201 GLN I C 1
ATOM 12101 O O . GLN D 4 201 ? 152.022 118.003 104.895 1.00 141.98 201 GLN I O 1
ATOM 12107 N N . VAL D 4 202 ? 150.853 119.921 105.057 1.00 135.74 202 VAL I N 1
ATOM 12108 C CA . VAL D 4 202 ? 149.679 119.356 104.402 1.00 135.74 202 VAL I CA 1
ATOM 12109 C C . VAL D 4 202 ? 149.963 119.326 102.906 1.00 135.74 202 VAL I C 1
ATOM 12110 O O . VAL D 4 202 ? 150.138 120.373 102.277 1.00 135.74 202 VAL I O 1
ATOM 12114 N N . GLU D 4 203 ? 150.037 118.131 102.338 1.00 145.75 203 GLU I N 1
ATOM 12115 C CA . GLU D 4 203 ? 150.443 117.960 100.955 1.00 145.75 203 GLU I CA 1
ATOM 12116 C C . GLU D 4 203 ? 149.327 117.307 100.156 1.00 145.75 203 GLU I C 1
ATOM 12117 O O . GLU D 4 203 ? 148.414 116.689 100.707 1.00 145.75 203 GLU I O 1
ATOM 12123 N N . SER D 4 204 ? 149.414 117.458 98.836 1.00 145.22 204 SER I N 1
ATOM 12124 C CA . SER D 4 204 ? 148.398 116.922 97.932 1.00 145.22 204 SER I CA 1
ATOM 12125 C C . SER D 4 204 ? 149.107 116.545 96.633 1.00 145.22 204 SER I C 1
ATOM 12126 O O . SER D 4 204 ? 149.318 117.390 95.763 1.00 145.22 204 SER I O 1
ATOM 12129 N N . TYR D 4 205 ? 149.459 115.273 96.509 1.00 147.53 205 TYR I N 1
ATOM 12130 C CA . TYR D 4 205 ? 150.168 114.835 95.319 1.00 147.53 205 TYR I CA 1
ATOM 12131 C C . TYR D 4 205 ? 149.191 114.577 94.180 1.00 147.53 205 TYR I C 1
ATOM 12132 O O . TYR D 4 205 ? 148.005 114.314 94.393 1.00 147.53 205 TYR I O 1
ATOM 12141 N N . LYS D 4 206 ? 149.703 114.670 92.957 1.00 152.66 206 LYS I N 1
ATOM 12142 C CA . LYS D 4 206 ? 148.876 114.450 91.781 1.00 152.66 206 LYS I CA 1
ATOM 12143 C C . LYS D 4 206 ? 148.776 112.957 91.484 1.00 152.66 206 LYS I C 1
ATOM 12144 O O . LYS D 4 206 ? 149.708 112.193 91.749 1.00 152.66 206 LYS I O 1
ATOM 12150 N N . TYR D 4 207 ? 147.627 112.549 90.934 1.00 148.89 207 TYR I N 1
ATOM 12151 C CA . TYR D 4 207 ? 147.334 111.131 90.742 1.00 148.89 207 TYR I CA 1
ATOM 12152 C C . TYR D 4 207 ? 148.226 110.503 89.673 1.00 148.89 207 TYR I C 1
ATOM 12153 O O . TYR D 4 207 ? 148.478 109.291 89.703 1.00 148.89 207 TYR I O 1
ATOM 12162 N N . GLN D 4 208 ? 148.741 111.320 88.749 1.00 158.59 208 GLN I N 1
ATOM 12163 C CA . GLN D 4 208 ? 149.474 110.826 87.585 1.00 158.59 208 GLN I CA 1
ATOM 12164 C C . GLN D 4 208 ? 150.752 110.092 87.976 1.00 158.59 208 GLN I C 1
ATOM 12165 O O . GLN D 4 208 ? 151.372 110.385 89.002 1.00 158.59 208 GLN I O 1
ATOM 12171 N N . VAL D 4 209 ? 151.130 109.123 87.151 1.00 157.09 209 VAL I N 1
ATOM 12172 C CA . VAL D 4 209 ? 152.292 108.288 87.410 1.00 157.09 209 VAL I CA 1
ATOM 12173 C C . VAL D 4 209 ? 153.576 109.065 87.155 1.00 157.09 209 VAL I C 1
ATOM 12174 O O . VAL D 4 209 ? 154.090 109.742 88.045 1.00 157.09 209 VAL I O 1
ATOM 12178 N N . LEU D 4 233 ? 158.577 111.362 92.330 1.00 160.19 233 LEU I N 1
ATOM 12179 C CA . LEU D 4 233 ? 157.428 112.259 92.316 1.00 160.19 233 LEU I CA 1
ATOM 12180 C C . LEU D 4 233 ? 157.813 113.635 92.852 1.00 160.19 233 LEU I C 1
ATOM 12181 O O . LEU D 4 233 ? 158.664 113.755 93.732 1.00 160.19 233 LEU I O 1
ATOM 12186 N N . VAL D 4 234 ? 157.183 114.671 92.305 1.00 162.98 234 VAL I N 1
ATOM 12187 C CA . VAL D 4 234 ? 157.413 116.052 92.704 1.00 162.98 234 VAL I CA 1
ATOM 12188 C C . VAL D 4 234 ? 156.127 116.568 93.338 1.00 162.98 234 VAL I C 1
ATOM 12189 O O . VAL D 4 234 ? 155.025 116.191 92.927 1.00 162.98 234 VAL I O 1
ATOM 12193 N N . VAL D 4 235 ? 156.274 117.410 94.367 1.00 153.65 235 VAL I N 1
ATOM 12194 C CA . VAL D 4 235 ? 155.118 117.911 95.102 1.00 153.65 235 VAL I CA 1
ATOM 12195 C C . VAL D 4 235 ? 154.313 118.871 94.233 1.00 153.65 235 VAL I C 1
ATOM 12196 O O . VAL D 4 235 ? 154.829 119.468 93.279 1.00 153.65 235 VAL I O 1
ATOM 12200 N N . ASP D 4 236 ? 153.019 118.985 94.535 1.00 153.65 236 ASP I N 1
ATOM 12201 C CA . ASP D 4 236 ? 152.180 119.957 93.843 1.00 153.65 236 ASP I CA 1
ATOM 12202 C C . ASP D 4 236 ? 152.109 121.264 94.623 1.00 153.65 236 ASP I C 1
ATOM 12203 O O . ASP D 4 236 ? 152.526 122.317 94.130 1.00 153.65 236 ASP I O 1
ATOM 12208 N N . TRP D 4 237 ? 151.591 121.210 95.849 1.00 147.14 237 TRP I N 1
ATOM 12209 C CA . TRP D 4 237 ? 151.579 122.367 96.731 1.00 147.14 237 TRP I CA 1
ATOM 12210 C C . TRP D 4 237 ? 151.506 121.886 98.170 1.00 147.14 237 TRP I C 1
ATOM 12211 O O . TRP D 4 237 ? 150.797 120.926 98.484 1.00 147.14 237 TRP I O 1
ATOM 12222 N N . THR D 4 238 ? 152.247 122.563 99.036 1.00 141.74 238 THR I N 1
ATOM 12223 C CA . THR D 4 238 ? 152.303 122.249 100.454 1.00 141.74 238 THR I CA 1
ATOM 12224 C C . THR D 4 238 ? 151.726 123.410 101.250 1.00 141.74 238 THR I C 1
ATOM 12225 O O . THR D 4 238 ? 151.402 124.466 100.704 1.00 141.74 238 THR I O 1
ATOM 12229 N N . LEU D 4 239 ? 151.624 123.203 102.561 1.00 141.38 239 LEU I N 1
ATOM 12230 C CA . LEU D 4 239 ? 151.181 124.241 103.487 1.00 141.38 239 LEU I CA 1
ATOM 12231 C C . LEU D 4 239 ? 151.619 123.841 104.884 1.00 141.38 239 LEU I C 1
ATOM 12232 O O . LEU D 4 239 ? 151.275 122.750 105.347 1.00 141.38 239 LEU I O 1
ATOM 12237 N N . ASN D 4 240 ? 152.366 124.709 105.554 1.00 145.83 240 ASN I N 1
ATOM 12238 C CA . ASN D 4 240 ? 152.747 124.452 106.933 1.00 145.83 240 ASN I CA 1
ATOM 12239 C C . ASN D 4 240 ? 151.599 124.841 107.855 1.00 145.83 240 ASN I C 1
ATOM 12240 O O . ASN D 4 240 ? 151.051 125.940 107.741 1.00 145.83 240 ASN I O 1
ATOM 12245 N N . ILE D 4 241 ? 151.232 123.938 108.765 1.00 135.20 241 ILE I N 1
ATOM 12246 C CA . ILE D 4 241 ? 150.066 124.125 109.619 1.00 135.20 241 ILE I CA 1
ATOM 12247 C C . ILE D 4 241 ? 150.407 124.156 111.099 1.00 135.20 241 ILE I C 1
ATOM 12248 O O . ILE D 4 241 ? 149.513 124.380 111.919 1.00 135.20 241 ILE I O 1
ATOM 12253 N N . GLY D 4 242 ? 151.662 123.925 111.476 1.00 145.02 242 GLY I N 1
ATOM 12254 C CA . GLY D 4 242 ? 152.109 124.138 112.831 1.00 145.02 242 GLY I CA 1
ATOM 12255 C C . GLY D 4 242 ? 152.262 122.884 113.670 1.00 145.02 242 GLY I C 1
ATOM 12256 O O . GLY D 4 242 ? 153.143 122.841 114.535 1.00 145.02 242 GLY I O 1
ATOM 12257 N N . GLU D 4 243 ? 151.430 121.870 113.451 1.00 138.05 243 GLU I N 1
ATOM 12258 C CA . GLU D 4 243 ? 151.489 120.656 114.257 1.00 138.05 243 GLU I CA 1
ATOM 12259 C C . GLU D 4 243 ? 150.984 119.488 113.420 1.00 138.05 243 GLU I C 1
ATOM 12260 O O . GLU D 4 243 ? 150.732 119.624 112.220 1.00 138.05 243 GLU I O 1
ATOM 12266 N N . GLN D 4 244 ? 150.836 118.333 114.058 1.00 128.22 244 GLN I N 1
ATOM 12267 C CA . GLN D 4 244 ? 150.298 117.164 113.388 1.00 128.22 244 GLN I CA 1
ATOM 12268 C C . GLN D 4 244 ? 148.776 117.192 113.437 1.00 128.22 244 GLN I C 1
ATOM 12269 O O . GLN D 4 244 ? 148.160 118.110 113.983 1.00 128.22 244 GLN I O 1
ATOM 12275 N N . ALA D 4 245 ? 148.159 116.164 112.864 1.00 114.03 245 ALA I N 1
ATOM 12276 C CA . ALA D 4 245 ? 146.712 116.112 112.753 1.00 114.03 245 ALA I CA 1
ATOM 12277 C C . ALA D 4 245 ? 146.248 114.671 112.855 1.00 114.03 245 ALA I C 1
ATOM 12278 O O . ALA D 4 245 ? 146.928 113.757 112.383 1.00 114.03 245 ALA I O 1
ATOM 12280 N N . LEU D 4 246 ? 145.083 114.478 113.470 1.00 107.52 246 LEU I N 1
ATOM 12281 C CA . LEU D 4 246 ? 144.551 113.133 113.641 1.00 107.52 246 LEU I CA 1
ATOM 12282 C C . LEU D 4 246 ? 143.839 112.655 112.383 1.00 107.52 246 LEU I C 1
ATOM 12283 O O . LEU D 4 246 ? 144.233 111.656 111.775 1.00 107.52 246 LEU I O 1
ATOM 12288 N N . ASP D 4 247 ? 142.794 113.365 111.970 1.00 112.32 247 ASP I N 1
ATOM 12289 C CA . ASP D 4 247 ? 141.882 112.885 110.943 1.00 112.32 247 ASP I CA 1
ATOM 12290 C C . ASP D 4 247 ? 141.688 113.985 109.910 1.00 112.32 247 ASP I C 1
ATOM 12291 O O . ASP D 4 247 ? 141.652 115.168 110.251 1.00 112.32 247 ASP I O 1
ATOM 12296 N N . ILE D 4 248 ? 141.577 113.586 108.646 1.00 106.59 248 ILE I N 1
ATOM 12297 C CA . ILE D 4 248 ? 141.271 114.490 107.545 1.00 106.59 248 ILE I CA 1
ATOM 12298 C C . ILE D 4 248 ? 139.952 114.060 106.929 1.00 106.59 248 ILE I C 1
ATOM 12299 O O . ILE D 4 248 ? 139.736 112.871 106.674 1.00 106.59 248 ILE I O 1
ATOM 12304 N N . CYS D 4 249 ? 139.076 115.024 106.671 1.00 104.75 249 CYS I N 1
ATOM 12305 C CA . CYS D 4 249 ? 137.831 114.741 105.981 1.00 104.75 249 CYS I CA 1
ATOM 12306 C C . CYS D 4 249 ? 137.597 115.798 104.915 1.00 104.75 249 CYS I C 1
ATOM 12307 O O . CYS D 4 249 ? 137.954 116.965 105.085 1.00 104.75 249 CYS I O 1
ATOM 12310 N N . ILE D 4 250 ? 136.999 115.371 103.810 1.00 107.22 250 ILE I N 1
ATOM 12311 C CA . ILE D 4 250 ? 136.732 116.227 102.663 1.00 107.22 250 ILE I CA 1
ATOM 12312 C C . ILE D 4 250 ? 135.285 116.010 102.261 1.00 107.22 250 ILE I C 1
ATOM 12313 O O . ILE D 4 250 ? 134.911 114.899 101.868 1.00 107.22 250 ILE I O 1
ATOM 12318 N N . VAL D 4 251 ? 134.467 117.053 102.375 1.00 114.64 251 VAL I N 1
ATOM 12319 C CA . VAL D 4 251 ? 133.090 116.993 101.909 1.00 114.64 251 VAL I CA 1
ATOM 12320 C C . VAL D 4 251 ? 132.836 118.160 100.970 1.00 114.64 251 VAL I C 1
ATOM 12321 O O . VAL D 4 251 ? 133.598 119.127 100.909 1.00 114.64 251 VAL I O 1
ATOM 12325 N N . SER D 4 252 ? 131.748 118.039 100.216 1.00 129.51 252 SER I N 1
ATOM 12326 C CA . SER D 4 252 ? 131.225 119.121 99.399 1.00 129.51 252 SER I CA 1
ATOM 12327 C C . SER D 4 252 ? 129.716 118.962 99.338 1.00 129.51 252 SER I C 1
ATOM 12328 O O . SER D 4 252 ? 129.186 117.857 99.475 1.00 129.51 252 SER I O 1
ATOM 12331 N N . PHE D 4 253 ? 129.024 120.077 99.143 1.00 127.20 253 PHE I N 1
ATOM 12332 C CA . PHE D 4 253 ? 127.567 120.052 99.115 1.00 127.20 253 PHE I CA 1
ATOM 12333 C C . PHE D 4 253 ? 127.011 121.051 98.108 1.00 127.20 253 PHE I C 1
ATOM 12334 O O . PHE D 4 253 ? 125.808 121.085 97.851 1.00 127.20 253 PHE I O 1
ATOM 12342 N N . SER D 4 256 ? 127.198 124.838 95.582 1.00 137.67 256 SER I N 1
ATOM 12343 C CA . SER D 4 256 ? 128.075 123.854 96.203 1.00 137.67 256 SER I CA 1
ATOM 12344 C C . SER D 4 256 ? 129.361 124.498 96.703 1.00 137.67 256 SER I C 1
ATOM 12345 O O . SER D 4 256 ? 129.826 125.492 96.148 1.00 137.67 256 SER I O 1
ATOM 12348 N N . ALA D 4 257 ? 129.935 123.918 97.753 1.00 138.28 257 ALA I N 1
ATOM 12349 C CA . ALA D 4 257 ? 131.158 124.446 98.345 1.00 138.28 257 ALA I CA 1
ATOM 12350 C C . ALA D 4 257 ? 132.098 123.289 98.638 1.00 138.28 257 ALA I C 1
ATOM 12351 O O . ALA D 4 257 ? 131.794 122.443 99.485 1.00 138.28 257 ALA I O 1
ATOM 12353 N N . SER D 4 258 ? 133.228 123.250 97.940 1.00 137.17 258 SER I N 1
ATOM 12354 C CA . SER D 4 258 ? 134.262 122.258 98.195 1.00 137.17 258 SER I CA 1
ATOM 12355 C C . SER D 4 258 ? 135.196 122.782 99.277 1.00 137.17 258 SER I C 1
ATOM 12356 O O . SER D 4 258 ? 135.696 123.907 99.181 1.00 137.17 258 SER I O 1
ATOM 12359 N N . SER D 4 259 ? 135.432 121.967 100.300 1.00 118.49 259 SER I N 1
ATOM 12360 C CA . SER D 4 259 ? 136.180 122.420 101.462 1.00 118.49 259 SER I CA 1
ATOM 12361 C C . SER D 4 259 ? 136.925 121.250 102.076 1.00 118.49 259 SER I C 1
ATOM 12362 O O . SER D 4 259 ? 136.349 120.175 102.263 1.00 118.49 259 SER I O 1
ATOM 12365 N N . VAL D 4 260 ? 138.194 121.466 102.389 1.00 107.36 260 VAL I N 1
ATOM 12366 C CA . VAL D 4 260 ? 139.023 120.459 103.036 1.00 107.36 260 VAL I CA 1
ATOM 12367 C C . VAL D 4 260 ? 139.127 120.800 104.514 1.00 107.36 260 VAL I C 1
ATOM 12368 O O . VAL D 4 260 ? 139.541 121.905 104.876 1.00 107.36 260 VAL I O 1
ATOM 12372 N N . PHE D 4 261 ? 138.746 119.858 105.368 1.00 97.02 261 PHE I N 1
ATOM 12373 C CA . PHE D 4 261 ? 138.809 120.034 106.811 1.00 97.02 261 PHE I CA 1
ATOM 12374 C C . PHE D 4 261 ? 139.954 119.219 107.382 1.00 97.02 261 PHE I C 1
ATOM 12375 O O . PHE D 4 261 ? 140.158 118.067 106.995 1.00 97.02 261 PHE I O 1
ATOM 12383 N N . VAL D 4 262 ? 140.707 119.824 108.295 1.00 90.70 262 VAL I N 1
ATOM 12384 C CA . VAL D 4 262 ? 141.807 119.153 108.976 1.00 90.70 262 VAL I CA 1
ATOM 12385 C C . VAL D 4 262 ? 141.723 119.521 110.448 1.00 90.70 262 VAL I C 1
ATOM 12386 O O . VAL D 4 262 ? 141.820 120.701 110.799 1.00 90.70 262 VAL I O 1
ATOM 12390 N N . LEU D 4 263 ? 141.514 118.526 111.303 1.00 93.85 263 LEU I N 1
ATOM 12391 C CA . LEU D 4 263 ? 141.555 118.705 112.750 1.00 93.85 263 LEU I CA 1
ATOM 12392 C C . LEU D 4 263 ? 142.942 118.324 113.241 1.00 93.85 263 LEU I C 1
ATOM 12393 O O . LEU D 4 263 ? 143.334 117.156 113.170 1.00 93.85 263 LEU I O 1
ATOM 12398 N N . GLY D 4 264 ? 143.674 119.305 113.749 1.00 109.97 264 GLY I N 1
ATOM 12399 C CA . GLY D 4 264 ? 144.996 119.072 114.279 1.00 109.97 264 GLY I CA 1
ATOM 12400 C C . GLY D 4 264 ? 144.946 118.523 115.688 1.00 109.97 264 GLY I C 1
ATOM 12401 O O . GLY D 4 264 ? 143.900 118.133 116.207 1.00 109.97 264 GLY I O 1
ATOM 12402 N N . GLU D 4 265 ? 146.119 118.492 116.317 1.00 125.38 265 GLU I N 1
ATOM 12403 C CA . GLU D 4 265 ? 146.185 118.077 117.711 1.00 125.38 265 GLU I CA 1
ATOM 12404 C C . GLU D 4 265 ? 145.660 119.153 118.648 1.00 125.38 265 GLU I C 1
ATOM 12405 O O . GLU D 4 265 ? 145.137 118.831 119.718 1.00 125.38 265 GLU I O 1
ATOM 12411 N N . ARG D 4 266 ? 145.788 120.424 118.271 1.00 122.09 266 ARG I N 1
ATOM 12412 C CA . ARG D 4 266 ? 145.370 121.515 119.141 1.00 122.09 266 ARG I CA 1
ATOM 12413 C C . ARG D 4 266 ? 144.443 122.483 118.421 1.00 122.09 266 ARG I C 1
ATOM 12414 O O . ARG D 4 266 ? 143.584 123.106 119.048 1.00 122.09 266 ARG I O 1
ATOM 12422 N N . ASN D 4 267 ? 144.603 122.618 117.114 1.00 102.03 267 ASN I N 1
ATOM 12423 C CA . ASN D 4 267 ? 143.833 123.579 116.343 1.00 102.03 267 ASN I CA 1
ATOM 12424 C C . ASN D 4 267 ? 142.869 122.844 115.418 1.00 102.03 267 ASN I C 1
ATOM 12425 O O . ASN D 4 267 ? 142.730 121.623 115.477 1.00 102.03 267 ASN I O 1
ATOM 12430 N N . PHE D 4 268 ? 142.197 123.603 114.559 1.00 87.74 268 PHE I N 1
ATOM 12431 C CA . PHE D 4 268 ? 141.143 123.043 113.721 1.00 87.74 268 PHE I CA 1
ATOM 12432 C C . PHE D 4 268 ? 141.020 123.917 112.483 1.00 87.74 268 PHE I C 1
ATOM 12433 O O . PHE D 4 268 ? 140.533 125.046 112.576 1.00 87.74 268 PHE I O 1
ATOM 12441 N N . PHE D 4 269 ? 141.448 123.397 111.336 1.00 97.54 269 PHE I N 1
ATOM 12442 C CA . PHE D 4 269 ? 141.565 124.179 110.114 1.00 97.54 269 PHE I CA 1
ATOM 12443 C C . PHE D 4 269 ? 140.393 123.934 109.173 1.00 97.54 269 PHE I C 1
ATOM 12444 O O . PHE D 4 269 ? 139.535 123.081 109.400 1.00 97.54 269 PHE I O 1
ATOM 12452 N N . CYS D 4 270 ? 140.381 124.708 108.089 1.00 109.25 270 CYS I N 1
ATOM 12453 C CA . CYS D 4 270 ? 139.408 124.531 107.015 1.00 109.25 270 CYS I CA 1
ATOM 12454 C C . CYS D 4 270 ? 140.065 125.074 105.749 1.00 109.25 270 CYS I C 1
ATOM 12455 O O . CYS D 4 270 ? 140.121 126.290 105.553 1.00 109.25 270 CYS I O 1
ATOM 12458 N N . LEU D 4 271 ? 140.556 124.172 104.910 1.00 118.57 271 LEU I N 1
ATOM 12459 C CA . LEU D 4 271 ? 141.361 124.561 103.765 1.00 118.57 271 LEU I CA 1
ATOM 12460 C C . LEU D 4 271 ? 140.507 124.714 102.515 1.00 118.57 271 LEU I C 1
ATOM 12461 O O . LEU D 4 271 ? 139.571 123.942 102.286 1.00 118.57 271 LEU I O 1
ATOM 12466 N N . LYS D 4 272 ? 140.836 125.721 101.715 1.00 134.17 272 LYS I N 1
ATOM 12467 C CA . LYS D 4 272 ? 140.330 125.827 100.357 1.00 134.17 272 LYS I CA 1
ATOM 12468 C C . LYS D 4 272 ? 141.177 124.961 99.435 1.00 134.17 272 LYS I C 1
ATOM 12469 O O . LYS D 4 272 ? 142.258 124.497 99.803 1.00 134.17 272 LYS I O 1
ATOM 12475 N N . ASP D 4 273 ? 140.664 124.745 98.221 1.00 139.87 273 ASP I N 1
ATOM 12476 C CA . ASP D 4 273 ? 141.264 123.768 97.318 1.00 139.87 273 ASP I CA 1
ATOM 12477 C C . ASP D 4 273 ? 142.623 124.214 96.797 1.00 139.87 273 ASP I C 1
ATOM 12478 O O . ASP D 4 273 ? 143.496 123.374 96.552 1.00 139.87 273 ASP I O 1
ATOM 12483 N N . ASN D 4 274 ? 142.828 125.519 96.630 1.00 135.74 274 ASN I N 1
ATOM 12484 C CA . ASN D 4 274 ? 144.117 126.008 96.160 1.00 135.74 274 ASN I CA 1
ATOM 12485 C C . ASN D 4 274 ? 145.183 125.966 97.244 1.00 135.74 274 ASN I C 1
ATOM 12486 O O . ASN D 4 274 ? 146.375 125.911 96.924 1.00 135.74 274 ASN I O 1
ATOM 12491 N N . GLY D 4 275 ? 144.785 125.983 98.512 1.00 134.45 275 GLY I N 1
ATOM 12492 C CA . GLY D 4 275 ? 145.738 126.090 99.594 1.00 134.45 275 GLY I CA 1
ATOM 12493 C C . GLY D 4 275 ? 145.507 127.315 100.449 1.00 134.45 275 GLY I C 1
ATOM 12494 O O . GLY D 4 275 ? 146.444 127.866 101.033 1.00 134.45 275 GLY I O 1
ATOM 12495 N N . GLN D 4 276 ? 144.257 127.752 100.526 1.00 128.60 276 GLN I N 1
ATOM 12496 C CA . GLN D 4 276 ? 143.880 128.916 101.308 1.00 128.60 276 GLN I CA 1
ATOM 12497 C C . GLN D 4 276 ? 143.164 128.482 102.578 1.00 128.60 276 GLN I C 1
ATOM 12498 O O . GLN D 4 276 ? 142.241 127.664 102.536 1.00 128.60 276 GLN I O 1
ATOM 12504 N N . ILE D 4 277 ? 143.600 129.031 103.707 1.00 106.88 277 ILE I N 1
ATOM 12505 C CA . ILE D 4 277 ? 142.940 128.798 104.985 1.00 106.88 277 ILE I CA 1
ATOM 12506 C C . ILE D 4 277 ? 141.655 129.615 104.998 1.00 106.88 277 ILE I C 1
ATOM 12507 O O . ILE D 4 277 ? 141.700 130.846 105.016 1.00 106.88 277 ILE I O 1
ATOM 12512 N N . ARG D 4 278 ? 140.505 128.937 104.972 1.00 113.31 278 ARG I N 1
ATOM 12513 C CA . ARG D 4 278 ? 139.245 129.671 104.993 1.00 113.31 278 ARG I CA 1
ATOM 12514 C C . ARG D 4 278 ? 138.992 130.280 106.366 1.00 113.31 278 ARG I C 1
ATOM 12515 O O . ARG D 4 278 ? 138.727 131.481 106.480 1.00 113.31 278 ARG I O 1
ATOM 12523 N N . PHE D 4 279 ? 139.072 129.472 107.420 1.00 104.64 279 PHE I N 1
ATOM 12524 C CA . PHE D 4 279 ? 139.022 129.989 108.783 1.00 104.64 279 PHE I CA 1
ATOM 12525 C C . PHE D 4 279 ? 139.804 129.047 109.684 1.00 104.64 279 PHE I C 1
ATOM 12526 O O . PHE D 4 279 ? 140.361 128.044 109.231 1.00 104.64 279 PHE I O 1
ATOM 12534 N N . MET D 4 280 ? 139.823 129.364 110.973 1.00 97.13 280 MET I N 1
ATOM 12535 C CA . MET D 4 280 ? 140.446 128.520 111.976 1.00 97.13 280 MET I CA 1
ATOM 12536 C C . MET D 4 280 ? 139.654 128.632 113.267 1.00 97.13 280 MET I C 1
ATOM 12537 O O . MET D 4 280 ? 138.630 129.317 113.336 1.00 97.13 280 MET I O 1
ATOM 12542 N N . LYS D 4 281 ? 140.160 127.961 114.296 1.00 91.43 281 LYS I N 1
ATOM 12543 C CA . LYS D 4 281 ? 139.622 127.957 115.647 1.00 91.43 281 LYS I CA 1
ATOM 12544 C C . LYS D 4 281 ? 140.674 127.325 116.539 1.00 91.43 281 LYS I C 1
ATOM 12545 O O . LYS D 4 281 ? 141.252 126.301 116.176 1.00 91.43 281 LYS I O 1
ATOM 12551 N N . LYS D 4 282 ? 140.939 127.941 117.681 1.00 97.23 282 LYS I N 1
ATOM 12552 C CA . LYS D 4 282 ? 141.893 127.400 118.635 1.00 97.23 282 LYS I CA 1
ATOM 12553 C C . LYS D 4 282 ? 141.136 126.674 119.736 1.00 97.23 282 LYS I C 1
ATOM 12554 O O . LYS D 4 282 ? 140.165 127.207 120.282 1.00 97.23 282 LYS I O 1
ATOM 12560 N N . LEU D 4 283 ? 141.571 125.459 120.051 1.00 95.94 283 LEU I N 1
ATOM 12561 C CA . LEU D 4 283 ? 140.911 124.620 121.040 1.00 95.94 283 LEU I CA 1
ATOM 12562 C C . LEU D 4 283 ? 141.779 124.550 122.286 1.00 95.94 283 LEU I C 1
ATOM 12563 O O . LEU D 4 283 ? 142.941 124.139 122.213 1.00 95.94 283 LEU I O 1
ATOM 12568 N N . ASP D 4 284 ? 141.214 124.951 123.425 1.00 104.97 284 ASP I N 1
ATOM 12569 C CA . ASP D 4 284 ? 141.937 124.814 124.684 1.00 104.97 284 ASP I CA 1
ATOM 12570 C C . ASP D 4 284 ? 142.000 123.358 125.127 1.00 104.97 284 ASP I C 1
ATOM 12571 O O . ASP D 4 284 ? 143.002 122.925 125.706 1.00 104.97 284 ASP I O 1
ATOM 12576 N N . TRP D 4 285 ? 140.954 122.584 124.849 1.00 88.38 285 TRP I N 1
ATOM 12577 C CA . TRP D 4 285 ? 140.950 121.168 125.188 1.00 88.38 285 TRP I CA 1
ATOM 12578 C C . TRP D 4 285 ? 141.762 120.398 124.150 1.00 88.38 285 TRP I C 1
ATOM 12579 O O . TRP D 4 285 ? 142.433 120.973 123.290 1.00 88.38 285 TRP I O 1
ATOM 12590 N N . SER D 4 286 ? 141.711 119.074 124.209 1.00 85.30 286 SER I N 1
ATOM 12591 C CA . SER D 4 286 ? 142.313 118.265 123.168 1.00 85.30 286 SER I CA 1
ATOM 12592 C C . SER D 4 286 ? 141.225 117.386 122.567 1.00 85.30 286 SER I C 1
ATOM 12593 O O . SER D 4 286 ? 140.471 116.741 123.311 1.00 85.30 286 SER I O 1
ATOM 12596 N N . PRO D 4 287 ? 141.102 117.336 121.251 1.00 79.42 287 PRO I N 1
ATOM 12597 C CA . PRO D 4 287 ? 139.993 116.610 120.637 1.00 79.42 287 PRO I CA 1
ATOM 12598 C C . PRO D 4 287 ? 140.323 115.134 120.479 1.00 79.42 287 PRO I C 1
ATOM 12599 O O . PRO D 4 287 ? 141.467 114.704 120.620 1.00 79.42 287 PRO I O 1
ATOM 12603 N N . SER D 4 288 ? 139.288 114.355 120.169 1.00 87.28 288 SER I N 1
ATOM 12604 C CA . SER D 4 288 ? 139.438 112.917 119.986 1.00 87.28 288 SER I CA 1
ATOM 12605 C C . SER D 4 288 ? 139.089 112.454 118.581 1.00 87.28 288 SER I C 1
ATOM 12606 O O . SER D 4 288 ? 139.892 111.764 117.947 1.00 87.28 288 SER I O 1
ATOM 12609 N N . CYS D 4 289 ? 137.912 112.811 118.078 1.00 99.07 289 CYS I N 1
ATOM 12610 C CA . CYS D 4 289 ? 137.494 112.436 116.735 1.00 99.07 289 CYS I CA 1
ATOM 12611 C C . CYS D 4 289 ? 136.478 113.455 116.250 1.00 99.07 289 CYS I C 1
ATOM 12612 O O . CYS D 4 289 ? 135.832 114.134 117.052 1.00 99.07 289 CYS I O 1
ATOM 12615 N N . PHE D 4 290 ? 136.332 113.554 114.929 1.00 96.25 290 PHE I N 1
ATOM 12616 C CA . PHE D 4 290 ? 135.457 114.584 114.398 1.00 96.25 290 PHE I CA 1
ATOM 12617 C C . PHE D 4 290 ? 134.888 114.139 113.062 1.00 96.25 290 PHE I C 1
ATOM 12618 O O . PHE D 4 290 ? 135.453 113.282 112.378 1.00 96.25 290 PHE I O 1
ATOM 12626 N N . LEU D 4 291 ? 133.771 114.757 112.685 1.00 95.47 291 LEU I N 1
ATOM 12627 C CA . LEU D 4 291 ? 133.127 114.468 111.411 1.00 95.47 291 LEU I CA 1
ATOM 12628 C C . LEU D 4 291 ? 132.282 115.634 110.911 1.00 95.47 291 LEU I C 1
ATOM 12629 O O . LEU D 4 291 ? 131.276 115.990 111.532 1.00 95.47 291 LEU I O 1
ATOM 12634 N N . PRO D 4 292 ? 132.655 116.245 109.795 1.00 96.04 292 PRO I N 1
ATOM 12635 C CA . PRO D 4 292 ? 131.864 117.335 109.194 1.00 96.04 292 PRO I CA 1
ATOM 12636 C C . PRO D 4 292 ? 130.705 116.840 108.334 1.00 96.04 292 PRO I C 1
ATOM 12637 O O . PRO D 4 292 ? 130.796 116.689 107.121 1.00 96.04 292 PRO I O 1
ATOM 12641 N N . TYR D 4 293 ? 129.569 116.584 108.968 1.00 103.02 293 TYR I N 1
ATOM 12642 C CA . TYR D 4 293 ? 128.399 116.108 108.245 1.00 103.02 293 TYR I CA 1
ATOM 12643 C C . TYR D 4 293 ? 127.627 117.284 107.650 1.00 103.02 293 TYR I C 1
ATOM 12644 O O . TYR D 4 293 ? 128.139 118.401 107.553 1.00 103.02 293 TYR I O 1
ATOM 12653 N N . CYS D 4 294 ? 126.387 117.025 107.231 1.00 115.05 294 CYS I N 1
ATOM 12654 C CA . CYS D 4 294 ? 125.631 117.898 106.340 1.00 115.05 294 CYS I CA 1
ATOM 12655 C C . CYS D 4 294 ? 125.314 119.250 106.973 1.00 115.05 294 CYS I C 1
ATOM 12656 O O . CYS D 4 294 ? 125.400 119.442 108.187 1.00 115.05 294 CYS I O 1
ATOM 12659 N N . SER D 4 295 ? 124.921 120.187 106.116 1.00 119.24 295 SER I N 1
ATOM 12660 C CA . SER D 4 295 ? 124.777 121.588 106.469 1.00 119.24 295 SER I CA 1
ATOM 12661 C C . SER D 4 295 ? 123.308 121.973 106.622 1.00 119.24 295 SER I C 1
ATOM 12662 O O . SER D 4 295 ? 122.400 121.146 106.524 1.00 119.24 295 SER I O 1
ATOM 12665 N N . VAL D 4 296 ? 123.083 123.262 106.876 1.00 128.03 296 VAL I N 1
ATOM 12666 C CA . VAL D 4 296 ? 121.740 123.822 106.970 1.00 128.03 296 VAL I CA 1
ATOM 12667 C C . VAL D 4 296 ? 121.618 125.014 106.023 1.00 128.03 296 VAL I C 1
ATOM 12668 O O . VAL D 4 296 ? 120.520 125.338 105.554 1.00 128.03 296 VAL I O 1
ATOM 12672 N N . SER D 4 297 ? 122.741 125.648 105.685 1.00 133.88 297 SER I N 1
ATOM 12673 C CA . SER D 4 297 ? 122.709 126.856 104.874 1.00 133.88 297 SER I CA 1
ATOM 12674 C C . SER D 4 297 ? 123.900 126.874 103.928 1.00 133.88 297 SER I C 1
ATOM 12675 O O . SER D 4 297 ? 124.874 126.137 104.100 1.00 133.88 297 SER I O 1
ATOM 12678 N N . GLU D 4 298 ? 123.808 127.741 102.922 1.00 136.72 298 GLU I N 1
ATOM 12679 C CA . GLU D 4 298 ? 124.856 127.848 101.916 1.00 136.72 298 GLU I CA 1
ATOM 12680 C C . GLU D 4 298 ? 126.077 128.543 102.499 1.00 136.72 298 GLU I C 1
ATOM 12681 O O . GLU D 4 298 ? 125.973 129.635 103.067 1.00 136.72 298 GLU I O 1
ATOM 12683 N N . GLY D 4 299 ? 127.236 127.906 102.362 1.00 130.90 299 GLY I N 1
ATOM 12684 C CA . GLY D 4 299 ? 128.460 128.423 102.937 1.00 130.90 299 GLY I CA 1
ATOM 12685 C C . GLY D 4 299 ? 128.726 127.839 104.307 1.00 130.90 299 GLY I C 1
ATOM 12686 O O . GLY D 4 299 ? 129.866 127.508 104.645 1.00 130.90 299 GLY I O 1
ATOM 12687 N N . THR D 4 300 ? 127.672 127.711 105.106 1.00 124.57 300 THR I N 1
ATOM 12688 C CA . THR D 4 300 ? 127.785 127.042 106.389 1.00 124.57 300 THR I CA 1
ATOM 12689 C C . THR D 4 300 ? 127.925 125.543 106.184 1.00 124.57 300 THR I C 1
ATOM 12690 O O . THR D 4 300 ? 127.471 124.986 105.182 1.00 124.57 300 THR I O 1
ATOM 12694 N N . ILE D 4 301 ? 128.571 124.896 107.148 1.00 109.18 301 ILE I N 1
ATOM 12695 C CA . ILE D 4 301 ? 128.780 123.455 107.146 1.00 109.18 301 ILE I CA 1
ATOM 12696 C C . ILE D 4 301 ? 129.034 123.052 108.593 1.00 109.18 301 ILE I C 1
ATOM 12697 O O . ILE D 4 301 ? 129.758 123.739 109.321 1.00 109.18 301 ILE I O 1
ATOM 12702 N N . ASN D 4 302 ? 128.412 121.974 109.048 1.00 106.54 302 ASN I N 1
ATOM 12703 C CA . ASN D 4 302 ? 128.398 121.679 110.469 1.00 106.54 302 ASN I CA 1
ATOM 12704 C C . ASN D 4 302 ? 129.364 120.557 110.815 1.00 106.54 302 ASN I C 1
ATOM 12705 O O . ASN D 4 302 ? 129.575 119.628 110.033 1.00 106.54 302 ASN I O 1
ATOM 12710 N N . THR D 4 303 ? 129.942 120.657 112.008 1.00 94.24 303 THR I N 1
ATOM 12711 C CA . THR D 4 303 ? 131.030 119.797 112.440 1.00 94.24 303 THR I CA 1
ATOM 12712 C C . THR D 4 303 ? 130.779 119.375 113.883 1.00 94.24 303 THR I C 1
ATOM 12713 O O . THR D 4 303 ? 130.241 120.145 114.680 1.00 94.24 303 THR I O 1
ATOM 12717 N N . LEU D 4 304 ? 131.159 118.144 114.215 1.00 88.95 304 LEU I N 1
ATOM 12718 C CA . LEU D 4 304 ? 131.076 117.632 115.575 1.00 88.95 304 LEU I CA 1
ATOM 12719 C C . LEU D 4 304 ? 132.475 117.349 116.098 1.00 88.95 304 LEU I C 1
ATOM 12720 O O . LEU D 4 304 ? 133.289 116.760 115.392 1.00 88.95 304 LEU I O 1
ATOM 12725 N N . ILE D 4 305 ? 132.761 117.773 117.330 1.00 85.03 305 ILE I N 1
ATOM 12726 C CA . ILE D 4 305 ? 134.050 117.532 117.974 1.00 85.03 305 ILE I CA 1
ATOM 12727 C C . ILE D 4 305 ? 133.800 116.842 119.311 1.00 85.03 305 ILE I C 1
ATOM 12728 O O . ILE D 4 305 ? 132.807 117.127 119.986 1.00 85.03 305 ILE I O 1
ATOM 12733 N N . GLY D 4 306 ? 134.695 115.941 119.691 1.00 84.86 306 GLY I N 1
ATOM 12734 C CA . GLY D 4 306 ? 134.625 115.297 120.994 1.00 84.86 306 GLY I CA 1
ATOM 12735 C C . GLY D 4 306 ? 135.898 115.481 121.790 1.00 84.86 306 GLY I C 1
ATOM 12736 O O . GLY D 4 306 ? 136.995 115.230 121.295 1.00 84.86 306 GLY I O 1
ATOM 12737 N N . ASN D 4 307 ? 135.737 115.896 123.042 1.00 94.92 307 ASN I N 1
ATOM 12738 C CA . ASN D 4 307 ? 136.858 116.219 123.914 1.00 94.92 307 ASN I CA 1
ATOM 12739 C C . ASN D 4 307 ? 137.414 114.951 124.553 1.00 94.92 307 ASN I C 1
ATOM 12740 O O . ASN D 4 307 ? 137.112 113.835 124.129 1.00 94.92 307 ASN I O 1
ATOM 12745 N N . HIS D 4 308 ? 138.250 115.119 125.573 1.00 94.97 308 HIS I N 1
ATOM 12746 C CA . HIS D 4 308 ? 138.571 114.050 126.505 1.00 94.97 308 HIS I CA 1
ATOM 12747 C C . HIS D 4 308 ? 137.942 114.293 127.867 1.00 94.97 308 HIS I C 1
ATOM 12748 O O . HIS D 4 308 ? 138.183 113.530 128.806 1.00 94.97 308 HIS I O 1
ATOM 12755 N N . ASN D 4 309 ? 137.134 115.342 127.988 1.00 96.80 309 ASN I N 1
ATOM 12756 C CA . ASN D 4 309 ? 136.342 115.589 129.179 1.00 96.80 309 ASN I CA 1
ATOM 12757 C C . ASN D 4 309 ? 134.905 115.127 129.013 1.00 96.80 309 ASN I C 1
ATOM 12758 O O . ASN D 4 309 ? 134.012 115.694 129.649 1.00 96.80 309 ASN I O 1
ATOM 12763 N N . ASN D 4 310 ? 134.668 114.140 128.141 1.00 100.30 310 ASN I N 1
ATOM 12764 C CA . ASN D 4 310 ? 133.381 113.517 127.836 1.00 100.30 310 ASN I CA 1
ATOM 12765 C C . ASN D 4 310 ? 132.366 114.526 127.315 1.00 100.30 310 ASN I C 1
ATOM 12766 O O . ASN D 4 310 ? 131.159 114.351 127.502 1.00 100.30 310 ASN I O 1
ATOM 12771 N N . MET D 4 311 ? 132.841 115.570 126.647 1.00 99.09 311 MET I N 1
ATOM 12772 C CA . MET D 4 311 ? 131.989 116.621 126.117 1.00 99.09 311 MET I CA 1
ATOM 12773 C C . MET D 4 311 ? 131.930 116.531 124.602 1.00 99.09 311 MET I C 1
ATOM 12774 O O . MET D 4 311 ? 132.937 116.246 123.950 1.00 99.09 311 MET I O 1
ATOM 12779 N N . LEU D 4 312 ? 130.748 116.777 124.049 1.00 93.44 312 LEU I N 1
ATOM 12780 C CA . LEU D 4 312 ? 130.558 116.907 122.614 1.00 93.44 312 LEU I CA 1
ATOM 12781 C C . LEU D 4 312 ? 130.327 118.370 122.271 1.00 93.44 312 LEU I C 1
ATOM 12782 O O . LEU D 4 312 ? 129.806 119.139 123.078 1.00 93.44 312 LEU I O 1
ATOM 12787 N N . HIS D 4 313 ? 130.730 118.757 121.065 1.00 93.94 313 HIS I N 1
ATOM 12788 C CA . HIS D 4 313 ? 130.557 120.127 120.597 1.00 93.94 313 HIS I CA 1
ATOM 12789 C C . HIS D 4 313 ? 130.089 120.092 119.156 1.00 93.94 313 HIS I C 1
ATOM 12790 O O . HIS D 4 313 ? 130.770 119.514 118.307 1.00 93.94 313 HIS I O 1
ATOM 12797 N N . ILE D 4 314 ? 128.952 120.713 118.873 1.00 91.69 314 ILE I N 1
ATOM 12798 C CA . ILE D 4 314 ? 128.497 120.886 117.502 1.00 91.69 314 ILE I CA 1
ATOM 12799 C C . ILE D 4 314 ? 128.967 122.268 117.074 1.00 91.69 314 ILE I C 1
ATOM 12800 O O . ILE D 4 314 ? 129.149 123.156 117.910 1.00 91.69 314 ILE I O 1
ATOM 12805 N N . TYR D 4 315 ? 129.235 122.444 115.789 1.00 91.31 315 TYR I N 1
ATOM 12806 C CA . TYR D 4 315 ? 129.910 123.632 115.288 1.00 91.31 315 TYR I CA 1
ATOM 12807 C C . TYR D 4 315 ? 129.398 124.030 113.917 1.00 91.31 315 TYR I C 1
ATOM 12808 O O . TYR D 4 315 ? 129.709 123.370 112.923 1.00 91.31 315 TYR I O 1
ATOM 12817 N N . GLN D 4 316 ? 128.661 125.131 113.853 1.00 98.10 316 GLN I N 1
ATOM 12818 C CA . GLN D 4 316 ? 128.629 125.949 112.651 1.00 98.10 316 GLN I CA 1
ATOM 12819 C C . GLN D 4 316 ? 130.005 126.596 112.585 1.00 98.10 316 GLN I C 1
ATOM 12820 O O . GLN D 4 316 ? 130.603 126.828 113.639 1.00 98.10 316 GLN I O 1
ATOM 12826 N N . ASP D 4 317 ? 130.433 126.984 111.377 1.00 103.18 317 ASP I N 1
ATOM 12827 C CA . ASP D 4 317 ? 131.829 127.004 110.847 1.00 103.18 317 ASP I CA 1
ATOM 12828 C C . ASP D 4 317 ? 132.862 127.315 111.931 1.00 103.18 317 ASP I C 1
ATOM 12829 O O . ASP D 4 317 ? 133.821 126.544 112.089 1.00 103.18 317 ASP I O 1
ATOM 12834 N N . VAL D 4 318 ? 132.714 128.397 112.697 1.00 93.62 318 VAL I N 1
ATOM 12835 C CA . VAL D 4 318 ? 133.450 128.589 113.945 1.00 93.62 318 VAL I CA 1
ATOM 12836 C C . VAL D 4 318 ? 132.492 128.778 115.122 1.00 93.62 318 VAL I C 1
ATOM 12837 O O . VAL D 4 318 ? 132.863 128.543 116.275 1.00 93.62 318 VAL I O 1
ATOM 12841 N N . THR D 4 319 ? 131.246 129.148 114.845 1.00 96.93 319 THR I N 1
ATOM 12842 C CA . THR D 4 319 ? 130.261 129.502 115.858 1.00 96.93 319 THR I CA 1
ATOM 12843 C C . THR D 4 319 ? 129.740 128.267 116.581 1.00 96.93 319 THR I C 1
ATOM 12844 O O . THR D 4 319 ? 129.102 127.405 115.969 1.00 96.93 319 THR I O 1
ATOM 12848 N N . LEU D 4 320 ? 129.984 128.204 117.885 1.00 90.82 320 LEU I N 1
ATOM 12849 C CA . LEU D 4 320 ? 129.447 127.139 118.718 1.00 90.82 320 LEU I CA 1
ATOM 12850 C C . LEU D 4 320 ? 127.935 127.269 118.818 1.00 90.82 320 LEU I C 1
ATOM 12851 O O . LEU D 4 320 ? 127.401 128.373 118.927 1.00 90.82 320 LEU I O 1
ATOM 12856 N N . LYS D 4 321 ? 127.244 126.137 118.758 1.00 101.34 321 LYS I N 1
ATOM 12857 C CA . LYS D 4 321 ? 125.788 126.137 118.746 1.00 101.34 321 LYS I CA 1
ATOM 12858 C C . LYS D 4 321 ? 125.182 125.371 119.909 1.00 101.34 321 LYS I C 1
ATOM 12859 O O . LYS D 4 321 ? 124.275 125.882 120.574 1.00 101.34 321 LYS I O 1
ATOM 12865 N N . TRP D 4 322 ? 125.652 124.156 120.175 1.00 98.78 322 TRP I N 1
ATOM 12866 C CA . TRP D 4 322 ? 125.129 123.347 121.264 1.00 98.78 322 TRP I CA 1
ATOM 12867 C C . TRP D 4 322 ? 126.204 122.362 121.687 1.00 98.78 322 TRP I C 1
ATOM 12868 O O . TRP D 4 322 ? 126.988 121.892 120.860 1.00 98.78 322 TRP I O 1
ATOM 12879 N N . ALA D 4 323 ? 126.235 122.048 122.980 1.00 103.57 323 ALA I N 1
ATOM 12880 C CA . ALA D 4 323 ? 127.321 121.235 123.519 1.00 103.57 323 ALA I CA 1
ATOM 12881 C C . ALA D 4 323 ? 126.848 120.548 124.790 1.00 103.57 323 ALA I C 1
ATOM 12882 O O . ALA D 4 323 ? 126.605 121.219 125.796 1.00 103.57 323 ALA I O 1
ATOM 12884 N N . THR D 4 324 ? 126.736 119.221 124.759 1.00 105.68 324 THR I N 1
ATOM 12885 C CA . THR D 4 324 ? 126.274 118.481 125.922 1.00 105.68 324 THR I CA 1
ATOM 12886 C C . THR D 4 324 ? 127.197 117.277 126.096 1.00 105.68 324 THR I C 1
ATOM 12887 O O . THR D 4 324 ? 127.980 116.940 125.204 1.00 105.68 324 THR I O 1
ATOM 12891 N N . GLN D 4 325 ? 127.109 116.634 127.262 1.00 109.16 325 GLN I N 1
ATOM 12892 C CA . GLN D 4 325 ? 128.076 115.635 127.692 1.00 109.16 325 GLN I CA 1
ATOM 12893 C C . GLN D 4 325 ? 127.917 114.326 126.922 1.00 109.16 325 GLN I C 1
ATOM 12894 O O . GLN D 4 325 ? 127.025 114.153 126.088 1.00 109.16 325 GLN I O 1
ATOM 12900 N N . LEU D 4 326 ? 128.804 113.394 127.236 1.00 108.04 326 LEU I N 1
ATOM 12901 C CA . LEU D 4 326 ? 128.817 112.051 126.684 1.00 108.04 326 LEU I CA 1
ATOM 12902 C C . LEU D 4 326 ? 129.103 111.083 127.819 1.00 108.04 326 LEU I C 1
ATOM 12903 O O . LEU D 4 326 ? 129.685 111.471 128.837 1.00 108.04 326 LEU I O 1
ATOM 12908 N N . PRO D 4 327 ? 128.689 109.816 127.686 1.00 105.24 327 PRO I N 1
ATOM 12909 C CA . PRO D 4 327 ? 129.014 108.831 128.729 1.00 105.24 327 PRO I CA 1
ATOM 12910 C C . PRO D 4 327 ? 130.480 108.458 128.817 1.00 105.24 327 PRO I C 1
ATOM 12911 O O . PRO D 4 327 ? 130.900 107.940 129.857 1.00 105.24 327 PRO I O 1
ATOM 12915 N N . HIS D 4 328 ? 131.269 108.704 127.781 1.00 103.22 328 HIS I N 1
ATOM 12916 C CA . HIS D 4 328 ? 132.641 108.230 127.716 1.00 103.22 328 HIS I CA 1
ATOM 12917 C C . HIS D 4 328 ? 133.443 109.092 126.750 1.00 103.22 328 HIS I C 1
ATOM 12918 O O . HIS D 4 328 ? 132.990 110.155 126.309 1.00 103.22 328 HIS I O 1
ATOM 12925 N N . ILE D 4 329 ? 134.635 108.617 126.417 1.00 97.01 329 ILE I N 1
ATOM 12926 C CA . ILE D 4 329 ? 135.504 109.292 125.453 1.00 97.01 329 ILE I CA 1
ATOM 12927 C C . ILE D 4 329 ? 135.322 108.586 124.098 1.00 97.01 329 ILE I C 1
ATOM 12928 O O . ILE D 4 329 ? 135.629 107.394 124.006 1.00 97.01 329 ILE I O 1
ATOM 12933 N N . PRO D 4 330 ? 134.816 109.271 123.087 1.00 87.61 330 PRO I N 1
ATOM 12934 C CA . PRO D 4 330 ? 134.719 108.643 121.764 1.00 87.61 330 PRO I CA 1
ATOM 12935 C C . PRO D 4 330 ? 136.088 108.503 121.127 1.00 87.61 330 PRO I C 1
ATOM 12936 O O . PRO D 4 330 ? 137.057 109.151 121.521 1.00 87.61 330 PRO I O 1
ATOM 12940 N N . VAL D 4 331 ? 136.166 107.618 120.139 1.00 93.01 331 VAL I N 1
ATOM 12941 C CA . VAL D 4 331 ? 137.403 107.458 119.389 1.00 93.01 331 VAL I CA 1
ATOM 12942 C C . VAL D 4 331 ? 137.047 107.450 117.909 1.00 93.01 331 VAL I C 1
ATOM 12943 O O . VAL D 4 331 ? 137.924 107.544 117.044 1.00 93.01 331 VAL I O 1
ATOM 12947 N N . ALA D 4 332 ? 135.753 107.355 117.612 1.00 88.31 332 ALA I N 1
ATOM 12948 C CA . ALA D 4 332 ? 135.247 107.512 116.256 1.00 88.31 332 ALA I CA 1
ATOM 12949 C C . ALA D 4 332 ? 133.784 107.907 116.339 1.00 88.31 332 ALA I C 1
ATOM 12950 O O . ALA D 4 332 ? 133.065 107.474 117.242 1.00 88.31 332 ALA I O 1
ATOM 12952 N N . VAL D 4 333 ? 133.355 108.737 115.394 1.00 87.90 333 VAL I N 1
ATOM 12953 C CA . VAL D 4 333 ? 131.976 109.205 115.313 1.00 87.90 333 VAL I CA 1
ATOM 12954 C C . VAL D 4 333 ? 131.553 109.164 113.850 1.00 87.90 333 VAL I C 1
ATOM 12955 O O . VAL D 4 333 ? 132.322 109.549 112.963 1.00 87.90 333 VAL I O 1
ATOM 12959 N N . ARG D 4 334 ? 130.353 108.651 113.590 1.00 96.52 334 ARG I N 1
ATOM 12960 C CA . ARG D 4 334 ? 129.755 108.694 112.268 1.00 96.52 334 ARG I CA 1
ATOM 12961 C C . ARG D 4 334 ? 128.339 109.236 112.390 1.00 96.52 334 ARG I C 1
ATOM 12962 O O . ARG D 4 334 ? 127.787 109.345 113.487 1.00 96.52 334 ARG I O 1
ATOM 12970 N N . VAL D 4 335 ? 127.752 109.595 111.249 1.00 109.26 335 VAL I N 1
ATOM 12971 C CA . VAL D 4 335 ? 126.359 110.032 111.197 1.00 109.26 335 VAL I CA 1
ATOM 12972 C C . VAL D 4 335 ? 125.674 109.307 110.047 1.00 109.26 335 VAL I C 1
ATOM 12973 O O . VAL D 4 335 ? 126.115 109.402 108.897 1.00 109.26 335 VAL I O 1
ATOM 12977 N N . GLY D 4 336 ? 124.604 108.575 110.359 1.00 137.89 336 GLY I N 1
ATOM 12978 C CA . GLY D 4 336 ? 123.835 107.855 109.362 1.00 137.89 336 GLY I CA 1
ATOM 12979 C C . GLY D 4 336 ? 122.352 107.864 109.672 1.00 137.89 336 GLY I C 1
ATOM 12980 O O . GLY D 4 336 ? 121.867 108.767 110.359 1.00 137.89 336 GLY I O 1
ATOM 12981 N N . CYS D 4 337 ? 121.621 106.872 109.170 1.00 163.14 337 CYS I N 1
ATOM 12982 C CA . CYS D 4 337 ? 120.188 106.747 109.406 1.00 163.14 337 CYS I CA 1
ATOM 12983 C C . CYS D 4 337 ? 119.931 105.543 110.306 1.00 163.14 337 CYS I C 1
ATOM 12984 O O . CYS D 4 337 ? 120.458 104.455 110.053 1.00 163.14 337 CYS I O 1
ATOM 12987 N N . LEU D 4 338 ? 119.115 105.730 111.341 1.00 165.79 338 LEU I N 1
ATOM 12988 C CA . LEU D 4 338 ? 118.761 104.660 112.269 1.00 165.79 338 LEU I CA 1
ATOM 12989 C C . LEU D 4 338 ? 117.254 104.450 112.233 1.00 165.79 338 LEU I C 1
ATOM 12990 O O . LEU D 4 338 ? 116.511 105.190 112.889 1.00 165.79 338 LEU I O 1
ATOM 12995 N N . HIS D 4 339 ? 116.828 103.430 111.480 1.00 175.41 339 HIS I N 1
ATOM 12996 C CA . HIS D 4 339 ? 115.427 103.024 111.314 1.00 175.41 339 HIS I CA 1
ATOM 12997 C C . HIS D 4 339 ? 114.549 104.187 110.855 1.00 175.41 339 HIS I C 1
ATOM 12998 O O . HIS D 4 339 ? 113.577 104.564 111.517 1.00 175.41 339 HIS I O 1
ATOM 13005 N N . ASP D 4 340 ? 114.939 104.763 109.709 1.00 177.97 340 ASP I N 1
ATOM 13006 C CA . ASP D 4 340 ? 114.264 105.892 109.055 1.00 177.97 340 ASP I CA 1
ATOM 13007 C C . ASP D 4 340 ? 114.188 107.118 109.964 1.00 177.97 340 ASP I C 1
ATOM 13008 O O . ASP D 4 340 ? 113.178 107.822 110.011 1.00 177.97 340 ASP I O 1
ATOM 13013 N N . LEU D 4 341 ? 115.274 107.374 110.688 1.00 163.10 341 LEU I N 1
ATOM 13014 C CA . LEU D 4 341 ? 115.456 108.597 111.460 1.00 163.10 341 LEU I CA 1
ATOM 13015 C C . LEU D 4 341 ? 116.784 109.207 111.044 1.00 163.10 341 LEU I C 1
ATOM 13016 O O . LEU D 4 341 ? 117.807 108.515 111.034 1.00 163.10 341 LEU I O 1
ATOM 13021 N N . LYS D 4 342 ? 116.770 110.486 110.690 1.00 157.60 342 LYS I N 1
ATOM 13022 C CA . LYS D 4 342 ? 118.008 111.141 110.305 1.00 157.60 342 LYS I CA 1
ATOM 13023 C C . LYS D 4 342 ? 118.590 111.918 111.481 1.00 157.60 342 LYS I C 1
ATOM 13024 O O . LYS D 4 342 ? 117.909 112.215 112.465 1.00 157.60 342 LYS I O 1
ATOM 13030 N N . GLY D 4 343 ? 119.875 112.244 111.369 1.00 144.58 343 GLY I N 1
ATOM 13031 C CA . GLY D 4 343 ? 120.575 112.905 112.451 1.00 144.58 343 GLY I CA 1
ATOM 13032 C C . GLY D 4 343 ? 120.849 111.967 113.608 1.00 144.58 343 GLY I C 1
ATOM 13033 O O . GLY D 4 343 ? 120.348 112.171 114.717 1.00 144.58 343 GLY I O 1
ATOM 13034 N N . VAL D 4 344 ? 121.635 110.924 113.352 1.00 133.22 344 VAL I N 1
ATOM 13035 C CA . VAL D 4 344 ? 121.978 109.914 114.345 1.00 133.22 344 VAL I CA 1
ATOM 13036 C C . VAL D 4 344 ? 123.471 110.004 114.611 1.00 133.22 344 VAL I C 1
ATOM 13037 O O . VAL D 4 344 ? 124.260 110.187 113.679 1.00 133.22 344 VAL I O 1
ATOM 13041 N N . ILE D 4 345 ? 123.857 109.878 115.874 1.00 120.81 345 ILE I N 1
ATOM 13042 C CA . ILE D 4 345 ? 125.236 110.061 116.299 1.00 120.81 345 ILE I CA 1
ATOM 13043 C C . ILE D 4 345 ? 125.683 108.806 117.037 1.00 120.81 345 ILE I C 1
ATOM 13044 O O . ILE D 4 345 ? 125.143 108.468 118.096 1.00 120.81 345 ILE I O 1
ATOM 13049 N N . VAL D 4 346 ? 126.669 108.111 116.482 1.00 106.39 346 VAL I N 1
ATOM 13050 C CA . VAL D 4 346 ? 127.210 106.900 117.088 1.00 106.39 346 VAL I CA 1
ATOM 13051 C C . VAL D 4 346 ? 128.547 107.227 117.732 1.00 106.39 346 VAL I C 1
ATOM 13052 O O . VAL D 4 346 ? 129.364 107.966 117.169 1.00 106.39 346 VAL I O 1
ATOM 13056 N N . THR D 4 347 ? 128.760 106.704 118.943 1.00 109.95 347 THR I N 1
ATOM 13057 C CA . THR D 4 347 ? 129.921 107.036 119.773 1.00 109.95 347 THR I CA 1
ATOM 13058 C C . THR D 4 347 ? 130.636 105.744 120.155 1.00 109.95 347 THR I C 1
ATOM 13059 O O . THR D 4 347 ? 130.387 105.177 121.219 1.00 109.95 347 THR I O 1
ATOM 13063 N N . LEU D 4 348 ? 131.542 105.291 119.299 1.00 103.03 348 LEU I N 1
ATOM 13064 C CA . LEU D 4 348 ? 132.325 104.102 119.600 1.00 103.03 348 LEU I CA 1
ATOM 13065 C C . LEU D 4 348 ? 133.549 104.485 120.420 1.00 103.03 348 LEU I C 1
ATOM 13066 O O . LEU D 4 348 ? 134.290 105.400 120.050 1.00 103.03 348 LEU I O 1
ATOM 13071 N N . SER D 4 349 ? 133.750 103.800 121.540 1.00 105.00 349 SER I N 1
ATOM 13072 C CA . SER D 4 349 ? 134.921 104.024 122.373 1.00 105.00 349 SER I CA 1
ATOM 13073 C C . SER D 4 349 ? 136.027 103.052 121.975 1.00 105.00 349 SER I C 1
ATOM 13074 O O . SER D 4 349 ? 135.976 102.414 120.923 1.00 105.00 349 SER I O 1
ATOM 13077 N N . ASP D 4 350 ? 137.053 102.940 122.813 1.00 117.38 350 ASP I N 1
ATOM 13078 C CA . ASP D 4 350 ? 138.116 101.974 122.589 1.00 117.38 350 ASP I CA 1
ATOM 13079 C C . ASP D 4 350 ? 137.965 100.717 123.430 1.00 117.38 350 ASP I C 1
ATOM 13080 O O . ASP D 4 350 ? 138.782 99.803 123.297 1.00 117.38 350 ASP I O 1
ATOM 13085 N N . ASP D 4 351 ? 136.950 100.642 124.286 1.00 121.14 351 ASP I N 1
ATOM 13086 C CA . ASP D 4 351 ? 136.743 99.462 125.113 1.00 121.14 351 ASP I CA 1
ATOM 13087 C C . ASP D 4 351 ? 135.703 98.506 124.550 1.00 121.14 351 ASP I C 1
ATOM 13088 O O . ASP D 4 351 ? 135.818 97.295 124.759 1.00 121.14 351 ASP I O 1
ATOM 13093 N N . GLY D 4 352 ? 134.712 99.010 123.821 1.00 117.54 352 GLY I N 1
ATOM 13094 C CA . GLY D 4 352 ? 133.610 98.184 123.373 1.00 117.54 352 GLY I CA 1
ATOM 13095 C C . GLY D 4 352 ? 132.268 98.857 123.526 1.00 117.54 352 GLY I C 1
ATOM 13096 O O . GLY D 4 352 ? 131.224 98.229 123.333 1.00 117.54 352 GLY I O 1
ATOM 13097 N N . HIS D 4 353 ? 132.283 100.137 123.874 1.00 114.39 353 HIS I N 1
ATOM 13098 C CA . HIS D 4 353 ? 131.051 100.896 123.992 1.00 114.39 353 HIS I CA 1
ATOM 13099 C C . HIS D 4 353 ? 130.531 101.274 122.615 1.00 114.39 353 HIS I C 1
ATOM 13100 O O . HIS D 4 353 ? 131.304 101.602 121.712 1.00 114.39 353 HIS I O 1
ATOM 13107 N N . LEU D 4 354 ? 129.217 101.215 122.453 1.00 116.77 354 LEU I N 1
ATOM 13108 C CA . LEU D 4 354 ? 128.573 101.650 121.224 1.00 116.77 354 LEU I CA 1
ATOM 13109 C C . LEU D 4 354 ? 127.285 102.387 121.550 1.00 116.77 354 LEU I C 1
ATOM 13110 O O . LEU D 4 354 ? 126.288 102.290 120.830 1.00 116.77 354 LEU I O 1
ATOM 13115 N N . GLN D 4 355 ? 127.287 103.102 122.674 1.00 125.88 355 GLN I N 1
ATOM 13116 C CA . GLN D 4 355 ? 126.155 103.936 123.058 1.00 125.88 355 GLN I CA 1
ATOM 13117 C C . GLN D 4 355 ? 125.969 105.060 122.047 1.00 125.88 355 GLN I C 1
ATOM 13118 O O . GLN D 4 355 ? 126.939 105.685 121.616 1.00 125.88 355 GLN I O 1
ATOM 13124 N N . CYS D 4 356 ? 124.722 105.313 121.658 1.00 127.76 356 CYS I N 1
ATOM 13125 C CA . CYS D 4 356 ? 124.476 106.249 120.573 1.00 127.76 356 CYS I CA 1
ATOM 13126 C C . CYS D 4 356 ? 123.234 107.091 120.833 1.00 127.76 356 CYS I C 1
ATOM 13127 O O . CYS D 4 356 ? 122.195 106.575 121.257 1.00 127.76 356 CYS I O 1
ATOM 13130 N N . SER D 4 357 ? 123.392 108.406 120.635 1.00 137.80 357 SER I N 1
ATOM 13131 C CA . SER D 4 357 ? 122.312 109.379 120.436 1.00 137.80 357 SER I CA 1
ATOM 13132 C C . SER D 4 357 ? 121.370 109.454 121.643 1.00 137.80 357 SER I C 1
ATOM 13133 O O . SER D 4 357 ? 120.174 109.191 121.546 1.00 137.80 357 SER I O 1
ATOM 13136 N N . TYR D 4 358 ? 121.929 109.875 122.778 1.00 129.03 358 TYR I N 1
ATOM 13137 C CA . TYR D 4 358 ? 121.230 109.753 124.056 1.00 129.03 358 TYR I CA 1
ATOM 13138 C C . TYR D 4 358 ? 120.139 110.813 124.279 1.00 129.03 358 TYR I C 1
ATOM 13139 O O . TYR D 4 358 ? 119.639 110.909 125.408 1.00 129.03 358 TYR I O 1
ATOM 13148 N N . LEU D 4 359 ? 119.734 111.546 123.232 1.00 136.76 359 LEU I N 1
ATOM 13149 C CA . LEU D 4 359 ? 118.586 112.461 123.226 1.00 136.76 359 LEU I CA 1
ATOM 13150 C C . LEU D 4 359 ? 118.766 113.593 124.245 1.00 136.76 359 LEU I C 1
ATOM 13151 O O . LEU D 4 359 ? 118.113 113.645 125.290 1.00 136.76 359 LEU I O 1
ATOM 13156 N N . GLY D 4 360 ? 119.736 114.458 123.932 1.00 134.01 360 GLY I N 1
ATOM 13157 C CA . GLY D 4 360 ? 119.990 115.682 124.676 1.00 134.01 360 GLY I CA 1
ATOM 13158 C C . GLY D 4 360 ? 118.773 116.565 124.865 1.00 134.01 360 GLY I C 1
ATOM 13159 O O . GLY D 4 360 ? 118.342 116.796 125.997 1.00 134.01 360 GLY I O 1
ATOM 13160 N N . THR D 4 361 ? 118.219 117.079 123.770 1.00 135.73 361 THR I N 1
ATOM 13161 C CA . THR D 4 361 ? 116.893 117.686 123.780 1.00 135.73 361 THR I CA 1
ATOM 13162 C C . THR D 4 361 ? 115.971 117.057 122.749 1.00 135.73 361 THR I C 1
ATOM 13163 O O . THR D 4 361 ? 114.801 116.783 123.046 1.00 135.73 361 THR I O 1
ATOM 13165 N N . ASP D 4 362 ? 116.482 116.820 121.543 1.00 137.81 362 ASP I N 1
ATOM 13166 C CA . ASP D 4 362 ? 115.804 116.078 120.488 1.00 137.81 362 ASP I CA 1
ATOM 13167 C C . ASP D 4 362 ? 116.887 115.615 119.532 1.00 137.81 362 ASP I C 1
ATOM 13168 O O . ASP D 4 362 ? 117.681 116.435 119.063 1.00 137.81 362 ASP I O 1
ATOM 13170 N N . PRO D 4 363 ? 116.918 114.316 119.236 1.00 138.00 363 PRO I N 1
ATOM 13171 C CA . PRO D 4 363 ? 118.058 113.695 118.557 1.00 138.00 363 PRO I CA 1
ATOM 13172 C C . PRO D 4 363 ? 118.076 114.116 117.090 1.00 138.00 363 PRO I C 1
ATOM 13173 O O . PRO D 4 363 ? 117.741 113.357 116.178 1.00 138.00 363 PRO I O 1
ATOM 13175 N N . SER D 4 364 ? 118.499 115.353 116.867 1.00 136.31 364 SER I N 1
ATOM 13176 C CA . SER D 4 364 ? 118.466 115.986 115.562 1.00 136.31 364 SER I CA 1
ATOM 13177 C C . SER D 4 364 ? 119.877 116.288 115.083 1.00 136.31 364 SER I C 1
ATOM 13178 O O . SER D 4 364 ? 120.861 116.126 115.807 1.00 136.31 364 SER I O 1
ATOM 13180 N N . LEU D 4 365 ? 119.955 116.739 113.836 1.00 138.20 365 LEU I N 1
ATOM 13181 C CA . LEU D 4 365 ? 121.195 117.243 113.276 1.00 138.20 365 LEU I CA 1
ATOM 13182 C C . LEU D 4 365 ? 121.461 118.652 113.799 1.00 138.20 365 LEU I C 1
ATOM 13183 O O . LEU D 4 365 ? 120.662 119.231 114.540 1.00 138.20 365 LEU I O 1
ATOM 13185 N N . PHE D 4 366 ? 122.588 119.235 113.385 1.00 134.71 366 PHE I N 1
ATOM 13186 C CA . PHE D 4 366 ? 122.888 120.614 113.754 1.00 134.71 366 PHE I CA 1
ATOM 13187 C C . PHE D 4 366 ? 122.027 121.626 113.014 1.00 134.71 366 PHE I C 1
ATOM 13188 O O . PHE D 4 366 ? 122.088 122.817 113.335 1.00 134.71 366 PHE I O 1
ATOM 13190 N N . GLN D 4 367 ? 121.240 121.181 112.037 1.00 146.73 367 GLN I N 1
ATOM 13191 C CA . GLN D 4 367 ? 120.168 121.983 111.477 1.00 146.73 367 GLN I CA 1
ATOM 13192 C C . GLN D 4 367 ? 119.126 122.304 112.545 1.00 146.73 367 GLN I C 1
ATOM 13193 O O . GLN D 4 367 ? 119.047 121.659 113.596 1.00 146.73 367 GLN I O 1
ATOM 13195 N N . ALA D 4 368 ? 118.303 123.304 112.257 1.00 146.56 368 ALA I N 1
ATOM 13196 C CA . ALA D 4 368 ? 117.253 123.704 113.187 1.00 146.56 368 ALA I CA 1
ATOM 13197 C C . ALA D 4 368 ? 116.160 122.646 113.160 1.00 146.56 368 ALA I C 1
ATOM 13198 O O . ALA D 4 368 ? 115.208 122.743 112.381 1.00 146.56 368 ALA I O 1
ATOM 13200 N N . PRO D 4 369 ? 116.326 121.624 114.009 1.00 151.00 369 PRO I N 1
ATOM 13201 C CA . PRO D 4 369 ? 115.411 120.491 114.182 1.00 151.00 369 PRO I CA 1
ATOM 13202 C C . PRO D 4 369 ? 115.184 119.752 112.859 1.00 151.00 369 PRO I C 1
ATOM 13203 O O . PRO D 4 369 ? 114.095 119.749 112.286 1.00 151.00 369 PRO I O 1
ATOM 13205 N N . ASN D 4 370 ? 116.265 119.130 112.383 1.00 150.52 370 ASN I N 1
ATOM 13206 C CA . ASN D 4 370 ? 116.190 118.334 111.163 1.00 150.52 370 ASN I CA 1
ATOM 13207 C C . ASN D 4 370 ? 115.376 117.060 111.348 1.00 150.52 370 ASN I C 1
ATOM 13208 O O . ASN D 4 370 ? 114.893 116.501 110.359 1.00 150.52 370 ASN I O 1
ATOM 13210 N N . VAL D 4 371 ? 115.216 116.592 112.583 1.00 151.43 371 VAL I N 1
ATOM 13211 C CA . VAL D 4 371 ? 114.389 115.432 112.866 1.00 151.43 371 VAL I CA 1
ATOM 13212 C C . VAL D 4 371 ? 113.875 115.527 114.292 1.00 151.43 371 VAL I C 1
ATOM 13213 O O . VAL D 4 371 ? 114.549 116.074 115.167 1.00 151.43 371 VAL I O 1
ATOM 13215 N N . GLN D 4 372 ? 112.670 115.008 114.514 1.00 155.83 372 GLN I N 1
ATOM 13216 C CA . GLN D 4 372 ? 112.194 114.824 115.879 1.00 155.83 372 GLN I CA 1
ATOM 13217 C C . GLN D 4 372 ? 112.874 113.620 116.517 1.00 155.83 372 GLN I C 1
ATOM 13218 O O . GLN D 4 372 ? 113.584 113.758 117.521 1.00 155.83 372 GLN I O 1
ATOM 13220 N N . SER D 4 373 ? 112.667 112.433 115.928 1.00 159.99 373 SER I N 1
ATOM 13221 C CA . SER D 4 373 ? 113.345 111.172 116.257 1.00 159.99 373 SER I CA 1
ATOM 13222 C C . SER D 4 373 ? 113.152 110.802 117.732 1.00 159.99 373 SER I C 1
ATOM 13223 O O . SER D 4 373 ? 114.097 110.769 118.525 1.00 159.99 373 SER I O 1
ATOM 13225 N N . ARG D 4 374 ? 111.883 110.529 118.055 1.00 159.79 374 ARG I N 1
ATOM 13226 C CA . ARG D 4 374 ? 111.384 110.363 119.425 1.00 159.79 374 ARG I CA 1
ATOM 13227 C C . ARG D 4 374 ? 111.729 111.580 120.280 1.00 159.79 374 ARG I C 1
ATOM 13228 O O . ARG D 4 374 ? 112.306 111.475 121.364 1.00 159.79 374 ARG I O 1
ATOM 13230 N N . GLU D 4 375 ? 111.361 112.757 119.766 1.00 166.12 375 GLU I N 1
ATOM 13231 C CA . GLU D 4 375 ? 111.552 114.000 120.502 1.00 166.12 375 GLU I CA 1
ATOM 13232 C C . GLU D 4 375 ? 110.620 114.114 121.700 1.00 166.12 375 GLU I C 1
ATOM 13233 O O . GLU D 4 375 ? 110.871 114.939 122.585 1.00 166.12 375 GLU I O 1
ATOM 13235 N N . LEU D 4 376 ? 109.547 113.325 121.737 1.00 172.29 376 LEU I N 1
ATOM 13236 C CA . LEU D 4 376 ? 108.651 113.291 122.886 1.00 172.29 376 LEU I CA 1
ATOM 13237 C C . LEU D 4 376 ? 109.380 112.676 124.072 1.00 172.29 376 LEU I C 1
ATOM 13238 O O . LEU D 4 376 ? 109.732 111.493 124.052 1.00 172.29 376 LEU I O 1
ATOM 13240 N N . ASN D 4 377 ? 109.615 113.482 125.099 1.00 176.53 377 ASN I N 1
ATOM 13241 C CA . ASN D 4 377 ? 110.343 113.058 126.285 1.00 176.53 377 ASN I CA 1
ATOM 13242 C C . ASN D 4 377 ? 109.889 113.936 127.445 1.00 176.53 377 ASN I C 1
ATOM 13243 O O . ASN D 4 377 ? 108.870 114.629 127.355 1.00 176.53 377 ASN I O 1
ATOM 13245 N N . TYR D 4 378 ? 110.646 113.911 128.542 1.00 186.37 378 TYR I N 1
ATOM 13246 C CA . TYR D 4 378 ? 110.228 114.645 129.735 1.00 186.37 378 TYR I CA 1
ATOM 13247 C C . TYR D 4 378 ? 110.599 116.124 129.650 1.00 186.37 378 TYR I C 1
ATOM 13248 O O . TYR D 4 378 ? 109.720 116.984 129.537 1.00 186.37 378 TYR I O 1
ATOM 13250 N N . ASP D 4 379 ? 111.896 116.431 129.648 1.00 187.75 379 ASP I N 1
ATOM 13251 C CA . ASP D 4 379 ? 112.377 117.807 129.764 1.00 187.75 379 ASP I CA 1
ATOM 13252 C C . ASP D 4 379 ? 113.862 117.851 129.417 1.00 187.75 379 ASP I C 1
ATOM 13253 O O . ASP D 4 379 ? 114.468 116.842 129.044 1.00 187.75 379 ASP I O 1
ATOM 13255 N N . GLU D 4 380 ? 114.438 119.046 129.555 1.00 171.78 380 GLU I N 1
ATOM 13256 C CA . GLU D 4 380 ? 115.865 119.299 129.405 1.00 171.78 380 GLU I CA 1
ATOM 13257 C C . GLU D 4 380 ? 116.183 120.617 130.095 1.00 171.78 380 GLU I C 1
ATOM 13258 O O . GLU D 4 380 ? 115.446 121.596 129.940 1.00 171.78 380 GLU I O 1
ATOM 13260 N N . LEU D 4 381 ? 117.282 120.617 130.861 1.00 167.44 381 LEU I N 1
ATOM 13261 C CA . LEU D 4 381 ? 117.835 121.787 131.559 1.00 167.44 381 LEU I CA 1
ATOM 13262 C C . LEU D 4 381 ? 116.819 122.396 132.536 1.00 167.44 381 LEU I C 1
ATOM 13263 O O . LEU D 4 381 ? 116.284 123.488 132.333 1.00 167.44 381 LEU I O 1
ATOM 13265 N N . ASP D 4 382 ? 116.554 121.635 133.598 1.00 170.87 382 ASP I N 1
ATOM 13266 C CA . ASP D 4 382 ? 115.661 122.083 134.661 1.00 170.87 382 ASP I CA 1
ATOM 13267 C C . ASP D 4 382 ? 116.259 123.262 135.427 1.00 170.87 382 ASP I C 1
ATOM 13268 O O . ASP D 4 382 ? 117.469 123.501 135.405 1.00 170.87 382 ASP I O 1
ATOM 13270 N N . VAL D 4 383 ? 115.389 123.996 136.124 1.00 168.18 383 VAL I N 1
ATOM 13271 C CA . VAL D 4 383 ? 115.758 125.282 136.711 1.00 168.18 383 VAL I CA 1
ATOM 13272 C C . VAL D 4 383 ? 116.149 125.184 138.185 1.00 168.18 383 VAL I C 1
ATOM 13273 O O . VAL D 4 383 ? 117.267 125.553 138.560 1.00 168.18 383 VAL I O 1
ATOM 13275 N N . GLU D 4 384 ? 115.239 124.700 139.027 1.00 168.47 384 GLU I N 1
ATOM 13276 C CA . GLU D 4 384 ? 115.383 124.844 140.471 1.00 168.47 384 GLU I CA 1
ATOM 13277 C C . GLU D 4 384 ? 116.395 123.852 141.030 1.00 168.47 384 GLU I C 1
ATOM 13278 O O . GLU D 4 384 ? 116.393 122.673 140.663 1.00 168.47 384 GLU I O 1
ATOM 13280 N N . MET D 4 385 ? 117.259 124.338 141.922 1.00 170.17 385 MET I N 1
ATOM 13281 C CA . MET D 4 385 ? 118.247 123.515 142.604 1.00 170.17 385 MET I CA 1
ATOM 13282 C C . MET D 4 385 ? 118.026 123.461 144.112 1.00 170.17 385 MET I C 1
ATOM 13283 O O . MET D 4 385 ? 118.937 123.074 144.849 1.00 170.17 385 MET I O 1
ATOM 13285 N N . LYS D 4 386 ? 116.841 123.841 144.583 1.00 178.68 386 LYS I N 1
ATOM 13286 C CA . LYS D 4 386 ? 116.547 123.837 146.009 1.00 178.68 386 LYS I CA 1
ATOM 13287 C C . LYS D 4 386 ? 116.068 122.461 146.449 1.00 178.68 386 LYS I C 1
ATOM 13288 O O . LYS D 4 386 ? 115.296 121.807 145.740 1.00 178.68 386 LYS I O 1
ATOM 13290 N N . GLU D 4 387 ? 116.529 122.021 147.621 1.00 197.72 387 GLU I N 1
ATOM 13291 C CA . GLU D 4 387 ? 116.070 120.749 148.166 1.00 197.72 387 GLU I CA 1
ATOM 13292 C C . GLU D 4 387 ? 114.638 120.864 148.674 1.00 197.72 387 GLU I C 1
ATOM 13293 O O . GLU D 4 387 ? 113.737 120.173 148.182 1.00 197.72 387 GLU I O 1
ATOM 13295 N N . LEU D 4 388 ? 114.422 121.732 149.671 1.00 204.01 388 LEU I N 1
ATOM 13296 C CA . LEU D 4 388 ? 113.115 122.118 150.217 1.00 204.01 388 LEU I CA 1
ATOM 13297 C C . LEU D 4 388 ? 112.307 120.935 150.747 1.00 204.01 388 LEU I C 1
ATOM 13298 O O . LEU D 4 388 ? 111.072 120.975 150.746 1.00 204.01 388 LEU I O 1
ATOM 13300 N N . GLN D 4 389 ? 112.975 119.879 151.203 1.00 208.19 389 GLN I N 1
ATOM 13301 C CA . GLN D 4 389 ? 112.306 118.690 151.711 1.00 208.19 389 GLN I CA 1
ATOM 13302 C C . GLN D 4 389 ? 113.012 118.225 152.973 1.00 208.19 389 GLN I C 1
ATOM 13303 O O . GLN D 4 389 ? 114.203 117.897 152.932 1.00 208.19 389 GLN I O 1
ATOM 13305 N N . LYS D 4 390 ? 112.272 118.222 154.089 1.00 207.97 390 LYS I N 1
ATOM 13306 C CA . LYS D 4 390 ? 112.725 117.812 155.422 1.00 207.97 390 LYS I CA 1
ATOM 13307 C C . LYS D 4 390 ? 113.932 118.607 155.918 1.00 207.97 390 LYS I C 1
ATOM 13308 O O . LYS D 4 390 ? 114.698 118.115 156.753 1.00 207.97 390 LYS I O 1
ATOM 13310 N N . ILE D 4 391 ? 114.122 119.835 155.423 1.00 203.47 391 ILE I N 1
ATOM 13311 C CA . ILE D 4 391 ? 115.163 120.707 155.951 1.00 203.47 391 ILE I CA 1
ATOM 13312 C C . ILE D 4 391 ? 114.833 121.201 157.350 1.00 203.47 391 ILE I C 1
ATOM 13313 O O . ILE D 4 391 ? 115.752 121.470 158.132 1.00 203.47 391 ILE I O 1
ATOM 13315 N N . ILE D 4 392 ? 113.549 121.329 157.675 1.00 207.78 392 ILE I N 1
ATOM 13316 C CA . ILE D 4 392 ? 113.126 121.508 159.053 1.00 207.78 392 ILE I CA 1
ATOM 13317 C C . ILE D 4 392 ? 113.188 120.171 159.779 1.00 207.78 392 ILE I C 1
ATOM 13318 O O . ILE D 4 392 ? 112.982 119.110 159.179 1.00 207.78 392 ILE I O 1
ATOM 13320 N N . LYS D 4 393 ? 113.510 120.242 161.079 1.00 205.16 393 LYS I N 1
ATOM 13321 C CA . LYS D 4 393 ? 113.781 119.084 161.949 1.00 205.16 393 LYS I CA 1
ATOM 13322 C C . LYS D 4 393 ? 114.892 118.189 161.395 1.00 205.16 393 LYS I C 1
ATOM 13323 O O . LYS D 4 393 ? 114.921 116.982 161.650 1.00 205.16 393 LYS I O 1
ATOM 13325 N N . ASP D 4 394 ? 115.815 118.776 160.633 1.00 200.33 394 ASP I N 1
ATOM 13326 C CA . ASP D 4 394 ? 117.015 118.090 160.180 1.00 200.33 394 ASP I CA 1
ATOM 13327 C C . ASP D 4 394 ? 118.101 118.095 161.239 1.00 200.33 394 ASP I C 1
ATOM 13328 O O . ASP D 4 394 ? 119.038 117.294 161.157 1.00 200.33 394 ASP I O 1
ATOM 13330 N N . VAL D 4 395 ? 117.992 118.973 162.230 1.00 180.03 395 VAL I N 1
ATOM 13331 C CA . VAL D 4 395 ? 118.825 118.942 163.423 1.00 180.03 395 VAL I CA 1
ATOM 13332 C C . VAL D 4 395 ? 118.303 117.775 164.253 1.00 180.03 395 VAL I C 1
ATOM 13333 O O . VAL D 4 395 ? 117.422 117.942 165.100 1.00 180.03 395 VAL I O 1
ATOM 13335 N N . ASN D 4 396 ? 118.826 116.583 163.968 1.00 173.10 396 ASN I N 1
ATOM 13336 C CA . ASN D 4 396 ? 118.430 115.377 164.672 1.00 173.10 396 ASN I CA 1
ATOM 13337 C C . ASN D 4 396 ? 118.844 115.460 166.136 1.00 173.10 396 ASN I C 1
ATOM 13338 O O . ASN D 4 396 ? 119.918 115.973 166.472 1.00 173.10 396 ASN I O 1
ATOM 13340 N N . LYS D 4 397 ? 117.969 114.929 166.996 1.00 160.98 397 LYS I N 1
ATOM 13341 C CA . LYS D 4 397 ? 117.987 115.150 168.444 1.00 160.98 397 LYS I CA 1
ATOM 13342 C C . LYS D 4 397 ? 118.044 116.643 168.755 1.00 160.98 397 LYS I C 1
ATOM 13343 O O . LYS D 4 397 ? 119.016 117.154 169.314 1.00 160.98 397 LYS I O 1
ATOM 13345 N N . SER D 4 398 ? 116.969 117.343 168.373 1.00 156.58 398 SER I N 1
ATOM 13346 C CA . SER D 4 398 ? 116.911 118.800 168.439 1.00 156.58 398 SER I CA 1
ATOM 13347 C C . SER D 4 398 ? 116.943 119.339 169.863 1.00 156.58 398 SER I C 1
ATOM 13348 O O . SER D 4 398 ? 117.197 120.532 170.051 1.00 156.58 398 SER I O 1
ATOM 13350 N N . GLN D 4 399 ? 116.680 118.501 170.863 1.00 153.08 399 GLN I N 1
ATOM 13351 C CA . GLN D 4 399 ? 116.891 118.881 172.251 1.00 153.08 399 GLN I CA 1
ATOM 13352 C C . GLN D 4 399 ? 118.236 118.424 172.790 1.00 153.08 399 GLN I C 1
ATOM 13353 O O . GLN D 4 399 ? 118.811 119.103 173.645 1.00 153.08 399 GLN I O 1
ATOM 13355 N N . GLY D 4 400 ? 118.756 117.294 172.306 1.00 153.77 400 GLY I N 1
ATOM 13356 C CA . GLY D 4 400 ? 120.055 116.826 172.773 1.00 153.77 400 GLY I CA 1
ATOM 13357 C C . GLY D 4 400 ? 121.204 117.570 172.105 1.00 153.77 400 GLY I C 1
ATOM 13358 O O . GLY D 4 400 ? 122.232 117.812 172.747 1.00 153.77 400 GLY I O 1
ATOM 13359 N N . VAL D 4 401 ? 121.056 117.935 170.828 1.00 148.67 401 VAL I N 1
ATOM 13360 C CA . VAL D 4 401 ? 122.052 118.791 170.192 1.00 148.67 401 VAL I CA 1
ATOM 13361 C C . VAL D 4 401 ? 121.986 120.210 170.735 1.00 148.67 401 VAL I C 1
ATOM 13362 O O . VAL D 4 401 ? 122.998 120.918 170.738 1.00 148.67 401 VAL I O 1
ATOM 13364 N N . TRP D 4 402 ? 120.811 120.637 171.204 1.00 140.49 402 TRP I N 1
ATOM 13365 C CA . TRP D 4 402 ? 120.689 121.925 171.873 1.00 140.49 402 TRP I CA 1
ATOM 13366 C C . TRP D 4 402 ? 121.395 121.946 173.219 1.00 140.49 402 TRP I C 1
ATOM 13367 O O . TRP D 4 402 ? 121.735 123.027 173.709 1.00 140.49 402 TRP I O 1
ATOM 13369 N N . PRO D 4 403 ? 121.621 120.781 173.826 1.00 144.46 403 PRO I N 1
ATOM 13370 C CA . PRO D 4 403 ? 122.404 120.731 175.053 1.00 144.46 403 PRO I CA 1
ATOM 13371 C C . PRO D 4 403 ? 123.885 120.959 174.781 1.00 144.46 403 PRO I C 1
ATOM 13372 O O . PRO D 4 403 ? 124.626 121.338 175.693 1.00 144.46 403 PRO I O 1
ATOM 13374 N N . MET D 4 404 ? 124.333 120.730 173.545 1.00 140.69 404 MET I N 1
ATOM 13375 C CA . MET D 4 404 ? 125.735 120.952 173.209 1.00 140.69 404 MET I CA 1
ATOM 13376 C C . MET D 4 404 ? 126.052 122.440 173.144 1.00 140.69 404 MET I C 1
ATOM 13377 O O . MET D 4 404 ? 126.996 122.915 173.785 1.00 140.69 404 MET I O 1
ATOM 13379 N N . THR D 4 405 ? 125.265 123.195 172.372 1.00 140.01 405 THR I N 1
ATOM 13380 C CA . THR D 4 405 ? 125.503 124.627 172.228 1.00 140.01 405 THR I CA 1
ATOM 13381 C C . THR D 4 405 ? 125.161 125.403 173.490 1.00 140.01 405 THR I C 1
ATOM 13382 O O . THR D 4 405 ? 125.758 126.455 173.734 1.00 140.01 405 THR I O 1
ATOM 13384 N N . GLU D 4 406 ? 124.226 124.911 174.301 1.00 140.14 406 GLU I N 1
ATOM 13385 C CA . GLU D 4 406 ? 123.976 125.537 175.589 1.00 140.14 406 GLU I CA 1
ATOM 13386 C C . GLU D 4 406 ? 125.077 125.252 176.598 1.00 140.14 406 GLU I C 1
ATOM 13387 O O . GLU D 4 406 ? 125.160 125.952 177.612 1.00 140.14 406 GLU I O 1
ATOM 13389 N N . ARG D 4 407 ? 125.916 124.249 176.348 1.00 145.06 407 ARG I N 1
ATOM 13390 C CA . ARG D 4 407 ? 127.079 123.967 177.178 1.00 145.06 407 ARG I CA 1
ATOM 13391 C C . ARG D 4 407 ? 128.359 124.569 176.621 1.00 145.06 407 ARG I C 1
ATOM 13392 O O . ARG D 4 407 ? 129.203 125.034 177.392 1.00 145.06 407 ARG I O 1
ATOM 13394 N N . GLU D 4 408 ? 128.522 124.571 175.295 1.00 139.35 408 GLU I N 1
ATOM 13395 C CA . GLU D 4 408 ? 129.719 125.142 174.692 1.00 139.35 408 GLU I CA 1
ATOM 13396 C C . GLU D 4 408 ? 129.750 126.659 174.797 1.00 139.35 408 GLU I C 1
ATOM 13397 O O . GLU D 4 408 ? 130.830 127.249 174.715 1.00 139.35 408 GLU I O 1
ATOM 13399 N N . ASP D 4 409 ? 128.597 127.300 174.999 1.00 137.69 409 ASP I N 1
ATOM 13400 C CA . ASP D 4 409 ? 128.553 128.745 175.182 1.00 137.69 409 ASP I CA 1
ATOM 13401 C C . ASP D 4 409 ? 129.019 129.184 176.562 1.00 137.69 409 ASP I C 1
ATOM 13402 O O . ASP D 4 409 ? 129.127 130.390 176.802 1.00 137.69 409 ASP I O 1
ATOM 13404 N N . ASP D 4 410 ? 129.288 128.247 177.471 1.00 139.51 410 ASP I N 1
ATOM 13405 C CA . ASP D 4 410 ? 129.778 128.613 178.793 1.00 139.51 410 ASP I CA 1
ATOM 13406 C C . ASP D 4 410 ? 131.273 128.900 178.767 1.00 139.51 410 ASP I C 1
ATOM 13407 O O . ASP D 4 410 ? 131.726 129.916 179.305 1.00 139.51 410 ASP I O 1
ATOM 13409 N N . LEU D 4 411 ? 132.053 128.010 178.149 1.00 138.56 411 LEU I N 1
ATOM 13410 C CA . LEU D 4 411 ? 133.495 128.210 178.081 1.00 138.56 411 LEU I CA 1
ATOM 13411 C C . LEU D 4 411 ? 133.862 129.366 177.162 1.00 138.56 411 LEU I C 1
ATOM 13412 O O . LEU D 4 411 ? 134.855 130.058 177.408 1.00 138.56 411 LEU I O 1
ATOM 13414 N N . ASN D 4 412 ? 133.074 129.593 176.108 1.00 138.97 412 ASN I N 1
ATOM 13415 C CA . ASN D 4 412 ? 133.353 130.698 175.197 1.00 138.97 412 ASN I CA 1
ATOM 13416 C C . ASN D 4 412 ? 133.050 132.040 175.850 1.00 138.97 412 ASN I C 1
ATOM 13417 O O . ASN D 4 412 ? 133.742 133.031 175.589 1.00 138.97 412 ASN I O 1
ATOM 13419 N N . VAL D 4 413 ? 132.015 132.092 176.694 1.00 146.96 413 VAL I N 1
ATOM 13420 C CA . VAL D 4 413 ? 131.720 133.318 177.428 1.00 146.96 413 VAL I CA 1
ATOM 13421 C C . VAL D 4 413 ? 132.807 133.614 178.449 1.00 146.96 413 VAL I C 1
ATOM 13422 O O . VAL D 4 413 ? 133.144 134.779 178.692 1.00 146.96 413 VAL I O 1
ATOM 13424 N N . SER D 4 414 ? 133.375 132.573 179.045 1.00 148.86 414 SER I N 1
ATOM 13425 C CA . SER D 4 414 ? 134.526 132.740 179.909 1.00 148.86 414 SER I CA 1
ATOM 13426 C C . SER D 4 414 ? 135.803 132.814 179.076 1.00 148.86 414 SER I C 1
ATOM 13427 O O . SER D 4 414 ? 135.779 132.822 177.842 1.00 148.86 414 SER I O 1
ATOM 13429 N N . VAL D 4 415 ? 136.938 132.876 179.773 1.00 160.03 415 VAL I N 1
ATOM 13430 C CA . VAL D 4 415 ? 138.222 132.862 179.082 1.00 160.03 415 VAL I CA 1
ATOM 13431 C C . VAL D 4 415 ? 138.582 131.454 178.627 1.00 160.03 415 VAL I C 1
ATOM 13432 O O . VAL D 4 415 ? 138.985 131.256 177.474 1.00 160.03 415 VAL I O 1
ATOM 13434 N N . VAL D 4 416 ? 138.458 130.473 179.536 1.00 160.59 416 VAL I N 1
ATOM 13435 C CA . VAL D 4 416 ? 138.694 129.040 179.286 1.00 160.59 416 VAL I CA 1
ATOM 13436 C C . VAL D 4 416 ? 140.110 128.756 178.780 1.00 160.59 416 VAL I C 1
ATOM 13437 O O . VAL D 4 416 ? 140.345 127.797 178.044 1.00 160.59 416 VAL I O 1
ATOM 13439 N N . VAL D 4 417 ? 141.062 129.591 179.181 1.00 179.12 417 VAL I N 1
ATOM 13440 C CA . VAL D 4 417 ? 142.469 129.396 178.865 1.00 179.12 417 VAL I CA 1
ATOM 13441 C C . VAL D 4 417 ? 143.120 128.682 180.039 1.00 179.12 417 VAL I C 1
ATOM 13442 O O . VAL D 4 417 ? 143.138 129.220 181.154 1.00 179.12 417 VAL I O 1
ATOM 13444 N N . SER D 4 418 ? 143.645 127.479 179.775 1.00 189.61 418 SER I N 1
ATOM 13445 C CA . SER D 4 418 ? 144.247 126.583 180.772 1.00 189.61 418 SER I CA 1
ATOM 13446 C C . SER D 4 418 ? 143.280 126.288 181.917 1.00 189.61 418 SER I C 1
ATOM 13447 O O . SER D 4 418 ? 143.567 126.534 183.091 1.00 189.61 418 SER I O 1
ATOM 13449 N N . PRO D 4 419 ? 142.110 125.756 181.556 1.00 192.05 419 PRO I N 1
ATOM 13450 C CA . PRO D 4 419 ? 141.111 125.409 182.562 1.00 192.05 419 PRO I CA 1
ATOM 13451 C C . PRO D 4 419 ? 141.526 124.172 183.349 1.00 192.05 419 PRO I C 1
ATOM 13452 O O . PRO D 4 419 ? 141.110 123.990 184.499 1.00 192.05 419 PRO I O 1
ATOM 13454 N N . ASN D 4 420 ? 142.346 123.314 182.748 1.00 195.06 420 ASN I N 1
ATOM 13455 C CA . ASN D 4 420 ? 142.779 122.094 183.413 1.00 195.06 420 ASN I CA 1
ATOM 13456 C C . ASN D 4 420 ? 143.923 122.382 184.376 1.00 195.06 420 ASN I C 1
ATOM 13457 O O . ASN D 4 420 ? 144.669 123.351 184.210 1.00 195.06 420 ASN I O 1
ATOM 13459 N N . PHE D 4 421 ? 144.055 121.530 185.391 1.00 192.78 421 PHE I N 1
ATOM 13460 C CA . PHE D 4 421 ? 145.155 121.661 186.336 1.00 192.78 421 PHE I CA 1
ATOM 13461 C C . PHE D 4 421 ? 146.454 121.199 185.692 1.00 192.78 421 PHE I C 1
ATOM 13462 O O . PHE D 4 421 ? 146.712 119.998 185.572 1.00 192.78 421 PHE I O 1
ATOM 13464 N N . ASP D 4 422 ? 147.275 122.164 185.281 1.00 186.70 422 ASP I N 1
ATOM 13465 C CA . ASP D 4 422 ? 148.523 121.838 184.601 1.00 186.70 422 ASP I CA 1
ATOM 13466 C C . ASP D 4 422 ? 149.702 121.915 185.558 1.00 186.70 422 ASP I C 1
ATOM 13467 O O . ASP D 4 422 ? 150.768 122.429 185.196 1.00 186.70 422 ASP I O 1
ATOM 13469 N N . SER D 4 423 ? 149.509 121.456 186.798 1.00 176.14 423 SER I N 1
ATOM 13470 C CA . SER D 4 423 ? 150.490 121.543 187.889 1.00 176.14 423 SER I CA 1
ATOM 13471 C C . SER D 4 423 ? 151.739 120.752 187.498 1.00 176.14 423 SER I C 1
ATOM 13472 O O . SER D 4 423 ? 152.797 121.361 187.290 1.00 176.14 423 SER I O 1
ATOM 13475 N N . VAL D 4 424 ? 151.674 119.426 187.382 1.00 160.48 424 VAL I N 1
ATOM 13476 C CA . VAL D 4 424 ? 152.833 118.614 187.022 1.00 160.48 424 VAL I CA 1
ATOM 13477 C C . VAL D 4 424 ? 152.448 117.722 185.851 1.00 160.48 424 VAL I C 1
ATOM 13478 O O . VAL D 4 424 ? 151.448 116.997 185.921 1.00 160.48 424 VAL I O 1
ATOM 13482 N N . SER D 4 425 ? 153.233 117.780 184.776 1.00 144.09 425 SER I N 1
ATOM 13483 C CA . SER D 4 425 ? 153.177 116.786 183.712 1.00 144.09 425 SER I CA 1
ATOM 13484 C C . SER D 4 425 ? 154.568 116.417 183.218 1.00 144.09 425 SER I C 1
ATOM 13485 O O . SER D 4 425 ? 154.706 115.554 182.349 1.00 144.09 425 SER I O 1
ATOM 13488 N N . GLN D 4 426 ? 155.598 117.061 183.760 1.00 135.22 426 GLN I N 1
ATOM 13489 C CA . GLN D 4 426 ? 156.997 116.803 183.454 1.00 135.22 426 GLN I CA 1
ATOM 13490 C C . GLN D 4 426 ? 157.814 117.210 184.669 1.00 135.22 426 GLN I C 1
ATOM 13491 O O . GLN D 4 426 ? 157.337 117.946 185.537 1.00 135.22 426 GLN I O 1
ATOM 13497 N N . ALA D 4 427 ? 159.053 116.728 184.714 1.00 138.68 427 ALA I N 1
ATOM 13498 C CA . ALA D 4 427 ? 160.025 117.201 185.690 1.00 138.68 427 ALA I CA 1
ATOM 13499 C C . ALA D 4 427 ? 161.411 116.985 185.111 1.00 138.68 427 ALA I C 1
ATOM 13500 O O . ALA D 4 427 ? 161.757 115.861 184.736 1.00 138.68 427 ALA I O 1
ATOM 13502 N N . THR D 4 428 ? 162.195 118.055 185.038 1.00 128.48 428 THR I N 1
ATOM 13503 C CA . THR D 4 428 ? 163.520 118.011 184.440 1.00 128.48 428 THR I CA 1
ATOM 13504 C C . THR D 4 428 ? 164.525 118.611 185.406 1.00 128.48 428 THR I C 1
ATOM 13505 O O . THR D 4 428 ? 164.366 119.756 185.839 1.00 128.48 428 THR I O 1
ATOM 13509 N N . ASP D 4 429 ? 165.551 117.836 185.749 1.00 127.80 429 ASP I N 1
ATOM 13510 C CA . ASP D 4 429 ? 166.596 118.282 186.656 1.00 127.80 429 ASP I CA 1
ATOM 13511 C C . ASP D 4 429 ? 167.945 117.898 186.077 1.00 127.80 429 ASP I C 1
ATOM 13512 O O . ASP D 4 429 ? 168.094 116.822 185.493 1.00 127.80 429 ASP I O 1
ATOM 13517 N N . VAL D 4 430 ? 168.923 118.786 186.226 1.00 118.30 430 VAL I N 1
ATOM 13518 C CA . VAL D 4 430 ? 170.266 118.573 185.705 1.00 118.30 430 VAL I CA 1
ATOM 13519 C C . VAL D 4 430 ? 171.249 118.622 186.863 1.00 118.30 430 VAL I C 1
ATOM 13520 O O . VAL D 4 430 ? 171.168 119.507 187.720 1.00 118.30 430 VAL I O 1
ATOM 13524 N N . GLU D 4 431 ? 172.175 117.668 186.890 1.00 120.72 431 GLU I N 1
ATOM 13525 C CA . GLU D 4 431 ? 173.182 117.594 187.935 1.00 120.72 431 GLU I CA 1
ATOM 13526 C C . GLU D 4 431 ? 174.560 117.444 187.313 1.00 120.72 431 GLU I C 1
ATOM 13527 O O . GLU D 4 431 ? 174.738 116.781 186.290 1.00 120.72 431 GLU I O 1
ATOM 13533 N N . VAL D 4 432 ? 175.541 118.063 187.962 1.00 109.29 432 VAL I N 1
ATOM 13534 C CA . VAL D 4 432 ? 176.902 118.149 187.454 1.00 109.29 432 VAL I CA 1
ATOM 13535 C C . VAL D 4 432 ? 177.797 117.310 188.354 1.00 109.29 432 VAL I C 1
ATOM 13536 O O . VAL D 4 432 ? 177.696 117.388 189.583 1.00 109.29 432 VAL I O 1
ATOM 13540 N N . GLY D 4 433 ? 178.672 116.513 187.745 1.00 111.57 433 GLY I N 1
ATOM 13541 C CA . GLY D 4 433 ? 179.656 115.774 188.502 1.00 111.57 433 GLY I CA 1
ATOM 13542 C C . GLY D 4 433 ? 180.831 116.636 188.924 1.00 111.57 433 GLY I C 1
ATOM 13543 O O . GLY D 4 433 ? 180.849 117.853 188.760 1.00 111.57 433 GLY I O 1
ATOM 13544 N N . THR D 4 434 ? 181.840 115.976 189.491 1.00 123.71 434 THR I N 1
ATOM 13545 C CA . THR D 4 434 ? 183.027 116.690 189.941 1.00 123.71 434 THR I CA 1
ATOM 13546 C C . THR D 4 434 ? 184.212 116.502 189.004 1.00 123.71 434 THR I C 1
ATOM 13547 O O . THR D 4 434 ? 185.344 116.364 189.478 1.00 123.71 434 THR I O 1
ATOM 13551 N N . ASP D 4 435 ? 183.982 116.497 187.694 1.00 136.02 435 ASP I N 1
ATOM 13552 C CA . ASP D 4 435 ? 185.059 116.310 186.729 1.00 136.02 435 ASP I CA 1
ATOM 13553 C C . ASP D 4 435 ? 185.840 117.609 186.526 1.00 136.02 435 ASP I C 1
ATOM 13554 O O . ASP D 4 435 ? 185.745 118.547 187.321 1.00 136.02 435 ASP I O 1
ATOM 13559 N N . LEU D 4 436 ? 186.617 117.663 185.445 1.00 141.90 436 LEU I N 1
ATOM 13560 C CA . LEU D 4 436 ? 187.625 118.701 185.264 1.00 141.90 436 LEU I CA 1
ATOM 13561 C C . LEU D 4 436 ? 187.615 119.286 183.857 1.00 141.90 436 LEU I C 1
ATOM 13562 O O . LEU D 4 436 ? 186.598 119.220 183.161 1.00 141.90 436 LEU I O 1
ATOM 13567 N N . VAL D 4 437 ? 188.748 119.868 183.460 1.00 138.44 437 VAL I N 1
ATOM 13568 C CA . VAL D 4 437 ? 188.967 120.868 182.406 1.00 138.44 437 VAL I CA 1
ATOM 13569 C C . VAL D 4 437 ? 188.490 120.365 181.035 1.00 138.44 437 VAL I C 1
ATOM 13570 O O . VAL D 4 437 ? 188.240 119.159 180.885 1.00 138.44 437 VAL I O 1
ATOM 13574 N N . PRO D 4 438 ? 188.503 121.184 179.968 1.00 132.94 438 PRO I N 1
ATOM 13575 C CA . PRO D 4 438 ? 187.234 121.641 179.358 1.00 132.94 438 PRO I CA 1
ATOM 13576 C C . PRO D 4 438 ? 186.050 120.690 179.431 1.00 132.94 438 PRO I C 1
ATOM 13577 O O . PRO D 4 438 ? 184.946 121.140 179.761 1.00 132.94 438 PRO I O 1
ATOM 13581 N N . SER D 4 439 ? 186.218 119.411 179.111 1.00 136.03 439 SER I N 1
ATOM 13582 C CA . SER D 4 439 ? 185.101 118.479 179.041 1.00 136.03 439 SER I CA 1
ATOM 13583 C C . SER D 4 439 ? 184.594 118.168 180.441 1.00 136.03 439 SER I C 1
ATOM 13584 O O . SER D 4 439 ? 185.258 117.458 181.202 1.00 136.03 439 SER I O 1
ATOM 13587 N N . VAL D 4 440 ? 183.424 118.705 180.777 1.00 125.71 440 VAL I N 1
ATOM 13588 C CA . VAL D 4 440 ? 182.729 118.380 182.016 1.00 125.71 440 VAL I CA 1
ATOM 13589 C C . VAL D 4 440 ? 181.496 117.568 181.664 1.00 125.71 440 VAL I C 1
ATOM 13590 O O . VAL D 4 440 ? 180.609 118.058 180.958 1.00 125.71 440 VAL I O 1
ATOM 13594 N N . THR D 4 441 ? 181.440 116.337 182.154 1.00 127.11 441 THR I N 1
ATOM 13595 C CA . THR D 4 441 ? 180.264 115.505 181.965 1.00 127.11 441 THR I CA 1
ATOM 13596 C C . THR D 4 441 ? 179.124 116.020 182.830 1.00 127.11 441 THR I C 1
ATOM 13597 O O . THR D 4 441 ? 179.348 116.573 183.910 1.00 127.11 441 THR I O 1
ATOM 13601 N N . VAL D 4 442 ? 177.895 115.839 182.348 1.00 126.85 442 VAL I N 1
ATOM 13602 C CA . VAL D 4 442 ? 176.710 116.379 183.000 1.00 126.85 442 VAL I CA 1
ATOM 13603 C C . VAL D 4 442 ? 175.512 115.512 182.617 1.00 126.85 442 VAL I C 1
ATOM 13604 O O . VAL D 4 442 ? 175.489 114.869 181.566 1.00 126.85 442 VAL I O 1
ATOM 13608 N N . LYS D 4 443 ? 174.528 115.464 183.514 1.00 129.82 443 LYS I N 1
ATOM 13609 C CA . LYS D 4 443 ? 173.459 114.478 183.452 1.00 129.82 443 LYS I CA 1
ATOM 13610 C C . LYS D 4 443 ? 172.120 115.156 183.690 1.00 129.82 443 LYS I C 1
ATOM 13611 O O . LYS D 4 443 ? 171.975 115.928 184.641 1.00 129.82 443 LYS I O 1
ATOM 13617 N N . VAL D 4 444 ? 171.143 114.849 182.839 1.00 134.92 444 VAL I N 1
ATOM 13618 C CA . VAL D 4 444 ? 169.795 115.388 182.940 1.00 134.92 444 VAL I CA 1
ATOM 13619 C C . VAL D 4 444 ? 168.854 114.249 183.314 1.00 134.92 444 VAL I C 1
ATOM 13620 O O . VAL D 4 444 ? 169.264 113.097 183.434 1.00 134.92 444 VAL I O 1
ATOM 13624 N N . THR D 4 445 ? 167.582 114.586 183.515 1.00 140.69 445 THR I N 1
ATOM 13625 C CA . THR D 4 445 ? 166.580 113.564 183.783 1.00 140.69 445 THR I CA 1
ATOM 13626 C C . THR D 4 445 ? 165.228 114.021 183.257 1.00 140.69 445 THR I C 1
ATOM 13627 O O . THR D 4 445 ? 165.024 115.196 182.946 1.00 140.69 445 THR I O 1
ATOM 13631 N N . LEU D 4 446 ? 164.309 113.063 183.142 1.00 145.52 446 LEU I N 1
ATOM 13632 C CA . LEU D 4 446 ? 162.935 113.319 182.734 1.00 145.52 446 LEU I CA 1
ATOM 13633 C C . LEU D 4 446 ? 162.001 112.470 183.577 1.00 145.52 446 LEU I C 1
ATOM 13634 O O . LEU D 4 446 ? 162.280 111.296 183.831 1.00 145.52 446 LEU I O 1
ATOM 13639 N N . GLN D 4 447 ? 160.891 113.058 183.997 1.00 145.48 447 GLN I N 1
ATOM 13640 C CA . GLN D 4 447 ? 159.843 112.331 184.692 1.00 145.48 447 GLN I CA 1
ATOM 13641 C C . GLN D 4 447 ? 158.578 112.342 183.842 1.00 145.48 447 GLN I C 1
ATOM 13642 O O . GLN D 4 447 ? 158.525 112.966 182.781 1.00 145.48 447 GLN I O 1
ATOM 13648 N N . ASN D 4 448 ? 157.552 111.640 184.315 1.00 140.60 448 ASN I N 1
ATOM 13649 C CA . ASN D 4 448 ? 156.299 111.536 183.581 1.00 140.60 448 ASN I CA 1
ATOM 13650 C C . ASN D 4 448 ? 155.141 111.421 184.554 1.00 140.60 448 ASN I C 1
ATOM 13651 O O . ASN D 4 448 ? 155.302 111.001 185.702 1.00 140.60 448 ASN I O 1
ATOM 13656 N N . ARG D 4 449 ? 153.968 111.829 184.082 1.00 148.61 449 ARG I N 1
ATOM 13657 C CA . ARG D 4 449 ? 152.710 111.495 184.740 1.00 148.61 449 ARG I CA 1
ATOM 13658 C C . ARG D 4 449 ? 151.619 111.080 183.772 1.00 148.61 449 ARG I C 1
ATOM 13659 O O . ARG D 4 449 ? 150.701 110.363 184.181 1.00 148.61 449 ARG I O 1
ATOM 13667 N N . VAL D 4 450 ? 151.669 111.513 182.513 1.00 137.46 450 VAL I N 1
ATOM 13668 C CA . VAL D 4 450 ? 150.716 111.137 181.477 1.00 137.46 450 VAL I CA 1
ATOM 13669 C C . VAL D 4 450 ? 151.556 110.670 180.294 1.00 137.46 450 VAL I C 1
ATOM 13670 O O . VAL D 4 450 ? 152.718 111.062 180.152 1.00 137.46 450 VAL I O 1
ATOM 13674 N N . ILE D 4 451 ? 150.992 109.782 179.473 1.00 141.06 451 ILE I N 1
ATOM 13675 C CA . ILE D 4 451 ? 151.588 109.480 178.178 1.00 141.06 451 ILE I CA 1
ATOM 13676 C C . ILE D 4 451 ? 151.585 110.733 177.309 1.00 141.06 451 ILE I C 1
ATOM 13677 O O . ILE D 4 451 ? 150.578 111.448 177.210 1.00 141.06 451 ILE I O 1
ATOM 13682 N N . LEU D 4 452 ? 152.740 111.045 176.726 1.00 132.55 452 LEU I N 1
ATOM 13683 C CA . LEU D 4 452 ? 152.911 112.225 175.893 1.00 132.55 452 LEU I CA 1
ATOM 13684 C C . LEU D 4 452 ? 153.481 111.802 174.546 1.00 132.55 452 LEU I C 1
ATOM 13685 O O . LEU D 4 452 ? 153.824 110.638 174.327 1.00 132.55 452 LEU I O 1
ATOM 13690 N N . GLN D 4 453 ? 153.591 112.767 173.641 1.00 133.90 453 GLN I N 1
ATOM 13691 C CA . GLN D 4 453 ? 154.166 112.529 172.325 1.00 133.90 453 GLN I CA 1
ATOM 13692 C C . GLN D 4 453 ? 154.741 113.840 171.817 1.00 133.90 453 GLN I C 1
ATOM 13693 O O . GLN D 4 453 ? 154.526 114.901 172.412 1.00 133.90 453 GLN I O 1
ATOM 13699 N N . LYS D 4 454 ? 155.483 113.740 170.704 1.00 130.46 454 LYS I N 1
ATOM 13700 C CA . LYS D 4 454 ? 156.125 114.871 170.022 1.00 130.46 454 LYS I CA 1
ATOM 13701 C C . LYS D 4 454 ? 157.083 115.613 170.956 1.00 130.46 454 LYS I C 1
ATOM 13702 O O . LYS D 4 454 ? 157.151 116.844 170.968 1.00 130.46 454 LYS I O 1
ATOM 13708 N N . ALA D 4 455 ? 157.826 114.847 171.750 1.00 124.54 455 ALA I N 1
ATOM 13709 C CA . ALA D 4 455 ? 158.696 115.397 172.777 1.00 124.54 455 ALA I CA 1
ATOM 13710 C C . ALA D 4 455 ? 160.092 115.650 172.225 1.00 124.54 455 ALA I C 1
ATOM 13711 O O . ALA D 4 455 ? 160.597 114.896 171.390 1.00 124.54 455 ALA I O 1
ATOM 13713 N N . LYS D 4 456 ? 160.713 116.720 172.714 1.00 118.78 456 LYS I N 1
ATOM 13714 C CA . LYS D 4 456 ? 162.025 117.137 172.244 1.00 118.78 456 LYS I CA 1
ATOM 13715 C C . LYS D 4 456 ? 162.669 118.000 173.316 1.00 118.78 456 LYS I C 1
ATOM 13716 O O . LYS D 4 456 ? 162.006 118.850 173.914 1.00 118.78 456 LYS I O 1
ATOM 13722 N N . LEU D 4 457 ? 163.959 117.780 173.546 1.00 113.07 457 LEU I N 1
ATOM 13723 C CA . LEU D 4 457 ? 164.700 118.467 174.594 1.00 113.07 457 LEU I CA 1
ATOM 13724 C C . LEU D 4 457 ? 165.895 119.172 173.978 1.00 113.07 457 LEU I C 1
ATOM 13725 O O . LEU D 4 457 ? 166.665 118.555 173.235 1.00 113.07 457 LEU I O 1
ATOM 13730 N N . SER D 4 458 ? 166.054 120.457 174.287 1.00 110.83 458 SER I N 1
ATOM 13731 C CA . SER D 4 458 ? 167.173 121.241 173.790 1.00 110.83 458 SER I CA 1
ATOM 13732 C C . SER D 4 458 ? 167.889 121.904 174.957 1.00 110.83 458 SER I C 1
ATOM 13733 O O . SER D 4 458 ? 167.373 121.971 176.074 1.00 110.83 458 SER I O 1
ATOM 13736 N N . VAL D 4 459 ? 169.088 122.410 174.681 1.00 103.32 459 VAL I N 1
ATOM 13737 C CA . VAL D 4 459 ? 169.978 122.917 175.721 1.00 103.32 459 VAL I CA 1
ATOM 13738 C C . VAL D 4 459 ? 170.905 123.971 175.120 1.00 103.32 459 VAL I C 1
ATOM 13739 O O . VAL D 4 459 ? 171.466 123.780 174.037 1.00 103.32 459 VAL I O 1
ATOM 13743 N N . TYR D 4 460 ? 171.032 125.107 175.809 1.00 106.25 460 TYR I N 1
ATOM 13744 C CA . TYR D 4 460 ? 171.750 126.263 175.296 1.00 106.25 460 TYR I CA 1
ATOM 13745 C C . TYR D 4 460 ? 172.720 126.795 176.336 1.00 106.25 460 TYR I C 1
ATOM 13746 O O . TYR D 4 460 ? 172.469 126.715 177.540 1.00 106.25 460 TYR I O 1
ATOM 13755 N N . VAL D 4 461 ? 173.828 127.353 175.855 1.00 117.52 461 VAL I N 1
ATOM 13756 C CA . VAL D 4 461 ? 174.793 128.065 176.674 1.00 117.52 461 VAL I CA 1
ATOM 13757 C C . VAL D 4 461 ? 175.198 129.343 175.949 1.00 117.52 461 VAL I C 1
ATOM 13758 O O . VAL D 4 461 ? 174.679 129.671 174.884 1.00 117.52 461 VAL I O 1
ATOM 13762 N N . GLN D 4 462 ? 176.140 130.058 176.543 1.00 123.90 462 GLN I N 1
ATOM 13763 C CA . GLN D 4 462 ? 176.744 131.222 175.921 1.00 123.90 462 GLN I CA 1
ATOM 13764 C C . GLN D 4 462 ? 177.814 130.782 174.922 1.00 123.90 462 GLN I C 1
ATOM 13765 O O . GLN D 4 462 ? 178.512 129.796 175.159 1.00 123.90 462 GLN I O 1
ATOM 13771 N N . PRO D 4 463 ? 177.956 131.501 173.807 1.00 132.48 463 PRO I N 1
ATOM 13772 C CA . PRO D 4 463 ? 178.706 130.978 172.637 1.00 132.48 463 PRO I CA 1
ATOM 13773 C C . PRO D 4 463 ? 180.197 130.735 172.852 1.00 132.48 463 PRO I C 1
ATOM 13774 O O . PRO D 4 463 ? 180.795 130.020 172.033 1.00 132.48 463 PRO I O 1
ATOM 13778 N N . PRO D 4 464 ? 180.869 131.310 173.869 1.00 131.45 464 PRO I N 1
ATOM 13779 C CA . PRO D 4 464 ? 182.179 130.730 174.225 1.00 131.45 464 PRO I CA 1
ATOM 13780 C C . PRO D 4 464 ? 182.117 129.279 174.664 1.00 131.45 464 PRO I C 1
ATOM 13781 O O . PRO D 4 464 ? 183.051 128.515 174.391 1.00 131.45 464 PRO I O 1
ATOM 13785 N N . LEU D 4 465 ? 181.049 128.874 175.336 1.00 129.66 465 LEU I N 1
ATOM 13786 C CA . LEU D 4 465 ? 180.839 127.467 175.620 1.00 129.66 465 LEU I CA 1
ATOM 13787 C C . LEU D 4 465 ? 180.097 126.809 174.468 1.00 129.66 465 LEU I C 1
ATOM 13788 O O . LEU D 4 465 ? 179.324 127.449 173.752 1.00 129.66 465 LEU I O 1
ATOM 13793 N N . GLU D 4 466 ? 180.348 125.520 174.281 1.00 139.85 466 GLU I N 1
ATOM 13794 C CA . GLU D 4 466 ? 179.629 124.758 173.276 1.00 139.85 466 GLU I CA 1
ATOM 13795 C C . GLU D 4 466 ? 179.501 123.324 173.754 1.00 139.85 466 GLU I C 1
ATOM 13796 O O . GLU D 4 466 ? 180.177 122.888 174.687 1.00 139.85 466 GLU I O 1
ATOM 13802 N N . LEU D 4 467 ? 178.610 122.591 173.110 1.00 131.44 467 LEU I N 1
ATOM 13803 C CA . LEU D 4 467 ? 178.259 121.254 173.548 1.00 131.44 467 LEU I CA 1
ATOM 13804 C C . LEU D 4 467 ? 178.640 120.255 172.470 1.00 131.44 467 LEU I C 1
ATOM 13805 O O . LEU D 4 467 ? 178.333 120.453 171.290 1.00 131.44 467 LEU I O 1
ATOM 13810 N N . THR D 4 468 ? 179.341 119.199 172.887 1.00 134.72 468 THR I N 1
ATOM 13811 C CA . THR D 4 468 ? 179.738 118.141 171.966 1.00 134.72 468 THR I CA 1
ATOM 13812 C C . THR D 4 468 ? 178.518 117.420 171.412 1.00 134.72 468 THR I C 1
ATOM 13813 O O . THR D 4 468 ? 178.327 117.336 170.194 1.00 134.72 468 THR I O 1
ATOM 13817 N N . CYS D 4 469 ? 177.672 116.910 172.294 1.00 135.50 469 CYS I N 1
ATOM 13818 C CA . CYS D 4 469 ? 176.424 116.273 171.904 1.00 135.50 469 CYS I CA 1
ATOM 13819 C C . CYS D 4 469 ? 175.321 117.322 171.963 1.00 135.50 469 CYS I C 1
ATOM 13820 O O . CYS D 4 469 ? 174.974 117.806 173.043 1.00 135.50 469 CYS I O 1
ATOM 13823 N N . ASP D 4 470 ? 174.761 117.661 170.804 1.00 133.63 470 ASP I N 1
ATOM 13824 C CA . ASP D 4 470 ? 173.710 118.665 170.734 1.00 133.63 470 ASP I CA 1
ATOM 13825 C C . ASP D 4 470 ? 172.371 118.057 171.156 1.00 133.63 470 ASP I C 1
ATOM 13826 O O . ASP D 4 470 ? 172.313 116.978 171.742 1.00 133.63 470 ASP I O 1
ATOM 13831 N N . GLN D 4 471 ? 171.284 118.771 170.847 1.00 132.39 471 GLN I N 1
ATOM 13832 C CA . GLN D 4 471 ? 169.963 118.465 171.391 1.00 132.39 471 GLN I CA 1
ATOM 13833 C C . GLN D 4 471 ? 169.456 117.095 170.949 1.00 132.39 471 GLN I C 1
ATOM 13834 O O . GLN D 4 471 ? 169.881 116.556 169.923 1.00 132.39 471 GLN I O 1
ATOM 13840 N N . PHE D 4 472 ? 168.577 116.518 171.760 1.00 135.47 472 PHE I N 1
ATOM 13841 C CA . PHE D 4 472 ? 168.239 115.110 171.646 1.00 135.47 472 PHE I CA 1
ATOM 13842 C C . PHE D 4 472 ? 166.742 114.938 171.418 1.00 135.47 472 PHE I C 1
ATOM 13843 O O . PHE D 4 472 ? 166.001 115.902 171.208 1.00 135.47 472 PHE I O 1
ATOM 13851 N N . THR D 4 473 ? 166.288 113.689 171.464 1.00 141.63 473 THR I N 1
ATOM 13852 C CA . THR D 4 473 ? 164.878 113.354 171.390 1.00 141.63 473 THR I CA 1
ATOM 13853 C C . THR D 4 473 ? 164.541 112.319 172.451 1.00 141.63 473 THR I C 1
ATOM 13854 O O . THR D 4 473 ? 165.423 111.653 172.999 1.00 141.63 473 THR I O 1
ATOM 13858 N N . PHE D 4 474 ? 163.249 112.205 172.742 1.00 147.68 474 PHE I N 1
ATOM 13859 C CA . PHE D 4 474 ? 162.712 111.185 173.638 1.00 147.68 474 PHE I CA 1
ATOM 13860 C C . PHE D 4 474 ? 161.391 110.712 173.033 1.00 147.68 474 PHE I C 1
ATOM 13861 O O . PHE D 4 474 ? 160.375 111.407 173.090 1.00 147.68 474 PHE I O 1
ATOM 13869 N N . GLU D 4 475 ? 161.425 109.514 172.446 1.00 153.90 475 GLU I N 1
ATOM 13870 C CA . GLU D 4 475 ? 160.412 109.138 171.466 1.00 153.90 475 GLU I CA 1
ATOM 13871 C C . GLU D 4 475 ? 159.090 108.780 172.125 1.00 153.90 475 GLU I C 1
ATOM 13872 O O . GLU D 4 475 ? 158.082 109.465 171.920 1.00 153.90 475 GLU I O 1
ATOM 13878 N N . PHE D 4 476 ? 159.072 107.725 172.926 1.00 155.84 476 PHE I N 1
ATOM 13879 C CA . PHE D 4 476 ? 157.835 107.196 173.475 1.00 155.84 476 PHE I CA 1
ATOM 13880 C C . PHE D 4 476 ? 157.755 107.535 174.954 1.00 155.84 476 PHE I C 1
ATOM 13881 O O . PHE D 4 476 ? 158.784 107.759 175.599 1.00 155.84 476 PHE I O 1
ATOM 13889 N N . MET D 4 477 ? 156.534 107.587 175.478 1.00 153.05 477 MET I N 1
ATOM 13890 C CA . MET D 4 477 ? 156.294 107.720 176.904 1.00 153.05 477 MET I CA 1
ATOM 13891 C C . MET D 4 477 ? 155.276 106.674 177.332 1.00 153.05 477 MET I C 1
ATOM 13892 O O . MET D 4 477 ? 154.265 106.469 176.652 1.00 153.05 477 MET I O 1
ATOM 13897 N N . THR D 4 478 ? 155.567 105.988 178.431 1.00 161.01 478 THR I N 1
ATOM 13898 C CA . THR D 4 478 ? 154.605 105.209 179.189 1.00 161.01 478 THR I CA 1
ATOM 13899 C C . THR D 4 478 ? 154.232 106.027 180.414 1.00 161.01 478 THR I C 1
ATOM 13900 O O . THR D 4 478 ? 154.948 106.973 180.755 1.00 161.01 478 THR I O 1
ATOM 13904 N N . PRO D 4 479 ? 153.095 105.742 181.051 1.00 156.25 479 PRO I N 1
ATOM 13905 C CA . PRO D 4 479 ? 152.778 106.425 182.313 1.00 156.25 479 PRO I CA 1
ATOM 13906 C C . PRO D 4 479 ? 153.808 106.149 183.401 1.00 156.25 479 PRO I C 1
ATOM 13907 O O . PRO D 4 479 ? 154.014 105.005 183.811 1.00 156.25 479 PRO I O 1
ATOM 13911 N N . ASP D 4 480 ? 154.477 107.227 183.828 1.00 158.03 480 ASP I N 1
ATOM 13912 C CA . ASP D 4 480 ? 155.448 107.249 184.932 1.00 158.03 480 ASP I CA 1
ATOM 13913 C C . ASP D 4 480 ? 156.645 106.324 184.700 1.00 158.03 480 ASP I C 1
ATOM 13914 O O . ASP D 4 480 ? 156.841 105.338 185.411 1.00 158.03 480 ASP I O 1
ATOM 13919 N N . LEU D 4 481 ? 157.460 106.650 183.698 1.00 149.51 481 LEU I N 1
ATOM 13920 C CA . LEU D 4 481 ? 158.790 106.073 183.560 1.00 149.51 481 LEU I CA 1
ATOM 13921 C C . LEU D 4 481 ? 159.814 107.202 183.563 1.00 149.51 481 LEU I C 1
ATOM 13922 O O . LEU D 4 481 ? 159.452 108.380 183.535 1.00 149.51 481 LEU I O 1
ATOM 13927 N N . THR D 4 482 ? 161.098 106.845 183.617 1.00 146.46 482 THR I N 1
ATOM 13928 C CA . THR D 4 482 ? 162.173 107.822 183.499 1.00 146.46 482 THR I CA 1
ATOM 13929 C C . THR D 4 482 ? 163.157 107.390 182.423 1.00 146.46 482 THR I C 1
ATOM 13930 O O . THR D 4 482 ? 163.400 106.198 182.220 1.00 146.46 482 THR I O 1
ATOM 13934 N N . ARG D 4 483 ? 163.719 108.380 181.734 1.00 148.08 483 ARG I N 1
ATOM 13935 C CA . ARG D 4 483 ? 164.826 108.185 180.811 1.00 148.08 483 ARG I CA 1
ATOM 13936 C C . ARG D 4 483 ? 165.785 109.354 180.968 1.00 148.08 483 ARG I C 1
ATOM 13937 O O . ARG D 4 483 ? 165.407 110.429 181.438 1.00 148.08 483 ARG I O 1
ATOM 13945 N N . THR D 4 484 ? 167.039 109.140 180.578 1.00 145.56 484 THR I N 1
ATOM 13946 C CA . THR D 4 484 ? 168.041 110.183 180.716 1.00 145.56 484 THR I CA 1
ATOM 13947 C C . THR D 4 484 ? 169.077 110.083 179.608 1.00 145.56 484 THR I C 1
ATOM 13948 O O . THR D 4 484 ? 169.213 109.055 178.941 1.00 145.56 484 THR I O 1
ATOM 13952 N N . VAL D 4 485 ? 169.809 111.185 179.423 1.00 132.50 485 VAL I N 1
ATOM 13953 C CA . VAL D 4 485 ? 170.862 111.320 178.425 1.00 132.50 485 VAL I CA 1
ATOM 13954 C C . VAL D 4 485 ? 171.977 112.158 179.045 1.00 132.50 485 VAL I C 1
ATOM 13955 O O . VAL D 4 485 ? 171.731 113.191 179.668 1.00 132.50 485 VAL I O 1
ATOM 13959 N N . SER D 4 486 ? 173.217 111.696 178.880 1.00 127.78 486 SER I N 1
ATOM 13960 C CA . SER D 4 486 ? 174.391 112.409 179.364 1.00 127.78 486 SER I CA 1
ATOM 13961 C C . SER D 4 486 ? 175.095 113.082 178.196 1.00 127.78 486 SER I C 1
ATOM 13962 O O . SER D 4 486 ? 174.964 112.638 177.051 1.00 127.78 486 SER I O 1
ATOM 13965 N N . PHE D 4 487 ? 175.837 114.150 178.491 1.00 127.28 487 PHE I N 1
ATOM 13966 C CA . PHE D 4 487 ? 176.644 114.856 177.506 1.00 127.28 487 PHE I CA 1
ATOM 13967 C C . PHE D 4 487 ? 177.711 115.676 178.216 1.00 127.28 487 PHE I C 1
ATOM 13968 O O . PHE D 4 487 ? 177.758 115.744 179.447 1.00 127.28 487 PHE I O 1
ATOM 13976 N N . SER D 4 488 ? 178.572 116.305 177.423 1.00 133.10 488 SER I N 1
ATOM 13977 C CA . SER D 4 488 ? 179.741 117.004 177.934 1.00 133.10 488 SER I CA 1
ATOM 13978 C C . SER D 4 488 ? 179.911 118.339 177.225 1.00 133.10 488 SER I C 1
ATOM 13979 O O . SER D 4 488 ? 179.651 118.451 176.023 1.00 133.10 488 SER I O 1
ATOM 13982 N N . VAL D 4 489 ? 180.359 119.344 177.972 1.00 133.03 489 VAL I N 1
ATOM 13983 C CA . VAL D 4 489 ? 180.490 120.707 177.472 1.00 133.03 489 VAL I CA 1
ATOM 13984 C C . VAL D 4 489 ? 181.915 120.912 176.972 1.00 133.03 489 VAL I C 1
ATOM 13985 O O . VAL D 4 489 ? 182.890 120.640 177.681 1.00 133.03 489 VAL I O 1
ATOM 13989 N N . TYR D 4 490 ? 182.031 121.379 175.736 1.00 139.59 490 TYR I N 1
ATOM 13990 C CA . TYR D 4 490 ? 183.307 121.645 175.094 1.00 139.59 490 TYR I CA 1
ATOM 13991 C C . TYR D 4 490 ? 183.638 123.123 175.254 1.00 139.59 490 TYR I C 1
ATOM 13992 O O . TYR D 4 490 ? 182.737 123.961 175.344 1.00 139.59 490 TYR I O 1
ATOM 14001 N N . LEU D 4 491 ? 184.923 123.447 175.306 1.00 143.36 491 LEU I N 1
ATOM 14002 C CA . LEU D 4 491 ? 185.355 124.833 175.425 1.00 143.36 491 LEU I CA 1
ATOM 14003 C C . LEU D 4 491 ? 186.226 125.219 174.240 1.00 143.36 491 LEU I C 1
ATOM 14004 O O . LEU D 4 491 ? 187.286 124.626 174.020 1.00 143.36 491 LEU I O 1
ATOM 14009 N N . LYS D 4 492 ? 185.778 126.219 173.490 1.00 153.41 492 LYS I N 1
ATOM 14010 C CA . LYS D 4 492 ? 186.541 126.795 172.397 1.00 153.41 492 LYS I CA 1
ATOM 14011 C C . LYS D 4 492 ? 187.465 127.882 172.939 1.00 153.41 492 LYS I C 1
ATOM 14012 O O . LYS D 4 492 ? 187.255 128.420 174.028 1.00 153.41 492 LYS I O 1
ATOM 14018 N N . ARG D 4 493 ? 188.502 128.204 172.163 1.00 149.43 493 ARG I N 1
ATOM 14019 C CA . ARG D 4 493 ? 189.516 129.170 172.585 1.00 149.43 493 ARG I CA 1
ATOM 14020 C C . ARG D 4 493 ? 189.076 130.611 172.306 1.00 149.43 493 ARG I C 1
ATOM 14021 O O . ARG D 4 493 ? 189.721 131.369 171.585 1.00 149.43 493 ARG I O 1
ATOM 14029 N N . SER D 4 494 ? 187.952 130.983 172.908 1.00 151.53 494 SER I N 1
ATOM 14030 C CA . SER D 4 494 ? 187.559 132.376 173.005 1.00 151.53 494 SER I CA 1
ATOM 14031 C C . SER D 4 494 ? 188.192 132.969 174.259 1.00 151.53 494 SER I C 1
ATOM 14032 O O . SER D 4 494 ? 189.066 132.366 174.887 1.00 151.53 494 SER I O 1
ATOM 14035 N N . TYR D 4 495 ? 187.758 134.168 174.640 1.00 159.98 495 TYR I N 1
ATOM 14036 C CA . TYR D 4 495 ? 188.337 134.775 175.833 1.00 159.98 495 TYR I CA 1
ATOM 14037 C C . TYR D 4 495 ? 187.444 134.592 177.055 1.00 159.98 495 TYR I C 1
ATOM 14038 O O . TYR D 4 495 ? 187.855 133.987 178.049 1.00 159.98 495 TYR I O 1
ATOM 14047 N N . THR D 4 496 ? 186.204 135.085 176.990 1.00 146.59 496 THR I N 1
ATOM 14048 C CA . THR D 4 496 ? 185.361 135.176 178.175 1.00 146.59 496 THR I CA 1
ATOM 14049 C C . THR D 4 496 ? 183.906 134.851 177.857 1.00 146.59 496 THR I C 1
ATOM 14050 O O . THR D 4 496 ? 183.336 135.430 176.915 1.00 146.59 496 THR I O 1
ATOM 14054 N N . PRO D 4 497 ? 183.280 133.952 178.609 1.00 130.65 497 PRO I N 1
ATOM 14055 C CA . PRO D 4 497 ? 181.827 133.804 178.526 1.00 130.65 497 PRO I CA 1
ATOM 14056 C C . PRO D 4 497 ? 181.140 134.894 179.324 1.00 130.65 497 PRO I C 1
ATOM 14057 O O . PRO D 4 497 ? 181.676 135.406 180.309 1.00 130.65 497 PRO I O 1
ATOM 14061 N N . SER D 4 498 ? 179.938 135.257 178.880 1.00 126.23 498 SER I N 1
ATOM 14062 C CA . SER D 4 498 ? 179.235 136.372 179.512 1.00 126.23 498 SER I CA 1
ATOM 14063 C C . SER D 4 498 ? 178.723 135.969 180.890 1.00 126.23 498 SER I C 1
ATOM 14064 O O . SER D 4 498 ? 179.186 136.477 181.914 1.00 126.23 498 SER I O 1
ATOM 14067 N N . GLU D 4 499 ? 177.787 135.043 180.930 1.00 123.89 499 GLU I N 1
ATOM 14068 C CA . GLU D 4 499 ? 177.391 134.415 182.171 1.00 123.89 499 GLU I CA 1
ATOM 14069 C C . GLU D 4 499 ? 178.073 133.046 182.182 1.00 123.89 499 GLU I C 1
ATOM 14070 O O . GLU D 4 499 ? 178.862 132.727 181.288 1.00 123.89 499 GLU I O 1
ATOM 14076 N N . LEU D 4 500 ? 177.804 132.225 183.194 1.00 112.51 500 LEU I N 1
ATOM 14077 C CA . LEU D 4 500 ? 178.395 130.900 183.245 1.00 112.51 500 LEU I CA 1
ATOM 14078 C C . LEU D 4 500 ? 177.385 129.774 183.177 1.00 112.51 500 LEU I C 1
ATOM 14079 O O . LEU D 4 500 ? 177.749 128.676 182.754 1.00 112.51 500 LEU I O 1
ATOM 14084 N N . GLU D 4 501 ? 176.137 130.007 183.557 1.00 115.52 501 GLU I N 1
ATOM 14085 C CA . GLU D 4 501 ? 175.140 128.949 183.583 1.00 115.52 501 GLU I CA 1
ATOM 14086 C C . GLU D 4 501 ? 174.326 128.981 182.296 1.00 115.52 501 GLU I C 1
ATOM 14087 O O . GLU D 4 501 ? 173.906 130.050 181.841 1.00 115.52 501 GLU I O 1
ATOM 14093 N N . GLY D 4 502 ? 174.152 127.818 181.689 1.00 111.49 502 GLY I N 1
ATOM 14094 C CA . GLY D 4 502 ? 173.207 127.678 180.608 1.00 111.49 502 GLY I CA 1
ATOM 14095 C C . GLY D 4 502 ? 171.905 127.098 181.106 1.00 111.49 502 GLY I C 1
ATOM 14096 O O . GLY D 4 502 ? 171.740 126.798 182.286 1.00 111.49 502 GLY I O 1
ATOM 14097 N N . ASN D 4 503 ? 170.957 126.931 180.190 1.00 103.45 503 ASN I N 1
ATOM 14098 C CA . ASN D 4 503 ? 169.685 126.332 180.554 1.00 103.45 503 ASN I CA 1
ATOM 14099 C C . ASN D 4 503 ? 169.263 125.348 179.478 1.00 103.45 503 ASN I C 1
ATOM 14100 O O . ASN D 4 503 ? 169.627 125.479 178.308 1.00 103.45 503 ASN I O 1
ATOM 14105 N N . ALA D 4 504 ? 168.490 124.352 179.899 1.00 104.99 504 ALA I N 1
ATOM 14106 C CA . ALA D 4 504 ? 167.955 123.328 179.018 1.00 104.99 504 ALA I CA 1
ATOM 14107 C C . ALA D 4 504 ? 166.438 123.425 179.011 1.00 104.99 504 ALA I C 1
ATOM 14108 O O . ALA D 4 504 ? 165.826 123.779 180.022 1.00 104.99 504 ALA I O 1
ATOM 14110 N N . VAL D 4 505 ? 165.830 123.117 177.873 1.00 106.21 505 VAL I N 1
ATOM 14111 C CA . VAL D 4 505 ? 164.393 123.282 177.718 1.00 106.21 505 VAL I CA 1
ATOM 14112 C C . VAL D 4 505 ? 163.827 122.078 176.975 1.00 106.21 505 VAL I C 1
ATOM 14113 O O . VAL D 4 505 ? 164.458 121.519 176.072 1.00 106.21 505 VAL I O 1
ATOM 14117 N N . VAL D 4 506 ? 162.648 121.637 177.411 1.00 106.71 506 VAL I N 1
ATOM 14118 C CA . VAL D 4 506 ? 161.968 120.498 176.820 1.00 106.71 506 VAL I CA 1
ATOM 14119 C C . VAL D 4 506 ? 160.653 120.995 176.228 1.00 106.71 506 VAL I C 1
ATOM 14120 O O . VAL D 4 506 ? 160.148 122.062 176.585 1.00 106.71 506 VAL I O 1
ATOM 14124 N N . SER D 4 507 ? 160.117 120.227 175.281 1.00 112.72 507 SER I N 1
ATOM 14125 C CA . SER D 4 507 ? 158.928 120.637 174.530 1.00 112.72 507 SER I CA 1
ATOM 14126 C C . SER D 4 507 ? 158.046 119.412 174.302 1.00 112.72 507 SER I C 1
ATOM 14127 O O . SER D 4 507 ? 158.241 118.668 173.339 1.00 112.72 507 SER I O 1
ATOM 14130 N N . TYR D 4 508 ? 157.070 119.215 175.181 1.00 111.88 508 TYR I N 1
ATOM 14131 C CA . TYR D 4 508 ? 156.141 118.109 175.043 1.00 111.88 508 TYR I CA 1
ATOM 14132 C C . TYR D 4 508 ? 154.826 118.605 174.448 1.00 111.88 508 TYR I C 1
ATOM 14133 O O . TYR D 4 508 ? 154.666 119.781 174.122 1.00 111.88 508 TYR I O 1
ATOM 14142 N N . SER D 4 509 ? 153.869 117.687 174.304 1.00 119.45 509 SER I N 1
ATOM 14143 C CA . SER D 4 509 ? 152.603 117.997 173.641 1.00 119.45 509 SER I CA 1
ATOM 14144 C C . SER D 4 509 ? 151.530 117.063 174.191 1.00 119.45 509 SER I C 1
ATOM 14145 O O . SER D 4 509 ? 151.442 115.909 173.766 1.00 119.45 509 SER I O 1
ATOM 14148 N N . ARG D 4 510 ? 150.707 117.566 175.109 1.00 123.14 510 ARG I N 1
ATOM 14149 C CA . ARG D 4 510 ? 149.708 116.651 175.654 1.00 123.14 510 ARG I CA 1
ATOM 14150 C C . ARG D 4 510 ? 148.459 116.640 174.774 1.00 123.14 510 ARG I C 1
ATOM 14151 O O . ARG D 4 510 ? 148.024 117.700 174.311 1.00 123.14 510 ARG I O 1
ATOM 14159 N N . PRO D 4 511 ? 147.897 115.464 174.471 1.00 124.11 511 PRO I N 1
ATOM 14160 C CA . PRO D 4 511 ? 146.711 115.359 173.593 1.00 124.11 511 PRO I CA 1
ATOM 14161 C C . PRO D 4 511 ? 145.357 115.368 174.305 1.00 124.11 511 PRO I C 1
ATOM 14162 O O . PRO D 4 511 ? 144.685 114.351 174.476 1.00 124.11 511 PRO I O 1
ATOM 14166 N N . THR D 4 512 ? 144.944 116.554 174.740 1.00 127.25 512 THR I N 1
ATOM 14167 C CA . THR D 4 512 ? 143.631 116.728 175.345 1.00 127.25 512 THR I CA 1
ATOM 14168 C C . THR D 4 512 ? 142.560 116.560 174.263 1.00 127.25 512 THR I C 1
ATOM 14169 O O . THR D 4 512 ? 142.782 116.887 173.096 1.00 127.25 512 THR I O 1
ATOM 14173 N N . ASP D 4 513 ? 141.395 116.024 174.662 1.00 136.01 513 ASP I N 1
ATOM 14174 C CA . ASP D 4 513 ? 140.362 115.541 173.743 1.00 136.01 513 ASP I CA 1
ATOM 14175 C C . ASP D 4 513 ? 139.772 116.612 172.828 1.00 136.01 513 ASP I C 1
ATOM 14176 O O . ASP D 4 513 ? 139.078 116.263 171.868 1.00 136.01 513 ASP I O 1
ATOM 14181 N N . ARG D 4 514 ? 140.014 117.898 173.101 1.00 125.89 514 ARG I N 1
ATOM 14182 C CA . ARG D 4 514 ? 139.538 118.950 172.209 1.00 125.89 514 ARG I CA 1
ATOM 14183 C C . ARG D 4 514 ? 140.251 118.920 170.864 1.00 125.89 514 ARG I C 1
ATOM 14184 O O . ARG D 4 514 ? 139.717 119.423 169.871 1.00 125.89 514 ARG I O 1
ATOM 14192 N N . ASN D 4 515 ? 141.445 118.339 170.812 1.00 124.68 515 ASN I N 1
ATOM 14193 C CA . ASN D 4 515 ? 142.212 118.212 169.591 1.00 124.68 515 ASN I CA 1
ATOM 14194 C C . ASN D 4 515 ? 142.655 116.769 169.396 1.00 124.68 515 ASN I C 1
ATOM 14195 O O . ASN D 4 515 ? 142.969 116.076 170.368 1.00 124.68 515 ASN I O 1
ATOM 14200 N N . PRO D 4 516 ? 142.654 116.278 168.155 1.00 127.45 516 PRO I N 1
ATOM 14201 C CA . PRO D 4 516 ? 143.159 114.915 167.915 1.00 127.45 516 PRO I CA 1
ATOM 14202 C C . PRO D 4 516 ? 144.646 114.780 168.187 1.00 127.45 516 PRO I C 1
ATOM 14203 O O . PRO D 4 516 ? 145.072 113.829 168.852 1.00 127.45 516 PRO I O 1
ATOM 14207 N N . ASP D 4 517 ? 145.448 115.722 167.705 1.00 131.24 517 ASP I N 1
ATOM 14208 C CA . ASP D 4 517 ? 146.868 115.746 168.019 1.00 131.24 517 ASP I CA 1
ATOM 14209 C C . ASP D 4 517 ? 147.072 116.402 169.382 1.00 131.24 517 ASP I C 1
ATOM 14210 O O . ASP D 4 517 ? 146.126 116.649 170.134 1.00 131.24 517 ASP I O 1
ATOM 14215 N N . GLY D 4 518 ? 148.325 116.704 169.714 1.00 124.22 518 GLY I N 1
ATOM 14216 C CA . GLY D 4 518 ? 148.664 117.267 171.005 1.00 124.22 518 GLY I CA 1
ATOM 14217 C C . GLY D 4 518 ? 148.778 118.782 170.940 1.00 124.22 518 GLY I C 1
ATOM 14218 O O . GLY D 4 518 ? 149.455 119.327 170.067 1.00 124.22 518 GLY I O 1
ATOM 14219 N N . ILE D 4 519 ? 148.106 119.442 171.874 1.00 115.65 519 ILE I N 1
ATOM 14220 C CA . ILE D 4 519 ? 148.268 120.880 172.052 1.00 115.65 519 ILE I CA 1
ATOM 14221 C C . ILE D 4 519 ? 149.649 121.068 172.669 1.00 115.65 519 ILE I C 1
ATOM 14222 O O . ILE D 4 519 ? 150.120 120.182 173.396 1.00 115.65 519 ILE I O 1
ATOM 14227 N N . PRO D 4 520 ? 150.370 122.137 172.354 1.00 101.92 520 PRO I N 1
ATOM 14228 C CA . PRO D 4 520 ? 151.776 122.203 172.748 1.00 101.92 520 PRO I CA 1
ATOM 14229 C C . PRO D 4 520 ? 151.988 122.848 174.106 1.00 101.92 520 PRO I C 1
ATOM 14230 O O . PRO D 4 520 ? 151.198 123.667 174.577 1.00 101.92 520 PRO I O 1
ATOM 14234 N N . ARG D 4 521 ? 153.078 122.427 174.744 1.00 103.43 521 ARG I N 1
ATOM 14235 C CA . ARG D 4 521 ? 153.536 122.962 176.016 1.00 103.43 521 ARG I CA 1
ATOM 14236 C C . ARG D 4 521 ? 155.058 122.997 175.989 1.00 103.43 521 ARG I C 1
ATOM 14237 O O . ARG D 4 521 ? 155.693 122.282 175.213 1.00 103.43 521 ARG I O 1
ATOM 14245 N N . VAL D 4 522 ? 155.644 123.828 176.848 1.00 96.82 522 VAL I N 1
ATOM 14246 C CA . VAL D 4 522 ? 157.096 123.966 176.950 1.00 96.82 522 VAL I CA 1
ATOM 14247 C C . VAL D 4 522 ? 157.465 124.120 178.421 1.00 96.82 522 VAL I C 1
ATOM 14248 O O . VAL D 4 522 ? 156.881 124.947 179.126 1.00 96.82 522 VAL I O 1
ATOM 14252 N N . ILE D 4 523 ? 158.420 123.312 178.887 1.00 99.30 523 ILE I N 1
ATOM 14253 C CA . ILE D 4 523 ? 158.928 123.359 180.255 1.00 99.30 523 ILE I CA 1
ATOM 14254 C C . ILE D 4 523 ? 160.412 123.703 180.208 1.00 99.30 523 ILE I C 1
ATOM 14255 O O . ILE D 4 523 ? 161.173 123.096 179.446 1.00 99.30 523 ILE I O 1
ATOM 14260 N N . GLN D 4 524 ? 160.815 124.684 181.014 1.00 105.48 524 GLN I N 1
ATOM 14261 C CA . GLN D 4 524 ? 162.187 125.167 181.077 1.00 105.48 524 GLN I CA 1
ATOM 14262 C C . GLN D 4 524 ? 162.811 124.795 182.414 1.00 105.48 524 GLN I C 1
ATOM 14263 O O . GLN D 4 524 ? 162.190 124.984 183.464 1.00 105.48 524 GLN I O 1
ATOM 14269 N N . CYS D 4 525 ? 164.033 124.278 182.378 1.00 109.13 525 CYS I N 1
ATOM 14270 C CA . CYS D 4 525 ? 164.841 124.123 183.576 1.00 109.13 525 CYS I CA 1
ATOM 14271 C C . CYS D 4 525 ? 166.129 124.915 183.415 1.00 109.13 525 CYS I C 1
ATOM 14272 O O . CYS D 4 525 ? 166.465 125.383 182.327 1.00 109.13 525 CYS I O 1
ATOM 14275 N N . LYS D 4 526 ? 166.859 125.061 184.514 1.00 106.00 526 LYS I N 1
ATOM 14276 C CA . LYS D 4 526 ? 168.155 125.717 184.504 1.00 106.00 526 LYS I CA 1
ATOM 14277 C C . LYS D 4 526 ? 169.141 124.857 185.272 1.00 106.00 526 LYS I C 1
ATOM 14278 O O . LYS D 4 526 ? 168.756 123.948 186.008 1.00 106.00 526 LYS I O 1
ATOM 14284 N N . PHE D 4 527 ? 170.427 125.148 185.106 1.00 101.54 527 PHE I N 1
ATOM 14285 C CA . PHE D 4 527 ? 171.435 124.373 185.808 1.00 101.54 527 PHE I CA 1
ATOM 14286 C C . PHE D 4 527 ? 172.667 125.218 186.062 1.00 101.54 527 PHE I C 1
ATOM 14287 O O . PHE D 4 527 ? 173.089 125.996 185.205 1.00 101.54 527 PHE I O 1
ATOM 14295 N N . ARG D 4 528 ? 173.241 125.038 187.246 1.00 109.11 528 ARG I N 1
ATOM 14296 C CA . ARG D 4 528 ? 174.511 125.643 187.601 1.00 109.11 528 ARG I CA 1
ATOM 14297 C C . ARG D 4 528 ? 175.631 125.054 186.748 1.00 109.11 528 ARG I C 1
ATOM 14298 O O . ARG D 4 528 ? 175.494 123.995 186.134 1.00 109.11 528 ARG I O 1
ATOM 14306 N N . LEU D 4 529 ? 176.753 125.759 186.709 1.00 110.32 529 LEU I N 1
ATOM 14307 C CA . LEU D 4 529 ? 177.932 125.237 186.076 1.00 110.32 529 LEU I CA 1
ATOM 14308 C C . LEU D 4 529 ? 179.098 125.681 186.945 1.00 110.32 529 LEU I C 1
ATOM 14309 O O . LEU D 4 529 ? 179.126 126.838 187.385 1.00 110.32 529 LEU I O 1
ATOM 14314 N N . PRO D 4 530 ? 180.060 124.811 187.216 1.00 116.99 530 PRO I N 1
ATOM 14315 C CA . PRO D 4 530 ? 181.226 125.212 188.003 1.00 116.99 530 PRO I CA 1
ATOM 14316 C C . PRO D 4 530 ? 182.181 126.043 187.157 1.00 116.99 530 PRO I C 1
ATOM 14317 O O . PRO D 4 530 ? 181.938 126.322 185.988 1.00 116.99 530 PRO I O 1
ATOM 14321 N N . LEU D 4 531 ? 183.284 126.442 187.776 1.00 132.56 531 LEU I N 1
ATOM 14322 C CA . LEU D 4 531 ? 184.275 127.261 187.101 1.00 132.56 531 LEU I CA 1
ATOM 14323 C C . LEU D 4 531 ? 185.641 126.602 187.040 1.00 132.56 531 LEU I C 1
ATOM 14324 O O . LEU D 4 531 ? 186.583 127.210 186.520 1.00 132.56 531 LEU I O 1
ATOM 14329 N N . LYS D 4 532 ? 185.777 125.368 187.527 1.00 141.39 532 LYS I N 1
ATOM 14330 C CA . LYS D 4 532 ? 187.060 124.685 187.424 1.00 141.39 532 LYS I CA 1
ATOM 14331 C C . LYS D 4 532 ? 187.304 124.082 186.041 1.00 141.39 532 LYS I C 1
ATOM 14332 O O . LYS D 4 532 ? 188.317 123.399 185.854 1.00 141.39 532 LYS I O 1
ATOM 14338 N N . LEU D 4 533 ? 186.417 124.298 185.072 1.00 145.04 533 LEU I N 1
ATOM 14339 C CA . LEU D 4 533 ? 186.722 123.966 183.687 1.00 145.04 533 LEU I CA 1
ATOM 14340 C C . LEU D 4 533 ? 187.417 125.108 182.968 1.00 145.04 533 LEU I C 1
ATOM 14341 O O . LEU D 4 533 ? 188.080 124.874 181.954 1.00 145.04 533 LEU I O 1
ATOM 14346 N N . ILE D 4 534 ? 187.288 126.327 183.467 1.00 142.30 534 ILE I N 1
ATOM 14347 C CA . ILE D 4 534 ? 188.115 127.445 183.033 1.00 142.30 534 ILE I CA 1
ATOM 14348 C C . ILE D 4 534 ? 189.072 127.724 184.192 1.00 142.30 534 ILE I C 1
ATOM 14349 O O . ILE D 4 534 ? 188.802 128.493 185.119 1.00 142.30 534 ILE I O 1
ATOM 14354 N N . CYS D 4 535 ? 190.224 127.057 184.153 1.00 153.38 535 CYS I N 1
ATOM 14355 C CA . CYS D 4 535 ? 191.069 126.914 185.329 1.00 153.38 535 CYS I CA 1
ATOM 14356 C C . CYS D 4 535 ? 192.500 126.617 184.918 1.00 153.38 535 CYS I C 1
ATOM 14357 O O . CYS D 4 535 ? 192.789 125.547 184.378 1.00 153.38 535 CYS I O 1
ATOM 14360 N N . LEU D 4 536 ? 193.379 127.566 185.195 1.00 155.00 536 LEU I N 1
ATOM 14361 C CA . LEU D 4 536 ? 194.816 127.354 185.248 1.00 155.00 536 LEU I CA 1
ATOM 14362 C C . LEU D 4 536 ? 195.397 128.488 186.078 1.00 155.00 536 LEU I C 1
ATOM 14363 O O . LEU D 4 536 ? 195.964 129.438 185.526 1.00 155.00 536 LEU I O 1
ATOM 14368 N N . PRO D 4 537 ? 195.262 128.439 187.396 1.00 153.28 537 PRO I N 1
ATOM 14369 C CA . PRO D 4 537 ? 195.555 129.616 188.223 1.00 153.28 537 PRO I CA 1
ATOM 14370 C C . PRO D 4 537 ? 197.047 129.762 188.468 1.00 153.28 537 PRO I C 1
ATOM 14371 O O . PRO D 4 537 ? 197.655 128.977 189.202 1.00 153.28 537 PRO I O 1
ATOM 14375 N N . GLY D 4 538 ? 197.642 130.779 187.853 1.00 156.45 538 GLY I N 1
ATOM 14376 C CA . GLY D 4 538 ? 199.042 131.068 188.050 1.00 156.45 538 GLY I CA 1
ATOM 14377 C C . GLY D 4 538 ? 199.291 131.843 189.327 1.00 156.45 538 GLY I C 1
ATOM 14378 O O . GLY D 4 538 ? 198.409 132.040 190.163 1.00 156.45 538 GLY I O 1
ATOM 14379 N N . GLN D 4 539 ? 200.534 132.280 189.473 1.00 159.09 539 GLN I N 1
ATOM 14380 C CA . GLN D 4 539 ? 200.910 133.093 190.621 1.00 159.09 539 GLN I CA 1
ATOM 14381 C C . GLN D 4 539 ? 200.280 134.475 190.493 1.00 159.09 539 GLN I C 1
ATOM 14382 O O . GLN D 4 539 ? 200.326 135.073 189.411 1.00 159.09 539 GLN I O 1
ATOM 14388 N N . PRO D 4 540 ? 199.661 134.999 191.548 1.00 158.25 540 PRO I N 1
ATOM 14389 C CA . PRO D 4 540 ? 199.064 136.334 191.467 1.00 158.25 540 PRO I CA 1
ATOM 14390 C C . PRO D 4 540 ? 200.117 137.424 191.378 1.00 158.25 540 PRO I C 1
ATOM 14391 O O . PRO D 4 540 ? 201.290 137.235 191.706 1.00 158.25 540 PRO I O 1
ATOM 14395 N N . SER D 4 541 ? 199.670 138.586 190.915 1.00 161.56 541 SER I N 1
ATOM 14396 C CA . SER D 4 541 ? 200.524 139.750 190.738 1.00 161.56 541 SER I CA 1
ATOM 14397 C C . SER D 4 541 ? 199.930 140.923 191.502 1.00 161.56 541 SER I C 1
ATOM 14398 O O . SER D 4 541 ? 198.852 141.414 191.152 1.00 161.56 541 SER I O 1
ATOM 14401 N N . LYS D 4 542 ? 200.630 141.364 192.544 1.00 157.68 542 LYS I N 1
ATOM 14402 C CA . LYS D 4 542 ? 200.203 142.519 193.327 1.00 157.68 542 LYS I CA 1
ATOM 14403 C C . LYS D 4 542 ? 200.456 143.778 192.508 1.00 157.68 542 LYS I C 1
ATOM 14404 O O . LYS D 4 542 ? 201.576 144.298 192.483 1.00 157.68 542 LYS I O 1
ATOM 14410 N N . THR D 4 543 ? 199.419 144.264 191.829 1.00 160.21 543 THR I N 1
ATOM 14411 C CA . THR D 4 543 ? 199.528 145.430 190.967 1.00 160.21 543 THR I CA 1
ATOM 14412 C C . THR D 4 543 ? 198.357 146.360 191.246 1.00 160.21 543 THR I C 1
ATOM 14413 O O . THR D 4 543 ? 197.498 146.079 192.087 1.00 160.21 543 THR I O 1
ATOM 14417 N N . ALA D 4 544 ? 198.319 147.476 190.525 1.00 164.39 544 ALA I N 1
ATOM 14418 C CA . ALA D 4 544 ? 197.296 148.496 190.701 1.00 164.39 544 ALA I CA 1
ATOM 14419 C C . ALA D 4 544 ? 196.560 148.704 189.388 1.00 164.39 544 ALA I C 1
ATOM 14420 O O . ALA D 4 544 ? 197.185 148.968 188.355 1.00 164.39 544 ALA I O 1
ATOM 14422 N N . SER D 4 545 ? 195.239 148.581 189.436 1.00 156.76 545 SER I N 1
ATOM 14423 C CA . SER D 4 545 ? 194.377 148.698 188.268 1.00 156.76 545 SER I CA 1
ATOM 14424 C C . SER D 4 545 ? 192.972 149.024 188.773 1.00 156.76 545 SER I C 1
ATOM 14425 O O . SER D 4 545 ? 192.821 149.544 189.885 1.00 156.76 545 SER I O 1
ATOM 14428 N N . HIS D 4 546 ? 191.960 148.792 187.926 1.00 154.09 546 HIS I N 1
ATOM 14429 C CA . HIS D 4 546 ? 190.563 149.013 188.300 1.00 154.09 546 HIS I CA 1
ATOM 14430 C C . HIS D 4 546 ? 190.183 148.208 189.537 1.00 154.09 546 HIS I C 1
ATOM 14431 O O . HIS D 4 546 ? 190.602 147.061 189.706 1.00 154.09 546 HIS I O 1
ATOM 14438 N N . LYS D 4 547 ? 189.387 148.824 190.406 1.00 146.97 547 LYS I N 1
ATOM 14439 C CA . LYS D 4 547 ? 189.107 148.284 191.726 1.00 146.97 547 LYS I CA 1
ATOM 14440 C C . LYS D 4 547 ? 187.641 148.497 192.071 1.00 146.97 547 LYS I C 1
ATOM 14441 O O . LYS D 4 547 ? 187.026 149.470 191.628 1.00 146.97 547 LYS I O 1
ATOM 14447 N N . ILE D 4 548 ? 187.084 147.572 192.851 1.00 148.83 548 ILE I N 1
ATOM 14448 C CA . ILE D 4 548 ? 185.785 147.764 193.481 1.00 148.83 548 ILE I CA 1
ATOM 14449 C C . ILE D 4 548 ? 185.875 147.198 194.891 1.00 148.83 548 ILE I C 1
ATOM 14450 O O . ILE D 4 548 ? 186.718 146.344 195.183 1.00 148.83 548 ILE I O 1
ATOM 14455 N N . THR D 4 549 ? 185.036 147.718 195.784 1.00 154.19 549 THR I N 1
ATOM 14456 C CA . THR D 4 549 ? 185.096 147.394 197.202 1.00 154.19 549 THR I CA 1
ATOM 14457 C C . THR D 4 549 ? 183.802 146.733 197.653 1.00 154.19 549 THR I C 1
ATOM 14458 O O . THR D 4 549 ? 182.707 147.214 197.347 1.00 154.19 549 THR I O 1
ATOM 14462 N N . ILE D 4 550 ? 183.934 145.627 198.384 1.00 153.02 550 ILE I N 1
ATOM 14463 C CA . ILE D 4 550 ? 182.813 144.968 199.040 1.00 153.02 550 ILE I CA 1
ATOM 14464 C C . ILE D 4 550 ? 183.186 144.878 200.525 1.00 153.02 550 ILE I C 1
ATOM 14465 O O . ILE D 4 550 ? 184.308 145.189 200.921 1.00 153.02 550 ILE I O 1
ATOM 14470 N N . ASP D 4 551 ? 182.219 144.489 201.352 1.00 151.95 551 ASP I N 1
ATOM 14471 C CA . ASP D 4 551 ? 182.438 144.179 202.757 1.00 151.95 551 ASP I CA 1
ATOM 14472 C C . ASP D 4 551 ? 181.405 143.136 203.160 1.00 151.95 551 ASP I C 1
ATOM 14473 O O . ASP D 4 551 ? 180.517 142.778 202.381 1.00 151.95 551 ASP I O 1
ATOM 14478 N N . THR D 4 552 ? 181.532 142.622 204.379 1.00 148.58 552 THR I N 1
ATOM 14479 C CA . THR D 4 552 ? 180.648 141.585 204.885 1.00 148.58 552 THR I CA 1
ATOM 14480 C C . THR D 4 552 ? 180.100 142.009 206.239 1.00 148.58 552 THR I C 1
ATOM 14481 O O . THR D 4 552 ? 180.391 143.096 206.743 1.00 148.58 552 THR I O 1
ATOM 14485 N N . ASN D 4 553 ? 179.293 141.129 206.829 1.00 150.68 553 ASN I N 1
ATOM 14486 C CA . ASN D 4 553 ? 178.901 141.297 208.222 1.00 150.68 553 ASN I CA 1
ATOM 14487 C C . ASN D 4 553 ? 179.981 140.746 209.144 1.00 150.68 553 ASN I C 1
ATOM 14488 O O . ASN D 4 553 ? 180.548 141.476 209.962 1.00 150.68 553 ASN I O 1
ATOM 14493 N N . LYS D 4 554 ? 180.285 139.459 209.015 1.00 146.40 554 LYS I N 1
ATOM 14494 C CA . LYS D 4 554 ? 181.445 138.874 209.671 1.00 146.40 554 LYS I CA 1
ATOM 14495 C C . LYS D 4 554 ? 182.630 138.978 208.722 1.00 146.40 554 LYS I C 1
ATOM 14496 O O . LYS D 4 554 ? 182.602 138.413 207.624 1.00 146.40 554 LYS I O 1
ATOM 14502 N N . SER D 4 555 ? 183.658 139.698 209.138 1.00 144.67 555 SER I N 1
ATOM 14503 C CA . SER D 4 555 ? 184.761 140.025 208.241 1.00 144.67 555 SER I CA 1
ATOM 14504 C C . SER D 4 555 ? 185.715 138.874 207.900 1.00 144.67 555 SER I C 1
ATOM 14505 O O . SER D 4 555 ? 185.849 138.575 206.707 1.00 144.67 555 SER I O 1
ATOM 14508 N N . PRO D 4 556 ? 186.400 138.205 208.841 1.00 145.40 556 PRO I N 1
ATOM 14509 C CA . PRO D 4 556 ? 187.540 137.374 208.418 1.00 145.40 556 PRO I CA 1
ATOM 14510 C C . PRO D 4 556 ? 187.105 136.028 207.845 1.00 145.40 556 PRO I C 1
ATOM 14511 O O . PRO D 4 556 ? 186.427 135.237 208.506 1.00 145.40 556 PRO I O 1
ATOM 14515 N N . VAL D 4 557 ? 187.494 135.781 206.595 1.00 143.85 557 VAL I N 1
ATOM 14516 C CA . VAL D 4 557 ? 187.252 134.509 205.920 1.00 143.85 557 VAL I CA 1
ATOM 14517 C C . VAL D 4 557 ? 188.527 134.138 205.178 1.00 143.85 557 VAL I C 1
ATOM 14518 O O . VAL D 4 557 ? 189.023 134.922 204.362 1.00 143.85 557 VAL I O 1
ATOM 14522 N N . SER D 4 558 ? 189.071 132.961 205.475 1.00 141.79 558 SER I N 1
ATOM 14523 C CA . SER D 4 558 ? 190.237 132.471 204.753 1.00 141.79 558 SER I CA 1
ATOM 14524 C C . SER D 4 558 ? 189.833 132.079 203.338 1.00 141.79 558 SER I C 1
ATOM 14525 O O . SER D 4 558 ? 188.938 131.250 203.147 1.00 141.79 558 SER I O 1
ATOM 14528 N N . LEU D 4 559 ? 190.490 132.689 202.349 1.00 140.66 559 LEU I N 1
ATOM 14529 C CA . LEU D 4 559 ? 190.169 132.428 200.950 1.00 140.66 559 LEU I CA 1
ATOM 14530 C C . LEU D 4 559 ? 190.559 131.017 200.530 1.00 140.66 559 LEU I C 1
ATOM 14531 O O . LEU D 4 559 ? 189.924 130.442 199.638 1.00 140.66 559 LEU I O 1
ATOM 14536 N N . LEU D 4 560 ? 191.596 130.451 201.153 1.00 140.65 560 LEU I N 1
ATOM 14537 C CA . LEU D 4 560 ? 192.024 129.096 200.822 1.00 140.65 560 LEU I CA 1
ATOM 14538 C C . LEU D 4 560 ? 190.984 128.065 201.235 1.00 140.65 560 LEU I C 1
ATOM 14539 O O . LEU D 4 560 ? 190.902 126.990 200.632 1.00 140.65 560 LEU I O 1
ATOM 14544 N N . SER D 4 561 ? 190.187 128.368 202.255 1.00 142.20 561 SER I N 1
ATOM 14545 C CA . SER D 4 561 ? 189.143 127.460 202.701 1.00 142.20 561 SER I CA 1
ATOM 14546 C C . SER D 4 561 ? 187.865 127.575 201.886 1.00 142.20 561 SER I C 1
ATOM 14547 O O . SER D 4 561 ? 186.993 126.710 202.013 1.00 142.20 561 SER I O 1
ATOM 14550 N N . LEU D 4 562 ? 187.727 128.614 201.061 1.00 136.63 562 LEU I N 1
ATOM 14551 C CA . LEU D 4 562 ? 186.478 128.852 200.348 1.00 136.63 562 LEU I CA 1
ATOM 14552 C C . LEU D 4 562 ? 186.248 127.874 199.207 1.00 136.63 562 LEU I C 1
ATOM 14553 O O . LEU D 4 562 ? 185.113 127.753 198.735 1.00 136.63 562 LEU I O 1
ATOM 14558 N N . PHE D 4 563 ? 187.286 127.178 198.769 1.00 139.60 563 PHE I N 1
ATOM 14559 C CA . PHE D 4 563 ? 187.261 126.251 197.650 1.00 139.60 563 PHE I CA 1
ATOM 14560 C C . PHE D 4 563 ? 188.506 125.382 197.759 1.00 139.60 563 PHE I C 1
ATOM 14561 O O . PHE D 4 563 ? 189.338 125.633 198.639 1.00 139.60 563 PHE I O 1
ATOM 14569 N N . PRO D 4 564 ? 188.654 124.334 196.946 1.00 143.65 564 PRO I N 1
ATOM 14570 C CA . PRO D 4 564 ? 189.973 123.710 196.805 1.00 143.65 564 PRO I CA 1
ATOM 14571 C C . PRO D 4 564 ? 190.996 124.705 196.285 1.00 143.65 564 PRO I C 1
ATOM 14572 O O . PRO D 4 564 ? 190.670 125.609 195.512 1.00 143.65 564 PRO I O 1
ATOM 14576 N N . GLY D 4 565 ? 192.236 124.540 196.747 1.00 155.67 565 GLY I N 1
ATOM 14577 C CA . GLY D 4 565 ? 193.311 125.476 196.478 1.00 155.67 565 GLY I CA 1
ATOM 14578 C C . GLY D 4 565 ? 193.650 125.607 195.011 1.00 155.67 565 GLY I C 1
ATOM 14579 O O . GLY D 4 565 ? 194.290 124.734 194.418 1.00 155.67 565 GLY I O 1
ATOM 14580 N N . PHE D 4 566 ? 193.221 126.720 194.423 1.00 159.96 566 PHE I N 1
ATOM 14581 C CA . PHE D 4 566 ? 193.308 126.887 192.980 1.00 159.96 566 PHE I CA 1
ATOM 14582 C C . PHE D 4 566 ? 194.724 127.249 192.553 1.00 159.96 566 PHE I C 1
ATOM 14583 O O . PHE D 4 566 ? 195.344 126.535 191.761 1.00 159.96 566 PHE I O 1
ATOM 14591 N N . ALA D 4 567 ? 195.253 128.350 193.067 1.00 172.30 567 ALA I N 1
ATOM 14592 C CA . ALA D 4 567 ? 196.604 128.757 192.722 1.00 172.30 567 ALA I CA 1
ATOM 14593 C C . ALA D 4 567 ? 197.614 128.131 193.675 1.00 172.30 567 ALA I C 1
ATOM 14594 O O . ALA D 4 567 ? 197.310 127.847 194.838 1.00 172.30 567 ALA I O 1
ATOM 14596 N N . SER D 4 568 ? 198.825 127.923 193.152 1.00 182.81 568 SER I N 1
ATOM 14597 C CA . SER D 4 568 ? 199.986 127.395 193.875 1.00 182.81 568 SER I CA 1
ATOM 14598 C C . SER D 4 568 ? 199.691 126.017 194.476 1.00 182.81 568 SER I C 1
ATOM 14599 O O . SER D 4 568 ? 199.545 125.845 195.686 1.00 182.81 568 SER I O 1
ATOM 14602 N N . GLN D 4 569 ? 199.564 125.042 193.569 1.00 185.83 569 GLN I N 1
ATOM 14603 C CA . GLN D 4 569 ? 199.411 123.645 193.972 1.00 185.83 569 GLN I CA 1
ATOM 14604 C C . GLN D 4 569 ? 200.637 123.128 194.717 1.00 185.83 569 GLN I C 1
ATOM 14605 O O . GLN D 4 569 ? 200.536 122.166 195.486 1.00 185.83 569 GLN I O 1
ATOM 14611 N N . SER D 4 570 ? 201.794 123.755 194.511 1.00 195.30 570 SER I N 1
ATOM 14612 C CA . SER D 4 570 ? 202.980 123.491 195.309 1.00 195.30 570 SER I CA 1
ATOM 14613 C C . SER D 4 570 ? 202.828 124.101 196.705 1.00 195.30 570 SER I C 1
ATOM 14614 O O . SER D 4 570 ? 201.770 124.609 197.089 1.00 195.30 570 SER I O 1
ATOM 14617 N N . ASP D 4 571 ? 203.914 124.056 197.473 1.00 210.23 571 ASP I N 1
ATOM 14618 C CA . ASP D 4 571 ? 203.891 124.459 198.878 1.00 210.23 571 ASP I CA 1
ATOM 14619 C C . ASP D 4 571 ? 203.733 125.971 198.975 1.00 210.23 571 ASP I C 1
ATOM 14620 O O . ASP D 4 571 ? 204.712 126.719 198.930 1.00 210.23 571 ASP I O 1
ATOM 14625 N N . ASP D 4 572 ? 202.487 126.423 199.097 1.00 206.97 572 ASP I N 1
ATOM 14626 C CA . ASP D 4 572 ? 202.212 127.834 199.328 1.00 206.97 572 ASP I CA 1
ATOM 14627 C C . ASP D 4 572 ? 202.559 128.185 200.766 1.00 206.97 572 ASP I C 1
ATOM 14628 O O . ASP D 4 572 ? 201.969 127.642 201.706 1.00 206.97 572 ASP I O 1
ATOM 14633 N N . ASP D 4 573 ? 203.509 129.096 200.940 1.00 207.26 573 ASP I N 1
ATOM 14634 C CA . ASP D 4 573 ? 203.898 129.543 202.268 1.00 207.26 573 ASP I CA 1
ATOM 14635 C C . ASP D 4 573 ? 203.033 130.687 202.777 1.00 207.26 573 ASP I C 1
ATOM 14636 O O . ASP D 4 573 ? 203.280 131.191 203.877 1.00 207.26 573 ASP I O 1
ATOM 14641 N N . GLN D 4 574 ? 202.030 131.106 202.006 1.00 199.07 574 GLN I N 1
ATOM 14642 C CA . GLN D 4 574 ? 201.164 132.215 202.372 1.00 199.07 574 GLN I CA 1
ATOM 14643 C C . GLN D 4 574 ? 199.708 131.814 202.186 1.00 199.07 574 GLN I C 1
ATOM 14644 O O . GLN D 4 574 ? 199.334 131.215 201.175 1.00 199.07 574 GLN I O 1
ATOM 14650 N N . VAL D 4 575 ? 198.890 132.165 203.176 1.00 184.53 575 VAL I N 1
ATOM 14651 C CA . VAL D 4 575 ? 197.451 131.935 203.133 1.00 184.53 575 VAL I CA 1
ATOM 14652 C C . VAL D 4 575 ? 196.842 133.175 202.492 1.00 184.53 575 VAL I C 1
ATOM 14653 O O . VAL D 4 575 ? 195.849 133.101 201.756 1.00 184.53 575 VAL I O 1
ATOM 14657 N N . ASN D 4 576 ? 197.507 134.314 202.685 1.00 176.79 576 ASN I N 1
ATOM 14658 C CA . ASN D 4 576 ? 197.169 135.615 202.112 1.00 176.79 576 ASN I CA 1
ATOM 14659 C C . ASN D 4 576 ? 197.461 135.720 200.615 1.00 176.79 576 ASN I C 1
ATOM 14660 O O . ASN D 4 576 ? 197.452 136.838 200.099 1.00 176.79 576 ASN I O 1
ATOM 14665 N N . VAL D 4 577 ? 197.779 134.626 199.924 1.00 173.28 577 VAL I N 1
ATOM 14666 C CA . VAL D 4 577 ? 197.754 134.626 198.471 1.00 173.28 577 VAL I CA 1
ATOM 14667 C C . VAL D 4 577 ? 196.316 134.784 197.995 1.00 173.28 577 VAL I C 1
ATOM 14668 O O . VAL D 4 577 ? 195.395 134.126 198.494 1.00 173.28 577 VAL I O 1
ATOM 14672 N N . MET D 4 578 ? 196.113 135.678 197.028 1.00 160.59 578 MET I N 1
ATOM 14673 C CA . MET D 4 578 ? 194.850 135.751 196.302 1.00 160.59 578 MET I CA 1
ATOM 14674 C C . MET D 4 578 ? 195.180 135.480 194.840 1.00 160.59 578 MET I C 1
ATOM 14675 O O . MET D 4 578 ? 195.275 136.403 194.033 1.00 160.59 578 MET I O 1
ATOM 14680 N N . GLY D 4 579 ? 195.306 134.202 194.497 1.00 152.08 579 GLY I N 1
ATOM 14681 C CA . GLY D 4 579 ? 195.630 133.808 193.142 1.00 152.08 579 GLY I CA 1
ATOM 14682 C C . GLY D 4 579 ? 194.404 133.300 192.421 1.00 152.08 579 GLY I C 1
ATOM 14683 O O . GLY D 4 579 ? 193.882 132.234 192.757 1.00 152.08 579 GLY I O 1
ATOM 14684 N N . PHE D 4 580 ? 193.925 134.055 191.437 1.00 146.23 580 PHE I N 1
ATOM 14685 C CA . PHE D 4 580 ? 192.610 133.801 190.867 1.00 146.23 580 PHE I CA 1
ATOM 14686 C C . PHE D 4 580 ? 192.641 133.920 189.350 1.00 146.23 580 PHE I C 1
ATOM 14687 O O . PHE D 4 580 ? 191.744 134.513 188.745 1.00 146.23 580 PHE I O 1
ATOM 14695 N N . HIS D 4 581 ? 193.672 133.369 188.710 1.00 154.69 581 HIS I N 1
ATOM 14696 C CA . HIS D 4 581 ? 193.786 133.444 187.253 1.00 154.69 581 HIS I CA 1
ATOM 14697 C C . HIS D 4 581 ? 192.782 132.482 186.630 1.00 154.69 581 HIS I C 1
ATOM 14698 O O . HIS D 4 581 ? 193.053 131.289 186.474 1.00 154.69 581 HIS I O 1
ATOM 14705 N N . PHE D 4 582 ? 191.610 133.009 186.267 1.00 155.49 582 PHE I N 1
ATOM 14706 C CA . PHE D 4 582 ? 190.509 132.223 185.705 1.00 155.49 582 PHE I CA 1
ATOM 14707 C C . PHE D 4 582 ? 190.005 132.886 184.430 1.00 155.49 582 PHE I C 1
ATOM 14708 O O . PHE D 4 582 ? 188.967 133.546 184.460 1.00 155.49 582 PHE I O 1
ATOM 14716 N N . LEU D 4 583 ? 190.730 132.668 183.337 1.00 153.66 583 LEU I N 1
ATOM 14717 C CA . LEU D 4 583 ? 190.348 132.907 181.941 1.00 153.66 583 LEU I CA 1
ATOM 14718 C C . LEU D 4 583 ? 191.373 132.198 181.068 1.00 153.66 583 LEU I C 1
ATOM 14719 O O . LEU D 4 583 ? 192.286 131.531 181.570 1.00 153.66 583 LEU I O 1
ATOM 14724 N N . GLY D 4 584 ? 191.229 132.351 179.755 1.00 155.45 584 GLY I N 1
ATOM 14725 C CA . GLY D 4 584 ? 192.272 131.942 178.842 1.00 155.45 584 GLY I CA 1
ATOM 14726 C C . GLY D 4 584 ? 193.196 133.099 178.527 1.00 155.45 584 GLY I C 1
ATOM 14727 O O . GLY D 4 584 ? 192.900 133.917 177.651 1.00 155.45 584 GLY I O 1
ATOM 14728 N N . GLY D 4 585 ? 194.321 133.175 179.232 1.00 159.35 585 GLY I N 1
ATOM 14729 C CA . GLY D 4 585 ? 195.263 134.257 179.031 1.00 159.35 585 GLY I CA 1
ATOM 14730 C C . GLY D 4 585 ? 194.865 135.564 179.688 1.00 159.35 585 GLY I C 1
ATOM 14731 O O . GLY D 4 585 ? 194.587 136.549 178.997 1.00 159.35 585 GLY I O 1
ATOM 14732 N N . ALA D 4 586 ? 194.825 135.590 181.017 1.00 151.09 586 ALA I N 1
ATOM 14733 C CA . ALA D 4 586 ? 194.522 136.810 181.753 1.00 151.09 586 ALA I CA 1
ATOM 14734 C C . ALA D 4 586 ? 195.371 136.840 183.018 1.00 151.09 586 ALA I C 1
ATOM 14735 O O . ALA D 4 586 ? 196.303 136.047 183.182 1.00 151.09 586 ALA I O 1
ATOM 14737 N N . ARG D 4 587 ? 195.055 137.790 183.903 1.00 153.05 587 ARG I N 1
ATOM 14738 C CA . ARG D 4 587 ? 195.683 137.884 185.221 1.00 153.05 587 ARG I CA 1
ATOM 14739 C C . ARG D 4 587 ? 194.756 138.713 186.104 1.00 153.05 587 ARG I C 1
ATOM 14740 O O . ARG D 4 587 ? 194.651 139.928 185.923 1.00 153.05 587 ARG I O 1
ATOM 14748 N N . ILE D 4 588 ? 194.082 138.055 187.044 1.00 148.41 588 ILE I N 1
ATOM 14749 C CA . ILE D 4 588 ? 193.186 138.721 187.982 1.00 148.41 588 ILE I CA 1
ATOM 14750 C C . ILE D 4 588 ? 193.456 138.161 189.369 1.00 148.41 588 ILE I C 1
ATOM 14751 O O . ILE D 4 588 ? 193.454 136.941 189.559 1.00 148.41 588 ILE I O 1
ATOM 14756 N N . THR D 4 589 ? 193.691 139.044 190.331 1.00 155.20 589 THR I N 1
ATOM 14757 C CA . THR D 4 589 ? 193.819 138.667 191.727 1.00 155.20 589 THR I CA 1
ATOM 14758 C C . THR D 4 589 ? 192.597 139.141 192.506 1.00 155.20 589 THR I C 1
ATOM 14759 O O . THR D 4 589 ? 191.699 139.793 191.970 1.00 155.20 589 THR I O 1
ATOM 14763 N N . VAL D 4 590 ? 192.565 138.785 193.789 1.00 154.95 590 VAL I N 1
ATOM 14764 C CA . VAL D 4 590 ? 191.554 139.262 194.725 1.00 154.95 590 VAL I CA 1
ATOM 14765 C C . VAL D 4 590 ? 192.379 140.043 195.748 1.00 154.95 590 VAL I C 1
ATOM 14766 O O . VAL D 4 590 ? 193.599 140.159 195.589 1.00 154.95 590 VAL I O 1
ATOM 14770 N N . LEU D 4 591 ? 191.752 140.626 196.768 1.00 159.54 591 LEU I N 1
ATOM 14771 C CA . LEU D 4 591 ? 192.483 141.290 197.839 1.00 159.54 591 LEU I CA 1
ATOM 14772 C C . LEU D 4 591 ? 191.853 140.955 199.185 1.00 159.54 591 LEU I C 1
ATOM 14773 O O . LEU D 4 591 ? 190.927 140.141 199.279 1.00 159.54 591 LEU I O 1
ATOM 14778 N N . ALA D 4 592 ? 192.408 141.585 200.226 1.00 158.34 592 ALA I N 1
ATOM 14779 C CA . ALA D 4 592 ? 191.835 141.664 201.572 1.00 158.34 592 ALA I CA 1
ATOM 14780 C C . ALA D 4 592 ? 191.689 140.292 202.229 1.00 158.34 592 ALA I C 1
ATOM 14781 O O . ALA D 4 592 ? 190.589 139.828 202.526 1.00 158.34 592 ALA I O 1
ATOM 14783 N N . SER D 4 593 ? 192.829 139.648 202.454 1.00 165.69 593 SER I N 1
ATOM 14784 C CA . SER D 4 593 ? 192.827 138.389 203.185 1.00 165.69 593 SER I CA 1
ATOM 14785 C C . SER D 4 593 ? 192.564 138.596 204.674 1.00 165.69 593 SER I C 1
ATOM 14786 O O . SER D 4 593 ? 191.538 138.140 205.189 1.00 165.69 593 SER I O 1
ATOM 14789 N N . LYS D 4 594 ? 193.467 139.288 205.375 1.00 164.86 594 LYS I N 1
ATOM 14790 C CA . LYS D 4 594 ? 193.396 139.326 206.833 1.00 164.86 594 LYS I CA 1
ATOM 14791 C C . LYS D 4 594 ? 193.156 140.716 207.414 1.00 164.86 594 LYS I C 1
ATOM 14792 O O . LYS D 4 594 ? 192.187 140.925 208.151 1.00 164.86 594 LYS I O 1
ATOM 14798 N N . THR D 4 595 ? 194.029 141.672 207.095 1.00 165.73 595 THR I N 1
ATOM 14799 C CA . THR D 4 595 ? 194.074 142.923 207.842 1.00 165.73 595 THR I CA 1
ATOM 14800 C C . THR D 4 595 ? 192.990 143.913 207.443 1.00 165.73 595 THR I C 1
ATOM 14801 O O . THR D 4 595 ? 192.805 144.913 208.144 1.00 165.73 595 THR I O 1
ATOM 14805 N N . SER D 4 596 ? 192.274 143.672 206.351 1.00 165.19 596 SER I N 1
ATOM 14806 C CA . SER D 4 596 ? 191.245 144.587 205.889 1.00 165.19 596 SER I CA 1
ATOM 14807 C C . SER D 4 596 ? 189.866 143.976 206.094 1.00 165.19 596 SER I C 1
ATOM 14808 O O . SER D 4 596 ? 189.565 142.889 205.592 1.00 165.19 596 SER I O 1
ATOM 14811 N N . GLN D 4 597 ? 189.030 144.692 206.843 1.00 161.91 597 GLN I N 1
ATOM 14812 C CA . GLN D 4 597 ? 187.642 144.296 207.042 1.00 161.91 597 GLN I CA 1
ATOM 14813 C C . GLN D 4 597 ? 186.825 144.531 205.781 1.00 161.91 597 GLN I C 1
ATOM 14814 O O . GLN D 4 597 ? 185.961 143.717 205.437 1.00 161.91 597 GLN I O 1
ATOM 14820 N N . ARG D 4 598 ? 187.085 145.648 205.103 1.00 158.54 598 ARG I N 1
ATOM 14821 C CA . ARG D 4 598 ? 186.636 145.849 203.734 1.00 158.54 598 ARG I CA 1
ATOM 14822 C C . ARG D 4 598 ? 187.258 144.795 202.829 1.00 158.54 598 ARG I C 1
ATOM 14823 O O . ARG D 4 598 ? 188.453 144.516 202.920 1.00 158.54 598 ARG I O 1
ATOM 14831 N N . TYR D 4 599 ? 186.444 144.206 201.953 1.00 149.57 599 TYR I N 1
ATOM 14832 C CA . TYR D 4 599 ? 186.891 143.142 201.056 1.00 149.57 599 TYR I CA 1
ATOM 14833 C C . TYR D 4 599 ? 186.863 143.672 199.627 1.00 149.57 599 TYR I C 1
ATOM 14834 O O . TYR D 4 599 ? 185.815 143.660 198.980 1.00 149.57 599 TYR I O 1
ATOM 14843 N N . ARG D 4 600 ? 188.004 144.111 199.119 1.00 153.98 600 ARG I N 1
ATOM 14844 C CA . ARG D 4 600 ? 188.074 144.670 197.778 1.00 153.98 600 ARG I CA 1
ATOM 14845 C C . ARG D 4 600 ? 188.785 143.696 196.844 1.00 153.98 600 ARG I C 1
ATOM 14846 O O . ARG D 4 600 ? 189.225 142.617 197.249 1.00 153.98 600 ARG I O 1
ATOM 14854 N N . ILE D 4 601 ? 188.895 144.095 195.578 1.00 152.94 601 ILE I N 1
ATOM 14855 C CA . ILE D 4 601 ? 189.442 143.234 194.535 1.00 152.94 601 ILE I CA 1
ATOM 14856 C C . ILE D 4 601 ? 189.943 144.120 193.400 1.00 152.94 601 ILE I C 1
ATOM 14857 O O . ILE D 4 601 ? 189.326 145.136 193.067 1.00 152.94 601 ILE I O 1
ATOM 14862 N N . GLN D 4 602 ? 191.090 143.749 192.833 1.00 161.86 602 GLN I N 1
ATOM 14863 C CA . GLN D 4 602 ? 191.677 144.447 191.699 1.00 161.86 602 GLN I CA 1
ATOM 14864 C C . GLN D 4 602 ? 191.653 143.551 190.469 1.00 161.86 602 GLN I C 1
ATOM 14865 O O . GLN D 4 602 ? 191.689 142.323 190.582 1.00 161.86 602 GLN I O 1
ATOM 14871 N N . SER D 4 603 ? 191.601 144.174 189.293 1.00 161.82 603 SER I N 1
ATOM 14872 C CA . SER D 4 603 ? 191.526 143.459 188.027 1.00 161.82 603 SER I CA 1
ATOM 14873 C C . SER D 4 603 ? 192.275 144.251 186.974 1.00 161.82 603 SER I C 1
ATOM 14874 O O . SER D 4 603 ? 192.024 145.449 186.825 1.00 161.82 603 SER I O 1
ATOM 14877 N N . GLU D 4 604 ? 193.142 143.564 186.223 1.00 161.48 604 GLU I N 1
ATOM 14878 C CA . GLU D 4 604 ? 194.019 144.219 185.253 1.00 161.48 604 GLU I CA 1
ATOM 14879 C C . GLU D 4 604 ? 193.223 144.898 184.145 1.00 161.48 604 GLU I C 1
ATOM 14880 O O . GLU D 4 604 ? 193.514 146.037 183.762 1.00 161.48 604 GLU I O 1
ATOM 14886 N N . GLN D 4 605 ? 192.202 144.225 183.633 1.00 159.51 605 GLN I N 1
ATOM 14887 C CA . GLN D 4 605 ? 191.260 144.824 182.702 1.00 159.51 605 GLN I CA 1
ATOM 14888 C C . GLN D 4 605 ? 189.882 144.860 183.347 1.00 159.51 605 GLN I C 1
ATOM 14889 O O . GLN D 4 605 ? 189.534 143.975 184.134 1.00 159.51 605 GLN I O 1
ATOM 14895 N N . PHE D 4 606 ? 189.099 145.891 183.025 1.00 152.69 606 PHE I N 1
ATOM 14896 C CA . PHE D 4 606 ? 187.737 146.007 183.546 1.00 152.69 606 PHE I CA 1
ATOM 14897 C C . PHE D 4 606 ? 186.775 145.283 182.604 1.00 152.69 606 PHE I C 1
ATOM 14898 O O . PHE D 4 606 ? 185.972 145.876 181.882 1.00 152.69 606 PHE I O 1
ATOM 14906 N N . GLU D 4 607 ? 186.904 143.960 182.587 1.00 155.57 607 GLU I N 1
ATOM 14907 C CA . GLU D 4 607 ? 185.967 143.106 181.870 1.00 155.57 607 GLU I CA 1
ATOM 14908 C C . GLU D 4 607 ? 185.587 141.913 182.734 1.00 155.57 607 GLU I C 1
ATOM 14909 O O . GLU D 4 607 ? 184.519 141.318 182.558 1.00 155.57 607 GLU I O 1
ATOM 14915 N N . ASP D 4 608 ? 186.464 141.562 183.670 1.00 153.40 608 ASP I N 1
ATOM 14916 C CA . ASP D 4 608 ? 186.518 140.219 184.221 1.00 153.40 608 ASP I CA 1
ATOM 14917 C C . ASP D 4 608 ? 185.999 140.105 185.645 1.00 153.40 608 ASP I C 1
ATOM 14918 O O . ASP D 4 608 ? 186.060 139.014 186.217 1.00 153.40 608 ASP I O 1
ATOM 14923 N N . LEU D 4 609 ? 185.491 141.182 186.238 1.00 136.66 609 LEU I N 1
ATOM 14924 C CA . LEU D 4 609 ? 185.010 141.051 187.606 1.00 136.66 609 LEU I CA 1
ATOM 14925 C C . LEU D 4 609 ? 183.633 140.419 187.693 1.00 136.66 609 LEU I C 1
ATOM 14926 O O . LEU D 4 609 ? 183.226 140.026 188.788 1.00 136.66 609 LEU I O 1
ATOM 14931 N N . TRP D 4 610 ? 182.902 140.307 186.584 1.00 125.39 610 TRP I N 1
ATOM 14932 C CA . TRP D 4 610 ? 181.535 139.818 186.693 1.00 125.39 610 TRP I CA 1
ATOM 14933 C C . TRP D 4 610 ? 181.496 138.317 186.940 1.00 125.39 610 TRP I C 1
ATOM 14934 O O . TRP D 4 610 ? 180.640 137.836 187.684 1.00 125.39 610 TRP I O 1
ATOM 14945 N N . LEU D 4 611 ? 182.428 137.562 186.358 1.00 119.87 611 LEU I N 1
ATOM 14946 C CA . LEU D 4 611 ? 182.411 136.118 186.555 1.00 119.87 611 LEU I CA 1
ATOM 14947 C C . LEU D 4 611 ? 182.822 135.704 187.958 1.00 119.87 611 LEU I C 1
ATOM 14948 O O . LEU D 4 611 ? 182.484 134.596 188.382 1.00 119.87 611 LEU I O 1
ATOM 14953 N N . ILE D 4 612 ? 183.524 136.559 188.694 1.00 123.22 612 ILE I N 1
ATOM 14954 C CA . ILE D 4 612 ? 184.208 136.122 189.895 1.00 123.22 612 ILE I CA 1
ATOM 14955 C C . ILE D 4 612 ? 183.588 136.663 191.179 1.00 123.22 612 ILE I C 1
ATOM 14956 O O . ILE D 4 612 ? 183.588 135.952 192.189 1.00 123.22 612 ILE I O 1
ATOM 14961 N N . THR D 4 613 ? 183.070 137.894 191.185 1.00 127.83 613 THR I N 1
ATOM 14962 C CA . THR D 4 613 ? 182.561 138.442 192.438 1.00 127.83 613 THR I CA 1
ATOM 14963 C C . THR D 4 613 ? 181.228 137.828 192.828 1.00 127.83 613 THR I C 1
ATOM 14964 O O . THR D 4 613 ? 180.970 137.630 194.019 1.00 127.83 613 THR I O 1
ATOM 14968 N N . ASN D 4 614 ? 180.368 137.527 191.851 1.00 130.02 614 ASN I N 1
ATOM 14969 C CA . ASN D 4 614 ? 179.167 136.765 192.170 1.00 130.02 614 ASN I CA 1
ATOM 14970 C C . ASN D 4 614 ? 179.536 135.355 192.593 1.00 130.02 614 ASN I C 1
ATOM 14971 O O . ASN D 4 614 ? 178.910 134.783 193.489 1.00 130.02 614 ASN I O 1
ATOM 14976 N N . GLU D 4 615 ? 180.561 134.788 191.951 1.00 132.73 615 GLU I N 1
ATOM 14977 C CA . GLU D 4 615 ? 181.138 133.535 192.417 1.00 132.73 615 GLU I CA 1
ATOM 14978 C C . GLU D 4 615 ? 181.708 133.696 193.819 1.00 132.73 615 GLU I C 1
ATOM 14979 O O . GLU D 4 615 ? 181.536 132.818 194.668 1.00 132.73 615 GLU I O 1
ATOM 14985 N N . LEU D 4 616 ? 182.348 134.836 194.093 1.00 132.37 616 LEU I N 1
ATOM 14986 C CA . LEU D 4 616 ? 182.777 135.131 195.456 1.00 132.37 616 LEU I CA 1
ATOM 14987 C C . LEU D 4 616 ? 181.581 135.402 196.361 1.00 132.37 616 LEU I C 1
ATOM 14988 O O . LEU D 4 616 ? 181.644 135.133 197.566 1.00 132.37 616 LEU I O 1
ATOM 14993 N N . ILE D 4 617 ? 180.483 135.909 195.801 1.00 131.03 617 ILE I N 1
ATOM 14994 C CA . ILE D 4 617 ? 179.264 136.084 196.585 1.00 131.03 617 ILE I CA 1
ATOM 14995 C C . ILE D 4 617 ? 178.642 134.728 196.908 1.00 131.03 617 ILE I C 1
ATOM 14996 O O . ILE D 4 617 ? 178.256 134.465 198.054 1.00 131.03 617 ILE I O 1
ATOM 15001 N N . LEU D 4 618 ? 178.573 133.830 195.917 1.00 134.81 618 LEU I N 1
ATOM 15002 C CA . LEU D 4 618 ? 177.974 132.518 196.160 1.00 134.81 618 LEU I CA 1
ATOM 15003 C C . LEU D 4 618 ? 178.858 131.639 197.039 1.00 134.81 618 LEU I C 1
ATOM 15004 O O . LEU D 4 618 ? 178.350 130.960 197.938 1.00 134.81 618 LEU I O 1
ATOM 15009 N N . ARG D 4 619 ? 180.178 131.651 196.815 1.00 133.78 619 ARG I N 1
ATOM 15010 C CA . ARG D 4 619 ? 181.071 130.831 197.633 1.00 133.78 619 ARG I CA 1
ATOM 15011 C C . ARG D 4 619 ? 181.138 131.329 199.069 1.00 133.78 619 ARG I C 1
ATOM 15012 O O . ARG D 4 619 ? 181.450 130.552 199.978 1.00 133.78 619 ARG I O 1
ATOM 15020 N N . LEU D 4 620 ? 180.868 132.617 199.288 1.00 139.47 620 LEU I N 1
ATOM 15021 C CA . LEU D 4 620 ? 180.590 133.099 200.634 1.00 139.47 620 LEU I CA 1
ATOM 15022 C C . LEU D 4 620 ? 179.347 132.427 201.198 1.00 139.47 620 LEU I C 1
ATOM 15023 O O . LEU D 4 620 ? 179.381 131.833 202.282 1.00 139.47 620 LEU I O 1
ATOM 15028 N N . GLN D 4 621 ? 178.241 132.499 200.463 1.00 137.78 621 GLN I N 1
ATOM 15029 C CA . GLN D 4 621 ? 176.981 131.906 200.888 1.00 137.78 621 GLN I CA 1
ATOM 15030 C C . GLN D 4 621 ? 176.987 130.389 200.829 1.00 137.78 621 GLN I C 1
ATOM 15031 O O . GLN D 4 621 ? 176.118 129.768 201.447 1.00 137.78 621 GLN I O 1
ATOM 15037 N N . GLU D 4 622 ? 177.925 129.779 200.104 1.00 148.41 622 GLU I N 1
ATOM 15038 C CA . GLU D 4 622 ? 178.135 128.340 200.194 1.00 148.41 622 GLU I CA 1
ATOM 15039 C C . GLU D 4 622 ? 178.940 127.952 201.421 1.00 148.41 622 GLU I C 1
ATOM 15040 O O . GLU D 4 622 ? 178.960 126.774 201.796 1.00 148.41 622 GLU I O 1
ATOM 15046 N N . TYR D 4 623 ? 179.608 128.913 202.052 1.00 148.39 623 TYR I N 1
ATOM 15047 C CA . TYR D 4 623 ? 180.340 128.627 203.277 1.00 148.39 623 TYR I CA 1
ATOM 15048 C C . TYR D 4 623 ? 179.454 128.796 204.502 1.00 148.39 623 TYR I C 1
ATOM 15049 O O . TYR D 4 623 ? 179.470 127.960 205.411 1.00 148.39 623 TYR I O 1
ATOM 15058 N N . PHE D 4 624 ? 178.658 129.861 204.528 1.00 148.20 624 PHE I N 1
ATOM 15059 C CA . PHE D 4 624 ? 178.137 130.372 205.788 1.00 148.20 624 PHE I CA 1
ATOM 15060 C C . PHE D 4 624 ? 176.895 129.641 206.278 1.00 148.20 624 PHE I C 1
ATOM 15061 O O . PHE D 4 624 ? 176.545 129.780 207.454 1.00 148.20 624 PHE I O 1
ATOM 15069 N N . GLU D 4 625 ? 176.222 128.871 205.421 1.00 148.71 625 GLU I N 1
ATOM 15070 C CA . GLU D 4 625 ? 175.084 128.088 205.890 1.00 148.71 625 GLU I CA 1
ATOM 15071 C C . GLU D 4 625 ? 175.514 126.887 206.721 1.00 148.71 625 GLU I C 1
ATOM 15072 O O . GLU D 4 625 ? 174.689 126.328 207.452 1.00 148.71 625 GLU I O 1
ATOM 15078 N N . LYS D 4 626 ? 176.784 126.487 206.634 1.00 150.76 626 LYS I N 1
ATOM 15079 C CA . LYS D 4 626 ? 177.363 125.553 207.588 1.00 150.76 626 LYS I CA 1
ATOM 15080 C C . LYS D 4 626 ? 177.792 126.236 208.879 1.00 150.76 626 LYS I C 1
ATOM 15081 O O . LYS D 4 626 ? 178.302 125.562 209.780 1.00 150.76 626 LYS I O 1
ATOM 15087 N N . GLN D 4 627 ? 177.611 127.553 208.980 1.00 155.36 627 GLN I N 1
ATOM 15088 C CA . GLN D 4 627 ? 177.870 128.309 210.196 1.00 155.36 627 GLN I CA 1
ATOM 15089 C C . GLN D 4 627 ? 176.655 129.067 210.710 1.00 155.36 627 GLN I C 1
ATOM 15090 O O . GLN D 4 627 ? 176.533 129.257 211.922 1.00 155.36 627 GLN I O 1
ATOM 15096 N N . GLY D 4 628 ? 175.758 129.504 209.827 1.00 159.52 628 GLY I N 1
ATOM 15097 C CA . GLY D 4 628 ? 174.513 130.124 210.242 1.00 159.52 628 GLY I CA 1
ATOM 15098 C C . GLY D 4 628 ? 174.612 131.598 210.576 1.00 159.52 628 GLY I C 1
ATOM 15099 O O . GLY D 4 628 ? 174.228 132.018 211.671 1.00 159.52 628 GLY I O 1
ATOM 15100 N N . VAL D 4 629 ? 175.121 132.397 209.639 1.00 159.53 629 VAL I N 1
ATOM 15101 C CA . VAL D 4 629 ? 175.279 133.827 209.847 1.00 159.53 629 VAL I CA 1
ATOM 15102 C C . VAL D 4 629 ? 174.302 134.648 209.004 1.00 159.53 629 VAL I C 1
ATOM 15103 O O . VAL D 4 629 ? 173.805 135.675 209.486 1.00 159.53 629 VAL I O 1
ATOM 15107 N N . LYS D 4 630 ? 173.969 134.179 207.792 1.00 155.89 630 LYS I N 1
ATOM 15108 C CA . LYS D 4 630 ? 173.093 134.797 206.776 1.00 155.89 630 LYS I CA 1
ATOM 15109 C C . LYS D 4 630 ? 173.398 136.288 206.572 1.00 155.89 630 LYS I C 1
ATOM 15110 O O . LYS D 4 630 ? 172.608 137.182 206.877 1.00 155.89 630 LYS I O 1
ATOM 15116 N N . ASP D 4 631 ? 174.593 136.520 206.030 1.00 156.10 631 ASP I N 1
ATOM 15117 C CA . ASP D 4 631 ? 175.074 137.862 205.725 1.00 156.10 631 ASP I CA 1
ATOM 15118 C C . ASP D 4 631 ? 174.797 138.213 204.266 1.00 156.10 631 ASP I C 1
ATOM 15119 O O . ASP D 4 631 ? 175.201 137.484 203.354 1.00 156.10 631 ASP I O 1
ATOM 15124 N N . PHE D 4 632 ? 174.068 139.310 204.041 1.00 162.18 632 PHE I N 1
ATOM 15125 C CA . PHE D 4 632 ? 173.893 139.817 202.678 1.00 162.18 632 PHE I CA 1
ATOM 15126 C C . PHE D 4 632 ? 173.960 141.343 202.744 1.00 162.18 632 PHE I C 1
ATOM 15127 O O . PHE D 4 632 ? 172.910 141.992 202.738 1.00 162.18 632 PHE I O 1
ATOM 15135 N N . ALA D 4 633 ? 175.181 141.898 202.734 1.00 153.05 633 ALA I N 1
ATOM 15136 C CA . ALA D 4 633 ? 175.388 143.343 202.617 1.00 153.05 633 ALA I CA 1
ATOM 15137 C C . ALA D 4 633 ? 176.830 143.729 202.322 1.00 153.05 633 ALA I C 1
ATOM 15138 O O . ALA D 4 633 ? 177.715 143.346 203.096 1.00 153.05 633 ALA I O 1
ATOM 15140 N N . CYS D 4 634 ? 177.078 144.359 201.159 1.00 145.88 634 CYS I N 1
ATOM 15141 C CA . CYS D 4 634 ? 177.802 145.626 200.977 1.00 145.88 634 CYS I CA 1
ATOM 15142 C C . CYS D 4 634 ? 178.010 145.918 199.496 1.00 145.88 634 CYS I C 1
ATOM 15143 O O . CYS D 4 634 ? 178.006 144.990 198.680 1.00 145.88 634 CYS I O 1
ATOM 15146 N N . SER D 4 635 ? 178.229 147.194 199.172 1.00 139.36 635 SER I N 1
ATOM 15147 C CA . SER D 4 635 ? 178.828 147.719 197.944 1.00 139.36 635 SER I CA 1
ATOM 15148 C C . SER D 4 635 ? 178.933 149.221 198.125 1.00 139.36 635 SER I C 1
ATOM 15149 O O . SER D 4 635 ? 178.297 149.795 199.012 1.00 139.36 635 SER I O 1
ATOM 15152 N N . PHE D 4 636 ? 179.716 149.854 197.256 1.00 144.40 636 PHE I N 1
ATOM 15153 C CA . PHE D 4 636 ? 179.847 151.303 197.279 1.00 144.40 636 PHE I CA 1
ATOM 15154 C C . PHE D 4 636 ? 180.249 151.803 195.903 1.00 144.40 636 PHE I C 1
ATOM 15155 O O . PHE D 4 636 ? 180.970 151.119 195.169 1.00 144.40 636 PHE I O 1
ATOM 15163 N N . SER D 4 637 ? 179.765 153.007 195.577 1.00 155.01 637 SER I N 1
ATOM 15164 C CA . SER D 4 637 ? 180.270 153.853 194.493 1.00 155.01 637 SER I CA 1
ATOM 15165 C C . SER D 4 637 ? 180.158 153.168 193.125 1.00 155.01 637 SER I C 1
ATOM 15166 O O . SER D 4 637 ? 181.147 152.781 192.506 1.00 155.01 637 SER I O 1
ATOM 15169 N N . GLY D 4 638 ? 178.914 152.996 192.683 1.00 151.58 638 GLY I N 1
ATOM 15170 C CA . GLY D 4 638 ? 178.667 152.501 191.343 1.00 151.58 638 GLY I CA 1
ATOM 15171 C C . GLY D 4 638 ? 178.976 153.462 190.217 1.00 151.58 638 GLY I C 1
ATOM 15172 O O . GLY D 4 638 ? 178.855 153.091 189.047 1.00 151.58 638 GLY I O 1
ATOM 15173 N N . SER D 4 639 ? 179.380 154.692 190.532 1.00 164.29 639 SER I N 1
ATOM 15174 C CA . SER D 4 639 ? 179.691 155.710 189.538 1.00 164.29 639 SER I CA 1
ATOM 15175 C C . SER D 4 639 ? 181.096 155.569 188.962 1.00 164.29 639 SER I C 1
ATOM 15176 O O . SER D 4 639 ? 181.299 155.827 187.771 1.00 164.29 639 SER I O 1
ATOM 15179 N N . ILE D 4 640 ? 182.080 155.204 189.779 1.00 166.76 640 ILE I N 1
ATOM 15180 C CA . ILE D 4 640 ? 183.441 155.001 189.275 1.00 166.76 640 ILE I CA 1
ATOM 15181 C C . ILE D 4 640 ? 183.579 153.811 188.319 1.00 166.76 640 ILE I C 1
ATOM 15182 O O . ILE D 4 640 ? 184.493 153.842 187.482 1.00 166.76 640 ILE I O 1
ATOM 15187 N N . PRO D 4 641 ? 182.749 152.755 188.356 1.00 156.88 641 PRO I N 1
ATOM 15188 C CA . PRO D 4 641 ? 182.694 151.911 187.154 1.00 156.88 641 PRO I CA 1
ATOM 15189 C C . PRO D 4 641 ? 181.902 152.543 186.029 1.00 156.88 641 PRO I C 1
ATOM 15190 O O . PRO D 4 641 ? 182.203 152.285 184.858 1.00 156.88 641 PRO I O 1
ATOM 15194 N N . LEU D 4 642 ? 180.905 153.375 186.360 1.00 154.86 642 LEU I N 1
ATOM 15195 C CA . LEU D 4 642 ? 179.984 153.911 185.360 1.00 154.86 642 LEU I CA 1
ATOM 15196 C C . LEU D 4 642 ? 180.687 154.842 184.380 1.00 154.86 642 LEU I C 1
ATOM 15197 O O . LEU D 4 642 ? 180.275 154.947 183.220 1.00 154.86 642 LEU I O 1
ATOM 15202 N N . GLN D 4 643 ? 181.760 155.502 184.814 1.00 159.20 643 GLN I N 1
ATOM 15203 C CA . GLN D 4 643 ? 182.587 156.246 183.872 1.00 159.20 643 GLN I CA 1
ATOM 15204 C C . GLN D 4 643 ? 183.374 155.304 182.971 1.00 159.20 643 GLN I C 1
ATOM 15205 O O . GLN D 4 643 ? 183.432 155.512 181.753 1.00 159.20 643 GLN I O 1
ATOM 15211 N N . GLU D 4 644 ? 183.980 154.264 183.551 1.00 157.18 644 GLU I N 1
ATOM 15212 C CA . GLU D 4 644 ? 184.715 153.289 182.751 1.00 157.18 644 GLU I CA 1
ATOM 15213 C C . GLU D 4 644 ? 183.769 152.447 181.908 1.00 157.18 644 GLU I C 1
ATOM 15214 O O . GLU D 4 644 ? 184.162 151.909 180.867 1.00 157.18 644 GLU I O 1
ATOM 15220 N N . TYR D 4 645 ? 182.516 152.317 182.350 1.00 160.59 645 TYR I N 1
ATOM 15221 C CA . TYR D 4 645 ? 181.500 151.652 181.544 1.00 160.59 645 TYR I CA 1
ATOM 15222 C C . TYR D 4 645 ? 181.160 152.458 180.299 1.00 160.59 645 TYR I C 1
ATOM 15223 O O . TYR D 4 645 ? 180.801 151.885 179.264 1.00 160.59 645 TYR I O 1
ATOM 15232 N N . PHE D 4 646 ? 181.292 153.782 180.368 1.00 157.56 646 PHE I N 1
ATOM 15233 C CA . PHE D 4 646 ? 180.905 154.631 179.251 1.00 157.56 646 PHE I CA 1
ATOM 15234 C C . PHE D 4 646 ? 181.903 154.586 178.105 1.00 157.56 646 PHE I C 1
ATOM 15235 O O . PHE D 4 646 ? 181.562 154.993 176.990 1.00 157.56 646 PHE I O 1
ATOM 15243 N N . GLU D 4 647 ? 183.122 154.108 178.352 1.00 163.20 647 GLU I N 1
ATOM 15244 C CA . GLU D 4 647 ? 184.087 153.969 177.268 1.00 163.20 647 GLU I CA 1
ATOM 15245 C C . GLU D 4 647 ? 183.730 152.795 176.367 1.00 163.20 647 GLU I C 1
ATOM 15246 O O . GLU D 4 647 ? 183.860 152.881 175.140 1.00 163.20 647 GLU I O 1
ATOM 15252 N N . LEU D 4 648 ? 183.270 151.695 176.959 1.00 162.90 648 LEU I N 1
ATOM 15253 C CA . LEU D 4 648 ? 183.029 150.485 176.188 1.00 162.90 648 LEU I CA 1
ATOM 15254 C C . LEU D 4 648 ? 181.750 150.574 175.373 1.00 162.90 648 LEU I C 1
ATOM 15255 O O . LEU D 4 648 ? 181.644 149.926 174.327 1.00 162.90 648 LEU I O 1
ATOM 15260 N N . ILE D 4 649 ? 180.780 151.375 175.817 1.00 161.62 649 ILE I N 1
ATOM 15261 C CA . ILE D 4 649 ? 179.540 151.494 175.060 1.00 161.62 649 ILE I CA 1
ATOM 15262 C C . ILE D 4 649 ? 179.742 152.364 173.830 1.00 161.62 649 ILE I C 1
ATOM 15263 O O . ILE D 4 649 ? 178.958 152.293 172.878 1.00 161.62 649 ILE I O 1
ATOM 15268 N N . ASP D 4 650 ? 180.794 153.185 173.816 1.00 171.50 650 ASP I N 1
ATOM 15269 C CA . ASP D 4 650 ? 181.013 154.090 172.695 1.00 171.50 650 ASP I CA 1
ATOM 15270 C C . ASP D 4 650 ? 181.723 153.389 171.545 1.00 171.50 650 ASP I C 1
ATOM 15271 O O . ASP D 4 650 ? 181.220 153.377 170.419 1.00 171.50 650 ASP I O 1
ATOM 15276 N N . HIS D 4 651 ? 182.883 152.782 171.816 1.00 170.61 651 HIS I N 1
ATOM 15277 C CA . HIS D 4 651 ? 183.657 152.140 170.758 1.00 170.61 651 HIS I CA 1
ATOM 15278 C C . HIS D 4 651 ? 182.985 150.881 170.227 1.00 170.61 651 HIS I C 1
ATOM 15279 O O . HIS D 4 651 ? 183.300 150.448 169.114 1.00 170.61 651 HIS I O 1
ATOM 15286 N N . HIS D 4 652 ? 182.076 150.281 170.997 1.00 176.63 652 HIS I N 1
ATOM 15287 C CA . HIS D 4 652 ? 181.174 149.295 170.419 1.00 176.63 652 HIS I CA 1
ATOM 15288 C C . HIS D 4 652 ? 180.209 149.961 169.451 1.00 176.63 652 HIS I C 1
ATOM 15289 O O . HIS D 4 652 ? 179.967 149.451 168.350 1.00 176.63 652 HIS I O 1
ATOM 15296 N N . PHE D 4 653 ? 179.647 151.108 169.848 1.00 185.44 653 PHE I N 1
ATOM 15297 C CA . PHE D 4 653 ? 178.701 151.811 168.988 1.00 185.44 653 PHE I CA 1
ATOM 15298 C C . PHE D 4 653 ? 179.385 152.401 167.766 1.00 185.44 653 PHE I C 1
ATOM 15299 O O . PHE D 4 653 ? 178.785 152.442 166.688 1.00 185.44 653 PHE I O 1
ATOM 15307 N N . GLU D 4 654 ? 180.632 152.859 167.907 1.00 202.33 654 GLU I N 1
ATOM 15308 C CA . GLU D 4 654 ? 181.384 153.270 166.727 1.00 202.33 654 GLU I CA 1
ATOM 15309 C C . GLU D 4 654 ? 181.706 152.082 165.834 1.00 202.33 654 GLU I C 1
ATOM 15310 O O . GLU D 4 654 ? 181.711 152.221 164.607 1.00 202.33 654 GLU I O 1
ATOM 15316 N N . LEU D 4 655 ? 181.952 150.907 166.421 1.00 202.91 655 LEU I N 1
ATOM 15317 C CA . LEU D 4 655 ? 182.102 149.707 165.607 1.00 202.91 655 LEU I CA 1
ATOM 15318 C C . LEU D 4 655 ? 180.781 149.312 164.962 1.00 202.91 655 LEU I C 1
ATOM 15319 O O . LEU D 4 655 ? 180.773 148.715 163.880 1.00 202.91 655 LEU I O 1
ATOM 15324 N N . ARG D 4 656 ? 179.662 149.643 165.607 1.00 208.12 656 ARG I N 1
ATOM 15325 C CA . ARG D 4 656 ? 178.365 149.525 164.953 1.00 208.12 656 ARG I CA 1
ATOM 15326 C C . ARG D 4 656 ? 178.202 150.597 163.880 1.00 208.12 656 ARG I C 1
ATOM 15327 O O . ARG D 4 656 ? 177.554 150.363 162.852 1.00 208.12 656 ARG I O 1
ATOM 15335 N N . ILE D 4 657 ? 178.783 151.780 164.103 1.00 222.91 657 ILE I N 1
ATOM 15336 C CA . ILE D 4 657 ? 178.772 152.827 163.083 1.00 222.91 657 ILE I CA 1
ATOM 15337 C C . ILE D 4 657 ? 179.638 152.422 161.895 1.00 222.91 657 ILE I C 1
ATOM 15338 O O . ILE D 4 657 ? 179.229 152.567 160.736 1.00 222.91 657 ILE I O 1
ATOM 15343 N N . ASN D 4 658 ? 180.833 151.879 162.156 1.00 233.79 658 ASN I N 1
ATOM 15344 C CA . ASN D 4 658 ? 181.586 151.254 161.072 1.00 233.79 658 ASN I CA 1
ATOM 15345 C C . ASN D 4 658 ? 180.911 149.989 160.561 1.00 233.79 658 ASN I C 1
ATOM 15346 O O . ASN D 4 658 ? 181.123 149.617 159.403 1.00 233.79 658 ASN I O 1
ATOM 15351 N N . GLY D 4 659 ? 180.108 149.323 161.392 1.00 243.17 659 GLY I N 1
ATOM 15352 C CA . GLY D 4 659 ? 179.225 148.294 160.877 1.00 243.17 659 GLY I CA 1
ATOM 15353 C C . GLY D 4 659 ? 178.136 148.861 159.990 1.00 243.17 659 GLY I C 1
ATOM 15354 O O . GLY D 4 659 ? 177.726 148.221 159.018 1.00 243.17 659 GLY I O 1
ATOM 15355 N N . GLU D 4 660 ? 177.661 150.068 160.302 1.00 251.57 660 GLU I N 1
ATOM 15356 C CA . GLU D 4 660 ? 176.717 150.776 159.447 1.00 251.57 660 GLU I CA 1
ATOM 15357 C C . GLU D 4 660 ? 177.396 151.557 158.331 1.00 251.57 660 GLU I C 1
ATOM 15358 O O . GLU D 4 660 ? 176.717 152.312 157.628 1.00 251.57 660 GLU I O 1
ATOM 15364 N N . LYS D 4 661 ? 178.710 151.413 158.163 1.00 273.41 661 LYS I N 1
ATOM 15365 C CA . LYS D 4 661 ? 179.442 152.076 157.093 1.00 273.41 661 LYS I CA 1
ATOM 15366 C C . LYS D 4 661 ? 179.936 151.128 156.015 1.00 273.41 661 LYS I C 1
ATOM 15367 O O . LYS D 4 661 ? 180.069 151.541 154.863 1.00 273.41 661 LYS I O 1
ATOM 15373 N N . LEU D 4 662 ? 180.216 149.873 156.359 1.00 286.23 662 LEU I N 1
ATOM 15374 C CA . LEU D 4 662 ? 180.655 148.898 155.370 1.00 286.23 662 LEU I CA 1
ATOM 15375 C C . LEU D 4 662 ? 179.497 148.200 154.671 1.00 286.23 662 LEU I C 1
ATOM 15376 O O . LEU D 4 662 ? 179.740 147.329 153.830 1.00 286.23 662 LEU I O 1
ATOM 15381 N N . GLU D 4 663 ? 178.255 148.553 154.996 1.00 300.15 663 GLU I N 1
ATOM 15382 C CA . GLU D 4 663 ? 177.097 147.865 154.439 1.00 300.15 663 GLU I CA 1
ATOM 15383 C C . GLU D 4 663 ? 176.528 148.555 153.204 1.00 300.15 663 GLU I C 1
ATOM 15384 O O . GLU D 4 663 ? 176.088 147.878 152.269 1.00 300.15 663 GLU I O 1
ATOM 15390 N N . GLU D 4 664 ? 176.529 149.887 153.170 1.00 311.91 664 GLU I N 1
ATOM 15391 C CA . GLU D 4 664 ? 175.910 150.596 152.058 1.00 311.91 664 GLU I CA 1
ATOM 15392 C C . GLU D 4 664 ? 176.796 150.626 150.823 1.00 311.91 664 GLU I C 1
ATOM 15393 O O . GLU D 4 664 ? 176.285 150.828 149.716 1.00 311.91 664 GLU I O 1
ATOM 15399 N N . LEU D 4 665 ? 178.104 150.417 150.983 1.00 338.16 665 LEU I N 1
ATOM 15400 C CA . LEU D 4 665 ? 178.996 150.387 149.834 1.00 338.16 665 LEU I CA 1
ATOM 15401 C C . LEU D 4 665 ? 178.855 149.087 149.053 1.00 338.16 665 LEU I C 1
ATOM 15402 O O . LEU D 4 665 ? 178.965 149.099 147.822 1.00 338.16 665 LEU I O 1
ATOM 15407 N N . LEU D 4 666 ? 178.578 147.976 149.738 1.00 353.19 666 LEU I N 1
ATOM 15408 C CA . LEU D 4 666 ? 178.375 146.708 149.049 1.00 353.19 666 LEU I CA 1
ATOM 15409 C C . LEU D 4 666 ? 177.022 146.639 148.357 1.00 353.19 666 LEU I C 1
ATOM 15410 O O . LEU D 4 666 ? 176.890 145.942 147.347 1.00 353.19 666 LEU I O 1
ATOM 15415 N N . SER D 4 667 ? 176.017 147.351 148.875 1.00 367.25 667 SER I N 1
ATOM 15416 C CA . SER D 4 667 ? 174.661 147.237 148.347 1.00 367.25 667 SER I CA 1
ATOM 15417 C C . SER D 4 667 ? 174.535 147.905 146.983 1.00 367.25 667 SER I C 1
ATOM 15418 O O . SER D 4 667 ? 173.957 147.328 146.056 1.00 367.25 667 SER I O 1
ATOM 15421 N N . GLU D 4 668 ? 175.066 149.124 146.847 1.00 385.85 668 GLU I N 1
ATOM 15422 C CA . GLU D 4 668 ? 175.012 149.814 145.564 1.00 385.85 668 GLU I CA 1
ATOM 15423 C C . GLU D 4 668 ? 175.937 149.153 144.550 1.00 385.85 668 GLU I C 1
ATOM 15424 O O . GLU D 4 668 ? 175.638 149.139 143.350 1.00 385.85 668 GLU I O 1
ATOM 15430 N N . ARG D 4 669 ? 177.035 148.556 145.012 1.00 390.92 669 ARG I N 1
ATOM 15431 C CA . ARG D 4 669 ? 177.867 147.795 144.091 1.00 390.92 669 ARG I CA 1
ATOM 15432 C C . ARG D 4 669 ? 177.236 146.451 143.757 1.00 390.92 669 ARG I C 1
ATOM 15433 O O . ARG D 4 669 ? 177.536 145.874 142.706 1.00 390.92 669 ARG I O 1
ATOM 15441 N N . ALA D 4 670 ? 176.363 145.939 144.629 1.00 394.85 670 ALA I N 1
ATOM 15442 C CA . ALA D 4 670 ? 175.509 144.824 144.236 1.00 394.85 670 ALA I CA 1
ATOM 15443 C C . ALA D 4 670 ? 174.398 145.286 143.305 1.00 394.85 670 ALA I C 1
ATOM 15444 O O . ALA D 4 670 ? 173.964 144.523 142.433 1.00 394.85 670 ALA I O 1
ATOM 15446 N N . VAL D 4 671 ? 173.918 146.521 143.486 1.00 397.55 671 VAL I N 1
ATOM 15447 C CA . VAL D 4 671 ? 173.031 147.133 142.501 1.00 397.55 671 VAL I CA 1
ATOM 15448 C C . VAL D 4 671 ? 173.779 147.337 141.189 1.00 397.55 671 VAL I C 1
ATOM 15449 O O . VAL D 4 671 ? 173.229 147.124 140.101 1.00 397.55 671 VAL I O 1
ATOM 15453 N N . GLN D 4 672 ? 175.064 147.691 141.272 1.00 401.15 672 GLN I N 1
ATOM 15454 C CA . GLN D 4 672 ? 175.918 147.658 140.091 1.00 401.15 672 GLN I CA 1
ATOM 15455 C C . GLN D 4 672 ? 176.136 146.230 139.606 1.00 401.15 672 GLN I C 1
ATOM 15456 O O . GLN D 4 672 ? 176.296 145.997 138.403 1.00 401.15 672 GLN I O 1
ATOM 15462 N N . PHE D 4 673 ? 176.145 145.259 140.524 1.00 403.38 673 PHE I N 1
ATOM 15463 C CA . PHE D 4 673 ? 176.347 143.874 140.110 1.00 403.38 673 PHE I CA 1
ATOM 15464 C C . PHE D 4 673 ? 175.084 143.288 139.494 1.00 403.38 673 PHE I C 1
ATOM 15465 O O . PHE D 4 673 ? 175.168 142.411 138.633 1.00 403.38 673 PHE I O 1
ATOM 15473 N N . ARG D 4 674 ? 173.904 143.738 139.922 1.00 405.82 674 ARG I N 1
ATOM 15474 C CA . ARG D 4 674 ? 172.696 143.236 139.275 1.00 405.82 674 ARG I CA 1
ATOM 15475 C C . ARG D 4 674 ? 172.423 143.970 137.969 1.00 405.82 674 ARG I C 1
ATOM 15476 O O . ARG D 4 674 ? 171.757 143.426 137.082 1.00 405.82 674 ARG I O 1
ATOM 15484 N N . ALA D 4 675 ? 172.924 145.201 137.834 1.00 408.79 675 ALA I N 1
ATOM 15485 C CA . ALA D 4 675 ? 172.729 145.948 136.598 1.00 408.79 675 ALA I CA 1
ATOM 15486 C C . ALA D 4 675 ? 173.597 145.386 135.482 1.00 408.79 675 ALA I C 1
ATOM 15487 O O . ALA D 4 675 ? 173.219 145.427 134.305 1.00 408.79 675 ALA I O 1
ATOM 15489 N N . ILE D 4 676 ? 174.766 144.850 135.835 1.00 412.34 676 ILE I N 1
ATOM 15490 C CA . ILE D 4 676 ? 175.658 144.331 134.808 1.00 412.34 676 ILE I CA 1
ATOM 15491 C C . ILE D 4 676 ? 175.209 142.935 134.377 1.00 412.34 676 ILE I C 1
ATOM 15492 O O . ILE D 4 676 ? 175.420 142.537 133.228 1.00 412.34 676 ILE I O 1
ATOM 15497 N N . GLN D 4 677 ? 174.522 142.197 135.260 1.00 406.60 677 GLN I N 1
ATOM 15498 C CA . GLN D 4 677 ? 173.898 140.940 134.840 1.00 406.60 677 GLN I CA 1
ATOM 15499 C C . GLN D 4 677 ? 172.733 141.203 133.896 1.00 406.60 677 GLN I C 1
ATOM 15500 O O . GLN D 4 677 ? 172.541 140.481 132.910 1.00 406.60 677 GLN I O 1
ATOM 15506 N N . ARG D 4 678 ? 171.941 142.239 134.187 1.00 403.43 678 ARG I N 1
ATOM 15507 C CA . ARG D 4 678 ? 170.809 142.568 133.327 1.00 403.43 678 ARG I CA 1
ATOM 15508 C C . ARG D 4 678 ? 171.280 143.178 132.016 1.00 403.43 678 ARG I C 1
ATOM 15509 O O . ARG D 4 678 ? 170.581 143.102 130.999 1.00 403.43 678 ARG I O 1
ATOM 15517 N N . ARG D 4 679 ? 172.467 143.786 132.018 1.00 400.85 679 ARG I N 1
ATOM 15518 C CA . ARG D 4 679 ? 173.066 144.232 130.766 1.00 400.85 679 ARG I CA 1
ATOM 15519 C C . ARG D 4 679 ? 173.566 143.041 129.957 1.00 400.85 679 ARG I C 1
ATOM 15520 O O . ARG D 4 679 ? 173.554 143.068 128.721 1.00 400.85 679 ARG I O 1
ATOM 15528 N N . LEU D 4 680 ? 174.005 141.978 130.643 1.00 401.05 680 LEU I N 1
ATOM 15529 C CA . LEU D 4 680 ? 174.414 140.767 129.938 1.00 401.05 680 LEU I CA 1
ATOM 15530 C C . LEU D 4 680 ? 173.223 140.059 129.313 1.00 401.05 680 LEU I C 1
ATOM 15531 O O . LEU D 4 680 ? 173.234 139.765 128.115 1.00 401.05 680 LEU I O 1
ATOM 15536 N N . LEU D 4 681 ? 172.182 139.785 130.107 1.00 391.62 681 LEU I N 1
ATOM 15537 C CA . LEU D 4 681 ? 171.076 138.959 129.627 1.00 391.62 681 LEU I CA 1
ATOM 15538 C C . LEU D 4 681 ? 170.234 139.695 128.590 1.00 391.62 681 LEU I C 1
ATOM 15539 O O . LEU D 4 681 ? 169.519 139.065 127.804 1.00 391.62 681 LEU I O 1
ATOM 15544 N N . ALA D 4 682 ? 170.300 141.028 128.574 1.00 389.06 682 ALA I N 1
ATOM 15545 C CA . ALA D 4 682 ? 169.719 141.770 127.462 1.00 389.06 682 ALA I CA 1
ATOM 15546 C C . ALA D 4 682 ? 170.577 141.638 126.209 1.00 389.06 682 ALA I C 1
ATOM 15547 O O . ALA D 4 682 ? 170.071 141.752 125.086 1.00 389.06 682 ALA I O 1
ATOM 15549 N N . ARG D 4 683 ? 171.876 141.393 126.379 1.00 385.82 683 ARG I N 1
ATOM 15550 C CA . ARG D 4 683 ? 172.809 141.318 125.262 1.00 385.82 683 ARG I CA 1
ATOM 15551 C C . ARG D 4 683 ? 173.181 139.892 124.870 1.00 385.82 683 ARG I C 1
ATOM 15552 O O . ARG D 4 683 ? 173.330 139.628 123.674 1.00 385.82 683 ARG I O 1
ATOM 15560 N N . PHE D 4 684 ? 173.313 138.972 125.833 1.00 350.25 684 PHE I N 1
ATOM 15561 C CA . PHE D 4 684 ? 173.899 137.652 125.591 1.00 350.25 684 PHE I CA 1
ATOM 15562 C C . PHE D 4 684 ? 172.979 136.816 124.709 1.00 350.25 684 PHE I C 1
ATOM 15563 O O . PHE D 4 684 ? 171.980 136.260 125.178 1.00 350.25 684 PHE I O 1
ATOM 15571 N N . LYS D 4 685 ? 173.330 136.728 123.430 1.00 323.73 685 LYS I N 1
ATOM 15572 C CA . LYS D 4 685 ? 172.623 135.909 122.458 1.00 323.73 685 LYS I CA 1
ATOM 15573 C C . LYS D 4 685 ? 173.616 135.541 121.367 1.00 323.73 685 LYS I C 1
ATOM 15574 O O . LYS D 4 685 ? 174.636 136.209 121.178 1.00 323.73 685 LYS I O 1
ATOM 15580 N N . ASP D 4 686 ? 173.310 134.467 120.650 1.00 299.99 686 ASP I N 1
ATOM 15581 C CA . ASP D 4 686 ? 174.302 133.886 119.763 1.00 299.99 686 ASP I CA 1
ATOM 15582 C C . ASP D 4 686 ? 174.170 134.429 118.343 1.00 299.99 686 ASP I C 1
ATOM 15583 O O . ASP D 4 686 ? 173.748 133.730 117.417 1.00 299.99 686 ASP I O 1
ATOM 15588 N N . LYS D 4 687 ? 174.551 135.699 118.180 1.00 302.28 687 LYS I N 1
ATOM 15589 C CA . LYS D 4 687 ? 174.697 136.306 116.859 1.00 302.28 687 LYS I CA 1
ATOM 15590 C C . LYS D 4 687 ? 175.678 137.473 116.885 1.00 302.28 687 LYS I C 1
ATOM 15591 O O . LYS D 4 687 ? 176.459 137.623 117.830 1.00 302.28 687 LYS I O 1
ATOM 15597 N N . THR D 4 688 ? 175.634 138.301 115.840 1.00 339.57 688 THR I N 1
ATOM 15598 C CA . THR D 4 688 ? 176.694 139.281 115.597 1.00 339.57 688 THR I CA 1
ATOM 15599 C C . THR D 4 688 ? 176.738 140.484 116.548 1.00 339.57 688 THR I C 1
ATOM 15600 O O . THR D 4 688 ? 177.829 140.752 117.083 1.00 339.57 688 THR I O 1
ATOM 15604 N N . PRO D 4 689 ? 175.653 141.258 116.801 1.00 359.23 689 PRO I N 1
ATOM 15605 C CA . PRO D 4 689 ? 175.882 142.614 117.340 1.00 359.23 689 PRO I CA 1
ATOM 15606 C C . PRO D 4 689 ? 176.240 142.655 118.818 1.00 359.23 689 PRO I C 1
ATOM 15607 O O . PRO D 4 689 ? 176.537 143.732 119.349 1.00 359.23 689 PRO I O 1
ATOM 15611 N N . ALA D 4 690 ? 176.220 141.513 119.497 1.00 378.15 690 ALA I N 1
ATOM 15612 C CA . ALA D 4 690 ? 176.672 141.415 120.876 1.00 378.15 690 ALA I CA 1
ATOM 15613 C C . ALA D 4 690 ? 178.091 140.868 120.887 1.00 378.15 690 ALA I C 1
ATOM 15614 O O . ALA D 4 690 ? 178.291 139.680 120.578 1.00 378.15 690 ALA I O 1
ATOM 15616 N N . PRO D 4 691 ? 179.096 141.673 121.217 1.00 402.94 691 PRO I N 1
ATOM 15617 C CA . PRO D 4 691 ? 180.466 141.157 121.257 1.00 402.94 691 PRO I CA 1
ATOM 15618 C C . PRO D 4 691 ? 180.693 140.283 122.477 1.00 402.94 691 PRO I C 1
ATOM 15619 O O . PRO D 4 691 ? 180.057 140.451 123.521 1.00 402.94 691 PRO I O 1
ATOM 15623 N N . LEU D 4 692 ? 181.613 139.328 122.329 1.00 422.13 692 LEU I N 1
ATOM 15624 C CA . LEU D 4 692 ? 182.050 138.551 123.484 1.00 422.13 692 LEU I CA 1
ATOM 15625 C C . LEU D 4 692 ? 182.890 139.405 124.426 1.00 422.13 692 LEU I C 1
ATOM 15626 O O . LEU D 4 692 ? 182.970 139.122 125.625 1.00 422.13 692 LEU I O 1
ATOM 15631 N N . GLN D 4 693 ? 183.551 140.432 123.895 1.00 430.53 693 GLN I N 1
ATOM 15632 C CA . GLN D 4 693 ? 184.122 141.473 124.739 1.00 430.53 693 GLN I CA 1
ATOM 15633 C C . GLN D 4 693 ? 182.995 142.381 125.227 1.00 430.53 693 GLN I C 1
ATOM 15634 O O . GLN D 4 693 ? 181.912 142.408 124.634 1.00 430.53 693 GLN I O 1
ATOM 15640 N N . HIS D 4 694 ? 183.242 143.081 126.346 1.00 426.61 694 HIS I N 1
ATOM 15641 C CA . HIS D 4 694 ? 182.338 143.902 127.175 1.00 426.61 694 HIS I CA 1
ATOM 15642 C C . HIS D 4 694 ? 181.398 142.947 127.912 1.00 426.61 694 HIS I C 1
ATOM 15643 O O . HIS D 4 694 ? 180.328 143.358 128.379 1.00 426.61 694 HIS I O 1
ATOM 15650 N N . LEU D 4 695 ? 181.777 141.674 128.025 1.00 424.48 695 LEU I N 1
ATOM 15651 C CA . LEU D 4 695 ? 180.948 140.628 128.595 1.00 424.48 695 LEU I CA 1
ATOM 15652 C C . LEU D 4 695 ? 181.693 139.762 129.604 1.00 424.48 695 LEU I C 1
ATOM 15653 O O . LEU D 4 695 ? 181.047 139.034 130.363 1.00 424.48 695 LEU I O 1
ATOM 15658 N N . ASP D 4 696 ? 183.025 139.842 129.655 1.00 435.63 696 ASP I N 1
ATOM 15659 C CA . ASP D 4 696 ? 183.816 138.988 130.538 1.00 435.63 696 ASP I CA 1
ATOM 15660 C C . ASP D 4 696 ? 184.703 139.759 131.512 1.00 435.63 696 ASP I C 1
ATOM 15661 O O . ASP D 4 696 ? 184.667 139.490 132.716 1.00 435.63 696 ASP I O 1
ATOM 15666 N N . THR D 4 697 ? 185.506 140.709 131.024 1.00 433.77 697 THR I N 1
ATOM 15667 C CA . THR D 4 697 ? 186.541 141.293 131.876 1.00 433.77 697 THR I CA 1
ATOM 15668 C C . THR D 4 697 ? 185.988 142.402 132.765 1.00 433.77 697 THR I C 1
ATOM 15669 O O . THR D 4 697 ? 186.502 142.629 133.867 1.00 433.77 697 THR I O 1
ATOM 15673 N N . LEU D 4 698 ? 184.949 143.111 132.312 1.00 428.10 698 LEU I N 1
ATOM 15674 C CA . LEU D 4 698 ? 184.313 144.099 133.174 1.00 428.10 698 LEU I CA 1
ATOM 15675 C C . LEU D 4 698 ? 183.513 143.422 134.281 1.00 428.10 698 LEU I C 1
ATOM 15676 O O . LEU D 4 698 ? 183.350 143.999 135.364 1.00 428.10 698 LEU I O 1
ATOM 15681 N N . LEU D 4 699 ? 183.064 142.186 134.040 1.00 426.94 699 LEU I N 1
ATOM 15682 C CA . LEU D 4 699 ? 182.362 141.388 135.039 1.00 426.94 699 LEU I CA 1
ATOM 15683 C C . LEU D 4 699 ? 183.241 141.082 136.244 1.00 426.94 699 LEU I C 1
ATOM 15684 O O . LEU D 4 699 ? 182.747 141.038 137.374 1.00 426.94 699 LEU I O 1
ATOM 15689 N N . ASP D 4 700 ? 184.542 140.882 136.023 1.00 427.13 700 ASP I N 1
ATOM 15690 C CA . ASP D 4 700 ? 185.422 140.466 137.110 1.00 427.13 700 ASP I CA 1
ATOM 15691 C C . ASP D 4 700 ? 185.743 141.611 138.060 1.00 427.13 700 ASP I C 1
ATOM 15692 O O . ASP D 4 700 ? 185.896 141.380 139.264 1.00 427.13 700 ASP I O 1
ATOM 15697 N N . GLY D 4 701 ? 185.848 142.839 137.542 1.00 422.57 701 GLY I N 1
ATOM 15698 C CA . GLY D 4 701 ? 186.173 143.972 138.396 1.00 422.57 701 GLY I CA 1
ATOM 15699 C C . GLY D 4 701 ? 185.066 144.307 139.376 1.00 422.57 701 GLY I C 1
ATOM 15700 O O . GLY D 4 701 ? 185.327 144.582 140.551 1.00 422.57 701 GLY I O 1
ATOM 15701 N N . THR D 4 702 ? 183.817 144.278 138.914 1.00 418.04 702 THR I N 1
ATOM 15702 C CA . THR D 4 702 ? 182.681 144.404 139.815 1.00 418.04 702 THR I CA 1
ATOM 15703 C C . THR D 4 702 ? 182.393 143.117 140.579 1.00 418.04 702 THR I C 1
ATOM 15704 O O . THR D 4 702 ? 181.639 143.156 141.556 1.00 418.04 702 THR I O 1
ATOM 15708 N N . TYR D 4 703 ? 182.966 141.984 140.160 1.00 412.42 703 TYR I N 1
ATOM 15709 C CA . TYR D 4 703 ? 182.960 140.803 141.017 1.00 412.42 703 TYR I CA 1
ATOM 15710 C C . TYR D 4 703 ? 184.008 140.931 142.111 1.00 412.42 703 TYR I C 1
ATOM 15711 O O . TYR D 4 703 ? 183.798 140.464 143.235 1.00 412.42 703 TYR I O 1
ATOM 15720 N N . LYS D 4 704 ? 185.140 141.573 141.804 1.00 410.02 704 LYS I N 1
ATOM 15721 C CA . LYS D 4 704 ? 186.116 141.901 142.837 1.00 410.02 704 LYS I CA 1
ATOM 15722 C C . LYS D 4 704 ? 185.599 142.966 143.791 1.00 410.02 704 LYS I C 1
ATOM 15723 O O . LYS D 4 704 ? 186.101 143.069 144.914 1.00 410.02 704 LYS I O 1
ATOM 15729 N N . GLN D 4 705 ? 184.616 143.762 143.366 1.00 406.39 705 GLN I N 1
ATOM 15730 C CA . GLN D 4 705 ? 184.016 144.749 144.254 1.00 406.39 705 GLN I CA 1
ATOM 15731 C C . GLN D 4 705 ? 183.180 144.083 145.339 1.00 406.39 705 GLN I C 1
ATOM 15732 O O . GLN D 4 705 ? 183.219 144.497 146.504 1.00 406.39 705 GLN I O 1
ATOM 15738 N N . VAL D 4 706 ? 182.425 143.042 144.981 1.00 396.64 706 VAL I N 1
ATOM 15739 C CA . VAL D 4 706 ? 181.491 142.451 145.931 1.00 396.64 706 VAL I CA 1
ATOM 15740 C C . VAL D 4 706 ? 182.153 141.450 146.870 1.00 396.64 706 VAL I C 1
ATOM 15741 O O . VAL D 4 706 ? 181.485 140.944 147.780 1.00 396.64 706 VAL I O 1
ATOM 15745 N N . ILE D 4 707 ? 183.437 141.141 146.686 1.00 382.45 707 ILE I N 1
ATOM 15746 C CA . ILE D 4 707 ? 184.116 140.229 147.601 1.00 382.45 707 ILE I CA 1
ATOM 15747 C C . ILE D 4 707 ? 185.208 140.908 148.423 1.00 382.45 707 ILE I C 1
ATOM 15748 O O . ILE D 4 707 ? 185.554 140.401 149.500 1.00 382.45 707 ILE I O 1
ATOM 15753 N N . ALA D 4 708 ? 185.749 142.041 147.962 1.00 364.66 708 ALA I N 1
ATOM 15754 C CA . ALA D 4 708 ? 186.826 142.702 148.693 1.00 364.66 708 ALA I CA 1
ATOM 15755 C C . ALA D 4 708 ? 186.344 143.371 149.971 1.00 364.66 708 ALA I C 1
ATOM 15756 O O . ALA D 4 708 ? 187.165 143.686 150.839 1.00 364.66 708 ALA I O 1
ATOM 15758 N N . LEU D 4 709 ? 185.040 143.595 150.104 1.00 333.14 709 LEU I N 1
ATOM 15759 C CA . LEU D 4 709 ? 184.451 144.038 151.354 1.00 333.14 709 LEU I CA 1
ATOM 15760 C C . LEU D 4 709 ? 183.675 142.925 152.047 1.00 333.14 709 LEU I C 1
ATOM 15761 O O . LEU D 4 709 ? 183.424 143.024 153.253 1.00 333.14 709 LEU I O 1
ATOM 15766 N N . ALA D 4 710 ? 183.327 141.852 151.324 1.00 331.31 710 ALA I N 1
ATOM 15767 C CA . ALA D 4 710 ? 182.575 140.748 151.915 1.00 331.31 710 ALA I CA 1
ATOM 15768 C C . ALA D 4 710 ? 183.396 139.984 152.946 1.00 331.31 710 ALA I C 1
ATOM 15769 O O . ALA D 4 710 ? 182.839 139.478 153.927 1.00 331.31 710 ALA I O 1
ATOM 15771 N N . ASP D 4 711 ? 184.709 139.885 152.750 1.00 318.18 711 ASP I N 1
ATOM 15772 C CA . ASP D 4 711 ? 185.565 139.358 153.802 1.00 318.18 711 ASP I CA 1
ATOM 15773 C C . ASP D 4 711 ? 185.872 140.387 154.879 1.00 318.18 711 ASP I C 1
ATOM 15774 O O . ASP D 4 711 ? 186.429 140.021 155.917 1.00 318.18 711 ASP I O 1
ATOM 15779 N N . ALA D 4 712 ? 185.527 141.656 154.660 1.00 303.57 712 ALA I N 1
ATOM 15780 C CA . ALA D 4 712 ? 185.806 142.700 155.635 1.00 303.57 712 ALA I CA 1
ATOM 15781 C C . ALA D 4 712 ? 184.588 143.078 156.464 1.00 303.57 712 ALA I C 1
ATOM 15782 O O . ALA D 4 712 ? 184.745 143.601 157.573 1.00 303.57 712 ALA I O 1
ATOM 15784 N N . VAL D 4 713 ? 183.377 142.828 155.957 1.00 290.93 713 VAL I N 1
ATOM 15785 C CA . VAL D 4 713 ? 182.178 143.121 156.734 1.00 290.93 713 VAL I CA 1
ATOM 15786 C C . VAL D 4 713 ? 181.980 142.122 157.862 1.00 290.93 713 VAL I C 1
ATOM 15787 O O . VAL D 4 713 ? 181.224 142.397 158.798 1.00 290.93 713 VAL I O 1
ATOM 15791 N N . GLU D 4 714 ? 182.627 140.960 157.794 1.00 269.93 714 GLU I N 1
ATOM 15792 C CA . GLU D 4 714 ? 182.521 139.966 158.851 1.00 269.93 714 GLU I CA 1
ATOM 15793 C C . GLU D 4 714 ? 183.541 140.167 159.961 1.00 269.93 714 GLU I C 1
ATOM 15794 O O . GLU D 4 714 ? 183.332 139.663 161.070 1.00 269.93 714 GLU I O 1
ATOM 15800 N N . GLU D 4 715 ? 184.636 140.880 159.686 1.00 260.30 715 GLU I N 1
ATOM 15801 C CA . GLU D 4 715 ? 185.688 141.040 160.685 1.00 260.30 715 GLU I CA 1
ATOM 15802 C C . GLU D 4 715 ? 185.252 141.982 161.799 1.00 260.30 715 GLU I C 1
ATOM 15803 O O . GLU D 4 715 ? 185.465 141.696 162.982 1.00 260.30 715 GLU I O 1
ATOM 15809 N N . ASN D 4 716 ? 184.642 143.114 161.440 1.00 246.29 716 ASN I N 1
ATOM 15810 C CA . ASN D 4 716 ? 184.108 144.002 162.466 1.00 246.29 716 ASN I CA 1
ATOM 15811 C C . ASN D 4 716 ? 182.864 143.405 163.108 1.00 246.29 716 ASN I C 1
ATOM 15812 O O . ASN D 4 716 ? 182.646 143.568 164.313 1.00 246.29 716 ASN I O 1
ATOM 15817 N N . GLN D 4 717 ? 182.047 142.699 162.318 1.00 232.81 717 GLN I N 1
ATOM 15818 C CA . GLN D 4 717 ? 180.829 142.086 162.841 1.00 232.81 717 GLN I CA 1
ATOM 15819 C C . GLN D 4 717 ? 181.151 140.934 163.783 1.00 232.81 717 GLN I C 1
ATOM 15820 O O . GLN D 4 717 ? 180.450 140.726 164.780 1.00 232.81 717 GLN I O 1
ATOM 15826 N N . GLY D 4 718 ? 182.200 140.170 163.476 1.00 218.70 718 GLY I N 1
ATOM 15827 C CA . GLY D 4 718 ? 182.688 139.189 164.429 1.00 218.70 718 GLY I CA 1
ATOM 15828 C C . GLY D 4 718 ? 183.285 139.844 165.659 1.00 218.70 718 GLY I C 1
ATOM 15829 O O . GLY D 4 718 ? 183.149 139.336 166.775 1.00 218.70 718 GLY I O 1
ATOM 15830 N N . ASN D 4 719 ? 183.945 140.988 165.473 1.00 210.33 719 ASN I N 1
ATOM 15831 C CA . ASN D 4 719 ? 184.421 141.750 166.619 1.00 210.33 719 ASN I CA 1
ATOM 15832 C C . ASN D 4 719 ? 183.279 142.473 167.318 1.00 210.33 719 ASN I C 1
ATOM 15833 O O . ASN D 4 719 ? 183.389 142.782 168.508 1.00 210.33 719 ASN I O 1
ATOM 15838 N N . LEU D 4 720 ? 182.190 142.761 166.595 1.00 195.53 720 LEU I N 1
ATOM 15839 C CA . LEU D 4 720 ? 180.994 143.313 167.226 1.00 195.53 720 LEU I CA 1
ATOM 15840 C C . LEU D 4 720 ? 180.396 142.314 168.204 1.00 195.53 720 LEU I C 1
ATOM 15841 O O . LEU D 4 720 ? 180.018 142.673 169.326 1.00 195.53 720 LEU I O 1
ATOM 15846 N N . PHE D 4 721 ? 180.297 141.053 167.784 1.00 184.22 721 PHE I N 1
ATOM 15847 C CA . PHE D 4 721 ? 179.837 139.999 168.678 1.00 184.22 721 PHE I CA 1
ATOM 15848 C C . PHE D 4 721 ? 180.843 139.754 169.794 1.00 184.22 721 PHE I C 1
ATOM 15849 O O . PHE D 4 721 ? 180.459 139.485 170.938 1.00 184.22 721 PHE I O 1
ATOM 15857 N N . GLN D 4 722 ? 182.137 139.860 169.482 1.00 178.82 722 GLN I N 1
ATOM 15858 C CA . GLN D 4 722 ? 183.157 139.699 170.508 1.00 178.82 722 GLN I CA 1
ATOM 15859 C C . GLN D 4 722 ? 183.179 140.881 171.467 1.00 178.82 722 GLN I C 1
ATOM 15860 O O . GLN D 4 722 ? 183.605 140.734 172.616 1.00 178.82 722 GLN I O 1
ATOM 15866 N N . SER D 4 723 ? 182.726 142.053 171.021 1.00 174.55 723 SER I N 1
ATOM 15867 C CA . SER D 4 723 ? 182.579 143.179 171.932 1.00 174.55 723 SER I CA 1
ATOM 15868 C C . SER D 4 723 ? 181.219 143.205 172.607 1.00 174.55 723 SER I C 1
ATOM 15869 O O . SER D 4 723 ? 181.047 143.927 173.594 1.00 174.55 723 SER I O 1
ATOM 15872 N N . PHE D 4 724 ? 180.244 142.458 172.088 1.00 161.38 724 PHE I N 1
ATOM 15873 C CA . PHE D 4 724 ? 178.948 142.419 172.750 1.00 161.38 724 PHE I CA 1
ATOM 15874 C C . PHE D 4 724 ? 179.021 141.649 174.057 1.00 161.38 724 PHE I C 1
ATOM 15875 O O . PHE D 4 724 ? 178.307 141.982 175.010 1.00 161.38 724 PHE I O 1
ATOM 15883 N N . THR D 4 725 ? 179.873 140.623 174.118 1.00 158.57 725 THR I N 1
ATOM 15884 C CA . THR D 4 725 ? 180.136 139.950 175.384 1.00 158.57 725 THR I CA 1
ATOM 15885 C C . THR D 4 725 ? 180.847 140.873 176.358 1.00 158.57 725 THR I C 1
ATOM 15886 O O . THR D 4 725 ? 180.615 140.793 177.569 1.00 158.57 725 THR I O 1
ATOM 15890 N N . ARG D 4 726 ? 181.722 141.742 175.848 1.00 152.07 726 ARG I N 1
ATOM 15891 C CA . ARG D 4 726 ? 182.303 142.789 176.676 1.00 152.07 726 ARG I CA 1
ATOM 15892 C C . ARG D 4 726 ? 181.236 143.755 177.159 1.00 152.07 726 ARG I C 1
ATOM 15893 O O . ARG D 4 726 ? 181.286 144.213 178.304 1.00 152.07 726 ARG I O 1
ATOM 15901 N N . LEU D 4 727 ? 180.262 144.058 176.303 1.00 151.64 727 LEU I N 1
ATOM 15902 C CA . LEU D 4 727 ? 179.210 144.993 176.670 1.00 151.64 727 LEU I CA 1
ATOM 15903 C C . LEU D 4 727 ? 178.265 144.387 177.697 1.00 151.64 727 LEU I C 1
ATOM 15904 O O . LEU D 4 727 ? 177.790 145.086 178.599 1.00 151.64 727 LEU I O 1
ATOM 15909 N N . LYS D 4 728 ? 177.989 143.088 177.586 1.00 143.41 728 LYS I N 1
ATOM 15910 C CA . LYS D 4 728 ? 177.094 142.450 178.544 1.00 143.41 728 LYS I CA 1
ATOM 15911 C C . LYS D 4 728 ? 177.781 142.253 179.888 1.00 143.41 728 LYS I C 1
ATOM 15912 O O . LYS D 4 728 ? 177.187 142.518 180.940 1.00 143.41 728 LYS I O 1
ATOM 15918 N N . SER D 4 729 ? 179.041 141.803 179.868 1.00 142.11 729 SER I N 1
ATOM 15919 C CA . SER D 4 729 ? 179.787 141.593 181.106 1.00 142.11 729 SER I CA 1
ATOM 15920 C C . SER D 4 729 ? 180.038 142.901 181.834 1.00 142.11 729 SER I C 1
ATOM 15921 O O . SER D 4 729 ? 180.149 142.918 183.064 1.00 142.11 729 SER I O 1
ATOM 15924 N N . ALA D 4 730 ? 180.133 144.000 181.092 1.00 139.36 730 ALA I N 1
ATOM 15925 C CA . ALA D 4 730 ? 180.115 145.311 181.718 1.00 139.36 730 ALA I CA 1
ATOM 15926 C C . ALA D 4 730 ? 178.756 145.587 182.347 1.00 139.36 730 ALA I C 1
ATOM 15927 O O . ALA D 4 730 ? 178.662 145.895 183.539 1.00 139.36 730 ALA I O 1
ATOM 15929 N N . THR D 4 731 ? 177.682 145.460 181.561 1.00 132.84 731 THR I N 1
ATOM 15930 C CA . THR D 4 731 ? 176.370 145.834 182.075 1.00 132.84 731 THR I CA 1
ATOM 15931 C C . THR D 4 731 ? 175.805 144.812 183.051 1.00 132.84 731 THR I C 1
ATOM 15932 O O . THR D 4 731 ? 174.847 145.129 183.761 1.00 132.84 731 THR I O 1
ATOM 15936 N N . HIS D 4 732 ? 176.375 143.609 183.117 1.00 132.17 732 HIS I N 1
ATOM 15937 C CA . HIS D 4 732 ? 176.116 142.752 184.266 1.00 132.17 732 HIS I CA 1
ATOM 15938 C C . HIS D 4 732 ? 176.813 143.278 185.509 1.00 132.17 732 HIS I C 1
ATOM 15939 O O . HIS D 4 732 ? 176.252 143.230 186.610 1.00 132.17 732 HIS I O 1
ATOM 15946 N N . LEU D 4 733 ? 178.045 143.761 185.352 1.00 132.03 733 LEU I N 1
ATOM 15947 C CA . LEU D 4 733 ? 178.811 144.242 186.494 1.00 132.03 733 LEU I CA 1
ATOM 15948 C C . LEU D 4 733 ? 178.204 145.507 187.072 1.00 132.03 733 LEU I C 1
ATOM 15949 O O . LEU D 4 733 ? 178.199 145.696 188.293 1.00 132.03 733 LEU I O 1
ATOM 15954 N N . VAL D 4 734 ? 177.694 146.382 186.204 1.00 131.23 734 VAL I N 1
ATOM 15955 C CA . VAL D 4 734 ? 177.021 147.590 186.666 1.00 131.23 734 VAL I CA 1
ATOM 15956 C C . VAL D 4 734 ? 175.742 147.231 187.404 1.00 131.23 734 VAL I C 1
ATOM 15957 O O . VAL D 4 734 ? 175.469 147.749 188.493 1.00 131.23 734 VAL I O 1
ATOM 15961 N N . ILE D 4 735 ? 174.971 146.288 186.858 1.00 125.89 735 ILE I N 1
ATOM 15962 C CA . ILE D 4 735 ? 173.671 145.966 187.437 1.00 125.89 735 ILE I CA 1
ATOM 15963 C C . ILE D 4 735 ? 173.782 145.158 188.719 1.00 125.89 735 ILE I C 1
ATOM 15964 O O . ILE D 4 735 ? 172.796 145.048 189.458 1.00 125.89 735 ILE I O 1
ATOM 15969 N N . LEU D 4 736 ? 174.957 144.605 189.020 1.00 124.70 736 LEU I N 1
ATOM 15970 C CA . LEU D 4 736 ? 175.163 143.989 190.324 1.00 124.70 736 LEU I CA 1
ATOM 15971 C C . LEU D 4 736 ? 175.364 145.052 191.396 1.00 124.70 736 LEU I C 1
ATOM 15972 O O . LEU D 4 736 ? 174.855 144.925 192.516 1.00 124.70 736 LEU I O 1
ATOM 15977 N N . LEU D 4 737 ? 176.097 146.115 191.060 1.00 127.62 737 LEU I N 1
ATOM 15978 C CA . LEU D 4 737 ? 176.431 147.140 192.043 1.00 127.62 737 LEU I CA 1
ATOM 15979 C C . LEU D 4 737 ? 175.210 147.959 192.436 1.00 127.62 737 LEU I C 1
ATOM 15980 O O . LEU D 4 737 ? 175.052 148.322 193.607 1.00 127.62 737 LEU I O 1
ATOM 15985 N N . ILE D 4 738 ? 174.329 148.246 191.474 1.00 126.53 738 ILE I N 1
ATOM 15986 C CA . ILE D 4 738 ? 173.141 149.052 191.755 1.00 126.53 738 ILE I CA 1
ATOM 15987 C C . ILE D 4 738 ? 172.148 148.259 192.597 1.00 126.53 738 ILE I C 1
ATOM 15988 O O . ILE D 4 738 ? 171.336 148.831 193.335 1.00 126.53 738 ILE I O 1
ATOM 15993 N N . ALA D 4 739 ? 172.227 146.930 192.539 1.00 130.64 739 ALA I N 1
ATOM 15994 C CA . ALA D 4 739 ? 171.385 146.108 193.399 1.00 130.64 739 ALA I CA 1
ATOM 15995 C C . ALA D 4 739 ? 171.819 146.202 194.855 1.00 130.64 739 ALA I C 1
ATOM 15996 O O . ALA D 4 739 ? 171.030 145.922 195.764 1.00 130.64 739 ALA I O 1
ATOM 15998 N N . LEU D 4 740 ? 173.067 146.602 195.097 1.00 134.80 740 LEU I N 1
ATOM 15999 C CA . LEU D 4 740 ? 173.607 146.657 196.445 1.00 134.80 740 LEU I CA 1
ATOM 16000 C C . LEU D 4 740 ? 174.040 148.053 196.879 1.00 134.80 740 LEU I C 1
ATOM 16001 O O . LEU D 4 740 ? 174.383 148.230 198.053 1.00 134.80 740 LEU I O 1
ATOM 16006 N N . TRP D 4 741 ? 174.079 149.027 195.961 1.00 134.96 741 TRP I N 1
ATOM 16007 C CA . TRP D 4 741 ? 174.435 150.397 196.331 1.00 134.96 741 TRP I CA 1
ATOM 16008 C C . TRP D 4 741 ? 173.402 150.982 197.281 1.00 134.96 741 TRP I C 1
ATOM 16009 O O . TRP D 4 741 ? 173.745 151.610 198.288 1.00 134.96 741 TRP I O 1
ATOM 16020 N N . GLN D 4 742 ? 172.131 150.787 196.967 1.00 135.94 742 GLN I N 1
ATOM 16021 C CA . GLN D 4 742 ? 171.092 150.718 197.975 1.00 135.94 742 GLN I CA 1
ATOM 16022 C C . GLN D 4 742 ? 170.546 149.303 197.910 1.00 135.94 742 GLN I C 1
ATOM 16023 O O . GLN D 4 742 ? 170.667 148.630 196.883 1.00 135.94 742 GLN I O 1
ATOM 16029 N N . LYS D 4 743 ? 169.994 148.831 199.018 1.00 140.63 743 LYS I N 1
ATOM 16030 C CA . LYS D 4 743 ? 169.565 147.442 199.061 1.00 140.63 743 LYS I CA 1
ATOM 16031 C C . LYS D 4 743 ? 168.254 147.283 198.305 1.00 140.63 743 LYS I C 1
ATOM 16032 O O . LYS D 4 743 ? 167.266 147.961 198.598 1.00 140.63 743 LYS I O 1
ATOM 16038 N N . LEU D 4 744 ? 168.254 146.390 197.318 1.00 136.27 744 LEU I N 1
ATOM 16039 C CA . LEU D 4 744 ? 167.111 146.202 196.441 1.00 136.27 744 LEU I CA 1
ATOM 16040 C C . LEU D 4 744 ? 166.494 144.835 196.692 1.00 136.27 744 LEU I C 1
ATOM 16041 O O . LEU D 4 744 ? 167.198 143.848 196.922 1.00 136.27 744 LEU I O 1
ATOM 16046 N N . SER D 4 745 ? 165.165 144.787 196.624 1.00 146.11 745 SER I N 1
ATOM 16047 C CA . SER D 4 745 ? 164.381 143.638 197.062 1.00 146.11 745 SER I CA 1
ATOM 16048 C C . SER D 4 745 ? 164.261 142.539 196.015 1.00 146.11 745 SER I C 1
ATOM 16049 O O . SER D 4 745 ? 163.289 141.777 196.061 1.00 146.11 745 SER I O 1
ATOM 16052 N N . ALA D 4 746 ? 165.176 142.488 195.043 1.00 141.74 746 ALA I N 1
ATOM 16053 C CA . ALA D 4 746 ? 165.369 141.500 193.983 1.00 141.74 746 ALA I CA 1
ATOM 16054 C C . ALA D 4 746 ? 164.279 141.557 192.912 1.00 141.74 746 ALA I C 1
ATOM 16055 O O . ALA D 4 746 ? 164.412 140.884 191.890 1.00 141.74 746 ALA I O 1
ATOM 16057 N N . ASP D 4 747 ? 163.216 142.338 193.098 1.00 146.17 747 ASP I N 1
ATOM 16058 C CA . ASP D 4 747 ? 162.281 142.596 192.012 1.00 146.17 747 ASP I CA 1
ATOM 16059 C C . ASP D 4 747 ? 162.666 143.872 191.281 1.00 146.17 747 ASP I C 1
ATOM 16060 O O . ASP D 4 747 ? 162.406 144.020 190.081 1.00 146.17 747 ASP I O 1
ATOM 16065 N N . GLN D 4 748 ? 163.288 144.809 191.999 1.00 145.09 748 GLN I N 1
ATOM 16066 C CA . GLN D 4 748 ? 163.762 146.034 191.369 1.00 145.09 748 GLN I CA 1
ATOM 16067 C C . GLN D 4 748 ? 164.944 145.754 190.454 1.00 145.09 748 GLN I C 1
ATOM 16068 O O . GLN D 4 748 ? 165.106 146.410 189.419 1.00 145.09 748 GLN I O 1
ATOM 16074 N N . VAL D 4 749 ? 165.780 144.779 190.811 1.00 133.08 749 VAL I N 1
ATOM 16075 C CA . VAL D 4 749 ? 166.860 144.396 189.912 1.00 133.08 749 VAL I CA 1
ATOM 16076 C C . VAL D 4 749 ? 166.315 143.508 188.801 1.00 133.08 749 VAL I C 1
ATOM 16077 O O . VAL D 4 749 ? 166.910 143.402 187.724 1.00 133.08 749 VAL I O 1
ATOM 16081 N N . ALA D 4 750 ? 165.148 142.895 189.029 1.00 134.39 750 ALA I N 1
ATOM 16082 C CA . ALA D 4 750 ? 164.559 142.020 188.022 1.00 134.39 750 ALA I CA 1
ATOM 16083 C C . ALA D 4 750 ? 164.021 142.820 186.846 1.00 134.39 750 ALA I C 1
ATOM 16084 O O . ALA D 4 750 ? 164.115 142.382 185.694 1.00 134.39 750 ALA I O 1
ATOM 16086 N N . ILE D 4 751 ? 163.447 143.994 187.118 1.00 125.61 751 ILE I N 1
ATOM 16087 C CA . ILE D 4 751 ? 163.078 144.907 186.044 1.00 125.61 751 ILE I CA 1
ATOM 16088 C C . ILE D 4 751 ? 164.329 145.425 185.352 1.00 125.61 751 ILE I C 1
ATOM 16089 O O . ILE D 4 751 ? 164.383 145.531 184.122 1.00 125.61 751 ILE I O 1
ATOM 16094 N N . LEU D 4 752 ? 165.372 145.699 186.129 1.00 129.49 752 LEU I N 1
ATOM 16095 C CA . LEU D 4 752 ? 166.644 146.111 185.560 1.00 129.49 752 LEU I CA 1
ATOM 16096 C C . LEU D 4 752 ? 167.387 144.962 184.892 1.00 129.49 752 LEU I C 1
ATOM 16097 O O . LEU D 4 752 ? 168.268 145.215 184.063 1.00 129.49 752 LEU I O 1
ATOM 16102 N N . GLU D 4 753 ? 167.063 143.710 185.231 1.00 128.35 753 GLU I N 1
ATOM 16103 C CA . GLU D 4 753 ? 167.692 142.575 184.565 1.00 128.35 753 GLU I CA 1
ATOM 16104 C C . GLU D 4 753 ? 167.245 142.428 183.122 1.00 128.35 753 GLU I C 1
ATOM 16105 O O . GLU D 4 753 ? 167.925 141.753 182.347 1.00 128.35 753 GLU I O 1
ATOM 16111 N N . ALA D 4 754 ? 166.104 143.004 182.753 1.00 122.31 754 ALA I N 1
ATOM 16112 C CA . ALA D 4 754 ? 165.677 143.018 181.365 1.00 122.31 754 ALA I CA 1
ATOM 16113 C C . ALA D 4 754 ? 165.776 144.393 180.727 1.00 122.31 754 ALA I C 1
ATOM 16114 O O . ALA D 4 754 ? 165.767 144.486 179.496 1.00 122.31 754 ALA I O 1
ATOM 16116 N N . ALA D 4 755 ? 165.865 145.453 181.533 1.00 125.64 755 ALA I N 1
ATOM 16117 C CA . ALA D 4 755 ? 165.925 146.804 180.987 1.00 125.64 755 ALA I CA 1
ATOM 16118 C C . ALA D 4 755 ? 167.253 147.059 180.291 1.00 125.64 755 ALA I C 1
ATOM 16119 O O . ALA D 4 755 ? 167.301 147.690 179.231 1.00 125.64 755 ALA I O 1
ATOM 16121 N N . PHE D 4 756 ? 168.343 146.574 180.872 1.00 133.14 756 PHE I N 1
ATOM 16122 C CA . PHE D 4 756 ? 169.653 146.772 180.276 1.00 133.14 756 PHE I CA 1
ATOM 16123 C C . PHE D 4 756 ? 170.087 145.620 179.391 1.00 133.14 756 PHE I C 1
ATOM 16124 O O . PHE D 4 756 ? 171.131 145.726 178.741 1.00 133.14 756 PHE I O 1
ATOM 16132 N N . LEU D 4 757 ? 169.332 144.524 179.349 1.00 129.70 757 LEU I N 1
ATOM 16133 C CA . LEU D 4 757 ? 169.821 143.270 178.783 1.00 129.70 757 LEU I CA 1
ATOM 16134 C C . LEU D 4 757 ? 168.914 142.740 177.679 1.00 129.70 757 LEU I C 1
ATOM 16135 O O . LEU D 4 757 ? 168.088 141.848 177.923 1.00 129.70 757 LEU I O 1
ATOM 16140 N N . PRO D 4 758 ? 169.030 143.252 176.464 1.00 144.95 758 PRO I N 1
ATOM 16141 C CA . PRO D 4 758 ? 168.549 142.476 175.319 1.00 144.95 758 PRO I CA 1
ATOM 16142 C C . PRO D 4 758 ? 169.639 141.550 174.805 1.00 144.95 758 PRO I C 1
ATOM 16143 O O . PRO D 4 758 ? 170.659 142.019 174.291 1.00 144.95 758 PRO I O 1
ATOM 16147 N N . LEU D 4 759 ? 169.443 140.240 174.926 1.00 150.77 759 LEU I N 1
ATOM 16148 C CA . LEU D 4 759 ? 170.448 139.275 174.480 1.00 150.77 759 LEU I CA 1
ATOM 16149 C C . LEU D 4 759 ? 170.282 139.143 172.975 1.00 150.77 759 LEU I C 1
ATOM 16150 O O . LEU D 4 759 ? 169.502 138.331 172.477 1.00 150.77 759 LEU I O 1
ATOM 16155 N N . GLN D 4 760 ? 171.010 139.968 172.241 1.00 161.89 760 GLN I N 1
ATOM 16156 C CA . GLN D 4 760 ? 170.893 140.023 170.795 1.00 161.89 760 GLN I CA 1
ATOM 16157 C C . GLN D 4 760 ? 172.193 139.572 170.149 1.00 161.89 760 GLN I C 1
ATOM 16158 O O . GLN D 4 760 ? 173.240 139.471 170.794 1.00 161.89 760 GLN I O 1
ATOM 16164 N N . GLU D 4 761 ? 172.111 139.285 168.852 1.00 182.53 761 GLU I N 1
ATOM 16165 C CA . GLU D 4 761 ? 173.282 138.896 168.076 1.00 182.53 761 GLU I CA 1
ATOM 16166 C C . GLU D 4 761 ? 173.619 139.925 167.007 1.00 182.53 761 GLU I C 1
ATOM 16167 O O . GLU D 4 761 ? 174.734 140.457 166.998 1.00 182.53 761 GLU I O 1
ATOM 16173 N N . ASP D 4 762 ? 172.684 140.233 166.115 1.00 194.22 762 ASP I N 1
ATOM 16174 C CA . ASP D 4 762 ? 172.875 141.232 165.069 1.00 194.22 762 ASP I CA 1
ATOM 16175 C C . ASP D 4 762 ? 171.869 142.347 165.326 1.00 194.22 762 ASP I C 1
ATOM 16176 O O . ASP D 4 762 ? 170.782 142.381 164.751 1.00 194.22 762 ASP I O 1
ATOM 16181 N N . THR D 4 763 ? 172.257 143.284 166.187 1.00 192.52 763 THR I N 1
ATOM 16182 C CA . THR D 4 763 ? 171.352 144.316 166.665 1.00 192.52 763 THR I CA 1
ATOM 16183 C C . THR D 4 763 ? 171.328 145.552 165.771 1.00 192.52 763 THR I C 1
ATOM 16184 O O . THR D 4 763 ? 170.920 146.625 166.230 1.00 192.52 763 THR I O 1
ATOM 16188 N N . GLN D 4 764 ? 171.737 145.426 164.505 1.00 202.28 764 GLN I N 1
ATOM 16189 C CA . GLN D 4 764 ? 171.713 146.576 163.608 1.00 202.28 764 GLN I CA 1
ATOM 16190 C C . GLN D 4 764 ? 170.299 146.870 163.115 1.00 202.28 764 GLN I C 1
ATOM 16191 O O . GLN D 4 764 ? 169.976 148.021 162.801 1.00 202.28 764 GLN I O 1
ATOM 16197 N N . GLU D 4 765 ? 169.447 145.851 163.040 1.00 188.72 765 GLU I N 1
ATOM 16198 C CA . GLU D 4 765 ? 168.026 146.045 162.800 1.00 188.72 765 GLU I CA 1
ATOM 16199 C C . GLU D 4 765 ? 167.223 145.981 164.085 1.00 188.72 765 GLU I C 1
ATOM 16200 O O . GLU D 4 765 ? 166.035 146.317 164.081 1.00 188.72 765 GLU I O 1
ATOM 16206 N N . LEU D 4 766 ? 167.851 145.560 165.177 1.00 181.71 766 LEU I N 1
ATOM 16207 C CA . LEU D 4 766 ? 167.175 145.384 166.450 1.00 181.71 766 LEU I CA 1
ATOM 16208 C C . LEU D 4 766 ? 167.349 146.580 167.362 1.00 181.71 766 LEU I C 1
ATOM 16209 O O . LEU D 4 766 ? 166.450 146.881 168.153 1.00 181.71 766 LEU I O 1
ATOM 16214 N N . GLY D 4 767 ? 168.489 147.262 167.263 1.00 176.53 767 GLY I N 1
ATOM 16215 C CA . GLY D 4 767 ? 168.731 148.479 168.009 1.00 176.53 767 GLY I CA 1
ATOM 16216 C C . GLY D 4 767 ? 168.934 148.294 169.497 1.00 176.53 767 GLY I C 1
ATOM 16217 O O . GLY D 4 767 ? 168.039 148.641 170.273 1.00 176.53 767 GLY I O 1
ATOM 16218 N N . TRP D 4 768 ? 170.071 147.707 169.900 1.00 162.48 768 TRP I N 1
ATOM 16219 C CA . TRP D 4 768 ? 170.433 147.660 171.317 1.00 162.48 768 TRP I CA 1
ATOM 16220 C C . TRP D 4 768 ? 170.518 149.062 171.900 1.00 162.48 768 TRP I C 1
ATOM 16221 O O . TRP D 4 768 ? 169.980 149.335 172.978 1.00 162.48 768 TRP I O 1
ATOM 16232 N N . GLU D 4 769 ? 171.198 149.962 171.189 1.00 169.36 769 GLU I N 1
ATOM 16233 C CA . GLU D 4 769 ? 171.246 151.359 171.590 1.00 169.36 769 GLU I CA 1
ATOM 16234 C C . GLU D 4 769 ? 169.880 152.015 171.468 1.00 169.36 769 GLU I C 1
ATOM 16235 O O . GLU D 4 769 ? 169.547 152.899 172.262 1.00 169.36 769 GLU I O 1
ATOM 16241 N N . GLU D 4 770 ? 169.073 151.585 170.496 1.00 161.37 770 GLU I N 1
ATOM 16242 C CA . GLU D 4 770 ? 167.709 152.085 170.403 1.00 161.37 770 GLU I CA 1
ATOM 16243 C C . GLU D 4 770 ? 166.794 151.459 171.446 1.00 161.37 770 GLU I C 1
ATOM 16244 O O . GLU D 4 770 ? 165.683 151.956 171.652 1.00 161.37 770 GLU I O 1
ATOM 16250 N N . THR D 4 771 ? 167.229 150.388 172.112 1.00 156.66 771 THR I N 1
ATOM 16251 C CA . THR D 4 771 ? 166.402 149.792 173.154 1.00 156.66 771 THR I CA 1
ATOM 16252 C C . THR D 4 771 ? 166.686 150.413 174.514 1.00 156.66 771 THR I C 1
ATOM 16253 O O . THR D 4 771 ? 165.755 150.695 175.277 1.00 156.66 771 THR I O 1
ATOM 16257 N N . VAL D 4 772 ? 167.968 150.630 174.825 1.00 154.11 772 VAL I N 1
ATOM 16258 C CA . VAL D 4 772 ? 168.369 150.962 176.189 1.00 154.11 772 VAL I CA 1
ATOM 16259 C C . VAL D 4 772 ? 167.897 152.353 176.586 1.00 154.11 772 VAL I C 1
ATOM 16260 O O . VAL D 4 772 ? 167.639 152.609 177.766 1.00 154.11 772 VAL I O 1
ATOM 16264 N N . ASP D 4 773 ? 167.756 153.266 175.627 1.00 159.95 773 ASP I N 1
ATOM 16265 C CA . ASP D 4 773 ? 167.151 154.552 175.944 1.00 159.95 773 ASP I CA 1
ATOM 16266 C C . ASP D 4 773 ? 165.636 154.435 176.004 1.00 159.95 773 ASP I C 1
ATOM 16267 O O . ASP D 4 773 ? 164.991 155.088 176.833 1.00 159.95 773 ASP I O 1
ATOM 16272 N N . ALA D 4 774 ? 165.063 153.604 175.130 1.00 149.60 774 ALA I N 1
ATOM 16273 C CA . ALA D 4 774 ? 163.620 153.418 175.107 1.00 149.60 774 ALA I CA 1
ATOM 16274 C C . ALA D 4 774 ? 163.139 152.667 176.336 1.00 149.60 774 ALA I C 1
ATOM 16275 O O . ALA D 4 774 ? 162.026 152.914 176.812 1.00 149.60 774 ALA I O 1
ATOM 16277 N N . ALA D 4 775 ? 163.962 151.760 176.862 1.00 148.14 775 ALA I N 1
ATOM 16278 C CA . ALA D 4 775 ? 163.602 151.052 178.083 1.00 148.14 775 ALA I CA 1
ATOM 16279 C C . ALA D 4 775 ? 163.585 151.995 179.277 1.00 148.14 775 ALA I C 1
ATOM 16280 O O . ALA D 4 775 ? 162.590 152.071 180.005 1.00 148.14 775 ALA I O 1
ATOM 16282 N N . ILE D 4 776 ? 164.669 152.751 179.475 1.00 145.01 776 ILE I N 1
ATOM 16283 C CA . ILE D 4 776 ? 164.759 153.637 180.629 1.00 145.01 776 ILE I CA 1
ATOM 16284 C C . ILE D 4 776 ? 163.903 154.882 180.496 1.00 145.01 776 ILE I C 1
ATOM 16285 O O . ILE D 4 776 ? 163.774 155.631 181.470 1.00 145.01 776 ILE I O 1
ATOM 16290 N N . SER D 4 777 ? 163.337 155.135 179.317 1.00 148.15 777 SER I N 1
ATOM 16291 C CA . SER D 4 777 ? 162.401 156.231 179.122 1.00 148.15 777 SER I CA 1
ATOM 16292 C C . SER D 4 777 ? 161.154 156.015 179.966 1.00 148.15 777 SER I C 1
ATOM 16293 O O . SER D 4 777 ? 160.842 156.822 180.848 1.00 148.15 777 SER I O 1
ATOM 16296 N N . HIS D 4 778 ? 160.451 154.910 179.717 1.00 144.12 778 HIS I N 1
ATOM 16297 C CA . HIS D 4 778 ? 159.243 154.608 180.472 1.00 144.12 778 HIS I CA 1
ATOM 16298 C C . HIS D 4 778 ? 159.549 154.069 181.862 1.00 144.12 778 HIS I C 1
ATOM 16299 O O . HIS D 4 778 ? 158.638 153.966 182.690 1.00 144.12 778 HIS I O 1
ATOM 16306 N N . LEU D 4 779 ? 160.811 153.737 182.141 1.00 144.92 779 LEU I N 1
ATOM 16307 C CA . LEU D 4 779 ? 161.172 153.180 183.440 1.00 144.92 779 LEU I CA 1
ATOM 16308 C C . LEU D 4 779 ? 161.161 154.245 184.533 1.00 144.92 779 LEU I C 1
ATOM 16309 O O . LEU D 4 779 ? 161.068 153.909 185.721 1.00 144.92 779 LEU I O 1
ATOM 16314 N N . LEU D 4 780 ? 161.172 155.529 184.146 1.00 133.94 780 LEU I N 1
ATOM 16315 C CA . LEU D 4 780 ? 161.301 156.631 185.101 1.00 133.94 780 LEU I CA 1
ATOM 16316 C C . LEU D 4 780 ? 160.098 156.733 186.036 1.00 133.94 780 LEU I C 1
ATOM 16317 O O . LEU D 4 780 ? 160.193 157.324 187.119 1.00 133.94 780 LEU I O 1
ATOM 16322 N N . LYS D 4 781 ? 158.968 156.153 185.647 1.00 142.93 781 LYS I N 1
ATOM 16323 C CA . LYS D 4 781 ? 157.768 156.131 186.464 1.00 142.93 781 LYS I CA 1
ATOM 16324 C C . LYS D 4 781 ? 157.577 154.749 187.074 1.00 142.93 781 LYS I C 1
ATOM 16325 O O . LYS D 4 781 ? 157.737 153.725 186.402 1.00 142.93 781 LYS I O 1
ATOM 16331 N N . THR D 4 782 ? 157.250 154.747 188.370 1.00 153.20 782 THR I N 1
ATOM 16332 C CA . THR D 4 782 ? 156.790 153.592 189.147 1.00 153.20 782 THR I CA 1
ATOM 16333 C C . THR D 4 782 ? 157.816 152.452 189.183 1.00 153.20 782 THR I C 1
ATOM 16334 O O . THR D 4 782 ? 157.517 151.317 188.794 1.00 153.20 782 THR I O 1
ATOM 16338 N N . CYS D 4 783 ? 159.060 152.739 189.564 1.00 159.53 783 CYS I N 1
ATOM 16339 C CA . CYS D 4 783 ? 159.989 151.700 189.988 1.00 159.53 783 CYS I CA 1
ATOM 16340 C C . CYS D 4 783 ? 160.426 151.904 191.433 1.00 159.53 783 CYS I C 1
ATOM 16341 O O . CYS D 4 783 ? 160.161 151.047 192.283 1.00 159.53 783 CYS I O 1
ATOM 16344 N N . LEU D 4 784 ? 161.041 153.052 191.726 1.00 158.26 784 LEU I N 1
ATOM 16345 C CA . LEU D 4 784 ? 161.484 153.510 193.041 1.00 158.26 784 LEU I CA 1
ATOM 16346 C C . LEU D 4 784 ? 162.026 154.920 192.847 1.00 158.26 784 LEU I C 1
ATOM 16347 O O . LEU D 4 784 ? 162.164 155.400 191.719 1.00 158.26 784 LEU I O 1
ATOM 16352 N N . SER D 4 785 ? 162.334 155.582 193.959 1.00 157.58 785 SER I N 1
ATOM 16353 C CA . SER D 4 785 ? 162.942 156.903 193.940 1.00 157.58 785 SER I CA 1
ATOM 16354 C C . SER D 4 785 ? 164.380 156.806 194.431 1.00 157.58 785 SER I C 1
ATOM 16355 O O . SER D 4 785 ? 164.907 155.715 194.669 1.00 157.58 785 SER I O 1
ATOM 16358 N N . LYS D 4 786 ? 165.029 157.973 194.506 1.00 148.39 786 LYS I N 1
ATOM 16359 C CA . LYS D 4 786 ? 166.326 158.293 195.129 1.00 148.39 786 LYS I CA 1
ATOM 16360 C C . LYS D 4 786 ? 167.511 157.746 194.315 1.00 148.39 786 LYS I C 1
ATOM 16361 O O . LYS D 4 786 ? 168.648 158.216 194.494 1.00 148.39 786 LYS I O 1
ATOM 16367 N N . SER D 4 787 ? 167.277 156.886 193.332 1.00 144.63 787 SER I N 1
ATOM 16368 C CA . SER D 4 787 ? 168.354 156.316 192.533 1.00 144.63 787 SER I CA 1
ATOM 16369 C C . SER D 4 787 ? 168.713 157.316 191.444 1.00 144.63 787 SER I C 1
ATOM 16370 O O . SER D 4 787 ? 167.908 157.587 190.548 1.00 144.63 787 SER I O 1
ATOM 16373 N N . SER D 4 788 ? 169.918 157.869 191.525 1.00 149.53 788 SER I N 1
ATOM 16374 C CA . SER D 4 788 ? 170.346 158.936 190.636 1.00 149.53 788 SER I CA 1
ATOM 16375 C C . SER D 4 788 ? 171.339 158.478 189.582 1.00 149.53 788 SER I C 1
ATOM 16376 O O . SER D 4 788 ? 171.641 159.249 188.666 1.00 149.53 788 SER I O 1
ATOM 16379 N N . LYS D 4 789 ? 171.863 157.254 189.696 1.00 151.56 789 LYS I N 1
ATOM 16380 C CA . LYS D 4 789 ? 172.872 156.779 188.754 1.00 151.56 789 LYS I CA 1
ATOM 16381 C C . LYS D 4 789 ? 172.289 156.566 187.363 1.00 151.56 789 LYS I C 1
ATOM 16382 O O . LYS D 4 789 ? 172.902 156.964 186.366 1.00 151.56 789 LYS I O 1
ATOM 16388 N N . GLU D 4 790 ? 171.109 155.948 187.270 1.00 153.41 790 GLU I N 1
ATOM 16389 C CA . GLU D 4 790 ? 170.459 155.854 185.969 1.00 153.41 790 GLU I CA 1
ATOM 16390 C C . GLU D 4 790 ? 169.863 157.192 185.556 1.00 153.41 790 GLU I C 1
ATOM 16391 O O . GLU D 4 790 ? 169.694 157.448 184.359 1.00 153.41 790 GLU I O 1
ATOM 16397 N N . GLN D 4 791 ? 169.548 158.054 186.527 1.00 152.46 791 GLN I N 1
ATOM 16398 C CA . GLN D 4 791 ? 169.114 159.407 186.203 1.00 152.46 791 GLN I CA 1
ATOM 16399 C C . GLN D 4 791 ? 170.254 160.215 185.607 1.00 152.46 791 GLN I C 1
ATOM 16400 O O . GLN D 4 791 ? 170.029 161.044 184.719 1.00 152.46 791 GLN I O 1
ATOM 1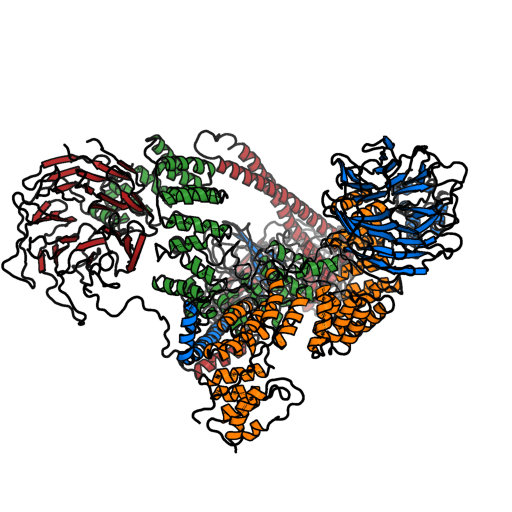6406 N N . ALA D 4 792 ? 171.481 159.980 186.073 1.00 152.29 792 ALA I N 1
ATOM 16407 C CA . ALA D 4 792 ? 172.641 160.521 185.380 1.00 152.29 792 ALA I CA 1
ATOM 16408 C C . ALA D 4 792 ? 172.877 159.799 184.062 1.00 152.29 792 ALA I C 1
ATOM 16409 O O . ALA D 4 792 ? 173.330 160.414 183.091 1.00 152.29 792 ALA I O 1
ATOM 16411 N N . LEU D 4 793 ? 172.572 158.501 184.011 1.00 151.36 793 LEU I N 1
ATOM 16412 C CA . LEU D 4 793 ? 172.729 157.743 182.775 1.00 151.36 793 LEU I CA 1
ATOM 16413 C C . LEU D 4 793 ? 171.659 158.113 181.758 1.00 151.36 793 LEU I C 1
ATOM 16414 O O . LEU D 4 793 ? 171.878 157.964 180.549 1.00 151.36 793 LEU I O 1
ATOM 16419 N N . ASN D 4 794 ? 170.511 158.618 182.227 1.00 151.21 794 ASN I N 1
ATOM 16420 C CA . ASN D 4 794 ? 169.490 159.139 181.323 1.00 151.21 794 ASN I CA 1
ATOM 16421 C C . ASN D 4 794 ? 170.011 160.321 180.519 1.00 151.21 794 ASN I C 1
ATOM 16422 O O . ASN D 4 794 ? 169.600 160.520 179.371 1.00 151.21 794 ASN I O 1
ATOM 16427 N N . LEU D 4 795 ? 170.929 161.097 181.096 1.00 156.46 795 LEU I N 1
ATOM 16428 C CA . LEU D 4 795 ? 171.603 162.145 180.340 1.00 156.46 795 LEU I CA 1
ATOM 16429 C C . LEU D 4 795 ? 172.530 161.544 179.291 1.00 156.46 795 LEU I C 1
ATOM 16430 O O . LEU D 4 795 ? 172.535 161.971 178.132 1.00 156.46 795 LEU I O 1
ATOM 16435 N N . ASN D 4 796 ? 173.310 160.529 179.672 1.00 155.57 796 ASN I N 1
ATOM 16436 C CA . ASN D 4 796 ? 174.192 159.884 178.706 1.00 155.57 796 ASN I CA 1
ATOM 16437 C C . ASN D 4 796 ? 173.429 159.004 177.726 1.00 155.57 796 ASN I C 1
ATOM 16438 O O . ASN D 4 796 ? 173.983 158.632 176.687 1.00 155.57 796 ASN I O 1
ATOM 16443 N N . SER D 4 797 ? 172.177 158.662 178.039 1.00 159.62 797 SER I N 1
ATOM 16444 C CA . SER D 4 797 ? 171.364 157.848 177.143 1.00 159.62 797 SER I CA 1
ATOM 16445 C C . SER D 4 797 ? 171.093 158.571 175.829 1.00 159.62 797 SER I C 1
ATOM 16446 O O . SER D 4 797 ? 171.513 158.120 174.758 1.00 159.62 797 SER I O 1
ATOM 16449 N N . GLN D 4 798 ? 170.403 159.710 175.897 1.00 161.49 798 GLN I N 1
ATOM 16450 C CA . GLN D 4 798 ? 170.062 160.437 174.683 1.00 161.49 798 GLN I CA 1
ATOM 16451 C C . GLN D 4 798 ? 171.259 161.162 174.084 1.00 161.49 798 GLN I C 1
ATOM 16452 O O . GLN D 4 798 ? 171.221 161.521 172.903 1.00 161.49 798 GLN I O 1
ATOM 16458 N N . LEU D 4 799 ? 172.319 161.376 174.861 1.00 162.88 799 LEU I N 1
ATOM 16459 C CA . LEU D 4 799 ? 173.539 161.982 174.344 1.00 162.88 799 LEU I CA 1
ATOM 16460 C C . LEU D 4 799 ? 174.561 160.962 173.866 1.00 162.88 799 LEU I C 1
ATOM 16461 O O . LEU D 4 799 ? 175.752 161.293 173.825 1.00 162.88 799 LEU I O 1
ATOM 16466 N N . ASN D 4 800 ? 174.123 159.744 173.540 1.00 160.57 800 ASN I N 1
ATOM 16467 C CA . ASN D 4 800 ? 174.928 158.697 172.896 1.00 160.57 800 ASN I CA 1
ATOM 16468 C C . ASN D 4 800 ? 176.170 158.285 173.689 1.00 160.57 800 ASN I C 1
ATOM 16469 O O . ASN D 4 800 ? 177.134 157.766 173.130 1.00 160.57 800 ASN I O 1
ATOM 16474 N N . VAL E 5 73 ? 82.814 140.386 156.919 1.00 209.77 26 VAL J N 1
ATOM 16475 C CA . VAL E 5 73 ? 82.686 139.604 158.141 1.00 209.77 26 VAL J CA 1
ATOM 16476 C C . VAL E 5 73 ? 83.596 138.383 157.993 1.00 209.77 26 VAL J C 1
ATOM 16477 O O . VAL E 5 73 ? 83.743 137.575 158.914 1.00 209.77 26 VAL J O 1
ATOM 16481 N N . LYS E 5 74 ? 84.208 138.266 156.817 1.00 203.41 27 LYS J N 1
ATOM 16482 C CA . LYS E 5 74 ? 85.168 137.198 156.507 1.00 203.41 27 LYS J CA 1
ATOM 16483 C C . LYS E 5 74 ? 86.393 137.428 157.390 1.00 203.41 27 LYS J C 1
ATOM 16484 O O . LYS E 5 74 ? 86.698 136.567 158.231 1.00 203.41 27 LYS J O 1
ATOM 16490 N N . SER E 5 75 ? 87.102 138.546 157.252 1.00 198.33 28 SER J N 1
ATOM 16491 C CA . SER E 5 75 ? 88.231 138.867 158.110 1.00 198.33 28 SER J CA 1
ATOM 16492 C C . SER E 5 75 ? 88.459 140.370 158.086 1.00 198.33 28 SER J C 1
ATOM 16493 O O . SER E 5 75 ? 88.148 141.049 157.105 1.00 198.33 28 SER J O 1
ATOM 16496 N N . MET E 5 76 ? 89.011 140.887 159.185 1.00 184.47 29 MET J N 1
ATOM 16497 C CA . MET E 5 76 ? 89.450 142.276 159.181 1.00 184.47 29 MET J CA 1
ATOM 16498 C C . MET E 5 76 ? 90.747 142.428 158.402 1.00 184.47 29 MET J C 1
ATOM 16499 O O . MET E 5 76 ? 90.770 143.090 157.357 1.00 184.47 29 MET J O 1
ATOM 16504 N N . PHE E 5 77 ? 91.822 141.789 158.885 1.00 173.45 30 PHE J N 1
ATOM 16505 C CA . PHE E 5 77 ? 93.158 141.781 158.270 1.00 173.45 30 PHE J CA 1
ATOM 16506 C C . PHE E 5 77 ? 93.694 143.197 158.070 1.00 173.45 30 PHE J C 1
ATOM 16507 O O . PHE E 5 77 ? 94.359 143.511 157.081 1.00 173.45 30 PHE J O 1
ATOM 16515 N N . ARG E 5 78 ? 93.401 144.059 159.034 1.00 176.98 31 ARG J N 1
ATOM 16516 C CA . ARG E 5 78 ? 93.812 145.453 158.988 1.00 176.98 31 ARG J CA 1
ATOM 16517 C C . ARG E 5 78 ? 94.978 145.642 159.946 1.00 176.98 31 ARG J C 1
ATOM 16518 O O . ARG E 5 78 ? 94.775 145.798 161.154 1.00 176.98 31 ARG J O 1
ATOM 16526 N N . GLU E 5 79 ? 96.193 145.621 159.407 1.00 157.39 32 GLU J N 1
ATOM 16527 C CA . GLU E 5 79 ? 97.404 145.881 160.175 1.00 157.39 32 GLU J CA 1
ATOM 16528 C C . GLU E 5 79 ? 98.072 147.116 159.560 1.00 157.39 32 GLU J C 1
ATOM 16529 O O . GLU E 5 79 ? 98.891 147.035 158.642 1.00 157.39 32 GLU J O 1
ATOM 16535 N N . VAL E 5 80 ? 97.685 148.287 160.073 1.00 142.99 33 VAL J N 1
ATOM 16536 C CA . VAL E 5 80 ? 98.071 149.539 159.439 1.00 142.99 33 VAL J CA 1
ATOM 16537 C C . VAL E 5 80 ? 99.542 149.814 159.694 1.00 142.99 33 VAL J C 1
ATOM 16538 O O . VAL E 5 80 ? 99.989 149.918 160.843 1.00 142.99 33 VAL J O 1
ATOM 16542 N N . LEU E 5 81 ? 100.298 149.924 158.619 1.00 120.82 34 LEU J N 1
ATOM 16543 C CA . LEU E 5 81 ? 101.715 150.203 158.697 1.00 120.82 34 LEU J CA 1
ATOM 16544 C C . LEU E 5 81 ? 101.929 151.711 158.798 1.00 120.82 34 LEU J C 1
ATOM 16545 O O . LEU E 5 81 ? 101.065 152.491 158.390 1.00 120.82 34 LEU J O 1
ATOM 16550 N N . PRO E 5 82 ? 103.053 152.152 159.379 1.00 110.04 35 PRO J N 1
ATOM 16551 C CA . PRO E 5 82 ? 103.211 153.595 159.645 1.00 110.04 35 PRO J CA 1
ATOM 16552 C C . PRO E 5 82 ? 103.376 154.466 158.409 1.00 110.04 35 PRO J C 1
ATOM 16553 O O . PRO E 5 82 ? 103.161 155.681 158.504 1.00 110.04 35 PRO J O 1
ATOM 16557 N N . LYS E 5 83 ? 103.795 153.887 157.274 1.00 103.80 36 LYS J N 1
ATOM 16558 C CA . LYS E 5 83 ? 103.955 154.580 155.981 1.00 103.80 36 LYS J CA 1
ATOM 16559 C C . LYS E 5 83 ? 104.972 155.723 156.039 1.00 103.80 36 LYS J C 1
ATOM 16560 O O . LYS E 5 83 ? 104.974 156.612 155.187 1.00 103.80 36 LYS J O 1
ATOM 16566 N N . GLN E 5 84 ? 105.848 155.700 157.041 1.00 99.27 37 GLN J N 1
ATOM 16567 C CA . GLN E 5 84 ? 106.870 156.720 157.220 1.00 99.27 37 GLN J CA 1
ATOM 16568 C C . GLN E 5 84 ? 108.119 156.054 157.768 1.00 99.27 37 GLN J C 1
ATOM 16569 O O . GLN E 5 84 ? 108.054 154.992 158.388 1.00 99.27 37 GLN J O 1
ATOM 16575 N N . GLY E 5 85 ? 109.257 156.697 157.556 1.00 81.60 38 GLY J N 1
ATOM 16576 C CA . GLY E 5 85 ? 110.507 156.150 158.015 1.00 81.60 38 GLY J CA 1
ATOM 16577 C C . GLY E 5 85 ? 111.374 157.163 158.730 1.00 81.60 38 GLY J C 1
ATOM 16578 O O . GLY E 5 85 ? 111.109 158.366 158.713 1.00 81.60 38 GLY J O 1
ATOM 16579 N N . PRO E 5 86 ? 112.416 156.686 159.394 1.00 75.57 39 PRO J N 1
ATOM 16580 C CA . PRO E 5 86 ? 113.409 157.554 160.048 1.00 75.57 39 PRO J CA 1
ATOM 16581 C C . PRO E 5 86 ? 114.385 158.159 159.049 1.00 75.57 39 PRO J C 1
ATOM 16582 O O . PRO E 5 86 ? 115.429 157.599 158.734 1.00 75.57 39 PRO J O 1
ATOM 16586 N N . LEU E 5 87 ? 113.994 159.302 158.495 1.00 76.60 40 LEU J N 1
ATOM 16587 C CA . LEU E 5 87 ? 114.862 160.039 157.594 1.00 76.60 40 LEU J CA 1
ATOM 16588 C C . LEU E 5 87 ? 116.112 160.506 158.327 1.00 76.60 40 LEU J C 1
ATOM 16589 O O . LEU E 5 87 ? 116.085 160.818 159.518 1.00 76.60 40 LEU J O 1
ATOM 16594 N N . PHE E 5 88 ? 117.222 160.537 157.605 1.00 73.25 41 PHE J N 1
ATOM 16595 C CA . PHE E 5 88 ? 118.420 161.100 158.194 1.00 73.25 41 PHE J CA 1
ATOM 16596 C C . PHE E 5 88 ? 118.327 162.617 158.209 1.00 73.25 41 PHE J C 1
ATOM 16597 O O . PHE E 5 88 ? 117.654 163.232 157.382 1.00 73.25 41 PHE J O 1
ATOM 16605 N N . VAL E 5 89 ? 119.013 163.224 159.173 1.00 80.47 42 VAL J N 1
ATOM 16606 C CA . VAL E 5 89 ? 119.062 164.679 159.246 1.00 80.47 42 VAL J CA 1
ATOM 16607 C C . VAL E 5 89 ? 120.468 165.235 159.168 1.00 80.47 42 VAL J C 1
ATOM 16608 O O . VAL E 5 89 ? 120.626 166.448 158.953 1.00 80.47 42 VAL J O 1
ATOM 16612 N N . GLU E 5 90 ? 121.510 164.419 159.308 1.00 95.34 43 GLU J N 1
ATOM 16613 C CA . GLU E 5 90 ? 122.866 164.834 158.979 1.00 95.34 43 GLU J CA 1
ATOM 16614 C C . GLU E 5 90 ? 123.685 163.591 158.697 1.00 95.34 43 GLU J C 1
ATOM 16615 O O . GLU E 5 90 ? 123.316 162.487 159.099 1.00 95.34 43 GLU J O 1
ATOM 16621 N N . ASP E 5 91 ? 124.800 163.780 158.007 1.00 108.39 44 ASP J N 1
ATOM 16622 C CA . ASP E 5 91 ? 125.758 162.699 157.881 1.00 108.39 44 ASP J CA 1
ATOM 16623 C C . ASP E 5 91 ? 126.609 162.624 159.139 1.00 108.39 44 ASP J C 1
ATOM 16624 O O . ASP E 5 91 ? 126.846 163.627 159.817 1.00 108.39 44 ASP J O 1
ATOM 16629 N N . ILE E 5 92 ? 127.035 161.412 159.474 1.00 102.51 45 ILE J N 1
ATOM 16630 C CA . ILE E 5 92 ? 127.917 161.173 160.608 1.00 102.51 45 ILE J CA 1
ATOM 16631 C C . ILE E 5 92 ? 129.165 160.489 160.082 1.00 102.51 45 ILE J C 1
ATOM 16632 O O . ILE E 5 92 ? 129.069 159.548 159.288 1.00 102.51 45 ILE J O 1
ATOM 16637 N N . MET E 5 93 ? 130.329 160.962 160.507 1.00 93.59 46 MET J N 1
ATOM 16638 C CA . MET E 5 93 ? 131.562 160.280 160.149 1.00 93.59 46 MET J CA 1
ATOM 16639 C C . MET E 5 93 ? 131.656 158.970 160.911 1.00 93.59 46 MET J C 1
ATOM 16640 O O . MET E 5 93 ? 131.692 158.961 162.145 1.00 93.59 46 MET J O 1
ATOM 16645 N N . THR E 5 94 ? 131.689 157.860 160.179 1.00 87.40 47 THR J N 1
ATOM 16646 C CA . THR E 5 94 ? 131.675 156.543 160.791 1.00 87.40 47 THR J CA 1
ATOM 16647 C C . THR E 5 94 ? 132.799 155.705 160.208 1.00 87.40 47 THR J C 1
ATOM 16648 O O . THR E 5 94 ? 133.567 156.154 159.354 1.00 87.40 47 THR J O 1
ATOM 16652 N N . MET E 5 95 ? 132.889 154.473 160.681 1.00 79.86 48 MET J N 1
ATOM 16653 C CA . MET E 5 95 ? 133.908 153.538 160.243 1.00 79.86 48 MET J CA 1
ATOM 16654 C C . MET E 5 95 ? 133.280 152.491 159.342 1.00 79.86 48 MET J C 1
ATOM 16655 O O . MET E 5 95 ? 132.228 151.935 159.667 1.00 79.86 48 MET J O 1
ATOM 16660 N N . VAL E 5 96 ? 133.926 152.218 158.214 1.00 64.16 49 VAL J N 1
ATOM 16661 C CA . VAL E 5 96 ? 133.376 151.285 157.244 1.00 64.16 49 VAL J CA 1
ATOM 16662 C C . VAL E 5 96 ? 134.302 150.090 157.110 1.00 64.16 49 VAL J C 1
ATOM 16663 O O . VAL E 5 96 ? 135.497 150.159 157.403 1.00 64.16 49 VAL J O 1
ATOM 16667 N N . LEU E 5 97 ? 133.718 148.984 156.674 1.00 61.13 50 LEU J N 1
ATOM 16668 C CA . LEU E 5 97 ? 134.315 147.661 156.682 1.00 61.13 50 LEU J CA 1
ATOM 16669 C C . LEU E 5 97 ? 134.912 147.343 155.320 1.00 61.13 50 LEU J C 1
ATOM 16670 O O . LEU E 5 97 ? 134.647 148.021 154.330 1.00 61.13 50 LEU J O 1
ATOM 16675 N N . CYS E 5 98 ? 135.732 146.301 155.276 1.00 69.57 51 CYS J N 1
ATOM 16676 C CA . CYS E 5 98 ? 136.173 145.782 153.992 1.00 69.57 51 CYS J CA 1
ATOM 16677 C C . CYS E 5 98 ? 135.022 145.047 153.315 1.00 69.57 51 CYS J C 1
ATOM 16678 O O . CYS E 5 98 ? 134.157 144.468 153.973 1.00 69.57 51 CYS J O 1
ATOM 16681 N N . LYS E 5 99 ? 135.013 145.073 152.020 1.00 63.13 52 LYS J N 1
ATOM 16682 C CA . LYS E 5 99 ? 133.836 144.551 151.342 1.00 63.13 52 LYS J CA 1
ATOM 16683 C C . LYS E 5 99 ? 134.031 143.078 150.984 1.00 63.13 52 LYS J C 1
ATOM 16684 O O . LYS E 5 99 ? 135.168 142.634 150.804 1.00 63.13 52 LYS J O 1
ATOM 16690 N N . PRO E 5 100 ? 132.957 142.280 150.895 1.00 54.72 53 PRO J N 1
ATOM 16691 C CA . PRO E 5 100 ? 133.128 140.847 150.643 1.00 54.72 53 PRO J CA 1
ATOM 16692 C C . PRO E 5 100 ? 133.598 140.567 149.230 1.00 54.72 53 PRO J C 1
ATOM 16693 O O . PRO E 5 100 ? 133.211 141.239 148.276 1.00 54.72 53 PRO J O 1
ATOM 16697 N N . LYS E 5 101 ? 134.446 139.558 149.102 1.00 59.68 54 LYS J N 1
ATOM 16698 C CA . LYS E 5 101 ? 135.121 139.286 147.847 1.00 59.68 54 LYS J CA 1
ATOM 16699 C C . LYS E 5 101 ? 134.625 137.986 147.235 1.00 59.68 54 LYS J C 1
ATOM 16700 O O . LYS E 5 101 ? 134.333 137.021 147.945 1.00 59.68 54 LYS J O 1
ATOM 16706 N N . LEU E 5 102 ? 134.497 137.985 145.914 1.00 67.01 55 LEU J N 1
ATOM 16707 C CA . LEU E 5 102 ? 134.226 136.774 145.161 1.00 67.01 55 LEU J CA 1
ATOM 16708 C C . LEU E 5 102 ? 135.551 136.138 144.786 1.00 67.01 55 LEU J C 1
ATOM 16709 O O . LEU E 5 102 ? 136.428 136.806 144.233 1.00 67.01 55 LEU J O 1
ATOM 16714 N N . LEU E 5 103 ? 135.695 134.856 145.082 1.00 69.04 56 LEU J N 1
ATOM 16715 C CA . LEU E 5 103 ? 136.939 134.182 144.785 1.00 69.04 56 LEU J CA 1
ATOM 16716 C C . LEU E 5 103 ? 137.062 133.925 143.286 1.00 69.04 56 LEU J C 1
ATOM 16717 O O . LEU E 5 103 ? 136.066 133.671 142.608 1.00 69.04 56 LEU J O 1
ATOM 16722 N N . PRO E 5 104 ? 138.270 134.017 142.744 1.00 77.76 57 PRO J N 1
ATOM 16723 C CA . PRO E 5 104 ? 138.465 133.713 141.328 1.00 77.76 57 PRO J CA 1
ATOM 16724 C C . PRO E 5 104 ? 138.347 132.224 141.060 1.00 77.76 57 PRO J C 1
ATOM 16725 O O . PRO E 5 104 ? 138.576 131.384 141.931 1.00 77.76 57 PRO J O 1
ATOM 16729 N N . LEU E 5 105 ? 137.980 131.904 139.826 1.00 93.20 58 LEU J N 1
ATOM 16730 C CA . LEU E 5 105 ? 137.951 130.529 139.353 1.00 93.20 58 LEU J CA 1
ATOM 16731 C C . LEU E 5 105 ? 139.233 130.265 138.582 1.00 93.20 58 LEU J C 1
ATOM 16732 O O . LEU E 5 105 ? 139.537 130.977 137.620 1.00 93.20 58 LEU J O 1
ATOM 16737 N N . LYS E 5 106 ? 139.985 129.260 139.011 1.00 110.45 59 LYS J N 1
ATOM 16738 C CA . LYS E 5 106 ? 141.282 129.003 138.410 1.00 110.45 59 LYS J CA 1
ATOM 16739 C C . LYS E 5 106 ? 141.121 128.386 137.028 1.00 110.45 59 LYS J C 1
ATOM 16740 O O . LYS E 5 106 ? 140.145 127.689 136.743 1.00 110.45 59 LYS J O 1
ATOM 16746 N N . SER E 5 107 ? 142.089 128.662 136.163 1.00 127.32 60 SER J N 1
ATOM 16747 C CA . SER E 5 107 ? 142.033 128.189 134.793 1.00 127.32 60 SER J CA 1
ATOM 16748 C C . SER E 5 107 ? 142.392 126.711 134.718 1.00 127.32 60 SER J C 1
ATOM 16749 O O . SER E 5 107 ? 142.901 126.113 135.668 1.00 127.32 60 SER J O 1
ATOM 16752 N N . LEU E 5 108 ? 142.139 126.120 133.552 1.00 130.49 61 LEU J N 1
ATOM 16753 C CA . LEU E 5 108 ? 142.457 124.714 133.355 1.00 130.49 61 LEU J CA 1
ATOM 16754 C C . LEU E 5 108 ? 143.942 124.467 133.138 1.00 130.49 61 LEU J C 1
ATOM 16755 O O . LEU E 5 108 ? 144.357 123.305 133.106 1.00 130.49 61 LEU J O 1
ATOM 16760 N N . THR E 5 109 ? 144.746 125.517 132.981 1.00 139.92 62 THR J N 1
ATOM 16761 C CA . THR E 5 109 ? 146.188 125.353 133.101 1.00 139.92 62 THR J CA 1
ATOM 16762 C C . THR E 5 109 ? 146.615 125.408 134.560 1.00 139.92 62 THR J C 1
ATOM 16763 O O . THR E 5 109 ? 147.481 124.637 134.984 1.00 139.92 62 THR J O 1
ATOM 16767 N N . LEU E 5 110 ? 146.011 126.311 135.338 1.00 140.94 63 LEU J N 1
ATOM 16768 C CA . LEU E 5 110 ? 146.343 126.414 136.755 1.00 140.94 63 LEU J CA 1
ATOM 16769 C C . LEU E 5 110 ? 145.843 125.204 137.524 1.00 140.94 63 LEU J C 1
ATOM 16770 O O . LEU E 5 110 ? 146.434 124.822 138.539 1.00 140.94 63 LEU J O 1
ATOM 16775 N N . GLU E 5 111 ? 144.752 124.595 137.066 1.00 151.39 64 GLU J N 1
ATOM 16776 C CA . GLU E 5 111 ? 144.302 123.362 137.692 1.00 151.39 64 GLU J CA 1
ATOM 16777 C C . GLU E 5 111 ? 145.223 122.202 137.344 1.00 151.39 64 GLU J C 1
ATOM 16778 O O . GLU E 5 111 ? 145.409 121.293 138.159 1.00 151.39 64 GLU J O 1
ATOM 16784 N N . LYS E 5 112 ? 145.818 122.225 136.152 1.00 158.20 65 LYS J N 1
ATOM 16785 C CA . LYS E 5 112 ? 146.736 121.161 135.766 1.00 158.20 65 LYS J CA 1
ATOM 16786 C C . LYS E 5 112 ? 148.102 121.361 136.407 1.00 158.20 65 LYS J C 1
ATOM 16787 O O . LYS E 5 112 ? 148.720 120.403 136.884 1.00 158.20 65 LYS J O 1
ATOM 16793 N N . LEU E 5 113 ? 148.583 122.606 136.439 1.00 159.90 66 LEU J N 1
ATOM 16794 C CA . LEU E 5 113 ? 149.931 122.864 136.936 1.00 159.90 66 LEU J CA 1
ATOM 16795 C C . LEU E 5 113 ? 149.999 122.719 138.451 1.00 159.90 66 LEU J C 1
ATOM 16796 O O . LEU E 5 113 ? 151.053 122.375 138.997 1.00 159.90 66 LEU J O 1
ATOM 16801 N N . GLU E 5 114 ? 148.892 122.971 139.150 1.00 163.18 67 GLU J N 1
ATOM 16802 C CA . GLU E 5 114 ? 148.873 122.722 140.587 1.00 163.18 67 GLU J CA 1
ATOM 16803 C C . GLU E 5 114 ? 148.802 121.231 140.879 1.00 163.18 67 GLU J C 1
ATOM 16804 O O . GLU E 5 114 ? 149.440 120.744 141.819 1.00 163.18 67 GLU J O 1
ATOM 16810 N N . LYS E 5 115 ? 148.034 120.489 140.075 1.00 166.65 68 LYS J N 1
ATOM 16811 C CA . LYS E 5 115 ? 147.902 119.049 140.273 1.00 166.65 68 LYS J CA 1
ATOM 16812 C C . LYS E 5 115 ? 149.212 118.330 139.979 1.00 166.65 68 LYS J C 1
ATOM 16813 O O . LYS E 5 115 ? 149.564 117.358 140.659 1.00 166.65 68 LYS J O 1
ATOM 16819 N N . MET E 5 116 ? 149.951 118.804 138.975 1.00 172.81 69 MET J N 1
ATOM 16820 C CA . MET E 5 116 ? 151.259 118.234 138.672 1.00 172.81 69 MET J CA 1
ATOM 16821 C C . MET E 5 116 ? 152.264 118.555 139.772 1.00 172.81 69 MET J C 1
ATOM 16822 O O . MET E 5 116 ? 153.070 117.704 140.163 1.00 172.81 69 MET J O 1
ATOM 16827 N N . HIS E 5 117 ? 152.215 119.781 140.298 1.00 178.83 70 HIS J N 1
ATOM 16828 C CA . HIS E 5 117 ? 153.175 120.190 141.318 1.00 178.83 70 HIS J CA 1
ATOM 16829 C C . HIS E 5 117 ? 152.850 119.556 142.666 1.00 178.83 70 HIS J C 1
ATOM 16830 O O . HIS E 5 117 ? 153.751 119.300 143.474 1.00 178.83 70 HIS J O 1
ATOM 16837 N N . GLN E 5 118 ? 151.567 119.279 142.919 1.00 179.47 71 GLN J N 1
ATOM 16838 C CA . GLN E 5 118 ? 151.182 118.589 144.147 1.00 179.47 71 GLN J CA 1
ATOM 16839 C C . GLN E 5 118 ? 151.675 117.149 144.146 1.00 179.47 71 GLN J C 1
ATOM 16840 O O . GLN E 5 118 ? 152.018 116.600 145.199 1.00 179.47 71 GLN J O 1
ATOM 16846 N N . ALA E 5 119 ? 151.715 116.519 142.970 1.00 190.59 72 ALA J N 1
ATOM 16847 C CA . ALA E 5 119 ? 152.281 115.179 142.872 1.00 190.59 72 ALA J CA 1
ATOM 16848 C C . ALA E 5 119 ? 153.802 115.218 142.845 1.00 190.59 72 ALA J C 1
ATOM 16849 O O . ALA E 5 119 ? 154.450 114.195 143.091 1.00 190.59 72 ALA J O 1
ATOM 16851 N N . ALA E 5 120 ? 154.386 116.382 142.549 1.00 195.42 73 ALA J N 1
ATOM 16852 C CA . ALA E 5 120 ? 155.837 116.514 142.564 1.00 195.42 73 ALA J CA 1
ATOM 16853 C C . ALA E 5 120 ? 156.406 116.503 143.976 1.00 195.42 73 ALA J C 1
ATOM 16854 O O . ALA E 5 120 ? 157.602 116.248 144.148 1.00 195.42 73 ALA J O 1
ATOM 16856 N N . GLN E 5 121 ? 155.580 116.775 144.987 1.00 202.69 74 GLN J N 1
ATOM 16857 C CA . GLN E 5 121 ? 156.044 116.722 146.367 1.00 202.69 74 GLN J CA 1
ATOM 16858 C C . GLN E 5 121 ? 156.073 115.290 146.883 1.00 202.69 74 GLN J C 1
ATOM 16859 O O . GLN E 5 121 ? 156.972 114.911 147.641 1.00 202.69 74 GLN J O 1
ATOM 16865 N N . ASN E 5 122 ? 155.096 114.477 146.479 1.00 203.79 75 ASN J N 1
ATOM 16866 C CA . ASN E 5 122 ? 155.005 113.123 147.011 1.00 203.79 75 ASN J CA 1
ATOM 16867 C C . ASN E 5 122 ? 156.034 112.194 146.382 1.00 203.79 75 ASN J C 1
ATOM 16868 O O . ASN E 5 122 ? 156.409 111.188 146.994 1.00 203.79 75 ASN J O 1
ATOM 16873 N N . THR E 5 123 ? 156.506 112.507 145.173 1.00 210.16 76 THR J N 1
ATOM 16874 C CA . THR E 5 123 ? 157.544 111.678 144.569 1.00 210.16 76 THR J CA 1
ATOM 16875 C C . THR E 5 123 ? 158.920 112.037 145.118 1.00 210.16 76 THR J C 1
ATOM 16876 O O . THR E 5 123 ? 159.859 111.238 145.024 1.00 210.16 76 THR J O 1
ATOM 16880 N N . ILE E 5 124 ? 159.061 113.235 145.696 1.00 209.67 77 ILE J N 1
ATOM 16881 C CA . ILE E 5 124 ? 160.296 113.608 146.376 1.00 209.67 77 ILE J CA 1
ATOM 16882 C C . ILE E 5 124 ? 160.202 113.382 147.880 1.00 209.67 77 ILE J C 1
ATOM 16883 O O . ILE E 5 124 ? 161.229 113.415 148.572 1.00 209.67 77 ILE J O 1
ATOM 16888 N N . ARG E 5 125 ? 159.001 113.128 148.404 1.00 208.39 78 ARG J N 1
ATOM 16889 C CA . ARG E 5 125 ? 158.833 112.743 149.799 1.00 208.39 78 ARG J CA 1
ATOM 16890 C C . ARG E 5 125 ? 159.381 111.353 150.090 1.00 208.39 78 ARG J C 1
ATOM 16891 O O . ARG E 5 125 ? 159.762 111.081 151.234 1.00 208.39 78 ARG J O 1
ATOM 16899 N N . GLN E 5 126 ? 159.438 110.478 149.091 1.00 216.45 79 GLN J N 1
ATOM 16900 C CA . GLN E 5 126 ? 159.975 109.132 149.246 1.00 216.45 79 GLN J CA 1
ATOM 16901 C C . GLN E 5 126 ? 161.417 109.005 148.786 1.00 216.45 79 GLN J C 1
ATOM 16902 O O . GLN E 5 126 ? 162.160 108.186 149.330 1.00 216.45 79 GLN J O 1
ATOM 16908 N N . GLN E 5 127 ? 161.833 109.793 147.800 1.00 222.91 80 GLN J N 1
ATOM 16909 C CA . GLN E 5 127 ? 163.210 109.757 147.325 1.00 222.91 80 GLN J CA 1
ATOM 16910 C C . GLN E 5 127 ? 164.097 110.688 148.145 1.00 222.91 80 GLN J C 1
ATOM 16911 O O . GLN E 5 127 ? 164.781 111.553 147.598 1.00 222.91 80 GLN J O 1
#

Radius of gyration: 48.38 Å; Cα contacts (8 Å, |Δi|>4): 3822; chains: 5; bounding box: 124×144×124 Å

B-factor: mean 145.43, std 59.72, range [44.46, 435.63]

GO terms:
  GO:0005813 centrosome (C, IDA)
  GO:0005515 protein binding (F, IPI)
  GO:0034464 BBSome (C, IDA)
  GO:0043001 Golgi to plasma membrane protein transport (P, IMP)
  GO:0061629 RNA polymerase II-specific DNA-binding transcription factor binding (F, IPI)
  GO:0005113 patched binding (F, IPI)
  GO:0005119 smoothened binding (F, IPI)
  GO:0005829 cytosol (C, TAS)
  GO:0045494 photoreceptor cell maintenance (P, IMP)
  GO:1905515 non-motile cilium assembly (P, IMP)
  GO:0060271 cilium assembly (P, IMP)
  GO:0061512 protein localization to cilium (P, IMP)
  GO:0060170 ciliary membrane (C, IDA)

Foldseek 3Di:
DDWDFPDWWVPFAAAAFQQAWDWKDLVQDLFTKIKGFGQDLVSDFTKTWIGDPPDTDDIGGDPARWAHKDFWDDDPPDPGMGWMWIAGWQFIFIGRSNDTDDRDGDPQDDADCLLVVVLPQLQVVNDDQPVLLVSVVVACPPPDSDLCPPVVVLRPDHDPVCVVCSNPSSVPPDRSGWTWHHKDWAFPPAQDPNGTIKIWTFTDVQKIWIADPPPGDGDDIAHDPFGFHEWDWLYGADPWTWTWTFGQVAKIFIDIHPPRYRPAIGGDPAGWQYWAAFNFKIWTAHQQQWIFIAGPSGDGDDIDGDPAGFAHKDWEAAPVVGDIWMWTQGQQGKIWIDDPHATFDIDNPDGGWRHWDFADGTPAGTWIWIAHNSRITTIIGHDPPDDTDSPDDDDDDDPDPPDDPDDDDDDPVVVVVVVVCPPPVVVVVVVVVVVVVVVVVVVVVVVVVVVQLQQAQADDPQGKGKDKDWDPVQAAQKTKIKIKIAGADDPDWAAWKKKAKDDDDDQWDFPPRIDTDHTHDHPDMDIDMTMTRHDDWDWDWIWMFIGGHPDDPSTHRTHGGGDDTHD/DPAAPLDPVVVLVVCVVVVVVVVSLVVLVVSQVRHPHDRAVSLQVVLVVCVVVPVLVSSQVSLVSNCVVCVLDLPSLCVNLVSCLVVVVLVVSLVSLVVSCVSDDLDQCSLVSNLLSVVVPPNQPVSLVSLVSNPVSDNDLVSLVSNLVRDVVVDDCPVSLVSLVVNCVVPVLDLVSLLVNLVSCVVVPHPCVSVVSLVSSCVSPVQDPSSLVSVLVVCVVPACLVVSVVSLVSCCVPVVQDLVSLQSPLVSVVRVVPLVVSLVRLVSNCVRPVDDLPSLVSNLVSVVVVVVLVVSLVSLVVNCVVPVLDQVSLLVNLVSPVVPPPLVVSVVSLVVNVPSPVAADDLSLLVVLVNCVPPHDDCLVVSVVVCVDHDDDDDCCVVSVVSVVVSVVSPD/DVLLVVLVVCVVVLVLVVNLVSLVVCVVVDVDDLSSVLSNLVSVLVPDDDQDDPCDFDQADAPPRAGDLQQDQVSCVSVLVSVVVVVPLPVSLVVLVVVCVVPVDPCLVSQLVNLSSCVSVPVLVVSLVGNVVSVVPDQDDVSLVVNLVSVVVVPDLVVNVVSLVPSCVVVPLDQVSLVVNLVVCSNVVVCVPNVVSLVSSCVPVVQDQSSLQNVLSSCCRPPNLPVSLVSLVVNVVVPPDALVSLLVNLLSCVSVVNPPSNPVSLVVSCPRADALLRNLVSLQSVLVVCVVVPDVVSNLVSLVSSCVSDPLPLVSLLVNLVSVVVVPNLVVSLVSLVVSCVSDVAHLRSLQVNLVSCVVVPVLPSSQVSLVSSCVRRNPDDVSVVRNVVSVVVVPDD/DDWDFDDFQWFDFAQQWDWWCQQPDPVGFIWIWGFTQWQWIWIAFADDDDPPPDDDPQRTFATDTPRFGWQHKDWFFQAPPDLGIWIWTDGQFKTWIFRFDQDPDDGRHPRRGDRDTPDIDGHPAGFRDWEKACAPDDPRHIWIWTAHQQGKIFTAHSVGTDDIDGDPPADGAAEWDAEHPVRWIWTAHQQQWTFTAHPPPHDTDDIDRDPGGFHYKDWDCDVATWTWTHRQFKTFIADPVGDTPDIEGHPFGWAEKDFDQAADPPWTKMWTFGQVQKIWIDTPPDTDDIDGHPGGARYWDFDHRPNFGQKIWGHHTRRMTDIQPCQQASAHPHPPNDRNCNDDDDHDDDDDDPPPPPPCPPDPVVVVVVVVVVVVVCVVPVVDCPDPPPDAKDKDKDWDDDAADWTKIKMKMWGADWWAPKWKFKDDFVQKAWPDGTDGDGTDDGTDMDMDMTIIGGDPDWDGQEQWIWMKMKIFCDDPVDNHGHIDIDIDIDDDDQRNQADWEFADPDDADKWKWAKPDAADQPCVLDPRRYCPDDDPDSQGFTDPGTNDAHWGWHDHDDDRITMTHGHDPQPPLHPVVVVVVSVVVPCVVPPDPMDADTADLVVLVVVLVVLVVVLVVLVVVLVVLPVQLVVLVVVLVVLVVVCVVQDDPDPPRDPPVPPPVNVVSVCSNVVSVVVSVVSLVVSQVSVSSNSSSLSVSLVRLCHNPPHPVVLSVLVVVLLDDPDRPCSVVPSLVRNLVSVVVVVPPRDDPDCSVVVVNVVSVVD/DPDDPDDDDPPDDDDDDDDDDDDDDDDDDDDDDDDPVVVVVVVVVVVVVVVVVVD